Protein 2BWN (pdb70)

InterPro domains:
  IPR001917 Aminotransferase, class-II, pyridoxal-phosphate binding site [PS00599] (245-254)
  IPR004839 Aminotransferase, class I/classII, large domain [PF00155] (47-392)
  IPR010961 Tetrapyrrole biosynthesis, 5-aminolevulinic acid synthase [TIGR01821] (1-404)
  IPR015421 Pyridoxal phosphate-dependent transferase, major domain [G3DSA:3.40.640.10] (64-297)
  IPR015422 Pyridoxal phosphate-dependent transferase, small domain [G3DSA:3.90.1150.10] (46-388)
  IPR015424 Pyridoxal phosphate-dependent transferase [SSF53383] (3-397)
  IPR050087 8-amino-7-oxononanoate synthase class-II [PTHR13693] (39-394)

Secondary structure (DSSP, 8-state):
-HHHHHHHHHHHHHHTT------EEEE-TTSTTEEEEE-TTS-EEEEEE-S-S-TTSGGG-HHHHHHHHHHHHHH-S---SBTTTB--BHHHHHHHHHHHHHTT-SEEEEES-HHHHHHHHHHHHHHHSTTPEEEEETT--HHHHHHHHHS---EEEEPTT-HHHHHHHHHHS-TTS-EEEEEESB-TTT-PBP-HHHHHHHHHHHT-EEEEE-TTTTTTSSTTS--HHHHHT-GGG-SEEEEESSSTT-S--EEEEE-HHHHHHHHHH-HHHHTSBPPPHHHHHHHHHHHHHHTSHHHHHHHHHHHHHHHHHHHHHHHHT--B---SSS-EEEE---HHHHHHHHHHHHHHH-EE-PEE-TTTS-TT--EEEE---TTS-HHHHHHHHHHHHHH-/--HHHHHHHHHHHHHHTT-PPPPPEEEE-TTSTTEEEEE-TTS-EEEEEE-S-S-TTSGGG-HHHHHHHHHHHHHH-S---SBTTTT--BHHHHHHHHHHHHHHT-SEEEEES-HHHHHHHHHHHHHHHSTT-EEEEETT--HHHHHHHHHS-S-EEEEPTT-HHHHHHHHHTS-TTS-EEEEEESEETTTTEEP-HHHHHHHHHHHT-EEEEE-TTTTTTSSTTS--HHHHTT-GGG-SEEEEESSSTT-S--EEEEE-HHHHHHHHHH-HHHHTSBPPPHHHHHHHHHHHHHHTSHHHHHHHHHHHHHHHHHHHHHHHTT--B--SSSS-EEEE-SSHHHHHHHHHHIIIII-EE--EE-TTSS-TT--EEEE---TTS-HHHHHHHHHHT--/--HHHHHHHHHHHHHHTT-------EEE-TTSTTEEEEE-TTS-EEEEEE-S-S-TTSGGG-HHHHHHHHHHHHHH-S---SBTTTT--BHHHHHHHHHHHHHTT-SEEEEES-HHHHHHHHHHHHHHHSTTPEEEEETT--HHHHHHHHHSS--EEEE-TT-HHHHHHHHHHS-TTS-EEEEEESB-TTT-PBP-HHHHHHHHHHHT-EEEEE-TTTTTTSSTTS--HHHHHT-GGG-SEEEEESSSTT-S--EEEEE-HHHHHHHHHH-HHHHTSBPPPHHHHHHHHHHHHHHTSHHHHHHHHHHHHHHHHHHHHHHHHT--B---SSS-EEEE-S-HHHHHHHHHHHHHHH-EE-PEE-TTTS-TT--EEEE---TTS-HHHHHHHHHHHHHH-/-HHHHHHHHHHHHHHTT------EEEE-TTSTTEEEEE-TTS-EEEEEE-S-S-TTSGGG-HHHHHHHHHHHHHH-S---SBTTTT--BHHHHHHHHHHHHHTT-SEEEEES-HHHHHHHHHHHHHHHSTTPEEEEETT--HHHHHHHHHSS--EEEEPTT-HHHHHHHHHHS-TTS-EEEEEESB-TTT-PBP-HHHHHHHHHHHT-EEEEE-TTTTTTSSTTS--HHHHHT-GGG-SEEEEESSSTT-S--EEEEE-HHHHHHHHHH-HHHHTSBPPPHHHHHHHHHHHHHHTSHHHHHHHHHHHHHHHHHHHHHHHHT--B---SSS-EEEE---HHHHHHHHHHHHHHH-EE-PEE-TTTS-TT--EEEE---TTS-HHHHHHHHHHHHHHTT-

Structure (mmCIF, N/CA/C/O backbone):
data_2BWN
#
_entry.id   2BWN
#
_cell.length_a   67.875
_cell.length_b   92.872
_cell.length_c   250.131
_cell.angle_alpha   90.00
_cell.angle_beta   90.00
_cell.angle_gamma   90.00
#
_symmetry.space_group_name_H-M   'P 21 21 21'
#
loop_
_entity.id
_entity.type
_entity.pdbx_description
1 polymer '5-AMINOLEVULINATE SYNTHASE'
2 non-polymer "PYRIDOXAL-5'-PHOSPHATE"
3 non-polymer 'SUCCINIC ACID'
4 non-polymer 'CHLORIDE ION'
5 non-polymer 'SULFATE ION'
6 non-polymer 'ACETIC ACID'
7 non-polymer 'FORMIC ACID'
8 water water
#
loop_
_atom_site.group_PDB
_atom_site.id
_atom_site.type_symbol
_atom_site.label_atom_id
_atom_site.label_alt_id
_atom_site.label_comp_id
_atom_site.label_asym_id
_atom_site.label_entity_id
_atom_site.label_seq_id
_atom_site.pdbx_PDB_ins_code
_atom_site.Cartn_x
_atom_site.Cartn_y
_atom_site.Cartn_z
_atom_site.occupancy
_atom_site.B_iso_or_equiv
_atom_site.auth_seq_id
_at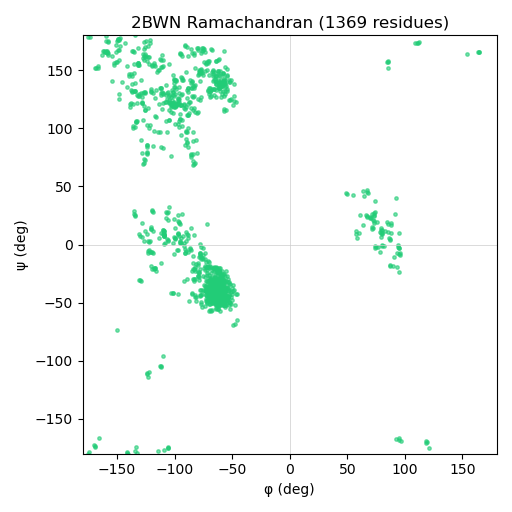om_site.auth_comp_id
_atom_site.auth_asym_id
_atom_site.auth_atom_id
_atom_site.pdbx_PDB_model_num
ATOM 1 N N . ASP A 1 2 ? 33.517 -9.617 41.566 1.00 43.56 2 ASP A N 1
ATOM 2 C CA . ASP A 1 2 ? 34.658 -8.884 40.970 1.00 37.84 2 ASP A CA 1
ATOM 3 C C . ASP A 1 2 ? 34.291 -8.206 39.651 1.00 30.98 2 ASP A C 1
ATOM 4 O O . ASP A 1 2 ? 34.209 -8.849 38.573 1.00 25.62 2 ASP A O 1
ATOM 9 N N . TYR A 1 3 ? 34.098 -6.902 39.755 1.00 22.11 3 TYR A N 1
ATOM 10 C CA . TYR A 1 3 ? 33.741 -6.077 38.645 1.00 20.40 3 TYR A CA 1
ATOM 11 C C . TYR A 1 3 ? 34.860 -6.004 37.617 1.00 18.93 3 TYR A C 1
ATOM 12 O O . TYR A 1 3 ? 34.628 -6.015 36.421 1.00 21.35 3 TYR A O 1
ATOM 21 N N . ASN A 1 4 ? 36.087 -5.970 38.104 1.00 16.64 4 ASN A N 1
ATOM 22 C CA . ASN A 1 4 ? 37.277 -5.900 37.232 1.00 20.67 4 ASN A CA 1
ATOM 23 C C . ASN A 1 4 ? 37.522 -7.154 36.391 1.00 23.38 4 ASN A C 1
ATOM 24 O O . ASN A 1 4 ? 37.939 -7.047 35.203 1.00 20.00 4 ASN A O 1
ATOM 29 N N . LEU A 1 5 ? 37.247 -8.314 36.975 1.00 21.45 5 LEU A N 1
ATOM 30 C CA . LEU A 1 5 ? 37.301 -9.580 36.250 1.00 22.81 5 LEU A CA 1
ATOM 31 C C . LEU A 1 5 ? 36.300 -9.598 35.125 1.00 21.76 5 LEU A C 1
ATOM 32 O O . LEU A 1 5 ? 36.633 -9.984 34.004 1.00 23.09 5 LEU A O 1
ATOM 37 N N . ALA A 1 6 ? 35.072 -9.159 35.406 1.00 20.29 6 ALA A N 1
ATOM 38 C CA . ALA A 1 6 ? 33.996 -9.094 34.385 1.00 19.85 6 ALA A CA 1
ATOM 39 C C . ALA A 1 6 ? 34.364 -8.213 33.202 1.00 20.21 6 ALA A C 1
ATOM 40 O O . ALA A 1 6 ? 34.064 -8.541 32.025 1.00 17.90 6 ALA A O 1
ATOM 42 N N . LEU A 1 7 ? 34.963 -7.075 33.522 1.00 16.62 7 LEU A N 1
ATOM 43 C CA . LEU A 1 7 ? 35.416 -6.101 32.509 1.00 18.98 7 LEU A CA 1
ATOM 44 C C . LEU A 1 7 ? 36.522 -6.710 31.669 1.00 19.74 7 LEU A C 1
ATOM 45 O O . LEU A 1 7 ? 36.522 -6.586 30.435 1.00 21.89 7 LEU A O 1
ATOM 50 N N . ASP A 1 8 ? 37.466 -7.366 32.345 1.00 17.77 8 ASP A N 1
ATOM 51 C CA . ASP A 1 8 ? 38.584 -8.044 31.657 1.00 17.74 8 ASP A CA 1
ATOM 52 C C . ASP A 1 8 ? 38.045 -9.117 30.688 1.00 18.28 8 ASP A C 1
ATOM 53 O O . ASP A 1 8 ? 38.468 -9.183 29.544 1.00 18.15 8 ASP A O 1
ATOM 58 N N . LYS A 1 9 ? 37.078 -9.914 31.149 1.00 18.65 9 LYS A N 1
ATOM 59 C CA . LYS A 1 9 ? 36.409 -10.924 30.290 1.00 18.46 9 LYS A CA 1
ATOM 60 C C . LYS A 1 9 ? 35.711 -10.324 29.072 1.00 18.45 9 LYS A C 1
ATOM 61 O O . LYS A 1 9 ? 35.799 -10.861 27.962 1.00 17.48 9 LYS A O 1
ATOM 67 N N . ALA A 1 10 ? 35.019 -9.222 29.279 1.00 16.78 10 ALA A N 1
ATOM 68 C CA . ALA A 1 10 ? 34.272 -8.542 28.207 1.00 16.69 10 ALA A CA 1
ATOM 69 C C . ALA A 1 10 ? 35.222 -8.060 27.141 1.00 17.21 10 ALA A C 1
ATOM 70 O O . ALA A 1 10 ? 34.964 -8.207 25.942 1.00 17.36 10 ALA A O 1
ATOM 72 N N . ILE A 1 11 ? 36.336 -7.496 27.592 1.00 16.56 11 ILE A N 1
ATOM 73 C CA . ILE A 1 11 ? 37.372 -6.981 26.679 1.00 17.76 11 ILE A CA 1
ATOM 74 C C . ILE A 1 11 ? 38.105 -8.128 25.971 1.00 19.06 11 ILE A C 1
ATOM 75 O O . ILE A 1 11 ? 38.379 -8.046 24.777 1.00 18.83 11 ILE A O 1
ATOM 80 N N . GLN A 1 12 ? 38.408 -9.206 26.696 1.00 17.49 12 GLN A N 1
ATOM 81 C CA . GLN A 1 12 ? 39.113 -10.333 26.106 1.00 12.39 12 GLN A CA 1
ATOM 82 C C . GLN A 1 12 ? 38.318 -10.963 25.029 1.00 13.47 12 GLN A C 1
ATOM 83 O O . GLN A 1 12 ? 38.895 -11.297 23.979 1.00 17.32 12 GLN A O 1
ATOM 89 N N . LYS A 1 13 ? 37.015 -11.137 25.264 1.00 16.43 13 LYS A N 1
ATOM 90 C CA . LYS A 1 13 ? 36.063 -11.650 24.236 1.00 20.88 13 LYS A CA 1
ATOM 91 C C . LYS A 1 13 ? 36.202 -10.968 22.882 1.00 19.30 13 LYS A C 1
ATOM 92 O O . LYS A 1 13 ? 36.131 -11.634 21.839 1.00 18.57 13 LYS A O 1
ATOM 98 N N . LEU A 1 14 ? 36.370 -9.641 22.895 1.00 20.91 14 LEU A N 1
ATOM 99 C CA . LEU A 1 14 ? 36.598 -8.829 21.668 1.00 19.09 14 LEU A CA 1
ATOM 100 C C . LEU A 1 14 ? 37.877 -9.220 20.967 1.00 19.00 14 LEU A C 1
ATOM 101 O O . LEU A 1 14 ? 37.893 -9.360 19.744 1.00 16.15 14 LEU A O 1
ATOM 106 N N . HIS A 1 15 ? 38.953 -9.362 21.737 1.00 16.95 15 HIS A N 1
ATOM 107 C CA . HIS A 1 15 ? 40.245 -9.800 21.199 1.00 19.01 15 HIS A CA 1
ATOM 108 C C . HIS A 1 15 ? 40.132 -11.201 20.591 1.00 19.71 15 HIS A C 1
ATOM 109 O O . HIS A 1 15 ? 40.608 -11.456 19.479 1.00 21.63 15 HIS A O 1
ATOM 116 N N . ASP A 1 16 ? 39.485 -12.097 21.347 1.00 22.13 16 ASP A N 1
ATOM 117 C CA . ASP A 1 16 ? 39.240 -13.514 20.953 1.00 20.97 16 ASP A CA 1
ATOM 118 C C . ASP A 1 16 ? 38.442 -13.624 19.651 1.00 20.70 16 ASP A C 1
ATOM 119 O O . ASP A 1 16 ? 38.627 -14.539 18.905 1.00 18.33 16 ASP A O 1
ATOM 124 N N . GLU A 1 17 ? 37.521 -12.697 19.451 1.00 21.97 17 GLU A N 1
ATOM 125 C CA . GLU A 1 17 ? 36.713 -12.613 18.205 1.00 23.41 17 GLU A CA 1
ATOM 126 C C . GLU A 1 17 ? 37.387 -11.800 17.096 1.00 22.72 17 GLU A C 1
ATOM 127 O O . GLU A 1 17 ? 36.860 -11.710 15.988 1.00 24.65 17 GLU A O 1
ATOM 133 N N . GLY A 1 18 ? 38.542 -11.214 17.396 1.00 22.35 18 GLY A N 1
ATOM 134 C CA . GLY A 1 18 ? 39.341 -10.458 16.425 1.00 24.39 18 GLY A CA 1
ATOM 135 C C . GLY A 1 18 ? 38.728 -9.118 16.045 1.00 26.20 18 GLY A C 1
ATOM 136 O O . GLY A 1 18 ? 39.168 -8.476 15.079 1.00 23.37 18 GLY A O 1
ATOM 137 N N . ARG A 1 19 ? 37.754 -8.674 16.853 1.00 24.69 19 ARG A N 1
ATOM 138 C CA . ARG A 1 19 ? 36.996 -7.443 16.586 1.00 24.24 19 ARG A CA 1
ATOM 139 C C . ARG A 1 19 ? 37.294 -6.282 17.532 1.00 25.11 19 ARG A C 1
ATOM 140 O O . ARG A 1 19 ? 36.572 -5.288 17.535 1.00 27.51 19 ARG A O 1
ATOM 148 N N . TYR A 1 20 ? 38.347 -6.394 18.331 1.00 23.02 20 TYR A N 1
ATOM 149 C CA . TYR A 1 20 ? 38.737 -5.288 19.193 1.00 20.64 20 TYR A CA 1
ATOM 150 C C . TYR A 1 20 ? 39.176 -4.191 18.263 1.00 19.17 20 TYR A C 1
ATOM 151 O O . TYR A 1 20 ? 39.971 -4.419 17.351 1.00 20.75 20 TYR A O 1
ATOM 160 N N . ARG A 1 21 ? 38.706 -2.992 18.533 1.00 17.26 21 ARG A N 1
ATOM 161 C CA . ARG A 1 21 ? 38.957 -1.887 17.649 1.00 17.65 21 ARG A CA 1
ATOM 162 C C . ARG A 1 21 ? 40.010 -0.909 18.139 1.00 20.60 21 ARG A C 1
ATOM 163 O O . ARG A 1 21 ? 39.896 -0.402 19.221 1.00 20.48 21 ARG A O 1
ATOM 171 N N . THR A 1 22 ? 40.984 -0.624 17.271 1.00 20.85 22 THR A N 1
ATOM 172 C CA . THR A 1 22 ? 42.041 0.333 17.503 1.00 19.57 22 THR A CA 1
ATOM 173 C C . THR A 1 22 ? 41.730 1.580 16.670 1.00 19.39 22 THR A C 1
ATOM 174 O O . THR A 1 22 ? 41.712 1.523 15.429 1.00 18.91 22 THR A O 1
ATOM 178 N N . PHE A 1 23 ? 41.493 2.693 17.358 1.00 15.46 23 PHE A N 1
ATOM 179 C CA . PHE A 1 23 ? 41.230 3.963 16.691 1.00 17.15 23 PHE A CA 1
ATOM 180 C C . PHE A 1 23 ? 42.507 4.640 16.190 1.00 18.70 23 PHE A C 1
ATOM 181 O O . PHE A 1 23 ? 43.568 4.537 16.791 1.00 18.47 23 PHE A O 1
ATOM 189 N N . ILE A 1 24 ? 42.357 5.332 15.058 1.00 20.22 24 ILE A N 1
ATOM 190 C CA . ILE A 1 24 ? 43.450 6.070 14.375 1.00 20.41 24 ILE A CA 1
ATOM 191 C C . ILE A 1 24 ? 43.217 7.568 14.648 1.00 20.58 24 ILE A C 1
ATOM 192 O O . ILE A 1 24 ? 42.164 8.122 14.325 1.00 20.51 24 ILE A O 1
ATOM 197 N N . ASP A 1 25 ? 44.205 8.192 15.239 1.00 17.81 25 ASP A N 1
ATOM 198 C CA . ASP A 1 25 ? 44.152 9.603 15.631 1.00 17.37 25 ASP A CA 1
ATOM 199 C C . ASP A 1 25 ? 44.624 10.463 14.455 1.00 18.83 25 ASP A C 1
ATOM 200 O O . ASP A 1 25 ? 45.814 10.421 14.030 1.00 15.40 25 ASP A O 1
ATOM 205 N N . ILE A 1 26 ? 43.673 11.206 13.888 1.00 17.72 26 ILE A N 1
ATOM 206 C CA . ILE A 1 26 ? 43.966 12.108 12.747 1.00 12.25 26 ILE A CA 1
ATOM 207 C C . ILE A 1 26 ? 43.540 13.520 12.966 1.00 14.63 26 ILE A C 1
ATOM 208 O O . ILE A 1 26 ? 42.712 13.833 13.838 1.00 13.52 26 ILE A O 1
ATOM 213 N N . GLU A 1 27 ? 44.123 14.412 12.157 1.00 12.86 27 GLU A N 1
ATOM 214 C CA . GLU A 1 27 ? 43.690 15.810 12.087 1.00 12.53 27 GLU A CA 1
ATOM 215 C C . GLU A 1 27 ? 43.577 16.171 10.618 1.00 12.21 27 GLU A C 1
ATOM 216 O O . GLU A 1 27 ? 44.576 16.265 9.952 1.00 12.62 27 GLU A O 1
ATOM 222 N N . ARG A 1 28 ? 42.357 16.284 10.101 1.00 11.84 28 ARG A N 1
ATOM 223 C CA . ARG A 1 28 ? 42.170 16.648 8.702 1.00 13.90 28 ARG A CA 1
ATOM 224 C C . ARG A 1 28 ? 42.669 18.056 8.451 1.00 13.43 28 ARG A C 1
ATOM 225 O O . ARG A 1 28 ? 42.516 18.927 9.296 1.00 11.94 28 ARG A O 1
ATOM 233 N N . GLU A 1 29 ? 43.283 18.270 7.289 1.00 13.38 29 GLU A N 1
ATOM 234 C CA . GLU A 1 29 ? 43.837 19.582 6.980 1.00 14.46 29 GLU A CA 1
ATOM 235 C C . GLU A 1 29 ? 42.833 20.426 6.195 1.00 15.40 29 GLU A C 1
ATOM 236 O O . GLU A 1 29 ? 42.627 20.238 4.997 1.00 13.55 29 GLU A O 1
ATOM 242 N N . LYS A 1 30 ? 42.202 21.340 6.893 1.00 12.93 30 LYS A N 1
ATOM 243 C CA . LYS A 1 30 ? 41.187 22.184 6.303 1.00 13.54 30 LYS A CA 1
ATOM 244 C C . LYS A 1 30 ? 41.796 22.959 5.138 1.00 14.61 30 LYS A C 1
ATOM 245 O O . LYS A 1 30 ? 42.825 23.577 5.289 1.00 10.26 30 LYS A O 1
ATOM 251 N N . GLY A 1 31 ? 41.121 22.906 3.975 1.00 12.43 31 GLY A N 1
ATOM 252 C CA . GLY A 1 31 ? 41.550 23.580 2.793 1.00 14.00 31 GLY A CA 1
ATOM 253 C C . GLY A 1 31 ? 42.356 22.650 1.895 1.00 16.03 31 GLY A C 1
ATOM 254 O O . GLY A 1 31 ? 42.727 23.021 0.825 1.00 14.55 31 GLY A O 1
ATOM 255 N N . ALA A 1 32 ? 42.672 21.461 2.393 1.00 15.03 32 ALA A N 1
ATOM 256 C CA . ALA A 1 32 ? 43.472 20.484 1.648 1.00 16.66 32 ALA A CA 1
ATOM 257 C C . ALA A 1 32 ? 42.857 19.079 1.744 1.00 14.78 32 ALA A C 1
ATOM 258 O O . ALA A 1 32 ? 43.559 18.108 1.579 1.00 13.13 32 ALA A O 1
ATOM 260 N N . PHE A 1 33 ? 41.552 18.969 1.984 1.00 13.36 33 PHE A N 1
ATOM 261 C CA . PHE A 1 33 ? 40.957 17.658 2.073 1.00 14.38 33 PHE A CA 1
ATOM 262 C C . PHE A 1 33 ? 41.248 16.972 0.740 1.00 13.48 33 PHE A C 1
ATOM 263 O O . PHE A 1 33 ? 41.251 17.611 -0.287 1.00 12.32 33 PHE A O 1
ATOM 271 N N . PRO A 1 34 ? 41.428 15.649 0.734 1.00 16.24 34 PRO A N 1
ATOM 272 C CA . PRO A 1 34 ? 41.315 14.646 1.795 1.00 15.71 34 PRO A CA 1
ATOM 273 C C . PRO A 1 34 ? 42.602 14.371 2.611 1.00 13.84 34 PRO A C 1
ATOM 274 O O . PRO A 1 34 ? 42.711 13.305 3.288 1.00 12.67 34 PRO A O 1
ATOM 278 N N A LYS A 1 35 ? 43.549 15.312 2.565 0.70 15.01 35 LYS A N 1
ATOM 279 N N B LYS A 1 35 ? 43.538 15.318 2.577 0.30 15.54 35 LYS A N 1
ATOM 280 C CA A LYS A 1 35 ? 44.779 15.243 3.356 0.70 15.06 35 LYS A CA 1
ATOM 281 C CA B LYS A 1 35 ? 44.797 15.217 3.318 0.30 16.03 35 LYS A CA 1
ATOM 282 C C A LYS A 1 35 ? 44.489 15.327 4.855 0.70 16.43 35 LYS A C 1
ATOM 283 C C B LYS A 1 35 ? 44.541 15.367 4.832 0.30 16.95 35 LYS A C 1
ATOM 284 O O A LYS A 1 35 ? 43.595 16.077 5.302 0.70 14.51 35 LYS A O 1
ATOM 285 O O B LYS A 1 35 ? 43.724 16.202 5.259 0.30 16.19 35 LYS A O 1
ATOM 296 N N . ALA A 1 36 ? 45.240 14.554 5.626 1.00 16.54 36 ALA A N 1
ATOM 297 C CA . ALA A 1 36 ? 45.173 14.604 7.093 1.00 12.86 36 ALA A CA 1
ATOM 298 C C . ALA A 1 36 ? 46.547 14.327 7.643 1.00 14.33 36 ALA A C 1
ATOM 299 O O . ALA A 1 36 ? 47.393 13.809 6.946 1.00 13.45 36 ALA A O 1
ATOM 301 N N . GLN A 1 37 ? 46.755 14.737 8.875 1.00 15.73 37 GLN A N 1
ATOM 302 C CA . GLN A 1 37 ? 47.949 14.385 9.665 1.00 14.44 37 GLN A CA 1
ATOM 303 C C . GLN A 1 37 ? 47.556 13.180 10.531 1.00 13.76 37 GLN A C 1
ATOM 304 O O . GLN A 1 37 ? 46.571 13.217 11.244 1.00 13.10 37 GLN A O 1
ATOM 310 N N . TRP A 1 38 ? 48.316 12.120 10.432 1.00 14.60 38 TRP A N 1
ATOM 311 C CA . TRP A 1 38 ? 48.154 10.952 11.260 1.00 13.26 38 TRP A CA 1
ATOM 312 C C . TRP A 1 38 ? 49.116 11.070 12.428 1.00 16.69 38 TRP A C 1
ATOM 313 O O . TRP A 1 38 ? 50.334 11.174 12.253 1.00 14.20 38 TRP A O 1
ATOM 324 N N . ASN A 1 39 ? 48.542 11.077 13.629 1.00 15.46 39 ASN A N 1
ATOM 325 C CA . ASN A 1 39 ? 49.283 11.118 14.884 1.00 15.12 39 ASN A CA 1
ATOM 326 C C . ASN A 1 39 ? 49.535 9.687 15.285 1.00 18.19 39 ASN A C 1
ATOM 327 O O . ASN A 1 39 ? 48.653 9.022 15.862 1.00 15.47 39 ASN A O 1
ATOM 332 N N . ARG A 1 40 ? 50.712 9.196 14.947 1.00 14.99 40 ARG A N 1
ATOM 333 C CA . ARG A 1 40 ? 51.038 7.781 15.128 1.00 16.59 40 ARG A CA 1
ATOM 334 C C . ARG A 1 40 ? 51.285 7.424 16.597 1.00 17.25 40 ARG A C 1
ATOM 335 O O . ARG A 1 40 ? 51.670 8.298 17.415 1.00 15.95 40 ARG A O 1
ATOM 343 N N . PRO A 1 41 ? 51.113 6.131 16.919 1.00 17.56 41 PRO A N 1
ATOM 344 C CA . PRO A 1 41 ? 51.331 5.692 18.301 1.00 21.37 41 PRO A CA 1
ATOM 345 C C . PRO A 1 41 ? 52.766 5.880 18.808 1.00 21.11 41 PRO A C 1
ATOM 346 O O . PRO A 1 41 ? 52.967 6.008 19.995 1.00 23.62 41 PRO A O 1
ATOM 350 N N . ASP A 1 42 ? 53.745 5.908 17.895 1.00 19.71 42 ASP A N 1
ATOM 351 C CA . ASP A 1 42 ? 55.160 6.174 18.277 1.00 19.02 42 ASP A CA 1
ATOM 352 C C . ASP A 1 42 ? 55.429 7.683 18.606 1.00 18.29 42 ASP A C 1
ATOM 353 O O . ASP A 1 42 ? 56.514 8.054 18.982 1.00 20.84 42 ASP A O 1
ATOM 358 N N . GLY A 1 43 ? 54.420 8.532 18.456 1.00 19.34 43 GLY A N 1
ATOM 359 C CA . GLY A 1 43 ? 54.557 9.970 18.721 1.00 17.85 43 GLY A CA 1
ATOM 360 C C . GLY A 1 43 ? 54.871 10.764 17.461 1.00 19.38 43 GLY A C 1
ATOM 361 O O . GLY A 1 43 ? 54.933 11.993 17.490 1.00 19.58 43 GLY A O 1
ATOM 362 N N . GLY A 1 44 ? 55.031 10.063 16.344 1.00 18.85 44 GLY A N 1
ATOM 363 C CA . GLY A 1 44 ? 55.322 10.690 15.069 1.00 16.87 44 GLY A CA 1
ATOM 364 C C . GLY A 1 44 ? 54.091 11.253 14.400 1.00 20.24 44 GLY A C 1
ATOM 365 O O . GLY A 1 44 ? 52.964 11.031 14.840 1.00 19.57 44 GLY A O 1
ATOM 366 N N . LYS A 1 45 ? 54.331 12.019 13.354 1.00 21.80 45 LYS A N 1
ATOM 367 C CA . LYS A 1 45 ? 53.290 12.658 12.537 1.00 23.04 45 LYS A CA 1
ATOM 368 C C . LYS A 1 45 ? 53.552 12.340 11.055 1.00 21.80 45 LYS A C 1
ATOM 369 O O . LYS A 1 45 ? 54.655 12.504 10.576 1.00 22.08 45 LYS A O 1
ATOM 375 N N . GLN A 1 46 ? 52.532 11.891 10.346 1.00 15.68 46 GLN A N 1
ATOM 376 C CA . GLN A 1 46 ? 52.650 11.481 8.974 1.00 19.07 46 GLN A CA 1
ATOM 377 C C . GLN A 1 46 ? 51.451 12.001 8.157 1.00 16.96 46 GLN A C 1
ATOM 378 O O . GLN A 1 46 ? 50.287 11.898 8.559 1.00 14.72 46 GLN A O 1
ATOM 384 N N . ASP A 1 47 ? 51.728 12.581 7.013 1.00 18.84 47 ASP A N 1
ATOM 385 C CA . ASP A 1 47 ? 50.644 12.988 6.118 1.00 21.73 47 ASP A CA 1
ATOM 386 C C . ASP A 1 47 ? 49.988 11.744 5.557 1.00 19.97 47 ASP A C 1
ATOM 387 O O . ASP A 1 47 ? 50.666 10.810 5.156 1.00 19.08 47 ASP A O 1
ATOM 392 N N . ILE A 1 48 ? 48.662 11.740 5.551 1.00 15.24 48 ILE A N 1
ATOM 393 C CA . ILE A 1 48 ? 47.896 10.639 4.986 1.00 13.50 48 ILE A CA 1
ATOM 394 C C . ILE A 1 48 ? 46.762 11.163 4.134 1.00 13.69 48 ILE A C 1
ATOM 395 O O . ILE A 1 48 ? 46.446 12.323 4.168 1.00 14.56 48 ILE A O 1
ATOM 400 N N . THR A 1 49 ? 46.186 10.274 3.333 1.00 13.97 49 THR A N 1
ATOM 401 C CA . THR A 1 49 ? 44.948 10.540 2.587 1.00 14.05 49 THR A CA 1
ATOM 402 C C . THR A 1 49 ? 43.829 9.766 3.210 1.00 13.83 49 THR A C 1
ATOM 403 O O . THR A 1 49 ? 43.900 8.545 3.335 1.00 16.70 49 THR A O 1
ATOM 407 N N . VAL A 1 50 ? 42.799 10.479 3.606 1.00 15.45 50 VAL A N 1
ATOM 408 C CA . VAL A 1 50 ? 41.620 9.867 4.200 1.00 13.78 50 VAL A CA 1
ATOM 409 C C . VAL A 1 50 ? 40.756 9.304 3.085 1.00 13.88 50 VAL A C 1
ATOM 410 O O . VAL A 1 50 ? 40.371 10.030 2.128 1.00 13.85 50 VAL A O 1
ATOM 414 N N . TRP A 1 51 ? 40.443 8.024 3.191 1.00 12.09 51 TRP A N 1
ATOM 415 C CA . TRP A 1 51 ? 39.674 7.310 2.158 1.00 12.20 51 TRP A CA 1
ATOM 416 C C . TRP A 1 51 ? 38.388 6.666 2.637 1.00 14.64 51 TRP A C 1
ATOM 417 O O . TRP A 1 51 ? 37.694 6.007 1.840 1.00 14.08 51 TRP A O 1
ATOM 428 N N . CYS A 1 52 ? 38.066 6.853 3.909 1.00 13.51 52 CYS A N 1
ATOM 429 C CA . CYS A 1 52 ? 36.943 6.160 4.541 1.00 13.17 52 CYS A CA 1
ATOM 430 C C . CYS A 1 52 ? 35.976 7.066 5.309 1.00 15.74 52 CYS A C 1
ATOM 431 O O . CYS A 1 52 ? 35.072 6.580 6.025 1.00 14.59 52 CYS A O 1
ATOM 434 N N . GLY A 1 53 ? 36.165 8.374 5.207 1.00 12.80 53 GLY A N 1
ATOM 435 C CA . GLY A 1 53 ? 35.318 9.277 5.962 1.00 14.01 53 GLY A CA 1
ATOM 436 C C . GLY A 1 53 ? 33.905 9.445 5.400 1.00 15.23 53 GLY A C 1
ATOM 437 O O . GLY A 1 53 ? 33.603 9.038 4.234 1.00 17.14 53 GLY A O 1
ATOM 438 N N . ASN A 1 54 ? 33.034 10.050 6.217 1.00 13.00 54 ASN A N 1
ATOM 439 C CA . ASN A 1 54 ? 31.652 10.302 5.843 1.00 14.54 54 ASN A CA 1
ATOM 440 C C . ASN A 1 54 ? 31.367 11.734 5.418 1.00 14.32 54 ASN A C 1
ATOM 441 O O . ASN A 1 54 ? 30.225 12.058 5.120 1.00 14.57 54 ASN A O 1
ATOM 446 N N . ASP A 1 55 ? 32.367 12.585 5.397 1.00 15.49 55 ASP A N 1
ATOM 447 C CA . ASP A 1 55 ? 32.214 13.967 4.909 1.00 12.16 55 ASP A CA 1
ATOM 448 C C . ASP A 1 55 ? 32.335 13.849 3.400 1.00 13.60 55 ASP A C 1
ATOM 449 O O . ASP A 1 55 ? 33.244 14.332 2.769 1.00 14.53 55 ASP A O 1
ATOM 454 N N . TYR A 1 56 ? 31.315 13.256 2.843 1.00 12.89 56 TYR A N 1
ATOM 455 C CA . TYR A 1 56 ? 31.302 12.790 1.459 1.00 15.39 56 TYR A CA 1
ATOM 456 C C . TYR A 1 56 ? 31.553 13.808 0.366 1.00 17.33 56 TYR A C 1
ATOM 457 O O . TYR A 1 56 ? 32.054 13.451 -0.677 1.00 18.86 56 TYR A O 1
ATOM 466 N N . LEU A 1 57 ? 31.140 15.041 0.582 1.00 13.88 57 LEU A N 1
ATOM 467 C CA . LEU A 1 57 ? 31.268 16.076 -0.440 1.00 13.28 57 LEU A CA 1
ATOM 468 C C . LEU A 1 57 ? 32.312 17.125 -0.136 1.00 15.45 57 LEU A C 1
ATOM 469 O O . LEU A 1 57 ? 32.432 18.088 -0.883 1.00 15.93 57 LEU A O 1
ATOM 474 N N . GLY A 1 58 ? 33.087 16.900 0.927 1.00 14.55 58 GLY A N 1
ATOM 475 C CA . GLY A 1 58 ? 34.078 17.871 1.419 1.00 13.01 58 GLY A CA 1
ATOM 476 C C . GLY A 1 58 ? 33.484 19.164 1.967 1.00 14.96 58 GLY A C 1
ATOM 477 O O . GLY A 1 58 ? 34.148 20.174 2.041 1.00 12.26 58 GLY A O 1
ATOM 478 N N . MET A 1 59 ? 32.247 19.114 2.432 1.00 13.67 59 MET A N 1
ATOM 479 C CA . MET A 1 59 ? 31.581 20.327 2.963 1.00 12.82 59 MET A CA 1
ATOM 480 C C . MET A 1 59 ? 32.150 20.791 4.289 1.00 13.68 59 MET A C 1
ATOM 481 O O . MET A 1 59 ? 31.963 21.937 4.667 1.00 15.97 59 MET A O 1
ATOM 486 N N . GLY A 1 60 ? 32.858 19.918 4.981 1.00 12.68 60 GLY A N 1
ATOM 487 C CA . GLY A 1 60 ? 33.556 20.286 6.236 1.00 13.71 60 GLY A CA 1
ATOM 488 C C . GLY A 1 60 ? 34.573 21.415 6.122 1.00 11.55 60 GLY A C 1
ATOM 489 O O . GLY A 1 60 ? 34.881 22.092 7.122 1.00 11.22 60 GLY A O 1
ATOM 490 N N . GLN A 1 61 ? 35.127 21.599 4.910 1.00 12.95 61 GLN A N 1
ATOM 491 C CA . GLN A 1 61 ? 36.073 22.680 4.635 1.00 14.22 61 GLN A CA 1
ATOM 492 C C . GLN A 1 61 ? 35.471 23.779 3.737 1.00 15.99 61 GLN A C 1
ATOM 493 O O . GLN A 1 61 ? 36.193 24.660 3.311 1.00 15.54 61 GLN A O 1
ATOM 499 N N . HIS A 1 62 ? 34.166 23.734 3.471 1.00 14.16 62 HIS A N 1
ATOM 500 C CA . HIS A 1 62 ? 33.557 24.681 2.531 1.00 14.65 62 HIS A CA 1
ATOM 501 C C . HIS A 1 62 ? 33.524 26.082 3.161 1.00 15.55 62 HIS A C 1
ATOM 502 O O . HIS A 1 62 ? 33.167 26.218 4.296 1.00 14.78 62 HIS A O 1
ATOM 509 N N . PRO A 1 63 ? 33.935 27.113 2.413 1.00 16.44 63 PRO A N 1
ATOM 510 C CA . PRO A 1 63 ? 33.978 28.460 2.988 1.00 16.79 63 PRO A CA 1
ATOM 511 C C . PRO A 1 63 ? 32.648 29.018 3.437 1.00 16.22 63 PRO A C 1
ATOM 512 O O . PRO A 1 63 ? 32.610 29.773 4.395 1.00 15.84 63 PRO A O 1
ATOM 516 N N . VAL A 1 64 ? 31.556 28.663 2.748 1.00 14.45 64 VAL A N 1
ATOM 517 C CA . VAL A 1 64 ? 30.223 29.186 3.154 1.00 18.65 64 VAL A CA 1
ATOM 518 C C . VAL A 1 64 ? 29.745 28.584 4.503 1.00 15.47 64 VAL A C 1
ATOM 519 O O . VAL A 1 64 ? 29.124 29.255 5.323 1.00 17.71 64 VAL A O 1
ATOM 523 N N . VAL A 1 65 ? 30.028 27.308 4.696 1.00 13.58 65 VAL A N 1
ATOM 524 C CA . VAL A 1 65 ? 29.775 26.624 5.986 1.00 10.93 65 VAL A CA 1
ATOM 525 C C . VAL A 1 65 ? 30.634 27.299 7.098 1.00 11.58 65 VAL A C 1
ATOM 526 O O . VAL A 1 65 ? 30.102 27.746 8.128 1.00 13.11 65 VAL A O 1
ATOM 530 N N . LEU A 1 66 ? 31.932 27.360 6.881 1.00 12.89 66 LEU A N 1
ATOM 531 C CA . LEU A 1 66 ? 32.832 27.898 7.894 1.00 11.63 66 LEU A CA 1
ATOM 532 C C . LEU A 1 66 ? 32.560 29.360 8.220 1.00 12.59 66 LEU A C 1
ATOM 533 O O . LEU A 1 66 ? 32.618 29.779 9.368 1.00 13.28 66 LEU A O 1
ATOM 538 N N . ALA A 1 67 ? 32.310 30.153 7.192 1.00 11.50 67 ALA A N 1
ATOM 539 C CA . ALA A 1 67 ? 31.990 31.575 7.387 1.00 11.29 67 ALA A CA 1
ATOM 540 C C . ALA A 1 67 ? 30.776 31.712 8.331 1.00 9.30 67 ALA A C 1
ATOM 541 O O . ALA A 1 67 ? 30.791 32.440 9.298 1.00 12.45 67 ALA A O 1
ATOM 543 N N . ALA A 1 68 ? 29.739 30.946 8.036 1.00 12.18 68 ALA A N 1
ATOM 544 C CA . ALA A 1 68 ? 28.513 30.944 8.870 1.00 11.81 68 ALA A CA 1
ATOM 545 C C . ALA A 1 68 ? 28.782 30.559 10.322 1.00 14.18 68 ALA A C 1
ATOM 546 O O . ALA A 1 68 ? 28.200 31.134 11.238 1.00 12.73 68 ALA A O 1
ATOM 548 N N . MET A 1 69 ? 29.654 29.566 10.514 1.00 15.67 69 MET A N 1
ATOM 549 C CA . MET A 1 69 ? 30.035 29.096 11.881 1.00 11.58 69 MET A CA 1
ATOM 550 C C . MET A 1 69 ? 30.827 30.147 12.653 1.00 10.25 69 MET A C 1
ATOM 551 O O . MET A 1 69 ? 30.531 30.406 13.805 1.00 10.18 69 MET A O 1
ATOM 556 N N . HIS A 1 70 ? 31.820 30.755 12.004 1.00 10.47 70 HIS A N 1
ATOM 557 C CA . HIS A 1 70 ? 32.630 31.825 12.639 1.00 11.71 70 HIS A CA 1
ATOM 558 C C . HIS A 1 70 ? 31.760 33.047 13.060 1.00 13.48 70 HIS A C 1
ATOM 559 O O . HIS A 1 70 ? 31.952 33.657 14.114 1.00 13.61 70 HIS A O 1
ATOM 566 N N . GLU A 1 71 ? 30.842 33.407 12.179 1.00 15.51 71 GLU A N 1
ATOM 567 C CA . GLU A 1 71 ? 29.882 34.494 12.405 1.00 18.91 71 GLU A CA 1
ATOM 568 C C . GLU A 1 71 ? 28.978 34.212 13.614 1.00 15.67 71 GLU A C 1
ATOM 569 O O . GLU A 1 71 ? 28.753 35.063 14.469 1.00 16.25 71 GLU A O 1
ATOM 575 N N . ALA A 1 72 ? 28.447 33.000 13.657 1.00 14.29 72 ALA A N 1
ATOM 576 C CA . ALA A 1 72 ? 27.535 32.606 14.754 1.00 13.28 72 ALA A CA 1
ATOM 577 C C . ALA A 1 72 ? 28.247 32.661 16.098 1.00 12.88 72 ALA A C 1
ATOM 578 O O . ALA A 1 72 ? 27.717 33.231 17.083 1.00 13.83 72 ALA A O 1
ATOM 580 N N . LEU A 1 73 ? 29.479 32.160 16.124 1.00 14.01 73 LEU A N 1
ATOM 581 C CA . LEU A 1 73 ? 30.293 32.163 17.343 1.00 12.34 73 LEU A CA 1
ATOM 582 C C . LEU A 1 73 ? 30.489 33.570 17.852 1.00 13.12 73 LEU A C 1
ATOM 583 O O . LEU A 1 73 ? 30.336 33.845 19.048 1.00 11.83 73 LEU A O 1
ATOM 588 N N . GLU A 1 74 ? 30.819 34.481 16.928 1.00 13.17 74 GLU A N 1
ATOM 589 C CA . GLU A 1 74 ? 30.983 35.901 17.301 1.00 14.19 74 GLU A CA 1
ATOM 590 C C . GLU A 1 74 ? 29.652 36.592 17.687 1.00 14.93 74 GLU A C 1
ATOM 591 O O . GLU A 1 74 ? 29.634 37.477 18.513 1.00 11.04 74 GLU A O 1
ATOM 597 N N . ALA A 1 75 ? 28.544 36.154 17.098 1.00 11.28 75 ALA A N 1
ATOM 598 C CA . ALA A 1 75 ? 27.218 36.753 17.396 1.00 11.86 75 ALA A CA 1
ATOM 599 C C . ALA A 1 75 ? 26.662 36.271 18.736 1.00 12.91 75 ALA A C 1
ATOM 600 O O . ALA A 1 75 ? 26.234 37.104 19.577 1.00 12.91 75 ALA A O 1
ATOM 602 N N . VAL A 1 76 ? 26.628 34.956 18.938 1.00 10.96 76 VAL A N 1
ATOM 603 C CA . VAL A 1 76 ? 25.924 34.378 20.139 1.00 12.09 76 VAL A CA 1
ATOM 604 C C . VAL A 1 76 ? 26.743 33.503 21.073 1.00 10.48 76 VAL A C 1
ATOM 605 O O . VAL A 1 76 ? 26.259 33.092 22.128 1.00 9.56 76 VAL A O 1
ATOM 609 N N . GLY A 1 77 ? 27.971 33.228 20.693 1.00 12.11 77 GLY A N 1
ATOM 610 C CA . GLY A 1 77 ? 28.898 32.453 21.510 1.00 14.00 77 GLY A CA 1
ATOM 611 C C . GLY A 1 77 ? 28.969 30.957 21.214 1.00 12.44 77 GLY A C 1
ATOM 612 O O . GLY A 1 77 ? 28.448 30.466 20.204 1.00 14.17 77 GLY A O 1
ATOM 613 N N . ALA A 1 78 ? 29.614 30.246 22.119 1.00 11.82 78 ALA A N 1
ATOM 614 C CA . ALA A 1 78 ? 30.018 28.821 21.926 1.00 11.37 78 ALA A CA 1
ATOM 615 C C . ALA A 1 78 ? 28.889 27.768 21.914 1.00 14.34 78 ALA A C 1
ATOM 616 O O . ALA A 1 78 ? 28.935 26.757 21.185 1.00 15.99 78 ALA A O 1
ATOM 618 N N . GLY A 1 79 ? 27.890 27.988 22.755 1.00 13.99 79 GLY A N 1
ATOM 619 C CA . GLY A 1 79 ? 26.778 27.068 22.856 1.00 17.69 79 GLY A CA 1
ATOM 620 C C . GLY A 1 79 ? 25.474 27.814 23.035 1.00 17.50 79 GLY A C 1
ATOM 621 O O . GLY A 1 79 ? 25.459 29.063 23.016 1.00 14.93 79 GLY A O 1
ATOM 622 N N . SER A 1 80 ? 24.383 27.044 23.169 1.00 13.19 80 SER A N 1
ATOM 623 C CA . SER A 1 80 ? 23.017 27.626 23.363 1.00 11.12 80 SER A CA 1
ATOM 624 C C . SER A 1 80 ? 22.759 27.952 24.802 1.00 10.63 80 SER A C 1
ATOM 625 O O . SER A 1 80 ? 22.009 28.880 25.124 1.00 13.27 80 SER A O 1
ATOM 628 N N . GLY A 1 81 ? 23.390 27.192 25.688 1.00 11.93 81 GLY A N 1
ATOM 629 C CA . GLY A 1 81 ? 23.239 27.370 27.112 1.00 11.68 81 GLY A CA 1
ATOM 630 C C . GLY A 1 81 ? 21.974 26.749 27.679 1.00 12.96 81 GLY A C 1
ATOM 631 O O . GLY A 1 81 ? 21.633 26.969 28.834 1.00 13.11 81 GLY A O 1
ATOM 632 N N . GLY A 1 82 ? 21.259 25.982 26.872 1.00 12.59 82 GLY A N 1
ATOM 633 C CA . GLY A 1 82 ? 20.105 25.286 27.416 1.00 12.88 82 GLY A CA 1
ATOM 634 C C . GLY A 1 82 ? 19.407 24.361 26.484 1.00 12.50 82 GLY A C 1
ATOM 635 O O . GLY A 1 82 ? 19.783 24.181 25.337 1.00 12.11 82 GLY A O 1
ATOM 636 N N . THR A 1 83 ? 18.368 23.763 27.042 1.00 12.81 83 THR A N 1
ATOM 637 C CA . THR A 1 83 ? 17.459 22.887 26.295 1.00 13.04 83 THR A CA 1
ATOM 638 C C . THR A 1 83 ? 16.542 23.750 25.467 1.00 10.31 83 THR A C 1
ATOM 639 O O . THR A 1 83 ? 16.427 24.960 25.690 1.00 12.60 83 THR A O 1
ATOM 643 N N . ARG A 1 84 ? 15.874 23.144 24.502 1.00 12.21 84 ARG A N 1
ATOM 644 C CA . ARG A 1 84 ? 14.949 23.895 23.620 1.00 12.94 84 ARG A CA 1
ATOM 645 C C . ARG A 1 84 ? 13.824 24.595 24.413 1.00 11.13 84 ARG A C 1
ATOM 646 O O . ARG A 1 84 ? 13.402 25.698 24.088 1.00 11.14 84 ARG A O 1
ATOM 654 N N . ASN A 1 85 ? 13.403 23.942 25.481 1.00 12.55 85 ASN A N 1
ATOM 655 C CA . ASN A 1 85 ? 12.398 24.458 26.428 1.00 13.14 85 ASN A CA 1
ATOM 656 C C . ASN A 1 85 ? 13.005 25.602 27.323 1.00 15.73 85 ASN A C 1
ATOM 657 O O . ASN A 1 85 ? 12.360 26.608 27.572 1.00 22.57 85 ASN A O 1
ATOM 662 N N . ILE A 1 86 ? 14.243 25.466 27.762 1.00 16.39 86 ILE A N 1
ATOM 663 C CA . ILE A 1 86 ? 14.818 26.435 28.724 1.00 16.94 86 ILE A CA 1
ATOM 664 C C . ILE A 1 86 ? 16.043 27.180 28.184 1.00 14.07 86 ILE A C 1
ATOM 665 O O . ILE A 1 86 ? 17.199 26.802 28.451 1.00 14.80 86 ILE A O 1
ATOM 670 N N . SER A 1 87 ? 15.751 28.262 27.457 1.00 12.70 87 SER A N 1
ATOM 671 C CA . SER A 1 87 ? 16.733 29.230 26.901 1.00 16.65 87 SER A CA 1
ATOM 672 C C . SER A 1 87 ? 17.568 28.778 25.701 1.00 16.63 87 SER A C 1
ATOM 673 O O . SER A 1 87 ? 18.351 29.584 25.171 1.00 15.55 87 SER A O 1
ATOM 676 N N . GLY A 1 88 ? 17.380 27.520 25.250 1.00 12.28 88 GLY A N 1
ATOM 677 C CA . GLY A 1 88 ? 18.170 26.987 24.133 1.00 11.52 88 GLY A CA 1
ATOM 678 C C . GLY A 1 88 ? 17.512 26.963 22.759 1.00 10.66 88 GLY A C 1
ATOM 679 O O . GLY A 1 88 ? 18.068 26.383 21.829 1.00 12.20 88 GLY A O 1
ATOM 680 N N . THR A 1 89 ? 16.314 27.545 22.641 1.00 10.46 89 THR A N 1
ATOM 681 C CA . THR A 1 89 ? 15.683 27.739 21.299 1.00 12.24 89 THR A CA 1
ATOM 682 C C . THR A 1 89 ? 16.096 29.122 20.781 1.00 9.91 89 THR A C 1
ATOM 683 O O . THR A 1 89 ? 15.796 30.145 21.388 1.00 7.97 89 THR A O 1
ATOM 687 N N . THR A 1 90 ? 16.808 29.093 19.654 1.00 8.36 90 THR A N 1
ATOM 688 C CA . THR A 1 90 ? 17.340 30.276 19.000 1.00 12.14 90 THR A CA 1
ATOM 689 C C . THR A 1 90 ? 16.886 30.349 17.561 1.00 15.58 90 THR A C 1
ATOM 690 O O . THR A 1 90 ? 16.465 29.342 16.974 1.00 13.22 90 THR A O 1
ATOM 694 N N . ALA A 1 91 ? 17.012 31.554 16.992 1.00 14.69 91 ALA A N 1
ATOM 695 C CA . ALA A 1 91 ? 16.712 31.803 15.579 1.00 14.60 91 ALA A CA 1
ATOM 696 C C . ALA A 1 91 ? 17.454 30.819 14.664 1.00 11.76 91 ALA A C 1
ATOM 697 O O . ALA A 1 91 ? 16.966 30.445 13.584 1.00 12.44 91 ALA A O 1
ATOM 699 N N . TYR A 1 92 ? 18.650 30.435 15.080 1.00 12.56 92 TYR A N 1
ATOM 700 C CA . TYR A 1 92 ? 19.510 29.511 14.278 1.00 13.08 92 TYR A CA 1
ATOM 701 C C . TYR A 1 92 ? 18.865 28.128 14.184 1.00 13.72 92 TYR A C 1
ATOM 702 O O . TYR A 1 92 ? 18.897 27.504 13.121 1.00 13.77 92 TYR A O 1
ATOM 711 N N . HIS A 1 93 ? 18.282 27.669 15.313 1.00 8.08 93 HIS A N 1
ATOM 712 C CA . HIS A 1 93 ? 17.493 26.424 15.361 1.00 13.17 93 HIS A CA 1
ATOM 713 C C . HIS A 1 93 ? 16.218 26.482 14.457 1.00 12.23 93 HIS A C 1
ATOM 714 O O . HIS A 1 93 ? 16.031 25.604 13.639 1.00 8.39 93 HIS A O 1
ATOM 721 N N A ARG A 1 94 ? 15.400 27.532 14.586 0.50 13.40 94 ARG A N 1
ATOM 722 N N B ARG A 1 94 ? 15.399 27.526 14.586 0.50 13.16 94 ARG A N 1
ATOM 723 C CA A ARG A 1 94 ? 14.185 27.643 13.760 0.50 16.55 94 ARG A CA 1
ATOM 724 C CA B ARG A 1 94 ? 14.189 27.628 13.756 0.50 16.19 94 ARG A CA 1
ATOM 725 C C A ARG A 1 94 ? 14.509 27.756 12.272 0.50 13.15 94 ARG A C 1
ATOM 726 C C B ARG A 1 94 ? 14.518 27.743 12.269 0.50 12.92 94 ARG A C 1
ATOM 727 O O A ARG A 1 94 ? 13.863 27.084 11.466 0.50 14.25 94 ARG A O 1
ATOM 728 O O B ARG A 1 94 ? 13.879 27.065 11.462 0.50 14.09 94 ARG A O 1
ATOM 743 N N . ARG A 1 95 ? 15.508 28.581 11.911 1.00 12.61 95 ARG A N 1
ATOM 744 C CA . ARG A 1 95 ? 15.936 28.722 10.504 1.00 16.79 95 ARG A CA 1
ATOM 745 C C . ARG A 1 95 ? 16.446 27.386 9.971 1.00 15.73 95 ARG A C 1
ATOM 746 O O . ARG A 1 95 ? 16.125 26.990 8.848 1.00 13.00 95 ARG A O 1
ATOM 754 N N . LEU A 1 96 ? 17.206 26.653 10.793 1.00 13.54 96 LEU A N 1
ATOM 755 C CA . LEU A 1 96 ? 17.698 25.312 10.371 1.00 9.73 96 LEU A CA 1
ATOM 756 C C . LEU A 1 96 ? 16.536 24.346 10.108 1.00 11.35 96 LEU A C 1
ATOM 757 O O . LEU A 1 96 ? 16.466 23.676 9.042 1.00 11.42 96 LEU A O 1
ATOM 762 N N . GLU A 1 97 ? 15.624 24.271 11.071 1.00 11.34 97 GLU A N 1
ATOM 763 C CA . GLU A 1 97 ? 14.458 23.417 10.955 1.00 10.49 97 GLU A CA 1
ATOM 764 C C . GLU A 1 97 ? 13.633 23.765 9.712 1.00 11.56 97 GLU A C 1
ATOM 765 O O . GLU A 1 97 ? 13.179 22.856 8.978 1.00 12.85 97 GLU A O 1
ATOM 771 N N . ALA A 1 98 ? 13.486 25.075 9.433 1.00 13.95 98 ALA A N 1
ATOM 772 C CA . ALA A 1 98 ? 12.783 25.529 8.227 1.00 13.67 98 ALA A CA 1
ATOM 773 C C . ALA A 1 98 ? 13.478 25.061 6.933 1.00 13.08 98 ALA A C 1
ATOM 774 O O . ALA A 1 98 ? 12.820 24.629 5.969 1.00 12.69 98 ALA A O 1
ATOM 776 N N . GLU A 1 99 ? 14.793 25.075 6.938 1.00 12.06 99 GLU A N 1
ATOM 777 C CA . GLU A 1 99 ? 15.571 24.648 5.752 1.00 8.25 99 GLU A CA 1
ATOM 778 C C . GLU A 1 99 ? 15.400 23.125 5.475 1.00 6.92 99 GLU A C 1
ATOM 779 O O . GLU A 1 99 ? 15.243 22.642 4.337 1.00 9.54 99 GLU A O 1
ATOM 785 N N . ILE A 1 100 ? 15.411 22.397 6.542 1.00 9.88 100 ILE A N 1
ATOM 786 C CA . ILE A 1 100 ? 15.269 20.964 6.491 1.00 11.92 100 ILE A CA 1
ATOM 787 C C . ILE A 1 100 ? 13.872 20.570 6.028 1.00 10.76 100 ILE A C 1
ATOM 788 O O . ILE A 1 100 ? 13.699 19.686 5.149 1.00 14.13 100 ILE A O 1
ATOM 793 N N . ALA A 1 101 ? 12.876 21.208 6.625 1.00 11.93 101 ALA A N 1
ATOM 794 C CA . ALA A 1 101 ? 11.474 20.973 6.246 1.00 11.81 101 ALA A CA 1
ATOM 795 C C . ALA A 1 101 ? 11.290 21.246 4.732 1.00 15.05 101 ALA A C 1
ATOM 796 O O . ALA A 1 101 ? 10.712 20.428 3.997 1.00 14.37 101 ALA A O 1
ATOM 798 N N . GLY A 1 102 ? 11.847 22.380 4.285 1.00 16.82 102 GLY A N 1
ATOM 799 C CA . GLY A 1 102 ? 11.882 22.784 2.882 1.00 14.77 102 GLY A CA 1
ATOM 800 C C . GLY A 1 102 ? 12.597 21.777 1.987 1.00 15.38 102 GLY A C 1
ATOM 801 O O . GLY A 1 102 ? 12.110 21.451 0.907 1.00 16.79 102 GLY A O 1
ATOM 802 N N . LEU A 1 103 ? 13.732 21.260 2.453 1.00 13.11 103 LEU A N 1
ATOM 803 C CA . LEU A 1 103 ? 14.475 20.216 1.721 1.00 12.52 103 LEU A CA 1
ATOM 804 C C . LEU A 1 103 ? 13.576 19.020 1.394 1.00 12.36 103 LEU A C 1
ATOM 805 O O . LEU A 1 103 ? 13.573 18.525 0.277 1.00 11.72 103 LEU A O 1
ATOM 810 N N . HIS A 1 104 ? 12.791 18.563 2.369 1.00 14.29 104 HIS A N 1
ATOM 811 C CA . HIS A 1 104 ? 11.978 17.366 2.210 1.00 13.11 104 HIS A CA 1
ATOM 812 C C . HIS A 1 104 ? 10.565 17.648 1.843 1.00 12.91 104 HIS A C 1
ATOM 813 O O . HIS A 1 104 ? 9.736 16.750 1.859 1.00 16.89 104 HIS A O 1
ATOM 820 N N . GLN A 1 105 ? 10.282 18.903 1.534 1.00 14.29 105 GLN A N 1
ATOM 821 C CA . GLN A 1 105 ? 8.929 19.383 1.212 1.00 15.67 105 GLN A CA 1
ATOM 822 C C . GLN A 1 105 ? 7.886 18.932 2.252 1.00 14.83 105 GLN A C 1
ATOM 823 O O . GLN A 1 105 ? 6.788 18.466 1.921 1.00 12.34 105 GLN A O 1
ATOM 829 N N . LYS A 1 106 ? 8.277 19.062 3.515 1.00 14.95 106 LYS A N 1
ATOM 830 C CA . LYS A 1 106 ? 7.427 18.728 4.641 1.00 12.96 106 LYS A CA 1
ATOM 831 C C . LYS A 1 106 ? 7.014 20.020 5.365 1.00 14.61 106 LYS A C 1
ATOM 832 O O . LYS A 1 106 ? 7.657 21.071 5.230 1.00 10.24 106 LYS A O 1
ATOM 838 N N . GLU A 1 107 ? 5.933 19.944 6.118 1.00 13.43 107 GLU A N 1
ATOM 839 C CA . GLU A 1 107 ? 5.475 21.103 6.908 1.00 16.44 107 GLU A CA 1
ATOM 840 C C . GLU A 1 107 ? 6.474 21.552 7.992 1.00 14.95 107 GLU A C 1
ATOM 841 O O . GLU A 1 107 ? 6.579 22.742 8.307 1.00 12.57 107 GLU A O 1
ATOM 847 N N . ALA A 1 108 ? 7.166 20.584 8.565 1.00 12.87 108 ALA A N 1
ATOM 848 C CA . ALA A 1 108 ? 7.962 20.818 9.758 1.00 14.12 108 ALA A CA 1
ATOM 849 C C . ALA A 1 108 ? 9.162 19.869 9.845 1.00 12.93 108 ALA A C 1
ATOM 850 O O . ALA A 1 108 ? 9.283 18.889 9.071 1.00 11.20 108 ALA A O 1
ATOM 852 N N . ALA A 1 109 ? 10.077 20.226 10.727 1.00 11.13 109 ALA A N 1
ATOM 853 C CA . ALA A 1 109 ? 11.273 19.458 10.984 1.00 13.93 109 ALA A CA 1
ATOM 854 C C . ALA A 1 109 ? 11.750 19.694 12.405 1.00 12.91 109 ALA A C 1
ATOM 855 O O . ALA A 1 109 ? 11.449 20.705 13.002 1.00 12.78 109 ALA A O 1
ATOM 857 N N . LEU A 1 110 ? 12.501 18.718 12.920 1.00 12.91 110 LEU A N 1
ATOM 858 C CA . LEU A 1 110 ? 12.951 18.732 14.305 1.00 11.65 110 LEU A CA 1
ATOM 859 C C . LEU A 1 110 ? 14.389 18.298 14.397 1.00 13.67 110 LEU A C 1
ATOM 860 O O . LEU A 1 110 ? 14.721 17.169 13.956 1.00 11.96 110 LEU A O 1
ATOM 865 N N . VAL A 1 111 ? 15.243 19.180 14.952 1.00 11.36 111 VAL A N 1
ATOM 866 C CA . VAL A 1 111 ? 16.640 18.876 15.099 1.00 11.12 111 VAL A CA 1
ATOM 867 C C . VAL A 1 111 ? 16.951 18.284 16.444 1.00 11.65 111 VAL A C 1
ATOM 868 O O . VAL A 1 111 ? 16.415 18.657 17.456 1.00 9.86 111 VAL A O 1
ATOM 872 N N . PHE A 1 112 ? 17.855 17.329 16.386 1.00 13.33 112 PHE A N 1
ATOM 873 C CA . PHE A 1 112 ? 18.386 16.614 17.563 1.00 12.65 112 PHE A CA 1
ATOM 874 C C . PHE A 1 112 ? 19.871 16.785 17.550 1.00 14.70 112 PHE A C 1
ATOM 875 O O . PHE A 1 112 ? 20.460 17.191 16.528 1.00 12.28 112 PHE A O 1
ATOM 883 N N . SER A 1 113 ? 20.482 16.364 18.659 1.00 13.91 113 SER A N 1
ATOM 884 C CA . SER A 1 113 ? 21.939 16.310 18.826 1.00 16.14 113 SER A CA 1
ATOM 885 C C . SER A 1 113 ? 22.659 15.438 17.741 1.00 16.20 113 SER A C 1
ATOM 886 O O . SER A 1 113 ? 23.792 15.636 17.443 1.00 15.80 113 SER A O 1
ATOM 889 N N . SER A 1 114 ? 21.960 14.419 17.248 1.00 14.52 114 SER A N 1
ATOM 890 C CA . SER A 1 114 ? 22.484 13.553 16.205 1.00 11.16 114 SER A CA 1
ATOM 891 C C . SER A 1 114 ? 21.368 12.844 15.538 1.00 11.06 114 SER A C 1
ATOM 892 O O . SER A 1 114 ? 20.262 12.819 16.034 1.00 12.90 114 SER A O 1
ATOM 895 N N . ALA A 1 115 ? 21.658 12.258 14.386 1.00 9.42 115 ALA A N 1
ATOM 896 C CA . ALA A 1 115 ? 20.667 11.436 13.674 1.00 11.43 115 ALA A CA 1
ATOM 897 C C . ALA A 1 115 ? 20.437 10.139 14.475 1.00 10.44 115 ALA A C 1
ATOM 898 O O . ALA A 1 115 ? 19.344 9.583 14.490 1.00 12.81 115 ALA A O 1
ATOM 900 N N . TYR A 1 116 ? 21.452 9.689 15.202 1.00 13.61 116 TYR A N 1
ATOM 901 C CA . TYR A 1 116 ? 21.317 8.500 16.098 1.00 14.26 116 TYR A CA 1
ATOM 902 C C . TYR A 1 116 ? 20.167 8.766 17.091 1.00 13.68 116 TYR A C 1
ATOM 903 O O . TYR A 1 116 ? 19.227 7.935 17.253 1.00 13.69 116 TYR A O 1
ATOM 912 N N . ASN A 1 117 ? 20.260 9.927 17.743 1.00 12.69 117 ASN A N 1
ATOM 913 C CA . ASN A 1 117 ? 19.239 10.384 18.720 1.00 12.41 117 ASN A CA 1
ATOM 914 C C . ASN A 1 117 ? 17.879 10.615 18.077 1.00 11.19 117 ASN A C 1
ATOM 915 O O . ASN A 1 117 ? 16.868 10.289 18.653 1.00 15.00 117 ASN A O 1
ATOM 920 N N . ALA A 1 118 ? 17.874 11.178 16.883 1.00 10.79 118 ALA A N 1
ATOM 921 C CA . ALA A 1 118 ? 16.636 11.420 16.165 1.00 10.13 118 ALA A CA 1
ATOM 922 C C . ALA A 1 118 ? 15.891 10.098 15.985 1.00 11.66 118 ALA A C 1
ATOM 923 O O . ALA A 1 118 ? 14.720 10.002 16.272 1.00 12.03 118 ALA A O 1
ATOM 925 N N . ASN A 1 119 ? 16.595 9.082 15.494 1.00 12.28 119 ASN A N 1
ATOM 926 C CA . ASN A 1 119 ? 16.002 7.741 15.264 1.00 11.17 119 ASN A CA 1
ATOM 927 C C . ASN A 1 119 ? 15.538 7.037 16.554 1.00 13.12 119 ASN A C 1
ATOM 928 O O . ASN A 1 119 ? 14.434 6.536 16.664 1.00 12.89 119 ASN A O 1
ATOM 933 N N . ASP A 1 120 ? 16.435 6.964 17.511 1.00 15.32 120 ASP A N 1
ATOM 934 C CA . ASP A 1 120 ? 16.172 6.297 18.767 1.00 11.31 120 ASP A CA 1
ATOM 935 C C . ASP A 1 120 ? 14.994 6.981 19.500 1.00 10.70 120 ASP A C 1
ATOM 936 O O . ASP A 1 120 ? 14.082 6.277 19.957 1.00 16.18 120 ASP A O 1
ATOM 941 N N . ALA A 1 121 ? 15.000 8.317 19.584 1.00 13.04 121 ALA A N 1
ATOM 942 C CA . ALA A 1 121 ? 13.929 9.076 20.279 1.00 13.20 121 ALA A CA 1
ATOM 943 C C . ALA A 1 121 ? 12.602 9.046 19.556 1.00 13.11 121 ALA A C 1
ATOM 944 O O . ALA A 1 121 ? 11.543 8.919 20.182 1.00 14.25 121 ALA A O 1
ATOM 946 N N . THR A 1 122 ? 12.645 9.200 18.252 1.00 12.08 122 THR A N 1
ATOM 947 C CA . THR A 1 122 ? 11.421 9.264 17.451 1.00 12.39 122 THR A CA 1
ATOM 948 C C . THR A 1 122 ? 10.709 7.900 17.401 1.00 12.47 122 THR A C 1
ATOM 949 O O . THR A 1 122 ? 9.507 7.813 17.676 1.00 11.78 122 THR A O 1
ATOM 953 N N . LEU A 1 123 ? 11.443 6.859 17.062 1.00 13.68 123 LEU A N 1
ATOM 954 C CA . LEU A 1 123 ? 10.857 5.508 16.922 1.00 14.31 123 LEU A CA 1
ATOM 955 C C . LEU A 1 123 ? 10.268 5.021 18.231 1.00 14.74 123 LEU A C 1
ATOM 956 O O . LEU A 1 123 ? 9.171 4.464 18.241 1.00 13.86 123 LEU A O 1
ATOM 961 N N . SER A 1 124 ? 10.976 5.261 19.330 1.00 13.33 124 SER A N 1
ATOM 962 C CA . SER A 1 124 ? 10.508 4.834 20.643 1.00 14.63 124 SER A CA 1
ATOM 963 C C . SER A 1 124 ? 9.251 5.653 21.106 1.00 16.58 124 SER A C 1
ATOM 964 O O . SER A 1 124 ? 8.318 5.126 21.696 1.00 15.77 124 SER A O 1
ATOM 967 N N . THR A 1 125 ? 9.250 6.951 20.812 1.00 14.38 125 THR A N 1
ATOM 968 C CA . THR A 1 125 ? 8.129 7.839 21.156 1.00 12.89 125 THR A CA 1
ATOM 969 C C . THR A 1 125 ? 6.887 7.543 20.295 1.00 14.76 125 THR A C 1
ATOM 970 O O . THR A 1 125 ? 5.797 7.707 20.757 1.00 14.16 125 THR A O 1
ATOM 974 N N . LEU A 1 126 ? 7.075 7.109 19.062 1.00 14.58 126 LEU A N 1
ATOM 975 C CA . LEU A 1 126 ? 5.944 6.707 18.200 1.00 15.61 126 LEU A CA 1
ATOM 976 C C . LEU A 1 126 ? 5.059 5.587 18.822 1.00 16.47 126 LEU A C 1
ATOM 977 O O . LEU A 1 126 ? 3.842 5.540 18.570 1.00 16.66 126 LEU A O 1
ATOM 982 N N A ARG A 1 127 ? 5.676 4.718 19.634 0.50 11.11 127 ARG A N 1
ATOM 983 N N B ARG A 1 127 ? 5.676 4.718 19.634 0.50 11.13 127 ARG A N 1
ATOM 984 C CA A ARG A 1 127 ? 4.951 3.661 20.363 0.50 14.03 127 ARG A CA 1
ATOM 985 C CA B ARG A 1 127 ? 4.951 3.661 20.363 0.50 14.06 127 ARG A CA 1
ATOM 986 C C A ARG A 1 127 ? 4.021 4.227 21.409 0.50 15.59 127 ARG A C 1
ATOM 987 C C B ARG A 1 127 ? 4.021 4.227 21.409 0.50 15.61 127 ARG A C 1
ATOM 988 O O A ARG A 1 127 ? 2.943 3.678 21.664 0.50 19.12 127 ARG A O 1
ATOM 989 O O B ARG A 1 127 ? 2.943 3.678 21.664 0.50 19.13 127 ARG A O 1
ATOM 1004 N N . VAL A 1 128 ? 4.460 5.314 22.021 1.00 15.05 128 VAL A N 1
ATOM 1005 C CA . VAL A 1 128 ? 3.668 6.022 23.015 1.00 17.95 128 VAL A CA 1
ATOM 1006 C C . VAL A 1 128 ? 2.505 6.747 22.323 1.00 18.02 128 VAL A C 1
ATOM 1007 O O . VAL A 1 128 ? 1.398 6.668 22.752 1.00 15.91 128 VAL A O 1
ATOM 1011 N N . LEU A 1 129 ? 2.811 7.441 21.230 1.00 16.06 129 LEU A N 1
ATOM 1012 C CA . LEU A 1 129 ? 1.817 8.213 20.468 1.00 15.58 129 LEU A CA 1
ATOM 1013 C C . LEU A 1 129 ? 0.748 7.340 19.749 1.00 16.94 129 LEU A C 1
ATOM 1014 O O . LEU A 1 129 ? -0.404 7.745 19.614 1.00 18.20 129 LEU A O 1
ATOM 1019 N N . PHE A 1 130 ? 1.151 6.135 19.354 1.00 17.63 130 PHE A N 1
ATOM 1020 C CA . PHE A 1 130 ? 0.312 5.176 18.652 1.00 14.39 130 PHE A CA 1
ATOM 1021 C C . PHE A 1 130 ? 0.284 3.867 19.422 1.00 15.79 130 PHE A C 1
ATOM 1022 O O . PHE A 1 130 ? 0.967 2.926 19.078 1.00 16.17 130 PHE A O 1
ATOM 1030 N N . PRO A 1 131 ? -0.533 3.800 20.485 1.00 18.93 131 PRO A N 1
ATOM 1031 C CA . PRO A 1 131 ? -0.572 2.561 21.305 1.00 19.63 131 PRO A CA 1
ATOM 1032 C C . PRO A 1 131 ? -0.901 1.316 20.468 1.00 19.37 131 PRO A C 1
ATOM 1033 O O . PRO A 1 131 ? -1.822 1.344 19.653 1.00 19.10 131 PRO A O 1
ATOM 1037 N N . GLY A 1 132 ? -0.111 0.261 20.662 1.00 17.89 132 GLY A N 1
ATOM 1038 C CA . GLY A 1 132 ? -0.230 -0.980 19.870 1.00 17.59 132 GLY A CA 1
ATOM 1039 C C . GLY A 1 132 ? 0.548 -1.010 18.572 1.00 17.68 132 GLY A C 1
ATOM 1040 O O . GLY A 1 132 ? 0.456 -1.990 17.807 1.00 16.83 132 GLY A O 1
ATOM 1041 N N . LEU A 1 133 ? 1.343 0.045 18.334 1.00 16.44 133 LEU A N 1
ATOM 1042 C CA . LEU A 1 133 ? 2.162 0.178 17.104 1.00 15.29 133 LEU A CA 1
ATOM 1043 C C . LEU A 1 133 ? 3.008 -1.061 16.838 1.00 14.60 133 LEU A C 1
ATOM 1044 O O . LEU A 1 133 ? 3.736 -1.521 17.706 1.00 18.48 133 LEU A O 1
ATOM 1049 N N . ILE A 1 134 ? 2.868 -1.622 15.658 1.00 16.63 134 ILE A N 1
ATOM 1050 C CA . ILE A 1 134 ? 3.752 -2.704 15.212 1.00 15.35 134 ILE A CA 1
ATOM 1051 C C . ILE A 1 134 ? 4.787 -2.049 14.268 1.00 16.33 134 ILE A C 1
ATOM 1052 O O . ILE A 1 134 ? 4.423 -1.455 13.253 1.00 16.41 134 ILE A O 1
ATOM 1057 N N . ILE A 1 135 ? 6.063 -2.142 14.638 1.00 16.31 135 ILE A N 1
ATOM 1058 C CA . ILE A 1 135 ? 7.148 -1.630 13.777 1.00 16.37 135 ILE A CA 1
ATOM 1059 C C . ILE A 1 135 ? 7.761 -2.784 12.934 1.00 16.03 135 ILE A C 1
ATOM 1060 O O . ILE A 1 135 ? 8.198 -3.819 13.492 1.00 16.59 135 ILE A O 1
ATOM 1065 N N . TYR A 1 136 ? 7.736 -2.588 11.624 1.00 14.20 136 TYR A N 1
ATOM 1066 C CA . TYR A 1 136 ? 8.323 -3.513 10.638 1.00 14.99 136 TYR A CA 1
ATOM 1067 C C . TYR A 1 136 ? 9.693 -2.935 10.257 1.00 17.02 136 TYR A C 1
ATOM 1068 O O . TYR A 1 136 ? 9.787 -1.810 9.740 1.00 15.47 136 TYR A O 1
ATOM 1077 N N . SER A 1 137 ? 10.754 -3.692 10.520 1.00 14.93 137 SER A N 1
ATOM 1078 C CA . SER A 1 137 ? 12.119 -3.171 10.371 1.00 14.69 137 SER A CA 1
ATOM 1079 C C . SER A 1 137 ? 13.022 -4.011 9.469 1.00 16.55 137 SER A C 1
ATOM 1080 O O . SER A 1 137 ? 13.103 -5.227 9.651 1.00 16.63 137 SER A O 1
ATOM 1083 N N . ASP A 1 138 ? 13.696 -3.350 8.511 1.00 14.02 138 ASP A N 1
ATOM 1084 C CA . ASP A 1 138 ? 14.666 -4.022 7.675 1.00 13.93 138 ASP A CA 1
ATOM 1085 C C . ASP A 1 138 ? 15.768 -4.645 8.539 1.00 16.04 138 ASP A C 1
ATOM 1086 O O . ASP A 1 138 ? 16.288 -3.995 9.432 1.00 15.28 138 ASP A O 1
ATOM 1091 N N . SER A 1 139 ? 16.098 -5.910 8.277 1.00 16.98 139 SER A N 1
ATOM 1092 C CA . SER A 1 139 ? 17.098 -6.634 9.037 1.00 13.83 139 SER A CA 1
ATOM 1093 C C . SER A 1 139 ? 18.462 -5.934 9.068 1.00 15.68 139 SER A C 1
ATOM 1094 O O . SER A 1 139 ? 19.209 -6.173 9.995 1.00 12.69 139 SER A O 1
ATOM 1097 N N . LEU A 1 140 ? 18.819 -5.123 8.060 1.00 16.42 140 LEU A N 1
ATOM 1098 C CA . LEU A 1 140 ? 20.102 -4.397 8.094 1.00 16.79 140 LEU A CA 1
ATOM 1099 C C . LEU A 1 140 ? 19.947 -2.950 8.515 1.00 18.46 140 LEU A C 1
ATOM 1100 O O . LEU A 1 140 ? 20.810 -2.153 8.254 1.00 18.19 140 LEU A O 1
ATOM 1105 N N . ASN A 1 141 ? 18.859 -2.603 9.207 1.00 18.24 141 ASN A N 1
ATOM 1106 C CA . ASN A 1 141 ? 18.682 -1.227 9.671 1.00 17.10 141 ASN A CA 1
ATOM 1107 C C . ASN A 1 141 ? 19.802 -0.844 10.633 1.00 18.23 141 ASN A C 1
ATOM 1108 O O . ASN A 1 141 ? 20.262 -1.672 11.409 1.00 19.66 141 ASN A O 1
ATOM 1113 N N . HIS A 1 142 ? 20.205 0.434 10.577 1.00 19.97 142 HIS A N 1
ATOM 1114 C CA . HIS A 1 142 ? 21.245 1.006 11.477 1.00 18.25 142 HIS A CA 1
ATOM 1115 C C . HIS A 1 142 ? 20.854 0.752 12.920 1.00 16.86 142 HIS A C 1
ATOM 1116 O O . HIS A 1 142 ? 19.657 0.699 13.230 1.00 14.88 142 HIS A O 1
ATOM 1123 N N . ALA A 1 143 ? 21.863 0.647 13.782 1.00 17.07 143 ALA A N 1
ATOM 1124 C CA . ALA A 1 143 ? 21.723 0.447 15.258 1.00 19.25 143 ALA A CA 1
ATOM 1125 C C . ALA A 1 143 ? 20.795 1.422 15.932 1.00 17.68 143 ALA A C 1
ATOM 1126 O O . ALA A 1 143 ? 20.037 1.058 16.858 1.00 18.17 143 ALA A O 1
ATOM 1128 N N . SER A 1 144 ? 20.882 2.683 15.524 1.00 17.97 144 SER A N 1
ATOM 1129 C CA . SER A 1 144 ? 20.028 3.784 16.107 1.00 19.22 144 SER A CA 1
ATOM 1130 C C . SER A 1 144 ? 18.537 3.502 15.941 1.00 19.88 144 SER A C 1
ATOM 1131 O O . SER A 1 144 ? 17.734 3.750 16.838 1.00 20.35 144 SER A O 1
ATOM 1134 N N . MET A 1 145 ? 18.175 2.992 14.765 1.00 18.13 145 MET A N 1
ATOM 1135 C CA . MET A 1 145 ? 16.794 2.598 14.485 1.00 21.73 145 MET A CA 1
ATOM 1136 C C . MET A 1 145 ? 16.408 1.358 15.302 1.00 20.45 145 MET A C 1
ATOM 1137 O O . MET A 1 145 ? 15.353 1.334 15.934 1.00 21.82 145 MET A O 1
ATOM 1142 N N . ILE A 1 146 ? 17.260 0.340 15.283 1.00 21.07 146 ILE A N 1
ATOM 1143 C CA . ILE A 1 146 ? 17.016 -0.911 16.047 1.00 21.47 146 ILE A CA 1
ATOM 1144 C C . ILE A 1 146 ? 16.813 -0.614 17.533 1.00 21.62 146 ILE A C 1
ATOM 1145 O O . ILE A 1 146 ? 15.878 -1.133 18.177 1.00 16.83 146 ILE A O 1
ATOM 1150 N N . GLU A 1 147 ? 17.718 0.192 18.057 1.00 18.38 147 GLU A N 1
ATOM 1151 C CA . GLU A 1 147 ? 17.682 0.626 19.449 1.00 20.80 147 GLU A CA 1
ATOM 1152 C C . GLU A 1 147 ? 16.411 1.399 19.795 1.00 22.16 147 GLU A C 1
ATOM 1153 O O . GLU A 1 147 ? 15.825 1.194 20.847 1.00 23.51 147 GLU A O 1
ATOM 1159 N N . GLY A 1 148 ? 15.982 2.277 18.915 1.00 19.55 148 GLY A N 1
ATOM 1160 C CA . GLY A 1 148 ? 14.724 2.989 19.130 1.00 21.21 148 GLY A CA 1
ATOM 1161 C C . GLY A 1 148 ? 13.509 2.068 19.072 1.00 22.80 148 GLY A C 1
ATOM 1162 O O . GLY A 1 148 ? 12.573 2.209 19.874 1.00 23.45 148 GLY A O 1
ATOM 1163 N N . ILE A 1 149 ? 13.547 1.133 18.127 1.00 21.19 149 ILE A N 1
ATOM 1164 C CA . ILE A 1 149 ? 12.489 0.139 17.943 1.00 22.17 149 ILE A CA 1
ATOM 1165 C C . ILE A 1 149 ? 12.344 -0.778 19.183 1.00 23.73 149 ILE A C 1
ATOM 1166 O O . ILE A 1 149 ? 11.232 -1.002 19.673 1.00 23.64 149 ILE A O 1
ATOM 1171 N N . LYS A 1 150 ? 13.457 -1.237 19.740 1.00 25.13 150 LYS A N 1
ATOM 1172 C CA . LYS A 1 150 ? 13.419 -2.186 20.873 1.00 29.22 150 LYS A CA 1
ATOM 1173 C C . LYS A 1 150 ? 13.246 -1.488 22.222 1.00 28.02 150 LYS A C 1
ATOM 1174 O O . LYS A 1 150 ? 12.871 -2.118 23.204 1.00 24.62 150 LYS A O 1
ATOM 1180 N N . ARG A 1 151 ? 13.581 -0.202 22.250 1.00 32.00 151 ARG A N 1
ATOM 1181 C CA . ARG A 1 151 ? 13.615 0.646 23.466 1.00 35.98 151 ARG A CA 1
ATOM 1182 C C . ARG A 1 151 ? 12.360 0.516 24.335 1.00 37.48 151 ARG A C 1
ATOM 1183 O O . ARG A 1 151 ? 12.405 0.040 25.474 1.00 38.53 151 ARG A O 1
ATOM 1191 N N . ASN A 1 152 ? 11.253 1.002 23.809 1.00 37.48 152 ASN A N 1
ATOM 1192 C CA . ASN A 1 152 ? 9.989 0.871 24.484 1.00 38.11 152 ASN A CA 1
ATOM 1193 C C . ASN A 1 152 ? 9.471 -0.479 24.070 1.00 38.94 152 ASN A C 1
ATOM 1194 O O . ASN A 1 152 ? 9.671 -0.934 22.917 1.00 34.09 152 ASN A O 1
ATOM 1199 N N . ALA A 1 153 ? 8.892 -1.178 25.043 1.00 40.25 153 ALA A N 1
ATOM 1200 C CA . ALA A 1 153 ? 8.304 -2.490 24.782 1.00 40.36 153 ALA A CA 1
ATOM 1201 C C . ALA A 1 153 ? 7.174 -2.347 23.728 1.00 39.28 153 ALA A C 1
ATOM 1202 O O . ALA A 1 153 ? 6.400 -1.364 23.723 1.00 39.78 153 ALA A O 1
ATOM 1204 N N . GLY A 1 154 ? 7.119 -3.306 22.815 1.00 34.54 154 GLY A N 1
ATOM 1205 C CA . GLY A 1 154 ? 6.058 -3.322 21.813 1.00 31.57 154 GLY A CA 1
ATOM 1206 C C . GLY A 1 154 ? 6.377 -4.232 20.666 1.00 25.22 154 GLY A C 1
ATOM 1207 O O . GLY A 1 154 ? 7.508 -4.640 20.514 1.00 23.92 154 GLY A O 1
ATOM 1208 N N . PRO A 1 155 ? 5.373 -4.554 19.855 1.00 24.50 155 PRO A N 1
ATOM 1209 C CA . PRO A 1 155 ? 5.620 -5.473 18.768 1.00 22.68 155 PRO A CA 1
ATOM 1210 C C . PRO A 1 155 ? 6.588 -4.955 17.668 1.00 22.63 155 PRO A C 1
ATOM 1211 O O . PRO A 1 155 ? 6.514 -3.798 17.249 1.00 18.53 155 PRO A O 1
ATOM 1215 N N A LYS A 1 156 ? 7.470 -5.847 17.233 0.70 23.48 156 LYS A N 1
ATOM 1216 N N B LYS A 1 156 ? 7.516 -5.835 17.278 0.30 21.60 156 LYS A N 1
ATOM 1217 C CA A LYS A 1 156 ? 8.418 -5.591 16.181 0.70 20.51 156 LYS A CA 1
ATOM 1218 C CA B LYS A 1 156 ? 8.470 -5.591 16.206 0.30 19.27 156 LYS A CA 1
ATOM 1219 C C A LYS A 1 156 ? 8.428 -6.829 15.285 0.70 18.00 156 LYS A C 1
ATOM 1220 C C B LYS A 1 156 ? 8.484 -6.830 15.300 0.30 17.93 156 LYS A C 1
ATOM 1221 O O A LYS A 1 156 ? 8.187 -7.946 15.745 0.70 13.92 156 LYS A O 1
ATOM 1222 O O B LYS A 1 156 ? 8.344 -7.958 15.777 0.30 16.84 156 LYS A O 1
ATOM 1233 N N . ARG A 1 157 ? 8.624 -6.605 14.002 1.00 15.36 157 ARG A N 1
ATOM 1234 C CA . ARG A 1 157 ? 8.744 -7.680 13.023 1.00 20.29 157 ARG A CA 1
ATOM 1235 C C . ARG A 1 157 ? 9.985 -7.274 12.168 1.00 22.05 157 ARG A C 1
ATOM 1236 O O . ARG A 1 157 ? 10.042 -6.131 11.661 1.00 19.84 157 ARG A O 1
ATOM 1244 N N . ILE A 1 158 ? 10.947 -8.186 12.030 1.00 21.12 158 ILE A N 1
ATOM 1245 C CA . ILE A 1 158 ? 12.131 -7.965 11.242 1.00 21.04 158 ILE A CA 1
ATOM 1246 C C . ILE A 1 158 ? 11.940 -8.665 9.905 1.00 22.35 158 ILE A C 1
ATOM 1247 O O . ILE A 1 158 ? 11.692 -9.870 9.847 1.00 22.59 158 ILE A O 1
ATOM 1252 N N . PHE A 1 159 ? 12.041 -7.892 8.834 1.00 17.70 159 PHE A N 1
ATOM 1253 C CA . PHE A 1 159 ? 11.974 -8.471 7.481 1.00 18.93 159 PHE A CA 1
ATOM 1254 C C . PHE A 1 159 ? 13.362 -8.598 6.873 1.00 19.09 159 PHE A C 1
ATOM 1255 O O . PHE A 1 159 ? 14.251 -7.778 7.122 1.00 18.22 159 PHE A O 1
ATOM 1263 N N . ARG A 1 160 ? 13.525 -9.651 6.081 1.00 20.25 160 ARG A N 1
ATOM 1264 C CA . ARG A 1 160 ? 14.758 -9.941 5.434 1.00 17.05 160 ARG A CA 1
ATOM 1265 C C . ARG A 1 160 ? 15.137 -8.725 4.622 1.00 17.27 160 ARG A C 1
ATOM 1266 O O . ARG A 1 160 ? 14.228 -8.076 4.062 1.00 11.67 160 ARG A O 1
ATOM 1274 N N . HIS A 1 161 ? 16.462 -8.408 4.601 1.00 18.27 161 HIS A N 1
ATOM 1275 C CA . HIS A 1 161 ? 16.964 -7.227 3.953 1.00 17.75 161 HIS A CA 1
ATOM 1276 C C . HIS A 1 161 ? 16.433 -7.021 2.538 1.00 19.92 161 HIS A C 1
ATOM 1277 O O . HIS A 1 161 ? 16.597 -7.876 1.673 1.00 16.93 161 HIS A O 1
ATOM 1284 N N . ASN A 1 162 ? 15.815 -5.864 2.326 1.00 16.81 162 ASN A N 1
ATOM 1285 C CA . ASN A 1 162 ? 15.191 -5.489 1.023 1.00 19.01 162 ASN A CA 1
ATOM 1286 C C . ASN A 1 162 ? 14.104 -6.465 0.506 1.00 19.86 162 ASN A C 1
ATOM 1287 O O . ASN A 1 162 ? 13.645 -6.320 -0.602 1.00 22.18 162 ASN A O 1
ATOM 1292 N N . ASP A 1 163 ? 13.684 -7.428 1.332 1.00 23.28 163 ASP A N 1
ATOM 1293 C CA . ASP A 1 163 ? 12.735 -8.493 0.925 1.00 21.28 163 ASP A CA 1
ATOM 1294 C C . ASP A 1 163 ? 11.295 -8.032 1.167 1.00 21.69 163 ASP A C 1
ATOM 1295 O O . ASP A 1 163 ? 10.700 -8.272 2.234 1.00 17.57 163 ASP A O 1
ATOM 1300 N N . VAL A 1 164 ? 10.712 -7.349 0.197 1.00 20.02 164 VAL A N 1
ATOM 1301 C CA . VAL A 1 164 ? 9.317 -6.816 0.299 1.00 19.41 164 VAL A CA 1
ATOM 1302 C C . VAL A 1 164 ? 8.246 -7.906 0.232 1.00 15.13 164 VAL A C 1
ATOM 1303 O O . VAL A 1 164 ? 7.148 -7.693 0.739 1.00 10.76 164 VAL A O 1
ATOM 1307 N N . ALA A 1 165 ? 8.555 -9.058 -0.379 1.00 21.16 165 ALA A N 1
ATOM 1308 C CA . ALA A 1 165 ? 7.647 -10.203 -0.319 1.00 20.70 165 ALA A CA 1
ATOM 1309 C C . ALA A 1 165 ? 7.530 -10.657 1.140 1.00 19.67 165 ALA A C 1
ATOM 1310 O O . ALA A 1 165 ? 6.415 -10.907 1.631 1.00 19.24 165 ALA A O 1
ATOM 1312 N N . HIS A 1 166 ? 8.674 -10.723 1.831 1.00 19.36 166 HIS A N 1
ATOM 1313 C CA . HIS A 1 166 ? 8.705 -11.090 3.278 1.00 20.22 166 HIS A CA 1
ATOM 1314 C C . HIS A 1 166 ? 7.951 -10.071 4.128 1.00 22.72 166 HIS A C 1
ATOM 1315 O O . HIS A 1 166 ? 7.114 -10.429 4.939 1.00 19.18 166 HIS A O 1
ATOM 1322 N N . LEU A 1 167 ? 8.240 -8.796 3.899 1.00 24.18 167 LEU A N 1
ATOM 1323 C CA . LEU A 1 167 ? 7.524 -7.689 4.568 1.00 22.23 167 LEU A CA 1
ATOM 1324 C C . LEU A 1 167 ? 5.992 -7.816 4.409 1.00 22.43 167 LEU A C 1
ATOM 1325 O O . LEU A 1 167 ? 5.228 -7.643 5.365 1.00 19.38 167 LEU A O 1
ATOM 1330 N N . ARG A 1 168 ? 5.566 -8.157 3.199 1.00 22.36 168 ARG A N 1
ATOM 1331 C CA . ARG A 1 168 ? 4.156 -8.347 2.920 1.00 25.37 168 ARG A CA 1
ATOM 1332 C C . ARG A 1 168 ? 3.550 -9.527 3.678 1.00 24.53 168 ARG A C 1
ATOM 1333 O O . ARG A 1 168 ? 2.462 -9.439 4.219 1.00 22.34 168 ARG A O 1
ATOM 1341 N N . GLU A 1 169 ? 4.282 -10.628 3.685 1.00 25.79 169 GLU A N 1
ATOM 1342 C CA . GLU A 1 169 ? 3.961 -11.843 4.454 1.00 28.12 169 GLU A CA 1
ATOM 1343 C C . GLU A 1 169 ? 3.723 -11.477 5.950 1.00 25.86 169 GLU A C 1
ATOM 1344 O O . GLU A 1 169 ? 2.698 -11.845 6.546 1.00 23.18 169 GLU A O 1
ATOM 1350 N N . LEU A 1 170 ? 4.659 -10.711 6.525 1.00 24.29 170 LEU A N 1
ATOM 1351 C CA . LEU A 1 170 ? 4.582 -10.290 7.964 1.00 20.18 170 LEU A CA 1
ATOM 1352 C C . LEU A 1 170 ? 3.444 -9.346 8.240 1.00 20.21 170 LEU A C 1
ATOM 1353 O O . LEU A 1 170 ? 2.693 -9.517 9.202 1.00 20.41 170 LEU A O 1
ATOM 1358 N N . ILE A 1 171 ? 3.319 -8.322 7.403 1.00 19.82 171 ILE A N 1
ATOM 1359 C CA . ILE A 1 171 ? 2.284 -7.291 7.610 1.00 20.21 171 ILE A CA 1
ATOM 1360 C C . ILE A 1 171 ? 0.884 -7.864 7.430 1.00 20.49 171 ILE A C 1
ATOM 1361 O O . ILE A 1 171 ? -0.041 -7.522 8.184 1.00 19.33 171 ILE A O 1
ATOM 1366 N N . ALA A 1 172 ? 0.734 -8.762 6.460 1.00 21.46 172 ALA A N 1
ATOM 1367 C CA . ALA A 1 172 ? -0.574 -9.402 6.190 1.00 22.29 172 ALA A CA 1
ATOM 1368 C C . ALA A 1 172 ? -1.043 -10.326 7.329 1.00 23.27 172 ALA A C 1
ATOM 1369 O O . ALA A 1 172 ? -2.233 -10.454 7.531 1.00 24.20 172 ALA A O 1
ATOM 1371 N N . ALA A 1 173 ? -0.106 -10.927 8.061 1.00 22.14 173 ALA A N 1
ATOM 1372 C CA . ALA A 1 173 ? -0.415 -11.819 9.178 1.00 22.43 173 ALA A CA 1
ATOM 1373 C C . ALA A 1 173 ? -0.896 -11.099 10.422 1.00 24.40 173 ALA A C 1
ATOM 1374 O O . ALA A 1 173 ? -1.510 -11.713 11.306 1.00 24.50 173 ALA A O 1
ATOM 1376 N N . ASP A 1 174 ? -0.602 -9.811 10.520 1.00 23.90 174 ASP A N 1
ATOM 1377 C CA . ASP A 1 174 ? -0.940 -9.033 11.704 1.00 24.88 174 ASP A CA 1
ATOM 1378 C C . ASP A 1 174 ? -2.359 -8.504 11.735 1.00 26.56 174 ASP A C 1
ATOM 1379 O O . ASP A 1 174 ? -3.076 -8.486 10.716 1.00 24.84 174 ASP A O 1
ATOM 1384 N N . ASP A 1 175 ? -2.762 -8.112 12.946 1.00 29.07 175 ASP A N 1
ATOM 1385 C CA . ASP A 1 175 ? -4.065 -7.483 13.228 1.00 30.55 175 ASP A CA 1
ATOM 1386 C C . ASP A 1 175 ? -4.230 -6.227 12.327 1.00 30.76 175 ASP A C 1
ATOM 1387 O O . ASP A 1 175 ? -3.476 -5.274 12.492 1.00 29.08 175 ASP A O 1
ATOM 1392 N N . PRO A 1 176 ? -5.219 -6.213 11.405 1.00 31.27 176 PRO A N 1
ATOM 1393 C CA . PRO A 1 176 ? -5.359 -5.056 10.501 1.00 33.33 176 PRO A CA 1
ATOM 1394 C C . PRO A 1 176 ? -5.737 -3.740 11.198 1.00 32.22 176 PRO A C 1
ATOM 1395 O O . PRO A 1 176 ? -5.567 -2.662 10.630 1.00 34.86 176 PRO A O 1
ATOM 1399 N N . ALA A 1 177 ? -6.273 -3.844 12.404 1.00 31.48 177 ALA A N 1
ATOM 1400 C CA . ALA A 1 177 ? -6.664 -2.669 13.197 1.00 31.21 177 ALA A CA 1
ATOM 1401 C C . ALA A 1 177 ? -5.467 -2.000 13.888 1.00 29.25 177 ALA A C 1
ATOM 1402 O O . ALA A 1 177 ? -5.524 -0.820 14.226 1.00 29.98 177 ALA A O 1
ATOM 1404 N N . ALA A 1 178 ? -4.402 -2.761 14.110 1.00 25.46 178 ALA A N 1
ATOM 1405 C CA . ALA A 1 178 ? -3.232 -2.233 14.814 1.00 25.00 178 ALA A CA 1
ATOM 1406 C C . ALA A 1 178 ? -2.547 -1.127 14.011 1.00 22.10 178 ALA A C 1
ATOM 1407 O O . ALA A 1 178 ? -2.466 -1.212 12.791 1.00 21.21 178 ALA A O 1
ATOM 1409 N N . PRO A 1 179 ? -2.061 -0.086 14.700 1.00 20.40 179 PRO A N 1
ATOM 1410 C CA . PRO A 1 179 ? -1.259 0.891 13.988 1.00 19.94 179 PRO A CA 1
ATOM 1411 C C . PRO A 1 179 ? 0.069 0.248 13.537 1.00 17.59 179 PRO A C 1
ATOM 1412 O O . PRO A 1 179 ? 0.565 -0.676 14.183 1.00 13.60 179 PRO A O 1
ATOM 1416 N N . LYS A 1 180 ? 0.586 0.718 12.408 1.00 16.91 180 LYS A N 1
ATOM 1417 C CA . LYS A 1 180 ? 1.770 0.137 11.793 1.00 15.03 180 LYS A CA 1
ATOM 1418 C C . LYS A 1 180 ? 2.737 1.171 11.219 1.00 15.78 180 LYS A C 1
ATOM 1419 O O . LYS A 1 180 ? 2.329 2.220 10.724 1.00 15.14 180 LYS A O 1
ATOM 1425 N N . LEU A 1 181 ? 4.024 0.876 11.316 1.00 11.98 181 LEU A N 1
ATOM 1426 C CA . LEU A 1 181 ? 5.080 1.738 10.760 1.00 15.96 181 LEU A CA 1
ATOM 1427 C C . LEU A 1 181 ? 6.150 0.846 10.165 1.00 14.79 181 LEU A C 1
ATOM 1428 O O . LEU A 1 181 ? 6.518 -0.210 10.779 1.00 13.38 181 LEU A O 1
ATOM 1433 N N . ILE A 1 182 ? 6.602 1.213 8.972 1.00 13.52 182 ILE A N 1
ATOM 1434 C CA . ILE A 1 182 ? 7.647 0.476 8.265 1.00 15.73 182 ILE A CA 1
ATOM 1435 C C . ILE A 1 182 ? 8.881 1.354 8.242 1.00 14.26 182 ILE A C 1
ATOM 1436 O O . ILE A 1 182 ? 8.875 2.412 7.620 1.00 14.57 182 ILE A O 1
ATOM 1441 N N . ALA A 1 183 ? 9.940 0.870 8.884 1.00 14.44 183 ALA A N 1
ATOM 1442 C CA . ALA A 1 183 ? 11.236 1.580 8.988 1.00 16.70 183 ALA A CA 1
ATOM 1443 C C . ALA A 1 183 ? 12.308 0.943 8.118 1.00 15.42 183 ALA A C 1
ATOM 1444 O O . ALA A 1 183 ? 12.532 -0.267 8.206 1.00 14.47 183 ALA A O 1
ATOM 1446 N N . PHE A 1 184 ? 12.971 1.773 7.305 1.00 14.40 184 PHE A N 1
ATOM 1447 C CA . PHE A 1 184 ? 13.983 1.317 6.362 1.00 14.30 184 PHE A CA 1
ATOM 1448 C C . PHE A 1 184 ? 14.935 2.449 5.961 1.00 14.08 184 PHE A C 1
ATOM 1449 O O . PHE A 1 184 ? 14.774 3.571 6.407 1.00 13.13 184 PHE A O 1
ATOM 1457 N N . GLU A 1 185 ? 15.968 2.118 5.189 1.00 14.62 185 GLU A N 1
ATOM 1458 C CA . GLU A 1 185 ? 16.957 3.122 4.713 1.00 12.52 185 GLU A CA 1
ATOM 1459 C C . GLU A 1 185 ? 16.886 3.290 3.207 1.00 13.87 185 GLU A C 1
ATOM 1460 O O . GLU A 1 185 ? 16.512 2.356 2.481 1.00 14.41 185 GLU A O 1
ATOM 1466 N N . SER A 1 186 ? 17.215 4.484 2.729 1.00 13.18 186 SER A N 1
ATOM 1467 C CA . SER A 1 186 ? 17.280 4.728 1.279 1.00 14.40 186 SER A CA 1
ATOM 1468 C C . SER A 1 186 ? 18.585 4.168 0.692 1.00 14.31 186 SER A C 1
ATOM 1469 O O . SER A 1 186 ? 18.579 3.579 -0.370 1.00 12.56 186 SER A O 1
ATOM 1472 N N . VAL A 1 187 ? 19.693 4.400 1.401 1.00 15.18 187 VAL A N 1
ATOM 1473 C CA . VAL A 1 187 ? 21.019 3.877 1.056 1.00 15.66 187 VAL A CA 1
ATOM 1474 C C . VAL A 1 187 ? 21.581 3.190 2.294 1.00 14.60 187 VAL A C 1
ATOM 1475 O O . VAL A 1 187 ? 21.721 3.851 3.341 1.00 13.47 187 VAL A O 1
ATOM 1479 N N . TYR A 1 188 ? 21.919 1.885 2.185 1.00 13.09 188 TYR A N 1
ATOM 1480 C CA . TYR A 1 188 ? 22.462 1.157 3.327 1.00 16.23 188 TYR A CA 1
ATOM 1481 C C . TYR A 1 188 ? 23.978 1.376 3.438 1.00 17.54 188 TYR A C 1
ATOM 1482 O O . TYR A 1 188 ? 24.745 1.192 2.482 1.00 17.81 188 TYR A O 1
ATOM 1491 N N . SER A 1 189 ? 24.387 1.776 4.637 1.00 22.38 189 SER A N 1
ATOM 1492 C CA . SER A 1 189 ? 25.755 2.312 4.922 1.00 24.88 189 SER A CA 1
ATOM 1493 C C . SER A 1 189 ? 26.868 1.482 4.526 1.00 23.95 189 SER A C 1
ATOM 1494 O O . SER A 1 189 ? 27.868 1.997 4.116 1.00 29.82 189 SER A O 1
ATOM 1497 N N . MET A 1 190 ? 26.739 0.173 4.653 1.00 20.39 190 MET A N 1
ATOM 1498 C CA . MET A 1 190 ? 27.903 -0.718 4.516 1.00 19.16 190 MET A CA 1
ATOM 1499 C C . MET A 1 190 ? 28.011 -1.469 3.204 1.00 18.59 190 MET A C 1
ATOM 1500 O O . MET A 1 190 ? 29.099 -1.608 2.661 1.00 17.81 190 MET A O 1
ATOM 1505 N N . ASP A 1 191 ? 26.890 -1.975 2.706 1.00 18.06 191 ASP A N 1
ATOM 1506 C CA . ASP A 1 191 ? 26.856 -2.623 1.373 1.00 18.30 191 ASP A CA 1
ATOM 1507 C C . ASP A 1 191 ? 26.793 -1.565 0.250 1.00 15.77 191 ASP A C 1
ATOM 1508 O O . ASP A 1 191 ? 27.192 -1.838 -0.866 1.00 16.15 191 ASP A O 1
ATOM 1513 N N . GLY A 1 192 ? 26.239 -0.401 0.546 1.00 16.88 192 GLY A N 1
ATOM 1514 C CA . GLY A 1 192 ? 26.031 0.650 -0.462 1.00 16.08 192 GLY A CA 1
ATOM 1515 C C . GLY A 1 192 ? 24.880 0.345 -1.457 1.00 15.37 192 GLY A C 1
ATOM 1516 O O . GLY A 1 192 ? 24.847 0.848 -2.549 1.00 15.50 192 GLY A O 1
ATOM 1517 N N . ASP A 1 193 ? 23.921 -0.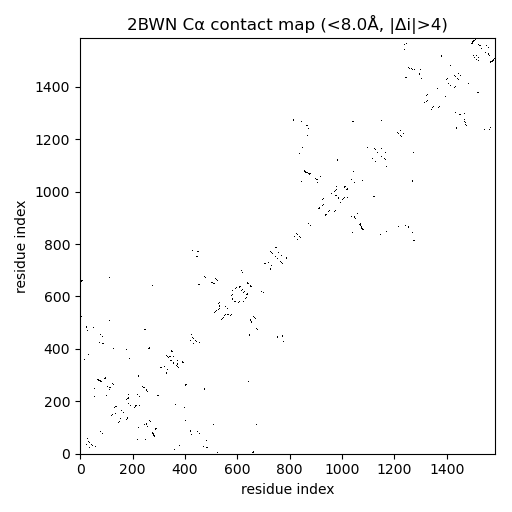490 -1.030 1.00 11.45 193 ASP A N 1
ATOM 1518 C CA . ASP A 1 193 ? 22.753 -0.783 -1.788 1.00 12.23 193 ASP A CA 1
ATOM 1519 C C . ASP A 1 193 ? 21.567 0.111 -1.428 1.00 14.57 193 ASP A C 1
ATOM 1520 O O . ASP A 1 193 ? 21.541 0.753 -0.403 1.00 13.69 193 ASP A O 1
ATOM 1525 N N . PHE A 1 194 ? 20.590 0.135 -2.341 1.00 13.23 194 PHE A N 1
ATOM 1526 C CA . PHE A 1 194 ? 19.422 0.979 -2.229 1.00 16.55 194 PHE A CA 1
ATOM 1527 C C . PHE A 1 194 ? 18.219 0.226 -1.690 1.00 17.27 194 PHE A C 1
ATOM 1528 O O . PHE A 1 194 ? 18.000 -0.951 -2.037 1.00 19.14 194 PHE A O 1
ATOM 1536 N N . GLY A 1 195 ? 17.440 0.904 -0.839 1.00 16.76 195 GLY A N 1
ATOM 1537 C CA . GLY A 1 195 ? 16.197 0.352 -0.339 1.00 17.17 195 GLY A CA 1
ATOM 1538 C C . GLY A 1 195 ? 15.121 0.478 -1.430 1.00 16.66 195 GLY A C 1
ATOM 1539 O O . GLY A 1 195 ? 15.159 1.417 -2.215 1.00 18.26 195 GLY A O 1
ATOM 1540 N N . PRO A 1 196 ? 14.142 -0.456 -1.487 1.00 16.15 196 PRO A N 1
ATOM 1541 C CA . PRO A 1 196 ? 13.125 -0.388 -2.516 1.00 16.14 196 PRO A CA 1
ATOM 1542 C C . PRO A 1 196 ? 11.958 0.527 -2.080 1.00 17.13 196 PRO A C 1
ATOM 1543 O O . PRO A 1 196 ? 10.856 0.066 -1.718 1.00 16.30 196 PRO A O 1
ATOM 1547 N N . ILE A 1 197 ? 12.214 1.817 -2.169 1.00 15.01 197 ILE A N 1
ATOM 1548 C CA . ILE A 1 197 ? 11.314 2.848 -1.601 1.00 15.97 197 ILE A CA 1
ATOM 1549 C C . ILE A 1 197 ? 9.908 2.704 -2.196 1.00 16.51 197 ILE A C 1
ATOM 1550 O O . ILE A 1 197 ? 8.951 2.618 -1.458 1.00 15.51 197 ILE A O 1
ATOM 1555 N N . LYS A 1 198 ? 9.811 2.628 -3.524 1.00 15.26 198 LYS A N 1
ATOM 1556 C CA . LYS A 1 198 ? 8.459 2.555 -4.176 1.00 17.91 198 LYS A CA 1
ATOM 1557 C C . LYS A 1 198 ? 7.667 1.350 -3.705 1.00 16.60 198 LYS A C 1
ATOM 1558 O O . LYS A 1 198 ? 6.530 1.484 -3.315 1.00 15.85 198 LYS A O 1
ATOM 1564 N N . GLU A 1 199 ? 8.299 0.176 -3.663 1.00 21.52 199 GLU A N 1
ATOM 1565 C CA . GLU A 1 199 ? 7.595 -1.065 -3.311 1.00 19.14 199 GLU A CA 1
ATOM 1566 C C . GLU A 1 199 ? 7.159 -1.036 -1.854 1.00 17.65 199 GLU A C 1
ATOM 1567 O O . GLU A 1 199 ? 6.085 -1.551 -1.487 1.00 12.04 199 GLU A O 1
ATOM 1573 N N . ILE A 1 200 ? 7.999 -0.452 -1.002 1.00 19.97 200 ILE A N 1
ATOM 1574 C CA . ILE A 1 200 ? 7.649 -0.370 0.423 1.00 18.16 200 ILE A CA 1
ATOM 1575 C C . ILE A 1 200 ? 6.457 0.597 0.605 1.00 17.27 200 ILE A C 1
ATOM 1576 O O . ILE A 1 200 ? 5.535 0.311 1.386 1.00 18.70 200 ILE A O 1
ATOM 1581 N N . CYS A 1 201 ? 6.486 1.734 -0.097 1.00 14.67 201 CYS A N 1
ATOM 1582 C CA . CYS A 1 201 ? 5.391 2.706 -0.029 1.00 17.36 201 CYS A CA 1
ATOM 1583 C C . CYS A 1 201 ? 4.058 2.109 -0.532 1.00 19.77 201 CYS A C 1
ATOM 1584 O O . CYS A 1 201 ? 3.005 2.384 0.041 1.00 17.29 201 CYS A O 1
ATOM 1587 N N . ASP A 1 202 ? 4.147 1.291 -1.587 1.00 17.16 202 ASP A N 1
ATOM 1588 C CA . ASP A 1 202 ? 2.973 0.520 -2.122 1.00 19.42 202 ASP A CA 1
ATOM 1589 C C . ASP A 1 202 ? 2.396 -0.422 -1.029 1.00 18.85 202 ASP A C 1
ATOM 1590 O O . ASP A 1 202 ? 1.198 -0.465 -0.799 1.00 22.67 202 ASP A O 1
ATOM 1595 N N . ILE A 1 203 ? 3.262 -1.151 -0.356 1.00 19.03 203 ILE A N 1
ATOM 1596 C CA . ILE A 1 203 ? 2.815 -2.033 0.762 1.00 17.56 203 ILE A CA 1
ATOM 1597 C C . ILE A 1 203 ? 2.180 -1.175 1.889 1.00 20.87 203 ILE A C 1
ATOM 1598 O O . ILE A 1 203 ? 1.079 -1.466 2.380 1.00 19.33 203 ILE A O 1
ATOM 1603 N N . ALA A 1 204 ? 2.856 -0.108 2.251 1.00 19.70 204 ALA A N 1
ATOM 1604 C CA . ALA A 1 204 ? 2.377 0.788 3.309 1.00 20.26 204 ALA A CA 1
ATOM 1605 C C . ALA A 1 204 ? 1.003 1.352 2.995 1.00 20.08 204 ALA A C 1
ATOM 1606 O O . ALA A 1 204 ? 0.171 1.386 3.865 1.00 17.93 204 ALA A O 1
ATOM 1608 N N A GLU A 1 205 ? 0.766 1.790 1.758 0.50 18.27 205 GLU A N 1
ATOM 1609 N N B GLU A 1 205 ? 0.783 1.779 1.742 0.50 17.15 205 GLU A N 1
ATOM 1610 C CA A GLU A 1 205 ? -0.558 2.302 1.391 0.50 22.74 205 GLU A CA 1
ATOM 1611 C CA B GLU A 1 205 ? -0.522 2.312 1.328 0.50 22.56 205 GLU A CA 1
ATOM 1612 C C A GLU A 1 205 ? -1.624 1.194 1.420 0.50 22.36 205 GLU A C 1
ATOM 1613 C C B GLU A 1 205 ? -1.614 1.213 1.388 0.50 22.39 205 GLU A C 1
ATOM 1614 O O A GLU A 1 205 ? -2.743 1.421 1.878 0.50 16.53 205 GLU A O 1
ATOM 1615 O O B GLU A 1 205 ? -2.729 1.462 1.846 0.50 16.70 205 GLU A O 1
ATOM 1626 N N . GLU A 1 206 ? -1.261 0.013 0.938 1.00 24.13 206 GLU A N 1
ATOM 1627 C CA . GLU A 1 206 ? -2.174 -1.127 0.926 1.00 24.93 206 GLU A CA 1
ATOM 1628 C C . GLU A 1 206 ? -2.597 -1.574 2.330 1.00 23.26 206 GLU A C 1
ATOM 1629 O O . GLU A 1 206 ? -3.770 -1.832 2.558 1.00 20.10 206 GLU A O 1
ATOM 1635 N N . PHE A 1 207 ? -1.641 -1.661 3.247 1.00 20.07 207 PHE A N 1
ATOM 1636 C CA . PHE A 1 207 ? -1.901 -2.093 4.619 1.00 20.98 207 PHE A CA 1
ATOM 1637 C C . PHE A 1 207 ? -2.130 -0.974 5.658 1.00 21.94 207 PHE A C 1
ATOM 1638 O O . PHE A 1 207 ? -2.321 -1.250 6.836 1.00 23.15 207 PHE A O 1
ATOM 1646 N N . GLY A 1 208 ? -2.133 0.273 5.207 1.00 18.74 208 GLY A N 1
ATOM 1647 C CA . GLY A 1 208 ? -2.429 1.422 6.084 1.00 18.22 208 GLY A CA 1
ATOM 1648 C C . GLY A 1 208 ? -1.372 1.686 7.158 1.00 19.16 208 GLY A C 1
ATOM 1649 O O . GLY A 1 208 ? -1.687 1.913 8.339 1.00 19.23 208 GLY A O 1
ATOM 1650 N N . ALA A 1 209 ? -0.112 1.638 6.740 1.00 16.60 209 ALA A N 1
ATOM 1651 C CA . ALA A 1 209 ? 1.042 1.825 7.636 1.00 17.88 209 ALA A CA 1
ATOM 1652 C C . ALA A 1 209 ? 1.750 3.115 7.337 1.00 17.02 209 ALA A C 1
ATOM 1653 O O . ALA A 1 209 ? 1.775 3.592 6.193 1.00 16.88 209 ALA A O 1
ATOM 1655 N N . LEU A 1 210 ? 2.396 3.643 8.360 1.00 15.71 210 LEU A N 1
ATOM 1656 C CA . LEU A 1 210 ? 3.289 4.785 8.199 1.00 17.42 210 LEU A CA 1
ATOM 1657 C C . LEU A 1 210 ? 4.648 4.341 7.597 1.00 16.43 210 LEU A C 1
ATOM 1658 O O . LEU A 1 210 ? 5.116 3.223 7.839 1.00 18.57 210 LEU A O 1
ATOM 1663 N N . THR A 1 211 ? 5.267 5.227 6.824 1.00 17.48 211 THR A N 1
ATOM 1664 C CA . THR A 1 211 ? 6.619 4.984 6.280 1.00 16.88 211 THR A CA 1
ATOM 1665 C C . THR A 1 211 ? 7.610 5.918 6.960 1.00 16.43 211 THR A C 1
ATOM 1666 O O . THR A 1 211 ? 7.380 7.124 7.032 1.00 11.72 211 THR A O 1
ATOM 1670 N N . TYR A 1 212 ? 8.697 5.320 7.433 1.00 13.46 212 TYR A N 1
ATOM 1671 C CA . TYR A 1 212 ? 9.796 6.007 8.131 1.00 13.62 212 TYR A CA 1
ATOM 1672 C C . TYR A 1 212 ? 11.076 5.634 7.369 1.00 13.35 212 TYR A C 1
ATOM 1673 O O . TYR A 1 212 ? 11.461 4.446 7.323 1.00 13.24 212 TYR A O 1
ATOM 1682 N N . ILE A 1 213 ? 11.720 6.635 6.755 1.00 11.38 213 ILE A N 1
ATOM 1683 C CA . ILE A 1 213 ? 12.931 6.385 5.964 1.00 12.35 213 ILE A CA 1
ATOM 1684 C C . ILE A 1 213 ? 14.151 7.143 6.560 1.00 17.05 213 ILE A C 1
ATOM 1685 O O . ILE A 1 213 ? 14.110 8.335 6.866 1.00 13.79 213 ILE A O 1
ATOM 1690 N N . ASP A 1 214 ? 15.222 6.384 6.733 1.00 15.30 214 ASP A N 1
ATOM 1691 C CA . ASP A 1 214 ? 16.516 6.910 7.155 1.00 15.54 214 ASP A CA 1
ATOM 1692 C C . ASP A 1 214 ? 17.293 7.177 5.847 1.00 15.30 214 ASP A C 1
ATOM 1693 O O . ASP A 1 214 ? 17.716 6.236 5.150 1.00 13.81 214 ASP A O 1
ATOM 1698 N N . GLU A 1 215 ? 17.452 8.460 5.505 1.00 11.12 215 GLU A N 1
ATOM 1699 C CA . GLU A 1 215 ? 18.215 8.917 4.332 1.00 12.60 215 GLU A CA 1
ATOM 1700 C C . GLU A 1 215 ? 19.563 9.534 4.708 1.00 15.23 215 GLU A C 1
ATOM 1701 O O . GLU A 1 215 ? 20.118 10.366 3.953 1.00 12.75 215 GLU A O 1
ATOM 1707 N N . VAL A 1 216 ? 20.114 9.090 5.839 1.00 15.11 216 VAL A N 1
ATOM 1708 C CA . VAL A 1 216 ? 21.404 9.584 6.381 1.00 15.00 216 VAL A CA 1
ATOM 1709 C C . VAL A 1 216 ? 22.576 9.480 5.360 1.00 14.35 216 VAL A C 1
ATOM 1710 O O . VAL A 1 216 ? 23.395 10.410 5.248 1.00 14.27 216 VAL A O 1
ATOM 1714 N N . HIS A 1 217 ? 22.588 8.378 4.561 1.00 14.60 217 HIS A N 1
ATOM 1715 C CA . HIS A 1 217 ? 23.610 8.171 3.533 1.00 14.73 217 HIS A CA 1
ATOM 1716 C C . HIS A 1 217 ? 23.219 8.596 2.141 1.00 16.76 217 HIS A C 1
ATOM 1717 O O . HIS A 1 217 ? 23.855 8.215 1.143 1.00 17.53 217 HIS A O 1
ATOM 1724 N N . ALA A 1 218 ? 22.194 9.424 2.082 1.00 14.09 218 ALA A N 1
ATOM 1725 C CA . ALA A 1 218 ? 21.737 9.991 0.806 1.00 13.77 218 ALA A CA 1
ATOM 1726 C C . ALA A 1 218 ? 21.572 11.488 0.830 1.00 11.45 218 ALA A C 1
ATOM 1727 O O . ALA A 1 218 ? 21.727 12.123 -0.218 1.00 14.15 218 ALA A O 1
ATOM 1729 N N . VAL A 1 219 ? 21.216 12.071 1.975 1.00 10.58 219 VAL A N 1
ATOM 1730 C CA . VAL A 1 219 ? 20.973 13.525 2.029 1.00 13.88 219 VAL A CA 1
ATOM 1731 C C . VAL A 1 219 ? 22.239 14.284 1.652 1.00 15.82 219 VAL A C 1
ATOM 1732 O O . VAL A 1 219 ? 23.328 13.925 2.071 1.00 13.95 219 VAL A O 1
ATOM 1736 N N . GLY A 1 220 ? 22.042 15.281 0.800 1.00 13.20 220 GLY A N 1
ATOM 1737 C CA . GLY A 1 220 ? 23.100 16.063 0.204 1.00 13.74 220 GLY A CA 1
ATOM 1738 C C . GLY A 1 220 ? 23.641 15.507 -1.125 1.00 11.97 220 GLY A C 1
ATOM 1739 O O . GLY A 1 220 ? 24.221 16.214 -1.866 1.00 14.71 220 GLY A O 1
ATOM 1740 N N . MET A 1 221 ? 23.388 14.235 -1.393 1.00 13.41 221 MET A N 1
ATOM 1741 C CA . MET A 1 221 ? 24.060 13.479 -2.456 1.00 11.95 221 MET A CA 1
ATOM 1742 C C . MET A 1 221 ? 23.202 12.950 -3.587 1.00 12.62 221 MET A C 1
ATOM 1743 O O . MET A 1 221 ? 23.728 12.581 -4.635 1.00 9.43 221 MET A O 1
ATOM 1748 N N . TYR A 1 222 ? 21.905 12.839 -3.359 1.00 10.77 222 TYR A N 1
ATOM 1749 C CA . TYR A 1 222 ? 20.978 12.309 -4.346 1.00 13.73 222 TYR A CA 1
ATOM 1750 C C . TYR A 1 222 ? 19.810 13.247 -4.444 1.00 14.30 222 TYR A C 1
ATOM 1751 O O . TYR A 1 222 ? 19.478 13.943 -3.524 1.00 14.66 222 TYR A O 1
ATOM 1760 N N . GLY A 1 223 ? 19.180 13.213 -5.597 1.00 13.49 223 GLY A N 1
ATOM 1761 C CA . GLY A 1 223 ? 18.095 14.102 -5.935 1.00 12.03 223 GLY A CA 1
ATOM 1762 C C . GLY A 1 223 ? 18.636 15.425 -6.465 1.00 11.19 223 GLY A C 1
ATOM 1763 O O . GLY A 1 223 ? 19.791 15.800 -6.196 1.00 15.35 223 GLY A O 1
ATOM 1764 N N . PRO A 1 224 ? 17.811 16.146 -7.239 1.00 14.00 224 PRO A N 1
ATOM 1765 C CA . PRO A 1 224 ? 18.273 17.421 -7.831 1.00 15.16 224 PRO A CA 1
ATOM 1766 C C . PRO A 1 224 ? 18.621 18.542 -6.835 1.00 12.80 224 PRO A C 1
ATOM 1767 O O . PRO A 1 224 ? 19.342 19.442 -7.203 1.00 13.93 224 PRO A O 1
ATOM 1771 N N . ARG A 1 225 ? 18.132 18.471 -5.605 1.00 13.26 225 ARG A N 1
ATOM 1772 C CA . ARG A 1 225 ? 18.509 19.437 -4.545 1.00 13.43 225 ARG A CA 1
ATOM 1773 C C . ARG A 1 225 ? 19.163 18.789 -3.332 1.00 12.51 225 ARG A C 1
ATOM 1774 O O . ARG A 1 225 ? 19.301 19.412 -2.280 1.00 14.12 225 ARG A O 1
ATOM 1782 N N . GLY A 1 226 ? 19.588 17.557 -3.499 1.00 14.47 226 GLY A N 1
ATOM 1783 C CA . GLY A 1 226 ? 20.221 16.794 -2.426 1.00 14.42 226 GLY A CA 1
ATOM 1784 C C . GLY A 1 226 ? 19.256 16.346 -1.349 1.00 12.76 226 GLY A C 1
ATOM 1785 O O . GLY A 1 226 ? 19.679 16.020 -0.244 1.00 12.03 226 GLY A O 1
ATOM 1786 N N . ALA A 1 227 ? 17.959 16.279 -1.654 1.00 11.27 227 ALA A N 1
ATOM 1787 C CA . ALA A 1 227 ? 16.933 15.852 -0.604 1.00 11.99 227 ALA A CA 1
ATOM 1788 C C . ALA A 1 227 ? 16.919 14.330 -0.392 1.00 13.05 227 ALA A C 1
ATOM 1789 O O . ALA A 1 227 ? 16.304 13.839 0.541 1.00 14.86 227 ALA A O 1
ATOM 1791 N N . GLY A 1 228 ? 17.650 13.604 -1.246 1.00 9.46 228 GLY A N 1
ATOM 1792 C CA . GLY A 1 228 ? 17.793 12.145 -1.100 1.00 10.91 228 GLY A CA 1
ATOM 1793 C C . GLY A 1 228 ? 17.284 11.320 -2.245 1.00 14.29 228 GLY A C 1
ATOM 1794 O O . GLY A 1 228 ? 16.933 11.850 -3.322 1.00 12.69 228 GLY A O 1
ATOM 1795 N N . VAL A 1 229 ? 17.228 10.013 -2.011 1.00 13.68 229 VAL A N 1
ATOM 1796 C CA . VAL A 1 229 ? 16.795 9.060 -3.045 1.00 14.36 229 VAL A CA 1
ATOM 1797 C C . VAL A 1 229 ? 15.290 9.141 -3.291 1.00 18.11 229 VAL A C 1
ATOM 1798 O O . VAL A 1 229 ? 14.835 8.988 -4.424 1.00 17.16 229 VAL A O 1
ATOM 1802 N N . ALA A 1 230 ? 14.500 9.350 -2.232 1.00 19.37 230 ALA A N 1
ATOM 1803 C CA . ALA A 1 230 ? 13.049 9.572 -2.447 1.00 16.04 230 ALA A CA 1
ATOM 1804 C C . ALA A 1 230 ? 12.872 10.775 -3.408 1.00 17.65 230 ALA A C 1
ATOM 1805 O O . ALA A 1 230 ? 12.048 10.711 -4.313 1.00 13.55 230 ALA A O 1
ATOM 1807 N N . GLU A 1 231 ? 13.686 11.838 -3.236 1.00 13.38 231 GLU A N 1
ATOM 1808 C CA . GLU A 1 231 ? 13.627 13.005 -4.143 1.00 15.66 231 GLU A CA 1
ATOM 1809 C C . GLU A 1 231 ? 14.060 12.608 -5.548 1.00 17.78 231 GLU A C 1
ATOM 1810 O O . GLU A 1 231 ? 13.398 12.992 -6.538 1.00 17.01 231 GLU A O 1
ATOM 1816 N N . ARG A 1 232 ? 15.145 11.852 -5.651 1.00 17.07 232 ARG A N 1
ATOM 1817 C CA . ARG A 1 232 ? 15.626 11.368 -6.958 1.00 18.81 232 ARG A CA 1
ATOM 1818 C C . ARG A 1 232 ? 14.524 10.606 -7.743 1.00 19.69 232 ARG A C 1
ATOM 1819 O O . ARG A 1 232 ? 14.319 10.839 -8.928 1.00 18.64 232 ARG A O 1
ATOM 1827 N N . ASP A 1 233 ? 13.814 9.742 -7.020 1.00 20.02 233 ASP A N 1
ATOM 1828 C CA . ASP A 1 233 ? 12.770 8.884 -7.569 1.00 19.57 233 ASP A CA 1
ATOM 1829 C C . ASP A 1 233 ? 11.340 9.455 -7.532 1.00 19.98 233 ASP A C 1
ATOM 1830 O O . ASP A 1 233 ? 10.418 8.837 -8.022 1.00 17.70 233 ASP A O 1
ATOM 1835 N N . GLY A 1 234 ? 11.192 10.655 -6.981 1.00 20.22 234 GLY A N 1
ATOM 1836 C CA . GLY A 1 234 ? 9.908 11.367 -6.958 1.00 19.26 234 GLY A CA 1
ATOM 1837 C C . GLY A 1 234 ? 8.866 10.834 -6.009 1.00 20.89 234 GLY A C 1
ATOM 1838 O O . GLY A 1 234 ? 7.666 10.958 -6.289 1.00 23.68 234 GLY A O 1
ATOM 1839 N N . LEU A 1 235 ? 9.306 10.188 -4.928 1.00 14.39 235 LEU A N 1
ATOM 1840 C CA . LEU A 1 235 ? 8.496 9.556 -3.928 1.00 13.87 235 LEU A CA 1
ATOM 1841 C C . LEU A 1 235 ? 8.438 10.300 -2.576 1.00 15.56 235 LEU A C 1
ATOM 1842 O O . LEU A 1 235 ? 7.854 9.793 -1.626 1.00 7.75 235 LEU A O 1
ATOM 1847 N N A MET A 1 236 ? 9.025 11.482 -2.499 0.50 15.01 236 MET A N 1
ATOM 1848 N N B MET A 1 236 ? 9.034 11.480 -2.458 0.50 11.52 236 MET A N 1
ATOM 1849 C CA A MET A 1 236 ? 9.087 12.252 -1.219 0.50 17.31 236 MET A CA 1
ATOM 1850 C CA B MET A 1 236 ? 9.052 12.143 -1.116 0.50 12.77 236 MET A CA 1
ATOM 1851 C C A MET A 1 236 ? 7.724 12.369 -0.521 0.50 18.51 236 MET A C 1
ATOM 1852 C C B MET A 1 236 ? 7.679 12.315 -0.491 0.50 15.62 236 MET A C 1
ATOM 1853 O O A MET A 1 236 ? 7.587 12.104 0.668 0.50 18.93 236 MET A O 1
ATOM 1854 O O B MET A 1 236 ? 7.483 12.042 0.691 0.50 13.98 236 MET A O 1
ATOM 1863 N N . HIS A 1 237 ? 6.713 12.745 -1.300 1.00 20.21 237 HIS A N 1
ATOM 1864 C CA . HIS A 1 237 ? 5.297 12.899 -0.855 1.00 20.99 237 HIS A CA 1
ATOM 1865 C C . HIS A 1 237 ? 4.670 11.626 -0.234 1.00 22.53 237 HIS A C 1
ATOM 1866 O O . HIS A 1 237 ? 3.692 11.700 0.491 1.00 20.58 237 HIS A O 1
ATOM 1873 N N . ARG A 1 238 ? 5.256 10.470 -0.526 1.00 23.71 238 ARG A N 1
ATOM 1874 C CA . ARG A 1 238 ? 4.809 9.140 -0.019 1.00 23.84 238 ARG A CA 1
ATOM 1875 C C . ARG A 1 238 ? 5.464 8.712 1.290 1.00 22.77 238 ARG A C 1
ATOM 1876 O O . ARG A 1 238 ? 5.112 7.697 1.856 1.00 22.91 238 ARG A O 1
ATOM 1884 N N . ILE A 1 239 ? 6.439 9.488 1.740 1.00 23.22 239 ILE A N 1
ATOM 1885 C CA . ILE A 1 239 ? 7.141 9.235 2.980 1.00 20.01 239 ILE A CA 1
ATOM 1886 C C . ILE A 1 239 ? 6.496 10.071 4.077 1.00 18.27 239 ILE A C 1
ATOM 1887 O O . ILE A 1 239 ? 6.318 11.259 3.917 1.00 15.68 239 ILE A O 1
ATOM 1892 N N . ASP A 1 240 ? 6.173 9.427 5.199 1.00 15.35 240 ASP A N 1
ATOM 1893 C CA . ASP A 1 240 ? 5.571 10.129 6.320 1.00 16.95 240 ASP A CA 1
ATOM 1894 C C . ASP A 1 240 ? 6.622 10.835 7.159 1.00 16.14 240 ASP A C 1
ATOM 1895 O O . ASP A 1 240 ? 6.420 11.979 7.599 1.00 15.20 240 ASP A O 1
ATOM 1900 N N . ILE A 1 241 ? 7.707 10.128 7.440 1.00 15.07 241 ILE A N 1
ATOM 1901 C CA . ILE A 1 241 ? 8.789 10.689 8.261 1.00 13.85 241 ILE A CA 1
ATOM 1902 C C . ILE A 1 241 ? 10.142 10.439 7.613 1.00 14.40 241 ILE A C 1
ATOM 1903 O O . ILE A 1 241 ? 10.498 9.323 7.271 1.00 16.47 241 ILE A O 1
ATOM 1908 N N . PHE A 1 242 ? 10.900 11.513 7.487 1.00 14.68 242 PHE A N 1
ATOM 1909 C CA . PHE A 1 242 ? 12.312 11.461 7.034 1.00 11.61 242 PHE A CA 1
ATOM 1910 C C . PHE A 1 242 ? 13.225 11.601 8.236 1.00 15.30 242 PHE A C 1
ATOM 1911 O O . PHE A 1 242 ? 13.037 12.455 9.112 1.00 10.80 242 PHE A O 1
ATOM 1919 N N . ASN A 1 243 ? 14.212 10.715 8.280 1.00 15.09 243 ASN A N 1
ATOM 1920 C CA . ASN A 1 243 ? 15.318 10.860 9.194 1.00 15.85 243 ASN A CA 1
ATOM 1921 C C . ASN A 1 243 ? 16.571 11.140 8.375 1.00 15.60 243 ASN A C 1
ATOM 1922 O O . ASN A 1 243 ? 16.816 10.498 7.338 1.00 11.68 243 ASN A O 1
ATOM 1927 N N . GLY A 1 244 ? 17.345 12.110 8.825 1.00 12.90 244 GLY A N 1
ATOM 1928 C CA . GLY A 1 244 ? 18.609 12.427 8.194 1.00 11.04 244 GLY A CA 1
ATOM 1929 C C . GLY A 1 244 ? 19.621 12.964 9.197 1.00 11.87 244 GLY A C 1
ATOM 1930 O O . GLY A 1 244 ? 19.340 13.092 10.407 1.00 9.13 244 GLY A O 1
ATOM 1931 N N . THR A 1 245 ? 20.816 13.217 8.688 1.00 13.16 245 THR A N 1
ATOM 1932 C CA . THR A 1 245 ? 21.934 13.747 9.524 1.00 10.86 245 THR A CA 1
ATOM 1933 C C . THR A 1 245 ? 22.490 15.006 8.871 1.00 11.47 245 THR A C 1
ATOM 1934 O O . THR A 1 245 ? 22.339 15.214 7.628 1.00 12.28 245 THR A O 1
ATOM 1938 N N . LEU A 1 246 ? 23.155 15.803 9.706 1.00 7.80 246 LEU A N 1
ATOM 1939 C CA . LEU A 1 246 ? 23.847 17.004 9.255 1.00 12.86 246 LEU A CA 1
ATOM 1940 C C . LEU A 1 246 ? 25.346 16.808 9.325 1.00 6.60 246 LEU A C 1
ATOM 1941 O O . LEU A 1 246 ? 26.106 17.671 8.909 1.00 7.88 246 LEU A O 1
ATOM 1946 N N . ALA A 1 247 ? 25.755 15.625 9.758 1.00 11.17 247 ALA A N 1
ATOM 1947 C CA . ALA A 1 247 ? 27.146 15.272 10.102 1.00 10.01 247 ALA A CA 1
ATOM 1948 C C . ALA A 1 247 ? 27.954 14.545 9.007 1.00 14.65 247 ALA A C 1
ATOM 1949 O O . ALA A 1 247 ? 29.168 14.286 9.174 1.00 15.89 247 ALA A O 1
ATOM 1951 N N . LYS A 1 248 ? 27.310 14.212 7.892 1.00 13.76 248 LYS A N 1
ATOM 1952 C CA . LYS A 1 248 ? 27.965 13.419 6.846 1.00 12.67 248 LYS A CA 1
ATOM 1953 C C . LYS A 1 248 ? 28.150 14.283 5.601 1.00 13.44 248 LYS A C 1
ATOM 1954 O O . LYS A 1 248 ? 28.983 15.168 5.595 1.00 12.90 248 LYS A O 1
ATOM 1960 N N . ALA A 1 249 ? 27.365 14.102 4.557 1.00 11.90 249 ALA A N 1
ATOM 1961 C CA . ALA A 1 249 ? 27.519 14.981 3.359 1.00 12.82 249 ALA A CA 1
ATOM 1962 C C . ALA A 1 249 ? 27.340 16.484 3.693 1.00 11.92 249 ALA A C 1
ATOM 1963 O O . ALA A 1 249 ? 27.921 17.331 3.018 1.00 14.13 249 ALA A O 1
ATOM 1965 N N . TYR A 1 250 ? 26.500 16.808 4.677 1.00 8.22 250 TYR A N 1
ATOM 1966 C CA . TYR A 1 250 ? 26.335 18.198 5.108 1.00 9.91 250 TYR A CA 1
ATOM 1967 C C . TYR A 1 250 ? 27.565 18.736 5.864 1.00 10.22 250 TYR A C 1
ATOM 1968 O O . TYR A 1 250 ? 27.777 19.960 5.943 1.00 15.20 250 TYR A O 1
ATOM 1977 N N . GLY A 1 251 ? 28.391 17.826 6.365 1.00 10.24 251 GLY A N 1
ATOM 1978 C CA . GLY A 1 251 ? 29.747 18.165 6.831 1.00 8.30 251 GLY A CA 1
ATOM 1979 C C . GLY A 1 251 ? 29.884 18.781 8.177 1.00 11.29 251 GLY A C 1
ATOM 1980 O O . GLY A 1 251 ? 30.991 19.249 8.547 1.00 13.01 251 GLY A O 1
ATOM 1981 N N . VAL A 1 252 ? 28.808 18.749 8.974 1.00 13.30 252 VAL A N 1
ATOM 1982 C CA . VAL A 1 252 ? 28.831 19.445 10.265 1.00 9.67 252 VAL A CA 1
ATOM 1983 C C . VAL A 1 252 ? 28.511 18.463 11.363 1.00 10.21 252 VAL A C 1
ATOM 1984 O O . VAL A 1 252 ? 29.307 17.542 11.638 1.00 9.34 252 VAL A O 1
ATOM 1988 N N . PHE A 1 253 ? 27.358 18.618 11.991 1.00 13.01 253 PHE A N 1
ATOM 1989 C CA . PHE A 1 253 ? 26.981 17.793 13.133 1.00 11.49 253 PHE A CA 1
ATOM 1990 C C . PHE A 1 253 ? 25.497 17.992 13.398 1.00 11.45 253 PHE A C 1
ATOM 1991 O O . PHE A 1 253 ? 24.929 19.074 13.101 1.00 10.05 253 PHE A O 1
ATOM 1999 N N . GLY A 1 254 ? 24.873 16.951 13.961 1.00 10.04 254 GLY A N 1
ATOM 2000 C CA . GLY A 1 254 ? 23.456 16.985 14.321 1.00 10.50 254 GLY A CA 1
ATOM 2001 C C . GLY A 1 254 ? 22.617 16.070 13.451 1.00 12.76 254 GLY A C 1
ATOM 2002 O O . GLY A 1 254 ? 23.082 15.469 12.485 1.00 10.88 254 GLY A O 1
ATOM 2003 N N . GLY A 1 255 ? 21.365 15.966 13.824 1.00 12.58 255 GLY A N 1
ATOM 2004 C CA . GLY A 1 255 ? 20.435 15.142 13.081 1.00 13.65 255 GLY A CA 1
ATOM 2005 C C . GLY A 1 255 ? 19.039 15.662 13.146 1.00 12.35 255 GLY A C 1
ATOM 2006 O O . GLY A 1 255 ? 18.753 16.649 13.814 1.00 10.84 255 GLY A O 1
ATOM 2007 N N . TYR A 1 256 ? 18.156 15.006 12.415 1.00 11.54 256 TYR A N 1
ATOM 2008 C CA . TYR A 1 256 ? 16.782 15.470 12.341 1.00 11.94 256 TYR A CA 1
ATOM 2009 C C . TYR A 1 256 ? 15.745 14.457 11.920 1.00 12.06 256 TYR A C 1
ATOM 2010 O O . TYR A 1 256 ? 16.050 13.404 11.364 1.00 11.03 256 TYR A O 1
ATOM 2019 N N . ILE A 1 257 ? 14.491 14.827 12.176 1.00 13.38 257 ILE A N 1
ATOM 2020 C CA . ILE A 1 257 ? 13.350 14.282 11.453 1.00 10.94 257 ILE A CA 1
ATOM 2021 C C . ILE A 1 257 ? 12.627 15.405 10.710 1.00 11.21 257 ILE A C 1
ATOM 2022 O O . ILE A 1 257 ? 12.706 16.561 11.071 1.00 11.27 257 ILE A O 1
ATOM 2027 N N . ALA A 1 258 ? 11.914 15.028 9.656 1.00 11.99 258 ALA A N 1
ATOM 2028 C CA . ALA A 1 258 ? 11.076 15.943 8.896 1.00 9.69 258 ALA A CA 1
ATOM 2029 C C . ALA A 1 258 ? 9.774 15.224 8.652 1.00 10.51 258 ALA A C 1
ATOM 2030 O O . ALA A 1 258 ? 9.760 14.046 8.242 1.00 12.26 258 ALA A O 1
ATOM 2032 N N . ALA A 1 259 ? 8.669 15.929 8.920 1.00 12.03 259 ALA A N 1
ATOM 2033 C CA . ALA A 1 259 ? 7.343 15.345 8.878 1.00 9.17 259 ALA A CA 1
ATOM 2034 C C . ALA A 1 259 ? 6.288 16.434 8.972 1.00 10.91 259 ALA A C 1
ATOM 2035 O O . ALA A 1 259 ? 6.602 17.620 8.914 1.00 9.41 259 ALA A O 1
ATOM 2037 N N . SER A 1 260 ? 5.027 16.026 9.068 1.00 10.67 260 SER A N 1
ATOM 2038 C CA . SER A 1 260 ? 3.926 16.967 9.261 1.00 11.44 260 SER A CA 1
ATOM 2039 C C . SER A 1 260 ? 4.114 17.721 10.567 1.00 12.65 260 SER A C 1
ATOM 2040 O O . SER A 1 260 ? 4.816 17.276 11.443 1.00 13.80 260 SER A O 1
ATOM 2043 N N . ALA A 1 261 ? 3.462 18.867 10.668 1.00 10.80 261 ALA A N 1
ATOM 2044 C CA . ALA A 1 261 ? 3.505 19.690 11.863 1.00 11.88 261 ALA A CA 1
ATOM 2045 C C . ALA A 1 261 ? 2.969 18.937 13.075 1.00 13.83 261 ALA A C 1
ATOM 2046 O O . ALA A 1 261 ? 3.488 19.062 14.140 1.00 11.86 261 ALA A O 1
ATOM 2048 N N . ARG A 1 262 ? 1.919 18.164 12.880 1.00 15.80 262 ARG A N 1
ATOM 2049 C CA . ARG A 1 262 ? 1.348 17.311 13.957 1.00 15.30 262 ARG A CA 1
ATOM 2050 C C . ARG A 1 262 ? 2.383 16.311 14.475 1.00 16.09 262 ARG A C 1
ATOM 2051 O O . ARG A 1 262 ? 2.578 16.176 15.665 1.00 13.61 262 ARG A O 1
ATOM 2059 N N . MET A 1 263 ? 3.006 15.592 13.535 1.00 15.18 263 MET A N 1
ATOM 2060 C CA . MET A 1 263 ? 3.975 14.570 13.859 1.00 17.16 263 MET A CA 1
ATOM 2061 C C . MET A 1 263 ? 5.120 15.203 14.673 1.00 14.73 263 MET A C 1
ATOM 2062 O O . MET A 1 263 ? 5.436 14.756 15.747 1.00 14.01 263 MET A O 1
ATOM 2067 N N . VAL A 1 264 ? 5.687 16.283 14.147 1.00 11.08 264 VAL A N 1
ATOM 2068 C CA . VAL A 1 264 ? 6.818 16.971 14.800 1.00 12.18 264 VAL A CA 1
ATOM 2069 C C . VAL A 1 264 ? 6.427 17.540 16.177 1.00 11.34 264 VAL A C 1
ATOM 2070 O O . VAL A 1 264 ? 7.152 17.371 17.175 1.00 11.89 264 VAL A O 1
ATOM 2074 N N . ASP A 1 265 ? 5.295 18.199 16.235 1.00 12.28 265 ASP A N 1
ATOM 2075 C CA . ASP A 1 265 ? 4.826 18.777 17.515 1.00 15.29 265 ASP A CA 1
ATOM 2076 C C . ASP A 1 265 ? 4.611 17.710 18.583 1.00 13.51 265 ASP A C 1
ATOM 2077 O O . ASP A 1 265 ? 4.955 17.909 19.747 1.00 14.00 265 ASP A O 1
ATOM 2082 N N . ALA A 1 266 ? 4.066 16.559 18.166 1.00 13.43 266 ALA A N 1
ATOM 2083 C CA . ALA A 1 266 ? 3.836 15.448 19.084 1.00 11.08 266 ALA A CA 1
ATOM 2084 C C . ALA A 1 266 ? 5.145 14.842 19.600 1.00 11.91 266 ALA A C 1
ATOM 2085 O O . ALA A 1 266 ? 5.303 14.633 20.797 1.00 12.73 266 ALA A O 1
ATOM 2087 N N . VAL A 1 267 ? 6.087 14.599 18.697 1.00 11.04 267 VAL A N 1
ATOM 2088 C CA . VAL A 1 267 ? 7.400 14.016 19.049 1.00 12.21 267 VAL A CA 1
ATOM 2089 C C . VAL A 1 267 ? 8.188 14.937 19.978 1.00 12.21 267 VAL A C 1
ATOM 2090 O O . VAL A 1 267 ? 8.690 14.525 21.011 1.00 13.03 267 VAL A O 1
ATOM 2094 N N . ARG A 1 268 ? 8.256 16.203 19.610 1.00 11.57 268 ARG A N 1
ATOM 2095 C CA . ARG A 1 268 ? 9.000 17.142 20.452 1.00 13.14 268 ARG A CA 1
ATOM 2096 C C . ARG A 1 268 ? 8.391 17.341 21.837 1.00 10.45 268 ARG A C 1
ATOM 2097 O O . ARG A 1 268 ? 9.101 17.666 22.764 1.00 11.93 268 ARG A O 1
ATOM 2105 N N . SER A 1 269 ? 7.076 17.156 21.942 1.00 12.21 269 SER A N 1
ATOM 2106 C CA . SER A 1 269 ? 6.362 17.326 23.197 1.00 11.40 269 SER A CA 1
ATOM 2107 C C . SER A 1 269 ? 6.438 16.087 24.119 1.00 11.45 269 SER A C 1
ATOM 2108 O O . SER A 1 269 ? 6.215 16.210 25.314 1.00 12.42 269 SER A O 1
ATOM 2111 N N . TYR A 1 270 ? 6.761 14.918 23.555 1.00 9.87 270 TYR A N 1
ATOM 2112 C CA . TYR A 1 270 ? 6.761 13.623 24.302 1.00 11.49 270 TYR A CA 1
ATOM 2113 C C . TYR A 1 270 ? 8.099 12.897 24.371 1.00 13.40 270 TYR A C 1
ATOM 2114 O O . TYR A 1 270 ? 8.277 12.072 25.222 1.00 15.37 270 TYR A O 1
ATOM 2123 N N . ALA A 1 271 ? 9.034 13.190 23.461 1.00 11.35 271 ALA A N 1
ATOM 2124 C CA . ALA A 1 271 ? 10.326 12.430 23.400 1.00 11.57 271 ALA A CA 1
ATOM 2125 C C . ALA A 1 271 ? 11.324 12.911 24.444 1.00 12.34 271 ALA A C 1
ATOM 2126 O O . ALA A 1 271 ? 11.755 14.021 24.335 1.00 11.48 271 ALA A O 1
ATOM 2128 N N . PRO A 1 272 ? 11.690 12.081 25.470 1.00 12.51 272 PRO A N 1
ATOM 2129 C CA . PRO A 1 272 ? 12.681 12.572 26.464 1.00 10.24 272 PRO A CA 1
ATOM 2130 C C . PRO A 1 272 ? 14.055 12.931 25.887 1.00 12.89 272 PRO A C 1
ATOM 2131 O O . PRO A 1 272 ? 14.687 13.884 26.326 1.00 12.91 272 PRO A O 1
ATOM 2135 N N . GLY A 1 273 ? 14.486 12.185 24.889 1.00 13.35 273 GLY A N 1
ATOM 2136 C CA . GLY A 1 273 ? 15.724 12.457 24.213 1.00 13.32 273 GLY A CA 1
ATOM 2137 C C . GLY A 1 273 ? 15.775 13.820 23.506 1.00 14.82 273 GLY A C 1
ATOM 2138 O O . GLY A 1 273 ? 16.866 14.338 23.248 1.00 16.40 273 GLY A O 1
ATOM 2139 N N . PHE A 1 274 ? 14.614 14.376 23.170 1.00 14.36 274 PHE A N 1
ATOM 2140 C CA . PHE A 1 274 ? 14.579 15.718 22.623 1.00 12.61 274 PHE A CA 1
ATOM 2141 C C . PHE A 1 274 ? 14.558 16.746 23.744 1.00 11.65 274 PHE A C 1
ATOM 2142 O O . PHE A 1 274 ? 15.261 17.713 23.708 1.00 14.34 274 PHE A O 1
ATOM 2150 N N . ILE A 1 275 ? 13.758 16.482 24.774 1.00 10.80 275 ILE A N 1
ATOM 2151 C CA . ILE A 1 275 ? 13.414 17.465 25.784 1.00 15.17 275 ILE A CA 1
ATOM 2152 C C . ILE A 1 275 ? 14.505 17.718 26.779 1.00 15.28 275 ILE A C 1
ATOM 2153 O O . ILE A 1 275 ? 14.739 18.875 27.192 1.00 11.15 275 ILE A O 1
ATOM 2158 N N . PHE A 1 276 ? 15.133 16.611 27.200 1.00 15.21 276 PHE A N 1
ATOM 2159 C CA . PHE A 1 276 ? 16.069 16.658 28.326 1.00 14.48 276 PHE A CA 1
ATOM 2160 C C . PHE A 1 276 ? 17.541 16.762 27.983 1.00 15.14 276 PHE A C 1
ATOM 2161 O O . PHE A 1 276 ? 18.405 16.377 28.800 1.00 19.18 276 PHE A O 1
ATOM 2169 N N . SER A 1 277 ? 17.839 17.316 26.814 1.00 15.68 277 SER A N 1
ATOM 2170 C CA . SER A 1 277 ? 19.203 17.512 26.404 1.00 17.17 277 SER A CA 1
ATOM 2171 C C . SER A 1 277 ? 19.404 18.910 25.815 1.00 13.79 277 SER A C 1
ATOM 2172 O O . SER A 1 277 ? 18.489 19.485 25.176 1.00 15.22 277 SER A O 1
ATOM 2175 N N . THR A 1 278 ? 20.611 19.434 26.040 1.00 12.47 278 THR A N 1
ATOM 2176 C CA . THR A 1 278 ? 21.009 20.786 25.526 1.00 12.48 278 THR A CA 1
ATOM 2177 C C . THR A 1 278 ? 20.842 20.832 24.031 1.00 10.43 278 THR A C 1
ATOM 2178 O O . THR A 1 278 ? 21.175 19.852 23.304 1.00 12.46 278 THR A O 1
ATOM 2182 N N . SER A 1 279 ? 20.322 21.970 23.535 1.00 10.80 279 SER A N 1
ATOM 2183 C CA . SER A 1 279 ? 20.139 22.121 22.121 1.00 10.01 279 SER A CA 1
ATOM 2184 C C . SER A 1 279 ? 21.499 22.278 21.443 1.00 11.48 279 SER A C 1
ATOM 2185 O O . SER A 1 279 ? 22.454 22.689 22.064 1.00 12.89 279 SER A O 1
ATOM 2188 N N . LEU A 1 280 ? 21.548 21.983 20.148 1.00 12.82 280 LEU A N 1
ATOM 2189 C CA . LEU A 1 280 ? 22.778 22.067 19.355 1.00 13.85 280 LEU A CA 1
ATOM 2190 C C . LEU A 1 280 ? 23.346 23.490 19.449 1.00 13.01 280 LEU A C 1
ATOM 2191 O O . LEU A 1 280 ? 22.567 24.452 19.506 1.00 13.29 280 LEU A O 1
ATOM 2196 N N . PRO A 1 281 ? 24.688 23.637 19.497 1.00 14.94 281 PRO A N 1
ATOM 2197 C CA . PRO A 1 281 ? 25.241 25.001 19.477 1.00 14.08 281 PRO A CA 1
ATOM 2198 C C . PRO A 1 281 ? 24.765 25.788 18.278 1.00 14.19 281 PRO A C 1
ATOM 2199 O O . PRO A 1 281 ? 24.686 25.234 17.194 1.00 10.36 281 PRO A O 1
ATOM 2203 N N . PRO A 1 282 ? 24.380 27.061 18.480 1.00 13.78 282 PRO A N 1
ATOM 2204 C CA . PRO A 1 282 ? 23.979 27.907 17.288 1.00 14.24 282 PRO A CA 1
ATOM 2205 C C . PRO A 1 282 ? 24.908 27.894 16.105 1.00 12.83 282 PRO A C 1
ATOM 2206 O O . PRO A 1 282 ? 24.432 27.923 14.948 1.00 17.34 282 PRO A O 1
ATOM 2210 N N . ALA A 1 283 ? 26.224 27.890 16.367 1.00 13.43 283 ALA A N 1
ATOM 2211 C CA . ALA A 1 283 ? 27.273 27.823 15.305 1.00 13.53 283 ALA A CA 1
ATOM 2212 C C . ALA A 1 283 ? 27.189 26.531 14.448 1.00 14.42 283 ALA A C 1
ATOM 2213 O O . ALA A 1 283 ? 27.403 26.536 13.238 1.00 12.87 283 ALA A O 1
ATOM 2215 N N . ILE A 1 284 ? 26.861 25.431 15.098 1.00 13.70 284 ILE A N 1
ATOM 2216 C CA . ILE A 1 284 ? 26.640 24.158 14.403 1.00 13.25 284 ILE A CA 1
ATOM 2217 C C . ILE A 1 284 ? 25.386 24.257 13.513 1.00 11.20 284 ILE A C 1
ATOM 2218 O O . ILE A 1 284 ? 25.386 23.825 12.347 1.00 11.76 284 ILE A O 1
ATOM 2223 N N . ALA A 1 285 ? 24.326 24.800 14.092 1.00 8.21 285 ALA A N 1
ATOM 2224 C CA . ALA A 1 285 ? 23.098 24.988 13.388 1.00 8.98 285 ALA A CA 1
ATOM 2225 C C . ALA A 1 285 ? 23.292 25.924 12.179 1.00 11.31 285 ALA A C 1
ATOM 2226 O O . ALA A 1 285 ? 22.745 25.645 11.115 1.00 13.79 285 ALA A O 1
ATOM 2228 N N . ALA A 1 286 ? 24.067 27.001 12.368 1.00 9.95 286 ALA A N 1
ATOM 2229 C CA . ALA A 1 286 ? 24.377 27.991 11.282 1.00 12.79 286 ALA A CA 1
ATOM 2230 C C . ALA A 1 286 ? 25.127 27.319 10.118 1.00 12.11 286 ALA A C 1
ATOM 2231 O O . ALA A 1 286 ? 24.772 27.460 8.943 1.00 11.17 286 ALA A O 1
ATOM 2233 N N . GLY A 1 287 ? 26.184 26.606 10.472 1.00 10.59 287 GLY A N 1
ATOM 2234 C CA . GLY A 1 287 ? 26.979 25.870 9.478 1.00 10.15 287 GLY A CA 1
ATOM 2235 C C . GLY A 1 287 ? 26.170 24.872 8.705 1.00 10.79 287 GLY A C 1
ATOM 2236 O O . GLY A 1 287 ? 26.236 24.816 7.490 1.00 10.05 287 GLY A O 1
ATOM 2237 N N . ALA A 1 288 ? 25.371 24.090 9.419 1.00 12.62 288 ALA A N 1
ATOM 2238 C CA . ALA A 1 288 ? 24.514 23.043 8.795 1.00 13.52 288 ALA A CA 1
ATOM 2239 C C . ALA A 1 288 ? 23.511 23.666 7.832 1.00 12.86 288 ALA A C 1
ATOM 2240 O O . ALA A 1 288 ? 23.322 23.180 6.709 1.00 14.67 288 ALA A O 1
ATOM 2242 N N . GLN A 1 289 ? 22.892 24.759 8.253 1.00 13.62 289 GLN A N 1
ATOM 2243 C CA . GLN A 1 289 ? 21.918 25.405 7.395 1.00 14.98 289 GLN A CA 1
ATOM 2244 C C . GLN A 1 289 ? 22.524 25.911 6.075 1.00 14.02 289 GLN A C 1
ATOM 2245 O O . GLN A 1 289 ? 21.910 25.772 4.997 1.00 11.22 289 GLN A O 1
ATOM 2251 N N . ALA A 1 290 ? 23.674 26.560 6.196 1.00 11.16 290 ALA A N 1
ATOM 2252 C CA . ALA A 1 290 ? 24.452 27.091 5.084 1.00 11.30 290 ALA A CA 1
ATOM 2253 C C . ALA A 1 290 ? 24.859 25.949 4.139 1.00 11.72 290 ALA A C 1
ATOM 2254 O O . ALA A 1 290 ? 24.796 26.054 2.926 1.00 9.08 290 ALA A O 1
ATOM 2256 N N . SER A 1 291 ? 25.221 24.823 4.716 1.00 9.79 291 SER A N 1
ATOM 2257 C CA . SER A 1 291 ? 25.578 23.627 3.925 1.00 12.35 291 SER A CA 1
ATOM 2258 C C . SER A 1 291 ? 24.367 23.053 3.130 1.00 12.96 291 SER A C 1
ATOM 2259 O O . SER A 1 291 ? 24.477 22.672 1.968 1.00 12.57 291 SER A O 1
ATOM 2262 N N . ILE A 1 292 ? 23.233 22.968 3.801 1.00 13.64 292 ILE A N 1
ATOM 2263 C CA . ILE A 1 292 ? 22.001 22.471 3.192 1.00 11.61 292 ILE A CA 1
ATOM 2264 C C . ILE A 1 292 ? 21.586 23.386 2.035 1.00 13.51 292 ILE A C 1
ATOM 2265 O O . ILE A 1 292 ? 21.251 22.885 0.953 1.00 13.66 292 ILE A O 1
ATOM 2270 N N . ALA A 1 293 ? 21.586 24.689 2.296 1.00 13.27 293 ALA A N 1
ATOM 2271 C CA . ALA A 1 293 ? 21.215 25.696 1.328 1.00 13.61 293 ALA A CA 1
ATOM 2272 C C . ALA A 1 293 ? 22.121 25.679 0.106 1.00 17.11 293 ALA A C 1
ATOM 2273 O O . ALA A 1 293 ? 21.641 25.778 -1.026 1.00 14.58 293 ALA A O 1
ATOM 2275 N N . PHE A 1 294 ? 23.422 25.573 0.335 1.00 16.09 294 PHE A N 1
ATOM 2276 C CA . PHE A 1 294 ? 24.384 25.512 -0.805 1.00 14.24 294 PHE A CA 1
ATOM 2277 C C . PHE A 1 294 ? 24.135 24.260 -1.657 1.00 16.12 294 PHE A C 1
ATOM 2278 O O . PHE A 1 294 ? 24.097 24.326 -2.883 1.00 16.04 294 PHE A O 1
ATOM 2286 N N . LEU A 1 295 ? 23.953 23.120 -0.985 1.00 11.17 295 LEU A N 1
ATOM 2287 C CA . LEU A 1 295 ? 23.772 21.859 -1.688 1.00 13.30 295 LEU A CA 1
ATOM 2288 C C . LEU A 1 295 ? 22.433 21.761 -2.446 1.00 14.21 295 LEU A C 1
ATOM 2289 O O . LEU A 1 295 ? 22.311 20.980 -3.353 1.00 15.46 295 LEU A O 1
ATOM 2294 N N . LYS A 1 296 ? 21.459 22.579 -2.095 1.00 12.91 296 LYS A N 1
ATOM 2295 C CA . LYS A 1 296 ? 20.216 22.678 -2.888 1.00 12.07 296 LYS A CA 1
ATOM 2296 C C . LYS A 1 296 ? 20.425 23.378 -4.237 1.00 13.80 296 LYS A C 1
ATOM 2297 O O . LYS A 1 296 ? 19.560 23.322 -5.064 1.00 13.87 296 LYS A O 1
ATOM 2303 N N . THR A 1 297 ? 21.547 24.057 -4.420 1.00 16.20 297 THR A N 1
ATOM 2304 C CA . THR A 1 297 ? 21.785 24.847 -5.630 1.00 17.25 297 THR A CA 1
ATOM 2305 C C . THR A 1 297 ? 22.485 24.044 -6.734 1.00 19.17 297 THR A C 1
ATOM 2306 O O . THR A 1 297 ? 22.936 22.927 -6.527 1.00 17.57 297 THR A O 1
ATOM 2310 N N . ALA A 1 298 ? 22.561 24.663 -7.920 1.00 18.83 298 ALA A N 1
ATOM 2311 C CA . ALA A 1 298 ? 23.258 24.106 -9.105 1.00 17.34 298 ALA A CA 1
ATOM 2312 C C . ALA A 1 298 ? 24.762 23.886 -8.831 1.00 20.74 298 ALA A C 1
ATOM 2313 O O . ALA A 1 298 ? 25.353 22.939 -9.339 1.00 21.10 298 ALA A O 1
ATOM 2315 N N . GLU A 1 299 ? 25.349 24.751 -7.999 1.00 17.26 299 GLU A N 1
ATOM 2316 C CA . GLU A 1 299 ? 26.742 24.610 -7.537 1.00 19.50 299 GLU A CA 1
ATOM 2317 C C . GLU A 1 299 ? 26.892 23.368 -6.680 1.00 19.25 299 GLU A C 1
ATOM 2318 O O . GLU A 1 299 ? 27.883 22.673 -6.746 1.00 18.43 299 GLU A O 1
ATOM 2324 N N . GLY A 1 300 ? 25.883 23.116 -5.845 1.00 17.58 300 GLY A N 1
ATOM 2325 C CA . GLY A 1 300 ? 25.818 21.879 -5.067 1.00 15.39 300 GLY A CA 1
ATOM 2326 C C . GLY A 1 300 ? 25.729 20.640 -5.970 1.00 17.38 300 GLY A C 1
ATOM 2327 O O . GLY A 1 300 ? 26.372 19.621 -5.718 1.00 19.11 300 GLY A O 1
ATOM 2328 N N . GLN A 1 301 ? 24.947 20.742 -7.052 1.00 16.54 301 GLN A N 1
ATOM 2329 C CA . GLN A 1 301 ? 24.787 19.640 -7.993 1.00 15.57 301 GLN A CA 1
ATOM 2330 C C . GLN A 1 301 ? 26.117 19.242 -8.617 1.00 17.94 301 GLN A C 1
ATOM 2331 O O . GLN A 1 301 ? 26.357 18.046 -8.903 1.00 16.37 301 GLN A O 1
ATOM 2337 N N . LYS A 1 302 ? 26.981 20.239 -8.839 1.00 16.87 302 LYS A N 1
ATOM 2338 C CA . LYS A 1 302 ? 28.304 19.998 -9.396 1.00 18.24 302 LYS A CA 1
ATOM 2339 C C . LYS A 1 302 ? 29.141 19.067 -8.484 1.00 16.04 302 LYS A C 1
ATOM 2340 O O . LYS A 1 302 ? 29.863 18.227 -8.984 1.00 15.97 302 LYS A O 1
ATOM 2346 N N . LEU A 1 303 ? 29.005 19.221 -7.160 1.00 16.23 303 LEU A N 1
ATOM 2347 C CA . LEU A 1 303 ? 29.725 18.302 -6.202 1.00 11.98 303 LEU A CA 1
ATOM 2348 C C . LEU A 1 303 ? 29.184 16.879 -6.249 1.00 16.68 303 LEU A C 1
ATOM 2349 O O . LEU A 1 303 ? 29.944 15.905 -6.171 1.00 15.66 303 LEU A O 1
ATOM 2354 N N . ARG A 1 304 ? 27.862 16.745 -6.364 1.00 14.89 304 ARG A N 1
ATOM 2355 C CA . ARG A 1 304 ? 27.215 15.427 -6.500 1.00 14.53 304 ARG A CA 1
ATOM 2356 C C . ARG A 1 304 ? 27.692 14.714 -7.759 1.00 13.32 304 ARG A C 1
ATOM 2357 O O . ARG A 1 304 ? 28.037 13.576 -7.735 1.00 16.38 304 ARG A O 1
ATOM 2365 N N . ASP A 1 305 ? 27.709 15.446 -8.863 1.00 17.56 305 ASP A N 1
ATOM 2366 C CA . ASP A 1 305 ? 28.167 14.934 -10.169 1.00 17.49 305 ASP A CA 1
ATOM 2367 C C . ASP A 1 305 ? 29.624 14.445 -10.096 1.00 18.06 305 ASP A C 1
ATOM 2368 O O . ASP A 1 305 ? 29.976 13.367 -10.601 1.00 17.60 305 ASP A O 1
ATOM 2373 N N . ALA A 1 306 ? 30.463 15.239 -9.444 1.00 18.71 306 ALA A N 1
ATOM 2374 C CA . ALA A 1 306 ? 31.878 14.873 -9.234 1.00 17.44 306 ALA A CA 1
ATOM 2375 C C . ALA A 1 306 ? 32.028 13.629 -8.345 1.00 16.10 306 ALA A C 1
ATOM 2376 O O . ALA A 1 306 ? 32.816 12.737 -8.642 1.00 17.91 306 ALA A O 1
ATOM 2378 N N . GLN A 1 307 ? 31.269 13.569 -7.272 1.00 17.86 307 GLN A N 1
ATOM 2379 C CA . GLN A 1 307 ? 31.304 12.404 -6.374 1.00 16.22 307 GLN A CA 1
ATOM 2380 C C . GLN A 1 307 ? 30.976 11.138 -7.159 1.00 17.13 307 GLN A C 1
ATOM 2381 O O . GLN A 1 307 ? 31.657 10.146 -7.041 1.00 16.76 307 GLN A O 1
ATOM 2387 N N . GLN A 1 308 ? 29.877 11.185 -7.914 1.00 14.79 308 GLN A N 1
ATOM 2388 C CA . GLN A 1 308 ? 29.417 10.008 -8.681 1.00 14.82 308 GLN A CA 1
ATOM 2389 C C . GLN A 1 308 ? 30.436 9.578 -9.715 1.00 15.72 308 GLN A C 1
ATOM 2390 O O . GLN A 1 308 ? 30.651 8.385 -9.893 1.00 18.37 308 GLN A O 1
ATOM 2396 N N A MET A 1 309 ? 31.044 10.551 -10.406 0.70 16.69 309 MET A N 1
ATOM 2397 N N B MET A 1 309 ? 31.040 10.549 -10.423 0.30 14.97 309 MET A N 1
ATOM 2398 C CA A MET A 1 309 ? 32.089 10.315 -11.410 0.70 14.94 309 MET A CA 1
ATOM 2399 C CA B MET A 1 309 ? 32.098 10.279 -11.427 0.30 14.62 309 MET A CA 1
ATOM 2400 C C A MET A 1 309 ? 33.341 9.666 -10.795 0.70 15.56 309 MET A C 1
ATOM 2401 C C B MET A 1 309 ? 33.331 9.635 -10.784 0.30 15.85 309 MET A C 1
ATOM 2402 O O A MET A 1 309 ? 33.917 8.743 -11.372 0.70 12.72 309 MET A O 1
ATOM 2403 O O B MET A 1 309 ? 33.880 8.677 -11.325 0.30 15.21 309 MET A O 1
ATOM 2412 N N . HIS A 1 310 ? 33.769 10.175 -9.645 1.00 18.75 310 HIS A N 1
ATOM 2413 C CA . HIS A 1 310 ? 34.914 9.586 -8.889 1.00 18.42 310 HIS A CA 1
ATOM 2414 C C . HIS A 1 310 ? 34.642 8.216 -8.341 1.00 18.53 310 HIS A C 1
ATOM 2415 O O . HIS A 1 310 ? 35.524 7.349 -8.422 1.00 16.14 310 HIS A O 1
ATOM 2422 N N . ALA A 1 311 ? 33.430 8.011 -7.812 1.00 18.32 311 A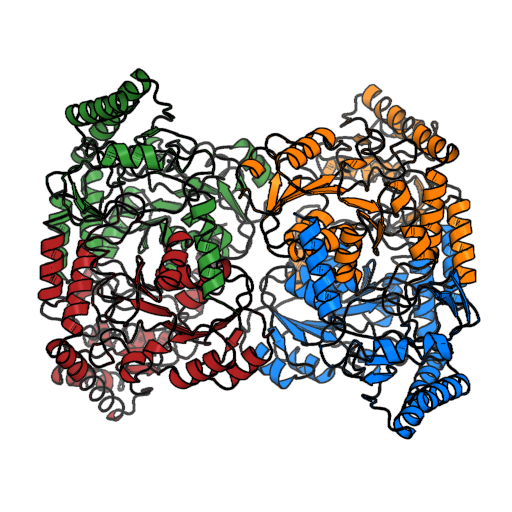LA A N 1
ATOM 2423 C CA . ALA A 1 311 ? 33.000 6.704 -7.338 1.00 17.45 311 ALA A CA 1
ATOM 2424 C C . ALA A 1 311 ? 33.049 5.685 -8.496 1.00 17.65 311 ALA A C 1
ATOM 2425 O O . ALA A 1 311 ? 33.648 4.635 -8.355 1.00 16.16 311 ALA A O 1
ATOM 2427 N N . LYS A 1 312 ? 32.503 6.070 -9.658 1.00 16.63 312 LYS A N 1
ATOM 2428 C CA . LYS A 1 312 ? 32.468 5.197 -10.876 1.00 18.61 312 LYS A CA 1
ATOM 2429 C C . LYS A 1 312 ? 33.891 4.771 -11.290 1.00 21.97 312 LYS A C 1
ATOM 2430 O O . LYS A 1 312 ? 34.221 3.611 -11.579 1.00 20.15 312 LYS A O 1
ATOM 2436 N N . VAL A 1 313 ? 34.740 5.754 -11.318 1.00 18.47 313 VAL A N 1
ATOM 2437 C CA . VAL A 1 313 ? 36.130 5.530 -11.737 1.00 17.28 313 VAL A CA 1
ATOM 2438 C C . VAL A 1 313 ? 36.875 4.612 -10.752 1.00 16.00 313 VAL A C 1
ATOM 2439 O O . VAL A 1 313 ? 37.559 3.675 -11.171 1.00 14.38 313 VAL A O 1
ATOM 2443 N N . LEU A 1 314 ? 36.735 4.886 -9.458 1.00 15.27 314 LEU A N 1
ATOM 2444 C CA . LEU A 1 314 ? 37.373 4.031 -8.433 1.00 18.76 314 LEU A CA 1
ATOM 2445 C C . LEU A 1 314 ? 36.930 2.561 -8.591 1.00 15.89 314 LEU A C 1
ATOM 2446 O O . LEU A 1 314 ? 37.752 1.635 -8.587 1.00 13.26 314 LEU A O 1
ATOM 2451 N N . LYS A 1 315 ? 35.634 2.377 -8.757 1.00 16.43 315 LYS A N 1
ATOM 2452 C CA . LYS A 1 315 ? 35.055 1.059 -8.935 1.00 18.30 315 LYS A CA 1
ATOM 2453 C C . LYS A 1 315 ? 35.656 0.350 -10.135 1.00 19.70 315 LYS A C 1
ATOM 2454 O O . LYS A 1 315 ? 35.992 -0.805 -10.045 1.00 19.93 315 LYS A O 1
ATOM 2460 N N . MET A 1 316 ? 35.867 1.082 -11.245 1.00 16.21 316 MET A N 1
ATOM 2461 C CA . MET A 1 316 ? 36.414 0.506 -12.526 1.00 17.84 316 MET A CA 1
ATOM 2462 C C . MET A 1 316 ? 37.819 0.042 -12.286 1.00 16.77 316 MET A C 1
ATOM 2463 O O . MET A 1 316 ? 38.304 -1.031 -12.669 1.00 14.14 316 MET A O 1
ATOM 2468 N N . ARG A 1 317 ? 38.514 0.903 -11.636 1.00 16.63 317 ARG A N 1
ATOM 2469 C CA . ARG A 1 317 ? 39.904 0.631 -11.418 1.00 18.84 317 ARG A CA 1
ATOM 2470 C C . ARG A 1 317 ? 40.157 -0.576 -10.488 1.00 20.18 317 ARG A C 1
ATOM 2471 O O . ARG A 1 317 ? 41.005 -1.388 -10.731 1.00 19.72 317 ARG A O 1
ATOM 2479 N N . LEU A 1 318 ? 39.434 -0.630 -9.409 1.00 11.97 318 LEU A N 1
ATOM 2480 C CA . LEU A 1 318 ? 39.510 -1.733 -8.504 1.00 16.23 318 LEU A CA 1
ATOM 2481 C C . LEU A 1 318 ? 39.011 -3.077 -9.126 1.00 17.21 318 LEU A C 1
ATOM 2482 O O . LEU A 1 318 ? 39.694 -4.084 -8.906 1.00 16.71 318 LEU A O 1
ATOM 2487 N N . LYS A 1 319 ? 37.863 -3.096 -9.858 1.00 22.61 319 LYS A N 1
ATOM 2488 C CA . LYS A 1 319 ? 37.354 -4.299 -10.609 1.00 24.56 319 LYS A CA 1
ATOM 2489 C C . LYS A 1 319 ? 38.427 -4.783 -11.577 1.00 26.26 319 LYS A C 1
ATOM 2490 O O . LYS A 1 319 ? 38.644 -5.983 -11.731 1.00 26.60 319 LYS A O 1
ATOM 2496 N N . ALA A 1 320 ? 39.100 -3.826 -12.215 1.00 24.49 320 ALA A N 1
ATOM 2497 C CA . ALA A 1 320 ? 40.202 -4.107 -13.160 1.00 24.81 320 ALA A CA 1
ATOM 2498 C C . ALA A 1 320 ? 41.363 -4.895 -12.539 1.00 25.62 320 ALA A C 1
ATOM 2499 O O . ALA A 1 320 ? 42.104 -5.603 -13.221 1.00 24.60 320 ALA A O 1
ATOM 2501 N N . LEU A 1 321 ? 41.518 -4.741 -11.229 1.00 28.05 321 LEU A N 1
ATOM 2502 C CA . LEU A 1 321 ? 42.519 -5.512 -10.451 1.00 30.03 321 LEU A CA 1
ATOM 2503 C C . LEU A 1 321 ? 42.021 -6.884 -10.087 1.00 31.74 321 LEU A C 1
ATOM 2504 O O . LEU A 1 321 ? 42.771 -7.833 -10.079 1.00 34.28 321 LEU A O 1
ATOM 2509 N N . GLY A 1 322 ? 40.725 -6.987 -9.937 1.00 32.77 322 GLY A N 1
ATOM 2510 C CA . GLY A 1 322 ? 40.116 -8.199 -9.527 1.00 34.97 322 GLY A CA 1
ATOM 2511 C C . GLY A 1 322 ? 40.019 -8.135 -8.045 1.00 32.14 322 GLY A C 1
ATOM 2512 O O . GLY A 1 322 ? 40.258 -9.116 -7.387 1.00 35.75 322 GLY A O 1
ATOM 2513 N N . MET A 1 323 ? 39.679 -6.962 -7.530 1.00 32.21 323 MET A N 1
ATOM 2514 C CA . MET A 1 323 ? 39.390 -6.787 -6.132 1.00 33.15 323 MET A CA 1
ATOM 2515 C C . MET A 1 323 ? 37.975 -7.311 -5.939 1.00 34.01 323 MET A C 1
ATOM 2516 O O . MET A 1 323 ? 37.186 -7.228 -6.849 1.00 24.48 323 MET A O 1
ATOM 2521 N N . PRO A 1 324 ? 37.654 -7.833 -4.737 1.00 40.57 324 PRO A N 1
ATOM 2522 C CA . PRO A 1 324 ? 36.272 -8.256 -4.457 1.00 40.74 324 PRO A CA 1
ATOM 2523 C C . PRO A 1 324 ? 35.410 -7.052 -4.080 1.00 36.65 324 PRO A C 1
ATOM 2524 O O . PRO A 1 324 ? 35.155 -6.796 -2.854 1.00 32.91 324 PRO A O 1
ATOM 2528 N N A ILE A 1 325 ? 34.969 -6.293 -5.087 0.50 37.20 325 ILE A N 1
ATOM 2529 N N B ILE A 1 325 ? 34.944 -6.341 -5.116 0.50 36.53 325 ILE A N 1
ATOM 2530 C CA A ILE A 1 325 ? 34.151 -5.108 -4.807 0.50 36.11 325 ILE A CA 1
ATOM 2531 C CA B ILE A 1 325 ? 34.087 -5.159 -4.948 0.50 36.08 325 ILE A CA 1
ATOM 2532 C C A ILE A 1 325 ? 32.677 -5.406 -5.044 0.50 33.34 325 ILE A C 1
ATOM 2533 C C B ILE A 1 325 ? 32.636 -5.505 -5.035 0.50 32.85 325 ILE A C 1
ATOM 2534 O O A ILE A 1 325 ? 32.281 -5.992 -6.047 0.50 31.38 325 ILE A O 1
ATOM 2535 O O B ILE A 1 325 ? 32.193 -6.180 -5.959 0.50 30.23 325 ILE A O 1
ATOM 2544 N N . ILE A 1 326 ? 31.880 -4.991 -4.083 1.00 31.96 326 ILE A N 1
ATOM 2545 C CA . ILE A 1 326 ? 30.448 -5.150 -4.115 1.00 32.39 326 ILE A CA 1
ATOM 2546 C C . ILE A 1 326 ? 29.943 -3.859 -4.710 1.00 27.12 326 ILE A C 1
ATOM 2547 O O . ILE A 1 326 ? 30.083 -2.844 -4.109 1.00 24.84 326 ILE A O 1
ATOM 2552 N N . ASP A 1 327 ? 29.348 -3.911 -5.888 1.00 25.32 327 ASP A N 1
ATOM 2553 C CA . ASP A 1 327 ? 28.884 -2.680 -6.589 1.00 22.31 327 ASP A CA 1
ATOM 2554 C C . ASP A 1 327 ? 27.355 -2.655 -6.800 1.00 21.66 327 ASP A C 1
ATOM 2555 O O . ASP A 1 327 ? 26.810 -3.216 -7.775 1.00 17.14 327 ASP A O 1
ATOM 2560 N N . HIS A 1 328 ? 26.683 -1.953 -5.898 1.00 17.28 328 HIS A N 1
ATOM 2561 C CA . HIS A 1 328 ? 25.218 -1.745 -5.980 1.00 16.46 328 HIS A CA 1
ATOM 2562 C C . HIS A 1 328 ? 24.823 -0.420 -6.629 1.00 19.44 328 HIS A C 1
ATOM 2563 O O . HIS A 1 328 ? 23.634 -0.060 -6.687 1.00 21.44 328 HIS A O 1
ATOM 2570 N N . GLY A 1 329 ? 25.797 0.303 -7.160 1.00 17.29 329 GLY A N 1
ATOM 2571 C CA . GLY A 1 329 ? 25.518 1.570 -7.899 1.00 17.26 329 GLY A CA 1
ATOM 2572 C C . GLY A 1 329 ? 25.444 2.859 -7.065 1.00 17.28 329 GLY A C 1
ATOM 2573 O O . GLY A 1 329 ? 24.895 3.848 -7.521 1.00 17.04 329 GLY A O 1
ATOM 2574 N N . SER A 1 330 ? 25.989 2.852 -5.850 1.00 14.61 330 SER A N 1
ATOM 2575 C CA . SER A 1 330 ? 26.006 4.070 -5.043 1.00 14.02 330 SER A CA 1
ATOM 2576 C C . SER A 1 330 ? 27.416 4.665 -4.998 1.00 16.85 330 SER A C 1
ATOM 2577 O O . SER A 1 330 ? 28.348 4.189 -5.703 1.00 17.94 330 SER A O 1
ATOM 2580 N N . HIS A 1 331 ? 27.570 5.705 -4.191 1.00 14.57 331 HIS A N 1
ATOM 2581 C CA . HIS A 1 331 ? 28.858 6.390 -3.966 1.00 16.33 331 HIS A CA 1
ATOM 2582 C C . HIS A 1 331 ? 29.831 5.614 -3.057 1.00 17.67 331 HIS A C 1
ATOM 2583 O O . HIS A 1 331 ? 31.008 5.988 -2.930 1.00 18.86 331 HIS A O 1
ATOM 2590 N N . ILE A 1 332 ? 29.313 4.588 -2.397 1.00 17.23 332 ILE A N 1
ATOM 2591 C CA . ILE A 1 332 ? 30.041 3.771 -1.421 1.00 19.30 332 ILE A CA 1
ATOM 2592 C C . ILE A 1 332 ? 30.728 2.626 -2.153 1.00 19.78 332 ILE A C 1
ATOM 2593 O O . ILE A 1 332 ? 30.119 1.948 -3.040 1.00 20.42 332 ILE A O 1
ATOM 2598 N N . VAL A 1 333 ? 32.000 2.407 -1.801 1.00 16.47 333 VAL A N 1
ATOM 2599 C CA . VAL A 1 333 ? 32.843 1.414 -2.466 1.00 14.81 333 VAL A CA 1
ATOM 2600 C C . VAL A 1 333 ? 33.425 0.396 -1.470 1.00 17.17 333 VAL A C 1
ATOM 2601 O O . VAL A 1 333 ? 34.562 0.537 -0.992 1.00 17.12 333 VAL A O 1
ATOM 2605 N N . PRO A 1 334 ? 32.645 -0.641 -1.147 1.00 20.87 334 PRO A N 1
ATOM 2606 C CA . PRO A 1 334 ? 33.122 -1.661 -0.223 1.00 18.96 334 PRO A CA 1
ATOM 2607 C C . PRO A 1 334 ? 33.990 -2.733 -0.877 1.00 20.92 334 PRO A C 1
ATOM 2608 O O . PRO A 1 334 ? 33.667 -3.237 -1.963 1.00 18.54 334 PRO A O 1
ATOM 2612 N N . VAL A 1 335 ? 35.104 -3.053 -0.214 1.00 22.68 335 VAL A N 1
ATOM 2613 C CA . VAL A 1 335 ? 35.996 -4.186 -0.623 1.00 23.57 335 VAL A CA 1
ATOM 2614 C C . VAL A 1 335 ? 35.949 -5.145 0.550 1.00 25.07 335 VAL A C 1
ATOM 2615 O O . VAL A 1 335 ? 36.472 -4.842 1.649 1.00 24.93 335 VAL A O 1
ATOM 2619 N N . VAL A 1 336 ? 35.315 -6.298 0.317 1.00 28.42 336 VAL A N 1
ATOM 2620 C CA . VAL A 1 336 ? 35.067 -7.295 1.360 1.00 23.94 336 VAL A CA 1
ATOM 2621 C C . VAL A 1 336 ? 36.224 -8.254 1.496 1.00 27.29 336 VAL A C 1
ATOM 2622 O O . VAL A 1 336 ? 36.611 -8.956 0.522 1.00 24.79 336 VAL A O 1
ATOM 2626 N N . ILE A 1 337 ? 36.756 -8.305 2.706 1.00 22.69 337 ILE A N 1
ATOM 2627 C CA . ILE A 1 337 ? 37.890 -9.186 3.024 1.00 26.94 337 ILE A CA 1
ATOM 2628 C C . ILE A 1 337 ? 37.350 -10.479 3.664 1.00 26.85 337 ILE A C 1
ATOM 2629 O O . ILE A 1 337 ? 37.832 -11.563 3.370 1.00 25.18 337 ILE A O 1
ATOM 2634 N N . GLY A 1 338 ? 36.375 -10.329 4.568 1.00 26.56 338 GLY A N 1
ATOM 2635 C CA . GLY A 1 338 ? 35.666 -11.468 5.131 1.00 25.77 338 GLY A CA 1
ATOM 2636 C C . GLY A 1 338 ? 36.293 -12.071 6.361 1.00 26.02 338 GLY A C 1
ATOM 2637 O O . GLY A 1 338 ? 35.864 -13.153 6.800 1.00 22.77 338 GLY A O 1
ATOM 2638 N N . ASP A 1 339 ? 37.300 -11.379 6.920 1.00 26.30 339 ASP A N 1
ATOM 2639 C CA . ASP A 1 339 ? 38.054 -11.824 8.140 1.00 26.61 339 ASP A CA 1
ATOM 2640 C C . ASP A 1 339 ? 38.482 -10.560 8.900 1.00 25.59 339 ASP A C 1
ATOM 2641 O O . ASP A 1 339 ? 39.136 -9.694 8.320 1.00 20.17 339 ASP A O 1
ATOM 2646 N N . PRO A 1 340 ? 38.133 -10.458 10.191 1.00 25.58 340 PRO A N 1
ATOM 2647 C CA . PRO A 1 340 ? 38.404 -9.186 10.893 1.00 26.23 340 PRO A CA 1
ATOM 2648 C C . PRO A 1 340 ? 39.901 -8.892 11.068 1.00 25.30 340 PRO A C 1
ATOM 2649 O O . PRO A 1 340 ? 40.325 -7.743 10.879 1.00 23.81 340 PRO A O 1
ATOM 2653 N N . VAL A 1 341 ? 40.679 -9.935 11.380 1.00 24.25 341 VAL A N 1
ATOM 2654 C CA . VAL A 1 341 ? 42.113 -9.809 11.573 1.00 26.82 341 VAL A CA 1
ATOM 2655 C C . VAL A 1 341 ? 42.876 -9.452 10.270 1.00 26.66 341 VAL A C 1
ATOM 2656 O O . VAL A 1 341 ? 43.766 -8.605 10.300 1.00 26.46 341 VAL A O 1
ATOM 2660 N N A HIS A 1 342 ? 42.556 -10.111 9.155 0.50 25.08 342 HIS A N 1
ATOM 2661 N N B HIS A 1 342 ? 42.527 -10.085 9.163 0.50 27.18 342 HIS A N 1
ATOM 2662 C CA A HIS A 1 342 ? 43.223 -9.797 7.876 0.50 24.30 342 HIS A CA 1
ATOM 2663 C CA B HIS A 1 342 ? 43.188 -9.779 7.899 0.50 28.27 342 HIS A CA 1
ATOM 2664 C C A HIS A 1 342 ? 42.780 -8.378 7.433 0.50 19.74 342 HIS A C 1
ATOM 2665 C C B HIS A 1 342 ? 42.733 -8.425 7.325 0.50 24.77 342 HIS A C 1
ATOM 2666 O O A HIS A 1 342 ? 43.596 -7.620 6.994 0.50 15.35 342 HIS A O 1
ATOM 2667 O O B HIS A 1 342 ? 43.473 -7.791 6.602 0.50 27.74 342 HIS A O 1
ATOM 2680 N N . THR A 1 343 ? 41.511 -8.003 7.645 1.00 23.93 343 THR A N 1
ATOM 2681 C CA . THR A 1 343 ? 41.025 -6.667 7.238 1.00 24.16 343 THR A CA 1
ATOM 2682 C C . THR A 1 343 ? 41.884 -5.599 7.964 1.00 24.44 343 THR A C 1
ATOM 2683 O O . THR A 1 343 ? 42.346 -4.621 7.342 1.00 22.61 343 THR A O 1
ATOM 2687 N N . LYS A 1 344 ? 42.109 -5.800 9.256 1.00 21.43 344 LYS A N 1
ATOM 2688 C CA . LYS A 1 344 ? 42.975 -4.884 10.020 1.00 23.15 344 LYS A CA 1
ATOM 2689 C C . LYS A 1 344 ? 44.395 -4.886 9.471 1.00 18.61 344 LYS A C 1
ATOM 2690 O O . LYS A 1 344 ? 45.016 -3.833 9.360 1.00 22.15 344 LYS A O 1
ATOM 2696 N N . ALA A 1 345 ? 44.906 -6.062 9.130 1.00 20.82 345 ALA A N 1
ATOM 2697 C CA . ALA A 1 345 ? 46.285 -6.170 8.588 1.00 20.86 345 ALA A CA 1
ATOM 2698 C C . ALA A 1 345 ? 46.441 -5.415 7.272 1.00 19.02 345 ALA A C 1
ATOM 2699 O O . ALA A 1 345 ? 47.448 -4.731 7.029 1.00 20.74 345 ALA A O 1
ATOM 2701 N N . VAL A 1 346 ? 45.475 -5.583 6.394 1.00 19.41 346 VAL A N 1
ATOM 2702 C CA . VAL A 1 346 ? 45.491 -4.845 5.093 1.00 21.74 346 VAL A CA 1
ATOM 2703 C C . VAL A 1 346 ? 45.402 -3.330 5.378 1.00 18.56 346 VAL A C 1
ATOM 2704 O O . VAL A 1 346 ? 46.154 -2.527 4.809 1.00 16.81 346 VAL A O 1
ATOM 2708 N N . SER A 1 347 ? 44.485 -2.951 6.258 1.00 19.16 347 SER A N 1
ATOM 2709 C CA . SER A 1 347 ? 44.313 -1.553 6.608 1.00 18.08 347 SER A CA 1
ATOM 2710 C C . SER A 1 347 ? 45.588 -0.957 7.233 1.00 18.41 347 SER A C 1
ATOM 2711 O O . SER A 1 347 ? 46.005 0.165 6.901 1.00 18.45 347 SER A O 1
ATOM 2714 N N . ASP A 1 348 ? 46.202 -1.724 8.139 1.00 11.89 348 ASP A N 1
ATOM 2715 C CA . ASP A 1 348 ? 47.429 -1.305 8.801 1.00 13.14 348 ASP A CA 1
ATOM 2716 C C . ASP A 1 348 ? 48.587 -1.062 7.808 1.00 11.23 348 ASP A C 1
ATOM 2717 O O . ASP A 1 348 ? 49.321 -0.093 7.935 1.00 13.09 348 ASP A O 1
ATOM 2722 N N A MET A 1 349 ? 48.728 -1.953 6.830 0.50 15.21 349 MET A N 1
ATOM 2723 N N B MET A 1 349 ? 48.764 -1.971 6.849 0.50 10.79 349 MET A N 1
ATOM 2724 C CA A MET A 1 349 ? 49.808 -1.850 5.876 0.50 17.58 349 MET A CA 1
ATOM 2725 C CA B MET A 1 349 ? 49.834 -1.835 5.879 0.50 13.21 349 MET A CA 1
ATOM 2726 C C A MET A 1 349 ? 49.531 -0.684 4.911 0.50 16.52 349 MET A C 1
ATOM 2727 C C B MET A 1 349 ? 49.530 -0.659 4.931 0.50 13.31 349 MET A C 1
ATOM 2728 O O A MET A 1 349 ? 50.447 0.066 4.588 0.50 16.79 349 MET A O 1
ATOM 2729 O O B MET A 1 349 ? 50.426 0.127 4.643 0.50 12.69 349 MET A O 1
ATOM 2738 N N . LEU A 1 350 ? 48.272 -0.513 4.486 1.00 17.75 350 LEU A N 1
ATOM 2739 C CA . LEU A 1 350 ? 47.881 0.652 3.635 1.00 16.76 350 LEU A CA 1
ATOM 2740 C C . LEU A 1 350 ? 48.212 2.007 4.341 1.00 17.98 350 LEU A C 1
ATOM 2741 O O . LEU A 1 350 ? 48.758 2.961 3.752 1.00 15.55 350 LEU A O 1
ATOM 2746 N N . LEU A 1 351 ? 47.941 2.057 5.620 1.00 17.27 351 LEU A N 1
ATOM 2747 C CA . LEU A 1 351 ? 48.214 3.273 6.385 1.00 18.80 351 LEU A CA 1
ATOM 2748 C C . LEU A 1 351 ? 49.702 3.537 6.555 1.00 18.22 351 LEU A C 1
ATOM 2749 O O . LEU A 1 351 ? 50.212 4.572 6.136 1.00 18.50 351 LEU A O 1
ATOM 2754 N N . SER A 1 352 ? 50.401 2.571 7.114 1.00 20.62 352 SER A N 1
ATOM 2755 C CA . SER A 1 352 ? 51.814 2.758 7.481 1.00 24.57 352 SER A CA 1
ATOM 2756 C C . SER A 1 352 ? 52.795 2.805 6.331 1.00 24.72 352 SER A C 1
ATOM 2757 O O . SER A 1 352 ? 53.714 3.618 6.349 1.00 23.61 352 SER A O 1
ATOM 2760 N N . ASP A 1 353 ? 52.589 1.951 5.329 1.00 26.37 353 ASP A N 1
ATOM 2761 C CA . ASP A 1 353 ? 53.475 1.922 4.204 1.00 22.76 353 ASP A CA 1
ATOM 2762 C C . ASP A 1 353 ? 53.105 2.875 3.054 1.00 24.19 353 ASP A C 1
ATOM 2763 O O . ASP A 1 353 ? 54.011 3.305 2.306 1.00 27.22 353 ASP A O 1
ATOM 2768 N N . TYR A 1 354 ? 51.817 3.170 2.863 1.00 18.69 354 TYR A N 1
ATOM 2769 C CA . TYR A 1 354 ? 51.327 3.969 1.679 1.00 20.13 354 TYR A CA 1
ATOM 2770 C C . TYR A 1 354 ? 50.589 5.273 2.006 1.00 19.77 354 TYR A C 1
ATOM 2771 O O . TYR A 1 354 ? 50.253 6.013 1.127 1.00 19.56 354 TYR A O 1
ATOM 2780 N N . GLY A 1 355 ? 50.325 5.537 3.274 1.00 16.01 355 GLY A N 1
ATOM 2781 C CA . GLY A 1 355 ? 49.619 6.777 3.656 1.00 19.81 355 GLY A CA 1
ATOM 2782 C C . GLY A 1 355 ? 48.130 6.841 3.250 1.00 16.54 355 GLY A C 1
ATOM 2783 O O . GLY A 1 355 ? 47.538 7.903 3.123 1.00 18.54 355 GLY A O 1
ATOM 2784 N N . VAL A 1 356 ? 47.555 5.667 3.053 1.00 17.28 356 VAL A N 1
ATOM 2785 C CA . VAL A 1 356 ? 46.177 5.476 2.702 1.00 16.64 356 VAL A CA 1
ATOM 2786 C C . VAL A 1 356 ? 45.430 5.047 3.972 1.00 17.44 356 VAL A C 1
ATOM 2787 O O . VAL A 1 356 ? 45.734 4.004 4.571 1.00 17.47 356 VAL A O 1
ATOM 2791 N N . TYR A 1 357 ? 44.436 5.848 4.366 1.00 15.48 357 TYR A N 1
ATOM 2792 C CA . TYR A 1 357 ? 43.660 5.558 5.561 1.00 14.37 357 TYR A CA 1
ATOM 2793 C C . TYR A 1 357 ? 42.237 5.082 5.217 1.00 16.37 357 TYR A C 1
ATOM 2794 O O . TYR A 1 357 ? 41.407 5.857 4.776 1.00 15.62 357 TYR A O 1
ATOM 2803 N N . VAL A 1 358 ? 42.041 3.780 5.412 1.00 16.39 358 VAL A N 1
ATOM 2804 C CA . VAL A 1 358 ? 40.769 3.096 5.248 1.00 17.15 358 VAL A CA 1
ATOM 2805 C C . VAL A 1 358 ? 40.549 2.156 6.476 1.00 19.56 358 VAL A C 1
ATOM 2806 O O . VAL A 1 358 ? 41.155 1.086 6.599 1.00 17.37 358 VAL A O 1
ATOM 2810 N N . GLN A 1 359 ? 39.720 2.594 7.417 1.00 19.10 359 GLN A N 1
ATOM 2811 C CA . GLN A 1 359 ? 39.517 1.849 8.651 1.00 18.64 359 GLN A CA 1
ATOM 2812 C C . GLN A 1 359 ? 38.938 0.464 8.413 1.00 18.86 359 GLN A C 1
ATOM 2813 O O . GLN A 1 359 ? 38.026 0.307 7.578 1.00 24.24 359 GLN A O 1
ATOM 2819 N N . PRO A 1 360 ? 39.472 -0.561 9.134 1.00 20.00 360 PRO A N 1
ATOM 2820 C CA . PRO A 1 360 ? 38.889 -1.879 8.992 1.00 21.68 360 PRO A CA 1
ATOM 2821 C C . PRO A 1 360 ? 37.512 -1.882 9.650 1.00 20.98 360 PRO A C 1
ATOM 2822 O O . PRO A 1 360 ? 37.358 -1.452 10.811 1.00 22.80 360 PRO A O 1
ATOM 2826 N N . ILE A 1 361 ? 36.532 -2.360 8.907 1.00 22.00 361 ILE A N 1
ATOM 2827 C CA . ILE A 1 361 ? 35.145 -2.438 9.375 1.00 23.53 361 ILE A CA 1
ATOM 2828 C C . ILE A 1 361 ? 34.754 -3.853 9.759 1.00 24.07 361 ILE A C 1
ATOM 2829 O O . ILE A 1 361 ? 34.796 -4.773 8.933 1.00 19.47 361 ILE A O 1
ATOM 2834 N N . ASN A 1 362 ? 34.338 -4.008 11.021 1.00 22.64 362 ASN A N 1
ATOM 2835 C CA . ASN A 1 362 ? 34.025 -5.319 11.589 1.00 20.33 362 ASN A CA 1
ATOM 2836 C C . ASN A 1 362 ? 32.695 -5.341 12.383 1.00 20.62 362 ASN A C 1
ATOM 2837 O O . ASN A 1 362 ? 31.968 -4.337 12.441 1.00 20.11 362 ASN A O 1
ATOM 2842 N N . PHE A 1 363 ? 32.349 -6.504 12.927 1.00 20.35 363 PHE A N 1
ATOM 2843 C CA . PHE A 1 363 ? 31.180 -6.650 13.811 1.00 21.07 363 PHE A CA 1
ATOM 2844 C C . PHE A 1 363 ? 31.374 -5.715 15.031 1.00 19.45 363 PHE A C 1
ATOM 2845 O O . PHE A 1 363 ? 32.474 -5.698 15.609 1.00 18.17 363 PHE A O 1
ATOM 2853 N N . PRO A 1 364 ? 30.293 -5.027 15.491 1.00 17.98 364 PRO A N 1
ATOM 2854 C CA . PRO A 1 364 ? 28.874 -5.083 15.086 1.00 19.47 364 PRO A CA 1
ATOM 2855 C C . PRO A 1 364 ? 28.421 -4.145 13.972 1.00 21.17 364 PRO A C 1
ATOM 2856 O O . PRO A 1 364 ? 27.219 -4.033 13.723 1.00 21.58 364 PRO A O 1
ATOM 2860 N N . THR A 1 365 ? 29.351 -3.501 13.279 1.00 20.27 365 THR A N 1
ATOM 2861 C CA . THR A 1 365 ? 28.974 -2.578 12.175 1.00 21.19 365 THR A CA 1
ATOM 2862 C C . THR A 1 365 ? 28.522 -3.341 10.922 1.00 23.20 365 THR A C 1
ATOM 2863 O O . THR A 1 365 ? 27.616 -2.876 10.178 1.00 20.64 365 THR A O 1
ATOM 2867 N N . VAL A 1 366 ? 29.160 -4.491 10.690 1.00 24.13 366 VAL A N 1
ATOM 2868 C CA . VAL A 1 366 ? 28.791 -5.408 9.597 1.00 21.90 366 VAL A CA 1
ATOM 2869 C C . VAL A 1 366 ? 28.699 -6.820 10.158 1.00 22.41 366 VAL A C 1
ATOM 2870 O O . VAL A 1 366 ? 29.285 -7.106 11.203 1.00 21.57 366 VAL A O 1
ATOM 2874 N N . PRO A 1 367 ? 27.921 -7.708 9.485 1.00 23.72 367 PRO A N 1
ATOM 2875 C CA . PRO A 1 367 ? 27.852 -9.061 10.019 1.00 23.55 367 PRO A CA 1
ATOM 2876 C C . PRO A 1 367 ? 29.190 -9.783 10.027 1.00 21.50 367 PRO A C 1
ATOM 2877 O O . PRO A 1 367 ? 30.055 -9.520 9.161 1.00 14.80 367 PRO A O 1
ATOM 2881 N N . ARG A 1 368 ? 29.361 -10.686 11.012 1.00 22.11 368 ARG A N 1
ATOM 2882 C CA . ARG A 1 368 ? 30.583 -11.510 11.122 1.00 22.36 368 ARG A CA 1
ATOM 2883 C C . ARG A 1 368 ? 30.829 -12.208 9.768 1.00 21.40 368 ARG A C 1
ATOM 2884 O O . ARG A 1 368 ? 29.903 -12.614 9.106 1.00 23.71 368 ARG A O 1
ATOM 2892 N N . GLY A 1 369 ? 32.082 -12.281 9.361 1.00 20.14 369 GLY A N 1
ATOM 2893 C CA . GLY A 1 369 ? 32.463 -12.918 8.084 1.00 22.00 369 GLY A CA 1
ATOM 2894 C C . GLY A 1 369 ? 32.304 -12.033 6.838 1.00 23.59 369 GLY A C 1
ATOM 2895 O O . GLY A 1 369 ? 32.600 -12.466 5.718 1.00 24.62 369 GLY A O 1
ATOM 2896 N N . THR A 1 370 ? 31.821 -10.800 7.032 1.00 22.30 370 THR A N 1
ATOM 2897 C CA . THR A 1 370 ? 31.677 -9.828 5.948 1.00 21.03 370 THR A CA 1
ATOM 2898 C C . THR A 1 370 ? 32.515 -8.581 6.242 1.00 22.88 370 THR A C 1
ATOM 2899 O O . THR A 1 370 ? 32.175 -7.487 5.800 1.00 25.34 370 THR A O 1
ATOM 2903 N N . GLU A 1 371 ? 33.618 -8.760 6.970 1.00 22.21 371 GLU A N 1
ATOM 2904 C CA . GLU A 1 371 ? 34.502 -7.625 7.388 1.00 21.71 371 GLU A CA 1
ATOM 2905 C C . GLU A 1 371 ? 35.131 -7.043 6.143 1.00 21.68 371 GLU A C 1
ATOM 2906 O O . GLU A 1 371 ? 35.407 -7.758 5.128 1.00 18.60 371 GLU A O 1
ATOM 2912 N N . ARG A 1 372 ? 35.307 -5.731 6.173 1.00 20.71 372 ARG A N 1
ATOM 2913 C CA . ARG A 1 372 ? 35.625 -5.021 4.927 1.00 18.76 372 ARG A CA 1
ATOM 2914 C C . ARG A 1 372 ? 36.278 -3.703 5.102 1.00 17.57 372 ARG A C 1
ATOM 2915 O O . ARG A 1 372 ? 36.297 -3.126 6.192 1.00 18.40 372 ARG A O 1
ATOM 2923 N N . LEU A 1 373 ? 36.815 -3.245 3.993 1.00 17.58 373 LEU A N 1
ATOM 2924 C CA . LEU A 1 373 ? 37.311 -1.896 3.816 1.00 19.28 373 LEU A CA 1
ATOM 2925 C C . LEU A 1 373 ? 36.210 -1.114 3.061 1.00 20.73 373 LEU A C 1
ATOM 2926 O O . LEU A 1 373 ? 35.704 -1.575 2.041 1.00 22.13 373 LEU A O 1
ATOM 2931 N N . ARG A 1 374 ? 35.921 0.089 3.508 1.00 18.18 374 ARG A N 1
ATOM 2932 C CA . ARG A 1 374 ? 34.881 0.873 2.883 1.00 17.68 374 ARG A CA 1
ATOM 2933 C C . ARG A 1 374 ? 35.389 2.229 2.407 1.00 18.52 374 ARG A C 1
ATOM 2934 O O . ARG A 1 374 ? 35.566 3.183 3.188 1.00 16.16 374 ARG A O 1
ATOM 2942 N N . PHE A 1 375 ? 35.591 2.301 1.083 1.00 14.69 375 PHE A N 1
ATOM 2943 C CA . PHE A 1 375 ? 36.054 3.489 0.422 1.00 15.99 375 PHE A CA 1
ATOM 2944 C C . PHE A 1 375 ? 34.904 4.430 0.115 1.00 18.13 375 PHE A C 1
ATOM 2945 O O . PHE A 1 375 ? 33.820 3.998 -0.341 1.00 16.26 375 PHE A O 1
ATOM 2953 N N . THR A 1 376 ? 35.156 5.710 0.378 1.00 15.60 376 THR A N 1
ATOM 2954 C CA . THR A 1 376 ? 34.167 6.772 0.229 1.00 16.94 376 THR A CA 1
ATOM 2955 C C . THR A 1 376 ? 34.742 7.865 -0.657 1.00 17.53 376 THR A C 1
ATOM 2956 O O . THR A 1 376 ? 35.072 8.944 -0.193 1.00 19.41 376 THR A O 1
ATOM 2960 N N . PRO A 1 377 ? 34.897 7.570 -1.963 1.00 19.21 377 PRO A N 1
ATOM 2961 C CA . PRO A 1 377 ? 35.453 8.599 -2.852 1.00 20.03 377 PRO A CA 1
ATOM 2962 C C . PRO A 1 377 ? 34.560 9.854 -2.893 1.00 22.68 377 PRO A C 1
ATOM 2963 O O . PRO A 1 377 ? 33.342 9.746 -2.949 1.00 22.31 377 PRO A O 1
ATOM 2967 N N . SER A 1 378 ? 35.195 11.017 -2.889 1.00 21.13 378 SER A N 1
ATOM 2968 C CA . SER A 1 378 ? 34.497 12.274 -2.789 1.00 20.00 378 SER A CA 1
ATOM 2969 C C . SER A 1 378 ? 34.935 13.170 -3.951 1.00 16.02 378 SER A C 1
ATOM 2970 O O . SER A 1 378 ? 35.826 12.808 -4.715 1.00 17.17 378 SER A O 1
ATOM 2973 N N . PRO A 1 379 ? 34.308 14.349 -4.103 1.00 17.87 379 PRO A N 1
ATOM 2974 C CA . PRO A 1 379 ? 34.782 15.281 -5.147 1.00 15.80 379 PRO A CA 1
ATOM 2975 C C . PRO A 1 379 ? 36.229 15.752 -4.965 1.00 17.15 379 PRO A C 1
ATOM 2976 O O . PRO A 1 379 ? 36.813 16.183 -5.906 1.00 15.75 379 PRO A O 1
ATOM 2980 N N . VAL A 1 380 ? 36.757 15.704 -3.747 1.00 17.09 380 VAL A N 1
ATOM 2981 C CA . VAL A 1 380 ? 38.161 16.109 -3.497 1.00 18.96 380 VAL A CA 1
ATOM 2982 C C . VAL A 1 380 ? 39.175 14.997 -3.764 1.00 18.56 380 VAL A C 1
ATOM 2983 O O . VAL A 1 380 ? 40.361 15.256 -3.755 1.00 20.79 380 VAL A O 1
ATOM 2987 N N . HIS A 1 381 ? 38.708 13.764 -3.991 1.00 22.43 381 HIS A N 1
ATOM 2988 C CA . HIS A 1 381 ? 39.573 12.639 -4.372 1.00 19.61 381 HIS A CA 1
ATOM 2989 C C . HIS A 1 381 ? 39.694 12.650 -5.930 1.00 30.28 381 HIS A C 1
ATOM 2990 O O . HIS A 1 381 ? 38.989 11.938 -6.669 1.00 33.50 381 HIS A O 1
ATOM 2997 N N . ASP A 1 382 ? 40.607 13.451 -6.411 1.00 28.81 382 ASP A N 1
ATOM 2998 C CA . ASP A 1 382 ? 40.834 13.578 -7.883 1.00 31.55 382 ASP A CA 1
ATOM 2999 C C . ASP A 1 382 ? 41.314 12.243 -8.519 1.00 32.03 382 ASP A C 1
ATOM 3000 O O . ASP A 1 382 ? 41.633 11.280 -7.797 1.00 25.90 382 ASP A O 1
ATOM 3005 N N A LEU A 1 383 ? 41.396 12.232 -9.849 0.50 33.26 383 LEU A N 1
ATOM 3006 N N B LEU A 1 383 ? 41.362 12.197 -9.863 0.50 31.30 383 LEU A N 1
ATOM 3007 C CA A LEU A 1 383 ? 41.781 11.028 -10.633 0.50 33.25 383 LEU A CA 1
ATOM 3008 C CA B LEU A 1 383 ? 41.879 11.000 -10.636 0.50 31.08 383 LEU A CA 1
ATOM 3009 C C A LEU A 1 383 ? 43.237 10.560 -10.338 0.50 33.15 383 LEU A C 1
ATOM 3010 C C B LEU A 1 383 ? 43.204 10.537 -10.075 0.50 31.21 383 LEU A C 1
ATOM 3011 O O A LEU A 1 383 ? 43.592 9.384 -10.539 0.50 41.03 383 LEU A O 1
ATOM 3012 O O B LEU A 1 383 ? 43.451 9.356 -9.822 0.50 37.44 383 LEU A O 1
ATOM 3021 N N . LYS A 1 384 ? 44.057 11.506 -9.900 1.00 29.27 384 LYS A N 1
ATOM 3022 C CA . LYS A 1 384 ? 45.437 11.258 -9.475 1.00 33.23 384 LYS A CA 1
ATOM 3023 C C . LYS A 1 384 ? 45.554 10.571 -8.123 1.00 32.76 384 LYS A C 1
ATOM 3024 O O . LYS A 1 384 ? 46.525 9.848 -7.827 1.00 33.51 384 LYS A O 1
ATOM 3030 N N . GLN A 1 385 ? 44.605 10.895 -7.239 1.00 30.52 385 GLN A N 1
ATOM 3031 C CA . GLN A 1 385 ? 44.526 10.240 -5.910 1.00 27.99 385 GLN A CA 1
ATOM 3032 C C . GLN A 1 385 ? 44.018 8.857 -6.069 1.00 21.41 385 GLN A C 1
ATOM 3033 O O . GLN A 1 385 ? 44.451 7.951 -5.342 1.00 19.34 385 GLN A O 1
ATOM 3039 N N . ILE A 1 386 ? 43.039 8.719 -6.955 1.00 18.37 386 ILE A N 1
ATOM 3040 C CA . ILE A 1 386 ? 42.459 7.427 -7.248 1.00 20.76 386 ILE A CA 1
ATOM 3041 C C . ILE A 1 386 ? 43.585 6.528 -7.779 1.00 19.53 386 ILE A C 1
ATOM 3042 O O . ILE A 1 386 ? 43.738 5.397 -7.356 1.00 20.84 386 ILE A O 1
ATOM 3047 N N . ASP A 1 387 ? 44.392 7.067 -8.681 1.00 19.59 387 ASP A N 1
ATOM 3048 C CA . ASP A 1 387 ? 45.525 6.331 -9.289 1.00 22.01 387 ASP A CA 1
ATOM 3049 C C . ASP A 1 387 ? 46.482 5.849 -8.226 1.00 23.29 387 ASP A C 1
ATOM 3050 O O . ASP A 1 387 ? 46.975 4.730 -8.222 1.00 24.83 387 ASP A O 1
ATOM 3055 N N . GLY A 1 388 ? 46.813 6.771 -7.348 1.00 23.37 388 GLY A N 1
ATOM 3056 C CA . GLY A 1 388 ? 47.693 6.496 -6.228 1.00 23.71 388 GLY A CA 1
ATOM 3057 C C . GLY A 1 388 ? 47.168 5.404 -5.273 1.00 23.21 388 GLY A C 1
ATOM 3058 O O . GLY A 1 388 ? 47.918 4.530 -4.826 1.00 23.68 388 GLY A O 1
ATOM 3059 N N . LEU A 1 389 ? 45.877 5.460 -4.958 1.00 21.06 389 LEU A N 1
ATOM 3060 C CA . LEU A 1 389 ? 45.241 4.403 -4.169 1.00 18.85 389 LEU A CA 1
ATOM 3061 C C . LEU A 1 389 ? 45.300 3.014 -4.870 1.00 19.87 389 LEU A C 1
ATOM 3062 O O . LEU A 1 389 ? 45.667 2.003 -4.270 1.00 16.36 389 LEU A O 1
ATOM 3067 N N . VAL A 1 390 ? 45.012 2.997 -6.130 1.00 20.59 390 VAL A N 1
ATOM 3068 C CA . VAL A 1 390 ? 44.904 1.767 -6.894 1.00 23.71 390 VAL A CA 1
ATOM 3069 C C . VAL A 1 390 ? 46.247 1.076 -6.882 1.00 26.65 390 VAL A C 1
ATOM 3070 O O . VAL A 1 390 ? 46.418 -0.109 -6.575 1.00 24.67 390 VAL A O 1
ATOM 3074 N N . HIS A 1 391 ? 47.201 1.863 -7.240 1.00 25.52 391 HIS A N 1
ATOM 3075 C CA . HIS A 1 391 ? 48.561 1.412 -7.295 1.00 28.33 391 HIS A CA 1
ATOM 3076 C C . HIS A 1 391 ? 49.046 0.788 -5.972 1.00 28.59 391 HIS A C 1
ATOM 3077 O O . HIS A 1 391 ? 49.686 -0.261 -5.933 1.00 27.71 391 HIS A O 1
ATOM 3084 N N . ALA A 1 392 ? 48.734 1.473 -4.874 1.00 27.75 392 ALA A N 1
ATOM 3085 C CA . ALA A 1 392 ? 49.024 0.962 -3.519 1.00 26.40 392 ALA A CA 1
ATOM 3086 C C . ALA A 1 392 ? 48.325 -0.381 -3.244 1.00 26.12 392 ALA A C 1
ATOM 3087 O O . ALA A 1 392 ? 48.914 -1.280 -2.669 1.00 26.08 392 ALA A O 1
ATOM 3089 N N . MET A 1 393 ? 47.066 -0.498 -3.656 1.00 27.05 393 MET A N 1
ATOM 3090 C CA . MET A 1 393 ? 46.275 -1.730 -3.485 1.00 29.72 393 MET A CA 1
ATOM 3091 C C . MET A 1 393 ? 46.844 -2.899 -4.317 1.00 30.73 393 MET A C 1
ATOM 3092 O O . MET A 1 393 ? 46.877 -4.047 -3.872 1.00 31.39 393 MET A O 1
ATOM 3097 N N . ASP A 1 394 ? 47.279 -2.581 -5.527 1.00 30.15 394 ASP A N 1
ATOM 3098 C CA . ASP A 1 394 ? 47.910 -3.557 -6.458 1.00 31.33 394 ASP A CA 1
ATOM 3099 C C . ASP A 1 394 ? 49.223 -4.076 -5.855 1.00 33.66 394 ASP A C 1
ATOM 3100 O O . ASP A 1 394 ? 49.479 -5.289 -5.802 1.00 32.41 394 ASP A O 1
ATOM 3105 N N . LEU A 1 395 ? 50.069 -3.121 -5.445 1.00 38.24 395 LEU A N 1
ATOM 3106 C CA . LEU A 1 395 ? 51.383 -3.422 -4.793 1.00 43.54 395 LEU A CA 1
ATOM 3107 C C . LEU A 1 395 ? 51.206 -4.253 -3.549 1.00 47.88 395 LEU A C 1
ATOM 3108 O O . LEU A 1 395 ? 51.997 -5.148 -3.275 1.00 49.02 395 LEU A O 1
ATOM 3113 N N . LEU A 1 396 ? 50.161 -3.935 -2.796 1.00 51.41 396 LEU A N 1
ATOM 3114 C CA . LEU A 1 396 ? 49.874 -4.631 -1.546 1.00 53.03 396 LEU A CA 1
ATOM 3115 C C . LEU A 1 396 ? 49.477 -6.092 -1.787 1.00 54.09 396 LEU A C 1
ATOM 3116 O O . LEU A 1 396 ? 49.859 -6.957 -1.003 1.00 54.53 396 LEU A O 1
ATOM 3121 N N . TRP A 1 397 ? 48.748 -6.384 -2.866 1.00 55.37 397 TRP A N 1
ATOM 3122 C CA . TRP A 1 397 ? 48.517 -7.807 -3.220 1.00 56.64 397 TRP A CA 1
ATOM 3123 C C . TRP A 1 397 ? 49.714 -8.372 -3.999 1.00 57.74 397 TRP A C 1
ATOM 3124 O O . TRP A 1 397 ? 49.868 -8.148 -5.185 1.00 57.41 397 TRP A O 1
ATOM 3126 N N . MET B 1 1 ? -4.845 2.611 11.006 1.00 40.70 1 MET B N 1
ATOM 3127 C CA . MET B 1 1 ? -5.849 3.394 11.824 1.00 38.40 1 MET B CA 1
ATOM 3128 C C . MET B 1 1 ? -5.834 4.923 11.463 1.00 38.34 1 MET B C 1
ATOM 3129 O O . MET B 1 1 ? -5.309 5.287 10.407 1.00 41.67 1 MET B O 1
ATOM 3134 N N . ASP B 1 2 ? -6.414 5.801 12.312 1.00 30.53 2 ASP B N 1
ATOM 3135 C CA . ASP B 1 2 ? -6.387 7.259 12.054 1.00 24.04 2 ASP B CA 1
ATOM 3136 C C . ASP B 1 2 ? -5.184 7.842 12.817 1.00 18.67 2 ASP B C 1
ATOM 3137 O O . ASP B 1 2 ? -5.292 8.166 14.005 1.00 10.08 2 ASP B O 1
ATOM 3142 N N . TYR B 1 3 ? -4.040 7.965 12.124 1.00 13.88 3 TYR B N 1
ATOM 3143 C CA . TYR B 1 3 ? -2.797 8.460 12.759 1.00 14.51 3 TYR B CA 1
ATOM 3144 C C . TYR B 1 3 ? -2.899 9.903 13.158 1.00 10.52 3 TYR B C 1
ATOM 3145 O O . TYR B 1 3 ? -2.484 10.270 14.253 1.00 7.14 3 TYR B O 1
ATOM 3154 N N . ASN B 1 4 ? -3.504 10.728 12.297 1.00 8.67 4 ASN B N 1
ATOM 3155 C CA . ASN B 1 4 ? -3.617 12.164 12.611 1.00 15.92 4 ASN B CA 1
ATOM 3156 C C . ASN B 1 4 ? -4.496 12.460 13.817 1.00 13.24 4 ASN B C 1
ATOM 3157 O O . ASN B 1 4 ? -4.203 13.368 14.566 1.00 18.83 4 ASN B O 1
ATOM 3162 N N . LEU B 1 5 ? -5.582 11.704 13.970 1.00 10.70 5 LEU B N 1
ATOM 3163 C CA . LEU B 1 5 ? -6.410 11.784 15.171 1.00 11.32 5 LEU B CA 1
ATOM 3164 C C . LEU B 1 5 ? -5.604 11.459 16.458 1.00 13.99 5 LEU B C 1
ATOM 3165 O O . LEU B 1 5 ? -5.742 12.126 17.463 1.00 7.10 5 LEU B O 1
ATOM 3170 N N . ALA B 1 6 ? -4.877 10.346 16.426 1.00 13.38 6 ALA B N 1
ATOM 3171 C CA . ALA B 1 6 ? -3.982 9.945 17.524 1.00 11.49 6 ALA B CA 1
ATOM 3172 C C . ALA B 1 6 ? -2.970 11.073 17.853 1.00 10.74 6 ALA B C 1
ATOM 3173 O O . ALA B 1 6 ? -2.750 11.390 18.997 1.00 9.09 6 ALA B O 1
ATOM 3175 N N . LEU B 1 7 ? -2.370 11.686 16.841 1.00 11.17 7 LEU B N 1
ATOM 3176 C CA . LEU B 1 7 ? -1.515 12.840 17.078 1.00 11.28 7 LEU B CA 1
ATOM 3177 C C . LEU B 1 7 ? -2.303 13.982 17.705 1.00 11.68 7 LEU B C 1
ATOM 3178 O O . LEU B 1 7 ? -1.830 14.616 18.625 1.00 13.37 7 LEU B O 1
ATOM 3183 N N . ASP B 1 8 ? -3.507 14.235 17.199 1.00 14.97 8 ASP B N 1
ATOM 3184 C CA . ASP B 1 8 ? -4.376 15.308 17.740 1.00 14.25 8 ASP B CA 1
ATOM 3185 C C . ASP B 1 8 ? -4.692 15.120 19.253 1.00 15.90 8 ASP B C 1
ATOM 3186 O O . ASP B 1 8 ? -4.633 16.085 20.053 1.00 11.71 8 ASP B O 1
ATOM 3191 N N . LYS B 1 9 ? -5.056 13.888 19.608 1.00 8.47 9 LYS B N 1
ATOM 3192 C CA . LYS B 1 9 ? -5.324 13.522 20.985 1.00 11.37 9 LYS B CA 1
ATOM 3193 C C . LYS B 1 9 ? -4.080 13.761 21.856 1.00 12.33 9 LYS B C 1
ATOM 3194 O O . LYS B 1 9 ? -4.205 14.254 22.954 1.00 11.60 9 LYS B O 1
ATOM 3200 N N . ALA B 1 10 ? -2.893 13.426 21.346 1.00 11.27 10 ALA B N 1
ATOM 3201 C CA . ALA B 1 10 ? -1.654 13.562 22.126 1.00 12.56 10 ALA B CA 1
ATOM 3202 C C . ALA B 1 10 ? -1.359 15.034 22.417 1.00 11.97 10 ALA B C 1
ATOM 3203 O O . ALA B 1 10 ? -0.973 15.420 23.544 1.00 10.44 10 ALA B O 1
ATOM 3205 N N . ILE B 1 11 ? -1.547 15.866 21.401 1.00 15.68 11 ILE B N 1
ATOM 3206 C CA . ILE B 1 11 ? -1.292 17.318 21.518 1.00 14.25 11 ILE B CA 1
ATOM 3207 C C . ILE B 1 11 ? -2.374 17.993 22.398 1.00 19.50 11 ILE B C 1
ATOM 3208 O O . ILE B 1 11 ? -2.039 18.741 23.339 1.00 13.89 11 ILE B O 1
ATOM 3213 N N . GLN B 1 12 ? -3.665 17.705 22.085 1.00 17.01 12 GLN B N 1
ATOM 3214 C CA . GLN B 1 12 ? -4.801 18.288 22.787 1.00 17.72 12 GLN B CA 1
ATOM 3215 C C . GLN B 1 12 ? -4.775 18.021 24.287 1.00 19.39 12 GLN B C 1
ATOM 3216 O O . GLN B 1 12 ? -5.208 18.874 25.084 1.00 20.99 12 GLN B O 1
ATOM 3222 N N . LYS B 1 13 ? -4.333 16.813 24.638 1.00 14.46 13 LYS B N 1
ATOM 3223 C CA . LYS B 1 13 ? -4.134 16.375 26.006 1.00 15.87 13 LYS B CA 1
ATOM 3224 C C . LYS B 1 13 ? -3.186 17.308 26.768 1.00 17.23 13 LYS B C 1
ATOM 3225 O O . LYS B 1 13 ? -3.425 17.585 27.948 1.00 19.82 13 LYS B O 1
ATOM 3231 N N . LEU B 1 14 ? -2.114 17.774 26.109 1.00 18.42 14 LEU B N 1
ATOM 3232 C CA . LEU B 1 14 ? -1.144 18.719 26.723 1.00 20.36 14 LEU B CA 1
ATOM 3233 C C . LEU B 1 14 ? -1.809 20.069 26.910 1.00 18.91 14 LEU B C 1
ATOM 3234 O O . LEU B 1 14 ? -1.685 20.676 27.965 1.00 16.39 14 LEU B O 1
ATOM 3239 N N . HIS B 1 15 ? -2.523 20.530 25.888 1.00 20.35 15 HIS B N 1
ATOM 3240 C CA . HIS B 1 15 ? -3.279 21.782 25.994 1.00 25.57 15 HIS B CA 1
ATOM 3241 C C . HIS B 1 15 ? -4.303 21.723 27.131 1.00 29.88 15 HIS B C 1
ATOM 3242 O O . HIS B 1 15 ? -4.413 22.686 27.920 1.00 32.38 15 HIS B O 1
ATOM 3249 N N . ASP B 1 16 ? -5.039 20.606 27.228 1.00 32.94 16 ASP B N 1
ATOM 3250 C CA . ASP B 1 16 ? -6.051 20.402 28.324 1.00 31.77 16 ASP B CA 1
ATOM 3251 C C . ASP B 1 16 ? -5.428 20.449 29.707 1.00 32.70 16 ASP B C 1
ATOM 3252 O O . ASP B 1 16 ? -6.029 20.956 30.650 1.00 36.79 16 ASP B O 1
ATOM 3257 N N . GLU B 1 17 ? -4.222 19.911 29.824 1.00 32.96 17 GLU B N 1
ATOM 3258 C CA . GLU B 1 17 ? -3.511 19.849 31.107 1.00 33.89 17 GLU B CA 1
ATOM 3259 C C . GLU B 1 17 ? -2.653 21.089 31.404 1.00 31.98 17 GLU B C 1
ATOM 3260 O O . GLU B 1 17 ? -1.953 21.120 32.412 1.00 23.26 17 GLU B O 1
ATOM 3266 N N . GLY B 1 18 ? -2.742 22.105 30.525 1.00 31.48 18 GLY B N 1
ATOM 3267 C CA . GLY B 1 18 ? -1.946 23.323 30.612 1.00 33.23 18 GLY B CA 1
ATOM 3268 C C . GLY B 1 18 ? -0.429 23.142 30.453 1.00 32.61 18 GLY B C 1
ATOM 3269 O O . GLY B 1 18 ? 0.330 24.070 30.796 1.00 26.94 18 GLY B O 1
ATOM 3270 N N . ARG B 1 19 ? 0.019 21.986 29.921 1.00 32.68 19 ARG B N 1
ATOM 3271 C CA . ARG B 1 19 ? 1.459 21.688 29.870 1.00 35.80 19 ARG B CA 1
ATOM 3272 C C . ARG B 1 19 ? 2.090 21.735 28.471 1.00 35.03 19 ARG B C 1
ATOM 3273 O O . ARG B 1 19 ? 3.227 21.399 28.303 1.00 30.74 19 ARG B O 1
ATOM 3281 N N . TYR B 1 20 ? 1.334 22.208 27.487 1.00 34.55 20 TYR B N 1
ATOM 3282 C CA . TYR B 1 20 ? 1.884 22.483 26.192 1.00 34.15 20 TYR B CA 1
ATOM 3283 C C . TYR B 1 20 ? 2.901 23.613 26.401 1.00 38.69 20 TYR B C 1
ATOM 3284 O O . TYR B 1 20 ? 2.561 24.664 27.005 1.00 30.62 20 TYR B O 1
ATOM 3293 N N . ARG B 1 21 ? 4.139 23.382 25.932 1.00 37.74 21 ARG B N 1
ATOM 3294 C CA . ARG B 1 21 ? 5.250 24.319 26.124 1.00 39.72 21 ARG B CA 1
ATOM 3295 C C . ARG B 1 21 ? 5.492 25.148 24.830 1.00 38.37 21 ARG B C 1
ATOM 3296 O O . ARG B 1 21 ? 5.599 24.614 23.707 1.00 39.17 21 ARG B O 1
ATOM 3304 N N . THR B 1 22 ? 5.551 26.454 24.994 1.00 39.53 22 THR B N 1
ATOM 3305 C CA . THR B 1 22 ? 5.771 27.390 23.888 1.00 38.58 22 THR B CA 1
ATOM 3306 C C . THR B 1 22 ? 7.238 27.769 23.999 1.00 36.00 22 THR B C 1
ATOM 3307 O O . THR B 1 22 ? 7.684 28.215 25.076 1.00 38.62 22 THR B O 1
ATOM 3311 N N . PHE B 1 23 ? 8.009 27.517 22.940 1.00 37.31 23 PHE B N 1
ATOM 3312 C CA . PHE B 1 23 ? 9.459 27.841 22.960 1.00 31.20 23 PHE B CA 1
ATOM 3313 C C . PHE B 1 23 ? 9.590 29.313 22.787 1.00 28.81 23 PHE B C 1
ATOM 3314 O O . PHE B 1 23 ? 8.878 29.886 21.938 1.00 22.83 23 PHE B O 1
ATOM 3322 N N A ILE B 1 24 ? 10.438 29.960 23.589 0.50 25.13 24 ILE B N 1
ATOM 3323 N N B ILE B 1 24 ? 10.529 29.903 23.523 0.50 25.51 24 ILE B N 1
ATOM 3324 C CA A ILE B 1 24 ? 10.786 31.326 23.278 0.50 23.73 24 ILE B CA 1
ATOM 3325 C CA B ILE B 1 24 ? 10.874 31.301 23.412 0.50 25.25 24 ILE B CA 1
ATOM 3326 C C A ILE B 1 24 ? 12.059 31.302 22.420 0.50 24.14 24 ILE B C 1
ATOM 3327 C C B ILE B 1 24 ? 12.137 31.382 22.503 0.50 25.45 24 ILE B C 1
ATOM 3328 O O A ILE B 1 24 ? 13.012 30.522 22.657 0.50 23.35 24 ILE B O 1
ATOM 3329 O O B ILE B 1 24 ? 13.184 30.759 22.806 0.50 26.53 24 ILE B O 1
ATOM 3338 N N . ASP B 1 25 ? 12.039 32.125 21.385 1.00 24.28 25 ASP B N 1
ATOM 3339 C CA . ASP B 1 25 ? 13.145 32.197 20.416 1.00 23.12 25 ASP B CA 1
ATOM 3340 C C . ASP B 1 25 ? 14.078 33.325 20.830 1.00 20.70 25 ASP B C 1
ATOM 3341 O O . ASP B 1 25 ? 13.708 34.483 20.742 1.00 22.07 25 ASP B O 1
ATOM 3346 N N . ILE B 1 26 ? 15.274 32.986 21.306 1.00 17.82 26 ILE B N 1
ATOM 3347 C CA . ILE B 1 26 ? 16.266 34.008 21.690 1.00 19.80 26 ILE B CA 1
ATOM 3348 C C . ILE B 1 26 ? 17.593 33.860 20.935 1.00 19.15 26 ILE B C 1
ATOM 3349 O O . ILE B 1 26 ? 17.877 32.821 20.330 1.00 20.75 26 ILE B O 1
ATOM 3354 N N . GLU B 1 27 ? 18.366 34.936 20.932 1.00 17.93 27 GLU B N 1
ATOM 3355 C CA . GLU B 1 27 ? 19.750 34.936 20.466 1.00 17.87 27 GLU B CA 1
ATOM 3356 C C . GLU B 1 27 ? 20.558 35.671 21.551 1.00 15.87 27 GLU B C 1
ATOM 3357 O O . GLU B 1 27 ? 20.459 36.883 21.686 1.00 13.66 27 GLU B O 1
ATOM 3363 N N . ARG B 1 28 ? 21.334 34.951 22.348 1.00 15.58 28 ARG B N 1
ATOM 3364 C CA . ARG B 1 28 ? 22.197 35.622 23.341 1.00 12.83 28 ARG B CA 1
ATOM 3365 C C . ARG B 1 28 ? 23.195 36.548 22.675 1.00 14.32 28 ARG B C 1
ATOM 3366 O O . ARG B 1 28 ? 23.686 36.254 21.576 1.00 5.79 28 ARG B O 1
ATOM 3374 N N . GLU B 1 29 ? 23.523 37.675 23.317 1.00 14.48 29 GLU B N 1
ATOM 3375 C CA . GLU B 1 29 ? 24.464 38.600 22.731 1.00 12.05 29 GLU B CA 1
ATOM 3376 C C . GLU B 1 29 ? 25.908 38.385 23.261 1.00 15.96 29 GLU B C 1
ATOM 3377 O O . GLU B 1 29 ? 26.235 38.755 24.385 1.00 11.24 29 GLU B O 1
ATOM 3383 N N . LYS B 1 30 ? 26.759 37.819 22.424 1.00 13.87 30 LYS B N 1
ATOM 3384 C CA . LYS B 1 30 ? 28.119 37.504 22.798 1.00 16.67 30 LYS B CA 1
ATOM 3385 C C . LYS B 1 30 ? 28.861 38.758 23.187 1.00 19.86 30 LYS B C 1
ATOM 3386 O O . LYS B 1 30 ? 28.813 39.768 22.470 1.00 19.61 30 LYS B O 1
ATOM 3392 N N . GLY B 1 31 ? 29.541 38.685 24.333 1.00 15.81 31 GLY B N 1
ATOM 3393 C CA . GLY B 1 31 ? 30.246 39.824 24.900 1.00 13.92 31 GLY B CA 1
ATOM 3394 C C . GLY B 1 31 ? 29.338 40.608 25.845 1.00 15.73 31 GLY B C 1
ATOM 3395 O O . GLY B 1 31 ? 29.806 41.475 26.573 1.00 16.87 31 GLY B O 1
ATOM 3396 N N . ALA B 1 32 ? 28.046 40.309 25.860 1.00 16.02 32 ALA B N 1
ATOM 3397 C CA . ALA B 1 32 ? 27.093 41.065 26.696 1.00 15.41 32 ALA B CA 1
ATOM 3398 C C . ALA B 1 32 ? 26.128 40.145 27.444 1.00 13.47 32 ALA B C 1
ATOM 3399 O O . ALA B 1 32 ? 25.001 40.518 27.776 1.00 19.97 32 ALA B O 1
ATOM 3401 N N . PHE B 1 33 ? 26.566 38.930 27.751 1.00 17.03 33 PHE B N 1
ATOM 3402 C CA . PHE B 1 33 ? 25.747 38.010 28.590 1.00 16.41 33 PHE B CA 1
ATOM 3403 C C . PHE B 1 33 ? 25.504 38.777 29.897 1.00 15.14 33 PHE B C 1
ATOM 3404 O O . PHE B 1 33 ? 26.430 39.397 30.398 1.00 17.59 33 PHE B O 1
ATOM 3412 N N . PRO B 1 34 ? 24.304 38.683 30.476 1.00 12.90 34 PRO B N 1
ATOM 3413 C CA . PRO B 1 34 ? 23.139 37.884 30.171 1.00 16.46 34 PRO B CA 1
ATOM 3414 C C . PRO B 1 34 ? 22.125 38.398 29.135 1.00 17.94 34 PRO B C 1
ATOM 3415 O O . PRO B 1 34 ? 21.008 37.844 29.028 1.00 17.17 34 PRO B O 1
ATOM 3419 N N . LYS B 1 35 ? 22.509 39.419 28.361 1.00 20.65 35 LYS B N 1
ATOM 3420 C CA . LYS B 1 35 ? 21.612 40.044 27.413 1.00 19.55 35 LYS B CA 1
ATOM 3421 C C . LYS B 1 35 ? 21.304 39.114 26.238 1.00 17.91 35 LYS B C 1
ATOM 3422 O O . LYS B 1 35 ? 22.154 38.329 25.765 1.00 15.06 35 LYS B O 1
ATOM 3428 N N . ALA B 1 36 ? 20.084 39.224 25.753 1.00 16.71 36 ALA B N 1
ATOM 3429 C CA . ALA B 1 36 ? 19.703 38.510 24.560 1.00 15.27 36 ALA B CA 1
ATOM 3430 C C . ALA B 1 36 ? 18.593 39.261 23.912 1.00 17.60 36 ALA B C 1
ATOM 3431 O O . ALA B 1 36 ? 17.975 40.125 24.538 1.00 15.69 36 ALA B O 1
ATOM 3433 N N . GLN B 1 37 ? 18.372 38.952 22.649 1.00 15.37 37 GLN B N 1
ATOM 3434 C CA . GLN B 1 37 ? 17.287 39.539 21.890 1.00 17.64 37 GLN B CA 1
ATOM 3435 C C . GLN B 1 37 ? 16.175 38.507 21.804 1.00 16.12 37 GLN B C 1
ATOM 3436 O O . GLN B 1 37 ? 16.418 37.391 21.369 1.00 12.29 37 GLN B O 1
ATOM 3442 N N . TRP B 1 38 ? 14.974 38.881 22.242 1.00 14.52 38 TRP B N 1
ATOM 3443 C CA . TRP B 1 38 ? 13.819 38.011 22.125 1.00 13.30 38 TRP B CA 1
ATOM 3444 C C . TRP B 1 38 ? 13.047 38.269 20.808 1.00 13.45 38 TRP B C 1
ATOM 3445 O O . TRP B 1 38 ? 12.602 39.370 20.471 1.00 12.85 38 TRP B O 1
ATOM 3456 N N . ASN B 1 39 ? 12.963 37.210 20.030 1.00 12.26 39 ASN B N 1
ATOM 3457 C CA . ASN B 1 39 ? 12.210 37.184 18.784 1.00 16.51 39 ASN B CA 1
ATOM 3458 C C . ASN B 1 39 ? 10.786 36.745 19.151 1.00 16.58 39 ASN B C 1
ATOM 3459 O O . ASN B 1 39 ? 10.459 35.553 19.150 1.00 14.80 39 ASN B O 1
ATOM 3464 N N . ARG B 1 40 ? 9.965 37.738 19.477 1.00 16.98 40 ARG B N 1
ATOM 3465 C CA . ARG B 1 40 ? 8.652 37.529 19.971 1.00 18.94 40 ARG B CA 1
ATOM 3466 C C . ARG B 1 40 ? 7.708 36.888 18.952 1.00 18.46 40 ARG B C 1
ATOM 3467 O O . ARG B 1 40 ? 7.808 37.159 17.737 1.00 19.01 40 ARG B O 1
ATOM 3475 N N . PRO B 1 41 ? 6.736 36.089 19.450 1.00 20.47 41 PRO B N 1
ATOM 3476 C CA . PRO B 1 41 ? 5.794 35.363 18.544 1.00 19.59 41 PRO B CA 1
ATOM 3477 C C . PRO B 1 41 ? 4.867 36.279 17.739 1.00 22.33 41 PRO B C 1
ATOM 3478 O O . PRO B 1 41 ? 4.376 35.885 16.674 1.00 21.86 41 PRO B O 1
ATOM 3482 N N . ASP B 1 42 ? 4.647 37.501 18.233 1.00 16.97 42 ASP B N 1
ATOM 3483 C CA . ASP B 1 42 ? 3.875 38.484 17.480 1.00 15.07 42 ASP B CA 1
ATOM 3484 C C . ASP B 1 42 ? 4.723 39.230 16.429 1.00 15.29 42 ASP B C 1
ATOM 3485 O O . ASP B 1 42 ? 4.246 40.217 15.861 1.00 16.13 42 ASP B O 1
ATOM 3490 N N . GLY B 1 43 ? 5.978 38.801 16.197 1.00 14.42 43 GLY B N 1
ATOM 3491 C CA . GLY B 1 43 ? 6.840 39.462 15.224 1.00 15.38 43 GLY B CA 1
ATOM 3492 C C . GLY B 1 43 ? 7.748 40.545 15.794 1.00 18.50 43 GLY B C 1
ATOM 3493 O O . GLY B 1 43 ? 8.766 40.906 15.173 1.00 17.44 43 GLY B O 1
ATOM 3494 N N . GLY B 1 44 ? 7.422 41.064 16.973 1.00 18.47 44 GLY B N 1
ATOM 3495 C CA . GLY B 1 44 ? 8.266 42.103 17.576 1.00 19.72 44 GLY B CA 1
ATOM 3496 C C . GLY B 1 44 ? 9.642 41.619 18.031 1.00 20.31 44 GLY B C 1
ATOM 3497 O O . GLY B 1 44 ? 9.916 40.398 18.091 1.00 18.56 44 GLY B O 1
ATOM 3498 N N . LYS B 1 45 ? 10.515 42.586 18.352 1.00 20.95 45 LYS B N 1
ATOM 3499 C CA . LYS B 1 45 ? 11.833 42.291 18.894 1.00 20.13 45 LYS B CA 1
ATOM 3500 C C . LYS B 1 45 ? 12.083 43.094 20.154 1.00 20.26 45 LYS B C 1
ATOM 3501 O O . LYS B 1 45 ? 11.662 44.284 20.274 1.00 16.04 45 LYS B O 1
ATOM 3507 N N . GLN B 1 46 ? 12.731 42.456 21.128 1.00 15.17 46 GLN B N 1
ATOM 3508 C CA . GLN B 1 46 ? 12.979 43.109 22.433 1.00 13.94 46 GLN B CA 1
ATOM 3509 C C . GLN B 1 46 ? 14.197 42.505 23.092 1.00 15.68 46 GLN B C 1
ATOM 3510 O O . GLN B 1 46 ? 14.412 41.292 22.997 1.00 14.65 46 GLN B O 1
ATOM 3516 N N . ASP B 1 47 ? 15.011 43.341 23.725 1.00 13.51 47 ASP B N 1
ATOM 3517 C CA . ASP B 1 47 ? 16.143 42.853 24.541 1.00 16.69 47 ASP B CA 1
ATOM 3518 C C . ASP B 1 47 ? 15.599 42.308 25.845 1.00 15.96 47 ASP B C 1
ATOM 3519 O O . ASP B 1 47 ? 14.658 42.813 26.372 1.00 11.10 47 ASP B O 1
ATOM 3524 N N . ILE B 1 48 ? 16.240 41.272 26.363 1.00 13.95 48 ILE B N 1
ATOM 3525 C CA . ILE B 1 48 ? 15.858 40.664 27.619 1.00 17.93 48 ILE B CA 1
ATOM 3526 C C . ILE B 1 48 ? 17.140 40.260 28.295 1.00 16.10 48 ILE B C 1
ATOM 3527 O O . ILE B 1 48 ? 18.228 40.336 27.683 1.00 15.65 48 ILE B O 1
ATOM 3532 N N . THR B 1 49 ? 16.985 39.817 29.523 1.00 12.38 49 THR B N 1
ATOM 3533 C CA . THR B 1 49 ? 18.051 39.241 30.307 1.00 18.63 49 THR B CA 1
ATOM 3534 C C . THR B 1 49 ? 17.689 37.791 30.579 1.00 18.50 49 THR B C 1
ATOM 3535 O O . THR B 1 49 ? 16.551 37.479 31.018 1.00 14.49 49 THR B O 1
ATOM 3539 N N . VAL B 1 50 ? 18.656 36.904 30.364 1.00 17.52 50 VAL B N 1
ATOM 3540 C CA . VAL B 1 50 ? 18.447 35.477 30.621 1.00 15.08 50 VAL B CA 1
ATOM 3541 C C . VAL B 1 50 ? 18.821 35.207 32.078 1.00 18.58 50 VAL B C 1
ATOM 3542 O O . VAL B 1 50 ? 19.911 35.515 32.494 1.00 13.46 50 VAL B O 1
ATOM 3546 N N . TRP B 1 51 ? 17.879 34.602 32.804 1.00 19.93 51 TRP B N 1
ATOM 3547 C CA . TRP B 1 51 ? 17.994 34.320 34.200 1.00 15.10 51 TRP B CA 1
ATOM 3548 C C . TRP B 1 51 ? 17.750 32.863 34.567 1.00 14.15 51 TRP B C 1
ATOM 3549 O O . TRP B 1 51 ? 17.805 32.531 35.747 1.00 13.42 51 TRP B O 1
ATOM 3560 N N . CYS B 1 52 ? 17.519 32.002 33.582 1.00 14.77 52 CYS B N 1
ATOM 3561 C CA . CYS B 1 52 ? 17.264 30.606 33.834 1.00 16.33 52 CYS B CA 1
ATOM 3562 C C . CYS B 1 52 ? 18.157 29.683 33.006 1.00 13.36 52 CYS B C 1
ATOM 3563 O O . CYS B 1 52 ? 17.831 28.517 32.840 1.00 17.67 52 CYS B O 1
ATOM 3566 N N . GLY B 1 53 ? 19.264 30.200 32.478 1.00 15.11 53 GLY B N 1
ATOM 3567 C CA . GLY B 1 53 ? 20.167 29.395 31.652 1.00 18.45 53 GLY B CA 1
ATOM 3568 C C . GLY B 1 53 ? 21.118 28.474 32.430 1.00 18.98 53 GLY B C 1
ATOM 3569 O O . GLY B 1 53 ? 21.342 28.665 33.648 1.00 24.55 53 GLY B O 1
ATOM 3570 N N A ASN B 1 54 ? 21.662 27.471 31.752 0.50 19.15 54 ASN B N 1
ATOM 3571 N N B ASN B 1 54 ? 21.668 27.482 31.716 0.50 20.63 54 ASN B N 1
ATOM 3572 C CA A ASN B 1 54 ? 22.617 26.558 32.378 0.50 17.34 54 ASN B CA 1
ATOM 3573 C CA B ASN B 1 54 ? 22.621 26.504 32.284 0.50 19.53 54 ASN B CA 1
ATOM 3574 C C A ASN B 1 54 ? 24.077 26.841 31.979 0.50 17.08 54 ASN B C 1
ATOM 3575 C C B ASN B 1 54 ? 24.076 26.894 32.041 0.50 19.52 54 ASN B C 1
ATOM 3576 O O A ASN B 1 54 ? 24.967 26.109 32.382 0.50 15.22 54 ASN B O 1
ATOM 3577 O O B ASN B 1 54 ? 24.973 26.246 32.573 0.50 20.64 54 ASN B O 1
ATOM 3586 N N . ASP B 1 55 ? 24.324 27.921 31.219 1.00 17.30 55 ASP B N 1
ATOM 3587 C CA . ASP B 1 55 ? 25.707 28.439 30.967 1.00 16.75 55 ASP B CA 1
ATOM 3588 C C . ASP B 1 55 ? 26.077 29.296 32.223 1.00 15.09 55 ASP B C 1
ATOM 3589 O O . ASP B 1 55 ? 26.297 30.529 32.184 1.00 7.24 55 ASP B O 1
ATOM 3594 N N . TYR B 1 56 ? 26.216 28.586 33.304 1.00 14.37 56 TYR B N 1
ATOM 3595 C CA . TYR B 1 56 ? 26.311 29.133 34.618 1.00 14.87 56 TYR B CA 1
ATOM 3596 C C . TYR B 1 56 ? 27.410 30.118 34.890 1.00 17.74 56 TYR B C 1
ATOM 3597 O O . TYR B 1 56 ? 27.298 30.902 35.841 1.00 19.13 56 TYR B O 1
ATOM 3606 N N . LEU B 1 57 ? 28.510 30.057 34.136 1.00 10.95 57 LEU B N 1
ATOM 3607 C CA . LEU B 1 57 ? 29.681 30.882 34.481 1.00 14.16 57 LEU B CA 1
ATOM 3608 C C . LEU B 1 57 ? 30.018 31.832 33.397 1.00 10.66 57 LEU B C 1
ATOM 3609 O O . LEU B 1 57 ? 31.044 32.500 33.435 1.00 11.60 57 LEU B O 1
ATOM 3614 N N . GLY B 1 58 ? 29.109 31.948 32.445 1.00 11.50 58 GLY B N 1
ATOM 3615 C CA . GLY B 1 58 ? 29.335 32.704 31.236 1.00 14.01 58 GLY B CA 1
ATOM 3616 C C . GLY B 1 58 ? 30.470 32.267 30.315 1.00 13.46 58 GLY B C 1
ATOM 3617 O O . GLY B 1 58 ? 30.966 33.087 29.545 1.00 12.81 58 GLY B O 1
ATOM 3618 N N . MET B 1 59 ? 30.852 30.991 30.349 1.00 14.09 59 MET B N 1
ATOM 3619 C CA . MET B 1 59 ? 31.931 30.474 29.461 1.00 15.68 59 MET B CA 1
ATOM 3620 C C . MET B 1 59 ? 31.572 30.450 27.984 1.00 14.00 59 MET B C 1
ATOM 3621 O O . MET B 1 59 ? 32.462 30.387 27.130 1.00 17.85 59 MET B O 1
ATOM 3626 N N . GLY B 1 60 ? 30.281 30.441 27.673 1.00 11.54 60 GLY B N 1
ATOM 3627 C CA . GLY B 1 60 ? 29.826 30.508 26.273 1.00 12.74 60 GLY B CA 1
ATOM 3628 C C . GLY B 1 60 ? 30.342 31.699 25.496 1.00 10.21 60 GLY B C 1
ATOM 3629 O O . GLY B 1 60 ? 30.366 31.679 24.262 1.00 14.91 60 GLY B O 1
ATOM 3630 N N . GLN B 1 61 ? 30.716 32.754 26.205 1.00 8.56 61 GLN B N 1
ATOM 3631 C CA . GLN B 1 61 ? 31.317 33.989 25.600 1.00 11.42 61 GLN B CA 1
ATOM 3632 C C . GLN B 1 61 ? 32.770 34.187 26.012 1.00 12.09 61 GLN B C 1
ATOM 3633 O O . GLN B 1 61 ? 33.343 35.220 25.705 1.00 15.72 61 GLN B O 1
ATOM 3639 N N . HIS B 1 62 ? 33.378 33.238 26.735 1.00 8.53 62 HIS B N 1
ATOM 3640 C CA . HIS B 1 62 ? 34.756 33.438 27.135 1.00 6.99 62 HIS B CA 1
ATOM 3641 C C . HIS B 1 62 ? 35.729 33.465 25.920 1.00 15.47 62 HIS B C 1
ATOM 3642 O O . HIS B 1 62 ? 35.704 32.551 25.049 1.00 15.87 62 HIS B O 1
ATOM 3649 N N . PRO B 1 63 ? 36.577 34.517 25.843 1.00 16.10 63 PRO B N 1
ATOM 3650 C CA . PRO B 1 63 ? 37.558 34.615 24.767 1.00 15.18 63 PRO B CA 1
ATOM 3651 C C . PRO B 1 63 ? 38.553 33.406 24.592 1.00 7.99 63 PRO B C 1
ATOM 3652 O O . PRO B 1 63 ? 38.952 33.124 23.497 1.00 15.46 63 PRO B O 1
ATOM 3656 N N . VAL B 1 64 ? 38.925 32.727 25.632 1.00 11.52 64 VAL B N 1
ATOM 3657 C CA . VAL B 1 64 ? 39.796 31.537 25.472 1.00 16.68 64 VAL B CA 1
ATOM 3658 C C . VAL B 1 64 ? 39.032 30.397 24.824 1.00 14.59 64 VAL B C 1
ATOM 3659 O O . VAL B 1 64 ? 39.569 29.711 23.963 1.00 20.35 64 VAL B O 1
ATOM 3663 N N . VAL B 1 65 ? 37.771 30.221 25.206 1.00 14.99 65 VAL B N 1
ATOM 3664 C CA . VAL B 1 65 ? 36.912 29.155 24.625 1.00 15.24 65 VAL B CA 1
ATOM 3665 C C . VAL B 1 65 ? 36.679 29.465 23.146 1.00 14.47 65 VAL B C 1
ATOM 3666 O O . VAL B 1 65 ? 36.882 28.609 22.253 1.00 14.05 65 VAL B O 1
ATOM 3670 N N . LEU B 1 66 ? 36.337 30.703 22.870 1.00 13.29 66 LEU B N 1
ATOM 3671 C CA . LEU B 1 66 ? 36.050 31.077 21.503 1.00 11.99 66 LEU B CA 1
ATOM 3672 C C . LEU B 1 66 ? 37.296 31.078 20.623 1.00 15.15 66 LEU B C 1
ATOM 3673 O O . LEU B 1 66 ? 37.222 30.758 19.407 1.00 9.27 66 LEU B O 1
ATOM 3678 N N . ALA B 1 67 ? 38.438 31.440 21.196 1.00 14.62 67 ALA B N 1
ATOM 3679 C CA . ALA B 1 67 ? 39.682 31.449 20.427 1.00 13.43 67 ALA B CA 1
ATOM 3680 C C . ALA B 1 67 ? 39.981 30.040 19.928 1.00 13.04 67 ALA B C 1
ATOM 3681 O O . ALA B 1 67 ? 40.292 29.852 18.758 1.00 15.41 67 ALA B O 1
ATOM 3683 N N . ALA B 1 68 ? 39.787 29.070 20.816 1.00 14.32 68 ALA B N 1
ATOM 3684 C CA . ALA B 1 68 ? 40.081 27.657 20.555 1.00 12.46 68 ALA B CA 1
ATOM 3685 C C . ALA B 1 68 ? 39.163 27.032 19.484 1.00 15.60 68 ALA B C 1
ATOM 3686 O O . ALA B 1 68 ? 39.590 26.186 18.639 1.00 10.83 68 ALA B O 1
ATOM 3688 N N . MET B 1 69 ? 37.932 27.491 19.486 1.00 13.75 69 MET B N 1
ATOM 3689 C CA . MET B 1 69 ? 36.925 27.081 18.518 1.00 14.60 69 MET B CA 1
ATOM 3690 C C . MET B 1 69 ? 37.188 27.680 17.121 1.00 10.51 69 MET B C 1
ATOM 3691 O O . MET B 1 69 ? 37.134 26.961 16.129 1.00 17.94 69 MET B O 1
ATOM 3696 N N . HIS B 1 70 ? 37.475 28.977 17.035 1.00 11.79 70 HIS B N 1
ATOM 3697 C CA . HIS B 1 70 ? 37.828 29.600 15.753 1.00 9.77 70 HIS B CA 1
ATOM 3698 C C . HIS B 1 70 ? 39.075 28.953 15.104 1.00 15.05 70 HIS B C 1
ATOM 3699 O O . HIS B 1 70 ? 39.100 28.711 13.852 1.00 16.49 70 HIS B O 1
ATOM 3706 N N . GLU B 1 71 ? 40.104 28.700 15.923 1.00 13.88 71 GLU B N 1
ATOM 3707 C CA . GLU B 1 71 ? 41.372 28.057 15.466 1.00 17.41 71 GLU B CA 1
ATOM 3708 C C . GLU B 1 71 ? 41.142 26.666 14.907 1.00 12.93 71 GLU B C 1
ATOM 3709 O O . GLU B 1 71 ? 41.712 26.284 13.904 1.00 12.86 71 GLU B O 1
ATOM 3715 N N . ALA B 1 72 ? 40.327 25.908 15.634 1.00 7.61 72 ALA B N 1
ATOM 3716 C CA . ALA B 1 72 ? 40.038 24.534 15.300 1.00 13.13 72 ALA B CA 1
ATOM 3717 C C . ALA B 1 72 ? 39.262 24.461 14.018 1.00 13.80 72 ALA B C 1
ATOM 3718 O O . ALA B 1 72 ? 39.523 23.581 13.205 1.00 10.83 72 ALA B O 1
ATOM 3720 N N . LEU B 1 73 ? 38.325 25.388 13.831 1.00 13.23 73 LEU B N 1
ATOM 3721 C CA . LEU B 1 73 ? 37.569 25.460 12.590 1.00 13.42 73 LEU B CA 1
ATOM 3722 C C . LEU B 1 73 ? 38.509 25.691 11.408 1.00 13.02 73 LEU B C 1
ATOM 3723 O O . LEU B 1 73 ? 38.406 25.049 10.386 1.00 13.77 73 LEU B O 1
ATOM 3728 N N . GLU B 1 74 ? 39.444 26.600 11.577 1.00 16.32 74 GLU B N 1
ATOM 3729 C CA . GLU B 1 74 ? 40.429 26.870 10.558 1.00 14.49 74 GLU B CA 1
ATOM 3730 C C . GLU B 1 74 ? 41.465 25.785 10.346 1.00 8.51 74 GLU B C 1
ATOM 3731 O O . GLU B 1 74 ? 41.943 25.630 9.244 1.00 8.12 74 GLU B O 1
ATOM 3737 N N . ALA B 1 75 ? 41.818 25.053 11.389 1.00 9.16 75 ALA B N 1
ATOM 3738 C CA . ALA B 1 75 ? 42.766 23.951 11.271 1.00 10.92 75 ALA B CA 1
ATOM 3739 C C . ALA B 1 75 ? 42.147 22.720 10.580 1.00 5.83 75 ALA B C 1
ATOM 3740 O O . ALA B 1 75 ? 42.666 22.212 9.588 1.00 8.61 75 ALA B O 1
ATOM 3742 N N . VAL B 1 76 ? 41.018 22.287 11.087 1.00 10.45 76 VAL B N 1
ATOM 3743 C CA . VAL B 1 76 ? 40.431 21.006 10.677 1.00 12.26 76 VAL B CA 1
ATOM 3744 C C . VAL B 1 76 ? 39.030 21.072 10.115 1.00 15.14 76 VAL B C 1
ATOM 3745 O O . VAL B 1 76 ? 38.555 20.049 9.638 1.00 6.54 76 VAL B O 1
ATOM 3749 N N . GLY B 1 77 ? 38.380 22.247 10.115 1.00 10.27 77 GLY B N 1
ATOM 3750 C CA . GLY B 1 77 ? 37.039 22.346 9.539 1.00 9.45 77 GLY B CA 1
ATOM 3751 C C . GLY B 1 77 ? 35.874 22.150 10.497 1.00 11.88 77 GLY B C 1
ATOM 3752 O O . GLY B 1 77 ? 36.045 22.137 11.731 1.00 9.32 77 GLY B O 1
ATOM 3753 N N . ALA B 1 78 ? 34.689 21.984 9.891 1.00 9.43 78 ALA B N 1
ATOM 3754 C CA . ALA B 1 78 ? 33.403 22.017 10.588 1.00 9.84 78 ALA B CA 1
ATOM 3755 C C . ALA B 1 78 ? 33.074 20.863 11.489 1.00 13.47 78 ALA B C 1
ATOM 3756 O O . ALA B 1 78 ? 32.561 21.067 12.589 1.00 21.32 78 ALA B O 1
ATOM 3758 N N . GLY B 1 79 ? 33.271 19.655 11.004 1.00 14.39 79 GLY B N 1
ATOM 3759 C CA . GLY B 1 79 ? 33.074 18.473 11.830 1.00 12.89 79 GLY B CA 1
ATOM 3760 C C . GLY B 1 79 ? 34.198 17.484 11.718 1.00 12.82 79 GLY B C 1
ATOM 3761 O O . GLY B 1 79 ? 35.231 17.726 11.039 1.00 17.23 79 GLY B O 1
ATOM 3762 N N . SER B 1 80 ? 33.982 16.340 12.370 1.00 9.89 80 SER B N 1
ATOM 3763 C CA . SER B 1 80 ? 34.947 15.246 12.368 1.00 12.19 80 SER B CA 1
ATOM 3764 C C . SER B 1 80 ? 34.916 14.410 11.085 1.00 11.10 80 SER B C 1
ATOM 3765 O O . SER B 1 80 ? 35.976 13.930 10.582 1.00 11.99 80 SER B O 1
ATOM 3768 N N . GLY B 1 81 ? 33.739 14.318 10.475 1.00 6.75 81 GLY B N 1
ATOM 3769 C CA . GLY B 1 81 ? 33.573 13.487 9.328 1.00 4.05 81 GLY B CA 1
ATOM 3770 C C . GLY B 1 81 ? 33.397 11.982 9.595 1.00 5.94 81 GLY B C 1
ATOM 3771 O O . GLY B 1 81 ? 33.285 11.171 8.634 1.00 14.45 81 GLY B O 1
ATOM 3772 N N . GLY B 1 82 ? 33.285 11.573 10.841 1.00 5.86 82 GLY B N 1
ATOM 3773 C CA . GLY B 1 82 ? 33.028 10.171 11.075 1.00 8.99 82 GLY B CA 1
ATOM 3774 C C . GLY B 1 82 ? 32.814 9.828 12.502 1.00 11.08 82 GLY B C 1
ATOM 3775 O O . GLY B 1 82 ? 32.889 10.692 13.371 1.00 7.18 82 GLY B O 1
ATOM 3776 N N . THR B 1 83 ? 32.546 8.536 12.717 1.00 6.84 83 THR B N 1
ATOM 3777 C CA . THR B 1 83 ? 32.428 7.946 14.037 1.00 12.06 83 THR B CA 1
ATOM 3778 C C . THR B 1 83 ? 33.856 7.849 14.621 1.00 12.46 83 THR B C 1
ATOM 3779 O O . THR B 1 83 ? 34.822 8.027 13.894 1.00 7.66 83 THR B O 1
ATOM 3783 N N . ARG B 1 84 ? 33.984 7.611 15.930 1.00 9.04 84 ARG B N 1
ATOM 3784 C CA . ARG B 1 84 ? 35.307 7.436 16.532 1.00 6.27 84 ARG B CA 1
ATOM 3785 C C . ARG B 1 84 ? 36.100 6.325 15.859 1.00 11.34 84 ARG B C 1
ATOM 3786 O O . ARG B 1 84 ? 37.316 6.435 15.708 1.00 12.73 84 ARG B O 1
ATOM 3794 N N . ASN B 1 85 ? 35.420 5.254 15.446 1.00 12.68 85 ASN B N 1
ATOM 3795 C CA . ASN B 1 85 ? 36.060 4.175 14.646 1.00 12.00 85 ASN B CA 1
ATOM 3796 C C . ASN B 1 85 ? 36.400 4.604 13.202 1.00 13.54 85 ASN B C 1
ATOM 3797 O O . ASN B 1 85 ? 37.495 4.366 12.744 1.00 17.86 85 ASN B O 1
ATOM 3802 N N . ILE B 1 86 ? 35.472 5.247 12.509 1.00 12.35 86 ILE B N 1
ATOM 3803 C CA . ILE B 1 86 ? 35.614 5.570 11.090 1.00 14.53 86 ILE B CA 1
ATOM 3804 C C . ILE B 1 86 ? 35.976 7.045 10.812 1.00 11.87 86 ILE B C 1
ATOM 3805 O O . ILE B 1 86 ? 35.129 7.843 10.446 1.00 14.35 86 ILE B O 1
ATOM 3810 N N . SER B 1 87 ? 37.258 7.361 11.043 1.00 11.29 87 SER B N 1
ATOM 3811 C CA . SER B 1 87 ? 37.936 8.656 10.741 1.00 4.87 87 SER B CA 1
ATOM 3812 C C . SER B 1 87 ? 37.643 9.801 11.677 1.00 7.03 87 SER B C 1
ATOM 3813 O O . SER B 1 87 ? 38.228 10.879 11.543 1.00 15.32 87 SER B O 1
ATOM 3816 N N . GLY B 1 88 ? 36.770 9.587 12.663 1.00 7.36 88 GLY B N 1
ATOM 3817 C CA . GLY B 1 88 ? 36.385 10.647 13.579 1.00 6.67 88 GLY B CA 1
ATOM 3818 C C . GLY B 1 88 ? 37.164 10.800 14.866 1.00 10.22 88 GLY B C 1
ATOM 3819 O O . GLY B 1 88 ? 36.770 11.621 15.710 1.00 10.52 88 GLY B O 1
ATOM 3820 N N . THR B 1 89 ? 38.192 9.975 15.084 1.00 8.63 89 THR B N 1
ATOM 3821 C CA . THR B 1 89 ? 39.060 10.139 16.259 1.00 9.61 89 THR B CA 1
ATOM 3822 C C . THR B 1 89 ? 40.157 11.165 15.896 1.00 8.60 89 THR B C 1
ATOM 3823 O O . THR B 1 89 ? 40.947 10.962 14.978 1.00 4.99 89 THR B O 1
ATOM 3827 N N . THR B 1 90 ? 40.163 12.279 16.616 1.00 8.13 90 THR B N 1
ATOM 3828 C CA . THR B 1 90 ? 41.128 13.353 16.418 1.00 9.29 90 THR B CA 1
ATOM 3829 C C . THR B 1 90 ? 41.882 13.632 17.723 1.00 12.43 90 THR B C 1
ATOM 3830 O O . THR B 1 90 ? 41.478 13.205 18.804 1.00 10.91 90 THR B O 1
ATOM 3834 N N . ALA B 1 91 ? 43.032 14.289 17.581 1.00 12.52 91 ALA B N 1
ATOM 3835 C CA . ALA B 1 91 ? 43.828 14.760 18.713 1.00 12.08 91 ALA B CA 1
ATOM 3836 C C . ALA B 1 91 ? 42.984 15.654 19.661 1.00 5.90 91 ALA B C 1
ATOM 3837 O O . ALA B 1 91 ? 43.222 15.707 20.873 1.00 14.28 91 ALA B O 1
ATOM 3839 N N . TYR B 1 92 ? 41.967 16.309 19.110 1.00 9.02 92 TYR B N 1
ATOM 3840 C CA . TYR B 1 92 ? 41.063 17.172 19.881 1.00 12.78 92 TYR B CA 1
ATOM 3841 C C . TYR B 1 92 ? 40.191 16.305 20.836 1.00 13.28 92 TYR B C 1
ATOM 3842 O O . TYR B 1 92 ? 39.993 16.661 21.997 1.00 13.66 92 TYR B O 1
ATOM 3851 N N . HIS B 1 93 ? 39.748 15.150 20.382 1.00 9.24 93 HIS B N 1
ATOM 3852 C CA . HIS B 1 93 ? 38.936 14.253 21.243 1.00 10.93 93 HIS B CA 1
ATOM 3853 C C . HIS B 1 93 ? 39.866 13.662 22.321 1.00 3.71 93 HIS B C 1
ATOM 3854 O O . HIS B 1 93 ? 39.537 13.643 23.480 1.00 13.27 93 HIS B O 1
ATOM 3861 N N . ARG B 1 94 ? 41.066 13.271 21.905 1.00 8.46 94 ARG B N 1
ATOM 3862 C CA . ARG B 1 94 ? 42.028 12.686 22.783 1.00 10.48 94 ARG B CA 1
ATOM 3863 C C . ARG B 1 94 ? 42.473 13.616 23.892 1.00 10.30 94 ARG B C 1
ATOM 3864 O O . ARG B 1 94 ? 42.521 13.184 25.037 1.00 9.36 94 ARG B O 1
ATOM 3872 N N . ARG B 1 95 ? 42.839 14.840 23.535 1.00 8.72 95 ARG B N 1
ATOM 3873 C CA . ARG B 1 95 ? 43.244 15.832 24.518 1.00 13.60 95 ARG B CA 1
ATOM 3874 C C . ARG B 1 95 ? 42.083 16.175 25.417 1.00 11.15 95 ARG B C 1
ATOM 3875 O O . ARG B 1 95 ? 42.291 16.343 26.574 1.00 14.11 95 ARG B O 1
ATOM 3883 N N . LEU B 1 96 ? 40.861 16.279 24.875 1.00 12.91 96 LEU B N 1
ATOM 3884 C CA . LEU B 1 96 ? 39.662 16.490 25.709 1.00 9.83 96 LEU B CA 1
ATOM 3885 C C . LEU B 1 96 ? 39.459 15.377 26.767 1.00 10.23 96 LEU B C 1
ATOM 3886 O O . LEU B 1 96 ? 39.246 15.676 27.900 1.00 15.69 96 LEU B O 1
ATOM 3891 N N . GLU B 1 97 ? 39.475 14.112 26.336 1.00 7.75 97 GLU B N 1
ATOM 3892 C CA . GLU B 1 97 ? 39.356 12.953 27.213 1.00 10.72 97 GLU B CA 1
ATOM 3893 C C . GLU B 1 97 ? 40.522 12.969 28.225 1.00 9.40 97 GLU B C 1
ATOM 3894 O O . GLU B 1 97 ? 40.283 12.711 29.416 1.00 13.96 97 GLU B O 1
ATOM 3900 N N . ALA B 1 98 ? 41.738 13.378 27.825 1.00 12.97 98 ALA B N 1
ATOM 3901 C CA . ALA B 1 98 ? 42.831 13.496 28.835 1.00 11.26 98 ALA B CA 1
ATOM 3902 C C . ALA B 1 98 ? 42.583 14.566 29.909 1.00 16.17 98 ALA B C 1
ATOM 3903 O O . ALA B 1 98 ? 42.861 14.357 31.059 1.00 13.20 98 ALA B O 1
ATOM 3905 N N A GLU B 1 99 ? 42.030 15.701 29.504 0.70 20.09 99 GLU B N 1
ATOM 3906 N N B GLU B 1 99 ? 42.055 15.711 29.477 0.30 17.21 99 GLU B N 1
ATOM 3907 C CA A GLU B 1 99 ? 41.748 16.821 30.404 0.70 14.83 99 GLU B CA 1
ATOM 3908 C CA B GLU B 1 99 ? 41.735 16.848 30.355 0.30 14.58 99 GLU B CA 1
ATOM 3909 C C A GLU B 1 99 ? 40.650 16.449 31.391 0.70 15.95 99 GLU B C 1
ATOM 3910 C C B GLU B 1 99 ? 40.652 16.467 31.368 0.30 15.15 99 GLU B C 1
ATOM 3911 O O A GLU B 1 99 ? 40.722 16.793 32.595 0.70 8.21 99 GLU B O 1
ATOM 3912 O O B GLU B 1 99 ? 40.739 16.822 32.553 0.30 12.72 99 GLU B O 1
ATOM 3923 N N . ILE B 1 100 ? 39.632 15.757 30.888 1.00 12.73 100 ILE B N 1
ATOM 3924 C CA . ILE B 1 100 ? 38.485 15.304 31.739 1.00 14.40 100 ILE B CA 1
ATOM 3925 C C . ILE B 1 100 ? 38.964 14.237 32.711 1.00 11.89 100 ILE B C 1
ATOM 3926 O O . ILE B 1 100 ? 38.638 14.271 33.900 1.00 10.65 100 ILE B O 1
ATOM 3931 N N . ALA B 1 101 ? 39.741 13.286 32.214 1.00 7.91 101 ALA B N 1
ATOM 3932 C CA . ALA B 1 101 ? 40.317 12.223 33.102 1.00 10.13 101 ALA B CA 1
ATOM 3933 C C . ALA B 1 101 ? 41.055 12.874 34.265 1.00 12.29 101 ALA B C 1
ATOM 3934 O O . ALA B 1 101 ? 40.888 12.469 35.472 1.00 13.01 101 ALA B O 1
ATOM 3936 N N . GLY B 1 102 ? 41.861 13.877 33.918 1.00 10.90 102 GLY B N 1
ATOM 3937 C CA . GLY B 1 102 ? 42.658 14.596 34.889 1.00 10.93 102 GLY B CA 1
ATOM 3938 C C . GLY B 1 102 ? 41.820 15.379 35.883 1.00 9.48 102 GLY B C 1
ATOM 3939 O O . GLY B 1 102 ? 42.177 15.495 37.074 1.00 15.49 102 GLY B O 1
ATOM 3940 N N . LEU B 1 103 ? 40.705 15.928 35.408 1.00 14.52 103 LEU B N 1
ATOM 3941 C CA . LEU B 1 103 ? 39.785 16.706 36.271 1.00 15.11 103 LEU B CA 1
ATOM 3942 C C . LEU B 1 103 ? 39.289 15.790 37.390 1.00 13.51 103 LEU B C 1
ATOM 3943 O O . LEU B 1 103 ? 39.322 16.138 38.557 1.00 11.05 103 LEU B O 1
ATOM 3948 N N . HIS B 1 104 ? 38.847 14.593 37.003 1.00 9.94 104 HIS B N 1
ATOM 3949 C CA . HIS B 1 104 ? 38.316 13.616 37.966 1.00 12.75 104 HIS B CA 1
ATOM 3950 C C . HIS B 1 104 ? 39.262 12.682 38.549 1.00 14.66 104 HIS B C 1
ATOM 3951 O O . HIS B 1 104 ? 38.846 11.797 39.357 1.00 6.47 104 HIS B O 1
ATOM 3958 N N . GLN B 1 105 ? 40.528 12.858 38.188 1.00 10.11 105 GLN B N 1
ATOM 3959 C CA . GLN B 1 105 ? 41.602 12.023 38.697 1.00 14.73 105 GLN B CA 1
ATOM 3960 C C . GLN B 1 105 ? 41.362 10.509 38.462 1.00 15.15 105 GLN B C 1
ATOM 3961 O O . GLN B 1 105 ? 41.633 9.629 39.324 1.00 9.89 105 GLN B O 1
ATOM 3967 N N . LYS B 1 106 ? 40.886 10.231 37.256 1.00 13.89 106 LYS B N 1
ATOM 3968 C CA . LYS B 1 106 ? 40.669 8.884 36.784 1.00 15.24 106 LYS B CA 1
ATOM 3969 C C . LYS B 1 106 ? 41.693 8.537 35.658 1.00 16.12 106 LYS B C 1
ATOM 3970 O O . LYS B 1 106 ? 42.342 9.423 35.077 1.00 11.52 106 LYS B O 1
ATOM 3976 N N . GLU B 1 107 ? 41.839 7.247 35.384 1.00 12.97 107 GLU B N 1
ATOM 3977 C CA . GLU B 1 107 ? 42.737 6.763 34.356 1.00 13.74 107 GLU B CA 1
ATOM 3978 C C . GLU B 1 107 ? 42.274 7.206 32.967 1.00 14.55 107 GLU B C 1
ATOM 3979 O O . GLU B 1 107 ? 43.093 7.450 32.105 1.00 12.98 107 GLU B O 1
ATOM 3985 N N . ALA B 1 108 ? 40.968 7.309 32.759 1.00 15.01 108 ALA B N 1
ATOM 3986 C CA . ALA B 1 108 ? 40.432 7.615 31.448 1.00 14.17 108 ALA B CA 1
ATOM 3987 C C . ALA B 1 108 ? 39.110 8.368 31.476 1.00 13.66 108 ALA B C 1
ATOM 3988 O O . ALA B 1 108 ? 38.476 8.560 32.530 1.00 11.46 108 ALA B O 1
ATOM 3990 N N . ALA B 1 109 ? 38.709 8.808 30.277 1.00 12.00 109 ALA B N 1
ATOM 3991 C CA . ALA B 1 109 ? 37.420 9.417 30.078 1.00 11.61 109 ALA B CA 1
ATOM 3992 C C . ALA B 1 109 ? 36.960 9.119 28.660 1.00 16.15 109 ALA B C 1
ATOM 3993 O O . ALA B 1 109 ? 37.800 8.787 27.773 1.00 10.92 109 ALA B O 1
ATOM 3995 N N . LEU B 1 110 ? 35.637 9.176 28.454 1.00 12.65 110 LEU B N 1
ATOM 3996 C CA . LEU B 1 110 ? 35.030 8.850 27.178 1.00 9.29 110 LEU B CA 1
ATOM 3997 C C . LEU B 1 110 ? 34.029 9.952 26.844 1.00 9.83 110 LEU B C 1
ATOM 3998 O O . LEU B 1 110 ? 33.173 10.264 27.685 1.00 11.37 110 LEU B O 1
ATOM 4003 N N . VAL B 1 111 ? 34.179 10.632 25.707 1.00 8.49 111 VAL B N 1
ATOM 4004 C CA . VAL B 1 111 ? 33.220 11.715 25.369 1.00 7.84 111 VAL B CA 1
ATOM 4005 C C . VAL B 1 111 ? 32.115 11.186 24.495 1.00 10.32 111 VAL B C 1
ATOM 4006 O O . VAL B 1 111 ? 32.342 10.319 23.658 1.00 14.58 111 VAL B O 1
ATOM 4010 N N . PHE B 1 112 ? 30.912 11.709 24.712 1.00 11.63 112 PHE B N 1
ATOM 4011 C CA . PHE B 1 112 ? 29.755 11.391 23.924 1.00 14.31 112 PHE B CA 1
ATOM 4012 C C . PHE B 1 112 ? 29.217 12.678 23.325 1.00 16.06 112 PHE B C 1
ATOM 4013 O O . PHE B 1 112 ? 29.635 13.767 23.688 1.00 13.12 112 PHE B O 1
ATOM 4021 N N . SER B 1 113 ? 28.229 12.549 22.451 1.00 15.42 113 SER B N 1
ATOM 4022 C CA . SER B 1 113 ? 27.576 13.739 21.844 1.00 16.94 113 SER B CA 1
ATOM 4023 C C . SER B 1 113 ? 26.939 14.676 22.888 1.00 17.77 113 SER B C 1
ATOM 4024 O O . SER B 1 113 ? 26.746 15.855 22.608 1.00 13.90 113 SER B O 1
ATOM 4027 N N . SER B 1 114 ? 26.552 14.096 24.035 1.00 12.92 114 SER B N 1
ATOM 4028 C CA . SER B 1 114 ? 25.920 14.802 25.148 1.00 12.07 114 SER B CA 1
ATOM 4029 C C . SER B 1 114 ? 25.994 13.995 26.388 1.00 7.19 114 SER B C 1
ATOM 4030 O O . SER B 1 114 ? 26.247 12.808 26.317 1.00 8.71 114 SER B O 1
ATOM 4033 N N . ALA B 1 115 ? 25.786 14.635 27.549 1.00 11.18 115 ALA B N 1
ATOM 4034 C CA . ALA B 1 115 ? 25.696 13.894 28.824 1.00 11.12 115 ALA B CA 1
ATOM 4035 C C . ALA B 1 115 ? 24.453 13.006 28.850 1.00 15.87 115 ALA B C 1
ATOM 4036 O O . ALA B 1 115 ? 24.478 11.929 29.453 1.00 13.20 115 ALA B O 1
ATOM 4038 N N . TYR B 1 116 ? 23.362 13.449 28.208 1.00 15.07 116 TYR B N 1
ATOM 4039 C CA . TYR B 1 116 ? 22.142 12.622 28.067 1.00 10.44 116 TYR B CA 1
ATOM 4040 C C . TYR B 1 116 ? 22.578 11.264 27.462 1.00 13.22 116 TYR B C 1
ATOM 4041 O O . TYR B 1 116 ? 22.319 10.175 28.049 1.00 10.46 116 TYR B O 1
ATOM 4050 N N . ASN B 1 117 ? 23.301 11.333 26.364 1.00 8.82 117 ASN B N 1
ATOM 4051 C CA . ASN B 1 117 ? 23.803 10.103 25.683 1.00 11.43 117 ASN B CA 1
ATOM 4052 C C . ASN B 1 117 ? 24.809 9.345 26.526 1.00 12.60 117 ASN B C 1
ATOM 4053 O O . ASN B 1 117 ? 24.771 8.105 26.605 1.00 13.05 117 ASN B O 1
ATOM 4058 N N . ALA B 1 118 ? 25.699 10.070 27.206 1.00 12.59 118 ALA B N 1
ATOM 4059 C CA . ALA B 1 118 ? 26.635 9.375 28.146 1.00 10.31 118 ALA B CA 1
ATOM 4060 C C . ALA B 1 118 ? 25.924 8.562 29.206 1.00 7.77 118 ALA B C 1
ATOM 4061 O O . ALA B 1 118 ? 26.302 7.403 29.480 1.00 11.42 118 ALA B O 1
ATOM 4063 N N . ASN B 1 119 ? 24.919 9.147 29.872 1.00 10.47 119 ASN B N 1
ATOM 4064 C CA . ASN B 1 119 ? 24.169 8.417 30.879 1.00 9.51 119 ASN B CA 1
ATOM 4065 C C . ASN B 1 119 ? 23.374 7.262 30.288 1.00 16.07 119 ASN B C 1
ATOM 4066 O O . ASN B 1 119 ? 23.399 6.145 30.770 1.00 15.99 119 ASN B O 1
ATOM 4071 N N . ASP B 1 120 ? 22.629 7.561 29.239 1.00 15.73 120 ASP B N 1
ATOM 4072 C CA . ASP B 1 120 ? 21.775 6.567 28.614 1.00 14.76 120 ASP B CA 1
ATOM 4073 C C . ASP B 1 120 ? 22.605 5.364 28.097 1.00 15.62 120 ASP B C 1
ATOM 4074 O O . ASP B 1 120 ? 22.336 4.205 28.466 1.00 14.26 120 ASP B O 1
ATOM 4079 N N . ALA B 1 121 ? 23.679 5.663 27.341 1.00 8.73 121 ALA B N 1
ATOM 4080 C CA . ALA B 1 121 ? 24.533 4.648 26.799 1.00 12.36 121 ALA B CA 1
ATOM 4081 C C . ALA B 1 121 ? 25.273 3.830 27.887 1.00 13.75 121 ALA B C 1
ATOM 4082 O O . ALA B 1 121 ? 25.346 2.625 27.801 1.00 13.04 121 ALA B O 1
ATOM 4084 N N . THR B 1 122 ? 25.844 4.503 28.868 1.00 11.98 122 THR B N 1
ATOM 4085 C CA . THR B 1 122 ? 26.639 3.845 29.874 1.00 10.36 122 THR B CA 1
ATOM 4086 C C . THR B 1 122 ? 25.907 2.958 30.838 1.00 13.08 122 THR B C 1
ATOM 4087 O O . THR B 1 122 ? 26.354 1.861 31.130 1.00 11.58 122 THR B O 1
ATOM 4091 N N . LEU B 1 123 ? 24.787 3.427 31.351 1.00 11.73 123 LEU B N 1
ATOM 4092 C CA . LEU B 1 123 ? 24.057 2.657 32.326 1.00 8.83 123 LEU B CA 1
ATOM 4093 C C . LEU B 1 123 ? 23.433 1.447 31.689 1.00 13.56 123 LEU B C 1
ATOM 4094 O O . LEU B 1 123 ? 23.375 0.436 32.313 1.00 10.11 123 LEU B O 1
ATOM 4099 N N . SER B 1 124 ? 22.976 1.567 30.437 1.00 13.21 124 SER B N 1
ATOM 4100 C CA . SER B 1 124 ? 22.375 0.446 29.705 1.00 14.56 124 SER B CA 1
ATOM 4101 C C . SER B 1 124 ? 23.420 -0.607 29.338 1.00 13.57 124 SER B C 1
ATOM 4102 O O . SER B 1 124 ? 23.177 -1.786 29.493 1.00 12.14 124 SER B O 1
ATOM 4105 N N . THR B 1 125 ? 24.592 -0.162 28.880 1.00 15.03 125 THR B N 1
ATOM 4106 C CA . THR B 1 125 ? 25.713 -1.053 28.549 1.00 11.37 125 THR B CA 1
ATOM 4107 C C . THR B 1 125 ? 26.296 -1.792 29.737 1.00 15.42 125 THR B C 1
ATOM 4108 O O . THR B 1 125 ? 26.773 -2.909 29.583 1.00 10.87 125 THR B O 1
ATOM 4112 N N . LEU B 1 126 ? 26.267 -1.178 30.905 1.00 9.93 126 LEU B N 1
ATOM 4113 C CA . LEU B 1 126 ? 26.771 -1.820 32.120 1.00 10.58 126 LEU B CA 1
ATOM 4114 C C . LEU B 1 126 ? 25.998 -3.065 32.459 1.00 9.35 126 LEU B C 1
ATOM 4115 O O . LEU B 1 126 ? 26.547 -3.944 33.072 1.00 13.43 126 LEU B O 1
ATOM 4120 N N . ARG B 1 127 ? 24.715 -3.123 32.117 1.00 9.21 127 ARG B N 1
ATOM 4121 C CA . ARG B 1 127 ? 23.951 -4.344 32.338 1.00 11.62 127 ARG B CA 1
ATOM 4122 C C . ARG B 1 127 ? 24.482 -5.472 31.477 1.00 11.50 127 ARG B C 1
ATOM 4123 O O . ARG B 1 127 ? 24.431 -6.631 31.865 1.00 20.66 127 ARG B O 1
ATOM 4131 N N . VAL B 1 128 ? 24.996 -5.135 30.298 1.00 12.50 128 VAL B N 1
ATOM 4132 C CA . VAL B 1 128 ? 25.593 -6.130 29.388 1.00 13.10 128 VAL B CA 1
ATOM 4133 C C . VAL B 1 128 ? 26.950 -6.627 29.957 1.00 12.91 128 VAL B C 1
ATOM 4134 O O . VAL B 1 128 ? 27.228 -7.825 29.980 1.00 18.23 128 VAL B O 1
ATOM 4138 N N . LEU B 1 129 ? 27.757 -5.692 30.438 1.00 10.45 129 LEU B N 1
ATOM 4139 C CA . LEU B 1 129 ? 29.076 -5.974 30.946 1.00 13.44 129 LEU B CA 1
ATOM 4140 C C . LEU B 1 129 ? 29.021 -6.683 32.261 1.00 12.96 129 LEU B C 1
ATOM 4141 O O . LEU B 1 129 ? 29.934 -7.378 32.579 1.00 14.19 129 LEU B O 1
ATOM 4146 N N . PHE B 1 130 ? 27.955 -6.497 33.024 1.00 13.19 130 PHE B N 1
ATOM 4147 C CA . PHE B 1 130 ? 27.862 -7.111 34.390 1.00 15.86 130 PHE B CA 1
ATOM 4148 C C . PHE B 1 130 ? 26.550 -7.848 34.463 1.00 11.64 130 PHE B C 1
ATOM 4149 O O . PHE B 1 130 ? 25.591 -7.326 35.040 1.00 11.81 130 PHE B O 1
ATOM 4157 N N . PRO B 1 131 ? 26.490 -9.056 33.872 1.00 14.05 131 PRO B N 1
ATOM 4158 C CA . PRO B 1 131 ? 25.260 -9.862 33.825 1.00 16.63 131 PRO B CA 1
ATOM 4159 C C . PRO B 1 131 ? 24.585 -9.984 35.187 1.00 13.54 131 PRO B C 1
ATOM 4160 O O . PRO B 1 131 ? 25.248 -10.255 36.156 1.00 19.82 131 PRO B O 1
ATOM 4164 N N . GLY B 1 132 ? 23.297 -9.662 35.247 1.00 15.88 132 GLY B N 1
ATOM 4165 C CA . GLY B 1 132 ? 22.549 -9.686 36.506 1.00 17.84 132 GLY B CA 1
ATOM 4166 C C . GLY B 1 132 ? 22.666 -8.406 37.323 1.00 16.86 132 GLY B C 1
ATOM 4167 O O . GLY B 1 132 ? 22.255 -8.357 38.453 1.00 14.88 132 GLY B O 1
ATOM 4168 N N . LEU B 1 133 ? 23.216 -7.365 36.739 1.00 9.18 133 LEU B N 1
ATOM 4169 C CA . LEU B 1 133 ? 23.387 -6.116 37.466 1.00 10.16 133 LEU B CA 1
ATOM 4170 C C . LEU B 1 133 ? 22.056 -5.578 38.029 1.00 9.63 133 LEU B C 1
ATOM 4171 O O . LEU B 1 133 ? 21.081 -5.435 37.286 1.00 15.66 133 LEU B O 1
ATOM 4176 N N . ILE B 1 134 ? 22.046 -5.253 39.320 1.00 11.45 134 ILE B N 1
ATOM 4177 C CA . ILE B 1 134 ? 20.948 -4.494 39.925 1.00 10.19 134 ILE B CA 1
ATOM 4178 C C . ILE B 1 134 ? 21.413 -3.055 40.045 1.00 10.65 134 ILE B C 1
ATOM 4179 O O . ILE B 1 134 ? 22.432 -2.805 40.619 1.00 8.35 134 ILE B O 1
ATOM 4184 N N . ILE B 1 135 ? 20.616 -2.108 39.542 1.00 10.95 135 ILE B N 1
ATOM 4185 C CA . ILE B 1 135 ? 20.909 -0.655 39.666 1.00 11.49 135 ILE B CA 1
ATOM 4186 C C . ILE B 1 135 ? 19.956 -0.010 40.688 1.00 6.63 135 ILE B C 1
ATOM 4187 O O . ILE B 1 135 ? 18.769 -0.175 40.581 1.00 11.46 135 ILE B O 1
ATOM 4192 N N . TYR B 1 136 ? 20.512 0.662 41.695 1.00 15.02 136 TYR B N 1
ATOM 4193 C CA . TYR B 1 136 ? 19.758 1.379 42.734 1.00 13.18 136 TYR B CA 1
ATOM 4194 C C . TYR B 1 136 ? 19.785 2.826 42.275 1.00 10.87 136 TYR B C 1
ATOM 4195 O O . TYR B 1 136 ? 20.849 3.367 42.101 1.00 13.54 136 TYR B O 1
ATOM 4204 N N . SER B 1 137 ? 18.602 3.413 42.036 1.00 9.38 137 SER B N 1
ATOM 4205 C CA . SER B 1 137 ? 18.461 4.731 41.421 1.00 8.33 137 SER B CA 1
ATOM 4206 C C . SER B 1 137 ? 17.734 5.692 42.334 1.00 8.93 137 SER B C 1
ATOM 4207 O O . SER B 1 137 ? 16.706 5.337 42.886 1.00 9.14 137 SER B O 1
ATOM 4210 N N . ASP B 1 138 ? 18.246 6.903 42.488 1.00 11.87 138 ASP B N 1
ATOM 4211 C CA . ASP B 1 138 ? 17.537 7.930 43.233 1.00 11.61 138 ASP B CA 1
ATOM 4212 C C . ASP B 1 138 ? 16.245 8.312 42.456 1.00 10.88 138 ASP B C 1
ATOM 4213 O O . ASP B 1 138 ? 16.208 8.376 41.174 1.00 8.63 138 ASP B O 1
ATOM 4218 N N . SER B 1 139 ? 15.170 8.521 43.223 1.00 11.69 139 SER B N 1
ATOM 4219 C CA . SER B 1 139 ? 13.849 8.765 42.637 1.00 14.53 139 SER B CA 1
ATOM 4220 C C . SER B 1 139 ? 13.802 10.018 41.777 1.00 14.71 139 SER B C 1
ATOM 4221 O O . SER B 1 139 ? 12.995 10.095 40.825 1.00 14.51 139 SER B O 1
ATOM 4224 N N . LEU B 1 140 ? 14.645 10.994 42.118 1.00 16.59 140 LEU B N 1
ATOM 4225 C CA . LEU B 1 140 ? 14.766 12.256 41.345 1.00 14.79 140 LEU B CA 1
ATOM 4226 C C . LEU B 1 140 ? 15.906 12.269 40.303 1.00 17.44 140 LEU B C 1
ATOM 4227 O O . LEU B 1 140 ? 16.309 13.340 39.833 1.00 18.38 140 LEU B O 1
ATOM 4232 N N . ASN B 1 141 ? 16.420 11.101 39.925 1.00 13.34 141 ASN B N 1
ATOM 4233 C CA . ASN B 1 141 ? 17.454 11.070 38.904 1.00 11.76 141 ASN B CA 1
ATOM 4234 C C . ASN B 1 141 ? 16.957 11.602 37.580 1.00 12.96 141 ASN B C 1
ATOM 4235 O O . ASN B 1 141 ? 15.800 11.421 37.236 1.00 17.33 141 ASN B O 1
ATOM 4240 N N A HIS B 1 142 ? 17.857 12.236 36.833 0.50 11.88 142 HIS B N 1
ATOM 4241 N N B HIS B 1 142 ? 17.852 12.237 36.831 0.50 14.22 142 HIS B N 1
ATOM 4242 C CA A HIS B 1 142 ? 17.550 12.850 35.545 0.50 12.65 142 HIS B CA 1
ATOM 4243 C CA B HIS B 1 142 ? 17.520 12.868 35.560 0.50 14.71 142 HIS B CA 1
ATOM 4244 C C A HIS B 1 142 ? 16.995 11.805 34.546 0.50 14.78 142 HIS B C 1
ATOM 4245 C C B HIS B 1 142 ? 17.000 11.817 34.545 0.50 16.36 142 HIS B C 1
ATOM 4246 O O A HIS B 1 142 ? 17.353 10.629 34.612 0.50 11.91 142 HIS B O 1
ATOM 4247 O O B HIS B 1 142 ? 17.388 10.649 34.602 0.50 13.73 142 HIS B O 1
ATOM 4260 N N . ALA B 1 143 ? 16.122 12.257 33.638 1.00 14.96 143 ALA B N 1
ATOM 4261 C CA . ALA B 1 143 ? 15.540 11.416 32.560 1.00 16.15 143 ALA B CA 1
ATOM 4262 C C . ALA B 1 143 ? 16.510 10.456 31.866 1.00 12.25 143 ALA B C 1
ATOM 4263 O O . ALA B 1 143 ? 16.182 9.305 31.556 1.00 15.85 143 ALA B O 1
ATOM 4265 N N . SER B 1 144 ? 17.697 10.962 31.592 1.00 16.30 144 SER B N 1
ATOM 4266 C CA . SER B 1 144 ? 18.791 10.226 30.863 1.00 12.26 144 SER B CA 1
ATOM 4267 C C . SER B 1 144 ? 19.301 9.026 31.593 1.00 13.43 144 SER B C 1
ATOM 4268 O O . SER B 1 144 ? 19.593 7.978 30.987 1.00 16.60 144 SER B O 1
ATOM 4271 N N . MET B 1 145 ? 19.411 9.189 32.896 1.00 16.48 145 MET B N 1
ATOM 4272 C CA . MET B 1 145 ? 19.776 8.102 33.795 1.00 17.77 145 MET B CA 1
ATOM 4273 C C . MET B 1 145 ? 18.649 7.097 33.889 1.00 19.68 145 MET B C 1
ATOM 4274 O O . MET B 1 145 ? 18.897 5.920 33.812 1.00 14.27 145 MET B O 1
ATOM 4279 N N . ILE B 1 146 ? 17.410 7.571 34.066 1.00 22.10 146 ILE B N 1
ATOM 4280 C CA . ILE B 1 146 ? 16.206 6.697 34.090 1.00 19.06 146 ILE B CA 1
ATOM 4281 C C . ILE B 1 146 ? 16.092 5.859 32.772 1.00 17.49 146 ILE B C 1
ATOM 4282 O O . ILE B 1 146 ? 15.907 4.655 32.789 1.00 18.63 146 ILE B O 1
ATOM 4287 N N . GLU B 1 147 ? 16.210 6.528 31.654 1.00 12.51 147 GLU B N 1
ATOM 4288 C CA . GLU B 1 147 ? 16.169 5.882 30.375 1.00 17.91 147 GLU B CA 1
ATOM 4289 C C . GLU B 1 147 ? 17.293 4.859 30.201 1.00 13.80 147 GLU B C 1
ATOM 4290 O O . GLU B 1 147 ? 17.060 3.810 29.624 1.00 17.77 147 GLU B O 1
ATOM 4296 N N . GLY B 1 148 ? 18.501 5.173 30.639 1.00 16.33 148 GLY B N 1
ATOM 4297 C CA . GLY B 1 148 ? 19.624 4.188 30.558 1.00 15.96 148 GLY B CA 1
ATOM 4298 C C . GLY B 1 148 ? 19.378 2.947 31.423 1.00 17.80 148 GLY B C 1
ATOM 4299 O O . GLY B 1 148 ? 19.706 1.816 31.055 1.00 14.71 148 GLY B O 1
ATOM 4300 N N . ILE B 1 149 ? 18.796 3.183 32.592 1.00 17.13 149 ILE B N 1
ATOM 4301 C CA . ILE B 1 149 ? 18.550 2.136 33.570 1.00 14.31 149 ILE B CA 1
ATOM 4302 C C . ILE B 1 149 ? 17.426 1.187 33.095 1.00 15.40 149 ILE B C 1
ATOM 4303 O O . ILE B 1 149 ? 17.489 -0.001 33.312 1.00 17.51 149 ILE B O 1
ATOM 4308 N N . LYS B 1 150 ? 16.389 1.746 32.476 1.00 16.72 150 LYS B N 1
ATOM 4309 C CA . LYS B 1 150 ? 15.270 0.968 31.943 1.00 20.71 150 LYS B CA 1
ATOM 4310 C C . LYS B 1 150 ? 15.561 0.423 30.527 1.00 24.31 150 LYS B C 1
ATOM 4311 O O . LYS B 1 150 ? 14.904 -0.538 30.126 1.00 25.13 150 LYS B O 1
ATOM 4317 N N . ARG B 1 151 ? 16.495 1.044 29.771 1.00 21.78 151 ARG B N 1
ATOM 4318 C CA . ARG B 1 151 ? 16.728 0.658 28.356 1.00 24.34 151 ARG B CA 1
ATOM 4319 C C . ARG B 1 151 ? 16.812 -0.814 28.159 1.00 27.12 151 ARG B C 1
ATOM 4320 O O . ARG B 1 151 ? 15.946 -1.403 27.480 1.00 27.35 151 ARG B O 1
ATOM 4328 N N . ASN B 1 152 ? 17.847 -1.405 28.742 1.00 30.54 152 ASN B N 1
ATOM 4329 C CA . ASN B 1 152 ? 18.042 -2.838 28.686 1.00 29.68 152 ASN B CA 1
ATOM 4330 C C . ASN B 1 152 ? 17.320 -3.403 29.887 1.00 28.78 152 ASN B C 1
ATOM 4331 O O . ASN B 1 152 ? 17.232 -2.763 30.923 1.00 25.62 152 ASN B O 1
ATOM 4336 N N . ALA B 1 153 ? 16.805 -4.608 29.748 1.00 30.84 153 ALA B N 1
ATOM 4337 C CA . ALA B 1 153 ? 16.083 -5.233 30.825 1.00 28.06 153 ALA B CA 1
ATOM 4338 C C . ALA B 1 153 ? 17.040 -5.718 31.972 1.00 29.00 153 ALA B C 1
ATOM 4339 O O . ALA B 1 153 ? 18.219 -6.055 31.753 1.00 24.19 153 ALA B O 1
ATOM 4341 N N . GLY B 1 154 ? 16.518 -5.702 33.185 1.00 21.68 154 GLY B N 1
ATOM 4342 C CA . GLY B 1 154 ? 17.251 -6.138 34.340 1.00 19.83 154 GLY B CA 1
ATOM 4343 C C . GLY B 1 154 ? 16.734 -5.463 35.581 1.00 12.41 154 GLY B C 1
ATOM 4344 O O . GLY B 1 154 ? 16.052 -4.450 35.490 1.00 14.14 154 GLY B O 1
ATOM 4345 N N . PRO B 1 155 ? 17.086 -6.002 36.748 1.00 15.06 155 PRO B N 1
ATOM 4346 C CA . PRO B 1 155 ? 16.586 -5.448 38.007 1.00 14.05 155 PRO B CA 1
ATOM 4347 C C . PRO B 1 155 ? 16.963 -3.990 38.259 1.00 16.48 155 PRO B C 1
ATOM 4348 O O . PRO B 1 155 ? 18.041 -3.536 37.863 1.00 17.02 155 PRO B O 1
ATOM 4352 N N . LYS B 1 156 ? 16.026 -3.245 38.825 1.00 12.26 156 LYS B N 1
ATOM 4353 C CA . LYS B 1 156 ? 16.250 -1.878 39.241 1.00 16.00 156 LYS B CA 1
ATOM 4354 C C . LYS B 1 156 ? 15.507 -1.672 40.552 1.00 15.38 156 LYS B C 1
ATOM 4355 O O . LYS B 1 156 ? 14.566 -2.379 40.830 1.00 15.97 156 LYS B O 1
ATOM 4361 N N . ARG B 1 157 ? 15.977 -0.730 41.360 1.00 19.29 157 ARG B N 1
ATOM 4362 C CA . ARG B 1 157 ? 15.358 -0.381 42.647 1.00 17.70 157 ARG B CA 1
ATOM 4363 C C . ARG B 1 157 ? 15.392 1.139 42.773 1.00 15.61 157 ARG B C 1
ATOM 4364 O O . ARG B 1 157 ? 16.449 1.723 42.807 1.00 18.11 157 ARG B O 1
ATOM 4372 N N . ILE B 1 158 ? 14.233 1.772 42.857 1.00 19.25 158 ILE B N 1
ATOM 4373 C CA . ILE B 1 158 ? 14.176 3.209 43.042 1.00 17.32 158 ILE B CA 1
ATOM 4374 C C . ILE B 1 158 ? 14.104 3.457 44.539 1.00 20.71 158 ILE B C 1
ATOM 4375 O O . ILE B 1 158 ? 13.177 2.942 45.245 1.00 15.32 158 ILE B O 1
ATOM 4380 N N . PHE B 1 159 ? 15.107 4.182 45.040 1.00 20.35 159 PHE B N 1
ATOM 4381 C CA . PHE B 1 159 ? 15.124 4.603 46.426 1.00 16.66 159 PHE B CA 1
ATOM 4382 C C . PHE B 1 159 ? 14.607 6.065 46.509 1.00 17.24 159 PHE B C 1
ATOM 4383 O O . PHE B 1 159 ? 14.791 6.860 45.560 1.00 14.41 159 PHE B O 1
ATOM 4391 N N A ARG B 1 160 ? 13.936 6.400 47.608 0.50 16.33 160 ARG B N 1
ATOM 4392 N N B ARG B 1 160 ? 14.023 6.406 47.657 0.50 15.97 160 ARG B N 1
ATOM 4393 C CA A ARG B 1 160 ? 13.287 7.702 47.771 0.50 18.82 160 ARG B CA 1
ATOM 4394 C CA B ARG B 1 160 ? 13.379 7.694 47.876 0.50 17.57 160 ARG B CA 1
ATOM 4395 C C A ARG B 1 160 ? 14.397 8.748 47.860 0.50 15.80 160 ARG B C 1
ATOM 4396 C C B ARG B 1 160 ? 14.460 8.748 47.830 0.50 14.84 160 ARG B C 1
ATOM 4397 O O A ARG B 1 160 ? 15.476 8.491 48.399 0.50 10.42 160 ARG B O 1
ATOM 4398 O O B ARG B 1 160 ? 15.578 8.519 48.298 0.50 8.69 160 ARG B O 1
ATOM 4413 N N . HIS B 1 161 ? 14.130 9.902 47.266 1.00 16.77 161 HIS B N 1
ATOM 4414 C CA . HIS B 1 161 ? 15.129 10.943 47.087 1.00 17.51 161 HIS B CA 1
ATOM 4415 C C . HIS B 1 161 ? 15.987 11.227 48.317 1.00 14.38 161 HIS B C 1
ATOM 4416 O O . HIS B 1 161 ? 15.466 11.502 49.364 1.00 14.48 161 HIS B O 1
ATOM 4423 N N . ASN B 1 162 ? 17.306 11.128 48.171 1.00 12.28 162 ASN B N 1
ATOM 4424 C CA . ASN B 1 162 ? 18.232 11.318 49.272 1.00 12.58 162 ASN B CA 1
ATOM 4425 C C . ASN B 1 162 ? 18.051 10.392 50.488 1.00 12.41 162 ASN B C 1
ATOM 4426 O O . ASN B 1 162 ? 18.804 10.515 51.436 1.00 16.30 162 ASN B O 1
ATOM 4431 N N . ASP B 1 163 ? 17.141 9.413 50.408 1.00 15.53 163 ASP B N 1
ATOM 4432 C CA . ASP B 1 163 ? 16.813 8.531 51.555 1.00 16.47 163 ASP B CA 1
ATOM 4433 C C . ASP B 1 163 ? 17.777 7.331 51.646 1.00 13.99 163 ASP B C 1
ATOM 4434 O O . ASP B 1 163 ? 17.491 6.218 51.102 1.00 10.68 163 ASP B O 1
ATOM 4439 N N A VAL B 1 164 ? 18.915 7.531 52.319 0.60 13.82 164 VAL B N 1
ATOM 4440 N N B VAL B 1 164 ? 18.885 7.568 52.358 0.40 15.34 164 VAL B N 1
ATOM 4441 C CA A VAL B 1 164 ? 19.921 6.464 52.424 0.60 16.51 164 VAL B CA 1
ATOM 4442 C CA B VAL B 1 164 ? 19.949 6.583 52.602 0.40 17.39 164 VAL B CA 1
ATOM 4443 C C A VAL B 1 164 ? 19.431 5.213 53.196 0.60 17.23 164 VAL B C 1
ATOM 4444 C C B VAL B 1 164 ? 19.448 5.263 53.226 0.40 18.00 164 VAL B C 1
ATOM 4445 O O A VAL B 1 164 ? 19.951 4.116 52.974 0.60 9.98 164 VAL B O 1
ATOM 4446 O O B VAL B 1 164 ? 19.977 4.184 52.944 0.40 13.45 164 VAL B O 1
ATOM 4453 N N . ALA B 1 165 ? 18.434 5.386 54.079 1.00 18.66 165 ALA B N 1
ATOM 4454 C CA . ALA B 1 165 ? 17.852 4.276 54.811 1.00 19.14 165 ALA B CA 1
ATOM 4455 C C . ALA B 1 165 ? 17.064 3.383 53.858 1.00 21.14 165 ALA B C 1
ATOM 4456 O O . ALA B 1 165 ? 17.099 2.149 53.969 1.00 12.74 165 ALA B O 1
ATOM 4458 N N . HIS B 1 166 ? 16.343 4.015 52.927 1.00 19.07 166 HIS B N 1
ATOM 4459 C CA . HIS B 1 166 ? 15.577 3.273 51.953 1.00 18.02 166 HIS B CA 1
ATOM 4460 C C . HIS B 1 166 ? 16.550 2.487 51.070 1.00 20.65 166 HIS B C 1
ATOM 4461 O O . HIS B 1 166 ? 16.327 1.295 50.809 1.00 18.12 166 HIS B O 1
ATOM 4468 N N . LEU B 1 167 ? 17.643 3.140 50.646 1.00 21.55 167 LEU B N 1
ATOM 4469 C CA . LEU B 1 167 ? 18.715 2.478 49.851 1.00 15.90 167 LEU B CA 1
ATOM 4470 C C . LEU B 1 167 ? 19.313 1.237 50.571 1.00 17.93 167 LEU B C 1
ATOM 4471 O O . LEU B 1 167 ? 19.376 0.152 49.962 1.00 12.89 167 LEU B O 1
ATOM 4476 N N A ARG B 1 168 ? 19.780 1.428 51.813 0.50 15.89 168 ARG B N 1
ATOM 4477 N N B ARG B 1 168 ? 19.753 1.393 51.823 0.50 16.78 168 ARG B N 1
ATOM 4478 C CA A ARG B 1 168 ? 20.258 0.321 52.685 0.50 19.68 168 ARG B CA 1
ATOM 4479 C CA B ARG B 1 168 ? 20.332 0.260 52.588 0.50 19.74 168 ARG B CA 1
ATOM 4480 C C A ARG B 1 168 ? 19.330 -0.883 52.651 0.50 19.69 168 ARG B C 1
ATOM 4481 C C B ARG B 1 168 ? 19.353 -0.922 52.731 0.50 20.52 168 ARG B C 1
ATOM 4482 O O A ARG B 1 168 ? 19.720 -2.000 52.316 0.50 20.39 168 ARG B O 1
ATOM 4483 O O B ARG B 1 168 ? 19.743 -2.080 52.581 0.50 23.52 168 ARG B O 1
ATOM 4498 N N . GLU B 1 169 ? 18.094 -0.610 53.036 1.00 21.82 169 GLU B N 1
ATOM 4499 C CA . GLU B 1 169 ? 17.024 -1.601 53.153 1.00 20.48 169 GLU B CA 1
ATOM 4500 C C . GLU B 1 169 ? 16.850 -2.373 51.814 1.00 19.54 169 GLU B C 1
ATOM 4501 O O . GLU B 1 169 ? 16.837 -3.602 51.806 1.00 18.78 169 GLU B O 1
ATOM 4507 N N . LEU B 1 170 ? 16.838 -1.654 50.685 1.00 10.66 170 LEU B N 1
ATOM 4508 C CA . LEU B 1 170 ? 16.684 -2.283 49.368 1.00 14.86 170 LEU B CA 1
ATOM 4509 C C . LEU B 1 170 ? 17.846 -3.220 49.007 1.00 10.55 170 LEU B C 1
ATOM 4510 O O . LEU B 1 170 ? 17.628 -4.347 48.522 1.00 21.07 170 LEU B O 1
ATOM 4515 N N . ILE B 1 171 ? 19.065 -2.746 49.243 1.00 8.96 171 ILE B N 1
ATOM 4516 C CA . ILE B 1 171 ? 20.301 -3.450 48.880 1.00 11.38 171 ILE B CA 1
ATOM 4517 C C . ILE B 1 171 ? 20.602 -4.669 49.729 1.00 9.79 171 ILE B C 1
ATOM 4518 O O . ILE B 1 171 ? 21.016 -5.687 49.205 1.00 14.60 171 ILE B O 1
ATOM 4523 N N . ALA B 1 172 ? 20.369 -4.559 51.034 1.00 13.89 172 ALA B N 1
ATOM 4524 C CA . ALA B 1 172 ? 20.523 -5.659 52.018 1.00 13.97 172 ALA B CA 1
ATOM 4525 C C . ALA B 1 172 ? 19.550 -6.825 51.783 1.00 17.02 172 ALA B C 1
ATOM 4526 O O . ALA B 1 172 ? 19.801 -7.968 52.207 1.00 18.65 172 ALA B O 1
ATOM 4528 N N . ALA B 1 173 ? 18.438 -6.505 51.120 1.00 19.80 173 ALA B N 1
ATOM 4529 C CA . ALA B 1 173 ? 17.412 -7.444 50.728 1.00 15.82 173 ALA B CA 1
ATOM 4530 C C . ALA B 1 173 ? 17.739 -8.246 49.477 1.00 13.23 173 ALA B C 1
ATOM 4531 O O . ALA B 1 173 ? 17.114 -9.274 49.245 1.00 13.45 173 ALA B O 1
ATOM 4533 N N . ASP B 1 174 ? 18.730 -7.826 48.690 1.00 11.21 174 ASP B N 1
ATOM 4534 C CA . ASP B 1 174 ? 18.972 -8.450 47.368 1.00 14.14 174 ASP B CA 1
ATOM 4535 C C . ASP B 1 174 ? 20.016 -9.516 47.460 1.00 12.98 174 ASP B C 1
ATOM 4536 O O . ASP B 1 174 ? 20.767 -9.588 48.434 1.00 10.24 174 ASP B O 1
ATOM 4541 N N . ASP B 1 175 ? 20.063 -10.321 46.404 1.00 15.84 175 ASP B N 1
ATOM 4542 C CA . ASP B 1 175 ? 21.022 -11.419 46.248 1.00 17.22 175 ASP B CA 1
ATOM 4543 C C . ASP B 1 175 ? 22.423 -10.884 46.540 1.00 14.70 175 ASP B C 1
ATOM 4544 O O . ASP B 1 175 ? 22.879 -9.956 45.843 1.00 12.86 175 ASP B O 1
ATOM 4549 N N . PRO B 1 176 ? 23.105 -11.446 47.544 1.00 16.01 176 PRO B N 1
ATOM 4550 C CA . PRO B 1 176 ? 24.441 -10.939 47.872 1.00 17.47 176 PRO B CA 1
ATOM 4551 C C . PRO B 1 176 ? 25.479 -11.137 46.777 1.00 19.45 176 PRO B C 1
ATOM 4552 O O . PRO B 1 176 ? 26.419 -10.353 46.710 1.00 18.76 176 PRO B O 1
ATOM 4556 N N . ALA B 1 177 ? 25.283 -12.147 45.929 1.00 18.90 177 ALA B N 1
ATOM 4557 C CA . ALA B 1 177 ? 26.165 -12.431 44.782 1.00 18.95 177 ALA B CA 1
ATOM 4558 C C . ALA B 1 177 ? 25.958 -11.552 43.556 1.00 17.87 177 ALA B C 1
ATOM 4559 O O . ALA B 1 177 ? 26.757 -11.615 42.629 1.00 19.48 177 ALA B O 1
ATOM 4561 N N . ALA B 1 178 ? 24.881 -10.767 43.515 1.00 15.94 178 ALA B N 1
ATOM 4562 C CA . ALA B 1 178 ? 24.536 -10.048 42.310 1.00 14.86 178 ALA B CA 1
ATOM 4563 C C . ALA B 1 178 ? 25.418 -8.818 42.143 1.00 14.94 178 ALA B C 1
ATOM 4564 O O . ALA B 1 178 ? 25.754 -8.201 43.129 1.00 15.46 178 ALA B O 1
ATOM 4566 N N . PRO B 1 179 ? 25.847 -8.505 40.901 1.00 16.25 179 PRO B N 1
ATOM 4567 C CA . PRO B 1 179 ? 26.550 -7.235 40.677 1.00 13.16 179 PRO B CA 1
ATOM 4568 C C . PRO B 1 179 ? 25.596 -6.108 41.011 1.00 12.04 179 PRO B C 1
ATOM 4569 O O . PRO B 1 179 ? 24.426 -6.226 40.722 1.00 12.75 179 PRO B O 1
ATOM 4573 N N . LYS B 1 180 ? 26.118 -5.043 41.621 1.00 10.32 180 LYS B N 1
ATOM 4574 C CA . LYS B 1 180 ? 25.314 -3.922 42.103 1.00 11.78 180 LYS B CA 1
ATOM 4575 C C . LYS B 1 180 ? 25.911 -2.554 41.723 1.00 12.39 180 LYS B C 1
ATOM 4576 O O . LYS B 1 180 ? 27.129 -2.377 41.728 1.00 14.41 180 LYS B O 1
ATOM 4582 N N . LEU B 1 181 ? 25.047 -1.615 41.330 1.00 11.54 181 LEU B N 1
ATOM 4583 C CA . LEU B 1 181 ? 25.469 -0.249 41.041 1.00 12.37 181 LEU B CA 1
ATOM 4584 C C . LEU B 1 181 ? 24.458 0.734 41.637 1.00 14.65 181 LEU B C 1
ATOM 4585 O O . LEU B 1 181 ? 23.249 0.510 41.547 1.00 18.40 181 LEU B O 1
ATOM 4590 N N . ILE B 1 182 ? 24.960 1.808 42.237 1.00 11.30 182 ILE B N 1
ATOM 4591 C CA . ILE B 1 182 ? 24.124 2.853 42.827 1.00 12.31 182 ILE B CA 1
ATOM 4592 C C . ILE B 1 182 ? 24.342 4.099 42.024 1.00 11.33 182 ILE B C 1
ATOM 4593 O O . ILE B 1 182 ? 25.487 4.583 41.916 1.00 13.73 182 ILE B O 1
ATOM 4598 N N . ALA B 1 183 ? 23.243 4.611 41.442 1.00 9.53 183 ALA B N 1
ATOM 4599 C CA . ALA B 1 183 ? 23.280 5.757 40.524 1.00 11.09 183 ALA B CA 1
ATOM 4600 C C . ALA B 1 183 ? 22.608 6.959 41.182 1.00 9.99 183 ALA B C 1
ATOM 4601 O O . ALA B 1 183 ? 21.494 6.851 41.689 1.00 9.57 183 ALA B O 1
ATOM 4603 N N . PHE B 1 184 ? 23.278 8.102 41.154 1.00 13.69 184 PHE B N 1
ATOM 4604 C CA . PHE B 1 184 ? 22.737 9.300 41.784 1.00 15.31 184 PHE B CA 1
ATOM 4605 C C . PHE B 1 184 ? 23.391 10.561 41.228 1.00 14.38 184 PHE B C 1
ATOM 4606 O O . PHE B 1 184 ? 24.207 10.481 40.330 1.00 13.62 184 PHE B O 1
ATOM 4614 N N . GLU B 1 185 ? 22.969 11.716 41.723 1.00 11.48 185 GLU B N 1
ATOM 4615 C CA . GLU B 1 185 ? 23.533 13.002 41.336 1.00 14.39 185 GLU B CA 1
ATOM 4616 C C . GLU B 1 185 ? 24.171 13.697 42.527 1.00 11.87 185 GLU B C 1
ATOM 4617 O O . GLU B 1 185 ? 23.805 13.417 43.650 1.00 14.96 185 GLU B O 1
ATOM 4623 N N . SER B 1 186 ? 25.147 14.575 42.264 1.00 13.52 186 SER B N 1
ATOM 4624 C CA . SER B 1 186 ? 25.784 15.421 43.304 1.00 16.93 186 SER B CA 1
ATOM 4625 C C . SER B 1 186 ? 24.915 16.612 43.633 1.00 15.73 186 SER B C 1
ATOM 4626 O O . SER B 1 186 ? 24.768 16.966 44.769 1.00 16.20 186 SER B O 1
ATOM 4629 N N A VAL B 1 187 ? 24.373 17.245 42.590 0.50 16.96 187 VAL B N 1
ATOM 4630 N N B VAL B 1 187 ? 24.399 17.285 42.612 0.50 18.59 187 VAL B N 1
ATOM 4631 C CA A VAL B 1 187 ? 23.459 18.375 42.729 0.50 14.78 187 VAL B CA 1
ATOM 4632 C CA B VAL B 1 187 ? 23.398 18.327 42.828 0.50 17.58 187 VAL B CA 1
ATOM 4633 C C A VAL B 1 187 ? 22.245 18.132 41.832 0.50 17.46 187 VAL B C 1
ATOM 4634 C C B VAL B 1 187 ? 22.248 18.163 41.855 0.50 18.94 187 VAL B C 1
ATOM 4635 O O A VAL B 1 187 ? 22.402 17.883 40.631 0.50 12.47 187 VAL B O 1
ATOM 4636 O O B VAL B 1 187 ? 22.447 17.996 40.645 0.50 13.51 187 VAL B O 1
ATOM 4643 N N . TYR B 1 188 ? 21.044 18.196 42.428 1.00 14.89 188 TYR B N 1
ATOM 4644 C CA . TYR B 1 188 ? 19.801 17.967 41.717 1.00 17.21 188 TYR B CA 1
ATOM 4645 C C . TYR B 1 188 ? 19.217 19.321 41.271 1.00 15.98 188 TYR B C 1
ATOM 4646 O O . TYR B 1 188 ? 18.952 20.194 42.095 1.00 18.05 188 TYR B O 1
ATOM 4655 N N . SER B 1 189 ? 18.967 19.460 39.981 1.00 20.39 189 SER B N 1
ATOM 4656 C CA . SER B 1 189 ? 18.696 20.782 39.397 1.00 23.62 189 SER B CA 1
ATOM 4657 C C . SER B 1 189 ? 17.468 21.556 39.881 1.00 25.96 189 SER B C 1
ATOM 4658 O O . SER B 1 189 ? 17.598 22.735 40.167 1.00 34.03 189 SER B O 1
ATOM 4661 N N A MET B 1 190 ? 16.308 20.903 39.982 0.50 21.64 190 MET B N 1
ATOM 4662 N N B MET B 1 190 ? 16.298 20.920 39.967 0.50 23.05 190 MET B N 1
ATOM 4663 C CA A MET B 1 190 ? 15.059 21.603 40.342 0.50 23.60 190 MET B CA 1
ATOM 4664 C CA B MET B 1 190 ? 15.069 21.659 40.327 0.50 25.30 190 MET B CA 1
ATOM 4665 C C A MET B 1 190 ? 15.062 22.224 41.726 0.50 23.25 190 MET B C 1
ATOM 4666 C C B MET B 1 190 ? 15.028 22.228 41.738 0.50 24.39 190 MET B C 1
ATOM 4667 O O A MET B 1 190 ? 14.762 23.407 41.863 0.50 25.15 190 MET B O 1
ATOM 4668 O O B MET B 1 190 ? 14.662 23.388 41.905 0.50 25.83 190 MET B O 1
ATOM 4677 N N . ASP B 1 191 ? 15.389 21.427 42.744 1.00 26.23 191 ASP B N 1
ATOM 4678 C CA . ASP B 1 191 ? 15.473 21.918 44.162 1.00 23.87 191 ASP B CA 1
ATOM 4679 C C . ASP B 1 191 ? 16.842 22.549 44.500 1.00 16.10 191 ASP B C 1
ATOM 4680 O O . ASP B 1 191 ? 16.942 23.357 45.418 1.00 20.24 191 ASP B O 1
ATOM 4685 N N . GLY B 1 192 ? 17.890 22.145 43.788 1.00 17.19 192 GLY B N 1
ATOM 4686 C CA . GLY B 1 192 ? 19.262 22.590 44.074 1.00 17.68 192 GLY B CA 1
ATOM 4687 C C . GLY B 1 192 ? 19.840 21.926 45.313 1.00 17.76 192 GLY B C 1
ATOM 4688 O O . GLY B 1 192 ? 20.705 22.489 45.996 1.00 14.38 192 GLY B O 1
ATOM 4689 N N . ASP B 1 193 ? 19.366 20.723 45.620 1.00 17.92 193 ASP B N 1
ATOM 4690 C CA . ASP B 1 193 ? 19.853 20.001 46.780 1.00 14.81 193 ASP B CA 1
ATOM 4691 C C . ASP B 1 193 ? 21.072 19.167 46.409 1.00 15.92 193 ASP B C 1
ATOM 4692 O O . ASP B 1 193 ? 21.376 18.990 45.217 1.00 13.06 193 ASP B O 1
ATOM 4697 N N . PHE B 1 194 ? 21.822 18.759 47.429 1.00 12.29 194 PHE B N 1
ATOM 4698 C CA . PHE B 1 194 ? 23.015 17.958 47.281 1.00 16.14 194 PHE B CA 1
ATOM 4699 C C . PHE B 1 194 ? 22.701 16.491 47.596 1.00 19.52 194 PHE B C 1
ATOM 4700 O O . PHE B 1 194 ? 21.922 16.194 48.503 1.00 15.58 194 PHE B O 1
ATOM 4708 N N . GLY B 1 195 ? 23.312 15.585 46.851 1.00 15.59 195 GLY B N 1
ATOM 4709 C CA . GLY B 1 195 ? 23.182 14.155 47.158 1.00 17.45 195 GLY B CA 1
ATOM 4710 C C . GLY B 1 195 ? 24.116 13.858 48.335 1.00 13.49 195 GLY B C 1
ATOM 4711 O O . GLY B 1 195 ? 25.148 14.488 48.446 1.00 12.48 195 GLY B O 1
ATOM 4712 N N . PRO B 1 196 ? 23.775 12.878 49.202 1.00 16.47 196 PRO B N 1
ATOM 4713 C CA . PRO B 1 196 ? 24.637 12.585 50.347 1.00 16.94 196 PRO B CA 1
ATOM 4714 C C . PRO B 1 196 ? 25.715 11.606 49.896 1.00 16.28 196 PRO B C 1
ATOM 4715 O O . PRO B 1 196 ? 25.660 10.434 50.219 1.00 18.71 196 PRO B O 1
ATOM 4719 N N . ILE B 1 197 ? 26.696 12.120 49.160 1.00 16.54 197 ILE B N 1
ATOM 4720 C CA . ILE B 1 197 ? 27.754 11.315 48.525 1.00 17.94 197 ILE B CA 1
ATOM 4721 C C . ILE B 1 197 ? 28.491 10.346 49.491 1.00 20.27 197 ILE B C 1
ATOM 4722 O O . ILE B 1 197 ? 28.577 9.118 49.235 1.00 15.40 197 ILE B O 1
ATOM 4727 N N . LYS B 1 198 ? 29.037 10.891 50.571 1.00 16.73 198 LYS B N 1
ATOM 4728 C CA . LYS B 1 198 ? 29.807 10.062 51.547 1.00 18.80 198 LYS B CA 1
ATOM 4729 C C . LYS B 1 198 ? 29.016 8.834 52.065 1.00 16.04 198 LYS B C 1
ATOM 4730 O O . LYS B 1 198 ? 29.524 7.686 52.066 1.00 19.56 198 LYS B O 1
ATOM 4736 N N . GLU B 1 199 ? 27.783 9.080 52.465 1.00 17.14 199 GLU B N 1
ATOM 4737 C CA . GLU B 1 199 ? 26.918 8.034 53.012 1.00 20.20 199 GLU B CA 1
ATOM 4738 C C . GLU B 1 199 ? 26.447 6.989 51.961 1.00 21.79 199 GLU B C 1
ATOM 4739 O O . GLU B 1 199 ? 26.170 5.856 52.316 1.00 15.22 199 GLU B O 1
ATOM 4745 N N . ILE B 1 200 ? 26.387 7.368 50.672 1.00 16.20 200 ILE B N 1
ATOM 4746 C CA . ILE B 1 200 ? 26.078 6.412 49.608 1.00 14.75 200 ILE B CA 1
ATOM 4747 C C . ILE B 1 200 ? 27.320 5.559 49.284 1.00 13.53 200 ILE B C 1
ATOM 4748 O O . ILE B 1 200 ? 27.205 4.372 49.013 1.00 17.70 200 ILE B O 1
ATOM 4753 N N . CYS B 1 201 ? 28.495 6.174 49.282 1.00 13.56 201 CYS B N 1
ATOM 4754 C CA . CYS B 1 201 ? 29.742 5.427 49.146 1.00 12.30 201 CYS B CA 1
ATOM 4755 C C . CYS B 1 201 ? 29.979 4.468 50.277 1.00 9.53 201 CYS B C 1
ATOM 4756 O O . CYS B 1 201 ? 30.669 3.463 50.070 1.00 12.62 201 CYS B O 1
ATOM 4759 N N . ASP B 1 202 ? 29.473 4.789 51.484 1.00 9.72 202 ASP B N 1
ATOM 4760 C CA . ASP B 1 202 ? 29.651 3.918 52.639 1.00 9.38 202 ASP B CA 1
ATOM 4761 C C . ASP B 1 202 ? 28.874 2.634 52.433 1.00 12.29 202 ASP B C 1
ATOM 4762 O O . ASP B 1 202 ? 29.364 1.555 52.669 1.00 13.89 202 ASP B O 1
ATOM 4767 N N . ILE B 1 203 ? 27.631 2.791 52.006 1.00 14.43 203 ILE B N 1
ATOM 4768 C CA . ILE B 1 203 ? 26.747 1.681 51.662 1.00 13.71 203 ILE B CA 1
ATOM 4769 C C . ILE B 1 203 ? 27.329 0.861 50.506 1.00 10.07 203 ILE B C 1
ATOM 4770 O O . ILE B 1 203 ? 27.419 -0.379 50.604 1.00 16.12 203 ILE B O 1
ATOM 4775 N N . ALA B 1 204 ? 27.745 1.534 49.426 1.00 13.84 204 ALA B N 1
ATOM 4776 C CA . ALA B 1 204 ? 28.395 0.852 48.298 1.00 12.10 204 ALA B CA 1
ATOM 4777 C C . ALA B 1 204 ? 29.524 -0.034 48.784 1.00 13.94 204 ALA B C 1
ATOM 4778 O O . ALA B 1 204 ? 29.641 -1.210 48.381 1.00 13.14 204 ALA B O 1
ATOM 4780 N N . GLU B 1 205 ? 30.367 0.544 49.642 1.00 18.35 205 GLU B N 1
ATOM 4781 C CA . GLU B 1 205 ? 31.529 -0.148 50.166 1.00 15.86 205 GLU B CA 1
ATOM 4782 C C . GLU B 1 205 ? 31.130 -1.348 51.028 1.00 17.83 205 GLU B C 1
ATOM 4783 O O . GLU B 1 205 ? 31.733 -2.430 50.946 1.00 14.78 205 GLU B O 1
ATOM 4789 N N . GLU B 1 206 ? 30.087 -1.161 51.815 1.00 16.05 206 GLU B N 1
ATOM 4790 C CA . GLU B 1 206 ? 29.623 -2.189 52.719 1.00 12.76 206 GLU B CA 1
ATOM 4791 C C . GLU B 1 206 ? 29.066 -3.368 51.947 1.00 11.60 206 GLU B C 1
ATOM 4792 O O . GLU B 1 206 ? 29.325 -4.517 52.311 1.00 8.11 206 GLU B O 1
ATOM 4798 N N . PHE B 1 207 ? 28.312 -3.078 50.873 1.00 11.76 207 PHE B N 1
ATOM 4799 C CA . PHE B 1 207 ? 27.676 -4.099 50.037 1.00 15.55 207 PHE B CA 1
ATOM 4800 C C . PHE B 1 207 ? 28.384 -4.474 48.687 1.00 17.87 207 PHE B C 1
ATOM 4801 O O . PHE B 1 207 ? 27.864 -5.257 47.925 1.00 16.40 207 PHE B O 1
ATOM 4809 N N . GLY B 1 208 ? 29.571 -3.942 48.420 1.00 17.34 208 GLY B N 1
ATOM 4810 C CA . GLY B 1 208 ? 30.295 -4.269 47.186 1.00 17.38 208 GLY B CA 1
ATOM 4811 C C . GLY B 1 208 ? 29.589 -3.800 45.913 1.00 15.96 208 GLY B C 1
ATOM 4812 O O . GLY B 1 208 ? 29.498 -4.534 44.924 1.00 19.57 208 GLY B O 1
ATOM 4813 N N . ALA B 1 209 ? 29.044 -2.602 45.939 1.00 20.32 209 ALA B N 1
ATOM 4814 C CA . ALA B 1 209 ? 28.371 -2.035 44.746 1.00 16.22 209 ALA B CA 1
ATOM 4815 C C . ALA B 1 209 ? 29.276 -0.972 44.104 1.00 17.42 209 ALA B C 1
ATOM 4816 O O . ALA B 1 209 ? 30.172 -0.392 44.755 1.00 12.44 209 ALA B O 1
ATOM 4818 N N . LEU B 1 210 ? 29.063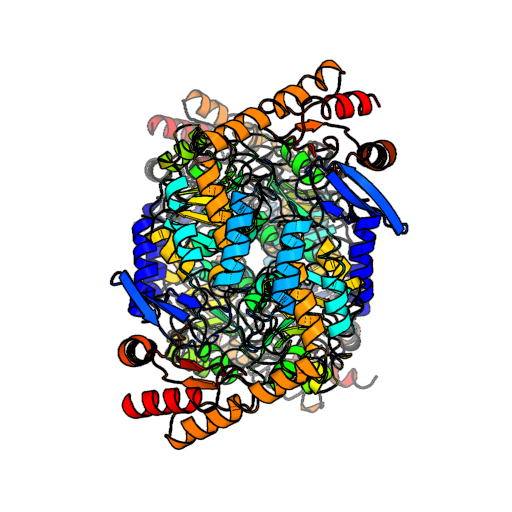 -0.752 42.818 1.00 13.07 210 LEU B N 1
ATOM 4819 C CA . LEU B 1 210 ? 29.713 0.332 42.119 1.00 13.26 210 LEU B CA 1
ATOM 4820 C C . LEU B 1 210 ? 28.895 1.603 42.408 1.00 11.66 210 LEU B C 1
ATOM 4821 O O . LEU B 1 210 ? 27.691 1.527 42.602 1.00 8.48 210 LEU B O 1
ATOM 4826 N N . THR B 1 211 ? 29.574 2.755 42.380 1.00 11.56 211 THR B N 1
ATOM 4827 C CA . THR B 1 211 ? 28.971 4.083 42.491 1.00 12.79 211 THR B CA 1
ATOM 4828 C C . THR B 1 211 ? 29.076 4.848 41.170 1.00 10.48 211 THR B C 1
ATOM 4829 O O . THR B 1 211 ? 30.166 4.984 40.552 1.00 7.03 211 THR B O 1
ATOM 4833 N N . TYR B 1 212 ? 27.943 5.391 40.767 1.00 9.33 212 TYR B N 1
ATOM 4834 C CA . TYR B 1 212 ? 27.828 6.110 39.540 1.00 9.39 212 TYR B CA 1
ATOM 4835 C C . TYR B 1 212 ? 27.227 7.473 39.897 1.00 12.99 212 TYR B C 1
ATOM 4836 O O . TYR B 1 212 ? 26.121 7.544 40.416 1.00 10.85 212 TYR B O 1
ATOM 4845 N N . ILE B 1 213 ? 27.940 8.555 39.629 1.00 15.36 213 ILE B N 1
ATOM 4846 C CA . ILE B 1 213 ? 27.461 9.884 40.048 1.00 13.94 213 ILE B CA 1
ATOM 4847 C C . ILE B 1 213 ? 27.399 10.829 38.859 1.00 11.58 213 ILE B C 1
ATOM 4848 O O . ILE B 1 213 ? 28.340 10.881 38.041 1.00 12.22 213 ILE B O 1
ATOM 4853 N N . ASP B 1 214 ? 26.265 11.512 38.724 1.00 10.93 214 ASP B N 1
ATOM 4854 C CA . ASP B 1 214 ? 26.047 12.536 37.692 1.00 7.72 214 ASP B CA 1
ATOM 4855 C C . ASP B 1 214 ? 26.374 13.892 38.353 1.00 11.46 214 ASP B C 1
ATOM 4856 O O . ASP B 1 214 ? 25.695 14.294 39.287 1.00 12.77 214 ASP B O 1
ATOM 4861 N N . GLU B 1 215 ? 27.454 14.531 37.906 1.00 11.76 215 GLU B N 1
ATOM 4862 C CA . GLU B 1 215 ? 27.916 15.836 38.430 1.00 11.15 215 GLU B CA 1
ATOM 4863 C C . GLU B 1 215 ? 27.664 16.975 37.437 1.00 10.83 215 GLU B C 1
ATOM 4864 O O . GLU B 1 215 ? 28.305 18.016 37.498 1.00 11.59 215 GLU B O 1
ATOM 4870 N N . VAL B 1 216 ? 26.704 16.772 36.523 1.00 15.88 216 VAL B N 1
ATOM 4871 C CA . VAL B 1 216 ? 26.270 17.774 35.551 1.00 14.24 216 VAL B CA 1
ATOM 4872 C C . VAL B 1 216 ? 26.025 19.204 36.135 1.00 14.44 216 VAL B C 1
ATOM 4873 O O . VAL B 1 216 ? 26.444 20.223 35.530 1.00 10.91 216 VAL B O 1
ATOM 4877 N N . HIS B 1 217 ? 25.386 19.278 37.292 1.00 17.72 217 HIS B N 1
ATOM 4878 C CA . HIS B 1 217 ? 25.116 20.575 37.944 1.00 17.53 217 HIS B CA 1
ATOM 4879 C C . HIS B 1 217 ? 26.125 20.941 38.984 1.00 13.78 217 HIS B C 1
ATOM 4880 O O . HIS B 1 217 ? 25.839 21.783 39.825 1.00 18.22 217 HIS B O 1
ATOM 4887 N N . ALA B 1 218 ? 27.302 20.305 38.918 1.00 12.85 218 ALA B N 1
ATOM 4888 C CA . ALA B 1 218 ? 28.445 20.651 39.778 1.00 14.05 218 ALA B CA 1
ATOM 4889 C C . ALA B 1 218 ? 29.756 20.855 39.063 1.00 12.87 218 ALA B C 1
ATOM 4890 O O . ALA B 1 218 ? 30.579 21.628 39.537 1.00 19.21 218 ALA B O 1
ATOM 4892 N N . VAL B 1 219 ? 29.987 20.169 37.944 1.00 10.16 219 VAL B N 1
ATOM 4893 C CA . VAL B 1 219 ? 31.243 20.347 37.231 1.00 9.60 219 VAL B CA 1
ATOM 4894 C C . VAL B 1 219 ? 31.346 21.770 36.731 1.00 11.98 219 VAL B C 1
ATOM 4895 O O . VAL B 1 219 ? 30.358 22.362 36.117 1.00 9.95 219 VAL B O 1
ATOM 4899 N N . GLY B 1 220 ? 32.536 22.305 36.991 1.00 14.31 220 GLY B N 1
ATOM 4900 C CA . GLY B 1 220 ? 32.934 23.660 36.660 1.00 13.51 220 GLY B CA 1
ATOM 4901 C C . GLY B 1 220 ? 32.721 24.595 37.838 1.00 16.13 220 GLY B C 1
ATOM 4902 O O . GLY B 1 220 ? 33.357 25.627 37.926 1.00 15.22 220 GLY B O 1
ATOM 4903 N N . MET B 1 221 ? 31.813 24.225 38.736 1.00 14.07 221 MET B N 1
ATOM 4904 C CA . MET B 1 221 ? 31.313 25.118 39.770 1.00 9.32 221 MET B CA 1
ATOM 4905 C C . MET B 1 221 ? 31.700 24.783 41.193 1.00 11.57 221 MET B C 1
ATOM 4906 O O . MET B 1 221 ? 31.567 25.649 42.100 1.00 9.70 221 MET B O 1
ATOM 4911 N N . TYR B 1 222 ? 32.166 23.563 41.428 1.00 7.33 222 TYR B N 1
ATOM 4912 C CA . TYR B 1 222 ? 32.482 23.113 42.804 1.00 13.33 222 TYR B CA 1
ATOM 4913 C C . TYR B 1 222 ? 33.814 22.390 42.795 1.00 16.69 222 TYR B C 1
ATOM 4914 O O . TYR B 1 222 ? 34.232 21.843 41.768 1.00 12.60 222 TYR B O 1
ATOM 4923 N N . GLY B 1 223 ? 34.463 22.383 43.945 1.00 13.30 223 GLY B N 1
ATOM 4924 C CA . GLY B 1 223 ? 35.789 21.806 44.098 1.00 13.81 223 GLY B CA 1
ATOM 4925 C C . GLY B 1 223 ? 36.834 22.856 43.712 1.00 10.18 223 GLY B C 1
ATOM 4926 O O . GLY B 1 223 ? 36.561 23.710 42.899 1.00 12.09 223 GLY B O 1
ATOM 4927 N N . PRO B 1 224 ? 38.049 22.784 44.287 1.00 11.43 224 PRO B N 1
ATOM 4928 C CA . PRO B 1 224 ? 39.135 23.734 43.961 1.00 16.25 224 PRO B CA 1
ATOM 4929 C C . PRO B 1 224 ? 39.477 23.866 42.472 1.00 18.47 224 PRO B C 1
ATOM 4930 O O . PRO B 1 224 ? 39.928 24.912 42.045 1.00 20.78 224 PRO B O 1
ATOM 4934 N N . ARG B 1 225 ? 39.273 22.807 41.701 1.00 19.01 225 ARG B N 1
ATOM 4935 C CA . ARG B 1 225 ? 39.499 22.831 40.241 1.00 18.88 225 ARG B CA 1
ATOM 4936 C C . ARG B 1 225 ? 38.206 22.721 39.421 1.00 19.16 225 ARG B C 1
ATOM 4937 O O . ARG B 1 225 ? 38.260 22.565 38.180 1.00 16.23 225 ARG B O 1
ATOM 4945 N N . GLY B 1 226 ? 37.048 22.819 40.081 1.00 18.02 226 GLY B N 1
ATOM 4946 C CA . GLY B 1 226 ? 35.771 22.712 39.372 1.00 20.32 226 GLY B CA 1
ATOM 4947 C C . GLY B 1 226 ? 35.440 21.290 38.991 1.00 19.96 226 GLY B C 1
ATOM 4948 O O . GLY B 1 226 ? 34.591 21.057 38.116 1.00 20.55 226 GLY B O 1
ATOM 4949 N N . ALA B 1 227 ? 36.087 20.326 39.658 1.00 20.30 227 ALA B N 1
ATOM 4950 C CA . ALA B 1 227 ? 35.846 18.882 39.381 1.00 18.53 227 ALA B CA 1
ATOM 4951 C C . ALA B 1 227 ? 34.510 18.369 39.967 1.00 17.56 227 ALA B C 1
ATOM 4952 O O . ALA B 1 227 ? 34.107 17.243 39.668 1.00 14.22 227 ALA B O 1
ATOM 4954 N N . GLY B 1 228 ? 33.836 19.185 40.793 1.00 12.57 228 GLY B N 1
ATOM 4955 C CA . GLY B 1 228 ? 32.532 18.829 41.346 1.00 10.12 228 GLY B CA 1
ATOM 4956 C C . GLY B 1 228 ? 32.481 18.796 42.859 1.00 10.16 228 GLY B C 1
ATOM 4957 O O . GLY B 1 228 ? 33.436 19.108 43.526 1.00 12.48 228 GLY B O 1
ATOM 4958 N N . VAL B 1 229 ? 31.320 18.377 43.363 1.00 12.90 229 VAL B N 1
ATOM 4959 C CA . VAL B 1 229 ? 31.030 18.272 44.781 1.00 13.26 229 VAL B CA 1
ATOM 4960 C C . VAL B 1 229 ? 31.826 17.164 45.449 1.00 11.08 229 VAL B C 1
ATOM 4961 O O . VAL B 1 229 ? 32.202 17.306 46.595 1.00 10.70 229 VAL B O 1
ATOM 4965 N N . ALA B 1 230 ? 32.056 16.041 44.741 1.00 16.33 230 ALA B N 1
ATOM 4966 C CA . ALA B 1 230 ? 32.921 14.966 45.272 1.00 15.10 230 ALA B CA 1
ATOM 4967 C C . ALA B 1 230 ? 34.369 15.491 45.454 1.00 17.75 230 ALA B C 1
ATOM 4968 O O . ALA B 1 230 ? 35.026 15.142 46.424 1.00 14.33 230 ALA B O 1
ATOM 4970 N N . GLU B 1 231 ? 34.829 16.386 44.562 1.00 16.96 231 GLU B N 1
ATOM 4971 C CA . GLU B 1 231 ? 36.157 17.006 44.734 1.00 19.17 231 GLU B CA 1
ATOM 4972 C C . GLU B 1 231 ? 36.179 17.873 45.970 1.00 17.77 231 GLU B C 1
ATOM 4973 O O . GLU B 1 231 ? 37.085 17.756 46.771 1.00 15.02 231 GLU B O 1
ATOM 4979 N N A ARG B 1 232 ? 35.185 18.750 46.098 0.50 20.43 232 ARG B N 1
ATOM 4980 N N B ARG B 1 232 ? 35.169 18.750 46.092 0.50 17.32 232 ARG B N 1
ATOM 4981 C CA A ARG B 1 232 ? 35.061 19.653 47.264 0.50 19.26 232 ARG B CA 1
ATOM 4982 C CA B ARG B 1 232 ? 34.974 19.643 47.277 0.50 15.63 232 ARG B CA 1
ATOM 4983 C C A ARG B 1 232 ? 35.083 18.914 48.606 0.50 20.23 232 ARG B C 1
ATOM 4984 C C B ARG B 1 232 ? 35.131 18.883 48.580 0.50 17.91 232 ARG B C 1
ATOM 4985 O O A ARG B 1 232 ? 35.672 19.408 49.571 0.50 22.45 232 ARG B O 1
ATOM 4986 O O B ARG B 1 232 ? 35.837 19.326 49.485 0.50 21.39 232 ARG B O 1
ATOM 5001 N N . ASP B 1 233 ? 34.455 17.736 48.651 1.00 20.58 233 ASP B N 1
ATOM 5002 C CA . ASP B 1 233 ? 34.370 16.916 49.864 1.00 20.14 233 ASP B CA 1
ATOM 5003 C C . ASP B 1 233 ? 35.503 15.904 50.041 1.00 15.69 233 ASP B C 1
ATOM 5004 O O . ASP B 1 233 ? 35.549 15.198 51.043 1.00 14.36 233 ASP B O 1
ATOM 5009 N N . GLY B 1 234 ? 36.421 15.851 49.093 1.00 15.75 234 GLY B N 1
ATOM 5010 C CA . GLY B 1 234 ? 37.480 14.833 49.083 1.00 20.90 234 GLY B CA 1
ATOM 5011 C C . GLY B 1 234 ? 36.993 13.376 48.939 1.00 18.24 234 GLY B C 1
ATOM 5012 O O . GLY B 1 234 ? 37.428 12.514 49.656 1.00 18.38 234 GLY B O 1
ATOM 5013 N N . LEU B 1 235 ? 36.089 13.115 48.010 1.00 16.46 235 LEU B N 1
ATOM 5014 C CA . LEU B 1 235 ? 35.530 11.758 47.847 1.00 14.39 235 LEU B CA 1
ATOM 5015 C C . LEU B 1 235 ? 35.654 11.209 46.444 1.00 11.13 235 LEU B C 1
ATOM 5016 O O . LEU B 1 235 ? 35.084 10.179 46.162 1.00 17.09 235 LEU B O 1
ATOM 5021 N N . MET B 1 236 ? 36.429 11.863 45.592 1.00 13.51 236 MET B N 1
ATOM 5022 C CA . MET B 1 236 ? 36.459 11.532 44.146 1.00 11.58 236 MET B CA 1
ATOM 5023 C C . MET B 1 236 ? 37.013 10.069 43.936 1.00 9.64 236 MET B C 1
ATOM 5024 O O . MET B 1 236 ? 36.539 9.304 43.065 1.00 17.04 2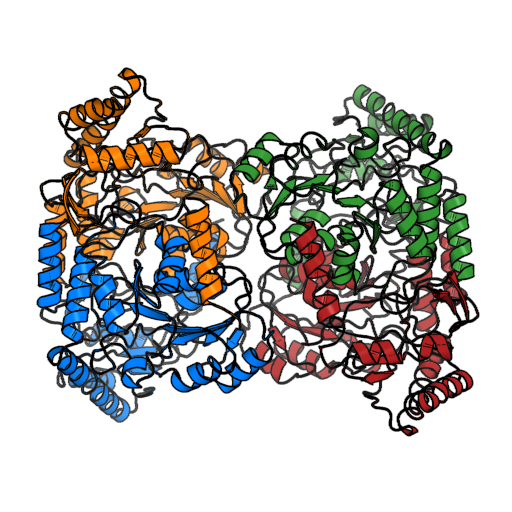36 MET B O 1
ATOM 5029 N N . HIS B 1 237 ? 37.980 9.703 44.760 1.00 11.35 237 HIS B N 1
ATOM 5030 C CA . HIS B 1 237 ? 38.567 8.379 44.817 1.00 14.20 237 HIS B CA 1
ATOM 5031 C C . HIS B 1 237 ? 37.571 7.279 45.185 1.00 17.97 237 HIS B C 1
ATOM 5032 O O . HIS B 1 237 ? 37.812 6.109 44.902 1.00 22.42 237 HIS B O 1
ATOM 5039 N N . ARG B 1 238 ? 36.452 7.638 45.799 1.00 15.36 238 ARG B N 1
ATOM 5040 C CA . ARG B 1 238 ? 35.406 6.653 46.143 1.00 16.99 238 ARG B CA 1
ATOM 5041 C C . ARG B 1 238 ? 34.282 6.537 45.125 1.00 16.76 238 ARG B C 1
ATOM 5042 O O . ARG B 1 238 ? 33.347 5.787 45.347 1.00 23.50 238 ARG B O 1
ATOM 5050 N N . ILE B 1 239 ? 34.357 7.291 44.027 1.00 15.67 239 ILE B N 1
ATOM 5051 C CA . ILE B 1 239 ? 33.387 7.204 42.949 1.00 15.00 239 ILE B CA 1
ATOM 5052 C C . ILE B 1 239 ? 34.018 6.355 41.877 1.00 13.99 239 ILE B C 1
ATOM 5053 O O . ILE B 1 239 ? 35.136 6.616 41.494 1.00 18.20 239 ILE B O 1
ATOM 5058 N N . ASP B 1 240 ? 33.300 5.341 41.388 1.00 13.67 240 ASP B N 1
ATOM 5059 C CA . ASP B 1 240 ? 33.758 4.496 40.244 1.00 11.92 240 ASP B CA 1
ATOM 5060 C C . ASP B 1 240 ? 33.602 5.156 38.899 1.00 8.28 240 ASP B C 1
ATOM 5061 O O . ASP B 1 240 ? 34.511 5.133 38.098 1.00 13.06 240 ASP B O 1
ATOM 5066 N N . ILE B 1 241 ? 32.422 5.699 38.634 1.00 11.86 241 ILE B N 1
ATOM 5067 C CA . ILE B 1 241 ? 32.153 6.420 37.388 1.00 11.82 241 ILE B CA 1
ATOM 5068 C C . ILE B 1 241 ? 31.540 7.819 37.615 1.00 14.76 241 ILE B C 1
ATOM 5069 O O . ILE B 1 241 ? 30.511 7.960 38.305 1.00 7.84 241 ILE B O 1
ATOM 5074 N N . PHE B 1 242 ? 32.167 8.840 37.016 1.00 12.15 242 PHE B N 1
ATOM 5075 C CA . PHE B 1 242 ? 31.590 10.180 36.931 1.00 8.43 242 PHE B CA 1
ATOM 5076 C C . PHE B 1 242 ? 30.892 10.353 35.588 1.00 13.45 242 PHE B C 1
ATOM 5077 O O . PHE B 1 242 ? 31.417 9.920 34.559 1.00 10.53 242 PHE B O 1
ATOM 5085 N N . ASN B 1 243 ? 29.695 10.930 35.623 1.00 12.15 243 ASN B N 1
ATOM 5086 C CA . ASN B 1 243 ? 29.053 11.469 34.471 1.00 11.22 243 ASN B CA 1
ATOM 5087 C C . ASN B 1 243 ? 29.092 13.007 34.567 1.00 14.03 243 ASN B C 1
ATOM 5088 O O . ASN B 1 243 ? 28.842 13.579 35.617 1.00 13.78 243 ASN B O 1
ATOM 5093 N N . GLY B 1 244 ? 29.396 13.654 33.447 1.00 12.94 244 GLY B N 1
ATOM 5094 C CA . GLY B 1 244 ? 29.416 15.094 33.377 1.00 11.40 244 GLY B CA 1
ATOM 5095 C C . GLY B 1 244 ? 29.006 15.579 32.005 1.00 5.50 244 GLY B C 1
ATOM 5096 O O . GLY B 1 244 ? 28.856 14.796 31.059 1.00 12.14 244 GLY B O 1
ATOM 5097 N N . THR B 1 245 ? 28.809 16.877 31.915 1.00 13.12 245 THR B N 1
ATOM 5098 C CA . THR B 1 245 ? 28.482 17.560 30.672 1.00 10.79 245 THR B CA 1
ATOM 5099 C C . THR B 1 245 ? 29.495 18.639 30.364 1.00 12.27 245 THR B C 1
ATOM 5100 O O . THR B 1 245 ? 30.137 19.188 31.272 1.00 12.40 245 THR B O 1
ATOM 5104 N N . LEU B 1 246 ? 29.618 18.965 29.073 1.00 9.56 246 LEU B N 1
ATOM 5105 C CA . LEU B 1 246 ? 30.461 20.068 28.627 1.00 9.99 246 LEU B CA 1
ATOM 5106 C C . LEU B 1 246 ? 29.599 21.246 28.210 1.00 14.23 246 LEU B C 1
ATOM 5107 O O . LEU B 1 246 ? 30.123 22.267 27.733 1.00 17.63 246 LEU B O 1
ATOM 5112 N N . ALA B 1 247 ? 28.276 21.104 28.394 1.00 12.49 247 ALA B N 1
ATOM 5113 C CA . ALA B 1 247 ? 27.283 22.003 27.849 1.00 12.00 247 ALA B CA 1
ATOM 5114 C C . ALA B 1 247 ? 26.712 23.042 28.804 1.00 11.93 247 ALA B C 1
ATOM 5115 O O . ALA B 1 247 ? 25.907 23.932 28.378 1.00 12.70 247 ALA B O 1
ATOM 5117 N N . LYS B 1 248 ? 27.040 22.941 30.075 1.00 10.57 248 LYS B N 1
ATOM 5118 C CA . LYS B 1 248 ? 26.408 23.811 31.045 1.00 14.51 248 LYS B CA 1
ATOM 5119 C C . LYS B 1 248 ? 27.448 24.809 31.561 1.00 15.17 248 LYS B C 1
ATOM 5120 O O . LYS B 1 248 ? 27.682 25.843 30.886 1.00 12.97 248 LYS B O 1
ATOM 5126 N N . ALA B 1 249 ? 28.077 24.529 32.700 1.00 8.93 249 ALA B N 1
ATOM 5127 C CA . ALA B 1 249 ? 29.080 25.434 33.248 1.00 13.28 249 ALA B CA 1
ATOM 5128 C C . ALA B 1 249 ? 30.314 25.578 32.334 1.00 13.81 249 ALA B C 1
ATOM 5129 O O . ALA B 1 249 ? 30.917 26.661 32.271 1.00 19.52 249 ALA B O 1
ATOM 5131 N N . TYR B 1 250 ? 30.655 24.510 31.581 1.00 13.24 250 TYR B N 1
ATOM 5132 C CA . TYR B 1 250 ? 31.740 24.581 30.626 1.00 12.04 250 TYR B CA 1
ATOM 5133 C C . TYR B 1 250 ? 31.383 25.377 29.377 1.00 9.59 250 TYR B C 1
ATOM 5134 O O . TYR B 1 250 ? 32.261 25.783 28.685 1.00 13.36 250 TYR B O 1
ATOM 5143 N N . GLY B 1 251 ? 30.097 25.582 29.102 1.00 12.67 251 GLY B N 1
ATOM 5144 C CA . GLY B 1 251 ? 29.644 26.588 28.088 1.00 13.89 251 GLY B CA 1
ATOM 5145 C C . GLY B 1 251 ? 29.642 26.160 26.635 1.00 13.55 251 GLY B C 1
ATOM 5146 O O . GLY B 1 251 ? 29.433 26.990 25.724 1.00 18.81 251 GLY B O 1
ATOM 5147 N N . VAL B 1 252 ? 29.811 24.867 26.409 1.00 13.73 252 VAL B N 1
ATOM 5148 C CA . VAL B 1 252 ? 29.957 24.366 25.076 1.00 15.91 252 VAL B CA 1
ATOM 5149 C C . VAL B 1 252 ? 28.898 23.308 24.780 1.00 12.91 252 VAL B C 1
ATOM 5150 O O . VAL B 1 252 ? 27.696 23.632 24.734 1.00 12.75 252 VAL B O 1
ATOM 5154 N N . PHE B 1 253 ? 29.309 22.069 24.579 1.00 17.25 253 PHE B N 1
ATOM 5155 C CA . PHE B 1 253 ? 28.403 20.999 24.184 1.00 14.57 253 PHE B CA 1
ATOM 5156 C C . PHE B 1 253 ? 29.145 19.670 24.332 1.00 13.21 253 PHE B C 1
ATOM 5157 O O . PHE B 1 253 ? 30.408 19.596 24.224 1.00 17.05 253 PHE B O 1
ATOM 5165 N N . GLY B 1 254 ? 28.389 18.626 24.582 1.00 12.39 254 GLY B N 1
ATOM 5166 C CA . GLY B 1 254 ? 28.944 17.305 24.771 1.00 11.60 254 GLY B CA 1
ATOM 5167 C C . GLY B 1 254 ? 28.840 16.788 26.175 1.00 12.40 254 GLY B C 1
ATOM 5168 O O . GLY B 1 254 ? 28.398 17.483 27.109 1.00 12.88 254 GLY B O 1
ATOM 5169 N N . GLY B 1 255 ? 29.216 15.546 26.331 1.00 14.84 255 GLY B N 1
ATOM 5170 C CA . GLY B 1 255 ? 29.188 14.909 27.649 1.00 15.34 255 GLY B CA 1
ATOM 5171 C C . GLY B 1 255 ? 30.248 13.863 27.743 1.00 10.59 255 GLY B C 1
ATOM 5172 O O . GLY B 1 255 ? 30.917 13.574 26.742 1.00 9.75 255 GLY B O 1
ATOM 5173 N N . TYR B 1 256 ? 30.380 13.290 28.941 1.00 12.06 256 TYR B N 1
ATOM 5174 C CA . TYR B 1 256 ? 31.411 12.282 29.188 1.00 12.91 256 TYR B CA 1
ATOM 5175 C C . TYR B 1 256 ? 31.139 11.357 30.358 1.00 11.56 256 TYR B C 1
ATOM 5176 O O . TYR B 1 256 ? 30.245 11.598 31.220 1.00 11.47 256 TYR B O 1
ATOM 5185 N N . ILE B 1 257 ? 31.912 10.277 30.366 1.00 10.09 257 ILE B N 1
ATOM 5186 C CA . ILE B 1 257 ? 32.148 9.521 31.567 1.00 10.96 257 ILE B CA 1
ATOM 5187 C C . ILE B 1 257 ? 33.623 9.529 31.873 1.00 11.29 257 ILE B C 1
ATOM 5188 O O . ILE B 1 257 ? 34.458 9.689 30.972 1.00 13.02 257 ILE B O 1
ATOM 5193 N N . ALA B 1 258 ? 33.957 9.365 33.130 1.00 6.82 258 ALA B N 1
ATOM 5194 C CA . ALA B 1 258 ? 35.336 9.255 33.516 1.00 8.61 258 ALA B CA 1
ATOM 5195 C C . ALA B 1 258 ? 35.410 8.109 34.539 1.00 10.04 258 ALA B C 1
ATOM 5196 O O . ALA B 1 258 ? 34.627 8.060 35.470 1.00 9.41 258 ALA B O 1
ATOM 5198 N N . ALA B 1 259 ? 36.349 7.196 34.333 1.00 8.74 259 ALA B N 1
ATOM 5199 C CA . ALA B 1 259 ? 36.457 5.950 35.101 1.00 12.42 259 ALA B CA 1
ATOM 5200 C C . ALA B 1 259 ? 37.814 5.337 34.843 1.00 13.81 259 ALA B C 1
ATOM 5201 O O . ALA B 1 259 ? 38.710 5.986 34.310 1.00 8.66 259 ALA B O 1
ATOM 5203 N N . SER B 1 260 ? 37.969 4.092 35.227 1.00 13.20 260 SER B N 1
ATOM 5204 C CA . SER B 1 260 ? 39.211 3.367 34.984 1.00 14.19 260 SER B CA 1
ATOM 5205 C C . SER B 1 260 ? 39.324 3.103 33.465 1.00 10.99 260 SER B C 1
ATOM 5206 O O . SER B 1 260 ? 38.329 3.065 32.743 1.00 10.57 260 SER B O 1
ATOM 5209 N N . ALA B 1 261 ? 40.540 2.873 33.005 1.00 12.34 261 ALA B N 1
ATOM 5210 C CA . ALA B 1 261 ? 40.753 2.504 31.623 1.00 11.83 261 ALA B CA 1
ATOM 5211 C C . ALA B 1 261 ? 39.949 1.208 31.232 1.00 10.55 261 ALA B C 1
ATOM 5212 O O . ALA B 1 261 ? 39.406 1.139 30.154 1.00 8.05 261 ALA B O 1
ATOM 5214 N N . ARG B 1 262 ? 39.866 0.180 32.110 1.00 11.45 262 ARG B N 1
ATOM 5215 C CA . ARG B 1 262 ? 39.009 -1.041 31.793 1.00 15.72 262 ARG B CA 1
ATOM 5216 C C . ARG B 1 262 ? 37.520 -0.672 31.626 1.00 14.99 262 ARG B C 1
ATOM 5217 O O . ARG B 1 262 ? 36.840 -1.201 30.745 1.00 16.72 262 ARG B O 1
ATOM 5225 N N . MET B 1 263 ? 37.008 0.164 32.527 1.00 13.37 263 MET B N 1
ATOM 5226 C CA . MET B 1 263 ? 35.599 0.607 32.416 1.00 13.92 263 MET B CA 1
ATOM 5227 C C . MET B 1 263 ? 35.293 1.341 31.096 1.00 10.21 263 MET B C 1
ATOM 5228 O O . MET B 1 263 ? 34.334 1.014 30.383 1.00 9.46 263 MET B O 1
ATOM 5233 N N . VAL B 1 264 ? 36.140 2.308 30.775 1.00 7.84 264 VAL B N 1
ATOM 5234 C CA . VAL B 1 264 ? 35.997 3.109 29.581 1.00 12.01 264 VAL B CA 1
ATOM 5235 C C . VAL B 1 264 ? 36.188 2.249 28.316 1.00 11.77 264 VAL B C 1
ATOM 5236 O O . VAL B 1 264 ? 35.439 2.389 27.342 1.00 13.48 264 VAL B O 1
ATOM 5240 N N . ASP B 1 265 ? 37.178 1.372 28.335 1.00 10.52 265 ASP B N 1
ATOM 5241 C CA . ASP B 1 265 ? 37.441 0.547 27.178 1.00 7.92 265 ASP B CA 1
ATOM 5242 C C . ASP B 1 265 ? 36.250 -0.380 26.878 1.00 9.09 265 ASP B C 1
ATOM 5243 O O . ASP B 1 265 ? 35.827 -0.549 25.732 1.00 12.15 265 ASP B O 1
ATOM 5248 N N . ALA B 1 266 ? 35.673 -0.924 27.931 1.00 10.27 266 ALA B N 1
ATOM 5249 C CA . ALA B 1 266 ? 34.526 -1.807 27.822 1.00 7.63 266 ALA B CA 1
ATOM 5250 C C . ALA B 1 266 ? 33.267 -1.072 27.286 1.00 6.80 266 ALA B C 1
ATOM 5251 O O . ALA B 1 266 ? 32.562 -1.558 26.419 1.00 10.77 266 ALA B O 1
ATOM 5253 N N . VAL B 1 267 ? 32.969 0.063 27.869 1.00 10.11 267 VAL B N 1
ATOM 5254 C CA . VAL B 1 267 ? 31.824 0.845 27.475 1.00 8.47 267 VAL B CA 1
ATOM 5255 C C . VAL B 1 267 ? 31.956 1.274 26.035 1.00 12.27 267 VAL B C 1
ATOM 5256 O O . VAL B 1 267 ? 31.023 1.143 25.273 1.00 13.31 267 VAL B O 1
ATOM 5260 N N . ARG B 1 268 ? 33.126 1.777 25.652 1.00 13.15 268 ARG B N 1
ATOM 5261 C CA . ARG B 1 268 ? 33.328 2.247 24.260 1.00 11.51 268 ARG B CA 1
ATOM 5262 C C . ARG B 1 268 ? 33.306 1.125 23.247 1.00 15.31 268 ARG B C 1
ATOM 5263 O O . ARG B 1 268 ? 32.940 1.340 22.077 1.00 12.62 268 ARG B O 1
ATOM 5271 N N . SER B 1 269 ? 33.685 -0.058 23.705 1.00 10.36 269 SER B N 1
ATOM 5272 C CA . SER B 1 269 ? 33.616 -1.251 22.903 1.00 13.08 269 SER B CA 1
ATOM 5273 C C . SER B 1 269 ? 32.251 -1.912 22.787 1.00 10.08 269 SER B C 1
ATOM 5274 O O . SER B 1 269 ? 32.015 -2.710 21.845 1.00 14.92 269 SER B O 1
ATOM 5277 N N . TYR B 1 270 ? 31.332 -1.575 23.685 1.00 10.17 270 TYR B N 1
ATOM 5278 C CA . TYR B 1 270 ? 30.040 -2.211 23.699 1.00 11.90 270 TYR B CA 1
ATOM 5279 C C . TYR B 1 270 ? 28.835 -1.334 23.524 1.00 12.59 270 TYR B C 1
ATOM 5280 O O . TYR B 1 270 ? 27.807 -1.846 23.169 1.00 14.50 270 TYR B O 1
ATOM 5289 N N . ALA B 1 271 ? 28.947 -0.028 23.736 1.00 11.55 271 ALA B N 1
ATOM 5290 C CA . ALA B 1 271 ? 27.796 0.813 23.758 1.00 8.96 271 ALA B CA 1
ATOM 5291 C C . ALA B 1 271 ? 27.469 1.292 22.354 1.00 12.68 271 ALA B C 1
ATOM 5292 O O . ALA B 1 271 ? 28.254 2.076 21.751 1.00 10.76 271 ALA B O 1
ATOM 5294 N N . PRO B 1 272 ? 26.311 0.840 21.800 1.00 9.05 272 PRO B N 1
ATOM 5295 C CA . PRO B 1 272 ? 25.967 1.299 20.447 1.00 11.20 272 PRO B CA 1
ATOM 5296 C C . PRO B 1 272 ? 25.827 2.813 20.334 1.00 10.95 272 PRO B C 1
ATOM 5297 O O . PRO B 1 272 ? 26.177 3.379 19.303 1.00 7.80 272 PRO B O 1
ATOM 5301 N N . GLY B 1 273 ? 25.377 3.451 21.408 1.00 11.04 273 GLY B N 1
ATOM 5302 C CA . GLY B 1 273 ? 25.297 4.907 21.491 1.00 15.72 273 GLY B CA 1
ATOM 5303 C C . GLY B 1 273 ? 26.636 5.606 21.357 1.00 19.28 273 GLY B C 1
ATOM 5304 O O . GLY B 1 273 ? 26.693 6.768 20.921 1.00 22.24 273 GLY B O 1
ATOM 5305 N N . PHE B 1 274 ? 27.719 4.933 21.760 1.00 18.21 274 PHE B N 1
ATOM 5306 C CA . PHE B 1 274 ? 29.065 5.460 21.505 1.00 13.86 274 PHE B CA 1
ATOM 5307 C C . PHE B 1 274 ? 29.517 5.145 20.059 1.00 12.48 274 PHE B C 1
ATOM 5308 O O . PHE B 1 274 ? 30.009 5.997 19.332 1.00 9.52 274 PHE B O 1
ATOM 5316 N N . ILE B 1 275 ? 29.351 3.890 19.675 1.00 12.09 275 ILE B N 1
ATOM 5317 C CA . ILE B 1 275 ? 29.896 3.380 18.454 1.00 9.15 275 ILE B CA 1
ATOM 5318 C C . ILE B 1 275 ? 29.295 3.975 17.174 1.00 9.88 275 ILE B C 1
ATOM 5319 O O . ILE B 1 275 ? 30.025 4.238 16.229 1.00 11.53 275 ILE B O 1
ATOM 5324 N N . PHE B 1 276 ? 27.971 4.131 17.135 1.00 11.74 276 PHE B N 1
ATOM 5325 C CA . PHE B 1 276 ? 27.247 4.400 15.866 1.00 12.08 276 PHE B CA 1
ATOM 5326 C C . PHE B 1 276 ? 26.751 5.833 15.650 1.00 16.63 276 PHE B C 1
ATOM 5327 O O . PHE B 1 276 ? 25.708 6.054 15.034 1.00 13.29 276 PHE B O 1
ATOM 5335 N N . SER B 1 277 ? 27.490 6.793 16.173 1.00 17.65 277 SER B N 1
ATOM 5336 C CA . SER B 1 277 ? 27.195 8.165 15.985 1.00 16.73 277 SER B CA 1
ATOM 5337 C C . SER B 1 277 ? 28.508 8.946 15.753 1.00 17.53 277 SER B C 1
ATOM 5338 O O . SER B 1 277 ? 29.570 8.611 16.263 1.00 15.45 277 SER B O 1
ATOM 5341 N N . THR B 1 278 ? 28.383 9.969 14.925 1.00 16.36 278 THR B N 1
ATOM 5342 C CA . THR B 1 278 ? 29.467 10.826 14.560 1.00 11.51 278 THR B CA 1
ATOM 5343 C C . THR B 1 278 ? 30.073 11.421 15.797 1.00 9.57 278 THR B C 1
ATOM 5344 O O . THR B 1 278 ? 29.339 11.885 16.707 1.00 11.42 278 THR B O 1
ATOM 5348 N N . SER B 1 279 ? 31.423 11.422 15.843 1.00 7.06 279 SER B N 1
ATOM 5349 C CA . SER B 1 279 ? 32.123 12.054 16.968 1.00 7.16 279 SER B CA 1
ATOM 5350 C C . SER B 1 279 ? 31.859 13.577 17.010 1.00 5.34 279 SER B C 1
ATOM 5351 O O . SER B 1 279 ? 31.532 14.233 15.947 1.00 11.44 279 SER B O 1
ATOM 5354 N N . LEU B 1 280 ? 32.038 14.172 18.206 1.00 10.24 280 LEU B N 1
ATOM 5355 C CA . LEU B 1 280 ? 31.929 15.634 18.387 1.00 12.17 280 LEU B CA 1
ATOM 5356 C C . LEU B 1 280 ? 32.777 16.443 17.387 1.00 14.17 280 LEU B C 1
ATOM 5357 O O . LEU B 1 280 ? 33.924 16.075 17.126 1.00 18.35 280 LEU B O 1
ATOM 5362 N N . PRO B 1 281 ? 32.254 17.587 16.884 1.00 20.04 281 PRO B N 1
ATOM 5363 C CA . PRO B 1 281 ? 33.105 18.371 16.032 1.00 13.16 281 PRO B CA 1
ATOM 5364 C C . PRO B 1 281 ? 34.376 18.781 16.776 1.00 14.24 281 PRO B C 1
ATOM 5365 O O . PRO B 1 281 ? 34.308 19.143 17.975 1.00 10.97 281 PRO B O 1
ATOM 5369 N N . PRO B 1 282 ? 35.533 18.684 16.112 1.00 12.33 282 PRO B N 1
ATOM 5370 C CA . PRO B 1 282 ? 36.747 19.078 16.791 1.00 14.26 282 PRO B CA 1
ATOM 5371 C C . PRO B 1 282 ? 36.723 20.480 17.391 1.00 10.45 282 PRO B C 1
ATOM 5372 O O . PRO B 1 282 ? 37.332 20.694 18.432 1.00 11.23 282 PRO B O 1
ATOM 5376 N N . ALA B 1 283 ? 36.010 21.413 16.778 1.00 15.61 283 ALA B N 1
ATOM 5377 C CA . ALA B 1 283 ? 35.909 22.768 17.334 1.00 17.06 283 ALA B CA 1
ATOM 5378 C C . ALA B 1 283 ? 35.184 22.789 18.707 1.00 16.81 283 ALA B C 1
ATOM 5379 O O . ALA B 1 283 ? 35.555 23.553 19.612 1.00 12.14 283 ALA B O 1
ATOM 5381 N N . ILE B 1 284 ? 34.161 21.949 18.839 1.00 11.47 284 ILE B N 1
ATOM 5382 C CA . ILE B 1 284 ? 33.430 21.789 20.097 1.00 11.42 284 ILE B CA 1
ATOM 5383 C C . ILE B 1 284 ? 34.395 21.200 21.131 1.00 12.99 284 ILE B C 1
ATOM 5384 O O . ILE B 1 284 ? 34.484 21.705 22.263 1.00 15.49 284 ILE B O 1
ATOM 5389 N N . ALA B 1 285 ? 35.073 20.094 20.755 1.00 11.22 285 ALA B N 1
ATOM 5390 C CA . ALA B 1 285 ? 36.100 19.484 21.613 1.00 8.56 285 ALA B CA 1
ATOM 5391 C C . ALA B 1 285 ? 37.210 20.458 21.993 1.00 9.78 285 ALA B C 1
ATOM 5392 O O . ALA B 1 285 ? 37.611 20.471 23.126 1.00 11.91 285 ALA B O 1
ATOM 5394 N N . ALA B 1 286 ? 37.730 21.275 21.044 1.00 10.20 286 ALA B N 1
ATOM 5395 C CA . ALA B 1 286 ? 38.740 22.331 21.413 1.00 7.61 286 ALA B CA 1
ATOM 5396 C C . ALA B 1 286 ? 38.159 23.312 22.474 1.00 11.41 286 ALA B C 1
ATOM 5397 O O . ALA B 1 286 ? 38.793 23.636 23.485 1.00 12.05 286 ALA B O 1
ATOM 5399 N N . GLY B 1 287 ? 36.967 23.831 22.188 1.00 11.04 287 GLY B N 1
ATOM 5400 C CA . GLY B 1 287 ? 36.291 24.754 23.084 1.00 10.37 287 GLY B CA 1
ATOM 5401 C C . GLY B 1 287 ? 36.078 24.197 24.486 1.00 11.72 287 GLY B C 1
ATOM 5402 O O . GLY B 1 287 ? 36.343 24.871 25.484 1.00 9.46 287 GLY B O 1
ATOM 5403 N N . ALA B 1 288 ? 35.598 22.959 24.557 1.00 9.27 288 ALA B N 1
ATOM 5404 C CA . ALA B 1 288 ? 35.344 22.314 25.833 1.00 6.80 288 ALA B CA 1
ATOM 5405 C C . ALA B 1 288 ? 36.578 22.100 26.643 1.00 11.63 288 ALA B C 1
ATOM 5406 O O . ALA B 1 288 ? 36.557 22.239 27.885 1.00 12.94 288 ALA B O 1
ATOM 5408 N N . GLN B 1 289 ? 37.652 21.687 25.981 1.00 11.80 289 GLN B N 1
ATOM 5409 C CA . GLN B 1 289 ? 38.906 21.471 26.653 1.00 13.40 289 GLN B CA 1
ATOM 5410 C C . GLN B 1 289 ? 39.487 22.783 27.172 1.00 10.84 289 GLN B C 1
ATOM 5411 O O . GLN B 1 289 ? 40.028 22.835 28.258 1.00 7.42 289 GLN B O 1
ATOM 5417 N N . ALA B 1 290 ? 39.380 23.837 26.382 1.00 12.70 290 ALA B N 1
ATOM 5418 C CA . ALA B 1 290 ? 39.893 25.142 26.801 1.00 14.81 290 ALA B CA 1
ATOM 5419 C C . ALA B 1 290 ? 39.119 25.650 28.045 1.00 17.26 290 ALA B C 1
ATOM 5420 O O . ALA B 1 290 ? 39.711 26.185 28.976 1.00 13.57 290 ALA B O 1
ATOM 5422 N N . SER B 1 291 ? 37.807 25.396 28.063 1.00 15.37 291 SER B N 1
ATOM 5423 C CA . SER B 1 291 ? 36.958 25.813 29.164 1.00 13.34 291 SER B CA 1
ATOM 5424 C C . SER B 1 291 ? 37.333 25.093 30.451 1.00 15.03 291 SER B C 1
ATOM 5425 O O . SER B 1 291 ? 37.443 25.710 31.506 1.00 20.64 291 SER B O 1
ATOM 5428 N N . ILE B 1 292 ? 37.525 23.784 30.348 1.00 16.77 292 ILE B N 1
ATOM 5429 C CA . ILE B 1 292 ? 37.918 22.969 31.473 1.00 13.91 292 ILE B CA 1
ATOM 5430 C C . ILE B 1 292 ? 39.225 23.366 32.073 1.00 13.67 292 ILE B C 1
ATOM 5431 O O . ILE B 1 292 ? 39.310 23.489 33.303 1.00 12.35 292 ILE B O 1
ATOM 5436 N N . ALA B 1 293 ? 40.243 23.514 31.230 1.00 13.40 293 ALA B N 1
ATOM 5437 C CA . ALA B 1 293 ? 41.577 23.887 31.693 1.00 14.57 293 ALA B CA 1
ATOM 5438 C C . ALA B 1 293 ? 41.561 25.264 32.323 1.00 13.41 293 ALA B C 1
ATOM 5439 O O . ALA B 1 293 ? 42.247 25.512 33.314 1.00 12.47 293 ALA B O 1
ATOM 5441 N N . PHE B 1 294 ? 40.794 26.178 31.723 1.00 17.96 294 PHE B N 1
ATOM 5442 C CA . PHE B 1 294 ? 40.649 27.515 32.293 1.00 18.90 294 PHE B CA 1
ATOM 5443 C C . PHE B 1 294 ? 40.007 27.427 33.668 1.00 16.14 294 PHE B C 1
ATOM 5444 O O . PHE B 1 294 ? 40.468 28.080 34.588 1.00 11.19 294 PHE B O 1
ATOM 5452 N N . LEU B 1 295 ? 38.956 26.618 33.807 1.00 16.22 295 LEU B N 1
ATOM 5453 C CA . LEU B 1 295 ? 38.267 26.508 35.101 1.00 13.50 295 LEU B CA 1
ATOM 5454 C C . LEU B 1 295 ? 39.019 25.729 36.142 1.00 15.24 295 LEU B C 1
ATOM 5455 O O . LEU B 1 295 ? 38.589 25.700 37.295 1.00 16.13 295 LEU B O 1
ATOM 5460 N N . LYS B 1 296 ? 40.127 25.093 35.782 1.00 14.63 296 LYS B N 1
ATOM 5461 C CA . LYS B 1 296 ? 41.004 24.476 36.807 1.00 13.06 296 LYS B CA 1
ATOM 5462 C C . LYS B 1 296 ? 41.940 25.521 37.469 1.00 16.20 296 LYS B C 1
ATOM 5463 O O . LYS B 1 296 ? 42.499 25.264 38.489 1.00 13.63 296 LYS B O 1
ATOM 5469 N N . THR B 1 297 ? 42.107 26.690 36.855 1.00 22.93 297 THR B N 1
ATOM 5470 C CA . THR B 1 297 ? 43.006 27.736 37.373 1.00 18.68 297 THR B CA 1
ATOM 5471 C C . THR B 1 297 ? 42.332 28.651 38.411 1.00 19.05 297 THR B C 1
ATOM 5472 O O . THR B 1 297 ? 41.083 28.653 38.574 1.00 15.53 297 THR B O 1
ATOM 5476 N N . ALA B 1 298 ? 43.190 29.441 39.074 1.00 21.34 298 ALA B N 1
ATOM 5477 C CA . ALA B 1 298 ? 42.792 30.444 40.077 1.00 22.57 298 ALA B CA 1
ATOM 5478 C C . ALA B 1 298 ? 41.826 31.454 39.476 1.00 24.10 298 ALA B C 1
ATOM 5479 O O . ALA B 1 298 ? 40.906 31.899 40.142 1.00 27.06 298 ALA B O 1
ATOM 5481 N N . GLU B 1 299 ? 42.009 31.765 38.193 1.00 26.57 299 GLU B N 1
ATOM 5482 C CA . GLU B 1 299 ? 41.108 32.676 37.471 1.00 26.37 299 GLU B CA 1
ATOM 5483 C C . GLU B 1 299 ? 39.717 32.082 37.334 1.00 26.33 299 GLU B C 1
ATOM 5484 O O . GLU B 1 299 ? 38.726 32.808 37.437 1.00 26.03 299 GLU B O 1
ATOM 5490 N N . GLY B 1 300 ? 39.638 30.765 37.149 1.00 26.03 300 GLY B N 1
ATOM 5491 C CA . GLY B 1 300 ? 38.334 30.055 37.145 1.00 26.62 300 GLY B CA 1
ATOM 5492 C C . GLY B 1 300 ? 37.701 30.026 38.528 1.00 27.21 300 GLY B C 1
ATOM 5493 O O . GLY B 1 300 ? 36.482 30.212 38.688 1.00 25.85 300 GLY B O 1
ATOM 5494 N N . GLN B 1 301 ? 38.536 29.820 39.539 1.00 23.53 301 GLN B N 1
ATOM 5495 C CA . GLN B 1 301 ? 38.080 29.932 40.928 1.00 26.07 301 GLN B CA 1
ATOM 5496 C C . GLN B 1 301 ? 37.325 31.246 41.184 1.00 27.15 301 GLN B C 1
ATOM 5497 O O . GLN B 1 301 ? 36.277 31.238 41.861 1.00 29.73 301 GLN B O 1
ATOM 5503 N N . LYS B 1 302 ? 37.842 32.360 40.639 1.00 25.96 302 LYS B N 1
ATOM 5504 C CA . LYS B 1 302 ? 37.207 33.667 40.799 1.00 24.38 302 LYS B CA 1
ATOM 5505 C C . LYS B 1 302 ? 35.801 33.602 40.230 1.00 21.97 302 LYS B C 1
ATOM 5506 O O . LYS B 1 302 ? 34.911 34.161 40.787 1.00 21.55 302 LYS B O 1
ATOM 5512 N N . LEU B 1 303 ? 35.597 32.892 39.131 1.00 18.28 303 LEU B N 1
ATOM 5513 C CA . LEU B 1 303 ? 34.243 32.765 38.582 1.00 24.90 303 LEU B CA 1
ATOM 5514 C C . LEU B 1 303 ? 33.285 32.030 39.537 1.00 23.93 303 LEU B C 1
ATOM 5515 O O . LEU B 1 303 ? 32.141 32.459 39.700 1.00 22.66 303 LEU B O 1
ATOM 5520 N N . ARG B 1 304 ? 33.759 30.930 40.134 1.00 21.15 304 ARG B N 1
ATOM 5521 C CA . ARG B 1 304 ? 32.952 30.113 41.065 1.00 26.70 304 ARG B CA 1
ATOM 5522 C C . ARG B 1 304 ? 32.578 30.946 42.290 1.00 29.47 304 ARG B C 1
ATOM 5523 O O . ARG B 1 304 ? 31.400 31.016 42.676 1.00 37.81 304 ARG B O 1
ATOM 5531 N N . ASP B 1 305 ? 33.592 31.561 42.892 1.00 27.26 305 ASP B N 1
ATOM 5532 C CA . ASP B 1 305 ? 33.410 32.525 44.010 1.00 27.77 305 ASP B CA 1
ATOM 5533 C C . ASP B 1 305 ? 32.306 33.562 43.700 1.00 31.43 305 ASP B C 1
ATOM 5534 O O . ASP B 1 305 ? 31.393 33.754 44.508 1.00 30.95 305 ASP B O 1
ATOM 5539 N N . ALA B 1 306 ? 32.403 34.220 42.530 1.00 26.50 306 ALA B N 1
ATOM 5540 C CA . ALA B 1 306 ? 31.389 35.205 42.108 1.00 28.25 306 ALA B CA 1
ATOM 5541 C C . ALA B 1 306 ? 29.991 34.563 42.010 1.00 27.06 306 ALA B C 1
ATOM 5542 O O . ALA B 1 306 ? 29.013 35.125 42.519 1.00 29.05 306 ALA B O 1
ATOM 5544 N N . GLN B 1 307 ? 29.898 33.382 41.405 1.00 22.50 307 GLN B N 1
ATOM 5545 C CA . GLN B 1 307 ? 28.588 32.728 41.237 1.00 23.56 307 GLN B CA 1
ATOM 5546 C C . GLN B 1 307 ? 27.975 32.546 42.627 1.00 25.38 307 GLN B C 1
ATOM 5547 O O . GLN B 1 307 ? 26.844 32.973 42.901 1.00 27.01 307 GLN B O 1
ATOM 5553 N N . GLN B 1 308 ? 28.772 31.969 43.510 1.00 26.03 308 GLN B N 1
ATOM 5554 C CA . GLN B 1 308 ? 28.331 31.662 44.853 1.00 28.34 308 GLN B CA 1
ATOM 5555 C C . GLN B 1 308 ? 27.812 32.907 45.574 1.00 29.45 308 GLN B C 1
ATOM 5556 O O . GLN B 1 308 ? 26.747 32.865 46.207 1.00 30.98 308 GLN B O 1
ATOM 5562 N N A MET B 1 309 ? 28.537 34.016 45.460 0.70 31.31 309 MET B N 1
ATOM 5563 N N B MET B 1 309 ? 28.547 34.006 45.448 0.30 29.11 309 MET B N 1
ATOM 5564 C CA A MET B 1 309 ? 28.118 35.257 46.101 0.70 31.26 309 MET B CA 1
ATOM 5565 C CA B MET B 1 309 ? 28.174 35.262 46.085 0.30 28.80 309 MET B CA 1
ATOM 5566 C C A MET B 1 309 ? 26.784 35.741 45.535 0.70 30.22 309 MET B C 1
ATOM 5567 C C B MET B 1 309 ? 26.851 35.827 45.522 0.30 28.96 309 MET B C 1
ATOM 5568 O O A MET B 1 309 ? 25.904 36.130 46.293 0.70 29.18 309 MET B O 1
ATOM 5569 O O B MET B 1 309 ? 26.030 36.323 46.282 0.30 28.51 309 MET B O 1
ATOM 5578 N N . HIS B 1 310 ? 26.641 35.713 44.208 1.00 29.41 310 HIS B N 1
ATOM 5579 C CA . HIS B 1 310 ? 25.393 36.198 43.543 1.00 29.50 310 HIS B CA 1
ATOM 5580 C C . HIS B 1 310 ? 24.185 35.397 43.933 1.00 27.40 310 HIS B C 1
ATOM 5581 O O . HIS B 1 310 ? 23.120 35.968 44.261 1.00 23.81 310 HIS B O 1
ATOM 5588 N N . ALA B 1 311 ? 24.359 34.077 43.936 1.00 31.16 311 ALA B N 1
ATOM 5589 C CA . ALA B 1 311 ? 23.331 33.166 44.410 1.00 29.48 311 ALA B CA 1
ATOM 5590 C C . ALA B 1 311 ? 22.953 33.499 45.848 1.00 32.02 311 ALA B C 1
ATOM 5591 O O . ALA B 1 311 ? 21.767 33.575 46.175 1.00 31.31 311 ALA B O 1
ATOM 5593 N N . LYS B 1 312 ? 23.980 33.669 46.691 1.00 30.91 312 LYS B N 1
ATOM 5594 C CA . LYS B 1 312 ? 23.811 33.993 48.099 1.00 30.23 312 LYS B CA 1
ATOM 5595 C C . LYS B 1 312 ? 23.092 35.313 48.239 1.00 26.58 312 LYS B C 1
ATOM 5596 O O . LYS B 1 312 ? 22.136 35.409 48.981 1.00 25.92 312 LYS B O 1
ATOM 5602 N N . VAL B 1 313 ? 23.538 36.316 47.491 1.00 27.78 313 VAL B N 1
ATOM 5603 C CA . VAL B 1 313 ? 22.895 37.627 47.512 1.00 28.16 313 VAL B CA 1
ATOM 5604 C C . VAL B 1 313 ? 21.415 37.572 47.057 1.00 26.11 313 VAL B C 1
ATOM 5605 O O . VAL B 1 313 ? 20.569 38.124 47.716 1.00 28.55 313 VAL B O 1
ATOM 5609 N N . LEU B 1 314 ? 21.105 36.878 45.967 1.00 28.52 314 LEU B N 1
ATOM 5610 C CA . LEU B 1 314 ? 19.714 36.838 45.457 1.00 27.64 314 LEU B CA 1
ATOM 5611 C C . LEU B 1 314 ? 18.758 36.184 46.491 1.00 26.92 314 LEU B C 1
ATOM 5612 O O . LEU B 1 314 ? 17.695 36.755 46.841 1.00 20.41 314 LEU B O 1
ATOM 5617 N N . LYS B 1 315 ? 19.151 35.004 46.982 1.00 29.77 315 LYS B N 1
ATOM 5618 C CA . LYS B 1 315 ? 18.404 34.291 48.042 1.00 31.35 315 LYS B CA 1
ATOM 5619 C C . LYS B 1 315 ? 18.129 35.171 49.277 1.00 33.15 315 LYS B C 1
ATOM 5620 O O . LYS B 1 315 ? 16.983 35.267 49.719 1.00 32.75 315 LYS B O 1
ATOM 5626 N N . MET B 1 316 ? 19.149 35.843 49.808 1.00 37.86 316 MET B N 1
ATOM 5627 C CA . MET B 1 316 ? 18.954 36.721 51.006 1.00 37.17 316 MET B CA 1
ATOM 5628 C C . MET B 1 316 ? 18.004 37.861 50.731 1.00 37.78 316 MET B C 1
ATOM 5629 O O . MET B 1 316 ? 17.102 38.132 51.530 1.00 36.82 316 MET B O 1
ATOM 5634 N N A ARG B 1 317 ? 18.215 38.527 49.599 0.50 35.62 317 ARG B N 1
ATOM 5635 N N B ARG B 1 317 ? 18.222 38.554 49.615 0.50 36.61 317 ARG B N 1
ATOM 5636 C CA A ARG B 1 317 ? 17.407 39.682 49.212 0.50 35.28 317 ARG B CA 1
ATOM 5637 C CA B ARG B 1 317 ? 17.388 39.703 49.247 0.50 36.66 317 ARG B CA 1
ATOM 5638 C C A ARG B 1 317 ? 15.940 39.331 48.975 0.50 34.85 317 ARG B C 1
ATOM 5639 C C B ARG B 1 317 ? 15.928 39.333 48.982 0.50 35.76 317 ARG B C 1
ATOM 5640 O O A ARG B 1 317 ? 15.059 40.152 49.243 0.50 33.00 317 ARG B O 1
ATOM 5641 O O B ARG B 1 317 ? 15.037 40.146 49.239 0.50 33.82 317 ARG B O 1
ATOM 5656 N N . LEU B 1 318 ? 15.686 38.127 48.461 1.00 33.16 318 LEU B N 1
ATOM 5657 C CA . LEU B 1 318 ? 14.307 37.643 48.235 1.00 35.16 318 LEU B CA 1
ATOM 5658 C C . LEU B 1 318 ? 13.662 37.185 49.561 1.00 35.62 318 LEU B C 1
ATOM 5659 O O . LEU B 1 318 ? 12.459 37.393 49.770 1.00 32.14 318 LEU B O 1
ATOM 5664 N N . LYS B 1 319 ? 14.462 36.563 50.442 1.00 35.14 319 LYS B N 1
ATOM 5665 C CA . LYS B 1 319 ? 13.998 36.144 51.771 1.00 37.07 319 LYS B CA 1
ATOM 5666 C C . LYS B 1 319 ? 13.671 37.395 52.587 1.00 38.07 319 LYS B C 1
ATOM 5667 O O . LYS B 1 319 ? 12.583 37.497 53.142 1.00 37.68 319 LYS B O 1
ATOM 5673 N N . ALA B 1 320 ? 14.604 38.354 52.618 1.00 39.58 320 ALA B N 1
ATOM 5674 C CA . ALA B 1 320 ? 14.377 39.683 53.218 1.00 35.97 320 ALA B CA 1
ATOM 5675 C C . ALA B 1 320 ? 13.065 40.324 52.707 1.00 36.67 320 ALA B C 1
ATOM 5676 O O . ALA B 1 320 ? 12.410 40.980 53.460 1.00 41.75 320 ALA B O 1
ATOM 5678 N N . LEU B 1 321 ? 12.671 40.111 51.442 1.00 38.47 321 LEU B N 1
ATOM 5679 C CA . LEU B 1 321 ? 11.329 40.581 50.942 1.00 38.02 321 LEU B CA 1
ATOM 5680 C C . LEU B 1 321 ? 10.096 39.762 51.456 1.00 38.40 321 LEU B C 1
ATOM 5681 O O . LEU B 1 321 ? 8.940 40.179 51.273 1.00 33.69 321 LEU B O 1
ATOM 5686 N N . GLY B 1 322 ? 10.348 38.604 52.062 1.00 38.55 322 GLY B N 1
ATOM 5687 C CA . GLY B 1 322 ? 9.290 37.715 52.555 1.00 41.22 322 GLY B CA 1
ATOM 5688 C C . GLY B 1 322 ? 8.901 36.612 51.580 1.00 40.61 322 GLY B C 1
ATOM 5689 O O . GLY B 1 322 ? 7.923 35.907 51.808 1.00 40.87 322 GLY B O 1
ATOM 5690 N N . MET B 1 323 ? 9.667 36.445 50.507 1.00 42.34 323 MET B N 1
ATOM 5691 C CA . MET B 1 323 ? 9.359 35.422 49.510 1.00 43.33 323 MET B CA 1
ATOM 5692 C C . MET B 1 323 ? 9.764 34.011 49.965 1.00 41.17 323 MET B C 1
ATOM 5693 O O . MET B 1 323 ? 10.731 33.868 50.728 1.00 36.37 323 MET B O 1
ATOM 5698 N N . PRO B 1 324 ? 9.026 32.963 49.488 1.00 40.79 324 PRO B N 1
ATOM 5699 C CA . PRO B 1 324 ? 9.338 31.582 49.860 1.00 36.49 324 PRO B CA 1
ATOM 5700 C C . PRO B 1 324 ? 10.421 30.998 48.974 1.00 35.97 324 PRO B C 1
ATOM 5701 O O . PRO B 1 324 ? 10.184 30.825 47.762 1.00 35.01 324 PRO B O 1
ATOM 5705 N N . ILE B 1 325 ? 11.577 30.680 49.578 1.00 34.33 325 ILE B N 1
ATOM 5706 C CA . ILE B 1 325 ? 12.758 30.160 48.868 1.00 29.17 325 ILE B CA 1
ATOM 5707 C C . ILE B 1 325 ? 13.132 28.754 49.301 1.00 33.02 325 ILE B C 1
ATOM 5708 O O . ILE B 1 325 ? 13.309 28.509 50.500 1.00 31.98 325 ILE B O 1
ATOM 5713 N N . ILE B 1 326 ? 13.250 27.824 48.329 1.00 29.71 326 ILE B N 1
ATOM 5714 C CA . ILE B 1 326 ? 13.740 26.491 48.627 1.00 34.73 326 ILE B CA 1
ATOM 5715 C C . ILE B 1 326 ? 15.259 26.625 48.602 1.00 35.17 326 ILE B C 1
ATOM 5716 O O . ILE B 1 326 ? 15.871 26.596 47.532 1.00 41.85 326 ILE B O 1
ATOM 5721 N N . ASP B 1 327 ? 15.862 26.790 49.782 1.00 28.38 327 ASP B N 1
ATOM 5722 C CA . ASP B 1 327 ? 17.299 27.037 49.905 1.00 28.39 327 ASP B CA 1
ATOM 5723 C C . ASP B 1 327 ? 18.092 25.850 50.424 1.00 24.96 327 ASP B C 1
ATOM 5724 O O . ASP B 1 327 ? 18.169 25.680 51.607 1.00 22.63 327 ASP B O 1
ATOM 5729 N N . HIS B 1 328 ? 18.706 25.034 49.543 1.00 29.89 328 HIS B N 1
ATOM 5730 C CA . HIS B 1 328 ? 19.552 23.886 50.021 1.00 30.79 328 HIS B CA 1
ATOM 5731 C C . HIS B 1 328 ? 21.103 24.119 50.021 1.00 32.81 328 HIS B C 1
ATOM 5732 O O . HIS B 1 328 ? 21.868 23.151 50.130 1.00 35.40 328 HIS B O 1
ATOM 5739 N N . GLY B 1 329 ? 21.552 25.377 49.893 1.00 32.41 329 GLY B N 1
ATOM 5740 C CA . GLY B 1 329 ? 22.994 25.725 49.846 1.00 32.01 329 GLY B CA 1
ATOM 5741 C C . GLY B 1 329 ? 23.703 25.708 48.471 1.00 32.41 329 GLY B C 1
ATOM 5742 O O . GLY B 1 329 ? 24.944 25.724 48.413 1.00 33.02 329 GLY B O 1
ATOM 5743 N N . SER B 1 330 ? 22.952 25.721 47.368 1.00 31.05 330 SER B N 1
ATOM 5744 C CA . SER B 1 330 ? 23.573 25.689 46.022 1.00 26.89 330 SER B CA 1
ATOM 5745 C C . SER B 1 330 ? 23.463 27.014 45.239 1.00 28.91 330 SER B C 1
ATOM 5746 O O . SER B 1 330 ? 23.009 28.022 45.766 1.00 28.21 330 SER B O 1
ATOM 5749 N N . HIS B 1 331 ? 23.954 27.007 43.997 1.00 20.30 331 HIS B N 1
ATOM 5750 C CA . HIS B 1 331 ? 23.901 28.152 43.073 1.00 25.48 331 HIS B CA 1
ATOM 5751 C C . HIS B 1 331 ? 22.508 28.298 42.460 1.00 25.48 331 HIS B C 1
ATOM 5752 O O . HIS B 1 331 ? 22.218 29.276 41.805 1.00 28.38 331 HIS B O 1
ATOM 5759 N N . ILE B 1 332 ? 21.650 27.308 42.670 1.00 28.76 332 ILE B N 1
ATOM 5760 C CA . ILE B 1 332 ? 20.283 27.322 42.138 1.00 30.78 332 ILE B CA 1
ATOM 5761 C C . ILE B 1 332 ? 19.362 28.067 43.131 1.00 29.94 332 ILE B C 1
ATOM 5762 O O . ILE B 1 332 ? 19.530 27.974 44.350 1.00 29.19 332 ILE B O 1
ATOM 5767 N N . VAL B 1 333 ? 18.419 28.844 42.606 1.00 26.73 333 VAL B N 1
ATOM 5768 C CA . VAL B 1 333 ? 17.501 29.623 43.471 1.00 28.74 333 VAL B CA 1
ATOM 5769 C C . VAL B 1 333 ? 16.064 29.373 43.049 1.00 32.16 333 VAL B C 1
ATOM 5770 O O . VAL B 1 333 ? 15.535 30.063 42.160 1.00 32.22 333 VAL B O 1
ATOM 5774 N N . PRO B 1 334 ? 15.423 28.351 43.645 1.00 34.38 334 PRO B N 1
ATOM 5775 C CA . PRO B 1 334 ? 13.997 28.116 43.342 1.00 35.44 334 PRO B CA 1
ATOM 5776 C C . PRO B 1 334 ? 13.048 28.960 44.248 1.00 36.12 334 PRO B C 1
ATOM 5777 O O . PRO B 1 334 ? 13.136 28.902 45.486 1.00 39.13 334 PRO B O 1
ATOM 5781 N N . VAL B 1 335 ? 12.201 29.776 43.608 1.00 36.19 335 VAL B N 1
ATOM 5782 C CA . VAL B 1 335 ? 11.221 30.627 44.288 1.00 37.20 335 VAL B CA 1
ATOM 5783 C C . VAL B 1 335 ? 9.885 29.907 44.123 1.00 36.91 335 VAL B C 1
ATOM 5784 O O . VAL B 1 335 ? 9.460 29.686 42.999 1.00 34.84 335 VAL B O 1
ATOM 5788 N N A VAL B 1 336 ? 9.231 29.573 45.244 0.50 34.55 336 VAL B N 1
ATOM 5789 N N B VAL B 1 336 ? 9.233 29.549 45.235 0.50 36.57 336 VAL B N 1
ATOM 5790 C CA A VAL B 1 336 ? 7.975 28.798 45.238 0.50 34.12 336 VAL B CA 1
ATOM 5791 C CA B VAL B 1 336 ? 7.985 28.747 45.184 0.50 36.87 336 VAL B CA 1
ATOM 5792 C C A VAL B 1 336 ? 6.735 29.687 45.100 0.50 35.01 336 VAL B C 1
ATOM 5793 C C B VAL B 1 336 ? 6.714 29.619 45.145 0.50 36.82 336 VAL B C 1
ATOM 5794 O O A VAL B 1 336 ? 6.611 30.700 45.800 0.50 32.88 336 VAL B O 1
ATOM 5795 O O B VAL B 1 336 ? 6.556 30.543 45.946 0.50 35.18 336 VAL B O 1
ATOM 5802 N N . ILE B 1 337 ? 5.830 29.293 44.191 1.00 37.38 337 ILE B N 1
ATOM 5803 C CA . ILE B 1 337 ? 4.555 30.032 43.915 1.00 37.68 337 ILE B CA 1
ATOM 5804 C C . ILE B 1 337 ? 3.305 29.172 44.283 1.00 38.96 337 ILE B C 1
ATOM 5805 O O . ILE B 1 337 ? 2.221 29.742 44.588 1.00 37.91 337 ILE B O 1
ATOM 5810 N N . GLY B 1 338 ? 3.424 27.833 44.202 1.00 34.99 338 GLY B N 1
ATOM 5811 C CA . GLY B 1 338 ? 2.356 26.903 44.650 1.00 38.47 338 GLY B CA 1
ATOM 5812 C C . GLY B 1 338 ? 1.134 26.652 43.758 1.00 39.93 338 GLY B C 1
ATOM 5813 O O . GLY B 1 338 ? 0.267 25.821 44.123 1.00 34.60 338 GLY B O 1
ATOM 5814 N N . ASP B 1 339 ? 1.009 27.396 42.634 1.00 40.25 339 ASP B N 1
ATOM 5815 C CA . ASP B 1 339 ? -0.027 27.085 41.612 1.00 41.06 339 ASP B CA 1
ATOM 5816 C C . ASP B 1 339 ? 0.458 27.398 40.164 1.00 36.89 339 ASP B C 1
ATOM 5817 O O . ASP B 1 339 ? 1.160 28.404 39.932 1.00 31.09 339 ASP B O 1
ATOM 5822 N N . PRO B 1 340 ? 0.114 26.507 39.202 1.00 38.43 340 PRO B N 1
ATOM 5823 C CA . PRO B 1 340 ? 0.628 26.646 37.835 1.00 42.20 340 PRO B CA 1
ATOM 5824 C C . PRO B 1 340 ? 0.176 27.942 37.082 1.00 41.75 340 PRO B C 1
ATOM 5825 O O . PRO B 1 340 ? 0.963 28.507 36.292 1.00 38.00 340 PRO B O 1
ATOM 5829 N N . VAL B 1 341 ? -1.045 28.421 37.356 1.00 43.40 341 VAL B N 1
ATOM 5830 C CA . VAL B 1 341 ? -1.554 29.667 36.723 1.00 45.72 341 VAL B CA 1
ATOM 5831 C C . VAL B 1 341 ? -0.757 30.878 37.214 1.00 47.40 341 VAL B C 1
ATOM 5832 O O . VAL B 1 341 ? -0.277 31.671 36.394 1.00 52.17 341 VAL B O 1
ATOM 5836 N N . HIS B 1 342 ? -0.613 31.007 38.538 1.00 46.37 342 HIS B N 1
ATOM 5837 C CA . HIS B 1 342 ? 0.166 32.099 39.126 1.00 48.90 342 HIS B CA 1
ATOM 5838 C C . HIS B 1 342 ? 1.682 31.989 38.815 1.00 51.77 342 HIS B C 1
ATOM 5839 O O . HIS B 1 342 ? 2.349 33.005 38.693 1.00 55.34 342 HIS B O 1
ATOM 5846 N N . THR B 1 343 ? 2.217 30.775 38.652 1.00 52.48 343 THR B N 1
ATOM 5847 C CA . THR B 1 343 ? 3.635 30.604 38.277 1.00 51.11 343 THR B CA 1
ATOM 5848 C C . THR B 1 343 ? 3.870 31.250 36.881 1.00 48.54 343 THR B C 1
ATOM 5849 O O . THR B 1 343 ? 4.737 32.144 36.741 1.00 37.22 343 THR B O 1
ATOM 5853 N N . LYS B 1 344 ? 3.073 30.805 35.890 1.00 49.83 344 LYS B N 1
ATOM 5854 C CA . LYS B 1 344 ? 3.124 31.322 34.471 1.00 48.38 344 LYS B CA 1
ATOM 5855 C C . LYS B 1 344 ? 2.797 32.803 34.389 1.00 41.92 344 LYS B C 1
ATOM 5856 O O . LYS B 1 344 ? 3.349 33.511 33.581 1.00 44.24 344 LYS B O 1
ATOM 5862 N N . ALA B 1 345 ? 1.867 33.251 35.205 1.00 39.91 345 ALA B N 1
ATOM 5863 C CA . ALA B 1 345 ? 1.561 34.657 35.287 1.00 41.13 345 ALA B CA 1
ATOM 5864 C C . ALA B 1 345 ? 2.762 35.481 35.777 1.00 40.57 345 ALA B C 1
ATOM 5865 O O . ALA B 1 345 ? 2.958 36.607 35.298 1.00 41.54 345 ALA B O 1
ATOM 5867 N N . VAL B 1 346 ? 3.562 34.945 36.709 1.00 34.72 346 VAL B N 1
ATOM 5868 C CA . VAL B 1 346 ? 4.734 35.701 37.188 1.00 36.23 346 VAL B CA 1
ATOM 5869 C C . VAL B 1 346 ? 5.874 35.710 36.104 1.00 32.16 346 VAL B C 1
ATOM 5870 O O . VAL B 1 346 ? 6.521 36.718 35.929 1.00 27.39 346 VAL B O 1
ATOM 5874 N N . SER B 1 347 ? 6.086 34.596 35.403 1.00 31.25 347 SER B N 1
ATOM 5875 C CA . SER B 1 347 ? 7.152 34.521 34.379 1.00 37.23 347 SER B CA 1
ATOM 5876 C C . SER B 1 347 ? 6.787 35.321 33.110 1.00 36.09 347 SER B C 1
ATOM 5877 O O . SER B 1 347 ? 7.661 35.954 32.522 1.00 35.21 347 SER B O 1
ATOM 5880 N N . ASP B 1 348 ? 5.503 35.246 32.691 1.00 36.34 348 ASP B N 1
ATOM 5881 C CA . ASP B 1 348 ? 4.946 36.088 31.603 1.00 35.08 348 ASP B CA 1
ATOM 5882 C C . ASP B 1 348 ? 5.091 37.552 31.957 1.00 29.86 348 ASP B C 1
ATOM 5883 O O . ASP B 1 348 ? 5.482 38.346 31.105 1.00 29.70 348 ASP B O 1
ATOM 5888 N N . MET B 1 349 ? 4.774 37.894 33.203 1.00 29.25 349 MET B N 1
ATOM 5889 C CA . MET B 1 349 ? 4.966 39.251 33.738 1.00 31.41 349 MET B CA 1
ATOM 5890 C C . MET B 1 349 ? 6.411 39.635 33.688 1.00 26.23 349 MET B C 1
ATOM 5891 O O . MET B 1 349 ? 6.743 40.614 33.106 1.00 19.19 349 MET B O 1
ATOM 5896 N N . LEU B 1 350 ? 7.268 38.845 34.312 1.00 28.26 350 LEU B N 1
ATOM 5897 C CA . LEU B 1 350 ? 8.690 39.188 34.393 1.00 28.46 350 LEU B CA 1
ATOM 5898 C C . LEU B 1 350 ? 9.261 39.455 33.017 1.00 25.03 350 LEU B C 1
ATOM 5899 O O . LEU B 1 350 ? 9.929 40.486 32.782 1.00 19.92 350 LEU B O 1
ATOM 5904 N N . LEU B 1 351 ? 8.916 38.574 32.081 1.00 27.59 351 LEU B N 1
ATOM 5905 C CA . LEU B 1 351 ? 9.421 38.667 30.719 1.00 27.00 351 LEU B CA 1
ATOM 5906 C C . LEU B 1 351 ? 8.865 39.892 30.036 1.00 27.22 351 LEU B C 1
ATOM 5907 O O . LEU B 1 351 ? 9.633 40.743 29.578 1.00 21.51 351 LEU B O 1
ATOM 5912 N N . SER B 1 352 ? 7.531 39.984 29.994 1.00 28.81 352 SER B N 1
ATOM 5913 C CA . SER B 1 352 ? 6.837 41.097 29.307 1.00 29.42 352 SER B CA 1
ATOM 5914 C C . SER B 1 352 ? 7.152 42.442 29.898 1.00 25.93 352 SER B C 1
ATOM 5915 O O . SER B 1 352 ? 7.408 43.377 29.181 1.00 26.49 352 SER B O 1
ATOM 5918 N N . ASP B 1 353 ? 7.151 42.518 31.218 1.00 29.28 353 ASP B N 1
ATOM 5919 C CA . ASP B 1 353 ? 7.258 43.798 31.924 1.00 29.88 353 ASP B CA 1
ATOM 5920 C C . ASP B 1 353 ? 8.699 44.315 32.146 1.00 28.52 353 ASP B C 1
ATOM 5921 O O . ASP B 1 353 ? 8.962 45.493 32.006 1.00 28.66 353 ASP B O 1
ATOM 5926 N N . TYR B 1 354 ? 9.609 43.425 32.516 1.00 28.32 354 TYR B N 1
ATOM 5927 C CA . TYR B 1 354 ? 10.996 43.779 32.880 1.00 28.06 354 TYR B CA 1
ATOM 5928 C C . TYR B 1 354 ? 12.068 43.129 32.001 1.00 27.45 354 TYR B C 1
ATOM 5929 O O . TYR B 1 354 ? 13.242 43.425 32.183 1.00 20.90 354 TYR B O 1
ATOM 5938 N N . GLY B 1 355 ? 11.677 42.224 31.093 1.00 25.08 355 GLY B N 1
ATOM 5939 C CA . GLY B 1 355 ? 12.641 41.537 30.224 1.00 21.99 355 GLY B CA 1
ATOM 5940 C C . GLY B 1 355 ? 13.375 40.417 30.911 1.00 20.88 355 GLY B C 1
ATOM 5941 O O . GLY B 1 355 ? 14.319 39.890 30.391 1.00 16.77 355 GLY B O 1
ATOM 5942 N N . VAL B 1 356 ? 12.930 40.058 32.092 1.00 19.35 356 VAL B N 1
ATOM 5943 C CA . VAL B 1 356 ? 13.534 39.007 32.852 1.00 22.40 356 VAL B CA 1
ATOM 5944 C C . VAL B 1 356 ? 12.977 37.664 32.358 1.00 23.20 356 VAL B C 1
ATOM 5945 O O . VAL B 1 356 ? 11.776 37.382 32.454 1.00 21.81 356 VAL B O 1
ATOM 5949 N N . TYR B 1 357 ? 13.857 36.851 31.835 1.00 23.35 357 TYR B N 1
ATOM 5950 C CA . TYR B 1 357 ? 13.470 35.572 31.350 1.00 30.46 357 TYR B CA 1
ATOM 5951 C C . TYR B 1 357 ? 13.790 34.471 32.352 1.00 29.88 357 TYR B C 1
ATOM 5952 O O . TYR B 1 357 ? 14.953 34.083 32.486 1.00 27.38 357 TYR B O 1
ATOM 5961 N N . VAL B 1 358 ? 12.751 33.982 33.042 1.00 28.39 358 VAL B N 1
ATOM 5962 C CA . VAL B 1 358 ? 12.854 32.826 33.948 1.00 33.50 358 VAL B CA 1
ATOM 5963 C C . VAL B 1 358 ? 11.679 31.880 33.614 1.00 36.64 358 VAL B C 1
ATOM 5964 O O . VAL B 1 358 ? 10.547 32.308 33.621 1.00 39.51 358 VAL B O 1
ATOM 5968 N N A GLN B 1 359 ? 11.941 30.641 33.193 0.50 38.28 359 GLN B N 1
ATOM 5969 N N B GLN B 1 359 ? 11.978 30.595 33.451 0.50 39.70 359 GLN B N 1
ATOM 5970 C CA A GLN B 1 359 ? 10.822 29.738 32.824 0.50 38.04 359 GLN B CA 1
ATOM 5971 C CA B GLN B 1 359 ? 10.967 29.598 33.087 0.50 39.71 359 GLN B CA 1
ATOM 5972 C C A GLN B 1 359 ? 10.078 29.285 34.101 0.50 39.20 359 GLN B C 1
ATOM 5973 C C B GLN B 1 359 ? 10.066 29.262 34.262 0.50 40.33 359 GLN B C 1
ATOM 5974 O O A GLN B 1 359 ? 10.692 29.135 35.165 0.50 41.73 359 GLN B O 1
ATOM 5975 O O B GLN B 1 359 ? 10.553 29.150 35.401 0.50 42.00 359 GLN B O 1
ATOM 5986 N N . PRO B 1 360 ? 8.752 29.082 34.003 1.00 40.31 360 PRO B N 1
ATOM 5987 C CA . PRO B 1 360 ? 7.957 28.591 35.109 1.00 39.11 360 PRO B CA 1
ATOM 5988 C C . PRO B 1 360 ? 8.149 27.085 35.151 1.00 39.22 360 PRO B C 1
ATOM 5989 O O . PRO B 1 360 ? 8.455 26.476 34.107 1.00 38.69 360 PRO B O 1
ATOM 5993 N N . ILE B 1 361 ? 8.069 26.497 36.349 1.00 40.79 361 ILE B N 1
ATOM 5994 C CA . ILE B 1 361 ? 8.139 25.034 36.503 1.00 39.60 361 ILE B CA 1
ATOM 5995 C C . ILE B 1 361 ? 6.937 24.561 37.307 1.00 40.69 361 ILE B C 1
ATOM 5996 O O . ILE B 1 361 ? 6.875 24.785 38.532 1.00 33.92 361 ILE B O 1
ATOM 6001 N N . ASN B 1 362 ? 5.985 23.905 36.611 1.00 40.63 362 ASN B N 1
ATOM 6002 C CA . ASN B 1 362 ? 4.732 23.356 37.230 1.00 39.76 362 ASN B CA 1
ATOM 6003 C C . ASN B 1 362 ? 4.725 21.811 37.149 1.00 38.79 362 ASN B C 1
ATOM 6004 O O . ASN B 1 362 ? 5.690 21.228 36.670 1.00 31.96 362 ASN B O 1
ATOM 6009 N N . PHE B 1 363 ? 3.640 21.167 37.613 1.00 36.99 363 PHE B N 1
ATOM 6010 C CA . PHE B 1 363 ? 3.429 19.699 37.415 1.00 40.85 363 PHE B CA 1
ATOM 6011 C C . PHE B 1 363 ? 3.452 19.367 35.878 1.00 44.84 363 PHE B C 1
ATOM 6012 O O . PHE B 1 363 ? 2.900 20.147 35.079 1.00 44.97 363 PHE B O 1
ATOM 6020 N N . PRO B 1 364 ? 4.058 18.196 35.467 1.00 48.45 364 PRO B N 1
ATOM 6021 C CA . PRO B 1 364 ? 4.536 17.043 36.250 1.00 43.75 364 PRO B CA 1
ATOM 6022 C C . PRO B 1 364 ? 6.014 17.118 36.600 1.00 39.61 364 PRO B C 1
ATOM 6023 O O . PRO B 1 364 ? 6.548 16.171 37.163 1.00 33.98 364 PRO B O 1
ATOM 6027 N N . THR B 1 365 ? 6.661 18.232 36.268 1.00 34.55 365 THR B N 1
ATOM 6028 C CA . THR B 1 365 ? 8.081 18.384 36.468 1.00 37.51 365 THR B CA 1
ATOM 6029 C C . THR B 1 365 ? 8.473 18.462 37.963 1.00 37.39 365 THR B C 1
ATOM 6030 O O . THR B 1 365 ? 9.603 18.199 38.314 1.00 30.69 365 THR B O 1
ATOM 6034 N N . VAL B 1 366 ? 7.524 18.882 38.801 1.00 40.21 366 VAL B N 1
ATOM 6035 C CA . VAL B 1 366 ? 7.656 18.958 40.264 1.00 34.85 366 VAL B CA 1
ATOM 6036 C C . VAL B 1 366 ? 6.255 18.702 40.773 1.00 34.72 366 VAL B C 1
ATOM 6037 O O . VAL B 1 366 ? 5.312 18.814 40.005 1.00 37.68 366 VAL B O 1
ATOM 6041 N N . PRO B 1 367 ? 6.095 18.276 42.046 1.00 40.37 367 PRO B N 1
ATOM 6042 C CA . PRO B 1 367 ? 4.718 18.074 42.532 1.00 38.31 367 PRO B CA 1
ATOM 6043 C C . PRO B 1 367 ? 3.764 19.299 42.466 1.00 35.32 367 PRO B C 1
ATOM 6044 O O . PRO B 1 367 ? 4.183 20.428 42.250 1.00 32.83 367 PRO B O 1
ATOM 6048 N N . ARG B 1 368 ? 2.483 19.013 42.636 1.00 38.85 368 ARG B N 1
ATOM 6049 C CA . ARG B 1 368 ? 1.444 20.026 42.718 1.00 44.33 368 ARG B CA 1
ATOM 6050 C C . ARG B 1 368 ? 1.630 20.740 44.051 1.00 38.23 368 ARG B C 1
ATOM 6051 O O . ARG B 1 368 ? 1.764 20.085 45.071 1.00 28.96 368 ARG B O 1
ATOM 6059 N N . GLY B 1 369 ? 1.619 22.068 44.039 1.00 34.78 369 GLY B N 1
ATOM 6060 C CA . GLY B 1 369 ? 1.858 22.861 45.244 1.00 36.54 369 GLY B CA 1
ATOM 6061 C C . GLY B 1 369 ? 3.308 23.280 45.451 1.00 35.94 369 GLY B C 1
ATOM 6062 O O . GLY B 1 369 ? 3.587 24.066 46.377 1.00 36.07 369 GLY B O 1
ATOM 6063 N N . THR B 1 370 ? 4.223 22.762 44.608 1.00 34.09 370 THR B N 1
ATOM 6064 C CA . THR B 1 370 ? 5.657 23.090 44.664 1.00 32.28 370 THR B CA 1
ATOM 6065 C C . THR B 1 370 ? 6.042 23.916 43.474 1.00 30.35 370 THR B C 1
ATOM 6066 O O . THR B 1 370 ? 7.219 24.155 43.254 1.00 26.84 370 THR B O 1
ATOM 6070 N N . GLU B 1 371 ? 5.034 24.419 42.742 1.00 36.99 371 GLU B N 1
ATOM 6071 C CA . GLU B 1 371 ? 5.232 25.162 41.465 1.00 35.87 371 GLU B CA 1
ATOM 6072 C C . GLU B 1 371 ? 6.128 26.369 41.767 1.00 35.76 371 GLU B C 1
ATOM 6073 O O . GLU B 1 371 ? 5.959 27.037 42.811 1.00 29.13 371 GLU B O 1
ATOM 6079 N N . ARG B 1 372 ? 7.053 26.652 40.857 1.00 28.43 372 ARG B N 1
ATOM 6080 C CA . ARG B 1 372 ? 8.150 27.584 41.137 1.00 36.04 372 ARG B CA 1
ATOM 6081 C C . ARG B 1 372 ? 8.882 28.142 39.890 1.00 39.51 372 ARG B C 1
ATOM 6082 O O . ARG B 1 372 ? 8.724 27.632 38.765 1.00 39.55 372 ARG B O 1
ATOM 6090 N N A LEU B 1 373 ? 9.690 29.179 40.127 0.50 38.65 373 LEU B N 1
ATOM 6091 N N B LEU B 1 373 ? 9.691 29.177 40.134 0.50 38.76 373 LEU B N 1
ATOM 6092 C CA A LEU B 1 373 ? 10.584 29.759 39.120 0.50 37.18 373 LEU B CA 1
ATOM 6093 C CA B LEU B 1 373 ? 10.594 29.770 39.137 0.50 37.44 373 LEU B CA 1
ATOM 6094 C C A LEU B 1 373 ? 11.990 29.387 39.572 0.50 37.88 373 LEU B C 1
ATOM 6095 C C B LEU B 1 373 ? 11.991 29.372 39.580 0.50 37.93 373 LEU B C 1
ATOM 6096 O O A LEU B 1 373 ? 12.330 29.544 40.772 0.50 34.50 373 LEU B O 1
ATOM 6097 O O B LEU B 1 373 ? 12.330 29.503 40.783 0.50 34.25 373 LEU B O 1
ATOM 6106 N N . ARG B 1 374 ? 12.789 28.891 38.624 1.00 35.78 374 ARG B N 1
ATOM 6107 C CA . ARG B 1 374 ? 14.160 28.468 38.870 1.00 34.58 374 ARG B CA 1
ATOM 6108 C C . ARG B 1 374 ? 15.129 29.453 38.254 1.00 33.63 374 ARG B C 1
ATOM 6109 O O . ARG B 1 374 ? 15.238 29.542 36.997 1.00 28.24 374 ARG B O 1
ATOM 6117 N N . PHE B 1 375 ? 15.836 30.146 39.158 1.00 26.39 375 PHE B N 1
ATOM 6118 C CA . PHE B 1 375 ? 16.794 31.159 38.832 1.00 28.51 375 PHE B CA 1
ATOM 6119 C C . PHE B 1 375 ? 18.173 30.563 38.924 1.00 29.74 375 PHE B C 1
ATOM 6120 O O . PHE B 1 375 ? 18.468 29.797 39.848 1.00 25.58 375 PHE B O 1
ATOM 6128 N N . THR B 1 376 ? 19.020 30.930 37.958 1.00 27.91 376 THR B N 1
ATOM 6129 C CA . THR B 1 376 ? 20.378 30.416 37.839 1.00 25.27 376 THR B CA 1
ATOM 6130 C C . THR B 1 376 ? 21.344 31.581 37.753 1.00 24.13 376 THR B C 1
ATOM 6131 O O . THR B 1 376 ? 21.920 31.838 36.682 1.00 22.22 376 THR B O 1
ATOM 6135 N N . PRO B 1 377 ? 21.514 32.326 38.878 1.00 24.25 377 PRO B N 1
ATOM 6136 C CA . PRO B 1 377 ? 22.443 33.473 38.932 1.00 25.89 377 PRO B CA 1
ATOM 6137 C C . PRO B 1 377 ? 23.873 33.138 38.603 1.00 23.82 377 PRO B C 1
ATOM 6138 O O . PRO B 1 377 ? 24.377 32.123 39.013 1.00 29.40 377 PRO B O 1
ATOM 6142 N N . SER B 1 378 ? 24.526 34.028 37.878 1.00 30.78 378 SER B N 1
ATOM 6143 C CA . SER B 1 378 ? 25.836 33.740 37.299 1.00 30.08 378 SER B CA 1
ATOM 6144 C C . SER B 1 378 ? 26.802 34.894 37.604 1.00 26.58 378 SER B C 1
ATOM 6145 O O . SER B 1 378 ? 26.352 35.939 38.069 1.00 27.67 378 SER B O 1
ATOM 6148 N N . PRO B 1 379 ? 28.127 34.704 37.346 1.00 23.76 379 PRO B N 1
ATOM 6149 C CA . PRO B 1 379 ? 29.075 35.805 37.531 1.00 26.77 379 PRO B CA 1
ATOM 6150 C C . PRO B 1 379 ? 28.736 37.020 36.620 1.00 25.42 379 PRO B C 1
ATOM 6151 O O . PRO B 1 379 ? 29.015 38.149 36.990 1.00 24.10 379 PRO B O 1
ATOM 6155 N N . VAL B 1 380 ? 28.086 36.791 35.468 1.00 26.18 380 VAL B N 1
ATOM 6156 C CA . VAL B 1 380 ? 27.668 37.918 34.621 1.00 30.21 380 VAL B CA 1
ATOM 6157 C C . VAL B 1 380 ? 26.401 38.659 35.131 1.00 27.75 380 VAL B C 1
ATOM 6158 O O . VAL B 1 380 ? 26.107 39.749 34.652 1.00 28.13 380 VAL B O 1
ATOM 6162 N N . HIS B 1 381 ? 25.677 38.088 36.095 1.00 27.48 381 HIS B N 1
ATOM 6163 C CA . HIS B 1 381 ? 24.547 38.789 36.694 1.00 32.30 381 HIS B CA 1
ATOM 6164 C C . HIS B 1 381 ? 25.120 39.703 37.794 1.00 33.94 381 HIS B C 1
ATOM 6165 O O . HIS B 1 381 ? 25.209 39.298 38.952 1.00 34.29 381 HIS B O 1
ATOM 6172 N N . ASP B 1 382 ? 25.495 40.937 37.446 1.00 35.83 382 ASP B N 1
ATOM 6173 C CA . ASP B 1 382 ? 26.143 41.810 38.450 1.00 39.16 382 ASP B CA 1
ATOM 6174 C C . ASP B 1 382 ? 25.225 42.179 39.676 1.00 41.85 382 ASP B C 1
ATOM 6175 O O . ASP B 1 382 ? 24.017 41.845 39.699 1.00 42.21 382 ASP B O 1
ATOM 6180 N N A LEU B 1 383 ? 25.798 42.853 40.675 0.50 39.74 383 LEU B N 1
ATOM 6181 N N B LEU B 1 383 ? 25.800 42.857 40.667 0.50 40.70 383 LEU B N 1
ATOM 6182 C CA A LEU B 1 383 ? 25.035 43.236 41.870 0.50 39.05 383 LEU B CA 1
ATOM 6183 C CA B LEU B 1 383 ? 25.052 43.243 41.867 0.50 40.46 383 LEU B CA 1
ATOM 6184 C C A LEU B 1 383 ? 23.909 44.227 41.575 0.50 38.10 383 LEU B C 1
ATOM 6185 C C B LEU B 1 383 ? 23.922 44.236 41.582 0.50 39.06 383 LEU B C 1
ATOM 6186 O O A LEU B 1 383 ? 22.895 44.229 42.275 0.50 38.23 383 LEU B O 1
ATOM 6187 O O B LEU B 1 383 ? 22.918 44.245 42.297 0.50 39.17 383 LEU B O 1
ATOM 6196 N N . LYS B 1 384 ? 24.067 45.028 40.518 1.00 37.75 384 LYS B N 1
ATOM 6197 C CA . LYS B 1 384 ? 23.059 46.037 40.137 1.00 37.82 384 LYS B CA 1
ATOM 6198 C C . LYS B 1 384 ? 21.841 45.378 39.463 1.00 36.43 384 LYS B C 1
ATOM 6199 O O . LYS B 1 384 ? 20.708 45.751 39.755 1.00 36.73 384 LYS B O 1
ATOM 6205 N N A GLN B 1 385 ? 22.051 44.415 38.565 0.50 34.41 385 GLN B N 1
ATOM 6206 N N B GLN B 1 385 ? 22.095 44.414 38.569 0.50 34.57 385 GLN B N 1
ATOM 6207 C CA A GLN B 1 385 ? 20.902 43.765 37.909 0.50 33.97 385 GLN B CA 1
ATOM 6208 C CA B GLN B 1 385 ? 21.024 43.684 37.882 0.50 34.19 385 GLN B CA 1
ATOM 6209 C C A GLN B 1 385 ? 20.186 42.767 38.804 0.50 34.23 385 GLN B C 1
ATOM 6210 C C B GLN B 1 385 ? 20.195 42.890 38.875 0.50 34.42 385 GLN B C 1
ATOM 6211 O O A GLN B 1 385 ? 19.019 42.454 38.539 0.50 33.80 385 GLN B O 1
ATOM 6212 O O B GLN B 1 385 ? 18.961 42.876 38.778 0.50 34.31 385 GLN B O 1
ATOM 6223 N N . ILE B 1 386 ? 20.880 42.250 39.834 1.00 31.86 386 ILE B N 1
ATOM 6224 C CA . ILE B 1 386 ? 20.224 41.460 40.910 1.00 34.08 386 ILE B CA 1
ATOM 6225 C C . ILE B 1 386 ? 19.323 42.399 41.681 1.00 34.97 386 ILE B C 1
ATOM 6226 O O . ILE B 1 386 ? 18.202 42.034 42.004 1.00 34.65 386 ILE B O 1
ATOM 6231 N N . ASP B 1 387 ? 19.812 43.623 41.934 1.00 37.62 387 ASP B N 1
ATOM 6232 C CA . ASP B 1 387 ? 19.007 44.665 42.587 1.00 38.81 387 ASP B CA 1
ATOM 6233 C C . ASP B 1 387 ? 17.731 44.920 41.774 1.00 37.13 387 ASP B C 1
ATOM 6234 O O . ASP B 1 387 ? 16.629 44.949 42.326 1.00 36.05 387 ASP B O 1
ATOM 6239 N N . GLY B 1 388 ? 17.891 45.045 40.460 1.00 37.90 388 GLY B N 1
ATOM 6240 C CA . GLY B 1 388 ? 16.762 45.273 39.561 1.00 38.00 388 GLY B CA 1
ATOM 6241 C C . GLY B 1 388 ? 15.727 44.169 39.666 1.00 38.25 388 GLY B C 1
ATOM 6242 O O . GLY B 1 388 ? 14.547 44.435 39.858 1.00 39.03 388 GLY B O 1
ATOM 6243 N N . LEU B 1 389 ? 16.194 42.928 39.563 1.00 35.52 389 LEU B N 1
ATOM 6244 C CA . LEU B 1 389 ? 15.335 41.724 39.703 1.00 35.24 389 LEU B CA 1
ATOM 6245 C C . LEU B 1 389 ? 14.614 41.644 41.063 1.00 33.02 389 LEU B C 1
ATOM 6246 O O . LEU B 1 389 ? 13.457 41.232 41.110 1.00 34.15 389 LEU B O 1
ATOM 6251 N N . VAL B 1 390 ? 15.288 42.012 42.152 1.00 35.62 390 VAL B N 1
ATOM 6252 C CA . VAL B 1 390 ? 14.644 42.014 43.500 1.00 36.81 390 VAL B CA 1
ATOM 6253 C C . VAL B 1 390 ? 13.493 43.026 43.530 1.00 39.42 390 VAL B C 1
ATOM 6254 O O . VAL B 1 390 ? 12.358 42.733 43.961 1.00 42.26 390 VAL B O 1
ATOM 6258 N N . HIS B 1 391 ? 13.826 44.233 43.114 1.00 41.66 391 HIS B N 1
ATOM 6259 C CA . HIS B 1 391 ? 12.869 45.303 43.025 1.00 45.06 391 HIS B CA 1
ATOM 6260 C C . HIS B 1 391 ? 11.687 44.978 42.096 1.00 45.65 391 HIS B C 1
ATOM 6261 O O . HIS B 1 391 ? 10.573 45.446 42.345 1.00 47.35 391 HIS B O 1
ATOM 6268 N N . ALA B 1 392 ? 11.935 44.200 41.040 1.00 41.26 392 ALA B N 1
ATOM 6269 C CA . ALA B 1 392 ? 10.880 43.758 40.099 1.00 42.64 392 ALA B CA 1
ATOM 6270 C C . ALA B 1 392 ? 9.971 42.762 40.771 1.00 45.09 392 ALA B C 1
ATOM 6271 O O . ALA B 1 392 ? 8.738 42.832 40.665 1.00 42.65 392 ALA B O 1
ATOM 6273 N N . MET B 1 393 ? 10.587 41.828 41.484 1.00 44.20 393 MET B N 1
ATOM 6274 C CA . MET B 1 393 ? 9.831 40.802 42.191 1.00 44.21 393 MET B CA 1
ATOM 6275 C C . MET B 1 393 ? 9.080 41.302 43.408 1.00 40.99 393 MET B C 1
ATOM 6276 O O . MET B 1 393 ? 8.671 40.523 44.220 1.00 42.10 393 MET B O 1
ATOM 6281 N N . ASP B 1 394 ? 8.885 42.609 43.505 1.00 44.73 394 ASP B N 1
ATOM 6282 C CA . ASP B 1 394 ? 7.995 43.168 44.480 1.00 46.89 394 ASP B CA 1
ATOM 6283 C C . ASP B 1 394 ? 6.685 43.202 43.664 1.00 48.11 394 ASP B C 1
ATOM 6284 O O . ASP B 1 394 ? 6.355 44.200 43.008 1.00 45.36 394 ASP B O 1
ATOM 6289 N N . LEU B 1 395 ? 6.007 42.037 43.701 0.50 46.93 395 LEU B N 1
ATOM 6290 C CA . LEU B 1 395 ? 4.844 41.657 42.877 0.50 46.15 395 LEU B CA 1
ATOM 6291 C C . LEU B 1 395 ? 4.356 42.654 41.834 0.50 46.02 395 LEU B C 1
ATOM 6292 O O . LEU B 1 395 ? 4.659 42.500 40.658 0.50 40.71 395 LEU B O 1
ATOM 6297 N N . MET C 1 1 ? 24.989 -24.823 23.694 1.00 55.58 1 MET D N 1
ATOM 6298 C CA . MET C 1 1 ? 25.572 -24.659 25.077 1.00 52.63 1 MET D CA 1
ATOM 6299 C C . MET C 1 1 ? 25.236 -25.844 26.001 1.00 49.57 1 MET D C 1
ATOM 6300 O O . MET C 1 1 ? 24.429 -26.703 25.627 1.00 50.59 1 MET D O 1
ATOM 6305 N N . ASP C 1 2 ? 25.836 -25.863 27.205 1.00 43.66 2 ASP D N 1
ATOM 6306 C CA . ASP C 1 2 ? 25.589 -26.926 28.199 1.00 37.85 2 ASP D CA 1
ATOM 6307 C C . ASP C 1 2 ? 24.390 -26.562 29.092 1.00 30.91 2 ASP D C 1
ATOM 6308 O O . ASP C 1 2 ? 24.489 -25.775 30.035 1.00 25.46 2 ASP D O 1
ATOM 6313 N N . TYR C 1 3 ? 23.255 -27.155 28.764 1.00 22.13 3 TYR D N 1
ATOM 6314 C CA . TYR C 1 3 ? 22.021 -26.936 29.515 1.00 20.52 3 TYR D CA 1
ATOM 6315 C C . TYR C 1 3 ? 22.138 -27.511 30.913 1.00 18.82 3 TYR D C 1
ATOM 6316 O O . TYR C 1 3 ? 21.671 -26.917 31.844 1.00 21.32 3 TYR D O 1
ATOM 6325 N N . ASN C 1 4 ? 22.809 -28.643 31.047 1.00 16.51 4 ASN D N 1
ATOM 6326 C CA . ASN C 1 4 ? 22.980 -29.321 32.345 1.00 20.63 4 ASN D CA 1
ATOM 6327 C C . ASN C 1 4 ? 23.856 -28.550 33.325 1.00 23.28 4 ASN D C 1
ATOM 6328 O O . ASN C 1 4 ? 23.555 -28.493 34.502 1.00 20.02 4 ASN D O 1
ATOM 6333 N N . LEU C 1 5 ? 24.898 -27.903 32.801 1.00 21.44 5 LEU D N 1
ATOM 6334 C CA . LEU C 1 5 ? 25.759 -27.020 33.610 1.00 22.88 5 LEU D CA 1
ATOM 6335 C C . LEU C 1 5 ? 24.934 -25.868 34.180 1.00 21.81 5 LEU D C 1
ATOM 6336 O O . LEU C 1 5 ? 25.048 -25.517 35.353 1.00 22.90 5 LEU D O 1
ATOM 6341 N N . ALA C 1 6 ? 24.127 -25.251 33.311 1.00 20.16 6 ALA D N 1
ATOM 6342 C CA . ALA C 1 6 ? 23.301 -24.093 33.714 1.00 19.82 6 ALA D CA 1
ATOM 6343 C C . ALA C 1 6 ? 22.276 -24.457 34.825 1.00 20.28 6 ALA D C 1
ATOM 6344 O O . ALA C 1 6 ? 22.015 -23.675 35.756 1.00 17.75 6 ALA D O 1
ATOM 6346 N N . LEU C 1 7 ? 21.692 -25.634 34.683 1.00 16.68 7 LEU D N 1
ATOM 6347 C CA . LEU C 1 7 ? 20.778 -26.183 35.700 1.00 18.92 7 LEU D CA 1
ATOM 6348 C C . LEU C 1 7 ? 21.523 -26.464 37.014 1.00 19.53 7 LEU D C 1
ATOM 6349 O O . LEU C 1 7 ? 21.034 -26.118 38.074 1.00 21.85 7 LEU D O 1
ATOM 6354 N N . ASP C 1 8 ? 22.718 -27.052 36.918 1.00 17.74 8 ASP D N 1
ATOM 6355 C CA . ASP C 1 8 ? 23.565 -27.320 38.104 1.00 17.64 8 ASP D CA 1
ATOM 6356 C C . ASP C 1 8 ? 23.881 -26.024 38.830 1.00 18.21 8 ASP D C 1
ATOM 6357 O O . ASP C 1 8 ? 23.812 -25.955 40.051 1.00 18.15 8 ASP D O 1
ATOM 6362 N N . LYS C 1 9 ? 24.249 -25.003 38.062 1.00 18.56 9 LYS D N 1
ATOM 6363 C CA . LYS C 1 9 ? 24.533 -23.655 38.615 1.00 18.53 9 LYS D CA 1
ATOM 6364 C C . LYS C 1 9 ? 23.344 -23.033 39.345 1.00 18.41 9 LYS D C 1
ATOM 6365 O O . LYS C 1 9 ? 23.480 -22.435 40.411 1.00 17.45 9 LYS D O 1
ATOM 6371 N N . ALA C 1 10 ? 22.178 -23.149 38.732 1.00 16.78 10 ALA D N 1
ATOM 6372 C CA . ALA C 1 10 ? 20.946 -22.563 39.294 1.00 16.73 10 ALA D CA 1
ATOM 6373 C C . ALA C 1 10 ? 20.623 -23.220 40.619 1.00 17.19 10 ALA D C 1
ATOM 6374 O O . ALA C 1 10 ? 20.230 -22.555 41.596 1.00 17.38 10 ALA D O 1
ATOM 6376 N N . ILE C 1 11 ? 20.785 -24.535 40.652 1.00 16.60 11 ILE D N 1
ATOM 6377 C CA . ILE C 1 11 ? 20.523 -25.332 41.842 1.00 17.67 11 ILE D CA 1
ATOM 6378 C C . ILE C 1 11 ? 21.586 -25.047 42.919 1.00 19.16 11 ILE D C 1
ATOM 6379 O O . ILE C 1 11 ? 21.247 -24.949 44.125 1.00 19.00 11 ILE D O 1
ATOM 6384 N N . GLN C 1 12 ? 22.857 -24.898 42.500 1.00 15.31 12 GLN D N 1
ATOM 6385 C CA . GLN C 1 12 ? 23.931 -24.561 43.433 1.00 18.69 12 GLN D CA 1
ATOM 6386 C C . GLN C 1 12 ? 23.726 -23.188 44.108 1.00 16.93 12 GLN D C 1
ATOM 6387 O O . GLN C 1 12 ? 23.997 -23.044 45.296 1.00 23.32 12 GLN D O 1
ATOM 6393 N N A LYS C 1 13 ? 23.271 -22.181 43.356 0.50 19.57 13 LYS D N 1
ATOM 6394 N N B LYS C 1 13 ? 23.283 -22.191 43.342 0.50 19.43 13 LYS D N 1
ATOM 6395 C CA A LYS C 1 13 ? 23.021 -20.842 43.954 0.50 20.45 13 LYS D CA 1
ATOM 6396 C CA B LYS C 1 13 ? 22.943 -20.863 43.917 0.50 20.08 13 LYS D CA 1
ATOM 6397 C C A LYS C 1 13 ? 22.073 -20.989 45.171 0.50 20.62 13 LYS D C 1
ATOM 6398 C C B LYS C 1 13 ? 22.106 -21.044 45.179 0.50 20.62 13 LYS D C 1
ATOM 6399 O O A LYS C 1 13 ? 22.280 -20.364 46.210 0.50 16.87 13 LYS D O 1
ATOM 6400 O O B LYS C 1 13 ? 22.417 -20.505 46.243 0.50 17.55 13 LYS D O 1
ATOM 6411 N N . LEU C 1 14 ? 21.066 -21.854 45.042 1.00 20.85 14 LEU D N 1
ATOM 6412 C CA . LEU C 1 14 ? 20.103 -22.092 46.146 1.00 19.16 14 LEU D CA 1
ATOM 6413 C C . LEU C 1 14 ? 20.783 -22.619 47.387 1.00 19.02 14 LEU D C 1
ATOM 6414 O O . LEU C 1 14 ? 20.573 -22.098 48.486 1.00 16.16 14 LEU D O 1
ATOM 6419 N N . HIS C 1 15 ? 21.611 -23.651 47.197 1.00 17.03 15 HIS D N 1
ATOM 6420 C CA . HIS C 1 15 ? 22.378 -24.243 48.336 1.00 19.06 15 HIS D CA 1
ATOM 6421 C C . HIS C 1 15 ? 23.323 -23.203 48.951 1.00 19.76 15 HIS D C 1
ATOM 6422 O O . HIS C 1 15 ? 23.399 -23.065 50.176 1.00 21.71 15 HIS D O 1
ATOM 6429 N N . ASP C 1 16 ? 24.026 -22.468 48.084 1.00 22.13 16 ASP D N 1
ATOM 6430 C CA . ASP C 1 16 ? 24.973 -21.375 48.503 1.00 20.88 16 ASP D CA 1
ATOM 6431 C C . ASP C 1 16 ? 24.296 -20.251 49.290 1.00 20.72 16 ASP D C 1
ATOM 6432 O O . ASP C 1 16 ? 24.923 -19.642 50.148 1.00 18.27 16 ASP D O 1
ATOM 6437 N N . GLU C 1 17 ? 23.037 -19.961 48.955 1.00 21.91 17 GLU D N 1
ATOM 6438 C CA . GLU C 1 17 ? 22.220 -18.979 49.661 1.00 23.33 17 GLU D CA 1
ATOM 6439 C C . GLU C 1 17 ? 21.493 -19.565 50.891 1.00 22.83 17 GLU D C 1
ATOM 6440 O O . GLU C 1 17 ? 20.816 -18.848 51.642 1.00 24.59 17 GLU D O 1
ATOM 6446 N N . GLY C 1 18 ? 21.618 -20.868 51.077 1.00 22.34 18 GLY D N 1
ATOM 6447 C CA . GLY C 1 18 ? 20.988 -21.559 52.210 1.00 24.41 18 GLY D CA 1
ATOM 6448 C C . GLY C 1 18 ? 19.468 -21.691 52.106 1.00 26.21 18 GLY D C 1
ATOM 6449 O O . GLY C 1 18 ? 18.802 -22.056 53.103 1.00 23.45 18 GLY D O 1
ATOM 6450 N N . ARG C 1 19 ? 18.935 -21.442 50.903 1.00 24.60 19 ARG D N 1
ATOM 6451 C CA . ARG C 1 19 ? 17.487 -21.399 50.665 1.00 24.21 19 ARG D CA 1
ATOM 6452 C C . ARG C 1 19 ? 16.939 -22.563 49.827 1.00 25.07 19 ARG D C 1
ATOM 6453 O O . ARG C 1 19 ? 15.781 -22.522 49.357 1.00 27.44 19 ARG D O 1
ATOM 6461 N N . TYR C 1 20 ? 17.751 -23.595 49.633 1.00 22.94 20 TYR D N 1
ATOM 6462 C CA . TYR C 1 20 ? 17.292 -24.786 48.918 1.00 20.62 20 TYR D CA 1
ATOM 6463 C C . TYR C 1 20 ? 16.259 -25.423 49.841 1.00 19.26 20 TYR D C 1
ATOM 6464 O O . TYR C 1 20 ? 16.515 -25.610 51.061 1.00 20.79 20 TYR D O 1
ATOM 6473 N N . ARG C 1 21 ? 15.120 -25.780 49.265 1.00 17.31 21 ARG D N 1
ATOM 6474 C CA . ARG C 1 21 ? 14.000 -26.258 50.044 1.00 17.67 21 ARG D CA 1
ATOM 6475 C C . ARG C 1 21 ? 13.815 -27.753 49.978 1.00 20.63 21 ARG D C 1
ATOM 6476 O O . ARG C 1 21 ? 13.705 -28.316 48.903 1.00 20.53 21 ARG D O 1
ATOM 6484 N N . THR C 1 22 ? 13.746 -28.370 51.159 1.00 20.90 22 THR D N 1
ATOM 6485 C CA . THR C 1 22 ? 13.474 -29.789 51.339 1.00 19.52 22 THR D CA 1
ATOM 6486 C C . THR C 1 22 ? 12.011 -29.942 51.789 1.00 19.27 22 THR D C 1
ATOM 6487 O O . THR C 1 22 ? 11.637 -29.496 52.880 1.00 19.02 22 THR D O 1
ATOM 6491 N N . PHE C 1 23 ? 11.188 -30.558 50.943 1.00 15.57 23 PHE D N 1
ATOM 6492 C CA . PHE C 1 23 ? 9.798 -30.812 51.279 1.00 17.31 23 PHE D CA 1
ATOM 6493 C C . PHE C 1 23 ? 9.625 -31.987 52.252 1.00 18.65 23 PHE D C 1
ATOM 6494 O O . PHE C 1 23 ? 10.352 -32.956 52.193 1.00 18.56 23 PHE D O 1
ATOM 6502 N N . ILE C 1 24 ? 8.606 -31.872 53.097 1.00 20.18 24 ILE D N 1
ATOM 6503 C CA . ILE C 1 24 ? 8.238 -32.880 54.090 1.00 20.40 24 ILE D CA 1
ATOM 6504 C C . ILE C 1 24 ? 6.986 -33.594 53.572 1.00 20.55 24 ILE D C 1
ATOM 6505 O O . ILE C 1 24 ? 5.953 -32.970 53.297 1.00 20.41 24 ILE D O 1
ATOM 6510 N N . ASP C 1 25 ? 7.090 -34.902 53.465 1.00 17.81 25 ASP D N 1
ATOM 6511 C CA . ASP C 1 25 ? 6.003 -35.750 52.953 1.00 17.39 25 ASP D CA 1
ATOM 6512 C C . ASP C 1 25 ? 5.107 -36.177 54.116 1.00 18.76 25 ASP D C 1
ATOM 6513 O O . ASP C 1 25 ? 5.504 -36.976 54.982 1.00 15.42 25 ASP D O 1
ATOM 6518 N N . ILE C 1 26 ? 3.882 -35.654 54.119 1.00 17.80 26 ILE D N 1
ATOM 6519 C CA . ILE C 1 26 ? 2.898 -35.984 55.148 1.00 12.29 26 ILE D CA 1
ATOM 6520 C C . ILE C 1 26 ? 1.574 -36.471 54.611 1.00 14.67 26 ILE D C 1
ATOM 6521 O O . ILE C 1 26 ? 1.231 -36.256 53.435 1.00 13.78 26 ILE D O 1
ATOM 6526 N N . GLU C 1 27 ? 0.818 -37.121 55.490 1.00 12.89 27 GLU D N 1
ATOM 6527 C CA . GLU C 1 27 ? -0.560 -37.523 55.208 1.00 12.66 27 GLU D CA 1
ATOM 6528 C C . GLU C 1 27 ? -1.386 -37.129 56.430 1.00 12.32 27 GLU D C 1
ATOM 6529 O O . GLU C 1 27 ? -1.279 -37.765 57.465 1.00 12.57 27 GLU D O 1
ATOM 6535 N N . ARG C 1 28 ? -2.175 -36.066 56.314 1.00 11.93 28 ARG D N 1
ATOM 6536 C CA . ARG C 1 28 ? -3.020 -35.665 57.425 1.00 13.99 28 ARG D CA 1
ATOM 6537 C C . ARG C 1 28 ? -4.051 -36.742 57.721 1.00 13.44 28 ARG D C 1
ATOM 6538 O O . ARG C 1 28 ? -4.539 -37.399 56.815 1.00 11.91 28 ARG D O 1
ATOM 6546 N N . GLU C 1 29 ? -4.386 -36.910 58.996 1.00 13.34 29 GLU D N 1
ATOM 6547 C CA . GLU C 1 29 ? -5.330 -37.939 59.388 1.00 14.46 29 GLU D CA 1
ATOM 6548 C C . GLU C 1 29 ? -6.741 -37.355 59.548 1.00 15.37 29 GLU D C 1
ATOM 6549 O O . GLU C 1 29 ? -7.081 -36.715 60.553 1.00 13.55 29 GLU D O 1
ATOM 6555 N N . LYS C 1 30 ? -7.571 -37.616 58.554 1.00 12.99 30 LYS D N 1
ATOM 6556 C CA . LYS C 1 30 ? -8.925 -37.081 58.509 1.00 13.50 30 LYS D CA 1
ATOM 6557 C C . LYS C 1 30 ? -9.681 -37.560 59.725 1.00 14.64 30 LYS D C 1
ATOM 6558 O O . LYS C 1 30 ? -9.706 -38.779 60.014 1.00 10.20 30 LYS D O 1
ATOM 6564 N N . GLY C 1 31 ? -10.274 -36.597 60.451 1.00 12.45 31 GLY D N 1
ATOM 6565 C CA . GLY C 1 31 ? -11.036 -36.885 61.651 1.00 14.10 31 GLY D CA 1
ATOM 6566 C C . GLY C 1 31 ? -10.198 -36.736 62.912 1.00 16.02 31 GLY D C 1
ATOM 6567 O O . GLY C 1 31 ? -10.713 -36.781 64.006 1.00 14.71 31 GLY D O 1
ATOM 6568 N N . ALA C 1 32 ? -8.891 -36.527 62.742 1.00 15.27 32 ALA D N 1
ATOM 6569 C CA . ALA C 1 32 ? -7.962 -36.350 63.866 1.00 16.52 32 ALA D CA 1
ATOM 6570 C C . ALA C 1 32 ? -7.040 -35.182 63.622 1.00 14.84 32 ALA D C 1
ATOM 6571 O O . ALA C 1 32 ? -5.952 -35.145 64.178 1.00 13.23 32 ALA D O 1
ATOM 6573 N N . PHE C 1 33 ? -7.446 -34.196 62.804 1.00 13.40 33 PHE D N 1
ATOM 6574 C CA . PHE C 1 33 ? -6.565 -33.050 62.594 1.00 14.40 33 PHE D CA 1
ATOM 6575 C C . PHE C 1 33 ? -6.313 -32.446 63.992 1.00 13.41 33 PHE D C 1
ATOM 6576 O O . PHE C 1 33 ? -7.203 -32.443 64.817 1.00 12.44 33 PHE D O 1
ATOM 6584 N N . PRO C 1 34 ? -5.119 -31.872 64.238 1.00 16.34 34 PRO D N 1
ATOM 6585 C CA . PRO C 1 34 ? -3.981 -31.604 63.376 1.00 15.72 34 PRO D CA 1
ATOM 6586 C C . PRO C 1 34 ? -2.929 -32.729 63.236 1.00 13.93 34 PRO D C 1
ATOM 6587 O O . PRO C 1 34 ? -1.803 -32.473 62.776 1.00 12.46 34 PRO D O 1
ATOM 6591 N N A LYS C 1 35 ? -3.311 -33.952 63.626 0.50 15.04 35 LYS D N 1
ATOM 6592 N N B LYS C 1 35 ? -3.314 -33.950 63.611 0.50 15.56 35 LYS D N 1
ATOM 6593 C CA A LYS C 1 35 ? -2.445 -35.133 63.498 0.50 15.05 35 LYS D CA 1
ATOM 6594 C CA B LYS C 1 35 ? -2.427 -35.117 63.532 0.50 16.02 35 LYS D CA 1
ATOM 6595 C C A LYS C 1 35 ? -2.168 -35.448 62.023 0.50 16.45 35 LYS D C 1
ATOM 6596 C C B LYS C 1 35 ? -2.184 -35.505 62.060 0.50 16.98 35 LYS D C 1
ATOM 6597 O O A LYS C 1 35 ? -3.047 -35.307 61.152 0.50 14.47 35 LYS D O 1
ATOM 6598 O O B LYS C 1 35 ? -3.105 -35.456 61.222 0.50 16.17 35 LYS D O 1
ATOM 6609 N N . ALA C 1 36 ? -0.940 -35.875 61.755 1.00 16.56 36 ALA D N 1
ATOM 6610 C CA . ALA C 1 36 ? -0.553 -36.369 60.419 1.00 12.82 36 ALA D CA 1
ATOM 6611 C C . ALA C 1 36 ? 0.488 -37.446 60.582 1.00 14.35 36 ALA D C 1
ATOM 6612 O O . ALA C 1 36 ? 1.113 -37.574 61.620 1.00 13.28 36 ALA D O 1
ATOM 6614 N N . GLN C 1 37 ? 0.639 -38.237 59.531 1.00 15.80 37 GLN D N 1
ATOM 6615 C CA . GLN C 1 37 ? 1.723 -39.232 59.438 1.00 14.46 37 GLN D CA 1
ATOM 6616 C C . GLN C 1 37 ? 2.832 -38.591 58.629 1.00 13.78 37 GLN D C 1
ATOM 6617 O O . GLN C 1 37 ? 2.612 -38.123 57.525 1.00 13.18 37 GLN D O 1
ATOM 6623 N N . TRP C 1 38 ? 4.029 -38.576 59.180 1.00 14.50 38 TRP D N 1
ATOM 6624 C CA . TRP C 1 38 ? 5.212 -38.110 58.473 1.00 13.30 38 TRP D CA 1
ATOM 6625 C C . TRP C 1 38 ? 5.910 -39.307 57.858 1.00 16.64 38 TRP D C 1
ATOM 6626 O O . TRP C 1 38 ? 6.339 -40.228 58.557 1.00 14.18 38 TRP D O 1
ATOM 6637 N N . ASN C 1 39 ? 6.029 -39.263 56.542 1.00 15.41 39 ASN D N 1
ATOM 6638 C CA . ASN C 1 39 ? 6.724 -40.295 55.769 1.00 15.10 39 ASN D CA 1
ATOM 6639 C C . ASN C 1 39 ? 8.168 -39.856 55.672 1.00 18.25 39 ASN D C 1
ATOM 6640 O O . ASN C 1 39 ? 8.533 -39.028 54.823 1.00 15.39 39 ASN D O 1
ATOM 6645 N N . ARG C 1 40 ? 8.992 -40.411 56.570 1.00 15.01 40 ARG D N 1
ATOM 6646 C CA . ARG C 1 40 ? 10.384 -39.967 56.687 1.00 16.62 40 ARG D CA 1
ATOM 6647 C C . ARG C 1 40 ? 11.241 -40.424 55.545 1.00 17.18 40 ARG D C 1
ATOM 6648 O O . ARG C 1 40 ? 10.938 -41.452 54.928 1.00 16.02 40 ARG D O 1
ATOM 6656 N N . PRO C 1 41 ? 12.355 -39.699 55.287 1.00 17.68 41 PRO D N 1
ATOM 6657 C CA . PRO C 1 41 ? 13.260 -40.123 54.206 1.00 21.34 41 PRO D CA 1
ATOM 6658 C C . PRO C 1 41 ? 13.920 -41.494 54.416 1.00 21.22 41 PRO D C 1
ATOM 6659 O O . PRO C 1 41 ? 14.311 -42.111 53.426 1.00 23.69 41 PRO D O 1
ATOM 6663 N N . ASP C 1 42 ? 14.033 -41.974 55.676 1.00 19.71 42 ASP D N 1
ATOM 6664 C CA . ASP C 1 42 ? 14.575 -43.318 55.928 1.00 18.90 42 ASP D CA 1
ATOM 6665 C C . ASP C 1 42 ? 13.529 -44.454 55.649 1.00 18.40 42 ASP D C 1
ATOM 6666 O O . ASP C 1 42 ? 13.836 -45.647 55.813 1.00 20.90 42 ASP D O 1
ATOM 6671 N N . GLY C 1 43 ? 12.315 -44.085 55.230 1.00 19.38 43 GLY D N 1
ATOM 6672 C CA . GLY C 1 43 ? 11.247 -45.059 54.918 1.00 17.94 43 GLY D CA 1
ATOM 6673 C C . GLY C 1 43 ? 10.321 -45.322 56.101 1.00 19.38 43 GLY D C 1
ATOM 6674 O O . GLY C 1 43 ? 9.332 -46.060 55.994 1.00 19.71 43 GLY D O 1
ATOM 6675 N N . GLY C 1 44 ? 10.629 -44.693 57.225 1.00 18.91 44 GLY D N 1
ATOM 6676 C CA . GLY C 1 44 ? 9.826 -44.802 58.448 1.00 16.92 44 GLY D CA 1
ATOM 6677 C C . GLY C 1 44 ? 8.598 -43.908 58.403 1.00 20.20 44 GLY D C 1
ATOM 6678 O O . GLY C 1 44 ? 8.460 -43.050 57.521 1.00 19.71 44 GLY D O 1
ATOM 6679 N N . LYS C 1 45 ? 7.708 -44.153 59.352 1.00 21.77 45 LYS D N 1
ATOM 6680 C CA . LYS C 1 45 ? 6.450 -43.437 59.509 1.00 23.11 45 LYS D CA 1
ATOM 6681 C C . LYS C 1 45 ? 6.352 -42.989 60.954 1.00 21.87 45 LYS D C 1
ATOM 6682 O O . LYS C 1 45 ? 6.540 -43.790 61.854 1.00 22.20 45 LYS D O 1
ATOM 6688 N N A GLN C 1 46 ? 6.142 -41.708 61.197 0.50 21.74 46 GLN D N 1
ATOM 6689 N N B GLN C 1 46 ? 6.092 -41.701 61.162 0.50 23.50 46 GLN D N 1
ATOM 6690 C CA A GLN C 1 46 ? 5.862 -41.290 62.568 0.50 20.76 46 GLN D CA 1
ATOM 6691 C CA B GLN C 1 46 ? 6.006 -41.122 62.508 0.50 23.65 46 GLN D CA 1
ATOM 6692 C C A GLN C 1 46 ? 4.798 -40.237 62.605 0.50 19.91 46 GLN D C 1
ATOM 6693 C C B GLN C 1 46 ? 4.808 -40.183 62.594 0.50 21.59 46 GLN D C 1
ATOM 6694 O O A GLN C 1 46 ? 4.691 -39.377 61.710 0.50 18.82 46 GLN D O 1
ATOM 6695 O O B GLN C 1 46 ? 4.616 -39.339 61.702 0.50 20.27 46 GLN D O 1
ATOM 6706 N N . ASP C 1 47 ? 4.007 -40.328 63.653 1.00 18.84 47 ASP D N 1
ATOM 6707 C CA . ASP C 1 47 ? 2.904 -39.414 63.893 1.00 21.78 47 ASP D CA 1
ATOM 6708 C C . ASP C 1 47 ? 3.474 -38.052 64.283 1.00 19.96 47 ASP D C 1
ATOM 6709 O O . ASP C 1 47 ? 4.416 -37.949 65.073 1.00 19.09 47 ASP D O 1
ATOM 6714 N N . ILE C 1 48 ? 2.911 -37.026 63.700 1.00 15.25 48 ILE D N 1
ATOM 6715 C CA . ILE C 1 48 ? 3.312 -35.652 63.971 1.00 13.67 48 ILE D CA 1
ATOM 6716 C C . ILE C 1 48 ? 2.081 -34.752 64.108 1.00 13.80 48 ILE D C 1
ATOM 6717 O O . ILE C 1 48 ? 0.953 -35.133 63.759 1.00 14.50 48 ILE D O 1
ATOM 6722 N N . THR C 1 49 ? 2.318 -33.562 64.622 1.00 14.26 49 THR D N 1
ATOM 6723 C CA . THR C 1 49 ? 1.309 -32.503 64.702 1.00 14.05 49 THR D CA 1
ATOM 6724 C C . THR C 1 49 ? 1.681 -31.439 63.735 1.00 13.96 49 THR D C 1
ATOM 6725 O O . THR C 1 49 ? 2.750 -30.845 63.815 1.00 16.78 49 THR D O 1
ATOM 6729 N N . VAL C 1 50 ? 0.772 -31.157 62.809 1.00 15.67 50 VAL D N 1
ATOM 6730 C CA . VAL C 1 50 ? 0.955 -30.110 61.862 1.00 13.81 50 VAL D CA 1
ATOM 6731 C C . VAL C 1 50 ? 0.690 -28.769 62.541 1.00 13.89 50 VAL D C 1
ATOM 6732 O O . VAL C 1 50 ? -0.407 -28.534 63.081 1.00 13.78 50 VAL D O 1
ATOM 6736 N N . TRP C 1 51 ? 1.658 -27.864 62.427 1.00 12.07 51 TRP D N 1
ATOM 6737 C CA . TRP C 1 51 ? 1.571 -26.533 63.061 1.00 12.31 51 TRP D CA 1
ATOM 6738 C C . TRP C 1 51 ? 1.712 -25.347 62.133 1.00 14.55 51 TRP D C 1
ATOM 6739 O O . TRP C 1 51 ? 1.705 -24.205 62.564 1.00 13.93 51 TRP D O 1
ATOM 6750 N N . CYS C 1 52 ? 1.841 -25.629 60.833 1.00 13.63 52 CYS D N 1
ATOM 6751 C CA . CYS C 1 52 ? 2.138 -24.612 59.843 1.00 13.10 52 CYS D CA 1
ATOM 6752 C C . CYS C 1 52 ? 1.201 -24.583 58.639 1.00 15.72 52 CYS D C 1
ATOM 6753 O O . CYS C 1 52 ? 1.431 -23.804 57.685 1.00 14.45 52 CYS D O 1
ATOM 6756 N N . GLY C 1 53 ? 0.151 -25.384 58.668 1.00 12.99 53 GLY D N 1
ATOM 6757 C CA . GLY C 1 53 ? -0.746 -25.475 57.505 1.00 14.12 53 GLY D CA 1
ATOM 6758 C C . GLY C 1 53 ? -1.678 -24.284 57.350 1.00 15.12 53 GLY D C 1
ATOM 6759 O O . GLY C 1 53 ? -1.833 -23.449 58.265 1.00 17.17 53 GLY D O 1
ATOM 6760 N N . ASN C 1 54 ? -2.324 -24.237 56.198 1.00 13.03 54 ASN D N 1
ATOM 6761 C CA . ASN C 1 54 ? -3.267 -23.158 55.855 1.00 14.71 54 ASN D CA 1
ATOM 6762 C C . ASN C 1 54 ? -4.730 -23.560 55.894 1.00 14.20 54 ASN D C 1
ATOM 6763 O O . ASN C 1 54 ? -5.609 -22.768 55.563 1.00 14.28 54 ASN D O 1
ATOM 6768 N N . ASP C 1 55 ? -5.002 -24.778 56.310 1.00 15.60 55 ASP D N 1
ATOM 6769 C CA . ASP C 1 55 ? -6.395 -25.241 56.531 1.00 12.13 55 ASP D CA 1
ATOM 6770 C C . ASP C 1 55 ? -6.743 -24.753 57.934 1.00 13.60 55 ASP D C 1
ATOM 6771 O O . ASP C 1 55 ? -6.971 -25.526 58.882 1.00 14.47 55 ASP D O 1
ATOM 6776 N N . TYR C 1 56 ? -6.852 -23.446 58.021 1.00 12.71 56 TYR D N 1
ATOM 6777 C CA . TYR C 1 56 ? -6.912 -22.713 59.292 1.00 15.45 56 TYR D CA 1
ATOM 6778 C C . TYR C 1 56 ? -7.992 -23.090 60.283 1.00 17.23 56 TYR D C 1
ATOM 6779 O O . TYR C 1 56 ? -7.776 -22.983 61.495 1.00 19.04 56 TYR D O 1
ATOM 6788 N N . LEU C 1 57 ? -9.150 -23.505 59.782 1.00 13.98 57 LEU D N 1
ATOM 6789 C CA . LEU C 1 57 ? -10.295 -23.818 60.631 1.00 13.25 57 LEU D CA 1
ATOM 6790 C C . LEU C 1 57 ? -10.634 -25.303 60.691 1.00 15.41 57 LEU D C 1
ATOM 6791 O O . LEU C 1 57 ? -11.639 -25.676 61.245 1.00 15.80 57 LEU D O 1
ATOM 6796 N N . GLY C 1 58 ? -9.754 -26.134 60.133 1.00 14.56 58 GLY D N 1
ATOM 6797 C CA . GLY C 1 58 ? -9.962 -27.589 60.071 1.00 13.03 58 GLY D CA 1
ATOM 6798 C C . GLY C 1 58 ? -11.121 -28.009 59.170 1.00 15.13 58 GLY D C 1
ATOM 6799 O O . GLY C 1 58 ? -11.669 -29.103 59.329 1.00 12.36 58 GLY D O 1
ATOM 6800 N N . MET C 1 59 ? -11.481 -27.171 58.188 1.00 13.66 59 MET D N 1
ATOM 6801 C CA . MET C 1 59 ? -12.625 -27.495 57.304 1.00 12.79 59 MET D CA 1
ATOM 6802 C C . MET C 1 59 ? -12.344 -28.641 56.375 1.00 13.74 59 MET D C 1
ATOM 6803 O O . MET C 1 59 ? -13.272 -29.242 55.831 1.00 15.88 59 MET D O 1
ATOM 6808 N N . GLY C 1 60 ? -11.065 -28.934 56.148 1.00 12.74 60 GLY D N 1
ATOM 6809 C CA . GLY C 1 60 ? -10.683 -30.068 55.296 1.00 13.74 60 GLY D CA 1
ATOM 6810 C C . GLY C 1 60 ? -11.198 -31.431 55.753 1.00 11.47 60 GLY D C 1
ATOM 6811 O O . GLY C 1 60 ? -11.287 -32.353 54.950 1.00 11.14 60 GLY D O 1
ATOM 6812 N N . GLN C 1 61 ? -11.511 -31.555 57.058 1.00 12.95 61 GLN D N 1
ATOM 6813 C CA . GLN C 1 61 ? -12.085 -32.774 57.619 1.00 14.15 61 GLN D CA 1
ATOM 6814 C C . GLN C 1 61 ? -13.558 -32.601 58.016 1.00 16.00 61 GLN D C 1
ATOM 6815 O O . GLN C 1 61 ? -14.130 -33.514 58.593 1.00 15.55 61 GLN D O 1
ATOM 6821 N N . HIS C 1 62 ? -14.184 -31.458 57.682 1.00 14.31 62 HIS D N 1
ATOM 6822 C CA . HIS C 1 62 ? -15.542 -31.198 58.126 1.00 14.50 62 HIS D CA 1
ATOM 6823 C C . HIS C 1 62 ? -16.523 -32.139 57.407 1.00 15.54 62 HIS D C 1
ATOM 6824 O O . HIS C 1 62 ? -16.440 -32.306 56.189 1.00 14.82 62 HIS D O 1
ATOM 6831 N N . PRO C 1 63 ? -17.438 -32.791 58.159 1.00 16.55 63 PRO D N 1
ATOM 6832 C CA . PRO C 1 63 ? -18.361 -33.730 57.505 1.00 16.85 63 PRO D CA 1
ATOM 6833 C C . PRO C 1 63 ? -19.289 -33.129 56.456 1.00 16.21 63 PRO D C 1
ATOM 6834 O O . PRO C 1 63 ? -19.609 -33.827 55.501 1.00 15.97 63 PRO D O 1
ATOM 6838 N N . VAL C 1 64 ? -19.704 -31.859 56.609 1.00 14.45 64 VAL D N 1
ATOM 6839 C CA . VAL C 1 64 ? -20.589 -31.235 55.577 1.00 18.68 64 VAL D CA 1
ATOM 6840 C C . VAL C 1 64 ? -19.831 -31.022 54.249 1.00 15.46 64 VAL D C 1
ATOM 6841 O O . VAL C 1 64 ? -20.375 -31.182 53.172 1.00 17.70 64 VAL D O 1
ATOM 6845 N N . VAL C 1 65 ? -18.579 -30.645 54.352 1.00 13.63 65 VAL D N 1
ATOM 6846 C CA . VAL C 1 65 ? -17.712 -30.484 53.156 1.00 10.97 65 VAL D CA 1
ATOM 6847 C C . VAL C 1 65 ? -17.545 -31.847 52.486 1.00 11.60 65 VAL D C 1
ATOM 6848 O O . VAL C 1 65 ? -17.858 -32.032 51.302 1.00 13.26 65 VAL D O 1
ATOM 6852 N N . LEU C 1 66 ? -17.093 -32.829 53.256 1.00 12.96 66 LEU D N 1
ATOM 6853 C CA . LEU C 1 66 ? -16.808 -34.157 52.691 1.00 11.47 66 LEU D CA 1
ATOM 6854 C C . LEU C 1 66 ? -18.032 -34.852 52.129 1.00 12.64 66 LEU D C 1
ATOM 6855 O O . LEU C 1 66 ? -17.950 -35.478 51.070 1.00 13.26 66 LEU D O 1
ATOM 6860 N N . ALA C 1 67 ? -19.166 -34.750 52.833 1.00 11.57 67 ALA D N 1
ATOM 6861 C CA . ALA C 1 67 ? -20.413 -35.323 52.342 1.00 11.14 67 ALA D CA 1
ATOM 6862 C C . ALA C 1 67 ? -20.758 -34.746 50.969 1.00 9.42 67 ALA D C 1
ATOM 6863 O O . ALA C 1 67 ? -21.103 -35.491 50.046 1.00 12.34 67 ALA D O 1
ATOM 6865 N N . ALA C 1 68 ? -20.676 -33.422 50.835 1.00 12.04 68 ALA D N 1
ATOM 6866 C CA . ALA C 1 68 ? -20.961 -32.750 49.556 1.00 11.83 68 ALA D CA 1
ATOM 6867 C C . ALA C 1 68 ? -20.040 -33.243 48.436 1.00 14.18 68 ALA D C 1
ATOM 6868 O O . ALA C 1 68 ? -20.474 -33.408 47.278 1.00 12.83 68 ALA D O 1
ATOM 6870 N N . MET C 1 69 ? -18.777 -33.468 48.778 1.00 15.69 69 MET D N 1
ATOM 6871 C CA . MET C 1 69 ? -17.767 -33.945 47.793 1.00 11.60 69 MET D CA 1
ATOM 6872 C C . MET C 1 69 ? -18.036 -35.385 47.347 1.00 10.24 69 MET D C 1
ATOM 6873 O O . MET C 1 69 ? -18.046 -35.677 46.164 1.00 10.19 69 MET D O 1
ATOM 6878 N N . HIS C 1 70 ? -18.315 -36.261 48.301 1.00 10.61 70 HIS D N 1
ATOM 6879 C CA . HIS C 1 70 ? -18.652 -37.680 47.977 1.00 11.87 70 HIS D CA 1
ATOM 6880 C C . HIS C 1 70 ? -19.935 -37.803 47.110 1.00 13.53 70 HIS D C 1
ATOM 6881 O O . HIS C 1 70 ? -20.021 -38.618 46.184 1.00 13.68 70 HIS D O 1
ATOM 6888 N N . GLU C 1 71 ? -20.918 -36.997 47.447 1.00 15.52 71 GLU D N 1
ATOM 6889 C CA . GLU C 1 71 ? -22.169 -36.908 46.699 1.00 18.91 71 GLU D CA 1
ATOM 6890 C C . GLU C 1 71 ? -21.939 -36.446 45.242 1.00 15.66 71 GLU D C 1
ATOM 6891 O O . GLU C 1 71 ? -22.479 -37.035 44.294 1.00 16.27 71 GLU D O 1
ATOM 6897 N N . ALA C 1 72 ? -21.137 -35.406 45.071 1.00 14.32 72 ALA D N 1
ATOM 6898 C CA . ALA C 1 72 ? -20.876 -34.847 43.747 1.00 13.28 72 ALA D CA 1
ATOM 6899 C C . ALA C 1 72 ? -20.151 -35.873 42.879 1.00 12.87 72 ALA D C 1
ATOM 6900 O O . ALA C 1 72 ? -20.488 -36.061 41.709 1.00 13.96 72 ALA D O 1
ATOM 6902 N N . LEU C 1 73 ? -19.196 -36.588 43.475 1.00 13.81 73 LEU D N 1
ATOM 6903 C CA . LEU C 1 73 ? -18.447 -37.625 42.742 1.00 12.45 73 LEU D CA 1
ATOM 6904 C C . LEU C 1 73 ? -19.371 -38.699 42.209 1.00 13.16 73 LEU D C 1
ATOM 6905 O O . LEU C 1 73 ? -19.204 -39.160 41.082 1.00 11.76 73 LEU D O 1
ATOM 6910 N N . GLU C 1 74 ? -20.344 -39.106 43.030 1.00 11.80 74 GLU D N 1
ATOM 6911 C CA . GLU C 1 74 ? -21.295 -40.130 42.612 1.00 12.86 74 GLU D CA 1
ATOM 6912 C C . GLU C 1 74 ? -22.334 -39.610 41.636 1.00 10.11 74 GLU D C 1
ATOM 6913 O O . GLU C 1 74 ? -22.824 -40.370 40.814 1.00 6.80 74 GLU D O 1
ATOM 6919 N N . ALA C 1 75 ? -22.631 -38.318 41.703 1.00 11.15 75 ALA D N 1
ATOM 6920 C CA . ALA C 1 75 ? -23.589 -37.706 40.810 1.00 11.84 75 ALA D CA 1
ATOM 6921 C C . ALA C 1 75 ? -23.020 -37.471 39.418 1.00 12.86 75 ALA D C 1
ATOM 6922 O O . ALA C 1 75 ? -23.587 -37.894 38.427 1.00 12.72 75 ALA D O 1
ATOM 6924 N N . VAL C 1 76 ? -21.886 -36.798 39.357 1.00 11.10 76 VAL D N 1
ATOM 6925 C CA . VAL C 1 76 ? -21.305 -36.343 38.037 1.00 12.20 76 VAL D CA 1
ATOM 6926 C C . VAL C 1 76 ? -19.899 -36.830 37.680 1.00 10.47 76 VAL D C 1
ATOM 6927 O O . VAL C 1 76 ? -19.426 -36.597 36.576 1.00 9.42 76 VAL D O 1
ATOM 6931 N N . GLY C 1 77 ? -19.252 -37.503 38.615 1.00 12.05 77 GLY D N 1
ATOM 6932 C CA . GLY C 1 77 ? -17.938 -38.060 38.393 1.00 14.02 77 GLY D CA 1
ATOM 6933 C C . GLY C 1 77 ? -16.768 -37.214 38.845 1.00 12.42 77 GLY D C 1
ATOM 6934 O O . GLY C 1 77 ? -16.937 -36.228 39.551 1.00 14.09 77 GLY D O 1
ATOM 6935 N N . ALA C 1 78 ? -15.571 -37.621 38.381 1.00 11.94 78 ALA D N 1
ATOM 6936 C CA . ALA C 1 78 ? -14.269 -37.119 38.893 1.00 11.32 78 ALA D CA 1
ATOM 6937 C C . ALA C 1 78 ? -13.891 -35.696 38.539 1.00 14.23 78 ALA D C 1
ATOM 6938 O O . ALA C 1 78 ? -13.253 -34.968 39.362 1.00 15.99 78 ALA D O 1
ATOM 6940 N N . GLY C 1 79 ? -14.229 -35.305 37.329 1.00 13.82 79 GLY D N 1
ATOM 6941 C CA . GLY C 1 79 ? -13.909 -33.986 36.815 1.00 17.58 79 GLY D CA 1
ATOM 6942 C C . GLY C 1 79 ? -15.046 -33.435 36.000 1.00 17.33 79 GLY D C 1
ATOM 6943 O O . GLY C 1 79 ? -16.075 -34.075 35.861 1.00 14.95 79 GLY D O 1
ATOM 6944 N N . SER C 1 80 ? -14.852 -32.235 35.486 1.00 13.14 80 SER D N 1
ATOM 6945 C CA . SER C 1 80 ? -15.851 -31.550 34.645 1.00 11.05 80 SER D CA 1
ATOM 6946 C C . SER C 1 80 ? -15.769 -32.010 33.191 1.00 10.62 80 SER D C 1
ATOM 6947 O O . SER C 1 80 ? -16.775 -32.023 32.467 1.00 13.34 80 SER D O 1
ATOM 6950 N N . GLY C 1 81 ? -14.554 -32.370 32.767 1.00 11.87 81 GLY D N 1
ATOM 6951 C CA . GLY C 1 81 ? -14.319 -32.828 31.405 1.00 11.67 81 GLY D CA 1
ATOM 6952 C C . GLY C 1 81 ? -14.217 -31.694 30.409 1.00 13.03 81 GLY D C 1
ATOM 6953 O O . GLY C 1 81 ? -14.190 -31.916 29.215 1.00 13.40 81 GLY D O 1
ATOM 6954 N N . GLY C 1 82 ? -14.147 -30.462 30.877 1.00 12.55 82 GLY D N 1
ATOM 6955 C CA . GLY C 1 82 ? -13.857 -29.399 29.964 1.00 12.75 82 GLY D CA 1
ATOM 6956 C C . GLY C 1 82 ? -13.656 -28.045 30.556 1.00 12.52 82 GLY D C 1
ATOM 6957 O O . GLY C 1 82 ? -13.737 -27.854 31.792 1.00 12.22 82 GLY D O 1
ATOM 6958 N N . THR C 1 83 ? -13.419 -27.090 29.651 1.00 12.81 83 THR D N 1
ATOM 6959 C CA . THR C 1 83 ? -13.349 -25.671 30.018 1.00 13.02 83 THR D CA 1
ATOM 6960 C C . THR C 1 83 ? -14.756 -25.183 30.275 1.00 10.42 83 THR D C 1
ATOM 6961 O O . THR C 1 83 ? -15.748 -25.835 29.902 1.00 12.44 83 THR D O 1
ATOM 6965 N N . ARG C 1 84 ? -14.858 -23.991 30.857 1.00 12.33 84 ARG D N 1
ATOM 6966 C CA . ARG C 1 84 ? -16.180 -23.368 31.108 1.00 12.89 84 ARG D CA 1
ATOM 6967 C C . ARG C 1 84 ? -16.971 -23.165 29.821 1.00 11.25 84 ARG D C 1
ATOM 6968 O O . ARG C 1 84 ? -18.196 -23.356 29.800 1.00 11.27 84 ARG D O 1
ATOM 6976 N N . ASN C 1 85 ? -16.264 -22.848 28.742 1.00 12.38 85 ASN D N 1
ATOM 6977 C CA . ASN C 1 85 ? -16.879 -22.694 27.411 1.00 13.15 85 ASN D CA 1
ATOM 6978 C C . ASN C 1 85 ? -17.288 -24.058 26.817 1.00 15.82 85 ASN D C 1
ATOM 6979 O O . ASN C 1 85 ? -18.377 -24.202 26.287 1.00 22.56 85 ASN D O 1
ATOM 6984 N N . ILE C 1 86 ? -16.426 -25.059 26.931 1.00 16.29 86 ILE D N 1
ATOM 6985 C CA . ILE C 1 86 ? -16.638 -26.340 26.252 1.00 16.96 86 ILE D CA 1
ATOM 6986 C C . ILE C 1 86 ? -16.936 -27.496 27.241 1.00 13.93 86 ILE D C 1
ATOM 6987 O O . ILE C 1 86 ? -16.053 -28.232 27.620 1.00 14.24 86 ILE D O 1
ATOM 6992 N N . SER C 1 87 ? -18.216 -27.590 27.621 1.00 12.74 87 SER D N 1
ATOM 6993 C CA . SER C 1 87 ? -18.795 -28.690 28.475 1.00 16.60 87 SER D CA 1
ATOM 6994 C C . SER C 1 87 ? -18.476 -28.690 29.964 1.00 16.52 87 SER D C 1
ATOM 6995 O O . SER C 1 87 ? -18.995 -29.525 30.706 1.00 15.40 87 SER D O 1
ATOM 6998 N N . GLY C 1 88 ? -17.651 -27.742 30.404 1.00 12.29 88 GLY D N 1
ATOM 6999 C CA . GLY C 1 88 ? -17.210 -27.695 31.802 1.00 11.54 88 GLY D CA 1
ATOM 7000 C C . GLY C 1 88 ? -17.914 -26.727 32.711 1.00 10.64 88 GLY D C 1
ATOM 7001 O O . GLY C 1 88 ? -17.500 -26.562 33.869 1.00 12.15 88 GLY D O 1
ATOM 7002 N N . THR C 1 89 ? -18.958 -26.061 32.207 1.00 10.46 89 THR D N 1
ATOM 7003 C CA . THR C 1 89 ? -19.844 -25.229 33.091 1.00 12.19 89 THR D CA 1
ATOM 7004 C C . THR C 1 89 ? -20.978 -26.108 33.602 1.00 9.96 89 THR D C 1
ATOM 7005 O O . THR C 1 89 ? -21.805 -26.633 32.818 1.00 8.24 89 THR D O 1
ATOM 7009 N N . THR C 1 90 ? -21.025 -26.249 34.915 1.00 8.24 90 THR D N 1
ATOM 7010 C CA . THR C 1 90 ? -22.020 -27.069 35.583 1.00 12.17 90 THR D CA 1
ATOM 7011 C C . THR C 1 90 ? -22.722 -26.281 36.654 1.00 15.59 90 THR D C 1
ATOM 7012 O O . THR C 1 90 ? -22.233 -25.237 37.086 1.00 13.20 90 THR D O 1
ATOM 7016 N N . ALA C 1 91 ? -23.858 -26.819 37.084 1.00 14.66 91 ALA D N 1
ATOM 7017 C CA . ALA C 1 91 ? -24.652 -26.268 38.155 1.00 14.57 91 ALA D CA 1
ATOM 7018 C C . ALA C 1 91 ? -23.822 -26.029 39.459 1.00 11.80 91 ALA D C 1
ATOM 7019 O O . ALA C 1 91 ? -24.064 -25.095 40.202 1.00 12.20 91 ALA D O 1
ATOM 7021 N N . TYR C 1 92 ? -22.837 -26.883 39.671 1.00 12.74 92 TYR D N 1
ATOM 7022 C CA . TYR C 1 92 ? -21.950 -26.787 40.852 1.00 13.24 92 TYR D CA 1
ATOM 7023 C C . TYR C 1 92 ? -21.087 -25.492 40.821 1.00 13.69 92 TYR D C 1
ATOM 7024 O O . TYR C 1 92 ? -20.918 -24.864 41.848 1.00 13.75 92 TYR D O 1
ATOM 7033 N N . HIS C 1 93 ? -20.594 -25.107 39.638 1.00 10.04 93 HIS D N 1
ATOM 7034 C CA . HIS C 1 93 ? -19.811 -23.879 39.488 1.00 11.86 93 HIS D CA 1
ATOM 7035 C C . HIS C 1 93 ? -20.713 -22.653 39.668 1.00 11.34 93 HIS D C 1
ATOM 7036 O O . HIS C 1 93 ? -20.350 -21.729 40.308 1.00 8.43 93 HIS D O 1
ATOM 7043 N N . ARG C 1 94 ? -21.880 -22.665 39.059 1.00 11.73 94 ARG D N 1
ATOM 7044 C CA . ARG C 1 94 ? -22.791 -21.553 39.128 1.00 11.03 94 ARG D CA 1
ATOM 7045 C C . ARG C 1 94 ? -23.267 -21.350 40.574 1.00 9.48 94 ARG D C 1
ATOM 7046 O O . ARG C 1 94 ? -23.322 -20.246 41.051 1.00 9.48 94 ARG D O 1
ATOM 7054 N N . ARG C 1 95 ? -23.652 -22.422 41.249 1.00 12.81 95 ARG D N 1
ATOM 7055 C CA . ARG C 1 95 ? -24.064 -22.337 42.647 1.00 16.69 95 ARG D CA 1
ATOM 7056 C C . ARG C 1 95 ? -22.898 -21.866 43.516 1.00 15.82 95 ARG D C 1
ATOM 7057 O O . ARG C 1 95 ? -23.097 -21.057 44.442 1.00 13.09 95 ARG D O 1
ATOM 7065 N N . LEU C 1 96 ? -21.678 -22.326 43.213 1.00 13.56 96 LEU D N 1
ATOM 7066 C CA . LEU C 1 96 ? -20.453 -21.810 43.950 1.00 9.85 96 LEU D CA 1
ATOM 7067 C C . LEU C 1 96 ? -20.250 -20.310 43.746 1.00 11.42 96 LEU D C 1
ATOM 7068 O O . LEU C 1 96 ? -20.071 -19.556 44.707 1.00 11.51 96 LEU D O 1
ATOM 7073 N N . GLU C 1 97 ? -20.282 -19.881 42.482 1.00 11.42 97 GLU D N 1
ATOM 7074 C CA . GLU C 1 97 ? -20.122 -18.475 42.152 1.00 10.52 97 GLU D CA 1
ATOM 7075 C C . GLU C 1 97 ? -21.170 -17.634 42.834 1.00 11.53 97 GLU D C 1
ATOM 7076 O O . GLU C 1 97 ? -20.880 -16.553 43.370 1.00 12.87 97 GLU D O 1
ATOM 7082 N N . ALA C 1 98 ? -22.398 -18.138 42.881 1.00 14.12 98 ALA D N 1
ATOM 7083 C CA . ALA C 1 98 ? -23.500 -17.419 43.584 1.00 13.72 98 ALA D CA 1
ATOM 7084 C C . ALA C 1 98 ? -23.248 -17.277 45.095 1.00 13.10 98 ALA D C 1
ATOM 7085 O O . ALA C 1 98 ? -23.520 -16.222 45.697 1.00 12.84 98 ALA D O 1
ATOM 7087 N N . GLU C 1 99 ? -22.771 -18.338 45.715 1.00 15.06 99 GLU D N 1
ATOM 7088 C CA . GLU C 1 99 ? -22.430 -18.325 47.125 1.00 14.88 99 GLU D CA 1
ATOM 7089 C C . GLU C 1 99 ? -21.324 -17.298 47.442 1.00 10.51 99 GLU D C 1
ATOM 7090 O O . GLU C 1 99 ? -21.385 -16.619 48.453 1.00 16.53 99 GLU D O 1
ATOM 7096 N N . ILE C 1 100 ? -20.304 -17.241 46.594 1.00 9.88 100 ILE D N 1
ATOM 7097 C CA . ILE C 1 100 ? -19.165 -16.320 46.730 1.00 11.88 100 ILE D CA 1
ATOM 7098 C C . ILE C 1 100 ? -19.595 -14.871 46.551 1.00 10.89 100 ILE D C 1
ATOM 7099 O O . ILE C 1 100 ? -19.211 -13.994 47.326 1.00 14.10 100 ILE D O 1
ATOM 7104 N N . ALA C 1 101 ? -20.369 -14.620 45.496 1.00 11.83 101 ALA D N 1
ATOM 7105 C CA . ALA C 1 101 ? -20.910 -13.277 45.231 1.00 11.76 101 ALA D CA 1
ATOM 7106 C C . ALA C 1 101 ? -21.684 -12.796 46.458 1.00 15.10 101 ALA D C 1
ATOM 7107 O O . ALA C 1 101 ? -21.530 -11.679 46.893 1.00 14.51 101 ALA D O 1
ATOM 7109 N N . GLY C 1 102 ? -22.544 -13.681 46.970 1.00 16.89 102 GLY D N 1
ATOM 7110 C CA . GLY C 1 102 ? -23.330 -13.459 48.168 1.00 14.80 102 GLY D CA 1
ATOM 7111 C C . GLY C 1 102 ? -22.481 -13.193 49.408 1.00 15.35 102 GLY D C 1
ATOM 7112 O O . GLY C 1 102 ? -22.806 -12.300 50.188 1.00 16.91 102 GLY D O 1
ATOM 7113 N N . LEU C 1 103 ? -21.397 -13.951 49.574 1.00 13.21 103 LEU D N 1
ATOM 7114 C CA . LEU C 1 103 ? -20.426 -13.727 50.664 1.00 12.65 103 LEU D CA 1
ATOM 7115 C C . LEU C 1 103 ? -19.906 -12.292 50.649 1.00 12.44 103 LEU D C 1
ATOM 7116 O O . LEU C 1 103 ? -19.888 -11.643 51.654 1.00 11.72 103 LEU D O 1
ATOM 7121 N N . HIS C 1 104 ? -19.516 -11.822 49.467 1.00 15.10 104 HIS D N 1
ATOM 7122 C CA . HIS C 1 104 ? -18.933 -10.500 49.318 1.00 17.80 104 HIS D CA 1
ATOM 7123 C C . HIS C 1 104 ? -19.935 -9.385 48.986 1.00 18.34 104 HIS D C 1
ATOM 7124 O O . HIS C 1 104 ? -19.555 -8.246 48.772 1.00 20.10 104 HIS D O 1
ATOM 7131 N N . GLN C 1 105 ? -21.209 -9.723 49.022 1.00 14.39 105 GLN D N 1
ATOM 7132 C CA . GLN C 1 105 ? -22.294 -8.810 48.684 1.00 15.71 105 GLN D CA 1
ATOM 7133 C C . GLN C 1 105 ? -22.050 -8.092 47.333 1.00 14.82 105 GLN D C 1
ATOM 7134 O O . GLN C 1 105 ? -22.259 -6.889 47.179 1.00 12.49 105 GLN D O 1
ATOM 7140 N N . LYS C 1 106 ? -21.596 -8.885 46.369 1.00 15.02 106 LYS D N 1
ATOM 7141 C CA . LYS C 1 106 ? -21.301 -8.416 45.035 1.00 12.97 106 LYS D CA 1
ATOM 7142 C C . LYS C 1 106 ? -22.325 -9.037 44.058 1.00 14.60 106 LYS D C 1
ATOM 7143 O O . LYS C 1 106 ? -22.948 -10.038 44.336 1.00 10.17 106 LYS D O 1
ATOM 7149 N N . GLU C 1 107 ? -22.495 -8.403 42.910 1.00 13.48 107 GLU D N 1
ATOM 7150 C CA . GLU C 1 107 ? -23.390 -8.927 41.871 1.00 16.46 107 GLU D CA 1
ATOM 7151 C C . GLU C 1 107 ? -22.959 -10.305 41.307 1.00 14.99 107 GLU D C 1
ATOM 7152 O O . GLU C 1 107 ? -23.787 -11.132 40.943 1.00 12.58 107 GLU D O 1
ATOM 7158 N N . ALA C 1 108 ? -21.653 -10.509 41.210 1.00 12.92 108 ALA D N 1
ATOM 7159 C CA . ALA C 1 108 ? -21.117 -11.671 40.525 1.00 14.00 108 ALA D CA 1
ATOM 7160 C C . ALA C 1 108 ? -19.812 -12.128 41.104 1.00 12.92 108 ALA D C 1
ATOM 7161 O O . ALA C 1 108 ? -19.173 -11.441 41.909 1.00 11.18 108 ALA D O 1
ATOM 7163 N N . ALA C 1 109 ? -19.433 -13.323 40.686 1.00 11.27 109 ALA D N 1
ATOM 7164 C CA . ALA C 1 109 ? -18.162 -13.947 41.095 1.00 13.97 109 ALA D CA 1
ATOM 7165 C C . ALA C 1 109 ? -17.698 -14.897 40.012 1.00 13.07 109 ALA D C 1
ATOM 7166 O O . ALA C 1 109 ? -18.507 -15.384 39.204 1.00 13.02 109 ALA D O 1
ATOM 7168 N N . LEU C 1 110 ? -16.396 -15.119 39.977 1.00 13.00 110 LEU D N 1
ATOM 7169 C CA . LEU C 1 110 ? -15.772 -15.930 38.970 1.00 11.54 110 LEU D CA 1
ATOM 7170 C C . LEU C 1 110 ? -14.746 -16.853 39.591 1.00 13.75 110 LEU D C 1
ATOM 7171 O O . LEU C 1 110 ? -13.790 -16.354 40.256 1.00 12.30 110 LEU D O 1
ATOM 7176 N N . VAL C 1 111 ? -14.934 -18.178 39.417 1.00 11.36 111 VAL D N 1
ATOM 7177 C CA . VAL C 1 111 ? -13.998 -19.151 39.971 1.00 11.03 111 VAL D CA 1
ATOM 7178 C C . VAL C 1 111 ? -12.934 -19.535 38.972 1.00 11.65 111 VAL D C 1
ATOM 7179 O O . VAL C 1 111 ? -13.165 -19.592 37.742 1.00 10.02 111 VAL D O 1
ATOM 7183 N N . PHE C 1 112 ? -11.752 -19.730 39.527 1.00 13.16 112 PHE D N 1
ATOM 7184 C CA . PHE C 1 112 ? -10.556 -20.100 38.805 1.00 12.77 112 PHE D CA 1
ATOM 7185 C C . PHE C 1 112 ? -10.016 -21.341 39.486 1.00 14.66 112 PHE D C 1
ATOM 7186 O O . PHE C 1 112 ? -10.441 -21.668 40.611 1.00 12.34 112 PHE D O 1
ATOM 7194 N N . SER C 1 113 ? -9.049 -21.970 38.820 1.00 13.81 113 SER D N 1
ATOM 7195 C CA . SER C 1 113 ? -8.329 -23.151 39.341 1.00 16.19 113 SER D CA 1
ATOM 7196 C C . SER C 1 113 ? -7.616 -22.885 40.701 1.00 16.21 113 SER D C 1
ATOM 7197 O O . SER C 1 113 ? -7.417 -23.780 41.493 1.00 15.79 113 SER D O 1
ATOM 7200 N N . SER C 1 114 ? -7.214 -21.644 40.921 1.00 14.51 114 SER D N 1
ATOM 7201 C CA . SER C 1 114 ? -6.617 -21.244 42.180 1.00 11.02 114 SER D CA 1
ATOM 7202 C C . SER C 1 114 ? -6.734 -19.746 42.336 1.00 11.12 114 SER D C 1
ATOM 7203 O O . SER C 1 114 ? -7.026 -19.014 41.386 1.00 12.91 114 SER D O 1
ATOM 7206 N N . ALA C 1 115 ? -6.490 -19.284 43.553 1.00 9.72 115 ALA D N 1
ATOM 7207 C CA . ALA C 1 115 ? -6.456 -17.817 43.841 1.00 11.49 115 ALA D CA 1
ATOM 7208 C C . ALA C 1 115 ? -5.220 -17.203 43.175 1.00 10.57 115 ALA D C 1
ATOM 7209 O O . ALA C 1 115 ? -5.242 -16.052 42.724 1.00 12.68 115 ALA D O 1
ATOM 7211 N N . TYR C 1 116 ? -4.160 -18.007 43.035 1.00 13.79 116 TYR D N 1
ATOM 7212 C CA . TYR C 1 116 ? -2.952 -17.577 42.312 1.00 14.34 116 TYR D CA 1
ATOM 7213 C C . TYR C 1 116 ? -3.364 -17.144 40.889 1.00 13.55 116 TYR D C 1
ATOM 7214 O O . TYR C 1 116 ? -3.011 -16.027 40.396 1.00 13.70 116 TYR D O 1
ATOM 7223 N N . ASN C 1 117 ? -4.084 -18.038 40.226 1.00 12.74 117 ASN D N 1
ATOM 7224 C CA . ASN C 1 117 ? -4.590 -17.814 38.829 1.00 12.36 117 ASN D CA 1
ATOM 7225 C C . ASN C 1 117 ? -5.562 -16.685 38.734 1.00 11.18 117 ASN D C 1
ATOM 7226 O O . ASN C 1 117 ? -5.540 -15.930 37.790 1.00 14.65 117 ASN D O 1
ATOM 7231 N N . ALA C 1 118 ? -6.427 -16.586 39.753 1.00 10.82 118 ALA D N 1
ATOM 7232 C CA . ALA C 1 118 ? -7.383 -15.523 39.856 1.00 10.11 118 ALA D CA 1
ATOM 7233 C C . ALA C 1 118 ? -6.686 -14.176 39.796 1.00 11.65 118 ALA D C 1
ATOM 7234 O O . ALA C 1 118 ? -7.040 -13.326 38.981 1.00 12.11 118 ALA D O 1
ATOM 7236 N N . ASN C 1 119 ? -5.678 -14.014 40.647 1.00 12.16 119 ASN D N 1
ATOM 7237 C CA . ASN C 1 119 ? -4.892 -12.772 40.712 1.00 11.40 119 ASN D CA 1
ATOM 7238 C C . ASN C 1 119 ? -4.097 -12.480 39.434 1.00 13.09 119 ASN D C 1
ATOM 7239 O O . ASN C 1 119 ? -4.137 -11.362 38.895 1.00 13.15 119 ASN D O 1
ATOM 7244 N N A ASP C 1 120 ? -3.384 -13.500 38.963 0.50 12.95 120 ASP D N 1
ATOM 7245 N N B ASP C 1 120 ? -3.380 -13.504 38.978 0.50 13.99 120 ASP D N 1
ATOM 7246 C CA A ASP C 1 120 ? -2.502 -13.377 37.816 0.50 12.66 120 ASP D CA 1
ATOM 7247 C CA B ASP C 1 120 ? -2.514 -13.412 37.825 0.50 13.59 120 ASP D CA 1
ATOM 7248 C C A ASP C 1 120 ? -3.325 -13.017 36.574 0.50 14.51 120 ASP D C 1
ATOM 7249 C C B ASP C 1 120 ? -3.333 -13.014 36.593 0.50 15.12 120 ASP D C 1
ATOM 7250 O O A ASP C 1 120 ? -2.952 -12.098 35.800 0.50 13.52 120 ASP D O 1
ATOM 7251 O O B ASP C 1 120 ? -2.962 -12.074 35.846 0.50 14.56 120 ASP D O 1
ATOM 7260 N N . ALA C 1 121 ? -4.435 -13.733 36.389 1.00 13.03 121 ALA D N 1
ATOM 7261 C CA . ALA C 1 121 ? -5.319 -13.533 35.225 1.00 13.12 121 ALA D CA 1
ATOM 7262 C C . ALA C 1 121 ? -6.070 -12.248 35.238 1.00 13.29 121 ALA D C 1
ATOM 7263 O O . ALA C 1 121 ? -6.233 -11.585 34.185 1.00 14.30 121 ALA D O 1
ATOM 7265 N N . THR C 1 122 ? -6.597 -11.910 36.410 1.00 11.78 122 THR D N 1
ATOM 7266 C CA . THR C 1 122 ? -7.437 -10.731 36.549 1.00 12.45 122 THR D CA 1
ATOM 7267 C C . THR C 1 122 ? -6.624 -9.431 36.397 1.00 12.44 122 THR D C 1
ATOM 7268 O O . THR C 1 122 ? -6.957 -8.551 35.640 1.00 11.59 122 THR D O 1
ATOM 7272 N N . LEU C 1 123 ? -5.547 -9.343 37.140 1.00 13.78 123 LEU D N 1
ATOM 7273 C CA . LEU C 1 123 ? -4.694 -8.132 37.135 1.00 14.37 123 LEU D CA 1
ATOM 7274 C C . LEU C 1 123 ? -4.098 -7.844 35.765 1.00 14.81 123 LEU D C 1
ATOM 7275 O O . LEU C 1 123 ? -4.142 -6.687 35.273 1.00 13.94 123 LEU D O 1
ATOM 7280 N N . SER C 1 124 ? -3.626 -8.889 35.107 1.00 13.48 124 SER D N 1
ATOM 7281 C CA . SER C 1 124 ? -3.083 -8.743 33.780 1.00 14.62 124 SER D CA 1
ATOM 7282 C C . SER C 1 124 ? -4.169 -8.357 32.733 1.00 16.52 124 SER D C 1
ATOM 7283 O O . SER C 1 124 ? -3.920 -7.549 31.841 1.00 15.90 124 SER D O 1
ATOM 7286 N N . THR C 1 125 ? -5.368 -8.925 32.866 1.00 14.36 125 THR D N 1
ATOM 7287 C CA . THR C 1 125 ? -6.480 -8.657 31.932 1.00 12.99 125 THR D CA 1
ATOM 7288 C C . THR C 1 125 ? -7.047 -7.235 32.137 1.00 14.83 125 THR D C 1
ATOM 7289 O O . THR C 1 125 ? -7.508 -6.618 31.225 1.00 14.18 125 THR D O 1
ATOM 7293 N N . LEU C 1 126 ? -7.001 -6.742 33.362 1.00 14.81 126 LEU D N 1
ATOM 7294 C CA . LEU C 1 126 ? -7.447 -5.358 33.662 1.00 15.63 126 LEU D CA 1
ATOM 7295 C C . LEU C 1 126 ? -6.707 -4.275 32.875 1.00 16.42 126 LEU D C 1
ATOM 7296 O O . LEU C 1 126 ? -7.281 -3.257 32.539 1.00 16.76 126 LEU D O 1
ATOM 7301 N N . ARG C 1 127 ? -5.424 -4.482 32.636 1.00 15.96 127 ARG D N 1
ATOM 7302 C CA . ARG C 1 127 ? -4.627 -3.635 31.768 1.00 16.43 127 ARG D CA 1
ATOM 7303 C C . ARG C 1 127 ? -5.121 -3.630 30.286 1.00 16.70 127 ARG D C 1
ATOM 7304 O O . ARG C 1 127 ? -4.993 -2.626 29.610 1.00 14.24 127 ARG D O 1
ATOM 7312 N N . VAL C 1 128 ? -5.652 -4.754 29.795 1.00 15.02 128 VAL D N 1
ATOM 7313 C CA . VAL C 1 128 ? -6.271 -4.853 28.447 1.00 18.05 128 VAL D CA 1
ATOM 7314 C C . VAL C 1 128 ? -7.614 -4.097 28.450 1.00 17.98 128 VAL D C 1
ATOM 7315 O O . VAL C 1 128 ? -7.894 -3.328 27.582 1.00 16.02 128 VAL D O 1
ATOM 7319 N N . LEU C 1 129 ? -8.432 -4.351 29.466 1.00 16.20 129 LEU D N 1
ATOM 7320 C CA . LEU C 1 129 ? -9.763 -3.726 29.607 1.00 15.60 129 LEU D CA 1
ATOM 7321 C C . LEU C 1 129 ? -9.712 -2.204 29.829 1.00 16.89 129 LEU D C 1
ATOM 7322 O O . LEU C 1 129 ? -10.613 -1.476 29.421 1.00 18.12 129 LEU D O 1
ATOM 7327 N N . PHE C 1 130 ? -8.659 -1.753 30.496 1.00 17.60 130 PHE D N 1
ATOM 7328 C CA . PHE C 1 130 ? -8.459 -0.325 30.840 1.00 14.47 130 PHE D CA 1
ATOM 7329 C C . PHE C 1 130 ? -7.137 0.136 30.296 1.00 15.87 130 PHE D C 1
ATOM 7330 O O . PHE C 1 130 ? -6.161 0.267 31.057 1.00 16.37 130 PHE D O 1
ATOM 7338 N N . PRO C 1 131 ? -7.079 0.413 28.976 1.00 19.02 131 PRO D N 1
ATOM 7339 C CA . PRO C 1 131 ? -5.801 0.843 28.391 1.00 19.68 131 PRO D CA 1
ATOM 7340 C C . PRO C 1 131 ? -5.183 2.064 29.114 1.00 19.32 131 PRO D C 1
ATOM 7341 O O . PRO C 1 131 ? -5.882 3.031 29.422 1.00 19.13 131 PRO D O 1
ATOM 7345 N N . GLY C 1 132 ? -3.891 1.968 29.398 1.00 17.85 132 GLY D N 1
ATOM 7346 C CA . GLY C 1 132 ? -3.150 2.984 30.173 1.00 17.45 132 GLY D CA 1
ATOM 7347 C C . GLY C 1 132 ? -3.191 2.803 31.712 1.00 17.79 132 GLY D C 1
ATOM 7348 O O . GLY C 1 132 ? -2.638 3.641 32.471 1.00 16.84 132 GLY D O 1
ATOM 7349 N N . LEU C 1 133 ? -3.812 1.712 32.165 1.00 16.35 133 LEU D N 1
ATOM 7350 C CA . LEU C 1 133 ? -3.971 1.423 33.595 1.00 15.34 133 LEU D CA 1
ATOM 7351 C C . LEU C 1 133 ? -2.656 1.489 34.354 1.00 14.74 133 LEU D C 1
ATOM 7352 O O . LEU C 1 133 ? -1.674 0.834 33.973 1.00 18.50 133 LEU D O 1
ATOM 7357 N N . ILE C 1 134 ? -2.627 2.312 35.398 1.00 16.57 134 ILE D N 1
ATOM 7358 C CA . ILE C 1 134 ? -1.477 2.367 36.294 1.00 15.37 134 ILE D CA 1
ATOM 7359 C C . ILE C 1 134 ? -1.861 1.531 37.544 1.00 16.33 134 ILE D C 1
ATOM 7360 O O . ILE C 1 134 ? -2.827 1.853 38.225 1.00 16.51 134 ILE D O 1
ATOM 7365 N N . ILE C 1 135 ? -1.109 0.464 37.806 1.00 16.27 135 ILE D N 1
ATOM 7366 C CA . ILE C 1 135 ? -1.335 -0.369 39.001 1.00 16.39 135 ILE D CA 1
ATOM 7367 C C . ILE C 1 135 ? -0.393 0.024 40.166 1.00 16.01 135 ILE D C 1
ATOM 7368 O O . ILE C 1 135 ? 0.836 0.021 40.030 1.00 16.64 135 ILE D O 1
ATOM 7373 N N . TYR C 1 136 ? -1.000 0.382 41.281 1.00 14.16 136 TYR D N 1
ATOM 7374 C CA . TYR C 1 136 ? -0.283 0.740 42.512 1.00 15.01 136 TYR D CA 1
ATOM 7375 C C . TYR C 1 136 ? -0.308 -0.499 43.407 1.00 17.01 136 TYR D C 1
ATOM 7376 O O . TYR C 1 136 ? -1.368 -0.971 43.802 1.00 15.46 136 TYR D O 1
ATOM 7385 N N . SER C 1 137 ? 0.867 -1.005 43.741 1.00 15.06 137 SER D N 1
ATOM 7386 C CA . SER C 1 137 ? 0.975 -2.287 44.457 1.00 14.69 137 SER D CA 1
ATOM 7387 C C . SER C 1 137 ? 1.801 -2.230 45.756 1.00 16.52 137 SER D C 1
ATOM 7388 O O . SER C 1 137 ? 2.920 -1.768 45.768 1.00 16.71 137 SER D O 1
ATOM 7391 N N . ASP C 1 138 ? 1.241 -2.777 46.833 1.00 14.05 138 ASP D N 1
ATOM 7392 C CA . ASP C 1 138 ? 1.969 -2.930 48.094 1.00 13.94 138 ASP D CA 1
ATOM 7393 C C . ASP C 1 138 ? 3.264 -3.734 47.926 1.00 16.07 138 ASP D C 1
ATOM 7394 O O . ASP C 1 138 ? 3.275 -4.785 47.266 1.00 15.28 138 ASP D O 1
ATOM 7399 N N . SER C 1 139 ? 4.339 -3.278 48.598 1.00 16.32 139 SER D N 1
ATOM 7400 C CA . SER C 1 139 ? 5.699 -3.867 48.399 1.00 15.19 139 SER D CA 1
ATOM 7401 C C . SER C 1 139 ? 5.788 -5.325 48.876 1.00 17.92 139 SER D C 1
ATOM 7402 O O . SER C 1 139 ? 6.685 -6.074 48.485 1.00 15.29 139 SER D O 1
ATOM 7405 N N . LEU C 1 140 ? 4.858 -5.705 49.753 1.00 16.50 140 LEU D N 1
ATOM 7406 C CA . LEU C 1 140 ? 4.785 -7.090 50.217 1.00 16.91 140 LEU D CA 1
ATOM 7407 C C . LEU C 1 140 ? 3.629 -7.879 49.613 1.00 18.50 140 LEU D C 1
ATOM 7408 O O . LEU C 1 140 ? 3.271 -8.892 50.154 1.00 18.18 140 LEU D O 1
ATOM 7413 N N . ASN C 1 141 ? 3.084 -7.448 48.477 1.00 18.37 141 ASN D N 1
ATOM 7414 C CA . ASN C 1 141 ? 2.012 -8.214 47.850 1.00 17.13 141 ASN D CA 1
ATOM 7415 C C . ASN C 1 141 ? 2.496 -9.602 47.455 1.00 18.11 141 ASN D C 1
ATOM 7416 O O . ASN C 1 141 ? 3.655 -9.801 47.107 1.00 19.63 141 ASN D O 1
ATOM 7421 N N . HIS C 1 142 ? 1.595 -10.558 47.520 1.00 17.87 142 HIS D N 1
ATOM 7422 C CA . HIS C 1 142 ? 1.865 -11.947 47.143 1.00 16.74 142 HIS D CA 1
ATOM 7423 C C . HIS C 1 142 ? 2.390 -12.003 45.698 1.00 20.18 142 HIS D C 1
ATOM 7424 O O . HIS C 1 142 ? 2.104 -11.118 44.895 1.00 17.32 142 HIS D O 1
ATOM 7431 N N . ALA C 1 143 ? 3.182 -13.036 45.418 1.00 17.10 143 ALA D N 1
ATOM 7432 C CA . ALA C 1 143 ? 3.769 -13.317 44.097 1.00 19.26 143 ALA D CA 1
ATOM 7433 C C . ALA C 1 143 ? 2.752 -13.353 42.933 1.00 17.78 143 ALA D C 1
ATOM 7434 O O . ALA C 1 143 ? 3.033 -12.859 41.837 1.00 18.10 143 ALA D O 1
ATOM 7436 N N . SER C 1 144 ? 1.584 -13.944 43.203 1.00 17.96 144 SER D N 1
ATOM 7437 C CA . SER C 1 144 ? 0.469 -14.059 42.223 1.00 19.19 144 SER D CA 1
ATOM 7438 C C . SER C 1 144 ? 0.007 -12.697 41.696 1.00 19.83 144 SER D C 1
ATOM 7439 O O . SER C 1 144 ? -0.269 -12.542 40.513 1.00 20.28 144 SER D O 1
ATOM 7442 N N . MET C 1 145 ? -0.093 -11.744 42.615 1.00 18.14 145 MET D N 1
ATOM 7443 C CA . MET C 1 145 ? -0.458 -10.366 42.312 1.00 21.73 145 MET D CA 1
ATOM 7444 C C . MET C 1 145 ? 0.649 -9.666 41.536 1.00 20.38 145 MET D C 1
ATOM 7445 O O . MET C 1 145 ? 0.393 -9.066 40.517 1.00 21.72 145 MET D O 1
ATOM 7450 N N . ILE C 1 146 ? 1.881 -9.790 42.031 1.00 21.23 146 ILE D N 1
ATOM 7451 C CA . ILE C 1 146 ? 3.080 -9.186 41.388 1.00 21.45 146 ILE D CA 1
ATOM 7452 C C . ILE C 1 146 ? 3.223 -9.692 39.950 1.00 21.58 146 ILE D C 1
ATOM 7453 O O . ILE C 1 146 ? 3.445 -8.917 39.016 1.00 16.75 146 ILE D O 1
ATOM 7458 N N . GLU C 1 147 ? 3.108 -11.008 39.810 1.00 18.34 147 GLU D N 1
ATOM 7459 C CA . GLU C 1 147 ? 3.185 -11.686 38.502 1.00 20.83 147 GLU D CA 1
ATOM 7460 C C . GLU C 1 147 ? 2.103 -11.208 37.544 1.00 22.13 147 GLU D C 1
ATOM 7461 O O . GLU C 1 147 ? 2.371 -11.006 36.387 1.00 23.64 147 GLU D O 1
ATOM 7467 N N . GLY C 1 148 ? 0.873 -11.043 38.039 1.00 19.60 148 GLY D N 1
ATOM 7468 C CA . GLY C 1 148 ? -0.216 -10.521 37.220 1.00 21.17 148 GLY D CA 1
ATOM 7469 C C . GLY C 1 148 ? 0.011 -9.071 36.819 1.00 22.81 148 GLY D C 1
ATOM 7470 O O . GLY C 1 148 ? -0.282 -8.661 35.703 1.00 23.49 148 GLY D O 1
ATOM 7471 N N . ILE C 1 149 ? 0.540 -8.299 37.760 1.00 21.37 149 ILE D N 1
ATOM 7472 C CA . ILE C 1 149 ? 0.846 -6.853 37.539 1.00 22.31 149 ILE D CA 1
ATOM 7473 C C . ILE C 1 149 ? 1.951 -6.671 36.492 1.00 23.65 149 ILE D C 1
ATOM 7474 O O . ILE C 1 149 ? 1.814 -5.863 35.580 1.00 23.76 149 ILE D O 1
ATOM 7479 N N . LYS C 1 150 ? 3.020 -7.455 36.613 1.00 24.69 150 LYS D N 1
ATOM 7480 C CA . LYS C 1 150 ? 4.205 -7.398 35.688 1.00 30.86 150 LYS D CA 1
ATOM 7481 C C . LYS C 1 150 ? 3.983 -8.101 34.326 1.00 30.36 150 LYS D C 1
ATOM 7482 O O . LYS C 1 150 ? 4.656 -7.805 33.356 1.00 32.26 150 LYS D O 1
ATOM 7488 N N . ARG C 1 151 ? 3.016 -9.007 34.287 1.00 31.90 151 ARG D N 1
ATOM 7489 C CA . ARG C 1 151 ? 2.691 -9.848 33.139 1.00 36.03 151 ARG D CA 1
ATOM 7490 C C . ARG C 1 151 ? 2.540 -9.109 31.796 1.00 37.43 151 ARG D C 1
ATOM 7491 O O . ARG C 1 151 ? 3.341 -9.279 30.869 1.00 38.44 151 ARG D O 1
ATOM 7499 N N . ASN C 1 152 ? 1.477 -8.336 31.701 1.00 37.41 152 ASN D N 1
ATOM 7500 C CA . ASN C 1 152 ? 1.253 -7.503 30.545 1.00 38.12 152 ASN D CA 1
ATOM 7501 C C . ASN C 1 152 ? 2.032 -6.243 30.823 1.00 38.95 152 ASN D C 1
ATOM 7502 O O . ASN C 1 152 ? 2.119 -5.785 31.987 1.00 34.06 152 ASN D O 1
ATOM 7507 N N . ALA C 1 153 ? 2.663 -5.727 29.772 1.00 40.20 153 ALA D N 1
ATOM 7508 C CA . ALA C 1 153 ? 3.427 -4.492 29.883 1.00 40.33 153 ALA D CA 1
ATOM 7509 C C . ALA C 1 153 ? 2.480 -3.358 30.279 1.00 39.23 153 ALA D C 1
ATOM 7510 O O . ALA C 1 153 ? 1.324 -3.287 29.826 1.00 39.77 153 ALA D O 1
ATOM 7512 N N . GLY C 1 154 ? 2.959 -2.499 31.160 1.00 34.50 154 GLY D N 1
ATOM 7513 C CA . GLY C 1 154 ? 2.186 -1.330 31.570 1.00 31.51 154 GLY D CA 1
ATOM 7514 C C . GLY C 1 154 ? 2.714 -0.712 32.840 1.00 25.24 154 GLY D C 1
ATOM 7515 O O . GLY C 1 154 ? 3.494 -1.325 33.525 1.00 23.78 154 GLY D O 1
ATOM 7516 N N . PRO C 1 155 ? 2.286 0.521 33.148 1.00 24.50 155 PRO D N 1
ATOM 7517 C CA . PRO C 1 155 ? 2.820 1.172 34.326 1.00 22.77 155 PRO D CA 1
ATOM 7518 C C . PRO C 1 155 ? 2.452 0.510 35.662 1.00 22.60 155 PRO D C 1
ATOM 7519 O O . PRO C 1 155 ? 1.313 0.111 35.872 1.00 18.62 155 PRO D O 1
ATOM 7523 N N . LYS C 1 156 ? 3.450 0.350 36.524 1.00 20.67 156 LYS D N 1
ATOM 7524 C CA . LYS C 1 156 ? 3.254 -0.118 37.898 1.00 22.98 156 LYS D CA 1
ATOM 7525 C C . LYS C 1 156 ? 4.062 0.733 38.836 1.00 22.82 156 LYS D C 1
ATOM 7526 O O . LYS C 1 156 ? 5.135 1.231 38.468 1.00 21.71 156 LYS D O 1
ATOM 7532 N N A ARG C 1 157 ? 3.523 0.960 40.027 0.70 20.93 157 ARG D N 1
ATOM 7533 N N B ARG C 1 157 ? 3.530 0.927 40.040 0.30 21.90 157 ARG D N 1
ATOM 7534 C CA A ARG C 1 157 ? 4.233 1.666 41.070 0.70 18.08 157 ARG D CA 1
ATOM 7535 C CA B ARG C 1 157 ? 4.171 1.734 41.072 0.30 20.94 157 ARG D CA 1
ATOM 7536 C C A ARG C 1 157 ? 4.127 0.839 42.321 0.70 21.30 157 ARG D C 1
ATOM 7537 C C B ARG C 1 157 ? 4.102 0.933 42.367 0.30 22.10 157 ARG D C 1
ATOM 7538 O O A ARG C 1 157 ? 3.070 0.296 42.658 0.70 17.90 157 ARG D O 1
ATOM 7539 O O B ARG C 1 157 ? 3.025 0.514 42.793 0.30 21.83 157 ARG D O 1
ATOM 7554 N N . ILE C 1 158 ? 5.253 0.726 42.984 1.00 21.22 158 ILE D N 1
ATOM 7555 C CA . ILE C 1 158 ? 5.338 -0.060 44.196 1.00 21.20 158 ILE D CA 1
ATOM 7556 C C . ILE C 1 158 ? 5.403 0.901 45.363 1.00 22.44 158 ILE D C 1
ATOM 7557 O O . ILE C 1 158 ? 6.291 1.745 45.432 1.00 22.66 158 ILE D O 1
ATOM 7562 N N . PHE C 1 159 ? 4.449 0.785 46.271 1.00 17.72 159 PHE D N 1
ATOM 7563 C CA . PHE C 1 159 ? 4.478 1.605 47.488 1.00 18.93 159 PHE D CA 1
ATOM 7564 C C . PHE C 1 159 ? 5.006 0.808 48.680 1.00 19.18 159 PHE D C 1
ATOM 7565 O O . PHE C 1 159 ? 4.739 -0.406 48.789 1.00 18.45 159 PHE D O 1
ATOM 7573 N N A ARG C 1 160 ? 5.749 1.474 49.569 0.50 20.99 160 ARG D N 1
ATOM 7574 N N B ARG C 1 160 ? 5.745 1.475 49.581 0.50 22.11 160 ARG D N 1
ATOM 7575 C CA A ARG C 1 160 ? 6.320 0.817 50.740 0.50 19.58 160 ARG D CA 1
ATOM 7576 C CA B ARG C 1 160 ? 6.298 0.810 50.764 0.50 21.73 160 ARG D CA 1
ATOM 7577 C C A ARG C 1 160 ? 5.202 0.228 51.594 0.50 21.14 160 ARG D C 1
ATOM 7578 C C B ARG C 1 160 ? 5.178 0.209 51.575 0.50 22.30 160 ARG D C 1
ATOM 7579 O O A ARG C 1 160 ? 4.159 0.842 51.795 0.50 23.55 160 ARG D O 1
ATOM 7580 O O B ARG C 1 160 ? 4.118 0.806 51.754 0.50 24.84 160 ARG D O 1
ATOM 7595 N N . HIS C 1 161 ? 5.447 -0.979 52.074 1.00 18.34 161 HIS D N 1
ATOM 7596 C CA . HIS C 1 161 ? 4.442 -1.791 52.787 1.00 17.88 161 HIS D CA 1
ATOM 7597 C C . HIS C 1 161 ? 3.573 -1.018 53.765 1.00 19.91 161 HIS D C 1
ATOM 7598 O O . HIS C 1 161 ? 4.098 -0.397 54.704 1.00 17.07 161 HIS D O 1
ATOM 7605 N N . ASN C 1 162 ? 2.251 -1.049 53.527 1.00 16.85 162 ASN D N 1
ATOM 7606 C CA . ASN C 1 162 ? 1.269 -0.334 54.376 1.00 19.00 162 ASN D CA 1
ATOM 7607 C C . ASN C 1 162 ? 1.458 1.213 54.446 1.00 19.90 162 ASN D C 1
ATOM 7608 O O . ASN C 1 162 ? 0.785 1.878 55.228 1.00 22.30 162 ASN D O 1
ATOM 7613 N N . ASP C 1 163 ? 2.335 1.776 53.601 1.00 23.30 163 ASP D N 1
ATOM 7614 C CA . ASP C 1 163 ? 2.706 3.205 53.649 1.00 21.38 163 ASP D CA 1
ATOM 7615 C C . ASP C 1 163 ? 1.779 4.016 52.770 1.00 21.70 163 ASP D C 1
ATOM 7616 O O . ASP C 1 163 ? 2.019 4.234 51.549 1.00 17.86 163 ASP D O 1
ATOM 7621 N N . VAL C 1 164 ? 0.733 4.460 53.434 1.00 19.29 164 VAL D N 1
ATOM 7622 C CA . VAL C 1 164 ? -0.370 5.174 52.813 1.00 24.32 164 VAL D CA 1
ATOM 7623 C C . VAL C 1 164 ? 0.074 6.529 52.236 1.00 24.47 164 VAL D C 1
ATOM 7624 O O . VAL C 1 164 ? -0.317 6.908 51.132 1.00 26.86 164 VAL D O 1
ATOM 7628 N N . ALA C 1 165 ? 0.921 7.213 52.986 1.00 21.19 165 ALA D N 1
ATOM 7629 C CA . ALA C 1 165 ? 1.487 8.506 52.597 1.00 20.70 165 ALA D CA 1
ATOM 7630 C C . ALA C 1 165 ? 2.296 8.358 51.298 1.00 19.74 165 ALA D C 1
ATOM 7631 O O . ALA C 1 165 ? 2.191 9.189 50.375 1.00 19.34 165 ALA D O 1
ATOM 7633 N N . HIS C 1 166 ? 3.087 7.285 51.231 1.00 19.37 166 HIS D N 1
ATOM 7634 C CA . HIS C 1 166 ? 3.884 6.951 50.031 1.00 20.36 166 HIS D CA 1
ATOM 7635 C C . HIS C 1 166 ? 2.968 6.703 48.807 1.00 22.77 166 HIS D C 1
ATOM 7636 O O . HIS C 1 166 ? 3.192 7.271 47.724 1.00 19.24 166 HIS D O 1
ATOM 7643 N N . LEU C 1 167 ? 1.935 5.881 49.006 1.00 24.23 167 LEU D N 1
ATOM 7644 C CA . LEU C 1 167 ? 0.908 5.620 47.972 1.00 22.30 167 LEU D CA 1
ATOM 7645 C C . LEU C 1 167 ? 0.309 6.934 47.420 1.00 22.40 167 LEU D C 1
ATOM 7646 O O . LEU C 1 167 ? 0.165 7.121 46.211 1.00 19.52 167 LEU D O 1
ATOM 7651 N N . ARG C 1 168 ? 0.009 7.847 48.333 1.00 22.40 168 ARG D N 1
ATOM 7652 C CA . ARG C 1 168 ? -0.534 9.160 47.981 1.00 25.48 168 ARG D CA 1
ATOM 7653 C C . ARG C 1 168 ? 0.431 9.980 47.126 1.00 24.56 168 ARG D C 1
ATOM 7654 O O . ARG C 1 168 ? 0.054 10.594 46.131 1.00 22.37 168 ARG D O 1
ATOM 7662 N N . GLU C 1 169 ? 1.676 9.995 47.575 1.00 25.77 169 GLU D N 1
ATOM 7663 C CA . GLU C 1 169 ? 2.809 10.626 46.859 1.00 28.09 169 GLU D CA 1
ATOM 7664 C C . GLU C 1 169 ? 2.852 10.133 45.402 1.00 25.88 169 GLU D C 1
ATOM 7665 O O . GLU C 1 169 ? 2.924 10.921 44.452 1.00 23.21 169 GLU D O 1
ATOM 7671 N N . LEU C 1 170 ? 2.820 8.814 45.248 1.00 24.27 170 LEU D N 1
ATOM 7672 C CA . LEU C 1 170 ? 2.903 8.159 43.916 1.00 20.29 170 LEU D CA 1
ATOM 7673 C C . LEU C 1 170 ? 1.709 8.445 43.028 1.00 20.26 170 LEU D C 1
ATOM 7674 O O . LEU C 1 170 ? 1.865 8.795 41.839 1.00 20.43 170 LEU D O 1
ATOM 7679 N N . ILE C 1 171 ? 0.521 8.283 43.604 1.00 19.88 171 ILE D N 1
ATOM 7680 C CA . ILE C 1 171 ? -0.727 8.455 42.851 1.00 20.36 171 ILE D CA 1
ATOM 7681 C C . ILE C 1 171 ? -0.924 9.914 42.421 1.00 20.43 171 ILE D C 1
ATOM 7682 O O . ILE C 1 171 ? -1.359 10.185 41.304 1.00 19.34 171 ILE D O 1
ATOM 7687 N N . ALA C 1 172 ? -0.552 10.837 43.305 1.00 21.43 172 ALA D N 1
ATOM 7688 C CA . ALA C 1 172 ? -0.645 12.280 43.033 1.00 22.29 172 ALA D CA 1
ATOM 7689 C C . ALA C 1 172 ? 0.255 12.754 41.884 1.00 23.18 172 ALA D C 1
ATOM 7690 O O . ALA C 1 172 ? -0.081 13.678 41.183 1.00 24.12 172 ALA D O 1
ATOM 7692 N N . ALA C 1 173 ? 1.402 12.104 41.740 1.00 22.09 173 ALA D N 1
ATOM 7693 C CA . ALA C 1 173 ? 2.397 12.413 40.722 1.00 22.48 173 ALA D CA 1
ATOM 7694 C C . ALA C 1 173 ? 2.003 12.015 39.314 1.00 24.42 173 ALA D C 1
ATOM 7695 O O . ALA C 1 173 ? 2.560 12.550 38.345 1.00 24.49 173 ALA D O 1
ATOM 7697 N N . ASP C 1 174 ? 1.077 11.061 39.202 1.00 23.94 174 ASP D N 1
ATOM 7698 C CA . ASP C 1 174 ? 0.689 10.530 37.919 1.00 24.84 174 ASP D CA 1
ATOM 7699 C C . ASP C 1 174 ? -0.385 11.342 37.217 1.00 26.49 174 ASP D C 1
ATOM 7700 O O . ASP C 1 174 ? -1.029 12.208 37.811 1.00 24.78 174 ASP D O 1
ATOM 7705 N N . ASP C 1 175 ? -0.517 11.052 35.921 1.00 29.07 175 ASP D N 1
ATOM 7706 C CA . ASP C 1 175 ? -1.520 11.645 35.028 1.00 30.52 175 ASP D CA 1
ATOM 7707 C C . ASP C 1 175 ? -2.934 11.384 35.602 1.00 30.79 175 ASP D C 1
ATOM 7708 O O . ASP C 1 175 ? -3.350 10.220 35.709 1.00 29.10 175 ASP D O 1
ATOM 7713 N N . PRO C 1 176 ? -3.668 12.456 35.997 1.00 31.39 176 PRO D N 1
ATOM 7714 C CA . PRO C 1 176 ? -5.017 12.248 36.584 1.00 33.36 176 PRO D CA 1
ATOM 7715 C C . PRO C 1 176 ? -6.058 11.615 35.651 1.00 32.23 176 PRO D C 1
ATOM 7716 O O . PRO C 1 176 ? -7.053 11.081 36.128 1.00 34.91 176 PRO D O 1
ATOM 7720 N N . ALA C 1 177 ? -5.820 11.684 34.348 1.00 31.44 177 ALA D N 1
ATOM 7721 C CA . ALA C 1 177 ? -6.714 11.091 33.341 1.00 31.21 177 ALA D CA 1
ATOM 7722 C C . ALA C 1 177 ? -6.536 9.573 33.203 1.00 29.22 177 ALA D C 1
ATOM 7723 O O . ALA C 1 177 ? -7.450 8.871 32.771 1.00 29.98 177 ALA D O 1
ATOM 7725 N N . ALA C 1 178 ? -5.356 9.079 33.560 1.00 25.49 178 ALA D N 1
ATOM 7726 C CA . ALA C 1 178 ? -5.035 7.656 33.439 1.00 25.03 178 ALA D CA 1
ATOM 7727 C C . ALA C 1 178 ? -5.917 6.790 34.340 1.00 22.14 178 ALA D C 1
ATOM 7728 O O . ALA C 1 178 ? -6.207 7.190 35.473 1.00 21.25 178 ALA D O 1
ATOM 7730 N N . PRO C 1 179 ? -6.356 5.615 33.835 1.00 20.41 179 PRO D N 1
ATOM 7731 C CA . PRO C 1 179 ? -7.068 4.712 34.733 1.00 19.95 179 PRO D CA 1
ATOM 7732 C C . PRO C 1 179 ? -6.102 4.210 35.799 1.00 17.67 179 PRO D C 1
ATOM 7733 O O . PRO C 1 179 ? -4.885 4.099 35.547 1.00 13.60 179 PRO D O 1
ATOM 7737 N N . LYS C 1 180 ? -6.640 3.924 36.977 1.00 16.93 180 LYS D N 1
ATOM 7738 C CA . LYS C 1 180 ? -5.838 3.504 38.115 1.00 14.97 180 LYS D CA 1
ATOM 7739 C C . LYS C 1 180 ? -6.461 2.384 38.943 1.00 15.80 180 LYS D C 1
ATOM 7740 O O . LYS C 1 180 ? -7.688 2.293 39.072 1.00 15.16 180 LYS D O 1
ATOM 7746 N N A LEU C 1 181 ? -5.601 1.544 39.513 0.50 13.24 181 LEU D N 1
ATOM 7747 N N B LEU C 1 181 ? -5.588 1.551 39.517 0.50 16.03 181 LEU D N 1
ATOM 7748 C CA A LEU C 1 181 ? -6.022 0.460 40.410 0.50 11.99 181 LEU D CA 1
ATOM 7749 C CA B LEU C 1 181 ? -5.963 0.391 40.357 0.50 14.62 181 LEU D CA 1
ATOM 7750 C C A LEU C 1 181 ? -5.022 0.330 41.507 0.50 11.35 181 LEU D C 1
ATOM 7751 C C B LEU C 1 181 ? -5.003 0.337 41.509 0.50 13.17 181 LEU D C 1
ATOM 7752 O O A LEU C 1 181 ? -3.823 0.363 41.265 0.50 14.69 181 LEU D O 1
ATOM 7753 O O B LEU C 1 181 ? -3.800 0.442 41.304 0.50 15.92 181 LEU D O 1
ATOM 7762 N N . ILE C 1 182 ? -5.531 0.167 42.715 1.00 13.56 182 ILE D N 1
ATOM 7763 C CA . ILE C 1 182 ? -4.708 -0.034 43.908 1.00 15.69 182 ILE D CA 1
ATOM 7764 C C . ILE C 1 182 ? -4.903 -1.466 44.374 1.00 14.22 182 ILE D C 1
ATOM 7765 O O . ILE C 1 182 ? -5.992 -1.859 44.757 1.00 14.75 182 ILE D O 1
ATOM 7770 N N . ALA C 1 183 ? -3.827 -2.236 44.334 1.00 14.63 183 ALA D N 1
ATOM 7771 C CA . ALA C 1 183 ? -3.836 -3.657 44.746 1.00 16.75 183 ALA D CA 1
ATOM 7772 C C . ALA C 1 183 ? -3.119 -3.855 46.108 1.00 15.36 183 ALA D C 1
ATOM 7773 O O . ALA C 1 183 ? -1.978 -3.408 46.327 1.00 14.37 183 ALA D O 1
ATOM 7775 N N . PHE C 1 184 ? -3.800 -4.553 47.006 1.00 14.63 184 PHE D N 1
ATOM 7776 C CA . PHE C 1 184 ? -3.271 -4.795 48.361 1.00 14.34 184 PHE D CA 1
ATOM 7777 C C . PHE C 1 184 ? -3.921 -6.027 49.021 1.00 14.09 184 PHE D C 1
ATOM 7778 O O . PHE C 1 184 ? -4.794 -6.658 48.451 1.00 13.23 184 PHE D O 1
ATOM 7786 N N . GLU C 1 185 ? -3.443 -6.396 50.197 1.00 14.57 185 GLU D N 1
ATOM 7787 C CA . GLU C 1 185 ? -3.999 -7.542 50.946 1.00 12.53 185 GLU D CA 1
ATOM 7788 C C . GLU C 1 185 ? -4.650 -7.065 52.235 1.00 13.86 185 GLU D C 1
ATOM 7789 O O . GLU C 1 185 ? -4.238 -6.052 52.819 1.00 14.51 185 GLU D O 1
ATOM 7795 N N . SER C 1 186 ? -5.662 -7.797 52.685 1.00 13.19 186 SER D N 1
ATOM 7796 C CA . SER C 1 186 ? -6.316 -7.488 53.982 1.00 14.37 186 SER D CA 1
ATOM 7797 C C . SER C 1 186 ? -5.454 -7.999 55.151 1.00 14.34 186 SER D C 1
ATOM 7798 O O . SER C 1 186 ? -5.309 -7.327 56.167 1.00 12.49 186 SER D O 1
ATOM 7801 N N . VAL C 1 187 ? -4.946 -9.225 54.993 1.00 15.01 187 VAL D N 1
ATOM 7802 C CA . VAL C 1 187 ? -4.022 -9.866 55.954 1.00 15.62 187 VAL D CA 1
ATOM 7803 C C . VAL C 1 187 ? -2.818 -10.354 55.179 1.00 14.50 187 VAL D C 1
ATOM 7804 O O . VAL C 1 187 ? -2.967 -11.129 54.235 1.00 13.39 187 VAL D O 1
ATOM 7808 N N . TYR C 1 188 ? -1.630 -9.885 55.559 1.00 13.26 188 TYR D N 1
ATOM 7809 C CA . TYR C 1 188 ? -0.386 -10.286 54.864 1.00 16.31 188 TYR D CA 1
ATOM 7810 C C . TYR C 1 188 ? 0.096 -11.596 55.442 1.00 17.57 188 TYR D C 1
ATOM 7811 O O . TYR C 1 188 ? 0.262 -11.755 56.668 1.00 17.66 188 TYR D O 1
ATOM 7820 N N . SER C 1 189 ? 0.312 -12.526 54.515 1.00 22.29 189 SER D N 1
ATOM 7821 C CA . SER C 1 189 ? 0.548 -13.945 54.800 1.00 24.91 189 SER D CA 1
ATOM 7822 C C . SER C 1 189 ? 1.630 -14.276 55.763 1.00 23.95 189 SER D C 1
ATOM 7823 O O . SER C 1 189 ? 1.475 -15.188 56.524 1.00 29.83 189 SER D O 1
ATOM 7826 N N . MET C 1 190 ? 2.732 -13.532 55.721 1.00 20.35 190 MET D N 1
ATOM 7827 C CA . MET C 1 190 ? 3.942 -13.897 56.487 1.00 19.19 190 MET D CA 1
ATOM 7828 C C . MET C 1 190 ? 4.186 -13.142 57.770 1.00 18.51 190 MET D C 1
ATOM 7829 O O . MET C 1 190 ? 4.594 -13.743 58.750 1.00 17.79 190 MET D O 1
ATOM 7834 N N . ASP C 1 191 ? 3.954 -11.841 57.759 1.00 17.93 191 ASP D N 1
ATOM 7835 C CA . ASP C 1 191 ? 4.056 -11.018 59.001 1.00 18.40 191 ASP D CA 1
ATOM 7836 C C . ASP C 1 191 ? 2.776 -11.163 59.870 1.00 15.72 191 ASP D C 1
ATOM 7837 O O . ASP C 1 191 ? 2.811 -10.983 61.064 1.00 15.94 191 ASP D O 1
ATOM 7842 N N . GLY C 1 192 ? 1.650 -11.461 59.216 1.00 16.93 192 GLY D N 1
ATOM 7843 C CA . GLY C 1 192 ? 0.338 -11.523 59.882 1.00 16.10 192 GLY D CA 1
ATOM 7844 C C . GLY C 1 192 ? -0.240 -10.161 60.260 1.00 15.34 192 GLY D C 1
ATOM 7845 O O . GLY C 1 192 ? -1.027 -10.053 61.213 1.00 15.68 192 GLY D O 1
ATOM 7846 N N . ASP C 1 193 ? 0.166 -9.128 59.536 1.00 11.23 193 ASP D N 1
ATOM 7847 C CA . ASP C 1 193 ? -0.337 -7.784 59.753 1.00 12.34 193 ASP D CA 1
ATOM 7848 C C . ASP C 1 193 ? -1.501 -7.458 58.811 1.00 14.53 193 ASP D C 1
ATOM 7849 O O . ASP C 1 193 ? -1.755 -8.152 57.814 1.00 13.71 193 ASP D O 1
ATOM 7854 N N . PHE C 1 194 ? -2.216 -6.399 59.168 1.00 13.31 194 PHE D N 1
ATOM 7855 C CA . PHE C 1 194 ? -3.403 -5.976 58.439 1.00 16.60 194 PHE D CA 1
ATOM 7856 C C . PHE C 1 194 ? -3.109 -4.826 57.487 1.00 17.05 194 PHE D C 1
ATOM 7857 O O . PHE C 1 194 ? -2.345 -3.930 57.796 1.00 19.10 194 PHE D O 1
ATOM 7865 N N . GLY C 1 195 ? -3.741 -4.864 56.323 1.00 16.94 195 GLY D N 1
ATOM 7866 C CA . GLY C 1 195 ? -3.658 -3.755 55.342 1.00 17.24 195 GLY D CA 1
ATOM 7867 C C . GLY C 1 195 ? -4.593 -2.638 55.795 1.00 16.65 195 GLY D C 1
ATOM 7868 O O . GLY C 1 195 ? -5.617 -2.922 56.442 1.00 18.42 195 GLY D O 1
ATOM 7869 N N . PRO C 1 196 ? -4.249 -1.363 55.508 1.00 16.20 196 PRO D N 1
ATOM 7870 C CA . PRO C 1 196 ? -5.096 -0.249 55.967 1.00 16.17 196 PRO D CA 1
ATOM 7871 C C . PRO C 1 196 ? -6.225 0.021 54.961 1.00 17.17 196 PRO D C 1
ATOM 7872 O O . PRO C 1 196 ? -6.169 0.976 54.157 1.00 16.31 196 PRO D O 1
ATOM 7876 N N . ILE C 1 197 ? -7.238 -0.827 55.033 1.00 14.88 197 ILE D N 1
ATOM 7877 C CA . ILE C 1 197 ? -8.322 -0.883 54.033 1.00 15.93 197 ILE D CA 1
ATOM 7878 C C . ILE C 1 197 ? -8.990 0.488 53.916 1.00 16.59 197 ILE D C 1
ATOM 7879 O O . ILE C 1 197 ? -9.095 1.058 52.795 1.00 15.65 197 ILE D O 1
ATOM 7884 N N . LYS C 1 198 ? -9.403 1.041 55.042 1.00 15.24 198 LYS D N 1
ATOM 7885 C CA . LYS C 1 198 ? -10.122 2.337 55.027 1.00 18.02 198 LYS D CA 1
ATOM 7886 C C . LYS C 1 198 ? -9.302 3.440 54.376 1.00 16.64 198 LYS D C 1
ATOM 7887 O O . LYS C 1 198 ? -9.782 4.141 53.500 1.00 16.09 198 LYS D O 1
ATOM 7893 N N A GLU C 1 199 ? -8.050 3.547 54.815 0.50 19.25 199 GLU D N 1
ATOM 7894 N N B GLU C 1 199 ? -8.052 3.540 54.795 0.50 18.55 199 GLU D N 1
ATOM 7895 C CA A GLU C 1 199 ? -7.102 4.575 54.369 0.50 22.38 199 GLU D CA 1
ATOM 7896 C CA B GLU C 1 199 ? -7.157 4.607 54.381 0.50 21.20 199 GLU D CA 1
ATOM 7897 C C A GLU C 1 199 ? -6.846 4.474 52.847 0.50 23.12 199 GLU D C 1
ATOM 7898 C C B GLU C 1 199 ? -6.782 4.477 52.866 0.50 22.69 199 GLU D C 1
ATOM 7899 O O A GLU C 1 199 ? -6.746 5.487 52.144 0.50 22.51 199 GLU D O 1
ATOM 7900 O O B GLU C 1 199 ? -6.560 5.482 52.182 0.50 22.49 199 GLU D O 1
ATOM 7911 N N . ILE C 1 200 ? -6.762 3.246 52.349 1.00 19.93 200 ILE D N 1
ATOM 7912 C CA . ILE C 1 200 ? -6.550 2.999 50.905 1.00 18.26 200 ILE D CA 1
ATOM 7913 C C . ILE C 1 200 ? -7.795 3.351 50.080 1.00 17.33 200 ILE D C 1
ATOM 7914 O O . ILE C 1 200 ? -7.676 3.910 48.979 1.00 18.67 200 ILE D O 1
ATOM 7919 N N . CYS C 1 201 ? -8.971 2.977 50.590 1.00 14.80 201 CYS D N 1
ATOM 7920 C CA . CYS C 1 201 ? -10.243 3.280 49.922 1.00 17.33 201 CYS D CA 1
ATOM 7921 C C . CYS C 1 201 ? -10.468 4.795 49.830 1.00 19.73 201 CYS D C 1
ATOM 7922 O O . CYS C 1 201 ? -10.961 5.300 48.809 1.00 17.48 201 CYS D O 1
ATOM 7925 N N . ASP C 1 202 ? -10.089 5.510 50.888 1.00 17.33 202 ASP D N 1
ATOM 7926 C CA . ASP C 1 202 ? -10.127 7.005 50.900 1.00 19.45 202 ASP D CA 1
ATOM 7927 C C . ASP C 1 202 ? -9.269 7.591 49.768 1.00 18.95 202 ASP D C 1
ATOM 7928 O O . ASP C 1 202 ? -9.700 8.474 49.040 1.00 22.78 202 ASP D O 1
ATOM 7933 N N . ILE C 1 203 ? -8.044 7.091 49.645 1.00 19.14 203 ILE D N 1
ATOM 7934 C CA . ILE C 1 203 ? -7.129 7.515 48.572 1.00 17.69 203 ILE D CA 1
ATOM 7935 C C . ILE C 1 203 ? -7.753 7.189 47.190 1.00 20.93 203 ILE D C 1
ATOM 7936 O O . ILE C 1 203 ? -7.791 8.038 46.275 1.00 19.31 203 ILE D O 1
ATOM 7941 N N . ALA C 1 204 ? -8.255 5.962 47.066 1.00 19.78 204 ALA D N 1
ATOM 7942 C CA . ALA C 1 204 ? -8.883 5.509 45.834 1.00 20.24 204 ALA D CA 1
ATOM 7943 C C . ALA C 1 204 ? -10.052 6.385 45.420 1.00 20.09 204 ALA D C 1
ATOM 7944 O O . ALA C 1 204 ? -10.150 6.733 44.243 1.00 18.05 204 ALA D O 1
ATOM 7946 N N A GLU C 1 205 ? -10.923 6.719 46.364 0.50 18.86 205 GLU D N 1
ATOM 7947 N N B GLU C 1 205 ? -10.926 6.751 46.370 0.50 20.19 205 GLU D N 1
ATOM 7948 C CA A GLU C 1 205 ? -12.085 7.588 46.096 0.50 21.57 205 GLU D CA 1
ATOM 7949 C CA B GLU C 1 205 ? -12.076 7.661 46.073 0.50 23.49 205 GLU D CA 1
ATOM 7950 C C A GLU C 1 205 ? -11.622 9.014 45.655 0.50 22.61 205 GLU D C 1
ATOM 7951 C C B GLU C 1 205 ? -11.559 9.008 45.588 0.50 23.63 205 GLU D C 1
ATOM 7952 O O A GLU C 1 205 ? -12.178 9.593 44.713 0.50 23.50 205 GLU D O 1
ATOM 7953 O O B GLU C 1 205 ? -12.019 9.539 44.567 0.50 23.80 205 GLU D O 1
ATOM 7964 N N . GLU C 1 206 ? -10.593 9.539 46.334 1.00 24.22 206 GLU D N 1
ATOM 7965 C CA . GLU C 1 206 ? -10.002 10.871 46.056 1.00 25.01 206 GLU D CA 1
ATOM 7966 C C . GLU C 1 206 ? -9.374 10.972 44.656 1.00 23.24 206 GLU D C 1
ATOM 7967 O O . GLU C 1 206 ? -9.603 11.928 43.928 1.00 20.12 206 GLU D O 1
ATOM 7973 N N . PHE C 1 207 ? -8.580 9.969 44.304 1.00 20.11 207 PHE D N 1
ATOM 7974 C CA . PHE C 1 207 ? -7.880 9.933 43.021 1.00 20.97 207 PHE D CA 1
ATOM 7975 C C . PHE C 1 207 ? -8.592 9.169 41.885 1.00 21.94 207 PHE D C 1
ATOM 7976 O O . PHE C 1 207 ? -8.063 9.075 40.777 1.00 23.12 207 PHE D O 1
ATOM 7984 N N . GLY C 1 208 ? -9.787 8.644 42.158 1.00 18.74 208 GLY D N 1
ATOM 7985 C CA . GLY C 1 208 ? -10.604 7.976 41.144 1.00 18.21 208 GLY D CA 1
ATOM 7986 C C . GLY C 1 208 ? -10.003 6.674 40.632 1.00 19.15 208 GLY D C 1
ATOM 7987 O O . GLY C 1 208 ? -9.931 6.423 39.407 1.00 19.13 208 GLY D O 1
ATOM 7988 N N . ALA C 1 209 ? -9.555 5.859 41.578 1.00 16.58 209 ALA D N 1
ATOM 7989 C CA . ALA C 1 209 ? -8.915 4.585 41.304 1.00 17.92 209 ALA D CA 1
ATOM 7990 C C . ALA C 1 209 ? -9.775 3.413 41.742 1.00 17.02 209 ALA D C 1
ATOM 7991 O O . ALA C 1 209 ? -10.543 3.500 42.713 1.00 17.09 209 ALA D O 1
ATOM 7993 N N . LEU C 1 210 ? -9.593 2.287 41.068 1.00 15.70 210 LEU D N 1
ATOM 7994 C CA . LEU C 1 210 ? -10.238 1.030 41.508 1.00 17.44 210 LEU D CA 1
ATOM 7995 C C . LEU C 1 210 ? -9.501 0.442 42.700 1.00 16.34 210 LEU D C 1
ATOM 7996 O O . LEU C 1 210 ? -8.313 0.614 42.834 1.00 18.67 210 LEU D O 1
ATOM 8001 N N . THR C 1 211 ? -10.209 -0.275 43.551 1.00 17.37 211 THR D N 1
ATOM 8002 C CA . THR C 1 211 ? -9.587 -1.013 44.672 1.00 16.82 211 THR D CA 1
ATOM 8003 C C . THR C 1 211 ? -9.696 -2.539 44.450 1.00 16.48 211 THR D C 1
ATOM 8004 O O . THR C 1 211 ? -10.771 -3.086 44.224 1.00 11.74 211 THR D O 1
ATOM 8008 N N . TYR C 1 212 ? -8.560 -3.201 44.564 1.00 13.53 212 TYR D N 1
ATOM 8009 C CA . TYR C 1 212 ? -8.439 -4.639 44.403 1.00 13.55 212 TYR D CA 1
ATOM 8010 C C . TYR C 1 212 ? -7.829 -5.169 45.684 1.00 13.21 212 TYR D C 1
ATOM 8011 O O . TYR C 1 212 ? -6.694 -4.832 46.029 1.00 13.15 212 TYR D O 1
ATOM 8020 N N . ILE C 1 213 ? -8.570 -6.010 46.388 1.00 11.40 213 ILE D N 1
ATOM 8021 C CA . ILE C 1 213 ? -8.077 -6.560 47.631 1.00 12.33 213 ILE D CA 1
ATOM 8022 C C . ILE C 1 213 ? -8.003 -8.096 47.599 1.00 16.97 213 ILE D C 1
ATOM 8023 O O . ILE C 1 213 ? -8.950 -8.798 47.182 1.00 13.81 213 ILE D O 1
ATOM 8028 N N . ASP C 1 214 ? -6.854 -8.589 48.035 1.00 15.22 214 ASP D N 1
ATOM 8029 C CA . ASP C 1 214 ? -6.598 -10.008 48.191 1.00 15.62 214 ASP D CA 1
ATOM 8030 C C . ASP C 1 214 ? -6.898 -10.329 49.669 1.00 15.28 214 ASP D C 1
ATOM 8031 O O . ASP C 1 214 ? -6.125 -9.958 50.562 1.00 13.61 214 ASP D O 1
ATOM 8036 N N . GLU C 1 215 ? -8.015 -11.027 49.894 1.00 11.07 215 GLU D N 1
ATOM 8037 C CA . GLU C 1 215 ? -8.461 -11.461 51.245 1.00 12.64 215 GLU D CA 1
ATOM 8038 C C . GLU C 1 215 ? -8.257 -12.974 51.444 1.00 15.24 215 GLU D C 1
ATOM 8039 O O . GLU C 1 215 ? -8.944 -13.625 52.258 1.00 12.74 215 GLU D O 1
ATOM 8045 N N . VAL C 1 216 ? -7.287 -13.520 50.734 1.00 15.03 216 VAL D N 1
ATOM 8046 C CA . VAL C 1 216 ? -6.967 -14.955 50.805 1.00 15.18 216 VAL D CA 1
ATOM 8047 C C . VAL C 1 216 ? -6.716 -15.497 52.241 1.00 14.30 216 VAL D C 1
ATOM 8048 O O . VAL C 1 216 ? -7.182 -16.588 52.580 1.00 14.34 216 VAL D O 1
ATOM 8052 N N . HIS C 1 217 ? -6.036 -14.707 53.075 1.00 17.49 217 HIS D N 1
ATOM 8053 C CA . HIS C 1 217 ? -5.719 -15.056 54.473 1.00 15.70 217 HIS D CA 1
ATOM 8054 C C . HIS C 1 217 ? -6.698 -14.453 55.473 1.00 16.23 217 HIS D C 1
ATOM 8055 O O . HIS C 1 217 ? -6.443 -14.359 56.643 1.00 14.99 217 HIS D O 1
ATOM 8062 N N . ALA C 1 218 ? -7.866 -14.089 54.975 1.00 14.23 218 ALA D N 1
ATOM 8063 C CA . ALA C 1 218 ? -8.953 -13.578 55.825 1.00 13.77 218 ALA D CA 1
ATOM 8064 C C . ALA C 1 218 ? -10.312 -14.252 55.558 1.00 11.62 218 ALA D C 1
ATOM 8065 O O . ALA C 1 218 ? -11.139 -14.353 56.483 1.00 14.28 218 ALA D O 1
ATOM 8067 N N . VAL C 1 219 ? -10.574 -14.689 54.320 1.00 10.46 219 VAL D N 1
ATOM 8068 C CA . VAL C 1 219 ? -11.872 -15.296 54.019 1.00 13.93 219 VAL D CA 1
ATOM 8069 C C . VAL C 1 219 ? -12.092 -16.566 54.837 1.00 15.75 219 VAL D C 1
ATOM 8070 O O . VAL C 1 219 ? -11.206 -17.384 55.013 1.00 14.15 219 VAL D O 1
ATOM 8074 N N . GLY C 1 220 ? -13.297 -16.667 55.380 1.00 13.45 220 GLY D N 1
ATOM 8075 C CA . GLY C 1 220 ? -13.683 -17.705 56.336 1.00 13.68 220 GLY D CA 1
ATOM 8076 C C . GLY C 1 220 ? -13.380 -17.369 57.798 1.00 12.07 220 GLY D C 1
ATOM 8077 O O . GLY C 1 220 ? -13.969 -17.964 58.692 1.00 14.61 220 GLY D O 1
ATOM 8078 N N . MET C 1 221 ? -12.513 -16.392 58.047 1.00 13.43 221 MET D N 1
ATOM 8079 C CA . MET C 1 221 ? -11.925 -16.175 59.382 1.00 11.95 221 MET D CA 1
ATOM 8080 C C . MET C 1 221 ? -12.218 -14.865 60.059 1.00 12.61 221 MET D C 1
ATOM 8081 O O . MET C 1 221 ? -12.062 -14.762 61.268 1.00 9.38 221 MET D O 1
ATOM 8086 N N . TYR C 1 222 ? -12.601 -13.860 59.284 1.00 10.70 222 TYR D N 1
ATOM 8087 C CA . TYR C 1 222 ? -12.901 -12.518 59.810 1.00 13.81 222 TYR D CA 1
ATOM 8088 C C . TYR C 1 222 ? -14.232 -12.062 59.236 1.00 14.37 222 TYR D C 1
ATOM 8089 O O . TYR C 1 222 ? -14.632 -12.467 58.139 1.00 14.66 222 TYR D O 1
ATOM 8098 N N . GLY C 1 223 ? -14.876 -11.185 59.969 1.00 13.37 223 GLY D N 1
ATOM 8099 C CA . GLY C 1 223 ? -16.201 -10.718 59.672 1.00 11.87 223 GLY D CA 1
ATOM 8100 C C . GLY C 1 223 ? -17.239 -11.665 60.242 1.00 11.16 223 GLY D C 1
ATOM 8101 O O . GLY C 1 223 ? -16.958 -12.831 60.481 1.00 15.48 223 GLY D O 1
ATOM 8102 N N . PRO C 1 224 ? -18.467 -11.173 60.481 1.00 14.06 224 PRO D N 1
ATOM 8103 C CA . PRO C 1 224 ? -19.510 -11.995 61.086 1.00 15.12 224 PRO D CA 1
ATOM 8104 C C . PRO C 1 224 ? -19.964 -13.208 60.263 1.00 12.89 224 PRO D C 1
ATOM 8105 O O . PRO C 1 224 ? -20.558 -14.125 60.816 1.00 13.72 224 PRO D O 1
ATOM 8109 N N . ARG C 1 225 ? -19.706 -13.200 58.956 1.00 13.19 225 ARG D N 1
ATOM 8110 C CA . ARG C 1 225 ? -20.038 -14.333 58.096 1.00 13.36 225 ARG D CA 1
ATOM 8111 C C . ARG C 1 225 ? -18.809 -14.918 57.404 1.00 12.64 225 ARG D C 1
ATOM 8112 O O . ARG C 1 225 ? -18.947 -15.729 56.481 1.00 14.07 225 ARG D O 1
ATOM 8120 N N . GLY C 1 226 ? -17.625 -14.530 57.876 1.00 14.45 226 GLY D N 1
ATOM 8121 C CA . GLY C 1 226 ? -16.377 -14.982 57.280 1.00 14.45 226 GLY D CA 1
ATOM 8122 C C . GLY C 1 226 ? -16.058 -14.333 55.923 1.00 12.79 226 GLY D C 1
ATOM 8123 O O . GLY C 1 226 ? -15.240 -14.865 55.156 1.00 11.94 226 GLY D O 1
ATOM 8124 N N . ALA C 1 227 ? -16.683 -13.193 55.598 1.00 11.27 227 ALA D N 1
ATOM 8125 C CA . ALA C 1 227 ? -16.402 -12.531 54.266 1.00 11.93 227 ALA D CA 1
ATOM 8126 C C . ALA C 1 227 ? -15.082 -11.770 54.243 1.00 13.03 227 ALA D C 1
ATOM 8127 O O . ALA C 1 227 ? -14.659 -11.302 53.198 1.00 14.92 227 ALA D O 1
ATOM 8129 N N . GLY C 1 228 ? -14.426 -11.658 55.400 1.00 9.51 228 GLY D N 1
ATOM 8130 C CA . GLY C 1 228 ? -13.112 -11.045 55.499 1.00 10.95 228 GLY D CA 1
ATOM 8131 C C . GLY C 1 228 ? -13.026 -9.820 56.371 1.00 14.21 228 GLY D C 1
ATOM 8132 O O . GLY C 1 228 ? -13.955 -9.481 57.089 1.00 12.72 228 GLY D O 1
ATOM 8133 N N . VAL C 1 229 ? -11.869 -9.165 56.297 1.00 13.76 229 VAL D N 1
ATOM 8134 C CA . VAL C 1 229 ? -11.583 -7.968 57.115 1.00 14.41 229 VAL D CA 1
ATOM 8135 C C . VAL C 1 229 ? -12.384 -6.752 56.646 1.00 18.06 229 VAL D C 1
ATOM 8136 O O . VAL C 1 229 ? -12.837 -5.935 57.489 1.00 17.15 229 VAL D O 1
ATOM 8140 N N . ALA C 1 230 ? -12.563 -6.597 55.317 1.00 19.34 230 ALA D N 1
ATOM 8141 C CA . ALA C 1 230 ? -13.470 -5.524 54.815 1.00 16.01 230 ALA D CA 1
ATOM 8142 C C . ALA C 1 230 ? -14.876 -5.716 55.448 1.00 17.62 230 ALA D C 1
ATOM 8143 O O . ALA C 1 230 ? -15.490 -4.740 55.907 1.00 13.60 230 ALA D O 1
ATOM 8145 N N . GLU C 1 231 ? -15.342 -6.964 55.541 1.00 13.25 231 GLU D N 1
ATOM 8146 C CA . GLU C 1 231 ? -16.635 -7.245 56.217 1.00 15.75 231 GLU D CA 1
ATOM 8147 C C . GLU C 1 231 ? -16.583 -6.879 57.704 1.00 17.77 231 GLU D C 1
ATOM 8148 O O . GLU C 1 231 ? -17.506 -6.246 58.232 1.00 17.00 231 GLU D O 1
ATOM 8154 N N . ARG C 1 232 ? -15.514 -7.297 58.376 1.00 17.27 232 ARG D N 1
ATOM 8155 C CA . ARG C 1 232 ? -15.318 -6.984 59.792 1.00 18.73 232 ARG D CA 1
ATOM 8156 C C . ARG C 1 232 ? -15.412 -5.471 60.047 1.00 19.55 232 ARG D C 1
ATOM 8157 O O . ARG C 1 232 ? -16.083 -5.033 60.969 1.00 18.66 232 ARG D O 1
ATOM 8165 N N . ASP C 1 233 ? -14.766 -4.705 59.176 1.00 20.04 233 ASP D N 1
ATOM 8166 C CA . ASP C 1 233 ? -14.653 -3.244 59.278 1.00 19.55 233 ASP D CA 1
ATOM 8167 C C . ASP C 1 233 ? -15.771 -2.463 58.564 1.00 19.99 233 ASP D C 1
ATOM 8168 O O . ASP C 1 233 ? -15.818 -1.233 58.635 1.00 17.74 233 ASP D O 1
ATOM 8173 N N . GLY C 1 234 ? -16.651 -3.181 57.884 1.00 20.09 234 GLY D N 1
ATOM 8174 C CA . GLY C 1 234 ? -17.798 -2.590 57.186 1.00 19.35 234 GLY D CA 1
ATOM 8175 C C . GLY C 1 234 ? -17.512 -1.792 55.921 1.00 20.83 234 GLY D C 1
ATOM 8176 O O . GLY C 1 234 ? -18.219 -0.818 55.653 1.00 23.52 234 GLY D O 1
ATOM 8177 N N A LEU C 1 235 ? -16.504 -2.231 55.159 0.50 18.60 235 LEU D N 1
ATOM 8178 N N B LEU C 1 235 ? -16.528 -2.217 55.118 0.50 20.74 235 LEU D N 1
ATOM 8179 C CA A LEU C 1 235 ? -15.976 -1.508 53.997 0.50 18.04 235 LEU D CA 1
ATOM 8180 C CA B LEU C 1 235 ? -16.173 -1.505 53.871 0.50 21.73 235 LEU D CA 1
ATOM 8181 C C A LEU C 1 235 ? -16.061 -2.347 52.711 0.50 19.39 235 LEU D C 1
ATOM 8182 C C B LEU C 1 235 ? -16.414 -2.294 52.583 0.50 22.87 235 LEU D C 1
ATOM 8183 O O A LEU C 1 235 ? -15.427 -2.017 51.698 0.50 17.61 235 LEU D O 1
ATOM 8184 O O B LEU C 1 235 ? -16.271 -1.735 51.492 0.50 21.35 235 LEU D O 1
ATOM 8193 N N A MET C 1 236 ? -16.865 -3.409 52.759 0.50 16.45 236 MET D N 1
ATOM 8194 N N B MET C 1 236 ? -16.787 -3.568 52.683 0.50 19.80 236 MET D N 1
ATOM 8195 C CA A MET C 1 236 ? -17.031 -4.354 51.636 0.50 15.24 236 MET D CA 1
ATOM 8196 C CA B MET C 1 236 ? -17.000 -4.390 51.472 0.50 19.07 236 MET D CA 1
ATOM 8197 C C A MET C 1 236 ? -17.606 -3.653 50.362 0.50 18.65 236 MET D C 1
ATOM 8198 C C B MET C 1 236 ? -17.543 -3.569 50.301 0.50 20.07 236 MET D C 1
ATOM 8199 O O A MET C 1 236 ? -17.215 -3.952 49.237 0.50 18.86 236 MET D O 1
ATOM 8200 O O B MET C 1 236 ? -17.075 -3.698 49.167 0.50 17.50 236 MET D O 1
ATOM 8209 N N . HIS C 1 237 ? -18.533 -2.726 50.578 1.00 20.17 237 HIS D N 1
ATOM 8210 C CA . HIS C 1 237 ? -19.129 -1.843 49.539 1.00 21.08 237 HIS D CA 1
ATOM 8211 C C . HIS C 1 237 ? -18.118 -0.867 48.843 1.00 22.53 237 HIS D C 1
ATOM 8212 O O . HIS C 1 237 ? -18.373 -0.390 47.753 1.00 20.44 237 HIS D O 1
ATOM 8219 N N . ARG C 1 238 ? -16.992 -0.599 49.503 1.00 23.70 238 ARG D N 1
ATOM 8220 C CA . ARG C 1 238 ? -15.910 0.275 48.995 1.00 23.86 238 ARG D CA 1
ATOM 8221 C C . ARG C 1 238 ? -14.825 -0.435 48.186 1.00 22.78 238 ARG D C 1
ATOM 8222 O O . ARG C 1 238 ? -13.942 0.199 47.605 1.00 22.95 238 ARG D O 1
ATOM 8230 N N . ILE C 1 239 ? -14.918 -1.756 48.142 1.00 23.25 239 ILE D N 1
ATOM 8231 C CA . ILE C 1 239 ? -14.001 -2.609 47.379 1.00 20.04 239 ILE D CA 1
ATOM 8232 C C . ILE C 1 239 ? -14.600 -2.904 46.010 1.00 18.28 239 ILE D C 1
ATOM 8233 O O . ILE C 1 239 ? -15.731 -3.340 45.901 1.00 16.13 239 ILE D O 1
ATOM 8238 N N . ASP C 1 240 ? -13.840 -2.675 44.960 1.00 15.38 240 ASP D N 1
ATOM 8239 C CA . ASP C 1 240 ? -14.335 -2.946 43.605 1.00 17.01 240 ASP D CA 1
ATOM 8240 C C . ASP C 1 240 ? -14.185 -4.419 43.265 1.00 16.15 240 ASP D C 1
ATOM 8241 O O . ASP C 1 240 ? -15.087 -5.030 42.679 1.00 15.23 240 ASP D O 1
ATOM 8246 N N . ILE C 1 241 ? -13.020 -4.966 43.580 1.00 15.04 241 ILE D N 1
ATOM 8247 C CA . ILE C 1 241 ? -12.730 -6.379 43.308 1.00 13.90 241 ILE D CA 1
ATOM 8248 C C . ILE C 1 241 ? -12.166 -7.078 44.530 1.00 14.34 241 ILE D C 1
ATOM 8249 O O . ILE C 1 241 ? -11.189 -6.628 45.103 1.00 16.37 241 ILE D O 1
ATOM 8254 N N . PHE C 1 242 ? -12.786 -8.203 44.872 1.00 14.47 242 PHE D N 1
ATOM 8255 C CA . PHE C 1 242 ? -12.300 -9.123 45.878 1.00 11.55 242 PHE D CA 1
ATOM 8256 C C . PHE C 1 242 ? -11.635 -10.322 45.241 1.00 15.22 242 PHE D C 1
ATOM 8257 O O . PHE C 1 242 ? -12.204 -10.944 44.338 1.00 10.87 242 PHE D O 1
ATOM 8265 N N . ASN C 1 243 ? -10.441 -10.642 45.721 1.00 15.13 243 ASN D N 1
ATOM 8266 C CA . ASN C 1 243 ? -9.794 -11.874 45.414 1.00 15.81 243 ASN D CA 1
ATOM 8267 C C . ASN C 1 243 ? -9.747 -12.714 46.680 1.00 15.58 243 ASN D C 1
ATOM 8268 O O . ASN C 1 243 ? -9.415 -12.219 47.767 1.00 11.71 243 ASN D O 1
ATOM 8273 N N . GLY C 1 244 ? -10.084 -13.985 46.533 1.00 13.06 244 GLY D N 1
ATOM 8274 C CA . GLY C 1 244 ? -9.990 -14.940 47.627 1.00 11.31 244 GLY D CA 1
ATOM 8275 C C . GLY C 1 244 ? -9.683 -16.341 47.149 1.00 11.85 244 GLY D C 1
ATOM 8276 O O . GLY C 1 244 ? -9.573 -16.591 45.943 1.00 9.33 244 GLY D O 1
ATOM 8277 N N . THR C 1 245 ? -9.520 -17.243 48.120 1.00 12.97 245 THR D N 1
ATOM 8278 C CA . THR C 1 245 ? -9.220 -18.664 47.868 1.00 10.59 245 THR D CA 1
ATOM 8279 C C . THR C 1 245 ? -10.219 -19.563 48.531 1.00 11.41 245 THR D C 1
ATOM 8280 O O . THR C 1 245 ? -10.881 -19.182 49.545 1.00 12.18 245 THR D O 1
ATOM 8284 N N A LEU C 1 246 ? -10.348 -20.757 47.972 0.50 9.11 246 LEU D N 1
ATOM 8285 N N B LEU C 1 246 ? -10.393 -20.757 47.972 0.50 12.30 246 LEU D N 1
ATOM 8286 C CA A LEU C 1 246 ? -11.206 -21.815 48.533 0.50 9.82 246 LEU D CA 1
ATOM 8287 C CA B LEU C 1 246 ? -11.228 -21.799 48.619 0.50 14.17 246 LEU D CA 1
ATOM 8288 C C A LEU C 1 246 ? -10.367 -22.913 49.190 0.50 8.27 246 LEU D C 1
ATOM 8289 C C B LEU C 1 246 ? -10.364 -22.923 49.202 0.50 11.54 246 LEU D C 1
ATOM 8290 O O A LEU C 1 246 ? -10.920 -23.862 49.769 0.50 12.61 246 LEU D O 1
ATOM 8291 O O B LEU C 1 246 ? -10.896 -23.906 49.743 0.50 14.96 246 LEU D O 1
ATOM 8300 N N . ALA C 1 247 ? -9.033 -22.728 49.145 1.00 11.34 247 ALA D N 1
ATOM 8301 C CA . ALA C 1 247 ? -8.014 -23.728 49.529 1.00 10.12 247 ALA D CA 1
ATOM 8302 C C . ALA C 1 247 ? -7.413 -23.588 50.916 1.00 14.53 247 ALA D C 1
ATOM 8303 O O . ALA C 1 247 ? -6.600 -24.431 51.331 1.00 15.82 247 ALA D O 1
ATOM 8305 N N . LYS C 1 248 ? -7.774 -22.538 51.631 1.00 13.69 248 LYS D N 1
ATOM 8306 C CA . LYS C 1 248 ? -7.163 -22.280 52.933 1.00 12.59 248 LYS D CA 1
ATOM 8307 C C . LYS C 1 248 ? -8.224 -22.481 54.037 1.00 13.60 248 LYS D C 1
ATOM 8308 O O . LYS C 1 248 ? -8.582 -23.638 54.331 1.00 13.11 248 LYS D O 1
ATOM 8314 N N . ALA C 1 249 ? -8.760 -21.417 54.652 1.00 11.93 249 ALA D N 1
ATOM 8315 C CA . ALA C 1 249 ? -9.802 -21.607 55.700 1.00 12.90 249 ALA D CA 1
ATOM 8316 C C . ALA C 1 249 ? -11.027 -22.406 55.148 1.00 12.12 249 ALA D C 1
ATOM 8317 O O . ALA C 1 249 ? -11.706 -23.107 55.897 1.00 14.08 249 ALA D O 1
ATOM 8319 N N . TYR C 1 250 ? -11.330 -22.257 53.839 1.00 8.26 250 TYR D N 1
ATOM 8320 C CA . TYR C 1 250 ? -12.443 -23.002 53.227 1.00 9.87 250 TYR D CA 1
ATOM 8321 C C . TYR C 1 250 ? -12.122 -24.503 53.064 1.00 10.42 250 TYR D C 1
ATOM 8322 O O . TYR C 1 250 ? -13.021 -25.306 52.958 1.00 15.06 250 TYR D O 1
ATOM 8331 N N . GLY C 1 251 ? -10.828 -24.839 53.096 1.00 10.37 251 GLY D N 1
ATOM 8332 C CA . GLY C 1 251 ? -10.386 -26.212 53.286 1.00 8.27 251 GLY D CA 1
ATOM 8333 C C . GLY C 1 251 ? -10.413 -27.108 52.067 1.00 11.34 251 GLY D C 1
ATOM 8334 O O . GLY C 1 251 ? -10.208 -28.323 52.171 1.00 12.80 251 GLY D O 1
ATOM 8335 N N . VAL C 1 252 ? -10.592 -26.519 50.897 1.00 13.31 252 VAL D N 1
ATOM 8336 C CA . VAL C 1 252 ? -10.717 -27.333 49.694 1.00 9.89 252 VAL D CA 1
ATOM 8337 C C . VAL C 1 252 ? -9.684 -26.924 48.665 1.00 10.17 252 VAL D C 1
ATOM 8338 O O . VAL C 1 252 ? -8.505 -27.168 48.856 1.00 9.38 252 VAL D O 1
ATOM 8342 N N . PHE C 1 253 ? -10.122 -26.309 47.571 1.00 12.96 253 PHE D N 1
ATOM 8343 C CA . PHE C 1 253 ? -9.225 -25.929 46.478 1.00 11.63 253 PHE D CA 1
ATOM 8344 C C . PHE C 1 253 ? -9.945 -24.983 45.549 1.00 11.42 253 PHE D C 1
ATOM 8345 O O . PHE C 1 253 ? -11.177 -25.028 45.418 1.00 10.00 253 PHE D O 1
ATOM 8353 N N . GLY C 1 254 ? -9.163 -24.155 44.871 1.00 10.03 254 GLY D N 1
ATOM 8354 C CA . GLY C 1 254 ? -9.678 -23.179 43.941 1.00 10.56 254 GLY D CA 1
ATOM 8355 C C . GLY C 1 254 ? -9.577 -21.751 44.423 1.00 12.64 254 GLY D C 1
ATOM 8356 O O . GLY C 1 254 ? -9.215 -21.475 45.536 1.00 10.93 254 GLY D O 1
ATOM 8357 N N . GLY C 1 255 ? -9.916 -20.838 43.531 1.00 12.71 255 GLY D N 1
ATOM 8358 C CA . GLY C 1 255 ? -9.886 -19.435 43.841 1.00 13.56 255 GLY D CA 1
ATOM 8359 C C . GLY C 1 255 ? -10.936 -18.651 43.128 1.00 12.36 255 GLY D C 1
ATOM 8360 O O . GLY C 1 255 ? -11.699 -19.178 42.332 1.00 10.74 255 GLY D O 1
ATOM 8361 N N . TYR C 1 256 ? -10.978 -17.365 43.423 1.00 11.19 256 TYR D N 1
ATOM 8362 C CA . TYR C 1 256 ? -11.974 -16.541 42.786 1.00 12.05 256 TYR D CA 1
ATOM 8363 C C . TYR C 1 256 ? -11.716 -15.044 42.830 1.00 12.18 256 TYR D C 1
ATOM 8364 O O . TYR C 1 256 ? -10.865 -14.527 43.608 1.00 11.04 256 TYR D O 1
ATOM 8373 N N . ILE C 1 257 ? -12.498 -14.367 42.005 1.00 13.44 257 ILE D N 1
ATOM 8374 C CA . ILE C 1 257 ? -12.755 -12.934 42.162 1.00 11.11 257 ILE D CA 1
ATOM 8375 C C . ILE C 1 257 ? -14.267 -12.709 42.377 1.00 11.23 257 ILE D C 1
ATOM 8376 O O . ILE C 1 257 ? -15.101 -13.502 41.952 1.00 11.29 257 ILE D O 1
ATOM 8381 N N . ALA C 1 258 ? -14.590 -11.627 43.047 1.00 12.04 258 ALA D N 1
ATOM 8382 C CA . ALA C 1 258 ? -15.987 -11.194 43.223 1.00 9.69 258 ALA D CA 1
ATOM 8383 C C . ALA C 1 258 ? -16.032 -9.713 42.934 1.00 10.40 258 ALA D C 1
ATOM 8384 O O . ALA C 1 258 ? -15.193 -8.939 43.417 1.00 12.14 258 ALA D O 1
ATOM 8386 N N . ALA C 1 259 ? -17.005 -9.322 42.122 1.00 12.02 259 ALA D N 1
ATOM 8387 C CA . ALA C 1 259 ? -17.101 -7.960 41.610 1.00 9.22 259 ALA D CA 1
ATOM 8388 C C . ALA C 1 259 ? -18.452 -7.738 40.921 1.00 10.93 259 ALA D C 1
ATOM 8389 O O . ALA C 1 259 ? -19.345 -8.578 40.990 1.00 9.52 259 ALA D O 1
ATOM 8391 N N . SER C 1 260 ? -18.619 -6.580 40.297 1.00 10.74 260 SER D N 1
ATOM 8392 C CA . SER C 1 260 ? -19.822 -6.296 39.539 1.00 11.35 260 SER D CA 1
ATOM 8393 C C . SER C 1 260 ? -19.964 -7.273 38.369 1.00 12.81 260 SER D C 1
ATOM 8394 O O . SER C 1 260 ? -18.981 -7.881 37.932 1.00 13.91 260 SER D O 1
ATOM 8397 N N . ALA C 1 261 ? -21.193 -7.417 37.877 1.00 10.77 261 ALA D N 1
ATOM 8398 C CA . ALA C 1 261 ? -21.463 -8.276 36.744 1.00 11.99 261 ALA D CA 1
ATOM 8399 C C . ALA C 1 261 ? -20.636 -7.854 35.504 1.00 13.93 261 ALA D C 1
ATOM 8400 O O . ALA C 1 261 ? -20.157 -8.712 34.777 1.00 11.94 261 ALA D O 1
ATOM 8402 N N A ARG C 1 262 ? -20.483 -6.545 35.263 0.50 15.92 262 ARG D N 1
ATOM 8403 N N B ARG C 1 262 ? -20.531 -6.531 35.286 0.50 17.39 262 ARG D N 1
ATOM 8404 C CA A ARG C 1 262 ? -19.652 -6.043 34.125 0.50 16.61 262 ARG D CA 1
ATOM 8405 C CA B ARG C 1 262 ? -19.694 -5.906 34.218 0.50 19.40 262 ARG D CA 1
ATOM 8406 C C A ARG C 1 262 ? -18.202 -6.460 34.277 0.50 17.67 262 ARG D C 1
ATOM 8407 C C B ARG C 1 262 ? -18.252 -6.426 34.295 0.50 19.45 262 ARG D C 1
ATOM 8408 O O A ARG C 1 262 ? -17.554 -6.926 33.314 0.50 14.80 262 ARG D O 1
ATOM 8409 O O B ARG C 1 262 ? -17.674 -6.930 33.313 0.50 17.93 262 ARG D O 1
ATOM 8424 N N . MET C 1 263 ? -17.683 -6.277 35.494 1.00 15.24 263 MET D N 1
ATOM 8425 C CA . MET C 1 263 ? -16.300 -6.604 35.756 1.00 17.18 263 MET D CA 1
ATOM 8426 C C . MET C 1 263 ? -16.048 -8.100 35.507 1.00 14.67 263 MET D C 1
ATOM 8427 O O . MET C 1 263 ? -15.170 -8.468 34.773 1.00 14.10 263 MET D O 1
ATOM 8432 N N . VAL C 1 264 ? -16.879 -8.934 36.099 1.00 11.22 264 VAL D N 1
ATOM 8433 C CA . VAL C 1 264 ? -16.760 -10.404 35.952 1.00 12.27 264 VAL D CA 1
ATOM 8434 C C . VAL C 1 264 ? -16.961 -10.855 34.492 1.00 11.32 264 VAL D C 1
ATOM 8435 O O . VAL C 1 264 ? -16.211 -11.696 33.976 1.00 11.85 264 VAL D O 1
ATOM 8439 N N . ASP C 1 265 ? -17.997 -10.339 33.852 1.00 12.22 265 ASP D N 1
ATOM 8440 C CA . ASP C 1 265 ? -18.283 -10.729 32.442 1.00 15.24 265 ASP D CA 1
ATOM 8441 C C . ASP C 1 265 ? -17.094 -10.346 31.534 1.00 13.43 265 ASP D C 1
ATOM 8442 O O . ASP C 1 265 ? -16.711 -11.096 30.650 1.00 14.01 265 ASP D O 1
ATOM 8447 N N . ALA C 1 266 ? -16.503 -9.184 31.785 1.00 13.32 266 ALA D N 1
ATOM 8448 C CA . ALA C 1 266 ? -15.340 -8.725 30.979 1.00 10.92 266 ALA D CA 1
ATOM 8449 C C . ALA C 1 266 ? -14.108 -9.575 31.174 1.00 11.90 266 ALA D C 1
ATOM 8450 O O . ALA C 1 266 ? -13.451 -9.953 30.232 1.00 12.68 266 ALA D O 1
ATOM 8452 N N . VAL C 1 267 ? -13.799 -9.892 32.428 1.00 11.05 267 VAL D N 1
ATOM 8453 C CA . VAL C 1 267 ? -12.646 -10.716 32.775 1.00 12.18 267 VAL D CA 1
ATOM 8454 C C . VAL C 1 267 ? -12.785 -12.107 32.221 1.00 12.22 267 VAL D C 1
ATOM 8455 O O . VAL C 1 267 ? -11.882 -12.623 31.565 1.00 13.11 267 VAL D O 1
ATOM 8459 N N . ARG C 1 268 ? -13.943 -12.712 32.428 1.00 11.57 268 ARG D N 1
ATOM 8460 C CA . ARG C 1 268 ? -14.148 -14.063 31.917 1.00 13.15 268 ARG D CA 1
ATOM 8461 C C . ARG C 1 268 ? -14.104 -14.165 30.412 1.00 10.45 268 ARG D C 1
ATOM 8462 O O . ARG C 1 268 ? -13.783 -15.196 29.891 1.00 12.09 268 ARG D O 1
ATOM 8470 N N . SER C 1 269 ? -14.477 -13.086 29.737 1.00 12.37 269 SER D N 1
ATOM 8471 C CA . SER C 1 269 ? -14.526 -13.030 28.268 1.00 11.30 269 SER D CA 1
ATOM 8472 C C . SER C 1 269 ? -13.175 -12.724 27.616 1.00 11.41 269 SER D C 1
ATOM 8473 O O . SER C 1 269 ? -12.959 -13.068 26.444 1.00 12.24 269 SER D O 1
ATOM 8476 N N . TYR C 1 270 ? -12.257 -12.139 28.387 1.00 9.86 270 TYR D N 1
ATOM 8477 C CA . TYR C 1 270 ? -10.938 -11.713 27.900 1.00 11.42 270 TYR D CA 1
ATOM 8478 C C . TYR C 1 270 ? -9.695 -12.405 28.513 1.00 13.49 270 TYR D C 1
ATOM 8479 O O . TYR C 1 270 ? -8.633 -12.407 27.883 1.00 15.41 270 TYR D O 1
ATOM 8488 N N . ALA C 1 271 ? -9.816 -12.970 29.713 1.00 11.20 271 ALA D N 1
ATOM 8489 C CA . ALA C 1 271 ? -8.650 -13.548 30.413 1.00 11.67 271 ALA D CA 1
ATOM 8490 C C . ALA C 1 271 ? -8.286 -14.961 29.879 1.00 12.51 271 ALA D C 1
ATOM 8491 O O . ALA C 1 271 ? -9.066 -15.878 30.073 1.00 11.44 271 ALA D O 1
ATOM 8493 N N . PRO C 1 272 ? -7.105 -15.133 29.228 1.00 12.43 272 PRO D N 1
ATOM 8494 C CA . PRO C 1 272 ? -6.755 -16.472 28.771 1.00 10.31 272 PRO D CA 1
ATOM 8495 C C . PRO C 1 272 ? -6.661 -17.537 29.889 1.00 12.91 272 PRO D C 1
ATOM 8496 O O . PRO C 1 272 ? -7.007 -18.702 29.659 1.00 13.14 272 PRO D O 1
ATOM 8500 N N . GLY C 1 273 ? -6.186 -17.132 31.058 1.00 13.26 273 GLY D N 1
ATOM 8501 C CA . GLY C 1 273 ? -6.065 -17.993 32.240 1.00 13.24 273 GLY D CA 1
ATOM 8502 C C . GLY C 1 273 ? -7.388 -18.517 32.718 1.00 14.78 273 GLY D C 1
ATOM 8503 O O . GLY C 1 273 ? -7.457 -19.518 33.395 1.00 16.43 273 GLY D O 1
ATOM 8504 N N . PHE C 1 274 ? -8.473 -17.827 32.372 1.00 14.58 274 PHE D N 1
ATOM 8505 C CA . PHE C 1 274 ? -9.823 -18.347 32.687 1.00 12.69 274 PHE D CA 1
ATOM 8506 C C . PHE C 1 274 ? -10.326 -19.239 31.599 1.00 11.61 274 PHE D C 1
ATOM 8507 O O . PHE C 1 274 ? -10.862 -20.319 31.843 1.00 14.37 274 PHE D O 1
ATOM 8515 N N . ILE C 1 275 ? -10.205 -18.734 30.386 1.00 10.02 275 ILE D N 1
ATOM 8516 C CA . ILE C 1 275 ? -10.778 -19.366 29.214 1.00 12.82 275 ILE D CA 1
ATOM 8517 C C . ILE C 1 275 ? -10.175 -20.719 28.890 1.00 14.01 275 ILE D C 1
ATOM 8518 O O . ILE C 1 275 ? -10.912 -21.683 28.658 1.00 15.47 275 ILE D O 1
ATOM 8523 N N . PHE C 1 276 ? -8.829 -20.779 28.860 1.00 15.21 276 PHE D N 1
ATOM 8524 C CA . PHE C 1 276 ? -8.074 -21.896 28.271 1.00 14.54 276 PHE D CA 1
ATOM 8525 C C . PHE C 1 276 ? -7.647 -23.001 29.213 1.00 14.93 276 PHE D C 1
ATOM 8526 O O . PHE C 1 276 ? -6.680 -23.717 28.976 1.00 19.20 276 PHE D O 1
ATOM 8534 N N . SER C 1 277 ? -8.396 -23.154 30.280 1.00 15.80 277 SER D N 1
ATOM 8535 C CA . SER C 1 277 ? -8.086 -24.177 31.289 1.00 17.27 277 SER D CA 1
ATOM 8536 C C . SER C 1 277 ? -9.352 -24.883 31.764 1.00 13.82 277 SER D C 1
ATOM 8537 O O . SER C 1 277 ? -10.430 -24.278 31.858 1.00 15.26 277 SER D O 1
ATOM 8540 N N . THR C 1 278 ? -9.196 -26.175 32.075 1.00 12.46 278 THR D N 1
ATOM 8541 C CA . THR C 1 278 ? -10.301 -27.014 32.507 1.00 12.45 278 THR D CA 1
ATOM 8542 C C . THR C 1 278 ? -10.908 -26.415 33.746 1.00 10.41 278 THR D C 1
ATOM 8543 O O . THR C 1 278 ? -10.191 -25.926 34.638 1.00 12.52 278 THR D O 1
ATOM 8547 N N . SER C 1 279 ? -12.238 -26.452 33.825 1.00 10.69 279 SER D N 1
ATOM 8548 C CA . SER C 1 279 ? -12.922 -25.939 34.998 1.00 10.00 279 SER D CA 1
ATOM 8549 C C . SER C 1 279 ? -12.683 -26.869 36.205 1.00 11.55 279 SER D C 1
ATOM 8550 O O . SER C 1 279 ? -12.440 -28.065 36.057 1.00 12.74 279 SER D O 1
ATOM 8553 N N . LEU C 1 280 ? -12.816 -26.300 37.410 1.00 12.84 280 LEU D N 1
ATOM 8554 C CA . LEU C 1 280 ? -12.643 -27.057 38.651 1.00 13.73 280 LEU D CA 1
ATOM 8555 C C . LEU C 1 280 ? -13.554 -28.292 38.655 1.00 12.96 280 LEU D C 1
ATOM 8556 O O . LEU C 1 280 ? -14.672 -28.243 38.136 1.00 13.01 280 LEU D O 1
ATOM 8561 N N . PRO C 1 281 ? -13.096 -29.390 39.248 1.00 15.04 281 PRO D N 1
ATOM 8562 C CA . PRO C 1 281 ? -13.963 -30.544 39.351 1.00 13.93 281 PRO D CA 1
ATOM 8563 C C . PRO C 1 281 ? -15.226 -30.217 40.113 1.00 14.22 281 PRO D C 1
ATOM 8564 O O . PRO C 1 281 ? -15.161 -29.522 41.133 1.00 10.44 281 PRO D O 1
ATOM 8568 N N . PRO C 1 282 ? -16.393 -30.672 39.618 1.00 13.85 282 PRO D N 1
ATOM 8569 C CA . PRO C 1 282 ? -17.650 -30.393 40.367 1.00 14.34 282 PRO D CA 1
ATOM 8570 C C . PRO C 1 282 ? -17.620 -30.748 41.871 1.00 12.78 282 PRO D C 1
ATOM 8571 O O . PRO C 1 282 ? -18.186 -30.012 42.673 1.00 17.22 282 PRO D O 1
ATOM 8575 N N . ALA C 1 283 ? -16.953 -31.858 42.221 1.00 13.32 283 ALA D N 1
ATOM 8576 C CA . ALA C 1 283 ? -16.786 -32.271 43.638 1.00 13.64 283 ALA D CA 1
ATOM 8577 C C . ALA C 1 283 ? -16.042 -31.235 44.493 1.00 14.37 283 ALA D C 1
ATOM 8578 O O . ALA C 1 283 ? -16.387 -31.004 45.669 1.00 12.80 283 ALA D O 1
ATOM 8580 N N . ILE C 1 284 ? -15.043 -30.599 43.889 1.00 13.66 284 ILE D N 1
ATOM 8581 C CA . ILE C 1 284 ? -14.299 -29.509 44.545 1.00 13.20 284 ILE D CA 1
ATOM 8582 C C . ILE C 1 284 ? -15.204 -28.287 44.753 1.00 11.18 284 ILE D C 1
ATOM 8583 O O . ILE C 1 284 ? -15.212 -27.661 45.813 1.00 11.95 284 ILE D O 1
ATOM 8588 N N . ALA C 1 285 ? -15.963 -27.953 43.718 1.00 8.49 285 ALA D N 1
ATOM 8589 C CA . ALA C 1 285 ? -16.885 -26.835 43.785 1.00 8.76 285 ALA D CA 1
ATOM 8590 C C . ALA C 1 285 ? -18.002 -27.085 44.825 1.00 11.53 285 ALA D C 1
ATOM 8591 O O . ALA C 1 285 ? -18.379 -26.161 45.561 1.00 13.67 285 ALA D O 1
ATOM 8593 N N . ALA C 1 286 ? -18.494 -28.340 44.894 1.00 10.00 286 ALA D N 1
ATOM 8594 C CA . ALA C 1 286 ? -19.493 -28.767 45.866 1.00 12.61 286 ALA D CA 1
ATOM 8595 C C . ALA C 1 286 ? -18.992 -28.600 47.318 1.00 12.18 286 ALA D C 1
ATOM 8596 O O . ALA C 1 286 ? -19.663 -27.980 48.188 1.00 11.22 286 ALA D O 1
ATOM 8598 N N . GLY C 1 287 ? -17.810 -29.158 47.566 1.00 10.78 287 GLY D N 1
ATOM 8599 C CA . GLY C 1 287 ? -17.145 -29.061 48.884 1.00 10.25 287 GLY D CA 1
ATOM 8600 C C . GLY C 1 287 ? -16.914 -27.622 49.302 1.00 10.78 287 GLY D C 1
ATOM 8601 O O . GLY C 1 287 ? -17.245 -27.214 50.422 1.00 10.13 287 GLY D O 1
ATOM 8602 N N . ALA C 1 288 ? -16.398 -26.837 48.387 1.00 12.58 288 ALA D N 1
ATOM 8603 C CA . ALA C 1 288 ? -16.097 -25.403 48.637 1.00 13.58 288 ALA D CA 1
ATOM 8604 C C . ALA C 1 288 ? -17.370 -24.629 48.985 1.00 12.74 288 ALA D C 1
ATOM 8605 O O . ALA C 1 288 ? -17.418 -23.854 49.937 1.00 14.54 288 ALA D O 1
ATOM 8607 N N . GLN C 1 289 ? -18.412 -24.861 48.206 1.00 13.49 289 GLN D N 1
ATOM 8608 C CA . GLN C 1 289 ? -19.666 -24.166 48.443 1.00 15.01 289 GLN D CA 1
ATOM 8609 C C . GLN C 1 289 ? -20.281 -24.484 49.815 1.00 13.93 289 GLN D C 1
ATOM 8610 O O . GLN C 1 289 ? -20.808 -23.594 50.500 1.00 11.24 289 GLN D O 1
ATOM 8616 N N . ALA C 1 290 ? -20.252 -25.772 50.160 1.00 11.22 290 ALA D N 1
ATOM 8617 C CA . ALA C 1 290 ? -20.730 -26.295 51.476 1.00 11.38 290 ALA D CA 1
ATOM 8618 C C . ALA C 1 290 ? -19.924 -25.666 52.611 1.00 11.74 290 ALA D C 1
ATOM 8619 O O . ALA C 1 290 ? -20.479 -25.260 53.650 1.00 9.00 290 ALA D O 1
ATOM 8621 N N . SER C 1 291 ? -18.625 -25.518 52.379 1.00 10.06 291 SER D N 1
ATOM 8622 C CA . SER C 1 291 ? -17.722 -24.892 53.387 1.00 12.38 291 SER D CA 1
ATOM 8623 C C . SER C 1 291 ? -18.029 -23.400 53.595 1.00 13.00 291 SER D C 1
ATOM 8624 O O . SER C 1 291 ? -18.079 -22.899 54.717 1.00 12.66 291 SER D O 1
ATOM 8627 N N . ILE C 1 292 ? -18.222 -22.693 52.498 1.00 13.74 292 ILE D N 1
ATOM 8628 C CA . ILE C 1 292 ? -18.554 -21.262 52.548 1.00 11.66 292 ILE D CA 1
ATOM 8629 C C . ILE C 1 292 ? -19.849 -21.054 53.281 1.00 13.73 292 ILE D C 1
ATOM 8630 O O . ILE C 1 292 ? -19.944 -20.184 54.182 1.00 13.74 292 ILE D O 1
ATOM 8635 N N . ALA C 1 293 ? -20.854 -21.848 52.894 1.00 13.35 293 ALA D N 1
ATOM 8636 C CA . ALA C 1 293 ? -22.207 -21.736 53.511 1.00 13.63 293 ALA D CA 1
ATOM 8637 C C . ALA C 1 293 ? -22.197 -22.036 54.993 1.00 17.08 293 ALA D C 1
ATOM 8638 O O . ALA C 1 293 ? -22.845 -21.349 55.776 1.00 14.71 293 ALA D O 1
ATOM 8640 N N . PHE C 1 294 ? -21.485 -23.077 55.388 1.00 16.20 294 PHE D N 1
ATOM 8641 C CA . PHE C 1 294 ? -21.343 -23.406 56.807 1.00 14.16 294 PHE D CA 1
ATOM 8642 C C . PHE C 1 294 ? -20.667 -22.267 57.591 1.00 15.98 294 PHE D C 1
ATOM 8643 O O . PHE C 1 294 ? -21.132 -21.863 58.664 1.00 16.34 294 PHE D O 1
ATOM 8651 N N . LEU C 1 295 ? -19.567 -21.752 57.061 1.00 11.29 295 LEU D N 1
ATOM 8652 C CA . LEU C 1 295 ? -18.843 -20.697 57.725 1.00 13.40 295 LEU D CA 1
ATOM 8653 C C . LEU C 1 295 ? -19.597 -19.372 57.822 1.00 14.12 295 LEU D C 1
ATOM 8654 O O . LEU C 1 295 ? -19.282 -18.581 58.633 1.00 15.36 295 LEU D O 1
ATOM 8659 N N . LYS C 1 296 ? -20.614 -19.165 56.982 1.00 12.97 296 LYS D N 1
ATOM 8660 C CA . LYS C 1 296 ? -21.484 -17.975 57.091 1.00 11.99 296 LYS D CA 1
ATOM 8661 C C . LYS C 1 296 ? -22.408 -18.059 58.292 1.00 13.80 296 LYS D C 1
ATOM 8662 O O . LYS C 1 296 ? -23.027 -17.061 58.666 1.00 13.79 296 LYS D O 1
ATOM 8668 N N . THR C 1 297 ? -22.545 -19.247 58.884 1.00 16.05 297 THR D N 1
ATOM 8669 C CA . THR C 1 297 ? -23.485 -19.459 59.995 1.00 17.32 297 THR D CA 1
ATOM 8670 C C . THR C 1 297 ? -22.869 -19.193 61.373 1.00 19.10 297 THR D C 1
ATOM 8671 O O . THR C 1 297 ? -21.662 -19.034 61.507 1.00 17.64 297 THR D O 1
ATOM 8675 N N . ALA C 1 298 ? -23.734 -19.169 62.383 1.00 18.83 298 ALA D N 1
ATOM 8676 C CA . ALA C 1 298 ? -23.347 -19.004 63.796 1.00 17.34 298 ALA D CA 1
ATOM 8677 C C . ALA C 1 298 ? -22.404 -20.141 64.257 1.00 20.86 298 ALA D C 1
ATOM 8678 O O . ALA C 1 298 ? -21.485 -19.919 65.059 1.00 21.46 298 ALA D O 1
ATOM 8680 N N . GLU C 1 299 ? -22.619 -21.345 63.732 1.00 17.42 299 GLU D N 1
ATOM 8681 C CA . GLU C 1 299 ? -21.712 -22.495 63.969 1.00 19.61 299 GLU D CA 1
ATOM 8682 C C . GLU C 1 299 ? -20.318 -22.237 63.386 1.00 19.44 299 GLU D C 1
ATOM 8683 O O . GLU C 1 299 ? -19.270 -22.624 63.976 1.00 18.53 299 GLU D O 1
ATOM 8689 N N . GLY C 1 300 ? -20.291 -21.597 62.221 1.00 17.61 300 GLY D N 1
ATOM 8690 C CA . GLY C 1 300 ? -19.058 -21.151 61.648 1.00 15.38 300 GLY D CA 1
ATOM 8691 C C . GLY C 1 300 ? -18.356 -20.123 62.513 1.00 17.42 300 GLY D C 1
ATOM 8692 O O . GLY C 1 300 ? -17.129 -20.159 62.679 1.00 19.20 300 GLY D O 1
ATOM 8693 N N . GLN C 1 301 ? -19.134 -19.210 63.104 1.00 16.62 301 GLN D N 1
ATOM 8694 C CA . GLN C 1 301 ? -18.571 -18.166 63.980 1.00 15.72 301 GLN D CA 1
ATOM 8695 C C . GLN C 1 301 ? -17.852 -18.789 65.182 1.00 17.98 301 GLN D C 1
ATOM 8696 O O . GLN C 1 301 ? -16.845 -18.245 65.669 1.00 16.40 301 GLN D O 1
ATOM 8702 N N . LYS C 1 302 ? -18.367 -19.928 65.639 1.00 16.96 302 LYS D N 1
ATOM 8703 C CA . LYS C 1 302 ? -17.756 -20.644 66.775 1.00 18.28 302 LYS D CA 1
ATOM 8704 C C . LYS C 1 302 ? -16.325 -21.073 66.446 1.00 16.07 302 LYS D C 1
ATOM 8705 O O . LYS C 1 302 ? -15.475 -20.983 67.294 1.00 15.98 302 LYS D O 1
ATOM 8711 N N A LEU C 1 303 ? -16.077 -21.498 65.197 0.50 17.47 303 LEU D N 1
ATOM 8712 N N B LEU C 1 303 ? -16.098 -21.544 65.201 0.50 17.86 303 LEU D N 1
ATOM 8713 C CA A LEU C 1 303 ? -14.724 -21.894 64.752 0.50 15.87 303 LEU D CA 1
ATOM 8714 C CA B LEU C 1 303 ? -14.741 -21.899 64.687 0.50 16.68 303 LEU D CA 1
ATOM 8715 C C A LEU C 1 303 ? -13.755 -20.724 64.667 0.50 15.01 303 LEU D C 1
ATOM 8716 C C B LEU C 1 303 ? -13.776 -20.724 64.697 0.50 15.42 303 LEU D C 1
ATOM 8717 O O A LEU C 1 303 ? -12.580 -20.869 65.000 0.50 17.72 303 LEU D O 1
ATOM 8718 O O B LEU C 1 303 ? -12.626 -20.871 65.113 0.50 17.62 303 LEU D O 1
ATOM 8727 N N . ARG C 1 304 ? -14.252 -19.566 64.231 1.00 14.85 304 ARG D N 1
ATOM 8728 C CA . ARG C 1 304 ? -13.465 -18.311 64.200 1.00 14.50 304 ARG D CA 1
ATOM 8729 C C . ARG C 1 304 ? -13.072 -17.851 65.590 1.00 13.34 304 ARG D C 1
ATOM 8730 O O . ARG C 1 304 ? -11.940 -17.488 65.796 1.00 16.38 304 ARG D O 1
ATOM 8738 N N . ASP C 1 305 ? -14.035 -17.876 66.517 1.00 17.52 305 ASP D N 1
ATOM 8739 C CA . ASP C 1 305 ? -13.818 -17.524 67.936 1.00 17.46 305 ASP D CA 1
ATOM 8740 C C . ASP C 1 305 ? -12.752 -18.418 68.554 1.00 18.16 305 ASP D C 1
ATOM 8741 O O . ASP C 1 305 ? -11.886 -17.949 69.314 1.00 17.67 305 ASP D O 1
ATOM 8746 N N . ALA C 1 306 ? -12.828 -19.719 68.258 1.00 18.81 306 ALA D N 1
ATOM 8747 C CA . ALA C 1 306 ? -11.851 -20.715 68.775 1.00 17.39 306 ALA D CA 1
ATOM 8748 C C . ALA C 1 306 ? -10.442 -20.460 68.205 1.00 16.14 306 ALA D C 1
ATOM 8749 O O . ALA C 1 306 ? -9.424 -20.486 68.898 1.00 17.84 306 ALA D O 1
ATOM 8751 N N . GLN C 1 307 ? -10.381 -20.210 66.918 1.00 18.02 307 GLN D N 1
ATOM 8752 C CA . GLN C 1 307 ? -9.116 -19.912 66.268 1.00 16.18 307 GLN D CA 1
ATOM 8753 C C . GLN C 1 307 ? -8.443 -18.704 66.903 1.00 17.10 307 GLN D C 1
ATOM 8754 O O . GLN C 1 307 ? -7.262 -18.754 67.206 1.00 16.72 307 GLN D O 1
ATOM 8760 N N . GLN C 1 308 ? -9.194 -17.618 67.051 1.00 14.73 308 GLN D N 1
ATOM 8761 C CA . GLN C 1 308 ? -8.657 -16.373 67.623 1.00 14.88 308 GLN D CA 1
ATOM 8762 C C . GLN C 1 308 ? -8.206 -16.546 69.047 1.00 15.65 308 GLN D C 1
ATOM 8763 O O . GLN C 1 308 ? -7.204 -16.015 69.444 1.00 18.24 308 GLN D O 1
ATOM 8769 N N . MET C 1 309 ? -8.950 -17.312 69.783 1.00 14.58 309 MET D N 1
ATOM 8770 C CA . MET C 1 309 ? -8.623 -17.532 71.163 1.00 15.95 309 MET D CA 1
ATOM 8771 C C . MET C 1 309 ? -7.300 -18.359 71.222 1.00 17.53 309 MET D C 1
ATOM 8772 O O . MET C 1 309 ? -6.363 -17.955 71.897 1.00 12.84 309 MET D O 1
ATOM 8777 N N . HIS C 1 310 ? -7.220 -19.476 70.492 1.00 18.78 310 HIS D N 1
ATOM 8778 C CA . HIS C 1 310 ? -5.994 -20.321 70.439 1.00 18.52 310 HIS D CA 1
ATOM 8779 C C . HIS C 1 310 ? -4.765 -19.549 69.995 1.00 18.57 310 HIS D C 1
ATOM 8780 O O . HIS C 1 310 ? -3.669 -19.684 70.581 1.00 15.95 310 HIS D O 1
ATOM 8787 N N . ALA C 1 311 ? -4.954 -18.716 68.961 1.00 18.37 311 ALA D N 1
ATOM 8788 C CA . ALA C 1 311 ? -3.890 -17.849 68.472 1.00 17.44 311 ALA D CA 1
ATOM 8789 C C . ALA C 1 311 ? -3.403 -16.945 69.569 1.00 17.66 311 ALA D C 1
ATOM 8790 O O . ALA C 1 311 ? -2.198 -16.869 69.807 1.00 16.31 311 ALA D O 1
ATOM 8792 N N A LYS C 1 312 ? -4.364 -16.268 70.221 0.50 20.32 312 LYS D N 1
ATOM 8793 N N B LYS C 1 312 ? -4.333 -16.285 70.244 0.50 21.05 312 LYS D N 1
ATOM 8794 C CA A LYS C 1 312 ? -4.124 -15.375 71.393 0.50 20.07 312 LYS D CA 1
ATOM 8795 C CA B LYS C 1 312 ? -3.998 -15.367 71.343 0.50 21.27 312 LYS D CA 1
ATOM 8796 C C A LYS C 1 312 ? -3.252 -16.063 72.456 0.50 19.0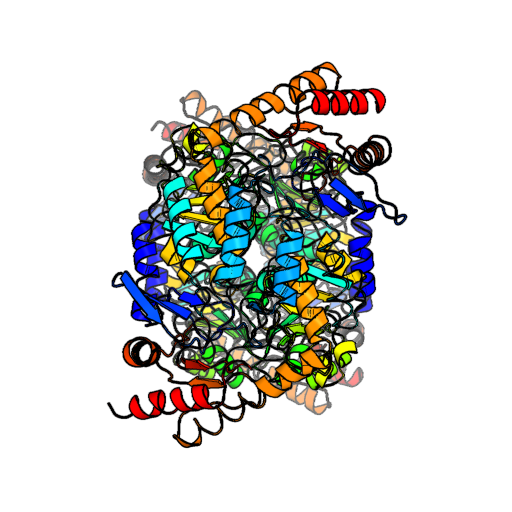1 312 LYS D C 1
ATOM 8797 C C B LYS C 1 312 ? -3.256 -16.044 72.508 0.50 20.06 312 LYS D C 1
ATOM 8798 O O A LYS C 1 312 ? -2.223 -15.519 72.840 0.50 16.13 312 LYS D O 1
ATOM 8799 O O B LYS C 1 312 ? -2.300 -15.472 73.017 0.50 18.71 312 LYS D O 1
ATOM 8810 N N . VAL C 1 313 ? -3.674 -17.259 72.895 1.00 18.48 313 VAL D N 1
ATOM 8811 C CA . VAL C 1 313 ? -2.964 -18.062 73.947 1.00 17.25 313 VAL D CA 1
ATOM 8812 C C . VAL C 1 313 ? -1.553 -18.499 73.478 1.00 16.06 313 VAL D C 1
ATOM 8813 O O . VAL C 1 313 ? -0.589 -18.333 74.206 1.00 14.53 313 VAL D O 1
ATOM 8817 N N . LEU C 1 314 ? -1.438 -19.021 72.252 1.00 15.19 314 LEU D N 1
ATOM 8818 C CA . LEU C 1 314 ? -0.115 -19.417 71.751 1.00 18.82 314 LEU D CA 1
ATOM 8819 C C . LEU C 1 314 ? 0.877 -18.227 71.819 1.00 16.02 314 LEU D C 1
ATOM 8820 O O . LEU C 1 314 ? 2.030 -18.328 72.295 1.00 13.57 314 LEU D O 1
ATOM 8825 N N . LYS C 1 315 ? 0.397 -17.091 71.366 1.00 16.48 315 LYS D N 1
ATOM 8826 C CA . LYS C 1 315 ? 1.199 -15.870 71.385 1.00 18.45 315 LYS D CA 1
ATOM 8827 C C . LYS C 1 315 ? 1.651 -15.494 72.789 1.00 19.81 315 LYS D C 1
ATOM 8828 O O . LYS C 1 315 ? 2.838 -15.196 73.004 1.00 20.11 315 LYS D O 1
ATOM 8834 N N . MET C 1 316 ? 0.715 -15.493 73.729 1.00 22.18 316 MET D N 1
ATOM 8835 C CA . MET C 1 316 ? 1.039 -15.178 75.122 1.00 23.34 316 MET D CA 1
ATOM 8836 C C . MET C 1 316 ? 2.093 -16.149 75.729 1.00 22.06 316 MET D C 1
ATOM 8837 O O . MET C 1 316 ? 3.002 -15.715 76.428 1.00 24.63 316 MET D O 1
ATOM 8842 N N . ARG C 1 317 ? 1.942 -17.450 75.460 1.00 16.83 317 ARG D N 1
ATOM 8843 C CA . ARG C 1 317 ? 2.877 -18.494 75.929 1.00 19.05 317 ARG D CA 1
ATOM 8844 C C . ARG C 1 317 ? 4.289 -18.340 75.341 1.00 20.29 317 ARG D C 1
ATOM 8845 O O . ARG C 1 317 ? 5.262 -18.501 76.064 1.00 19.87 317 ARG D O 1
ATOM 8853 N N A LEU C 1 318 ? 4.393 -18.004 74.056 0.50 23.58 318 LEU D N 1
ATOM 8854 N N B LEU C 1 318 ? 4.393 -18.004 74.056 0.50 23.59 318 LEU D N 1
ATOM 8855 C CA . LEU C 1 318 ? 5.708 -17.808 73.423 1.00 24.70 318 LEU D CA 1
ATOM 8856 C C . LEU C 1 318 ? 6.369 -16.548 73.911 1.00 26.92 318 LEU D C 1
ATOM 8857 O O A LEU C 1 318 ? 7.569 -16.550 74.220 0.50 28.86 318 LEU D O 1
ATOM 8858 O O B LEU C 1 318 ? 7.569 -16.551 74.220 0.50 28.86 318 LEU D O 1
ATOM 8867 N N . LYS C 1 319 ? 5.600 -15.469 73.994 1.00 22.77 319 LYS D N 1
ATOM 8868 C CA . LYS C 1 319 ? 6.147 -14.192 74.556 1.00 24.66 319 LYS D CA 1
ATOM 8869 C C . LYS C 1 319 ? 6.696 -14.433 75.974 1.00 26.37 319 LYS D C 1
ATOM 8870 O O . LYS C 1 319 ? 7.768 -13.917 76.347 1.00 26.61 319 LYS D O 1
ATOM 8876 N N . ALA C 1 320 ? 5.974 -15.255 76.741 1.00 24.68 320 ALA D N 1
ATOM 8877 C CA . ALA C 1 320 ? 6.400 -15.624 78.110 1.00 24.79 320 ALA D CA 1
ATOM 8878 C C . ALA C 1 320 ? 7.776 -16.358 78.141 1.00 25.66 320 ALA D C 1
ATOM 8879 O O . ALA C 1 320 ? 8.474 -16.337 79.154 1.00 24.80 320 ALA D O 1
ATOM 8881 N N . LEU C 1 321 ? 8.147 -16.989 77.029 1.00 28.06 321 LEU D N 1
ATOM 8882 C CA . LEU C 1 321 ? 9.464 -17.607 76.874 1.00 30.21 321 LEU D CA 1
ATOM 8883 C C . LEU C 1 321 ? 10.651 -16.674 76.475 1.00 31.77 321 LEU D C 1
ATOM 8884 O O . LEU C 1 321 ? 11.634 -16.711 77.087 1.00 34.15 321 LEU D O 1
ATOM 8889 N N A GLY C 1 322 ? 10.564 -15.903 75.403 0.50 37.25 322 GLY D N 1
ATOM 8890 N N B GLY C 1 322 ? 10.591 -15.932 75.383 0.50 37.35 322 GLY D N 1
ATOM 8891 C CA A GLY C 1 322 ? 11.735 -15.104 74.955 0.50 37.58 322 GLY D CA 1
ATOM 8892 C CA B GLY C 1 322 ? 11.789 -15.167 74.937 0.50 37.55 322 GLY D CA 1
ATOM 8893 C C A GLY C 1 322 ? 11.757 -15.196 73.457 0.50 39.56 322 GLY D C 1
ATOM 8894 C C B GLY C 1 322 ? 11.809 -15.300 73.449 0.50 39.46 322 GLY D C 1
ATOM 8895 O O A GLY C 1 322 ? 12.569 -14.570 72.761 0.50 39.67 322 GLY D O 1
ATOM 8896 O O B GLY C 1 322 ? 12.755 -14.909 72.751 0.50 40.14 322 GLY D O 1
ATOM 8897 N N A MET C 1 323 ? 10.831 -16.008 72.978 0.50 40.51 323 MET D N 1
ATOM 8898 N N B MET C 1 323 ? 10.712 -15.867 72.978 0.50 39.65 323 MET D N 1
ATOM 8899 C CA A MET C 1 323 ? 10.662 -16.214 71.574 0.50 41.76 323 MET D CA 1
ATOM 8900 C CA B MET C 1 323 ? 10.543 -16.122 71.590 0.50 40.90 323 MET D CA 1
ATOM 8901 C C A MET C 1 323 ? 10.413 -14.854 70.901 0.50 41.61 323 MET D C 1
ATOM 8902 C C B MET C 1 323 ? 10.373 -14.788 70.886 0.50 40.94 323 MET D C 1
ATOM 8903 O O A MET C 1 323 ? 9.579 -14.062 71.371 0.50 39.86 323 MET D O 1
ATOM 8904 O O B MET C 1 323 ? 9.560 -13.949 71.317 0.50 38.91 323 MET D O 1
ATOM 8913 N N . PRO C 1 324 ? 11.162 -14.571 69.812 1.00 40.64 324 PRO D N 1
ATOM 8914 C CA . PRO C 1 324 ? 11.012 -13.349 69.034 1.00 40.73 324 PRO D CA 1
ATOM 8915 C C . PRO C 1 324 ? 9.750 -13.482 68.157 1.00 36.66 324 PRO D C 1
ATOM 8916 O O . PRO C 1 324 ? 9.827 -13.818 66.941 1.00 32.82 324 PRO D O 1
ATOM 8920 N N A ILE C 1 325 ? 8.609 -13.212 68.779 0.50 35.17 325 ILE D N 1
ATOM 8921 N N B ILE C 1 325 ? 8.602 -13.193 68.768 0.50 36.72 325 ILE D N 1
ATOM 8922 C CA A ILE C 1 325 ? 7.315 -13.294 68.110 0.50 33.85 325 ILE D CA 1
ATOM 8923 C CA B ILE C 1 325 ? 7.309 -13.318 68.105 0.50 36.70 325 ILE D CA 1
ATOM 8924 C C A ILE C 1 325 ? 6.889 -11.904 67.662 0.50 32.87 325 ILE D C 1
ATOM 8925 C C B ILE C 1 325 ? 6.839 -11.930 67.677 0.50 34.76 325 ILE D C 1
ATOM 8926 O O A ILE C 1 325 ? 6.919 -10.943 68.440 0.50 32.42 325 ILE D O 1
ATOM 8927 O O B ILE C 1 325 ? 6.794 -10.995 68.487 0.50 34.27 325 ILE D O 1
ATOM 8936 N N . ILE C 1 326 ? 6.481 -11.821 66.401 1.00 32.03 326 ILE D N 1
ATOM 8937 C CA . ILE C 1 326 ? 5.989 -10.576 65.828 1.00 32.43 326 ILE D CA 1
ATOM 8938 C C . ILE C 1 326 ? 4.473 -10.689 65.905 1.00 27.21 326 ILE D C 1
ATOM 8939 O O . ILE C 1 326 ? 3.891 -11.552 65.285 1.00 24.83 326 ILE D O 1
ATOM 8944 N N . ASP C 1 327 ? 3.869 -9.825 66.730 1.00 25.37 327 ASP D N 1
ATOM 8945 C CA . ASP C 1 327 ? 2.416 -9.863 67.000 1.00 22.38 327 ASP D CA 1
ATOM 8946 C C . ASP C 1 327 ? 1.666 -8.635 66.454 1.00 21.58 327 ASP D C 1
ATOM 8947 O O . ASP C 1 327 ? 1.567 -7.592 67.112 1.00 17.28 327 ASP D O 1
ATOM 8952 N N . HIS C 1 328 ? 1.088 -8.812 65.269 1.00 17.30 328 HIS D N 1
ATOM 8953 C CA . HIS C 1 328 ? 0.278 -7.793 64.615 1.00 16.50 328 HIS D CA 1
ATOM 8954 C C . HIS C 1 328 ? -1.243 -7.975 64.834 1.00 19.37 328 HIS D C 1
ATOM 8955 O O . HIS C 1 328 ? -2.044 -7.256 64.237 1.00 21.31 328 HIS D O 1
ATOM 8962 N N . GLY C 1 329 ? -1.623 -8.899 65.725 1.00 17.35 329 GLY D N 1
ATOM 8963 C CA . GLY C 1 329 ? -3.041 -9.092 66.110 1.00 17.31 329 GLY D CA 1
ATOM 8964 C C . GLY C 1 329 ? -3.891 -10.009 65.204 1.00 17.27 329 GLY D C 1
ATOM 8965 O O . GLY C 1 329 ? -5.133 -9.991 65.264 1.00 17.12 329 GLY D O 1
ATOM 8966 N N . SER C 1 330 ? -3.247 -10.824 64.385 1.00 14.79 330 SER D N 1
ATOM 8967 C CA . SER C 1 330 ? -3.990 -11.787 63.544 1.00 14.03 330 SER D CA 1
ATOM 8968 C C . SER C 1 330 ? -3.849 -13.224 64.088 1.00 16.84 330 SER D C 1
ATOM 8969 O O . SER C 1 330 ? -3.289 -13.461 65.168 1.00 17.86 330 SER D O 1
ATOM 8972 N N . HIS C 1 331 ? -4.402 -14.166 63.328 1.00 14.51 331 HIS D N 1
ATOM 8973 C CA . HIS C 1 331 ? -4.359 -15.612 63.640 1.00 16.35 331 HIS D CA 1
ATOM 8974 C C . HIS C 1 331 ? -3.000 -16.267 63.340 1.00 17.69 331 HIS D C 1
ATOM 8975 O O . HIS C 1 331 ? -2.755 -17.417 63.701 1.00 18.81 331 HIS D O 1
ATOM 8982 N N . ILE C 1 332 ? -2.156 -15.524 62.644 1.00 17.17 332 ILE D N 1
ATOM 8983 C CA . ILE C 1 332 ? -0.830 -15.948 62.205 1.00 19.32 332 ILE D CA 1
ATOM 8984 C C . ILE C 1 332 ? 0.219 -15.618 63.278 1.00 19.78 332 ILE D C 1
ATOM 8985 O O . ILE C 1 332 ? 0.241 -14.488 63.842 1.00 20.37 332 ILE D O 1
ATOM 8990 N N . VAL C 1 333 ? 1.061 -16.610 63.573 1.00 16.48 333 VAL D N 1
ATOM 8991 C CA . VAL C 1 333 ? 2.039 -16.498 64.641 1.00 14.87 333 VAL D CA 1
ATOM 8992 C C . VAL C 1 333 ? 3.467 -16.749 64.126 1.00 17.13 333 VAL D C 1
ATOM 8993 O O . VAL C 1 333 ? 3.985 -17.867 64.188 1.00 17.20 333 VAL D O 1
ATOM 8997 N N . PRO C 1 334 ? 4.113 -15.692 63.615 1.00 20.81 334 PRO D N 1
ATOM 8998 C CA . PRO C 1 334 ? 5.481 -15.854 63.146 1.00 19.09 334 PRO D CA 1
ATOM 8999 C C . PRO C 1 334 ? 6.539 -15.719 64.214 1.00 20.84 334 PRO D C 1
ATOM 9000 O O . PRO C 1 334 ? 6.472 -14.820 65.008 1.00 18.60 334 PRO D O 1
ATOM 9004 N N . VAL C 1 335 ? 7.496 -16.640 64.199 1.00 22.58 335 VAL D N 1
ATOM 9005 C CA . VAL C 1 335 ? 8.681 -16.623 65.077 1.00 23.51 335 VAL D CA 1
ATOM 9006 C C . VAL C 1 335 ? 9.859 -16.449 64.092 1.00 25.06 335 VAL D C 1
ATOM 9007 O O . VAL C 1 335 ? 10.214 -17.390 63.347 1.00 24.84 335 VAL D O 1
ATOM 9011 N N A VAL C 1 336 ? 10.424 -15.242 64.081 0.50 21.70 336 VAL D N 1
ATOM 9012 N N B VAL C 1 336 ? 10.428 -15.244 64.080 0.50 21.65 336 VAL D N 1
ATOM 9013 C CA A VAL C 1 336 ? 11.483 -14.854 63.153 0.50 23.76 336 VAL D CA 1
ATOM 9014 C CA B VAL C 1 336 ? 11.475 -14.866 63.138 0.50 23.73 336 VAL D CA 1
ATOM 9015 C C A VAL C 1 336 ? 12.864 -15.279 63.678 0.50 23.32 336 VAL D C 1
ATOM 9016 C C B VAL C 1 336 ? 12.863 -15.270 63.668 0.50 23.27 336 VAL D C 1
ATOM 9017 O O A VAL C 1 336 ? 13.271 -14.866 64.765 0.50 21.63 336 VAL D O 1
ATOM 9018 O O B VAL C 1 336 ? 13.269 -14.838 64.747 0.50 21.48 336 VAL D O 1
ATOM 9025 N N . ILE C 1 337 ? 13.566 -16.096 62.888 1.00 22.64 337 ILE D N 1
ATOM 9026 C CA . ILE C 1 337 ? 14.912 -16.603 63.231 1.00 26.88 337 ILE D CA 1
ATOM 9027 C C . ILE C 1 337 ? 15.989 -15.694 62.586 1.00 26.88 337 ILE D C 1
ATOM 9028 O O . ILE C 1 337 ? 16.991 -15.396 63.209 1.00 25.22 337 ILE D O 1
ATOM 9033 N N . GLY C 1 338 ? 15.790 -15.253 61.347 1.00 28.06 338 GLY D N 1
ATOM 9034 C CA . GLY C 1 338 ? 16.699 -14.311 60.704 1.00 26.79 338 GLY D CA 1
ATOM 9035 C C . GLY C 1 338 ? 17.800 -14.912 59.840 1.00 27.76 338 GLY D C 1
ATOM 9036 O O . GLY C 1 338 ? 18.588 -14.169 59.244 1.00 22.02 338 GLY D O 1
ATOM 9037 N N . ASP C 1 339 ? 17.839 -16.245 59.758 1.00 28.43 339 ASP D N 1
ATOM 9038 C CA . ASP C 1 339 ? 18.867 -16.966 59.012 1.00 28.43 339 ASP D CA 1
ATOM 9039 C C . ASP C 1 339 ? 18.253 -18.257 58.461 1.00 26.64 339 ASP D C 1
ATOM 9040 O O . ASP C 1 339 ? 17.658 -19.016 59.214 1.00 27.67 339 ASP D O 1
ATOM 9045 N N . PRO C 1 340 ? 18.415 -18.521 57.142 1.00 25.68 340 PRO D N 1
ATOM 9046 C CA . PRO C 1 340 ? 17.706 -19.656 56.526 1.00 26.26 340 PRO D CA 1
ATOM 9047 C C . PRO C 1 340 ? 18.176 -21.025 57.032 1.00 25.25 340 PRO D C 1
ATOM 9048 O O . PRO C 1 340 ? 17.356 -21.907 57.266 1.00 23.78 340 PRO D O 1
ATOM 9052 N N . VAL C 1 341 ? 19.489 -21.164 57.210 1.00 24.17 341 VAL D N 1
ATOM 9053 C CA . VAL C 1 341 ? 20.084 -22.414 57.685 1.00 26.83 341 VAL D CA 1
ATOM 9054 C C . VAL C 1 341 ? 19.685 -22.746 59.145 1.00 26.64 341 VAL D C 1
ATOM 9055 O O . VAL C 1 341 ? 19.372 -23.913 59.446 1.00 26.45 341 VAL D O 1
ATOM 9059 N N A HIS C 1 342 ? 19.713 -21.738 60.031 0.50 24.52 342 HIS D N 1
ATOM 9060 N N B HIS C 1 342 ? 19.707 -21.738 60.018 0.50 25.06 342 HIS D N 1
ATOM 9061 C CA A HIS C 1 342 ? 19.305 -21.918 61.450 0.50 25.73 342 HIS D CA 1
ATOM 9062 C CA B HIS C 1 342 ? 19.325 -21.933 61.423 0.50 26.61 342 HIS D CA 1
ATOM 9063 C C A HIS C 1 342 ? 17.802 -22.222 61.549 0.50 23.51 342 HIS D C 1
ATOM 9064 C C B HIS C 1 342 ? 17.812 -22.246 61.523 0.50 23.89 342 HIS D C 1
ATOM 9065 O O A HIS C 1 342 ? 17.375 -23.038 62.362 0.50 23.04 342 HIS D O 1
ATOM 9066 O O B HIS C 1 342 ? 17.390 -23.096 62.304 0.50 22.98 342 HIS D O 1
ATOM 9079 N N . THR C 1 343 ? 17.010 -21.595 60.690 1.00 23.98 343 THR D N 1
ATOM 9080 C CA . THR C 1 343 ? 15.552 -21.819 60.669 1.00 24.16 343 THR D CA 1
ATOM 9081 C C . THR C 1 343 ? 15.270 -23.290 60.304 1.00 24.39 343 THR D C 1
ATOM 9082 O O . THR C 1 343 ? 14.472 -23.950 60.949 1.00 22.65 343 THR D O 1
ATOM 9086 N N . LYS C 1 344 ? 15.948 -23.787 59.265 1.00 21.51 344 LYS D N 1
ATOM 9087 C CA . LYS C 1 344 ? 15.818 -25.199 58.888 1.00 23.18 344 LYS D CA 1
ATOM 9088 C C . LYS C 1 344 ? 16.246 -26.122 60.026 1.00 18.67 344 LYS D C 1
ATOM 9089 O O . LYS C 1 344 ? 15.571 -27.108 60.313 1.00 22.35 344 LYS D O 1
ATOM 9095 N N . ALA C 1 345 ? 17.345 -25.787 60.689 1.00 20.82 345 ALA D N 1
ATOM 9096 C CA . ALA C 1 345 ? 17.876 -26.605 61.814 1.00 20.88 345 ALA D CA 1
ATOM 9097 C C . ALA C 1 345 ? 16.880 -26.697 62.954 1.00 18.96 345 ALA D C 1
ATOM 9098 O O . ALA C 1 345 ? 16.641 -27.769 63.489 1.00 20.86 345 ALA D O 1
ATOM 9100 N N . VAL C 1 346 ? 16.303 -25.565 63.324 1.00 19.39 346 VAL D N 1
ATOM 9101 C CA . VAL C 1 346 ? 15.265 -25.515 64.387 1.00 21.78 346 VAL D CA 1
ATOM 9102 C C . VAL C 1 346 ? 14.038 -26.353 63.959 1.00 18.49 346 VAL D C 1
ATOM 9103 O O . VAL C 1 346 ? 13.514 -27.177 64.703 1.00 16.62 346 VAL D O 1
ATOM 9107 N N . SER C 1 347 ? 13.618 -26.135 62.726 1.00 19.25 347 SER D N 1
ATOM 9108 C CA . SER C 1 347 ? 12.493 -26.879 62.167 1.00 18.17 347 SER D CA 1
ATOM 9109 C C . SER C 1 347 ? 12.737 -28.380 62.152 1.00 18.49 347 SER D C 1
ATOM 9110 O O . SER C 1 347 ? 11.842 -29.169 62.517 1.00 18.43 347 SER D O 1
ATOM 9113 N N . ASP C 1 348 ? 13.957 -28.763 61.735 1.00 21.47 348 ASP D N 1
ATOM 9114 C CA . ASP C 1 348 ? 14.334 -30.190 61.653 1.00 22.51 348 ASP D CA 1
ATOM 9115 C C . ASP C 1 348 ? 14.294 -30.859 63.015 1.00 21.98 348 ASP D C 1
ATOM 9116 O O . ASP C 1 348 ? 13.707 -31.932 63.166 1.00 20.57 348 ASP D O 1
ATOM 9121 N N . MET C 1 349 ? 14.882 -30.200 64.006 1.00 21.48 349 MET D N 1
ATOM 9122 C CA . MET C 1 349 ? 14.850 -30.677 65.393 1.00 23.77 349 MET D CA 1
ATOM 9123 C C . MET C 1 349 ? 13.446 -30.790 65.962 1.00 22.84 349 MET D C 1
ATOM 9124 O O . MET C 1 349 ? 13.110 -31.767 66.620 1.00 23.26 349 MET D O 1
ATOM 9129 N N . LEU C 1 350 ? 12.626 -29.776 65.727 1.00 17.84 350 LEU D N 1
ATOM 9130 C CA . LEU C 1 350 ? 11.213 -29.825 66.168 1.00 16.90 350 LEU D CA 1
ATOM 9131 C C . LEU C 1 350 ? 10.470 -31.039 65.600 1.00 17.98 350 LEU D C 1
ATOM 9132 O O . LEU C 1 350 ? 9.724 -31.730 66.284 1.00 15.41 350 LEU D O 1
ATOM 9137 N N . LEU C 1 351 ? 10.713 -31.298 64.334 1.00 17.46 351 LEU D N 1
ATOM 9138 C CA . LEU C 1 351 ? 10.065 -32.407 63.664 1.00 18.77 351 LEU D CA 1
ATOM 9139 C C . LEU C 1 351 ? 10.543 -33.740 64.171 1.00 18.19 351 LEU D C 1
ATOM 9140 O O . LEU C 1 351 ? 9.750 -34.517 64.642 1.00 18.69 351 LEU D O 1
ATOM 9145 N N . SER C 1 352 ? 11.848 -33.974 64.095 1.00 20.65 352 SER D N 1
ATOM 9146 C CA . SER C 1 352 ? 12.423 -35.307 64.380 1.00 24.56 352 SER D CA 1
ATOM 9147 C C . SER C 1 352 ? 12.429 -35.731 65.849 1.00 24.78 352 SER D C 1
ATOM 9148 O O . SER C 1 352 ? 12.193 -36.901 66.155 1.00 23.63 352 SER D O 1
ATOM 9151 N N A ASP C 1 353 ? 12.675 -34.768 66.732 0.50 26.00 353 ASP D N 1
ATOM 9152 N N B ASP C 1 353 ? 12.696 -34.789 66.753 0.50 26.14 353 ASP D N 1
ATOM 9153 C CA A ASP C 1 353 ? 12.766 -35.000 68.167 0.50 22.93 353 ASP D CA 1
ATOM 9154 C CA B ASP C 1 353 ? 12.759 -35.071 68.194 0.50 23.29 353 ASP D CA 1
ATOM 9155 C C A ASP C 1 353 ? 11.403 -34.902 68.870 0.50 21.80 353 ASP D C 1
ATOM 9156 C C B ASP C 1 353 ? 11.467 -34.783 68.978 0.50 22.04 353 ASP D C 1
ATOM 9157 O O A ASP C 1 353 ? 11.096 -35.709 69.745 0.50 23.70 353 ASP D O 1
ATOM 9158 O O B ASP C 1 353 ? 11.298 -35.312 70.073 0.50 23.15 353 ASP D O 1
ATOM 9167 N N . TYR C 1 354 ? 10.578 -33.941 68.443 1.00 18.83 354 TYR D N 1
ATOM 9168 C CA . TYR C 1 354 ? 9.308 -33.586 69.146 1.00 20.21 354 TYR D CA 1
ATOM 9169 C C . TYR C 1 354 ? 8.005 -33.810 68.391 1.00 19.81 354 TYR D C 1
ATOM 9170 O O . TYR C 1 354 ? 6.927 -33.623 68.964 1.00 19.48 354 TYR D O 1
ATOM 9179 N N . GLY C 1 355 ? 8.078 -34.175 67.116 1.00 16.09 355 GLY D N 1
ATOM 9180 C CA . GLY C 1 355 ? 6.853 -34.441 66.333 1.00 19.70 355 GLY D CA 1
ATOM 9181 C C . GLY C 1 355 ? 6.036 -33.187 66.000 1.00 16.63 355 GLY D C 1
ATOM 9182 O O . GLY C 1 355 ? 4.832 -33.249 65.709 1.00 18.63 355 GLY D O 1
ATOM 9183 N N . VAL C 1 356 ? 6.714 -32.050 66.025 1.00 17.19 356 VAL D N 1
ATOM 9184 C CA . VAL C 1 356 ? 6.145 -30.763 65.719 1.00 16.58 356 VAL D CA 1
ATOM 9185 C C . VAL C 1 356 ? 6.575 -30.386 64.310 1.00 17.46 356 VAL D C 1
ATOM 9186 O O . VAL C 1 356 ? 7.779 -30.223 64.008 1.00 17.60 356 VAL D O 1
ATOM 9190 N N . TYR C 1 357 ? 5.598 -30.201 63.435 1.00 15.54 357 TYR D N 1
ATOM 9191 C CA . TYR C 1 357 ? 5.872 -29.829 62.067 1.00 14.43 357 TYR D CA 1
ATOM 9192 C C . TYR C 1 357 ? 5.567 -28.366 61.772 1.00 16.30 357 TYR D C 1
ATOM 9193 O O . TYR C 1 357 ? 4.416 -27.960 61.672 1.00 15.75 357 TYR D O 1
ATOM 9202 N N . VAL C 1 358 ? 6.641 -27.597 61.618 1.00 16.42 358 VAL D N 1
ATOM 9203 C CA . VAL C 1 358 ? 6.592 -26.183 61.283 1.00 17.06 358 VAL D CA 1
ATOM 9204 C C . VAL C 1 358 ? 7.690 -25.907 60.185 1.00 19.53 358 VAL D C 1
ATOM 9205 O O . VAL C 1 358 ? 8.884 -25.814 60.439 1.00 17.37 358 VAL D O 1
ATOM 9209 N N . GLN C 1 359 ? 7.251 -25.824 58.938 1.00 19.08 359 GLN D N 1
ATOM 9210 C CA . GLN C 1 359 ? 8.202 -25.684 57.814 1.00 18.67 359 GLN D CA 1
ATOM 9211 C C . GLN C 1 359 ? 9.055 -24.391 57.914 1.00 18.99 359 GLN D C 1
ATOM 9212 O O . GLN C 1 359 ? 8.514 -23.291 58.221 1.00 24.40 359 GLN D O 1
ATOM 9218 N N . PRO C 1 360 ? 10.373 -24.513 57.658 1.00 19.89 360 PRO D N 1
ATOM 9219 C CA . PRO C 1 360 ? 11.174 -23.326 57.653 1.00 21.71 360 PRO D CA 1
ATOM 9220 C C . PRO C 1 360 ? 10.824 -22.459 56.449 1.00 20.98 360 PRO D C 1
ATOM 9221 O O . PRO C 1 360 ? 10.820 -22.937 55.300 1.00 22.65 360 PRO D O 1
ATOM 9225 N N . ILE C 1 361 ? 10.509 -21.192 56.726 1.00 22.21 361 ILE D N 1
ATOM 9226 C CA . ILE C 1 361 ? 10.123 -20.219 55.682 1.00 23.53 361 ILE D CA 1
ATOM 9227 C C . ILE C 1 361 ? 11.272 -19.297 55.302 1.00 24.11 361 ILE D C 1
ATOM 9228 O O . ILE C 1 361 ? 11.813 -18.560 56.144 1.00 19.55 361 ILE D O 1
ATOM 9233 N N . ASN C 1 362 ? 11.624 -19.323 54.013 1.00 22.66 362 ASN D N 1
ATOM 9234 C CA . ASN C 1 362 ? 12.758 -18.533 53.511 1.00 20.34 362 ASN D CA 1
ATOM 9235 C C . ASN C 1 362 ? 12.455 -17.760 52.202 1.00 20.72 362 ASN D C 1
ATOM 9236 O O . ASN C 1 362 ? 11.309 -17.765 51.688 1.00 19.95 362 ASN D O 1
ATOM 9241 N N . PHE C 1 363 ? 13.474 -17.066 51.680 1.00 20.39 363 PHE D N 1
ATOM 9242 C CA . PHE C 1 363 ? 13.376 -16.380 50.382 1.00 21.09 363 PHE D CA 1
ATOM 9243 C C . PHE C 1 363 ? 13.075 -17.435 49.283 1.00 19.51 363 PHE D C 1
ATOM 9244 O O . PHE C 1 363 ? 13.696 -18.505 49.288 1.00 18.17 363 PHE D O 1
ATOM 9252 N N . PRO C 1 364 ? 12.154 -17.126 48.319 1.00 17.73 364 PRO D N 1
ATOM 9253 C CA . PRO C 1 364 ? 11.428 -15.883 48.036 1.00 19.44 364 PRO D CA 1
ATOM 9254 C C . PRO C 1 364 ? 10.105 -15.626 48.734 1.00 21.07 364 PRO D C 1
ATOM 9255 O O . PRO C 1 364 ? 9.443 -14.654 48.409 1.00 21.34 364 PRO D O 1
ATOM 9259 N N . THR C 1 365 ? 9.741 -16.459 49.692 1.00 20.22 365 THR D N 1
ATOM 9260 C CA . THR C 1 365 ? 8.459 -16.311 50.396 1.00 21.14 365 THR D CA 1
ATOM 9261 C C . THR C 1 365 ? 8.491 -15.125 51.381 1.00 23.13 365 THR D C 1
ATOM 9262 O O . THR C 1 365 ? 7.480 -14.437 51.588 1.00 20.66 365 THR D O 1
ATOM 9266 N N . VAL C 1 366 ? 9.651 -14.922 51.995 1.00 24.03 366 VAL D N 1
ATOM 9267 C CA . VAL C 1 366 ? 9.899 -13.786 52.890 1.00 21.92 366 VAL D CA 1
ATOM 9268 C C . VAL C 1 366 ? 11.238 -13.137 52.497 1.00 22.40 366 VAL D C 1
ATOM 9269 O O . VAL C 1 366 ? 12.086 -13.802 51.914 1.00 21.51 366 VAL D O 1
ATOM 9273 N N . PRO C 1 367 ? 11.428 -11.844 52.819 1.00 23.64 367 PRO D N 1
ATOM 9274 C CA . PRO C 1 367 ? 12.700 -11.244 52.483 1.00 23.55 367 PRO D CA 1
ATOM 9275 C C . PRO C 1 367 ? 13.900 -11.911 53.155 1.00 21.49 367 PRO D C 1
ATOM 9276 O O . PRO C 1 367 ? 13.785 -12.443 54.253 1.00 14.71 367 PRO D O 1
ATOM 9280 N N . ARG C 1 368 ? 15.034 -11.884 52.470 1.00 21.99 368 ARG D N 1
ATOM 9281 C CA . ARG C 1 368 ? 16.290 -12.404 53.002 1.00 22.38 368 ARG D CA 1
ATOM 9282 C C . ARG C 1 368 ? 16.548 -11.788 54.378 1.00 21.37 368 ARG D C 1
ATOM 9283 O O . ARG C 1 368 ? 16.258 -10.621 54.591 1.00 23.72 368 ARG D O 1
ATOM 9291 N N . GLY C 1 369 ? 17.047 -12.588 55.308 1.00 20.14 369 GLY D N 1
ATOM 9292 C CA . GLY C 1 369 ? 17.319 -12.125 56.691 1.00 21.99 369 GLY D CA 1
ATOM 9293 C C . GLY C 1 369 ? 16.107 -12.057 57.631 1.00 23.52 369 GLY D C 1
ATOM 9294 O O . GLY C 1 369 ? 16.245 -11.698 58.803 1.00 24.56 369 GLY D O 1
ATOM 9295 N N . THR C 1 370 ? 14.931 -12.393 57.107 1.00 22.31 370 THR D N 1
ATOM 9296 C CA . THR C 1 370 ? 13.682 -12.427 57.887 1.00 21.02 370 THR D CA 1
ATOM 9297 C C . THR C 1 370 ? 13.096 -13.855 57.878 1.00 22.90 370 THR D C 1
ATOM 9298 O O . THR C 1 370 ? 11.870 -14.050 57.999 1.00 25.35 370 THR D O 1
ATOM 9302 N N . GLU C 1 371 ? 13.969 -14.855 57.751 1.00 22.12 371 GLU D N 1
ATOM 9303 C CA . GLU C 1 371 ? 13.554 -16.260 57.677 1.00 21.66 371 GLU D CA 1
ATOM 9304 C C . GLU C 1 371 ? 12.917 -16.658 59.014 1.00 21.60 371 GLU D C 1
ATOM 9305 O O . GLU C 1 371 ? 13.323 -16.187 60.087 1.00 18.50 371 GLU D O 1
ATOM 9311 N N . ARG C 1 372 ? 11.911 -17.509 58.943 1.00 20.72 372 ARG D N 1
ATOM 9312 C CA . ARG C 1 372 ? 11.067 -17.723 60.105 1.00 18.70 372 ARG D CA 1
ATOM 9313 C C . ARG C 1 372 ? 10.306 -19.003 60.094 1.00 17.65 372 ARG D C 1
ATOM 9314 O O . ARG C 1 372 ? 10.206 -19.698 59.055 1.00 18.34 372 ARG D O 1
ATOM 9322 N N . LEU C 1 373 ? 9.772 -19.294 61.283 1.00 17.58 373 LEU D N 1
ATOM 9323 C CA . LEU C 1 373 ? 8.802 -20.335 61.508 1.00 19.27 373 LEU D CA 1
ATOM 9324 C C . LEU C 1 373 ? 7.441 -19.656 61.584 1.00 20.64 373 LEU D C 1
ATOM 9325 O O . LEU C 1 373 ? 7.286 -18.660 62.264 1.00 22.12 373 LEU D O 1
ATOM 9330 N N . ARG C 1 374 ? 6.449 -20.224 60.916 1.00 18.21 374 ARG D N 1
ATOM 9331 C CA . ARG C 1 374 ? 5.120 -19.631 60.891 1.00 17.79 374 ARG D CA 1
ATOM 9332 C C . ARG C 1 374 ? 4.046 -20.573 61.425 1.00 18.50 374 ARG D C 1
ATOM 9333 O O . ARG C 1 374 ? 3.549 -21.446 60.715 1.00 16.34 374 ARG D O 1
ATOM 9341 N N . PHE C 1 375 ? 3.668 -20.347 62.681 1.00 14.84 375 PHE D N 1
ATOM 9342 C CA . PHE C 1 375 ? 2.636 -21.112 63.324 1.00 16.04 375 PHE D CA 1
ATOM 9343 C C . PHE C 1 375 ? 1.252 -20.606 62.967 1.00 18.10 375 PHE D C 1
ATOM 9344 O O . PHE C 1 375 ? 0.999 -19.389 62.926 1.00 16.32 375 PHE D O 1
ATOM 9352 N N . THR C 1 376 ? 0.373 -21.573 62.707 1.00 15.73 376 THR D N 1
ATOM 9353 C CA . THR C 1 376 ? -1.007 -21.323 62.306 1.00 16.96 376 THR D CA 1
ATOM 9354 C C . THR C 1 376 ? -1.975 -22.060 63.246 1.00 17.53 376 THR D C 1
ATOM 9355 O O . THR C 1 376 ? -2.577 -23.046 62.855 1.00 19.46 376 THR D O 1
ATOM 9359 N N . PRO C 1 377 ? -2.126 -21.573 64.506 1.00 19.35 377 PRO D N 1
ATOM 9360 C CA . PRO C 1 377 ? -3.000 -22.286 65.445 1.00 19.98 377 PRO D CA 1
ATOM 9361 C C . PRO C 1 377 ? -4.434 -22.263 64.935 1.00 22.68 377 PRO D C 1
ATOM 9362 O O . PRO C 1 377 ? -4.910 -21.238 64.425 1.00 22.49 377 PRO D O 1
ATOM 9366 N N . SER C 1 378 ? -5.101 -23.388 65.062 1.00 21.01 378 SER D N 1
ATOM 9367 C CA . SER C 1 378 ? -6.459 -23.557 64.554 1.00 19.90 378 SER D CA 1
ATOM 9368 C C . SER C 1 378 ? -7.397 -23.944 65.704 1.00 16.04 378 SER D C 1
ATOM 9369 O O . SER C 1 378 ? -6.937 -24.167 66.802 1.00 16.94 378 SER D O 1
ATOM 9372 N N . PRO C 1 379 ? -8.707 -24.054 65.418 1.00 17.87 379 PRO D N 1
ATOM 9373 C CA . PRO C 1 379 ? -9.639 -24.571 66.431 1.00 15.79 379 PRO D CA 1
ATOM 9374 C C . PRO C 1 379 ? -9.347 -25.998 66.880 1.00 17.12 379 PRO D C 1
ATOM 9375 O O . PRO C 1 379 ? -9.784 -26.360 67.914 1.00 15.64 379 PRO D O 1
ATOM 9379 N N . VAL C 1 380 ? -8.679 -26.794 66.056 1.00 16.91 380 VAL D N 1
ATOM 9380 C CA . VAL C 1 380 ? -8.308 -28.175 66.431 1.00 19.01 380 VAL D CA 1
ATOM 9381 C C . VAL C 1 380 ? -7.003 -28.285 67.255 1.00 18.58 380 VAL D C 1
ATOM 9382 O O . VAL C 1 380 ? -6.722 -29.333 67.811 1.00 20.74 380 VAL D O 1
ATOM 9386 N N . HIS C 1 381 ? -6.202 -27.236 67.257 1.00 14.43 381 HIS D N 1
ATOM 9387 C CA . HIS C 1 381 ? -5.065 -27.152 68.162 1.00 20.85 381 HIS D CA 1
ATOM 9388 C C . HIS C 1 381 ? -5.582 -26.675 69.532 1.00 25.53 381 HIS D C 1
ATOM 9389 O O . HIS C 1 381 ? -5.625 -25.448 69.768 1.00 25.50 381 HIS D O 1
ATOM 9396 N N . ASP C 1 382 ? -5.969 -27.635 70.400 1.00 28.72 382 ASP D N 1
ATOM 9397 C CA . ASP C 1 382 ? -6.452 -27.362 71.773 1.00 31.42 382 ASP D CA 1
ATOM 9398 C C . ASP C 1 382 ? -5.328 -26.798 72.675 1.00 31.99 382 ASP D C 1
ATOM 9399 O O . ASP C 1 382 ? -4.160 -26.762 72.306 1.00 25.72 382 ASP D O 1
ATOM 9404 N N . LEU C 1 383 ? -5.719 -26.280 73.826 1.00 35.58 383 LEU D N 1
ATOM 9405 C CA . LEU C 1 383 ? -4.755 -25.722 74.755 1.00 31.40 383 LEU D CA 1
ATOM 9406 C C . LEU C 1 383 ? -3.668 -26.717 75.227 1.00 23.94 383 LEU D C 1
ATOM 9407 O O . LEU C 1 383 ? -2.569 -26.264 75.491 1.00 18.51 383 LEU D O 1
ATOM 9412 N N . LYS C 1 384 ? -3.973 -28.039 75.292 1.00 29.30 384 LYS D N 1
ATOM 9413 C CA . LYS C 1 384 ? -3.018 -29.157 75.626 1.00 33.27 384 LYS D CA 1
ATOM 9414 C C . LYS C 1 384 ? -1.947 -29.358 74.543 1.00 32.68 384 LYS D C 1
ATOM 9415 O O . LYS C 1 384 ? -0.823 -29.786 74.830 1.00 33.47 384 LYS D O 1
ATOM 9421 N N . GLN C 1 385 ? -2.327 -29.088 73.301 1.00 30.36 385 GLN D N 1
ATOM 9422 C CA . GLN C 1 385 ? -1.386 -29.148 72.147 1.00 27.94 385 GLN D CA 1
ATOM 9423 C C . GLN C 1 385 ? -0.520 -27.920 72.158 1.00 21.41 385 GLN D C 1
ATOM 9424 O O . GLN C 1 385 ? 0.647 -27.964 71.866 1.00 19.45 385 GLN D O 1
ATOM 9430 N N . ILE C 1 386 ? -1.136 -26.799 72.491 1.00 18.40 386 ILE D N 1
ATOM 9431 C CA . ILE C 1 386 ? -0.415 -25.541 72.615 1.00 20.78 386 ILE D CA 1
ATOM 9432 C C . ILE C 1 386 ? 0.647 -25.674 73.743 1.00 19.45 386 ILE D C 1
ATOM 9433 O O . ILE C 1 386 ? 1.769 -25.233 73.578 1.00 20.73 386 ILE D O 1
ATOM 9438 N N . ASP C 1 387 ? 0.286 -26.337 74.835 1.00 19.63 387 ASP D N 1
ATOM 9439 C CA . ASP C 1 387 ? 1.207 -26.588 75.951 1.00 22.00 387 ASP D CA 1
ATOM 9440 C C . ASP C 1 387 ? 2.372 -27.473 75.506 1.00 23.16 387 ASP D C 1
ATOM 9441 O O . ASP C 1 387 ? 3.528 -27.204 75.821 1.00 24.73 387 ASP D O 1
ATOM 9446 N N . GLY C 1 388 ? 2.045 -28.539 74.789 1.00 23.34 388 GLY D N 1
ATOM 9447 C CA . GLY C 1 388 ? 3.051 -29.450 74.253 1.00 23.73 388 GLY D CA 1
ATOM 9448 C C . GLY C 1 388 ? 4.021 -28.762 73.332 1.00 23.16 388 GLY D C 1
ATOM 9449 O O . GLY C 1 388 ? 5.225 -29.017 73.382 1.00 23.77 388 GLY D O 1
ATOM 9450 N N . LEU C 1 389 ? 3.493 -27.896 72.472 1.00 21.07 389 LEU D N 1
ATOM 9451 C CA . LEU C 1 389 ? 4.336 -27.090 71.544 1.00 19.02 389 LEU D CA 1
ATOM 9452 C C . LEU C 1 389 ? 5.291 -26.151 72.301 1.00 19.95 389 LEU D C 1
ATOM 9453 O O . LEU C 1 389 ? 6.491 -26.113 72.018 1.00 16.40 389 LEU D O 1
ATOM 9458 N N . VAL C 1 390 ? 4.722 -25.359 73.220 1.00 25.87 390 VAL D N 1
ATOM 9459 C CA . VAL C 1 390 ? 5.483 -24.371 74.017 1.00 27.31 390 VAL D CA 1
ATOM 9460 C C . VAL C 1 390 ? 6.615 -25.042 74.827 1.00 25.74 390 VAL D C 1
ATOM 9461 O O . VAL C 1 390 ? 7.694 -24.494 74.919 1.00 27.92 390 VAL D O 1
ATOM 9465 N N . HIS C 1 391 ? 6.340 -26.221 75.391 1.00 25.70 391 HIS D N 1
ATOM 9466 C CA . HIS C 1 391 ? 7.318 -27.063 76.121 1.00 28.38 391 HIS D CA 1
ATOM 9467 C C . HIS C 1 391 ? 8.471 -27.561 75.228 1.00 28.55 391 HIS D C 1
ATOM 9468 O O . HIS C 1 391 ? 9.640 -27.507 75.605 1.00 27.77 391 HIS D O 1
ATOM 9475 N N . ALA C 1 392 ? 8.116 -28.051 74.056 1.00 27.74 392 ALA D N 1
ATOM 9476 C CA . ALA C 1 392 ? 9.098 -28.477 73.038 1.00 26.49 392 ALA D CA 1
ATOM 9477 C C . ALA C 1 392 ? 10.029 -27.317 72.620 1.00 26.20 392 ALA D C 1
ATOM 9478 O O . ALA C 1 392 ? 11.243 -27.496 72.497 1.00 26.18 392 ALA D O 1
ATOM 9480 N N . MET C 1 393 ? 9.442 -26.139 72.417 1.00 27.02 393 MET D N 1
ATOM 9481 C CA . MET C 1 393 ? 10.193 -24.923 72.036 1.00 29.72 393 MET D CA 1
ATOM 9482 C C . MET C 1 393 ? 11.161 -24.478 73.143 1.00 30.74 393 MET D C 1
ATOM 9483 O O . MET C 1 393 ? 12.295 -24.049 72.874 1.00 31.43 393 MET D O 1
ATOM 9488 N N . ASP C 1 394 ? 10.688 -24.565 74.384 1.00 30.17 394 ASP D N 1
ATOM 9489 C CA . ASP C 1 394 ? 11.473 -24.214 75.583 1.00 31.32 394 ASP D CA 1
ATOM 9490 C C . ASP C 1 394 ? 12.681 -25.161 75.715 1.00 33.58 394 ASP D C 1
ATOM 9491 O O . ASP C 1 394 ? 13.827 -24.723 75.888 1.00 32.44 394 ASP D O 1
ATOM 9496 N N . LEU C 1 395 ? 12.390 -26.457 75.632 1.00 38.15 395 LEU D N 1
ATOM 9497 C CA . LEU C 1 395 ? 13.404 -27.540 75.696 1.00 43.52 395 LEU D CA 1
ATOM 9498 C C . LEU C 1 395 ? 14.446 -27.374 74.597 1.00 47.88 395 LEU D C 1
ATOM 9499 O O . LEU C 1 395 ? 15.642 -27.570 74.829 1.00 49.07 395 LEU D O 1
ATOM 9504 N N . LEU C 1 396 ? 13.971 -26.995 73.414 1.00 51.34 396 LEU D N 1
ATOM 9505 C CA . LEU C 1 396 ? 14.825 -26.805 72.246 1.00 53.03 396 LEU D CA 1
ATOM 9506 C C . LEU C 1 396 ? 15.816 -25.657 72.435 1.00 54.09 396 LEU D C 1
ATOM 9507 O O . LEU C 1 396 ? 16.963 -25.758 72.004 1.00 54.54 396 LEU D O 1
ATOM 9512 N N . TRP C 1 397 ? 15.394 -24.580 73.087 1.00 55.40 397 TRP D N 1
ATOM 9513 C CA . TRP C 1 397 ? 16.347 -23.524 73.436 1.00 56.64 397 TRP D CA 1
ATOM 9514 C C . TRP C 1 397 ? 17.108 -23.857 74.745 1.00 57.74 397 TRP D C 1
ATOM 9515 O O . TRP C 1 397 ? 16.608 -23.691 75.841 1.00 57.40 397 TRP D O 1
ATOM 9517 N N . ASP D 1 2 ? -14.353 6.903 33.493 1.00 43.59 2 ASP E N 1
ATOM 9518 C CA . ASP D 1 2 ? -15.499 5.961 33.709 1.00 37.83 2 ASP E CA 1
ATOM 9519 C C . ASP D 1 2 ? -15.099 4.525 33.410 1.00 30.95 2 ASP E C 1
ATOM 9520 O O . ASP D 1 2 ? -14.973 4.098 32.246 1.00 25.51 2 ASP E O 1
ATOM 9525 N N . TYR D 1 3 ? -14.905 3.792 34.491 1.00 22.22 3 TYR E N 1
ATOM 9526 C CA . TYR D 1 3 ? -14.532 2.384 34.422 1.00 20.54 3 TYR E CA 1
ATOM 9527 C C . TYR D 1 3 ? -15.665 1.542 33.857 1.00 19.00 3 TYR E C 1
ATOM 9528 O O . TYR D 1 3 ? -15.421 0.607 33.090 1.00 21.44 3 TYR E O 1
ATOM 9537 N N . ASN D 1 4 ? -16.897 1.906 34.186 1.00 16.66 4 ASN E N 1
ATOM 9538 C CA . ASN D 1 4 ? -18.081 1.185 33.703 1.00 20.65 4 ASN E CA 1
ATOM 9539 C C . ASN D 1 4 ? -18.332 1.325 32.202 1.00 23.29 4 ASN E C 1
ATOM 9540 O O . ASN D 1 4 ? -18.732 0.361 31.538 1.00 20.09 4 ASN E O 1
ATOM 9545 N N . LEU D 1 5 ? -18.039 2.503 31.666 1.00 21.47 5 LEU E N 1
ATOM 9546 C CA . LEU D 1 5 ? -18.102 2.735 30.212 1.00 22.93 5 LEU E CA 1
ATOM 9547 C C . LEU D 1 5 ? -17.119 1.841 29.490 1.00 21.81 5 LEU E C 1
ATOM 9548 O O . LEU D 1 5 ? -17.449 1.239 28.461 1.00 23.08 5 LEU E O 1
ATOM 9553 N N . ALA D 1 6 ? -15.897 1.792 30.009 1.00 20.24 6 ALA E N 1
ATOM 9554 C CA . ALA D 1 6 ? -14.819 0.976 29.418 1.00 19.85 6 ALA E CA 1
ATOM 9555 C C . ALA D 1 6 ? -15.166 -0.503 29.372 1.00 20.24 6 ALA E C 1
ATOM 9556 O O . ALA D 1 6 ? -14.866 -1.211 28.358 1.00 17.89 6 ALA E O 1
ATOM 9558 N N . LEU D 1 7 ? -15.764 -0.972 30.473 1.00 16.74 7 LEU E N 1
ATOM 9559 C CA . LEU D 1 7 ? -16.238 -2.367 30.598 1.00 18.93 7 LEU E CA 1
ATOM 9560 C C . LEU D 1 7 ? -17.373 -2.636 29.599 1.00 19.62 7 LEU E C 1
ATOM 9561 O O . LEU D 1 7 ? -17.372 -3.671 28.919 1.00 21.93 7 LEU E O 1
ATOM 9566 N N . ASP D 1 8 ? -18.306 -1.702 29.503 1.00 17.61 8 ASP E N 1
ATOM 9567 C CA . ASP D 1 8 ? -19.418 -1.798 28.545 1.00 17.74 8 ASP E CA 1
ATOM 9568 C C . ASP D 1 8 ? -18.894 -1.898 27.110 1.00 18.21 8 ASP E C 1
ATOM 9569 O O . ASP D 1 8 ? -19.331 -2.771 26.359 1.00 18.11 8 ASP E O 1
ATOM 9574 N N . LYS D 1 9 ? -17.927 -1.042 26.770 1.00 18.59 9 LYS E N 1
ATOM 9575 C CA . LYS D 1 9 ? -17.236 -1.083 25.443 1.00 18.55 9 LYS E CA 1
ATOM 9576 C C . LYS D 1 9 ? -16.547 -2.406 25.126 1.00 18.37 9 LYS E C 1
ATOM 9577 O O . LYS D 1 9 ? -16.650 -2.939 24.019 1.00 17.26 9 LYS E O 1
ATOM 9583 N N . ALA D 1 10 ? -15.836 -2.924 26.114 1.00 16.74 10 ALA E N 1
ATOM 9584 C CA . ALA D 1 10 ? -15.093 -4.184 25.968 1.00 16.74 10 ALA E CA 1
ATOM 9585 C C . ALA D 1 10 ? -16.043 -5.337 25.691 1.00 17.15 10 ALA E C 1
ATOM 9586 O O . ALA D 1 10 ? -15.774 -6.195 24.818 1.00 17.24 10 ALA E O 1
ATOM 9588 N N . ILE D 1 11 ? -17.161 -5.337 26.418 1.00 16.58 11 ILE E N 1
ATOM 9589 C CA . ILE D 1 11 ? -18.214 -6.369 26.264 1.00 17.74 11 ILE E CA 1
ATOM 9590 C C . ILE D 1 11 ? -18.958 -6.188 24.925 1.00 19.00 11 ILE E C 1
ATOM 9591 O O . ILE D 1 11 ? -19.238 -7.165 24.232 1.00 18.84 11 ILE E O 1
ATOM 9596 N N A GLN D 1 12 ? -19.268 -4.948 24.572 0.70 16.93 12 GLN E N 1
ATOM 9597 N N B GLN D 1 12 ? -19.253 -4.935 24.577 0.30 14.45 12 GLN E N 1
ATOM 9598 C CA A GLN D 1 12 ? -19.969 -4.682 23.297 0.70 17.69 12 GLN E CA 1
ATOM 9599 C CA B GLN D 1 12 ? -19.925 -4.611 23.302 0.30 15.08 12 GLN E CA 1
ATOM 9600 C C A GLN D 1 12 ? -19.104 -5.120 22.092 0.70 17.29 12 GLN E C 1
ATOM 9601 C C B GLN D 1 12 ? -19.103 -5.090 22.097 0.30 16.18 12 GLN E C 1
ATOM 9602 O O A GLN D 1 12 ? -19.631 -5.650 21.119 0.70 16.18 12 GLN E O 1
ATOM 9603 O O B GLN D 1 12 ? -19.658 -5.606 21.129 0.30 16.30 12 GLN E O 1
ATOM 9614 N N . LYS D 1 13 ? -17.782 -4.913 22.177 1.00 20.22 13 LYS E N 1
ATOM 9615 C CA . LYS D 1 13 ? -16.822 -5.357 21.102 1.00 19.20 13 LYS E CA 1
ATOM 9616 C C . LYS D 1 13 ? -16.979 -6.858 20.768 1.00 20.03 13 LYS E C 1
ATOM 9617 O O . LYS D 1 13 ? -16.960 -7.252 19.602 1.00 18.66 13 LYS E O 1
ATOM 9623 N N . LEU D 1 14 ? -17.196 -7.663 21.801 1.00 20.70 14 LEU E N 1
ATOM 9624 C CA . LEU D 1 14 ? -17.438 -9.103 21.662 1.00 19.10 14 LEU E CA 1
ATOM 9625 C C . LEU D 1 14 ? -18.710 -9.416 20.916 1.00 18.98 14 LEU E C 1
ATOM 9626 O O . LEU D 1 14 ? -18.717 -10.291 20.069 1.00 16.09 14 LEU E O 1
ATOM 9631 N N . HIS D 1 15 ? -19.795 -8.729 21.289 1.00 17.08 15 HIS E N 1
ATOM 9632 C CA . HIS D 1 15 ? -21.098 -8.871 20.619 1.00 19.01 15 HIS E CA 1
ATOM 9633 C C . HIS D 1 15 ? -20.985 -8.455 19.156 1.00 19.74 15 HIS E C 1
ATOM 9634 O O . HIS D 1 15 ? -21.477 -9.158 18.262 1.00 21.76 15 HIS E O 1
ATOM 9641 N N . ASP D 1 16 ? -20.336 -7.311 18.930 1.00 22.09 16 ASP E N 1
ATOM 9642 C CA . ASP D 1 16 ? -20.089 -6.741 17.551 1.00 20.86 16 ASP E CA 1
ATOM 9643 C C . ASP D 1 16 ? -19.288 -7.679 16.650 1.00 20.65 16 ASP E C 1
ATOM 9644 O O . ASP D 1 16 ? -19.492 -7.741 15.461 1.00 18.29 16 ASP E O 1
ATOM 9649 N N . GLU D 1 17 ? -18.359 -8.407 17.256 1.00 22.00 17 GLU E N 1
ATOM 9650 C CA . GLU D 1 17 ? -17.554 -9.423 16.553 1.00 23.43 17 GLU E CA 1
ATOM 9651 C C . GLU D 1 17 ? -18.226 -10.820 16.500 1.00 22.81 17 GLU E C 1
ATOM 9652 O O . GLU D 1 17 ? -17.696 -11.750 15.892 1.00 24.62 17 GLU E O 1
ATOM 9658 N N . GLY D 1 18 ? -19.394 -10.938 17.135 1.00 22.50 18 GLY E N 1
ATOM 9659 C CA . GLY D 1 18 ? -20.193 -12.177 17.115 1.00 24.44 18 GLY E CA 1
ATOM 9660 C C . GLY D 1 18 ? -19.595 -13.307 17.927 1.00 26.20 18 GLY E C 1
ATOM 9661 O O . GLY D 1 18 ? -20.073 -14.455 17.845 1.00 23.34 18 GLY E O 1
ATOM 9662 N N . ARG D 1 19 ? -18.608 -12.962 18.761 1.00 24.58 19 ARG E N 1
ATOM 9663 C CA . ARG D 1 19 ? -17.853 -13.932 19.534 1.00 24.25 19 ARG E CA 1
ATOM 9664 C C . ARG D 1 19 ? -18.140 -13.927 21.069 1.00 25.15 19 ARG E C 1
ATOM 9665 O O . ARG D 1 19 ? -17.414 -14.554 21.841 1.00 27.38 19 ARG E O 1
ATOM 9673 N N . TYR D 1 20 ? -19.197 -13.230 21.484 1.00 23.03 20 TYR E N 1
ATOM 9674 C CA . TYR D 1 20 ? -19.581 -13.245 22.886 1.00 20.57 20 TYR E CA 1
ATOM 9675 C C . TYR D 1 20 ? -20.046 -14.646 23.159 1.00 19.20 20 TYR E C 1
ATOM 9676 O O . TYR D 1 20 ? -20.845 -15.218 22.385 1.00 21.02 20 TYR E O 1
ATOM 9685 N N . ARG D 1 21 ? -19.577 -15.200 24.253 1.00 17.17 21 ARG E N 1
ATOM 9686 C CA . ARG D 1 21 ? -19.835 -16.595 24.556 1.00 17.70 21 ARG E CA 1
ATOM 9687 C C . ARG D 1 21 ? -20.864 -16.819 25.628 1.00 20.71 21 ARG E C 1
ATOM 9688 O O . ARG D 1 21 ? -20.739 -16.295 26.730 1.00 20.51 21 ARG E O 1
ATOM 9696 N N . THR D 1 22 ? -21.853 -17.654 25.299 1.00 20.94 22 THR E N 1
ATOM 9697 C CA . THR D 1 22 ? -22.895 -18.087 26.228 1.00 19.61 22 THR E CA 1
ATOM 9698 C C . THR D 1 22 ? -22.567 -19.520 26.683 1.00 19.34 22 THR E C 1
ATOM 9699 O O . THR D 1 22 ? -22.542 -20.475 25.884 1.00 19.10 22 THR E O 1
ATOM 9703 N N . PHE D 1 23 ? -22.355 -19.666 27.967 1.00 15.51 23 PHE E N 1
ATOM 9704 C CA . PHE D 1 23 ? -22.099 -20.989 28.539 1.00 17.31 23 PHE E CA 1
ATOM 9705 C C . PHE D 1 23 ? -23.371 -21.824 28.747 1.00 18.67 23 PHE E C 1
ATOM 9706 O O . PHE D 1 23 ? -24.420 -21.312 29.036 1.00 18.47 23 PHE E O 1
ATOM 9714 N N . ILE D 1 24 ? -23.214 -23.138 28.572 1.00 20.31 24 ILE E N 1
ATOM 9715 C CA . ILE D 1 24 ? -24.296 -24.127 28.706 1.00 20.32 24 ILE E CA 1
ATOM 9716 C C . ILE D 1 24 ? -24.068 -24.837 30.030 1.00 20.64 24 ILE E C 1
ATOM 9717 O O . ILE D 1 24 ? -22.998 -25.424 30.270 1.00 20.53 24 ILE E O 1
ATOM 9722 N N . ASP D 1 25 ? -25.075 -24.781 30.885 1.00 17.78 25 ASP E N 1
ATOM 9723 C CA . ASP D 1 25 ? -25.025 -25.368 32.226 1.00 17.38 25 ASP E CA 1
ATOM 9724 C C . ASP D 1 25 ? -25.491 -26.821 32.175 1.00 18.78 25 ASP E C 1
ATOM 9725 O O . ASP D 1 25 ? -26.655 -27.131 31.917 1.00 15.25 25 ASP E O 1
ATOM 9730 N N . ILE D 1 26 ? -24.546 -27.727 32.410 1.00 17.77 26 ILE E N 1
ATOM 9731 C CA . ILE D 1 26 ? -24.836 -29.156 32.375 1.00 12.26 26 ILE E CA 1
ATOM 9732 C C . ILE D 1 26 ? -24.398 -29.901 33.624 1.00 14.65 26 ILE E C 1
ATOM 9733 O O . ILE D 1 26 ? -23.560 -29.427 34.390 1.00 13.60 26 ILE E O 1
ATOM 9738 N N . GLU D 1 27 ? -24.984 -31.093 33.812 1.00 12.72 27 GLU E N 1
ATOM 9739 C CA . GLU D 1 27 ? -24.556 -32.029 34.861 1.00 12.65 27 GLU E CA 1
ATOM 9740 C C . GLU D 1 27 ? -24.447 -33.387 34.221 1.00 12.44 27 GLU E C 1
ATOM 9741 O O . GLU D 1 27 ? -25.467 -34.009 33.894 1.00 12.61 27 GLU E O 1
ATOM 9747 N N . ARG D 1 28 ? -23.203 -33.854 33.987 1.00 12.05 28 ARG E N 1
ATOM 9748 C CA . ARG D 1 28 ? -23.026 -35.189 33.398 1.00 13.97 28 ARG E CA 1
ATOM 9749 C C . ARG D 1 28 ? -23.559 -36.268 34.350 1.00 13.56 28 ARG E C 1
ATOM 9750 O O . ARG D 1 28 ? -23.454 -36.141 35.559 1.00 12.10 28 ARG E O 1
ATOM 9758 N N . GLU D 1 29 ? -24.133 -37.323 33.789 1.00 13.27 29 GLU E N 1
ATOM 9759 C CA . GLU D 1 29 ? -24.715 -38.373 34.611 1.00 14.50 29 GLU E CA 1
ATOM 9760 C C . GLU D 1 29 ? -23.720 -39.523 34.787 1.00 15.36 29 GLU E C 1
ATOM 9761 O O . GLU D 1 29 ? -23.556 -40.370 33.913 1.00 13.64 29 GLU E O 1
ATOM 9767 N N . LYS D 1 30 ? -23.086 -39.550 35.942 1.00 12.91 30 LYS E N 1
ATOM 9768 C CA . LYS D 1 30 ? -22.061 -40.534 36.245 1.00 13.65 30 LYS E CA 1
ATOM 9769 C C . LYS D 1 30 ? -22.648 -41.922 36.095 1.00 14.53 30 LYS E C 1
ATOM 9770 O O . LYS D 1 30 ? -23.674 -42.224 36.657 1.00 10.26 30 LYS E O 1
ATOM 9776 N N . GLY D 1 31 ? -21.976 -42.759 35.320 1.00 12.55 31 GLY E N 1
ATOM 9777 C CA . GLY D 1 31 ? -22.416 -44.134 35.089 1.00 13.99 31 GLY E CA 1
ATOM 9778 C C . GLY D 1 31 ? -23.220 -44.256 33.805 1.00 15.95 31 GLY E C 1
ATOM 9779 O O . GLY D 1 31 ? -23.538 -45.326 33.402 1.00 14.68 31 GLY E O 1
ATOM 9780 N N . ALA D 1 32 ? -23.559 -43.132 33.190 1.00 15.11 32 ALA E N 1
ATOM 9781 C CA . ALA D 1 32 ? -24.336 -43.113 31.954 1.00 16.51 32 ALA E CA 1
ATOM 9782 C C . ALA D 1 32 ? -23.751 -42.145 30.956 1.00 14.71 32 ALA E C 1
ATOM 9783 O O . ALA D 1 32 ? -24.473 -41.649 30.120 1.00 13.05 32 ALA E O 1
ATOM 9785 N N . PHE D 1 33 ? -22.435 -41.871 31.026 1.00 13.46 33 PHE E N 1
ATOM 9786 C CA . PHE D 1 33 ? -21.826 -40.970 30.045 1.00 14.36 33 PHE E CA 1
ATOM 9787 C C . PHE D 1 33 ? -22.116 -41.603 28.672 1.00 13.46 33 PHE E C 1
ATOM 9788 O O . PHE D 1 33 ? -22.125 -42.838 28.554 1.00 12.29 33 PHE E O 1
ATOM 9796 N N . PRO D 1 34 ? -22.309 -40.775 27.620 1.00 16.33 34 PRO E N 1
ATOM 9797 C CA . PRO D 1 34 ? -22.181 -39.308 27.480 1.00 15.62 34 PRO E CA 1
ATOM 9798 C C . PRO D 1 34 ? -23.473 -38.496 27.792 1.00 13.88 34 PRO E C 1
ATOM 9799 O O . PRO D 1 34 ? -23.587 -37.356 27.406 1.00 12.63 34 PRO E O 1
ATOM 9803 N N A LYS D 1 35 ? -24.421 -39.117 28.514 0.70 15.06 35 LYS E N 1
ATOM 9804 N N B LYS D 1 35 ? -24.402 -39.110 28.522 0.30 15.56 35 LYS E N 1
ATOM 9805 C CA A LYS D 1 35 ? -25.650 -38.466 28.959 0.70 15.01 35 LYS E CA 1
ATOM 9806 C CA B LYS D 1 35 ? -25.655 -38.470 28.904 0.30 16.03 35 LYS E CA 1
ATOM 9807 C C A LYS D 1 35 ? -25.353 -37.356 29.963 0.70 16.41 35 LYS E C 1
ATOM 9808 C C B LYS D 1 35 ? -25.403 -37.394 29.979 0.30 16.94 35 LYS E C 1
ATOM 9809 O O A LYS D 1 35 ? -24.482 -37.485 30.823 0.70 14.45 35 LYS E O 1
ATOM 9810 O O B LYS D 1 35 ? -24.593 -37.584 30.892 0.30 16.15 35 LYS E O 1
ATOM 9821 N N . ALA D 1 36 ? -26.094 -36.267 29.844 1.00 16.59 36 ALA E N 1
ATOM 9822 C CA . ALA D 1 36 ? -26.018 -35.164 30.802 1.00 12.93 36 ALA E CA 1
ATOM 9823 C C . ALA D 1 36 ? -27.407 -34.537 30.920 1.00 14.37 36 ALA E C 1
ATOM 9824 O O . ALA D 1 36 ? -28.274 -34.745 30.060 1.00 13.42 36 ALA E O 1
ATOM 9826 N N . GLN D 1 37 ? -27.609 -33.821 32.016 1.00 15.70 37 GLN E N 1
ATOM 9827 C CA . GLN D 1 37 ? -28.788 -33.001 32.220 1.00 14.42 37 GLN E CA 1
ATOM 9828 C C . GLN D 1 37 ? -28.397 -31.578 31.830 1.00 13.83 37 GLN E C 1
ATOM 9829 O O . GLN D 1 37 ? -27.428 -31.023 32.374 1.00 12.97 37 GLN E O 1
ATOM 9835 N N . TRP D 1 38 ? -29.159 -30.989 30.907 1.00 14.52 38 TRP E N 1
ATOM 9836 C CA . TRP D 1 38 ? -28.994 -29.580 30.551 1.00 13.27 38 TRP E CA 1
ATOM 9837 C C . TRP D 1 38 ? -29.963 -28.736 31.369 1.00 16.68 38 TRP E C 1
ATOM 9838 O O . TRP D 1 38 ? -31.169 -28.925 31.321 1.00 14.23 38 TRP E O 1
ATOM 9849 N N . ASN D 1 39 ? -29.387 -27.819 32.142 1.00 15.50 39 ASN E N 1
ATOM 9850 C CA . ASN D 1 39 ? -30.135 -26.883 32.966 1.00 15.03 39 ASN E CA 1
ATOM 9851 C C . ASN D 1 39 ? -30.387 -25.673 32.098 1.00 18.30 39 ASN E C 1
ATOM 9852 O O . ASN D 1 39 ? -29.497 -24.800 31.939 1.00 15.56 39 ASN E O 1
ATOM 9857 N N . ARG D 1 40 ? -31.565 -25.622 31.496 1.00 14.92 40 ARG E N 1
ATOM 9858 C CA . ARG D 1 40 ? -31.882 -24.578 30.539 1.00 16.49 40 ARG E CA 1
ATOM 9859 C C . ARG D 1 40 ? -32.103 -23.223 31.170 1.00 17.19 40 ARG E C 1
ATOM 9860 O O . ARG D 1 40 ? -32.529 -23.132 32.322 1.00 15.84 40 ARG E O 1
ATOM 9868 N N . PRO D 1 41 ? -31.896 -22.157 30.380 1.00 17.68 41 PRO E N 1
ATOM 9869 C CA . PRO D 1 41 ? -32.165 -20.802 30.879 1.00 21.38 41 PRO E CA 1
ATOM 9870 C C . PRO D 1 41 ? -33.624 -20.526 31.346 1.00 21.14 41 PRO E C 1
ATOM 9871 O O . PRO D 1 41 ? -33.825 -19.660 32.170 1.00 23.66 41 PRO E O 1
ATOM 9875 N N . ASP D 1 42 ? -34.600 -21.258 30.811 1.00 19.64 42 ASP E N 1
ATOM 9876 C CA . ASP D 1 42 ? -35.998 -21.122 31.229 1.00 18.93 42 ASP E CA 1
ATOM 9877 C C . ASP D 1 42 ? -36.287 -21.827 32.606 1.00 18.39 42 ASP E C 1
ATOM 9878 O O . ASP D 1 42 ? -37.366 -21.747 33.136 1.00 20.81 42 ASP E O 1
ATOM 9883 N N . GLY D 1 43 ? -35.273 -22.483 33.177 1.00 19.43 43 GLY E N 1
ATOM 9884 C CA . GLY D 1 43 ? -35.400 -23.187 34.460 1.00 17.87 43 GLY E CA 1
ATOM 9885 C C . GLY D 1 43 ? -35.717 -24.659 34.292 1.00 19.31 43 GLY E C 1
ATOM 9886 O O . GLY D 1 43 ? -35.796 -25.405 35.257 1.00 19.47 43 GLY E O 1
ATOM 9887 N N . GLY D 1 44 ? -35.888 -25.082 33.047 1.00 18.88 44 GLY E N 1
ATOM 9888 C CA . GLY D 1 44 ? -36.180 -26.463 32.725 1.00 16.81 44 GLY E CA 1
ATOM 9889 C C . GLY D 1 44 ? -34.949 -27.329 32.754 1.00 20.25 44 GLY E C 1
ATOM 9890 O O . GLY D 1 44 ? -33.815 -26.848 32.866 1.00 19.55 44 GLY E O 1
ATOM 9891 N N . LYS D 1 45 ? -35.185 -28.622 32.687 1.00 21.81 45 LYS E N 1
ATOM 9892 C CA . LYS D 1 45 ? -34.135 -29.644 32.682 1.00 23.05 45 LYS E CA 1
ATOM 9893 C C . LYS D 1 45 ? -34.398 -30.604 31.548 1.00 21.81 45 LYS E C 1
ATOM 9894 O O . LYS D 1 45 ? -35.520 -31.099 31.387 1.00 22.20 45 LYS E O 1
ATOM 9900 N N . GLN D 1 46 ? -33.372 -30.845 30.747 1.00 19.90 46 GLN E N 1
ATOM 9901 C CA . GLN D 1 46 ? -33.496 -31.675 29.548 1.00 21.41 46 GLN E CA 1
ATOM 9902 C C . GLN D 1 46 ? -32.302 -32.621 29.444 1.00 22.37 46 GLN E C 1
ATOM 9903 O O . GLN D 1 46 ? -31.147 -32.184 29.599 1.00 20.23 46 GLN E O 1
ATOM 9909 N N . ASP D 1 47 ? -32.576 -33.907 29.199 1.00 18.84 47 ASP E N 1
ATOM 9910 C CA . ASP D 1 47 ? -31.495 -34.856 28.954 1.00 21.80 47 ASP E CA 1
ATOM 9911 C C . ASP D 1 47 ? -30.864 -34.561 27.603 1.00 19.92 47 ASP E C 1
ATOM 9912 O O . ASP D 1 47 ? -31.552 -34.315 26.612 1.00 18.92 47 ASP E O 1
ATOM 9917 N N . ILE D 1 48 ? -29.541 -34.560 27.592 1.00 15.37 48 ILE E N 1
ATOM 9918 C CA . ILE D 1 48 ? -28.775 -34.315 26.369 1.00 13.56 48 ILE E CA 1
ATOM 9919 C C . ILE D 1 48 ? -27.622 -35.297 26.268 1.00 13.78 48 ILE E C 1
ATOM 9920 O O . ILE D 1 48 ? -27.277 -35.991 27.241 1.00 14.39 48 ILE E O 1
ATOM 9925 N N . THR D 1 49 ? -27.040 -35.353 25.082 1.00 13.96 49 THR E N 1
ATOM 9926 C CA . THR D 1 49 ? -25.824 -36.107 24.830 1.00 14.11 49 THR E CA 1
ATOM 9927 C C . THR D 1 49 ? -24.699 -35.128 24.627 1.00 13.99 49 THR E C 1
ATOM 9928 O O . THR D 1 49 ? -24.754 -34.290 23.727 1.00 16.90 49 THR E O 1
ATOM 9932 N N . VAL D 1 50 ? -23.661 -35.254 25.452 1.00 15.55 50 VAL E N 1
ATOM 9933 C CA . VAL D 1 50 ? -22.471 -34.417 25.323 1.00 13.91 50 VAL E CA 1
ATOM 9934 C C . VAL D 1 50 ? -21.602 -34.958 24.162 1.00 13.95 50 VAL E C 1
ATOM 9935 O O . VAL D 1 50 ? -21.170 -36.119 24.179 1.00 13.80 50 VAL E O 1
ATOM 9939 N N . TRP D 1 51 ? -21.304 -34.089 23.202 1.00 12.19 51 TRP E N 1
ATOM 9940 C CA . TRP D 1 51 ? -20.534 -34.453 22.021 1.00 12.23 51 TRP E CA 1
ATOM 9941 C C . TRP D 1 51 ? -19.243 -33.661 21.806 1.00 14.65 51 TRP E C 1
ATOM 9942 O O . TRP D 1 51 ? -18.561 -33.854 20.771 1.00 14.10 51 TRP E O 1
ATOM 9953 N N . CYS D 1 52 ? -18.923 -32.782 22.714 1.00 13.37 52 CYS E N 1
ATOM 9954 C CA . CYS D 1 52 ? -17.814 -31.862 22.578 1.00 13.19 52 CYS E CA 1
ATOM 9955 C C . CYS D 1 52 ? -16.849 -31.793 23.805 1.00 15.68 52 CYS E C 1
ATOM 9956 O O . CYS D 1 52 ? -15.943 -30.960 23.837 1.00 14.55 52 CYS E O 1
ATOM 9959 N N . GLY D 1 53 ? -17.007 -32.696 24.759 1.00 12.97 53 GLY E N 1
ATOM 9960 C CA . GLY D 1 53 ? -16.174 -32.683 25.942 1.00 13.93 53 GLY E CA 1
ATOM 9961 C C . GLY D 1 53 ? -14.774 -33.223 25.719 1.00 15.08 53 GLY E C 1
ATOM 9962 O O . GLY D 1 53 ? -14.463 -33.835 24.668 1.00 17.03 53 GLY E O 1
ATOM 9963 N N . ASN D 1 54 ? -13.930 -33.001 26.735 1.00 12.97 54 ASN E N 1
ATOM 9964 C CA . ASN D 1 54 ? -12.533 -33.438 26.700 1.00 14.60 54 ASN E CA 1
ATOM 9965 C C . ASN D 1 54 ? -12.214 -34.647 27.568 1.00 14.37 54 ASN E C 1
ATOM 9966 O O . ASN D 1 54 ? -11.065 -35.067 27.644 1.00 14.23 54 ASN E O 1
ATOM 9971 N N . ASP D 1 55 ? -13.240 -35.209 28.204 1.00 15.53 55 ASP E N 1
ATOM 9972 C CA . ASP D 1 55 ? -13.090 -36.449 28.963 1.00 12.22 55 ASP E CA 1
ATOM 9973 C C . ASP D 1 55 ? -13.210 -37.561 27.929 1.00 13.67 55 ASP E C 1
ATOM 9974 O O . ASP D 1 55 ? -14.154 -38.337 27.903 1.00 14.61 55 ASP E O 1
ATOM 9979 N N . TYR D 1 56 ? -12.186 -37.626 27.094 1.00 12.84 56 TYR E N 1
ATOM 9980 C CA . TYR D 1 56 ? -12.178 -38.405 25.868 1.00 15.38 56 TYR E CA 1
ATOM 9981 C C . TYR D 1 56 ? -12.446 -39.883 25.956 1.00 17.30 56 TYR E C 1
ATOM 9982 O O . TYR D 1 56 ? -12.944 -40.470 25.001 1.00 18.83 56 TYR E O 1
ATOM 9991 N N . LEU D 1 57 ? -12.024 -40.502 27.055 1.00 13.93 57 LEU E N 1
ATOM 9992 C CA . LEU D 1 57 ? -12.160 -41.963 27.237 1.00 13.21 57 LEU E CA 1
ATOM 9993 C C . LEU D 1 57 ? -13.189 -42.380 28.257 1.00 15.50 57 LEU E C 1
ATOM 9994 O O . LEU D 1 57 ? -13.325 -43.576 28.556 1.00 15.96 57 LEU E O 1
ATOM 9999 N N . GLY D 1 58 ? -13.968 -41.410 28.742 1.00 14.56 58 GLY E N 1
ATOM 10000 C CA . GLY D 1 58 ? -14.948 -41.637 29.782 1.00 13.09 58 GLY E CA 1
ATOM 10001 C C . GLY D 1 58 ? -14.362 -42.004 31.142 1.00 15.07 58 GLY E C 1
ATOM 10002 O O . GLY D 1 58 ? -15.041 -42.607 31.957 1.00 12.42 58 GLY E O 1
ATOM 10003 N N . MET D 1 59 ? -13.113 -41.624 31.402 1.00 13.68 59 MET E N 1
ATOM 10004 C CA . MET D 1 59 ? -12.457 -41.958 32.684 1.00 12.88 59 MET E CA 1
ATOM 10005 C C . MET D 1 59 ? -13.030 -41.225 33.869 1.00 13.83 59 MET E C 1
ATOM 10006 O O . MET D 1 59 ? -12.846 -41.641 35.006 1.00 15.99 59 MET E O 1
ATOM 10011 N N . GLY D 1 60 ? -13.745 -40.137 33.618 1.00 12.81 60 GLY E N 1
ATOM 10012 C CA . GLY D 1 60 ? -14.398 -39.396 34.705 1.00 13.76 60 GLY E CA 1
ATOM 10013 C C . GLY D 1 60 ? -15.441 -40.177 35.503 1.00 11.53 60 GLY E C 1
ATOM 10014 O O . GLY D 1 60 ? -15.769 -39.805 36.620 1.00 11.17 60 GLY E O 1
ATOM 10015 N N . GLN D 1 61 ? -15.989 -41.244 34.888 1.00 12.96 61 GLN E N 1
ATOM 10016 C CA . GLN D 1 61 ? -16.928 -42.136 35.546 1.00 14.18 61 GLN E CA 1
ATOM 10017 C C . GLN D 1 61 ? -16.322 -43.520 35.849 1.00 15.99 61 GLN E C 1
ATOM 10018 O O . GLN D 1 61 ? -17.037 -44.401 36.288 1.00 15.57 61 GLN E O 1
ATOM 10024 N N . HIS D 1 62 ? -15.028 -43.704 35.625 1.00 14.13 62 HIS E N 1
ATOM 10025 C CA . HIS D 1 62 ? -14.422 -45.025 35.798 1.00 14.52 62 HIS E CA 1
ATOM 10026 C C . HIS D 1 62 ? -14.391 -45.394 37.288 1.00 15.61 62 HIS E C 1
ATOM 10027 O O . HIS D 1 62 ? -13.967 -44.575 38.100 1.00 14.71 62 HIS E O 1
ATOM 10034 N N . PRO D 1 63 ? -14.853 -46.618 37.635 1.00 16.36 63 PRO E N 1
ATOM 10035 C CA . PRO D 1 63 ? -14.870 -47.015 39.047 1.00 16.92 63 PRO E CA 1
ATOM 10036 C C . PRO D 1 63 ? -13.533 -47.046 39.774 1.00 16.23 63 PRO E C 1
ATOM 10037 O O . PRO D 1 63 ? -13.517 -46.780 40.985 1.00 16.06 63 PRO E O 1
ATOM 10041 N N . VAL D 1 64 ? -12.439 -47.344 39.085 1.00 14.46 64 VAL E N 1
ATOM 10042 C CA . VAL D 1 64 ? -11.109 -47.345 39.725 1.00 18.68 64 VAL E CA 1
ATOM 10043 C C . VAL D 1 64 ? -10.655 -45.937 40.092 1.00 15.56 64 VAL E C 1
ATOM 10044 O O . VAL D 1 64 ? -10.074 -45.710 41.153 1.00 17.77 64 VAL E O 1
ATOM 10048 N N . VAL D 1 65 ? -10.958 -44.994 39.229 1.00 13.73 65 VAL E N 1
ATOM 10049 C CA . VAL D 1 65 ? -10.679 -43.587 39.503 1.00 11.10 65 VAL E CA 1
ATOM 10050 C C . VAL D 1 65 ? -11.507 -43.129 40.707 1.00 11.61 65 VAL E C 1
ATOM 10051 O O . VAL D 1 65 ? -10.977 -42.649 41.717 1.00 13.28 65 VAL E O 1
ATOM 10055 N N . LEU D 1 66 ? -12.811 -43.321 40.614 1.00 13.00 66 LEU E N 1
ATOM 10056 C CA . LEU D 1 66 ? -13.718 -42.852 41.680 1.00 11.55 66 LEU E CA 1
ATOM 10057 C C . LEU D 1 66 ? -13.449 -43.484 43.012 1.00 12.64 66 LEU E C 1
ATOM 10058 O O . LEU D 1 66 ? -13.486 -42.794 44.048 1.00 13.18 66 LEU E O 1
ATOM 10063 N N . ALA D 1 67 ? -13.189 -44.796 43.010 1.00 11.68 67 ALA E N 1
ATOM 10064 C CA . ALA D 1 67 ? -12.860 -45.521 44.251 1.00 11.18 67 ALA E CA 1
ATOM 10065 C C . ALA D 1 67 ? -11.644 -44.885 44.928 1.00 9.38 67 ALA E C 1
ATOM 10066 O O . ALA D 1 67 ? -11.661 -44.614 46.135 1.00 12.42 67 ALA E O 1
ATOM 10068 N N . ALA D 1 68 ? -10.600 -44.630 44.148 1.00 12.07 68 ALA E N 1
ATOM 10069 C CA . ALA D 1 68 ? -9.386 -44.002 44.670 1.00 11.64 68 ALA E CA 1
ATOM 10070 C C . ALA D 1 68 ? -9.665 -42.633 45.286 1.00 14.11 68 ALA E C 1
ATOM 10071 O O . ALA D 1 68 ? -9.084 -42.282 46.317 1.00 12.66 68 ALA E O 1
ATOM 10073 N N . MET D 1 69 ? -10.543 -41.864 44.634 1.00 15.63 69 MET E N 1
ATOM 10074 C CA . MET D 1 69 ? -10.917 -40.492 45.116 1.00 11.50 69 MET E CA 1
ATOM 10075 C C . MET D 1 69 ? -11.701 -40.539 46.408 1.00 10.27 69 MET E C 1
ATOM 10076 O O . MET D 1 69 ? -11.396 -39.837 47.366 1.00 10.34 69 MET E O 1
ATOM 10081 N N . HIS D 1 70 ? -12.692 -41.425 46.469 1.00 10.56 70 HIS E N 1
ATOM 10082 C CA . HIS D 1 70 ? -13.492 -41.630 47.691 1.00 11.86 70 HIS E CA 1
ATOM 10083 C C . HIS D 1 70 ? -12.641 -42.043 48.909 1.00 13.54 70 HIS E C 1
ATOM 10084 O O . HIS D 1 70 ? -12.840 -41.573 50.054 1.00 13.66 70 HIS E O 1
ATOM 10091 N N . GLU D 1 71 ? -11.732 -42.977 48.650 1.00 15.63 71 GLU E N 1
ATOM 10092 C CA . GLU D 1 71 ? -10.764 -43.482 49.652 1.00 18.93 71 GLU E CA 1
ATOM 10093 C C . GLU D 1 71 ? -9.853 -42.377 50.163 1.00 15.60 71 GLU E C 1
ATOM 10094 O O . GLU D 1 71 ? -9.631 -42.265 51.377 1.00 16.46 71 GLU E O 1
ATOM 10100 N N . ALA D 1 72 ? -9.318 -41.577 49.254 1.00 14.34 72 ALA E N 1
ATOM 10101 C CA . ALA D 1 72 ? -8.408 -40.480 49.637 1.00 13.25 72 ALA E CA 1
ATOM 10102 C C . ALA D 1 72 ? -9.118 -39.443 50.500 1.00 12.85 72 ALA E C 1
ATOM 10103 O O . ALA D 1 72 ? -8.592 -38.966 51.526 1.00 13.95 72 ALA E O 1
ATOM 10105 N N . LEU D 1 73 ? -10.348 -39.100 50.123 1.00 13.92 73 LEU E N 1
ATOM 10106 C CA . LEU D 1 73 ? -11.141 -38.130 50.920 1.00 12.48 73 LEU E CA 1
ATOM 10107 C C . LEU D 1 73 ? -11.350 -38.625 52.363 1.00 13.20 73 LEU E C 1
ATOM 10108 O O . LEU D 1 73 ? -11.242 -37.841 53.290 1.00 11.76 73 LEU E O 1
ATOM 10113 N N A GLU D 1 74 ? -11.609 -39.913 52.537 0.60 11.47 74 GLU E N 1
ATOM 10114 N N B GLU D 1 74 ? -11.629 -39.934 52.518 0.40 11.06 74 GLU E N 1
ATOM 10115 C CA A GLU D 1 74 ? -11.829 -40.454 53.849 0.60 11.86 74 GLU E CA 1
ATOM 10116 C CA B GLU D 1 74 ? -11.861 -40.598 53.826 0.40 11.40 74 GLU E CA 1
ATOM 10117 C C A GLU D 1 74 ? -10.522 -40.725 54.619 0.60 11.97 74 GLU E C 1
ATOM 10118 C C B GLU D 1 74 ? -10.525 -40.669 54.613 0.40 11.70 74 GLU E C 1
ATOM 10119 O O A GLU D 1 74 ? -10.530 -40.786 55.844 0.60 14.79 74 GLU E O 1
ATOM 10120 O O B GLU D 1 74 ? -10.513 -40.556 55.835 0.40 13.78 74 GLU E O 1
ATOM 10131 N N . ALA D 1 75 ? -9.416 -40.866 53.898 1.00 11.29 75 ALA E N 1
ATOM 10132 C CA . ALA D 1 75 ? -8.089 -41.012 54.543 1.00 11.87 75 ALA E CA 1
ATOM 10133 C C . ALA D 1 75 ? -7.513 -39.655 54.991 1.00 12.89 75 ALA E C 1
ATOM 10134 O O . ALA D 1 75 ? -7.099 -39.505 56.137 1.00 12.83 75 ALA E O 1
ATOM 10136 N N . VAL D 1 76 ? -7.488 -38.669 54.085 1.00 11.00 76 VAL E N 1
ATOM 10137 C CA . VAL D 1 76 ? -6.784 -37.379 54.379 1.00 12.09 76 VAL E CA 1
ATOM 10138 C C . VAL D 1 76 ? -7.599 -36.101 54.294 1.00 10.60 76 VAL E C 1
ATOM 10139 O O . VAL D 1 76 ? -7.114 -35.023 54.660 1.00 9.71 76 VAL E O 1
ATOM 10143 N N . GLY D 1 77 ? -8.838 -36.215 53.827 1.00 12.24 77 GLY E N 1
ATOM 10144 C CA . GLY D 1 77 ? -9.738 -35.083 53.739 1.00 14.08 77 GLY E CA 1
ATOM 10145 C C . GLY D 1 77 ? -9.806 -34.404 52.411 1.00 12.32 77 GLY E C 1
ATOM 10146 O O . GLY D 1 77 ? -9.315 -34.910 51.415 1.00 14.31 77 GLY E O 1
ATOM 10147 N N . ALA D 1 78 ? -10.456 -33.241 52.412 1.00 11.99 78 ALA E N 1
ATOM 10148 C CA . ALA D 1 78 ? -10.864 -32.480 51.160 1.00 11.32 78 ALA E CA 1
ATOM 10149 C C . ALA D 1 78 ? -9.764 -31.849 50.343 1.00 14.17 78 ALA E C 1
ATOM 10150 O O . ALA D 1 78 ? -9.833 -31.785 49.118 1.00 16.02 78 ALA E O 1
ATOM 10152 N N . GLY D 1 79 ? -8.768 -31.329 51.016 1.00 14.00 79 GLY E N 1
ATOM 10153 C CA . GLY D 1 79 ? -7.639 -30.674 50.355 1.00 17.67 79 GLY E CA 1
ATOM 10154 C C . GLY D 1 79 ? -6.322 -31.005 51.063 1.00 17.44 79 GLY E C 1
ATOM 10155 O O . GLY D 1 79 ? -6.302 -31.756 52.030 1.00 14.77 79 GLY E O 1
ATOM 10156 N N . SER D 1 80 ? -5.231 -30.430 50.540 1.00 13.06 80 SER E N 1
ATOM 10157 C CA . SER D 1 80 ? -3.878 -30.648 51.121 1.00 11.19 80 SER E CA 1
ATOM 10158 C C . SER D 1 80 ? -3.620 -29.714 52.288 1.00 10.47 80 SER E C 1
ATOM 10159 O O . SER D 1 80 ? -2.879 -30.021 53.201 1.00 13.26 80 SER E O 1
ATOM 10162 N N . GLY D 1 81 ? -4.244 -28.550 52.231 1.00 11.96 81 GLY E N 1
ATOM 10163 C CA . GLY D 1 81 ? -4.085 -27.515 53.276 1.00 11.63 81 GLY E CA 1
ATOM 10164 C C . GLY D 1 81 ? -2.806 -26.722 53.154 1.00 12.95 81 GLY E C 1
ATOM 10165 O O . GLY D 1 81 ? -2.441 -25.996 54.010 1.00 13.29 81 GLY E O 1
ATOM 10166 N N . GLY D 1 82 ? -2.086 -26.881 52.057 1.00 12.85 82 GLY E N 1
ATOM 10167 C CA . GLY D 1 82 ? -0.933 -26.033 51.852 1.00 12.81 82 GLY E CA 1
ATOM 10168 C C . GLY D 1 82 ? -0.255 -26.158 50.523 1.00 12.37 82 GLY E C 1
ATOM 10169 O O . GLY D 1 82 ? -0.619 -26.956 49.646 1.00 12.10 82 GLY E O 1
ATOM 10170 N N . THR D 1 83 ? 0.768 -25.331 50.388 1.00 12.78 83 THR E N 1
ATOM 10171 C CA . THR D 1 83 ? 1.661 -25.365 49.232 1.00 13.00 83 THR E CA 1
ATOM 10172 C C . THR D 1 83 ? 2.585 -26.569 49.407 1.00 10.46 83 THR E C 1
ATOM 10173 O O . THR D 1 83 ? 2.673 -27.132 50.512 1.00 12.30 83 THR E O 1
ATOM 10177 N N . ARG D 1 84 ? 3.290 -26.936 48.337 1.00 12.10 84 ARG E N 1
ATOM 10178 C CA . ARG D 1 84 ? 4.227 -28.082 48.406 1.00 12.82 84 ARG E CA 1
ATOM 10179 C C . ARG D 1 84 ? 5.295 -27.890 49.476 1.00 11.22 84 ARG E C 1
ATOM 10180 O O . ARG D 1 84 ? 5.711 -28.837 50.157 1.00 11.21 84 ARG E O 1
ATOM 10188 N N . ASN D 1 85 ? 5.722 -26.649 49.644 1.00 12.49 85 ASN E N 1
ATOM 10189 C CA . ASN D 1 85 ? 6.712 -26.287 50.654 1.00 13.02 85 ASN E CA 1
ATOM 10190 C C . ASN D 1 85 ? 6.107 -26.330 52.079 1.00 15.77 85 ASN E C 1
ATOM 10191 O O . ASN D 1 85 ? 6.695 -26.860 53.003 1.00 22.35 85 ASN E O 1
ATOM 10196 N N . ILE D 1 86 ? 4.908 -25.800 52.231 1.00 16.35 86 ILE E N 1
ATOM 10197 C CA . ILE D 1 86 ? 4.291 -25.660 53.567 1.00 16.96 86 ILE E CA 1
ATOM 10198 C C . ILE D 1 86 ? 3.091 -26.602 53.792 1.00 13.88 86 ILE E C 1
ATOM 10199 O O . ILE D 1 86 ? 1.940 -26.199 53.633 1.00 14.42 86 ILE E O 1
ATOM 10204 N N . SER D 1 87 ? 3.392 -27.838 54.168 1.00 12.72 87 SER E N 1
ATOM 10205 C CA . SER D 1 87 ? 2.420 -28.887 54.592 1.00 16.61 87 SER E CA 1
ATOM 10206 C C . SER D 1 87 ? 1.586 -29.555 53.475 1.00 16.57 87 SER E C 1
ATOM 10207 O O . SER D 1 87 ? 0.854 -30.501 53.734 1.00 15.54 87 SER E O 1
ATOM 10210 N N . GLY D 1 88 ? 1.774 -29.119 52.228 1.00 12.18 88 GLY E N 1
ATOM 10211 C CA . GLY D 1 88 ? 0.973 -29.623 51.080 1.00 11.54 88 GLY E CA 1
ATOM 10212 C C . GLY D 1 88 ? 1.639 -30.688 50.217 1.00 10.75 88 GLY E C 1
ATOM 10213 O O . GLY D 1 88 ? 1.071 -31.075 49.172 1.00 12.25 88 GLY E O 1
ATOM 10214 N N . THR D 1 89 ? 2.835 -31.142 50.609 1.00 10.39 89 THR E N 1
ATOM 10215 C CA . THR D 1 89 ? 3.476 -32.291 49.955 1.00 12.22 89 THR E CA 1
ATOM 10216 C C . THR D 1 89 ? 3.057 -33.574 50.687 1.00 9.96 89 THR E C 1
ATOM 10217 O O . THR D 1 89 ? 3.356 -33.757 51.899 1.00 8.29 89 THR E O 1
ATOM 10221 N N . THR D 1 90 ? 2.352 -34.432 49.960 1.00 8.20 90 THR E N 1
ATOM 10222 C CA . THR D 1 90 ? 1.845 -35.691 50.492 1.00 12.31 90 THR E CA 1
ATOM 10223 C C . THR D 1 90 ? 2.290 -36.855 49.620 1.00 15.57 90 THR E C 1
ATOM 10224 O O . THR D 1 90 ? 2.702 -36.668 48.474 1.00 13.46 90 THR E O 1
ATOM 10228 N N . ALA D 1 91 ? 2.163 -38.048 50.188 1.00 14.77 91 ALA E N 1
ATOM 10229 C CA . ALA D 1 91 ? 2.459 -39.308 49.511 1.00 14.62 91 ALA E CA 1
ATOM 10230 C C . ALA D 1 91 ? 1.706 -39.416 48.171 1.00 11.77 91 ALA E C 1
ATOM 10231 O O . ALA D 1 91 ? 2.211 -39.945 47.184 1.00 12.28 91 ALA E O 1
ATOM 10233 N N . TYR D 1 92 ? 0.501 -38.859 48.132 1.00 12.76 92 TYR E N 1
ATOM 10234 C CA . TYR D 1 92 ? -0.332 -38.893 46.908 1.00 13.18 92 TYR E CA 1
ATOM 10235 C C . TYR D 1 92 ? 0.317 -38.119 45.760 1.00 13.71 92 TYR E C 1
ATOM 10236 O O . TYR D 1 92 ? 0.260 -38.575 44.637 1.00 13.78 92 TYR E O 1
ATOM 10245 N N A HIS D 1 93 ? 0.928 -36.961 46.063 0.50 10.29 93 HIS E N 1
ATOM 10246 N N B HIS D 1 93 ? 0.940 -36.973 46.070 0.50 10.48 93 HIS E N 1
ATOM 10247 C CA A HIS D 1 93 ? 1.596 -36.120 45.037 0.50 10.95 93 HIS E CA 1
ATOM 10248 C CA B HIS D 1 93 ? 1.597 -36.119 45.054 0.50 11.30 93 HIS E CA 1
ATOM 10249 C C A HIS D 1 93 ? 2.836 -36.827 44.549 0.50 10.97 93 HIS E C 1
ATOM 10250 C C B HIS D 1 93 ? 2.847 -36.804 44.558 0.50 11.14 93 HIS E C 1
ATOM 10251 O O A HIS D 1 93 ? 3.079 -36.854 43.375 0.50 7.47 93 HIS E O 1
ATOM 10252 O O B HIS D 1 93 ? 3.104 -36.795 43.386 0.50 7.29 93 HIS E O 1
ATOM 10265 N N . ARG D 1 94 ? 3.628 -37.368 45.477 1.00 12.05 94 ARG E N 1
ATOM 10266 C CA . ARG D 1 94 ? 4.851 -38.127 45.141 1.00 15.11 94 ARG E CA 1
ATOM 10267 C C . ARG D 1 94 ? 4.638 -39.405 44.327 1.00 11.63 94 ARG E C 1
ATOM 10268 O O . ARG D 1 94 ? 5.375 -39.656 43.381 1.00 9.59 94 ARG E O 1
ATOM 10276 N N . ARG D 1 95 ? 3.634 -40.188 44.714 1.00 12.87 95 ARG E N 1
ATOM 10277 C CA . ARG D 1 95 ? 3.201 -41.357 43.946 1.00 16.73 95 ARG E CA 1
ATOM 10278 C C . ARG D 1 95 ? 2.681 -40.933 42.555 1.00 15.81 95 ARG E C 1
ATOM 10279 O O . ARG D 1 95 ? 2.978 -41.584 41.545 1.00 12.91 95 ARG E O 1
ATOM 10287 N N . LEU D 1 96 ? 1.927 -39.837 42.494 1.00 13.53 96 LEU E N 1
ATOM 10288 C CA . LEU D 1 96 ? 1.435 -39.331 41.188 1.00 9.89 96 LEU E CA 1
ATOM 10289 C C . LEU D 1 96 ? 2.609 -38.908 40.251 1.00 11.40 96 LEU E C 1
ATOM 10290 O O . LEU D 1 96 ? 2.687 -39.293 39.070 1.00 11.39 96 LEU E O 1
ATOM 10295 N N . GLU D 1 97 ? 3.509 -38.102 40.794 1.00 11.42 97 GLU E N 1
ATOM 10296 C CA . GLU D 1 97 ? 4.695 -37.673 40.072 1.00 10.53 97 GLU E CA 1
ATOM 10297 C C . GLU D 1 97 ? 5.507 -38.856 39.583 1.00 11.50 97 GLU E C 1
ATOM 10298 O O . GLU D 1 97 ? 5.969 -38.865 38.435 1.00 12.86 97 GLU E O 1
ATOM 10304 N N . ALA D 1 98 ? 5.642 -39.881 40.419 1.00 13.97 98 ALA E N 1
ATOM 10305 C CA . ALA D 1 98 ? 6.349 -41.109 40.014 1.00 13.68 98 ALA E CA 1
ATOM 10306 C C . ALA D 1 98 ? 5.648 -41.828 38.857 1.00 13.10 98 ALA E C 1
ATOM 10307 O O . ALA D 1 98 ? 6.319 -42.303 37.936 1.00 12.89 98 ALA E O 1
ATOM 10309 N N A GLU D 1 99 ? 4.312 -41.851 38.890 0.50 8.27 99 GLU E N 1
ATOM 10310 N N B GLU D 1 99 ? 4.317 -41.908 38.887 0.50 14.76 99 GLU E N 1
ATOM 10311 C CA A GLU D 1 99 ? 3.499 -42.500 37.829 0.50 9.84 99 GLU E CA 1
ATOM 10312 C CA B GLU D 1 99 ? 3.557 -42.575 37.787 0.50 17.03 99 GLU E CA 1
ATOM 10313 C C A GLU D 1 99 ? 3.694 -41.808 36.475 0.50 9.63 99 GLU E C 1
ATOM 10314 C C B GLU D 1 99 ? 3.642 -41.812 36.447 0.50 14.56 99 GLU E C 1
ATOM 10315 O O A GLU D 1 99 ? 3.797 -42.446 35.432 0.50 11.23 99 GLU E O 1
ATOM 10316 O O B GLU D 1 99 ? 3.638 -42.419 35.373 0.50 15.17 99 GLU E O 1
ATOM 10327 N N . ILE D 1 100 ? 3.699 -40.482 36.537 1.00 9.95 100 ILE E N 1
ATOM 10328 C CA . ILE D 1 100 ? 3.852 -39.617 35.361 1.00 11.95 100 ILE E CA 1
ATOM 10329 C C . ILE D 1 100 ? 5.253 -39.729 34.772 1.00 10.88 100 ILE E C 1
ATOM 10330 O O . ILE D 1 100 ? 5.415 -39.819 33.553 1.00 14.02 100 ILE E O 1
ATOM 10335 N N . ALA D 1 101 ? 6.265 -39.646 35.647 1.00 11.91 101 ALA E N 1
ATOM 10336 C CA . ALA D 1 101 ? 7.664 -39.797 35.217 1.00 11.83 101 ALA E CA 1
ATOM 10337 C C . ALA D 1 101 ? 7.838 -41.162 34.491 1.00 15.02 101 ALA E C 1
ATOM 10338 O O . ALA D 1 101 ? 8.436 -41.249 33.425 1.00 14.60 101 ALA E O 1
ATOM 10340 N N . GLY D 1 102 ? 7.271 -42.216 35.097 1.00 16.92 102 GLY E N 1
ATOM 10341 C CA . GLY D 1 102 ? 7.243 -43.574 34.520 1.00 14.88 102 GLY E CA 1
ATOM 10342 C C . GLY D 1 102 ? 6.510 -43.652 33.183 1.00 15.41 102 GLY E C 1
ATOM 10343 O O . GLY D 1 102 ? 6.939 -44.323 32.281 1.00 16.88 102 GLY E O 1
ATOM 10344 N N . LEU D 1 103 ? 5.389 -42.954 33.080 1.00 13.06 103 LEU E N 1
ATOM 10345 C CA . LEU D 1 103 ? 4.638 -42.844 31.807 1.00 12.72 103 LEU E CA 1
ATOM 10346 C C . LEU D 1 103 ? 5.525 -42.314 30.685 1.00 12.51 103 LEU E C 1
ATOM 10347 O O . LEU D 1 103 ? 5.604 -42.917 29.608 1.00 11.96 103 LEU E O 1
ATOM 10352 N N A HIS D 1 104 ? 6.180 -41.175 30.939 0.50 13.38 104 HIS E N 1
ATOM 10353 N N B HIS D 1 104 ? 6.188 -41.181 30.934 0.50 14.34 104 HIS E N 1
ATOM 10354 C CA A HIS D 1 104 ? 7.076 -40.565 29.952 0.50 11.97 104 HIS E CA 1
ATOM 10355 C CA B HIS D 1 104 ? 7.089 -40.600 29.934 0.50 13.37 104 HIS E CA 1
ATOM 10356 C C A HIS D 1 104 ? 8.518 -41.101 29.902 0.50 12.97 104 HIS E C 1
ATOM 10357 C C B HIS D 1 104 ? 8.527 -41.109 29.900 0.50 13.96 104 HIS E C 1
ATOM 10358 O O A HIS D 1 104 ? 9.326 -40.599 29.102 0.50 12.08 104 HIS E O 1
ATOM 10359 O O B HIS D 1 104 ? 9.341 -40.604 29.107 0.50 12.99 104 HIS E O 1
ATOM 10372 N N . GLN D 1 105 ? 8.818 -42.150 30.696 1.00 14.46 105 GLN E N 1
ATOM 10373 C CA . GLN D 1 105 ? 10.181 -42.727 30.834 1.00 15.70 105 GLN E CA 1
ATOM 10374 C C . GLN D 1 105 ? 11.248 -41.655 31.137 1.00 14.84 105 GLN E C 1
ATOM 10375 O O . GLN D 1 105 ? 12.329 -41.630 30.572 1.00 12.54 105 GLN E O 1
ATOM 10381 N N . LYS D 1 106 ? 10.871 -40.761 32.043 1.00 15.12 106 LYS E N 1
ATOM 10382 C CA . LYS D 1 106 ? 11.714 -39.674 32.472 1.00 13.07 106 LYS E CA 1
ATOM 10383 C C . LYS D 1 106 ? 12.100 -39.893 33.921 1.00 14.53 106 LYS E C 1
ATOM 10384 O O . LYS D 1 106 ? 11.442 -40.644 34.648 1.00 10.30 106 LYS E O 1
ATOM 10390 N N . GLU D 1 107 ? 13.178 -39.246 34.335 1.00 13.49 107 GLU E N 1
ATOM 10391 C CA . GLU D 1 107 ? 13.665 -39.348 35.738 1.00 16.47 107 GLU E CA 1
ATOM 10392 C C . GLU D 1 107 ? 12.696 -38.784 36.758 1.00 14.88 107 GLU E C 1
ATOM 10393 O O . GLU D 1 107 ? 12.598 -39.281 37.856 1.00 12.73 107 GLU E O 1
ATOM 10399 N N . ALA D 1 108 ? 12.021 -37.721 36.385 1.00 12.99 108 ALA E N 1
ATOM 10400 C CA . ALA D 1 108 ? 11.194 -36.968 37.320 1.00 14.16 108 ALA E CA 1
ATOM 10401 C C . ALA D 1 108 ? 9.972 -36.329 36.613 1.00 12.96 108 ALA E C 1
ATOM 10402 O O . ALA D 1 108 ? 9.867 -36.312 35.400 1.00 11.11 108 ALA E O 1
ATOM 10404 N N . ALA D 1 109 ? 9.050 -35.860 37.456 1.00 11.31 109 ALA E N 1
ATOM 10405 C CA . ALA D 1 109 ? 7.844 -35.167 37.025 1.00 13.98 109 ALA E CA 1
ATOM 10406 C C . ALA D 1 109 ? 7.412 -34.206 38.083 1.00 12.94 109 ALA E C 1
ATOM 10407 O O . ALA D 1 109 ? 7.726 -34.379 39.257 1.00 13.07 109 ALA E O 1
ATOM 10409 N N . LEU D 1 110 ? 6.658 -33.210 37.658 1.00 13.01 110 LEU E N 1
ATOM 10410 C CA . LEU D 1 110 ? 6.210 -32.141 38.535 1.00 11.65 110 LEU E CA 1
ATOM 10411 C C . LEU D 1 110 ? 4.771 -31.780 38.245 1.00 13.64 110 LEU E C 1
ATOM 10412 O O . LEU D 1 110 ? 4.436 -31.392 37.109 1.00 11.90 110 LEU E O 1
ATOM 10417 N N . VAL D 1 111 ? 3.926 -31.908 39.270 1.00 11.44 111 VAL E N 1
ATOM 10418 C CA . VAL D 1 111 ? 2.505 -31.614 39.149 1.00 11.17 111 VAL E CA 1
ATOM 10419 C C . VAL D 1 111 ? 2.197 -30.176 39.531 1.00 11.66 111 VAL E C 1
ATOM 10420 O O . VAL D 1 111 ? 2.816 -29.570 40.416 1.00 9.86 111 VAL E O 1
ATOM 10424 N N . PHE D 1 112 ? 1.288 -29.624 38.765 1.00 13.27 112 PHE E N 1
ATOM 10425 C CA . PHE D 1 112 ? 0.782 -28.251 38.941 1.00 12.73 112 PHE E CA 1
ATOM 10426 C C . PHE D 1 112 ? -0.727 -28.357 39.041 1.00 14.59 112 PHE E C 1
ATOM 10427 O O . PHE D 1 112 ? -1.332 -29.419 38.772 1.00 12.29 112 PHE E O 1
ATOM 10435 N N . SER D 1 113 ? -1.328 -27.245 39.405 1.00 13.81 113 SER E N 1
ATOM 10436 C CA . SER D 1 113 ? -2.799 -27.119 39.489 1.00 16.15 113 SER E CA 1
ATOM 10437 C C . SER D 1 113 ? -3.498 -27.403 38.143 1.00 16.34 113 SER E C 1
ATOM 10438 O O . SER D 1 113 ? -4.653 -27.815 38.138 1.00 16.30 113 SER E O 1
ATOM 10441 N N . SER D 1 114 ? -2.822 -27.121 37.032 1.00 14.50 114 SER E N 1
ATOM 10442 C CA . SER D 1 114 ? -3.348 -27.356 35.694 1.00 11.11 114 SER E CA 1
ATOM 10443 C C . SER D 1 114 ? -2.221 -27.447 34.728 1.00 10.99 114 SER E C 1
ATOM 10444 O O . SER D 1 114 ? -1.132 -27.013 35.037 1.00 12.97 114 SER E O 1
ATOM 10447 N N . ALA D 1 115 ? -2.494 -27.999 33.556 1.00 9.53 115 ALA E N 1
ATOM 10448 C CA . ALA D 1 115 ? -1.527 -28.044 32.476 1.00 11.54 115 ALA E CA 1
ATOM 10449 C C . ALA D 1 115 ? -1.285 -26.610 31.956 1.00 10.53 115 ALA E C 1
ATOM 10450 O O . ALA D 1 115 ? -0.172 -26.278 31.506 1.00 12.59 115 ALA E O 1
ATOM 10452 N N . TYR D 1 116 ? -2.301 -25.759 32.073 1.00 13.71 116 TYR E N 1
ATOM 10453 C CA . TYR D 1 116 ? -2.171 -24.323 31.675 1.00 14.37 116 TYR E CA 1
ATOM 10454 C C . TYR D 1 116 ? -0.992 -23.707 32.516 1.00 13.67 116 TYR E C 1
ATOM 10455 O O . TYR D 1 116 ? -0.048 -23.091 31.989 1.00 13.58 116 TYR E O 1
ATOM 10464 N N . ASN D 1 117 ? -1.093 -23.922 33.817 1.00 12.71 117 ASN E N 1
ATOM 10465 C CA . ASN D 1 117 ? -0.091 -23.477 34.803 1.00 12.29 117 ASN E CA 1
ATOM 10466 C C . ASN D 1 117 ? 1.269 -24.098 34.598 1.00 11.26 117 ASN E C 1
ATOM 10467 O O . ASN D 1 117 ? 2.292 -23.410 34.687 1.00 14.94 117 ASN E O 1
ATOM 10472 N N . ALA D 1 118 ? 1.291 -25.387 34.275 1.00 10.90 118 ALA E N 1
ATOM 10473 C CA . ALA D 1 118 ? 2.514 -26.082 33.990 1.00 10.04 118 ALA E CA 1
ATOM 10474 C C . ALA D 1 118 ? 3.248 -25.420 32.844 1.00 11.53 118 ALA E C 1
ATOM 10475 O O . ALA D 1 118 ? 4.445 -25.155 32.937 1.00 12.21 118 ALA E O 1
ATOM 10477 N N . ASN D 1 119 ? 2.544 -25.156 31.765 1.00 12.26 119 ASN E N 1
ATOM 10478 C CA . ASN D 1 119 ? 3.141 -24.473 30.579 1.00 11.36 119 ASN E CA 1
ATOM 10479 C C . ASN D 1 119 ? 3.585 -23.037 30.863 1.00 12.95 119 ASN E C 1
ATOM 10480 O O . ASN D 1 119 ? 4.679 -22.624 30.522 1.00 12.88 119 ASN E O 1
ATOM 10485 N N . ASP D 1 120 ? 2.694 -22.269 31.496 1.00 16.18 120 ASP E N 1
ATOM 10486 C CA . ASP D 1 120 ? 2.963 -20.873 31.746 1.00 14.00 120 ASP E CA 1
ATOM 10487 C C . ASP D 1 120 ? 4.183 -20.735 32.648 1.00 13.63 120 ASP E C 1
ATOM 10488 O O . ASP D 1 120 ? 5.120 -20.002 32.342 1.00 13.86 120 ASP E O 1
ATOM 10493 N N . ALA D 1 121 ? 4.179 -21.505 33.744 1.00 13.16 121 ALA E N 1
ATOM 10494 C CA . ALA D 1 121 ? 5.246 -21.448 34.760 1.00 13.05 121 ALA E CA 1
ATOM 10495 C C . ALA D 1 121 ? 6.570 -21.979 34.269 1.00 13.18 121 ALA E C 1
ATOM 10496 O O . ALA D 1 121 ? 7.628 -21.425 34.568 1.00 14.27 121 ALA E O 1
ATOM 10498 N N . THR D 1 122 ? 6.531 -23.088 33.546 1.00 11.88 122 THR E N 1
ATOM 10499 C CA . THR D 1 122 ? 7.750 -23.745 33.104 1.00 12.27 122 THR E CA 1
ATOM 10500 C C . THR D 1 122 ? 8.455 -22.933 31.999 1.00 12.43 122 THR E C 1
ATOM 10501 O O . THR D 1 122 ? 9.648 -22.666 32.078 1.00 11.75 122 THR E O 1
ATOM 10505 N N . LEU D 1 123 ? 7.714 -22.559 30.976 1.00 13.71 123 LEU E N 1
ATOM 10506 C CA . LEU D 1 123 ? 8.293 -21.798 29.835 1.00 14.35 123 LEU E CA 1
ATOM 10507 C C . LEU D 1 123 ? 8.887 -20.473 30.276 1.00 14.67 123 LEU E C 1
ATOM 10508 O O . LEU D 1 123 ? 10.010 -20.131 29.903 1.00 13.93 123 LEU E O 1
ATOM 10513 N N . SER D 1 124 ? 8.175 -19.765 31.144 1.00 13.45 124 SER E N 1
ATOM 10514 C CA . SER D 1 124 ? 8.653 -18.474 31.653 1.00 14.61 124 SER E CA 1
ATOM 10515 C C . SER D 1 124 ? 9.886 -18.637 32.567 1.00 16.59 124 SER E C 1
ATOM 10516 O O . SER D 1 124 ? 10.805 -17.834 32.521 1.00 15.78 124 SER E O 1
ATOM 10519 N N . THR D 1 125 ? 9.902 -19.694 33.368 1.00 14.39 125 THR E N 1
ATOM 10520 C CA . THR D 1 125 ? 11.037 -19.958 34.299 1.00 12.96 125 THR E CA 1
ATOM 10521 C C . THR D 1 125 ? 12.282 -20.444 33.522 1.00 14.88 125 THR E C 1
ATOM 10522 O O . THR D 1 125 ? 13.411 -20.185 33.908 1.00 14.28 125 THR E O 1
ATOM 10526 N N . LEU D 1 126 ? 12.075 -21.152 32.421 1.00 14.86 126 LEU E N 1
ATOM 10527 C CA . LEU D 1 126 ? 13.197 -21.571 31.572 1.00 15.63 126 LEU E CA 1
ATOM 10528 C C . LEU D 1 126 ? 14.078 -20.397 31.061 1.00 16.49 126 LEU E C 1
ATOM 10529 O O . LEU D 1 126 ? 15.307 -20.564 30.866 1.00 16.86 126 LEU E O 1
ATOM 10534 N N . ARG D 1 127 ? 13.468 -19.239 30.854 1.00 13.88 127 ARG E N 1
ATOM 10535 C CA . ARG D 1 127 ? 14.172 -18.023 30.471 1.00 14.46 127 ARG E CA 1
ATOM 10536 C C . ARG D 1 127 ? 15.078 -17.470 31.577 1.00 12.08 127 ARG E C 1
ATOM 10537 O O . ARG D 1 127 ? 16.101 -16.827 31.266 1.00 15.23 127 ARG E O 1
ATOM 10545 N N . VAL D 1 128 ? 14.670 -17.683 32.827 1.00 15.09 128 VAL E N 1
ATOM 10546 C CA . VAL D 1 128 ? 15.472 -17.349 34.033 1.00 18.06 128 VAL E CA 1
ATOM 10547 C C . VAL D 1 128 ? 16.651 -18.358 34.170 1.00 17.96 128 VAL E C 1
ATOM 10548 O O . VAL D 1 128 ? 17.791 -17.965 34.371 1.00 15.93 128 VAL E O 1
ATOM 10552 N N . LEU D 1 129 ? 16.343 -19.649 34.064 1.00 16.10 129 LEU E N 1
ATOM 10553 C CA . LEU D 1 129 ? 17.338 -20.708 34.192 1.00 15.53 129 LEU E CA 1
ATOM 10554 C C . LEU D 1 129 ? 18.397 -20.731 33.048 1.00 16.92 129 LEU E C 1
ATOM 10555 O O . LEU D 1 129 ? 19.530 -21.137 33.264 1.00 18.11 129 LEU E O 1
ATOM 10560 N N . PHE D 1 130 ? 17.988 -20.291 31.856 1.00 17.50 130 PHE E N 1
ATOM 10561 C CA . PHE D 1 130 ? 18.835 -20.246 30.661 1.00 14.43 130 PHE E CA 1
ATOM 10562 C C . PHE D 1 130 ? 18.871 -18.831 30.113 1.00 15.90 130 PHE E C 1
ATOM 10563 O O . PHE D 1 130 ? 18.211 -18.535 29.134 1.00 16.25 130 PHE E O 1
ATOM 10571 N N . PRO D 1 131 ? 19.671 -17.949 30.738 1.00 18.96 131 PRO E N 1
ATOM 10572 C CA . PRO D 1 131 ? 19.718 -16.558 30.283 1.00 19.69 131 PRO E CA 1
ATOM 10573 C C . PRO D 1 131 ? 20.048 -16.426 28.781 1.00 19.39 131 PRO E C 1
ATOM 10574 O O . PRO D 1 131 ? 20.983 -17.053 28.290 1.00 19.12 131 PRO E O 1
ATOM 10578 N N . GLY D 1 132 ? 19.264 -15.614 28.080 1.00 17.91 132 GLY E N 1
ATOM 10579 C CA . GLY D 1 132 ? 19.375 -15.444 26.631 1.00 17.46 132 GLY E CA 1
ATOM 10580 C C . GLY D 1 132 ? 18.594 -16.454 25.790 1.00 17.72 132 GLY E C 1
ATOM 10581 O O . GLY D 1 132 ? 18.662 -16.440 24.541 1.00 16.83 132 GLY E O 1
ATOM 10582 N N . LEU D 1 133 ? 17.813 -17.303 26.461 1.00 16.47 133 LEU E N 1
ATOM 10583 C CA . LEU D 1 133 ? 17.006 -18.344 25.791 1.00 15.36 133 LEU E CA 1
ATOM 10584 C C . LEU D 1 133 ? 16.132 -17.775 24.685 1.00 14.67 133 LEU E C 1
ATOM 10585 O O . LEU D 1 133 ? 15.392 -16.823 24.894 1.00 18.57 133 LEU E O 1
ATOM 10590 N N . ILE D 1 134 ? 16.282 -18.325 23.490 1.00 16.69 134 ILE E N 1
ATOM 10591 C CA . ILE D 1 134 ? 15.413 -17.990 22.356 1.00 15.39 134 ILE E CA 1
ATOM 10592 C C . ILE D 1 134 ? 14.392 -19.114 22.260 1.00 16.28 134 ILE E C 1
ATOM 10593 O O . ILE D 1 134 ? 14.790 -20.271 22.088 1.00 16.66 134 ILE E O 1
ATOM 10598 N N . ILE D 1 135 ? 13.101 -18.785 22.418 1.00 16.32 135 ILE E N 1
ATOM 10599 C CA . ILE D 1 135 ? 12.007 -19.772 22.268 1.00 16.32 135 ILE E CA 1
ATOM 10600 C C . ILE D 1 135 ? 11.398 -19.712 20.859 1.00 16.03 135 ILE E C 1
ATOM 10601 O O . ILE D 1 135 ? 10.954 -18.677 20.404 1.00 16.49 135 ILE E O 1
ATOM 10606 N N . TYR D 1 136 ? 11.425 -20.864 20.178 1.00 14.37 136 TYR E N 1
ATOM 10607 C CA . TYR D 1 136 ? 10.811 -21.053 18.857 1.00 14.94 136 TYR E CA 1
ATOM 10608 C C . TYR D 1 136 ? 9.460 -21.725 19.084 1.00 16.91 136 TYR E C 1
ATOM 10609 O O . TYR D 1 136 ? 9.381 -22.820 19.638 1.00 15.37 136 TYR E O 1
ATOM 10618 N N . SER D 1 137 ? 8.393 -21.062 18.647 1.00 15.03 137 SER E N 1
ATOM 10619 C CA . SER D 1 137 ? 7.027 -21.494 18.968 1.00 14.64 137 SER E CA 1
ATOM 10620 C C . SER D 1 137 ? 6.107 -21.659 17.762 1.00 16.55 137 SER E C 1
ATOM 10621 O O . SER D 1 137 ? 6.014 -20.749 16.922 1.00 16.66 137 SER E O 1
ATOM 10624 N N . ASP D 1 138 ? 5.427 -22.807 17.674 1.00 13.89 138 ASP E N 1
ATOM 10625 C CA . ASP D 1 138 ? 4.451 -23.033 16.609 1.00 13.87 138 ASP E CA 1
ATOM 10626 C C . ASP D 1 138 ? 3.349 -21.964 16.641 1.00 16.12 138 ASP E C 1
ATOM 10627 O O . ASP D 1 138 ? 2.812 -21.623 17.713 1.00 15.28 138 ASP E O 1
ATOM 10632 N N A SER D 1 139 ? 3.043 -21.456 15.446 0.50 18.47 139 SER E N 1
ATOM 10633 N N B SER D 1 139 ? 2.998 -21.424 15.474 0.50 15.89 139 SER E N 1
ATOM 10634 C CA A SER D 1 139 ? 1.987 -20.465 15.197 0.50 18.63 139 SER E CA 1
ATOM 10635 C CA B SER D 1 139 ? 2.012 -20.330 15.428 0.50 14.25 139 SER E CA 1
ATOM 10636 C C A SER D 1 139 ? 0.682 -20.750 15.960 0.50 18.62 139 SER E C 1
ATOM 10637 C C B SER D 1 139 ? 0.639 -20.725 16.003 0.50 15.82 139 SER E C 1
ATOM 10638 O O A SER D 1 139 ? 0.061 -19.839 16.500 0.50 19.68 139 SER E O 1
ATOM 10639 O O B SER D 1 139 ? -0.098 -19.849 16.446 0.50 17.01 139 SER E O 1
ATOM 10644 N N . LEU D 1 140 ? 0.300 -22.022 16.012 1.00 16.53 140 LEU E N 1
ATOM 10645 C CA . LEU D 1 140 ? -0.974 -22.458 16.609 1.00 16.85 140 LEU E CA 1
ATOM 10646 C C . LEU D 1 140 ? -0.820 -23.050 18.005 1.00 18.52 140 LEU E C 1
ATOM 10647 O O . LEU D 1 140 ? -1.675 -23.761 18.451 1.00 18.04 140 LEU E O 1
ATOM 10652 N N . ASN D 1 141 ? 0.269 -22.728 18.708 1.00 18.44 141 ASN E N 1
ATOM 10653 C CA . ASN D 1 141 ? 0.442 -23.236 20.050 1.00 17.10 141 ASN E CA 1
ATOM 10654 C C . ASN D 1 141 ? -0.644 -22.690 20.985 1.00 18.12 141 ASN E C 1
ATOM 10655 O O . ASN D 1 141 ? -1.110 -21.587 20.810 1.00 19.51 141 ASN E O 1
ATOM 10660 N N A HIS D 1 142 ? -1.006 -23.498 21.983 0.50 19.25 142 HIS E N 1
ATOM 10661 N N B HIS D 1 142 ? -0.992 -23.498 21.982 0.50 18.25 142 HIS E N 1
ATOM 10662 C CA A HIS D 1 142 ? -1.996 -23.144 23.006 0.50 20.10 142 HIS E CA 1
ATOM 10663 C CA B HIS D 1 142 ? -1.958 -23.162 23.025 0.50 19.26 142 HIS E CA 1
ATOM 10664 C C A HIS D 1 142 ? -1.668 -21.841 23.728 0.50 18.29 142 HIS E C 1
ATOM 10665 C C B HIS D 1 142 ? -1.658 -21.839 23.735 0.50 17.63 142 HIS E C 1
ATOM 10666 O O A HIS D 1 142 ? -0.505 -21.484 23.935 0.50 20.48 142 HIS E O 1
ATOM 10667 O O B HIS D 1 142 ? -0.501 -21.462 23.940 0.50 19.75 142 HIS E O 1
ATOM 10680 N N . ALA D 1 143 ? -2.719 -21.151 24.129 1.00 17.11 143 ALA E N 1
ATOM 10681 C CA . ALA D 1 143 ? -2.599 -19.896 24.856 1.00 19.20 143 ALA E CA 1
ATOM 10682 C C . ALA D 1 143 ? -1.662 -19.979 26.063 1.00 17.83 143 ALA E C 1
ATOM 10683 O O . ALA D 1 143 ? -0.892 -19.031 26.341 1.00 18.14 143 ALA E O 1
ATOM 10685 N N . SER D 1 144 ? -1.727 -21.110 26.781 1.00 17.99 144 SER E N 1
ATOM 10686 C CA . SER D 1 144 ? -0.889 -21.357 27.994 1.00 19.22 144 SER E CA 1
ATOM 10687 C C . SER D 1 144 ? 0.599 -21.299 27.680 1.00 19.82 144 SER E C 1
ATOM 10688 O O . SER D 1 144 ? 1.386 -20.735 28.449 1.00 20.37 144 SER E O 1
ATOM 10691 N N . MET D 1 145 ? 0.965 -21.895 26.557 1.00 18.09 145 MET E N 1
ATOM 10692 C CA . MET D 1 145 ? 2.341 -21.858 26.054 1.00 21.70 145 MET E CA 1
ATOM 10693 C C . MET D 1 145 ? 2.735 -20.465 25.613 1.00 20.40 145 MET E C 1
ATOM 10694 O O . MET D 1 145 ? 3.787 -19.978 25.989 1.00 21.86 145 MET E O 1
ATOM 10699 N N . ILE D 1 146 ? 1.889 -19.828 24.800 1.00 21.15 146 ILE E N 1
ATOM 10700 C CA . ILE D 1 146 ? 2.131 -18.461 24.309 1.00 21.46 146 ILE E CA 1
ATOM 10701 C C . ILE D 1 146 ? 2.333 -17.494 25.483 1.00 21.65 146 ILE E C 1
ATOM 10702 O O . ILE D 1 146 ? 3.279 -16.688 25.498 1.00 16.90 146 ILE E O 1
ATOM 10707 N N . GLU D 1 147 ? 1.420 -17.580 26.444 1.00 18.25 147 GLU E N 1
ATOM 10708 C CA . GLU D 1 147 ? 1.468 -16.758 27.625 1.00 20.82 147 GLU E CA 1
ATOM 10709 C C . GLU D 1 147 ? 2.760 -16.969 28.437 1.00 22.16 147 GLU E C 1
ATOM 10710 O O . GLU D 1 147 ? 3.349 -16.010 28.911 1.00 23.62 147 GLU E O 1
ATOM 10716 N N . GLY D 1 148 ? 3.186 -18.214 28.597 1.00 19.58 148 GLY E N 1
ATOM 10717 C CA . GLY D 1 148 ? 4.446 -18.509 29.284 1.00 21.14 148 GLY E CA 1
ATOM 10718 C C . GLY D 1 148 ? 5.654 -17.974 28.514 1.00 22.75 148 GLY E C 1
ATOM 10719 O O . GLY D 1 148 ? 6.608 -17.444 29.080 1.00 23.47 148 GLY E O 1
ATOM 10720 N N . ILE D 1 149 ? 5.600 -18.106 27.199 1.00 21.35 149 ILE E N 1
ATOM 10721 C CA . ILE D 1 149 ? 6.682 -17.624 26.304 1.00 22.21 149 ILE E CA 1
ATOM 10722 C C . ILE D 1 149 ? 6.822 -16.094 26.355 1.00 23.72 149 ILE E C 1
ATOM 10723 O O . ILE D 1 149 ? 7.935 -15.591 26.467 1.00 23.68 149 ILE E O 1
ATOM 10728 N N A LYS D 1 150 ? 5.702 -15.378 26.305 0.50 24.81 150 LYS E N 1
ATOM 10729 N N B LYS D 1 150 ? 5.710 -15.367 26.279 0.50 26.28 150 LYS E N 1
ATOM 10730 C CA A LYS D 1 150 ? 5.697 -13.902 26.312 0.50 27.98 150 LYS E CA 1
ATOM 10731 C CA B LYS D 1 150 ? 5.732 -13.883 26.308 0.50 30.12 150 LYS E CA 1
ATOM 10732 C C A LYS D 1 150 ? 5.892 -13.302 27.707 0.50 28.87 150 LYS E C 1
ATOM 10733 C C B LYS D 1 150 ? 5.869 -13.285 27.713 0.50 30.23 150 LYS E C 1
ATOM 10734 O O A LYS D 1 150 ? 6.317 -12.153 27.843 0.50 29.01 150 LYS E O 1
ATOM 10735 O O B LYS D 1 150 ? 6.241 -12.119 27.860 0.50 30.13 150 LYS E O 1
ATOM 10746 N N . ARG D 1 151 ? 5.548 -14.084 28.725 1.00 31.99 151 ARG E N 1
ATOM 10747 C CA . ARG D 1 151 ? 5.555 -13.664 30.141 1.00 35.98 151 ARG E CA 1
ATOM 10748 C C . ARG D 1 151 ? 6.795 -12.898 30.615 1.00 37.47 151 ARG E C 1
ATOM 10749 O O . ARG D 1 151 ? 6.731 -11.715 30.981 1.00 38.44 151 ARG E O 1
ATOM 10757 N N . ASN D 1 152 ? 7.905 -13.614 30.663 1.00 37.47 152 ASN E N 1
ATOM 10758 C CA . ASN D 1 152 ? 9.173 -13.018 30.989 1.00 38.09 152 ASN E CA 1
ATOM 10759 C C . ASN D 1 152 ? 9.680 -12.488 29.666 1.00 38.92 152 ASN E C 1
ATOM 10760 O O . ASN D 1 152 ? 9.473 -13.118 28.613 1.00 34.14 152 ASN E O 1
ATOM 10765 N N . ALA D 1 153 ? 10.270 -11.301 29.716 1.00 40.20 153 ALA E N 1
ATOM 10766 C CA . ALA D 1 153 ? 10.853 -10.677 28.525 1.00 40.36 153 ALA E CA 1
ATOM 10767 C C . ALA D 1 153 ? 11.988 -11.572 27.985 1.00 39.29 153 ALA E C 1
ATOM 10768 O O . ALA D 1 153 ? 12.772 -12.178 28.751 1.00 39.80 153 ALA E O 1
ATOM 10770 N N . GLY D 1 154 ? 12.043 -11.689 26.671 1.00 34.56 154 GLY E N 1
ATOM 10771 C CA . GLY D 1 154 ? 13.106 -12.459 26.024 1.00 31.53 154 GLY E CA 1
ATOM 10772 C C . GLY D 1 154 ? 12.780 -12.787 24.581 1.00 25.24 154 GLY E C 1
ATOM 10773 O O . GLY D 1 154 ? 11.642 -12.659 24.164 1.00 23.93 154 GLY E O 1
ATOM 10774 N N . PRO D 1 155 ? 13.777 -13.223 23.810 1.00 24.45 155 PRO E N 1
ATOM 10775 C CA . PRO D 1 155 ? 13.519 -13.502 22.423 1.00 22.79 155 PRO E CA 1
ATOM 10776 C C . PRO D 1 155 ? 12.583 -14.677 22.124 1.00 22.58 155 PRO E C 1
ATOM 10777 O O . PRO D 1 155 ? 12.646 -15.717 22.780 1.00 18.74 155 PRO E O 1
ATOM 10781 N N A LYS D 1 156 ? 11.753 -14.488 21.105 0.50 19.77 156 LYS E N 1
ATOM 10782 N N B LYS D 1 156 ? 11.672 -14.479 21.174 0.50 19.73 156 LYS E N 1
ATOM 10783 C CA A LYS D 1 156 ? 10.732 -15.450 20.678 0.50 20.75 156 LYS E CA 1
ATOM 10784 C CA B LYS D 1 156 ? 10.818 -15.565 20.672 0.50 20.48 156 LYS E CA 1
ATOM 10785 C C A LYS D 1 156 ? 10.680 -15.441 19.149 0.50 21.42 156 LYS E C 1
ATOM 10786 C C B LYS D 1 156 ? 10.771 -15.482 19.160 0.50 21.15 156 LYS E C 1
ATOM 10787 O O A LYS D 1 156 ? 10.894 -14.393 18.533 0.50 21.99 156 LYS E O 1
ATOM 10788 O O B LYS D 1 156 ? 11.072 -14.439 18.573 0.50 20.70 156 LYS E O 1
ATOM 10799 N N . ARG D 1 157 ? 10.416 -16.599 18.542 1.00 20.71 157 ARG E N 1
ATOM 10800 C CA . ARG D 1 157 ? 10.367 -16.725 17.085 1.00 20.95 157 ARG E CA 1
ATOM 10801 C C . ARG D 1 157 ? 9.154 -17.570 16.817 1.00 20.38 157 ARG E C 1
ATOM 10802 O O . ARG D 1 157 ? 9.053 -18.668 17.314 1.00 24.63 157 ARG E O 1
ATOM 10810 N N . ILE D 1 158 ? 8.207 -17.041 16.080 1.00 21.24 158 ILE E N 1
ATOM 10811 C CA . ILE D 1 158 ? 6.995 -17.774 15.763 1.00 21.10 158 ILE E CA 1
ATOM 10812 C C . ILE D 1 158 ? 7.185 -18.393 14.399 1.00 22.37 158 ILE E C 1
ATOM 10813 O O . ILE D 1 158 ? 7.414 -17.680 13.418 1.00 22.68 158 ILE E O 1
ATOM 10818 N N . PHE D 1 159 ? 7.095 -19.708 14.321 1.00 17.62 159 PHE E N 1
ATOM 10819 C CA . PHE D 1 159 ? 7.155 -20.384 13.043 1.00 18.87 159 PHE E CA 1
ATOM 10820 C C . PHE D 1 159 ? 5.762 -20.792 12.533 1.00 19.13 159 PHE E C 1
ATOM 10821 O O . PHE D 1 159 ? 4.880 -21.149 13.324 1.00 18.29 159 PHE E O 1
ATOM 10829 N N . ARG D 1 160 ? 5.551 -20.660 11.206 1.00 14.80 160 ARG E N 1
ATOM 10830 C CA . ARG D 1 160 ? 4.317 -21.062 10.558 1.00 15.59 160 ARG E CA 1
ATOM 10831 C C . ARG D 1 160 ? 3.928 -22.458 11.001 1.00 13.12 160 ARG E C 1
ATOM 10832 O O . ARG D 1 160 ? 4.793 -23.333 11.113 1.00 19.83 160 ARG E O 1
ATOM 10840 N N . HIS D 1 161 ? 2.644 -22.664 11.266 1.00 18.33 161 HIS E N 1
ATOM 10841 C CA . HIS D 1 161 ? 2.129 -23.955 11.803 1.00 17.77 161 HIS E CA 1
ATOM 10842 C C . HIS D 1 161 ? 2.665 -25.174 11.079 1.00 19.89 161 HIS E C 1
ATOM 10843 O O . HIS D 1 161 ? 2.491 -25.300 9.859 1.00 17.04 161 HIS E O 1
ATOM 10850 N N . ASN D 1 162 ? 3.300 -26.072 11.835 1.00 16.66 162 ASN E N 1
ATOM 10851 C CA . ASN D 1 162 ? 3.915 -27.312 11.299 1.00 19.03 162 ASN E CA 1
ATOM 10852 C C . ASN D 1 162 ? 4.982 -27.091 10.191 1.00 19.86 162 ASN E C 1
ATOM 10853 O O . ASN D 1 162 ? 5.416 -28.053 9.566 1.00 22.25 162 ASN E O 1
ATOM 10858 N N . ASP D 1 163 ? 5.426 -25.851 9.990 1.00 23.24 163 ASP E N 1
ATOM 10859 C CA . ASP D 1 163 ? 6.368 -25.505 8.895 1.00 21.40 163 ASP E CA 1
ATOM 10860 C C . ASP D 1 163 ? 7.817 -25.619 9.361 1.00 21.66 163 ASP E C 1
ATOM 10861 O O . ASP D 1 163 ? 8.421 -24.628 9.815 1.00 17.79 163 ASP E O 1
ATOM 10866 N N A VAL D 1 164 ? 8.370 -26.830 9.239 0.50 20.30 164 VAL E N 1
ATOM 10867 N N B VAL D 1 164 ? 8.365 -26.831 9.200 0.50 19.90 164 VAL E N 1
ATOM 10868 C CA A VAL D 1 164 ? 9.745 -27.123 9.725 0.50 22.63 164 VAL E CA 1
ATOM 10869 C CA B VAL D 1 164 ? 9.729 -27.178 9.679 0.50 22.38 164 VAL E CA 1
ATOM 10870 C C A VAL D 1 164 ? 10.851 -26.467 8.871 0.50 19.76 164 VAL E C 1
ATOM 10871 C C B VAL D 1 164 ? 10.836 -26.469 8.871 0.50 19.60 164 VAL E C 1
ATOM 10872 O O A VAL D 1 164 ? 11.947 -26.219 9.353 0.50 20.22 164 VAL E O 1
ATOM 10873 O O B VAL D 1 164 ? 11.915 -26.195 9.378 0.50 20.00 164 VAL E O 1
ATOM 10880 N N . ALA D 1 165 ? 10.553 -26.185 7.617 1.00 21.22 165 ALA E N 1
ATOM 10881 C CA . ALA D 1 165 ? 11.482 -25.412 6.766 1.00 20.71 165 ALA E CA 1
ATOM 10882 C C . ALA D 1 165 ? 11.596 -23.966 7.322 1.00 19.70 165 ALA E C 1
ATOM 10883 O O . ALA D 1 165 ? 12.694 -23.429 7.446 1.00 19.31 165 ALA E O 1
ATOM 10885 N N . HIS D 1 166 ? 10.457 -23.388 7.705 1.00 19.24 166 HIS E N 1
ATOM 10886 C CA . HIS D 1 166 ? 10.413 -22.055 8.344 1.00 20.25 166 HIS E CA 1
ATOM 10887 C C . HIS D 1 166 ? 11.174 -22.021 9.663 1.00 22.72 166 HIS E C 1
ATOM 10888 O O . HIS D 1 166 ? 12.017 -21.154 9.879 1.00 19.22 166 HIS E O 1
ATOM 10895 N N . LEU D 1 167 ? 10.881 -22.999 10.529 1.00 24.25 167 LEU E N 1
ATOM 10896 C CA . LEU D 1 167 ? 11.597 -23.189 11.805 1.00 22.30 167 LEU E CA 1
ATOM 10897 C C . LEU D 1 167 ? 13.136 -23.213 11.594 1.00 22.31 167 LEU E C 1
ATOM 10898 O O . LEU D 1 167 ? 13.900 -22.593 12.317 1.00 19.43 167 LEU E O 1
ATOM 10903 N N . ARG D 1 168 ? 13.556 -23.951 10.589 1.00 22.34 168 ARG E N 1
ATOM 10904 C CA . ARG D 1 168 ? 14.983 -24.048 10.239 1.00 25.44 168 ARG E CA 1
ATOM 10905 C C . ARG D 1 168 ? 15.584 -22.710 9.828 1.00 24.55 168 ARG E C 1
ATOM 10906 O O . ARG D 1 168 ? 16.671 -22.346 10.253 1.00 22.42 168 ARG E O 1
ATOM 10914 N N . GLU D 1 169 ? 14.850 -22.012 8.979 1.00 25.72 169 GLU E N 1
ATOM 10915 C CA . GLU D 1 169 ? 15.170 -20.645 8.517 1.00 28.09 169 GLU E CA 1
ATOM 10916 C C . GLU D 1 169 ? 15.421 -19.727 9.738 1.00 25.86 169 GLU E C 1
ATOM 10917 O O . GLU D 1 169 ? 16.431 -19.051 9.823 1.00 23.17 169 GLU E O 1
ATOM 10923 N N . LEU D 1 170 ? 14.484 -1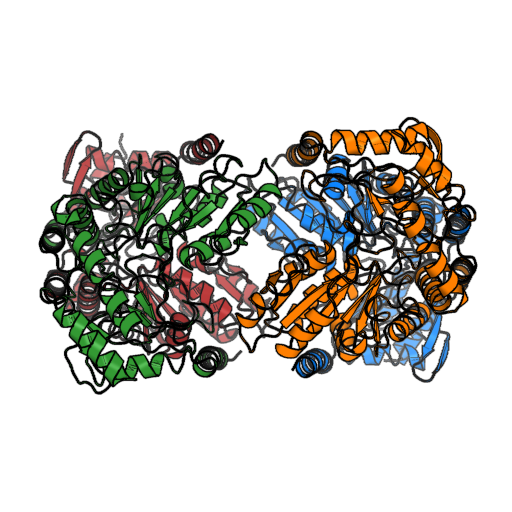9.755 10.693 1.00 24.24 170 LEU E N 1
ATOM 10924 C CA . LEU D 1 170 ? 14.555 -18.913 11.898 1.00 20.24 170 LEU E CA 1
ATOM 10925 C C . LEU D 1 170 ? 15.700 -19.263 12.813 1.00 20.22 170 LEU E C 1
ATOM 10926 O O . LEU D 1 170 ? 16.424 -18.382 13.292 1.00 20.43 170 LEU E O 1
ATOM 10931 N N . ILE D 1 171 ? 15.831 -20.560 13.085 1.00 19.83 171 ILE E N 1
ATOM 10932 C CA . ILE D 1 171 ? 16.838 -21.063 14.006 1.00 20.34 171 ILE E CA 1
ATOM 10933 C C . ILE D 1 171 ? 18.251 -20.843 13.471 1.00 20.46 171 ILE E C 1
ATOM 10934 O O . ILE D 1 171 ? 19.166 -20.467 14.208 1.00 19.37 171 ILE E O 1
ATOM 10939 N N . ALA D 1 172 ? 18.407 -21.029 12.172 1.00 21.53 172 ALA E N 1
ATOM 10940 C CA . ALA D 1 172 ? 19.699 -20.834 11.486 1.00 22.25 172 ALA E CA 1
ATOM 10941 C C . ALA D 1 172 ? 20.182 -19.374 11.500 1.00 23.25 172 ALA E C 1
ATOM 10942 O O . ALA D 1 172 ? 21.365 -19.131 11.535 1.00 24.18 172 ALA E O 1
ATOM 10944 N N . ALA D 1 173 ? 19.244 -18.431 11.491 1.00 22.20 173 ALA E N 1
ATOM 10945 C CA . ALA D 1 173 ? 19.535 -16.994 11.492 1.00 22.48 173 ALA E CA 1
ATOM 10946 C C . ALA D 1 173 ? 20.035 -16.471 12.829 1.00 24.43 173 ALA E C 1
ATOM 10947 O O . ALA D 1 173 ? 20.667 -15.414 12.875 1.00 24.61 173 ALA E O 1
ATOM 10949 N N . ASP D 1 174 ? 19.732 -17.184 13.911 1.00 23.92 174 ASP E N 1
ATOM 10950 C CA . ASP D 1 174 ? 20.083 -16.732 15.240 1.00 24.92 174 ASP E CA 1
ATOM 10951 C C . ASP D 1 174 ? 21.500 -17.056 15.663 1.00 26.52 174 ASP E C 1
ATOM 10952 O O . ASP D 1 174 ? 22.170 -17.884 15.058 1.00 24.82 174 ASP E O 1
ATOM 10957 N N . ASP D 1 175 ? 21.919 -16.370 16.734 1.00 29.09 175 ASP E N 1
ATOM 10958 C CA . ASP D 1 175 ? 23.233 -16.566 17.377 1.00 30.53 175 ASP E CA 1
ATOM 10959 C C . ASP D 1 175 ? 23.373 -18.043 17.804 1.00 30.77 175 ASP E C 1
ATOM 10960 O O . ASP D 1 175 ? 22.611 -18.509 18.653 1.00 29.11 175 ASP E O 1
ATOM 10965 N N . PRO D 1 176 ? 24.354 -18.783 17.222 1.00 31.38 176 PRO E N 1
ATOM 10966 C CA . PRO D 1 176 ? 24.509 -20.214 17.588 1.00 33.35 176 PRO E CA 1
ATOM 10967 C C . PRO D 1 176 ? 24.897 -20.487 19.040 1.00 32.24 176 PRO E C 1
ATOM 10968 O O . PRO D 1 176 ? 24.710 -21.603 19.520 1.00 34.91 176 PRO E O 1
ATOM 10972 N N . ALA D 1 177 ? 25.437 -19.481 19.719 1.00 31.48 177 ALA E N 1
ATOM 10973 C CA . ALA D 1 177 ? 25.823 -19.600 21.134 1.00 31.21 177 ALA E CA 1
ATOM 10974 C C . ALA D 1 177 ? 24.626 -19.475 22.103 1.00 29.19 177 ALA E C 1
ATOM 10975 O O . ALA D 1 177 ? 24.691 -19.953 23.215 1.00 29.95 177 ALA E O 1
ATOM 10977 N N . ALA D 1 178 ? 23.557 -18.824 21.657 1.00 25.52 178 ALA E N 1
ATOM 10978 C CA . ALA D 1 178 ? 22.375 -18.601 22.471 1.00 25.05 178 ALA E CA 1
ATOM 10979 C C . ALA D 1 178 ? 21.690 -19.918 22.847 1.00 22.13 178 ALA E C 1
ATOM 10980 O O . ALA D 1 178 ? 21.622 -20.842 22.015 1.00 21.32 178 ALA E O 1
ATOM 10982 N N . PRO D 1 179 ? 21.195 -20.015 24.089 1.00 20.37 179 PRO E N 1
ATOM 10983 C CA . PRO D 1 179 ? 20.397 -21.196 24.413 1.00 19.95 179 PRO E CA 1
ATOM 10984 C C . PRO D 1 179 ? 19.086 -21.159 23.605 1.00 17.67 179 PRO E C 1
ATOM 10985 O O . PRO D 1 179 ? 18.573 -20.075 23.282 1.00 13.61 179 PRO E O 1
ATOM 10989 N N . LYS D 1 180 ? 18.574 -22.338 23.273 1.00 16.89 180 LYS E N 1
ATOM 10990 C CA . LYS D 1 180 ? 17.393 -22.442 22.429 1.00 15.04 180 LYS E CA 1
ATOM 10991 C C . LYS D 1 180 ? 16.411 -23.518 22.876 1.00 15.81 180 LYS E C 1
ATOM 10992 O O . LYS D 1 180 ? 16.805 -24.545 23.421 1.00 15.11 180 LYS E O 1
ATOM 10998 N N A LEU D 1 181 ? 15.130 -23.261 22.624 0.50 12.90 181 LEU E N 1
ATOM 10999 N N B LEU D 1 181 ? 15.124 -23.253 22.625 0.50 14.62 181 LEU E N 1
ATOM 11000 C CA A LEU D 1 181 ? 14.095 -24.218 22.930 0.50 12.49 181 LEU E CA 1
ATOM 11001 C CA B LEU D 1 181 ? 14.038 -24.156 22.992 0.50 14.34 181 LEU E CA 1
ATOM 11002 C C A LEU D 1 181 ? 12.992 -24.157 21.884 0.50 9.30 181 LEU E C 1
ATOM 11003 C C B LEU D 1 181 ? 12.966 -24.146 21.900 0.50 10.75 181 LEU E C 1
ATOM 11004 O O A LEU D 1 181 ? 12.544 -23.085 21.473 0.50 10.36 181 LEU E O 1
ATOM 11005 O O B LEU D 1 181 ? 12.515 -23.085 21.460 0.50 10.98 181 LEU E O 1
ATOM 11014 N N . ILE D 1 182 ? 12.544 -25.327 21.481 1.00 13.42 182 ILE E N 1
ATOM 11015 C CA . ILE D 1 182 ? 11.488 -25.446 20.485 1.00 15.76 182 ILE E CA 1
ATOM 11016 C C . ILE D 1 182 ? 10.264 -25.978 21.151 1.00 14.13 182 ILE E C 1
ATOM 11017 O O . ILE D 1 182 ? 10.243 -27.119 21.589 1.00 14.57 182 ILE E O 1
ATOM 11022 N N . ALA D 1 183 ? 9.220 -25.163 21.168 1.00 14.72 183 ALA E N 1
ATOM 11023 C CA . ALA D 1 183 ? 7.907 -25.532 21.791 1.00 16.69 183 ALA E CA 1
ATOM 11024 C C . ALA D 1 183 ? 6.845 -25.853 20.747 1.00 15.41 183 ALA E C 1
ATOM 11025 O O . ALA D 1 183 ? 6.574 -25.045 19.823 1.00 14.46 183 ALA E O 1
ATOM 11027 N N . PHE D 1 184 ? 6.165 -26.989 20.934 1.00 14.37 184 PHE E N 1
ATOM 11028 C CA . PHE D 1 184 ? 5.141 -27.430 19.992 1.00 14.34 184 PHE E CA 1
ATOM 11029 C C . PHE D 1 184 ? 4.182 -28.440 20.624 1.00 14.04 184 PHE E C 1
ATOM 11030 O O . PHE D 1 184 ? 4.324 -28.796 21.751 1.00 13.15 184 PHE E O 1
ATOM 11038 N N . GLU D 1 185 ? 3.150 -28.835 19.889 1.00 14.66 185 GLU E N 1
ATOM 11039 C CA . GLU D 1 185 ? 2.161 -29.814 20.366 1.00 12.46 185 GLU E CA 1
ATOM 11040 C C . GLU D 1 185 ? 2.200 -31.069 19.542 1.00 13.86 185 GLU E C 1
ATOM 11041 O O . GLU D 1 185 ? 2.527 -31.042 18.373 1.00 14.47 185 GLU E O 1
ATOM 11047 N N . SER D 1 186 ? 1.898 -32.199 20.173 1.00 13.32 186 SER E N 1
ATOM 11048 C CA . SER D 1 186 ? 1.836 -33.489 19.435 1.00 14.32 186 SER E CA 1
ATOM 11049 C C . SER D 1 186 ? 0.537 -33.584 18.626 1.00 14.33 186 SER E C 1
ATOM 11050 O O . SER D 1 186 ? 0.531 -34.038 17.491 1.00 12.53 186 SER E O 1
ATOM 11053 N N . VAL D 1 187 ? -0.562 -33.183 19.256 1.00 15.17 187 VAL E N 1
ATOM 11054 C CA . VAL D 1 187 ? -1.903 -33.120 18.632 1.00 15.60 187 VAL E CA 1
ATOM 11055 C C . VAL D 1 187 ? -2.452 -31.722 18.888 1.00 14.53 187 VAL E C 1
ATOM 11056 O O . VAL D 1 187 ? -2.559 -31.306 20.066 1.00 13.41 187 VAL E O 1
ATOM 11060 N N . TYR D 1 188 ? -2.791 -30.997 17.808 1.00 13.23 188 TYR E N 1
ATOM 11061 C CA . TYR D 1 188 ? -3.347 -29.632 17.936 1.00 16.19 188 TYR E CA 1
ATOM 11062 C C . TYR D 1 188 ? -4.840 -29.689 18.190 1.00 17.51 188 TYR E C 1
ATOM 11063 O O . TYR D 1 188 ? -5.594 -30.299 17.451 1.00 17.72 188 TYR E O 1
ATOM 11072 N N . SER D 1 189 ? -5.243 -28.984 19.244 1.00 22.34 189 SER E N 1
ATOM 11073 C CA . SER D 1 189 ? -6.596 -29.098 19.859 1.00 24.94 189 SER E CA 1
ATOM 11074 C C . SER D 1 189 ? -7.726 -28.928 18.949 1.00 24.00 189 SER E C 1
ATOM 11075 O O . SER D 1 189 ? -8.707 -29.607 19.093 1.00 29.89 189 SER E O 1
ATOM 11078 N N . MET D 1 190 ? -7.617 -27.990 18.023 1.00 20.39 190 MET E N 1
ATOM 11079 C CA . MET D 1 190 ? -8.773 -27.565 17.241 1.00 19.15 190 MET E CA 1
ATOM 11080 C C . MET D 1 190 ? -8.877 -28.109 15.851 1.00 18.62 190 MET E C 1
ATOM 11081 O O . MET D 1 190 ? -9.984 -28.435 15.410 1.00 17.92 190 MET E O 1
ATOM 11086 N N . ASP D 1 191 ? -7.762 -28.169 15.144 1.00 18.16 191 ASP E N 1
ATOM 11087 C CA . ASP D 1 191 ? -7.711 -28.785 13.783 1.00 18.44 191 ASP E CA 1
ATOM 11088 C C . ASP D 1 191 ? -7.660 -30.342 13.914 1.00 15.65 191 ASP E C 1
ATOM 11089 O O . ASP D 1 191 ? -8.082 -31.062 13.002 1.00 16.05 191 ASP E O 1
ATOM 11094 N N . GLY D 1 192 ? -7.109 -30.833 15.026 1.00 16.81 192 GLY E N 1
ATOM 11095 C CA . GLY D 1 192 ? -6.890 -32.267 15.214 1.00 16.03 192 GLY E CA 1
ATOM 11096 C C . GLY D 1 192 ? -5.767 -32.872 14.362 1.00 15.27 192 GLY E C 1
ATOM 11097 O O . GLY D 1 192 ? -5.789 -34.060 14.067 1.00 15.72 192 GLY E O 1
ATOM 11098 N N . ASP D 1 193 ? -4.796 -32.040 13.977 1.00 11.17 193 ASP E N 1
ATOM 11099 C CA . ASP D 1 193 ? -3.625 -32.466 13.247 1.00 12.29 193 ASP E CA 1
ATOM 11100 C C . ASP D 1 193 ? -2.456 -32.746 14.177 1.00 14.49 193 ASP E C 1
ATOM 11101 O O . ASP D 1 193 ? -2.461 -32.365 15.359 1.00 13.60 193 ASP E O 1
ATOM 11106 N N . PHE D 1 194 ? -1.479 -33.444 13.623 1.00 13.26 194 PHE E N 1
ATOM 11107 C CA . PHE D 1 194 ? -0.292 -33.868 14.342 1.00 16.57 194 PHE E CA 1
ATOM 11108 C C . PHE D 1 194 ? 0.904 -32.969 14.093 1.00 17.09 194 PHE E C 1
ATOM 11109 O O . PHE D 1 194 ? 1.145 -32.510 12.993 1.00 19.00 194 PHE E O 1
ATOM 11117 N N . GLY D 1 195 ? 1.668 -32.734 15.156 1.00 16.95 195 GLY E N 1
ATOM 11118 C CA . GLY D 1 195 ? 2.944 -31.989 15.041 1.00 17.35 195 GLY E CA 1
ATOM 11119 C C . GLY D 1 195 ? 4.015 -32.919 14.482 1.00 16.52 195 GLY E C 1
ATOM 11120 O O . GLY D 1 195 ? 3.960 -34.112 14.742 1.00 18.33 195 GLY E O 1
ATOM 11121 N N . PRO D 1 196 ? 4.974 -32.389 13.711 1.00 16.22 196 PRO E N 1
ATOM 11122 C CA . PRO D 1 196 ? 6.026 -33.232 13.092 1.00 16.08 196 PRO E CA 1
ATOM 11123 C C . PRO D 1 196 ? 7.175 -33.474 14.083 1.00 17.16 196 PRO E C 1
ATOM 11124 O O . PRO D 1 196 ? 8.242 -32.872 13.989 1.00 16.28 196 PRO E O 1
ATOM 11128 N N . ILE D 1 197 ? 6.930 -34.394 15.016 1.00 14.99 197 ILE E N 1
ATOM 11129 C CA . ILE D 1 197 ? 7.818 -34.635 16.158 1.00 15.96 197 ILE E CA 1
ATOM 11130 C C . ILE D 1 197 ? 9.234 -34.965 15.671 1.00 16.51 197 ILE E C 1
ATOM 11131 O O . ILE D 1 197 ? 10.229 -34.333 16.061 1.00 15.59 197 ILE E O 1
ATOM 11136 N N . LYS D 1 198 ? 9.319 -35.952 14.794 1.00 15.34 198 LYS E N 1
ATOM 11137 C CA . LYS D 1 198 ? 10.640 -36.409 14.330 1.00 17.96 198 LYS E CA 1
ATOM 11138 C C . LYS D 1 198 ? 11.435 -35.288 13.683 1.00 16.57 198 LYS E C 1
ATOM 11139 O O . LYS D 1 198 ? 12.575 -35.075 14.026 1.00 16.00 198 LYS E O 1
ATOM 11145 N N . GLU D 1 199 ? 10.794 -34.543 12.809 1.00 14.24 199 GLU E N 1
ATOM 11146 C CA . GLU D 1 199 ? 11.491 -33.515 12.051 1.00 17.05 199 GLU E CA 1
ATOM 11147 C C . GLU D 1 199 ? 11.909 -32.368 12.953 1.00 19.44 199 GLU E C 1
ATOM 11148 O O . GLU D 1 199 ? 12.969 -31.799 12.759 1.00 15.74 199 GLU E O 1
ATOM 11154 N N . ILE D 1 200 ? 11.115 -32.061 13.979 1.00 19.83 200 ILE E N 1
ATOM 11155 C CA . ILE D 1 200 ? 11.480 -31.017 14.928 1.00 18.14 200 ILE E CA 1
ATOM 11156 C C . ILE D 1 200 ? 12.665 -31.451 15.793 1.00 17.24 200 ILE E C 1
ATOM 11157 O O . ILE D 1 200 ? 13.554 -30.647 16.076 1.00 18.72 200 ILE E O 1
ATOM 11162 N N . CYS D 1 201 ? 12.639 -32.703 16.254 1.00 14.77 201 CYS E N 1
ATOM 11163 C CA . CYS D 1 201 ? 13.750 -33.264 17.066 1.00 17.37 201 CYS E CA 1
ATOM 11164 C C . CYS D 1 201 ? 15.062 -33.263 16.265 1.00 19.73 201 CYS E C 1
ATOM 11165 O O . CYS D 1 201 ? 16.121 -32.984 16.826 1.00 17.51 201 CYS E O 1
ATOM 11168 N N . ASP D 1 202 ? 14.974 -33.590 14.975 1.00 17.15 202 ASP E N 1
ATOM 11169 C CA . ASP D 1 202 ? 16.132 -33.519 14.050 1.00 19.43 202 ASP E CA 1
ATOM 11170 C C . ASP D 1 202 ? 16.728 -32.092 13.989 1.00 18.87 202 ASP E C 1
ATOM 11171 O O . ASP D 1 202 ? 17.940 -31.898 14.076 1.00 22.77 202 ASP E O 1
ATOM 11176 N N . ILE D 1 203 ? 15.863 -31.097 13.865 1.00 19.13 203 ILE E N 1
ATOM 11177 C CA . ILE D 1 203 ? 16.289 -29.679 13.869 1.00 17.63 203 ILE E CA 1
ATOM 11178 C C . ILE D 1 203 ? 16.940 -29.337 15.217 1.00 20.90 203 ILE E C 1
ATOM 11179 O O . ILE D 1 203 ? 18.043 -28.780 15.281 1.00 19.38 203 ILE E O 1
ATOM 11184 N N . ALA D 1 204 ? 16.262 -29.725 16.296 1.00 19.83 204 ALA E N 1
ATOM 11185 C CA . ALA D 1 204 ? 16.735 -29.465 17.650 1.00 20.19 204 ALA E CA 1
ATOM 11186 C C . ALA D 1 204 ? 18.115 -30.060 17.898 1.00 20.11 204 ALA E C 1
ATOM 11187 O O . ALA D 1 204 ? 18.968 -29.406 18.487 1.00 18.04 204 ALA E O 1
ATOM 11189 N N . GLU D 1 205 ? 18.315 -31.297 17.446 1.00 20.49 205 GLU E N 1
ATOM 11190 C CA . GLU D 1 205 ? 19.582 -32.011 17.585 1.00 22.67 205 GLU E CA 1
ATOM 11191 C C . GLU D 1 205 ? 20.720 -31.300 16.779 1.00 22.97 205 GLU E C 1
ATOM 11192 O O . GLU D 1 205 ? 21.818 -31.136 17.276 1.00 21.46 205 GLU E O 1
ATOM 11198 N N . GLU D 1 206 ? 20.400 -30.858 15.560 1.00 24.22 206 GLU E N 1
ATOM 11199 C CA . GLU D 1 206 ? 21.299 -30.121 14.648 1.00 24.97 206 GLU E CA 1
ATOM 11200 C C . GLU D 1 206 ? 21.731 -28.743 15.176 1.00 23.24 206 GLU E C 1
ATOM 11201 O O . GLU D 1 206 ? 22.903 -28.395 15.112 1.00 20.12 206 GLU E O 1
ATOM 11207 N N . PHE D 1 207 ? 20.767 -27.971 15.686 1.00 20.14 207 PHE E N 1
ATOM 11208 C CA . PHE D 1 207 ? 21.019 -26.623 16.213 1.00 21.01 207 PHE E CA 1
ATOM 11209 C C . PHE D 1 207 ? 21.252 -26.524 17.746 1.00 21.93 207 PHE E C 1
ATOM 11210 O O . PHE D 1 207 ? 21.458 -25.436 18.274 1.00 23.16 207 PHE E O 1
ATOM 11218 N N . GLY D 1 208 ? 21.250 -27.663 18.438 1.00 18.70 208 GLY E N 1
ATOM 11219 C CA . GLY D 1 208 ? 21.566 -27.714 19.865 1.00 18.18 208 GLY E CA 1
ATOM 11220 C C . GLY D 1 208 ? 20.509 -27.031 20.751 1.00 19.16 208 GLY E C 1
ATOM 11221 O O . GLY D 1 208 ? 20.836 -26.271 21.682 1.00 19.14 208 GLY E O 1
ATOM 11222 N N . ALA D 1 209 ? 19.248 -27.310 20.434 1.00 16.46 209 ALA E N 1
ATOM 11223 C CA . ALA D 1 209 ? 18.089 -26.730 21.141 1.00 17.98 209 ALA E CA 1
ATOM 11224 C C . ALA D 1 209 ? 17.377 -27.777 21.971 1.00 16.93 209 ALA E C 1
ATOM 11225 O O . ALA D 1 209 ? 17.370 -28.973 21.658 1.00 17.01 209 ALA E O 1
ATOM 11227 N N . LEU D 1 210 ? 16.729 -27.308 23.000 1.00 15.74 210 LEU E N 1
ATOM 11228 C CA . LEU D 1 210 ? 15.839 -28.153 23.805 1.00 17.39 210 LEU E CA 1
ATOM 11229 C C . LEU D 1 210 ? 14.507 -28.360 23.092 1.00 16.41 210 LEU E C 1
ATOM 11230 O O . LEU D 1 210 ? 14.049 -27.494 22.366 1.00 18.64 210 LEU E O 1
ATOM 11235 N N . THR D 1 211 ? 13.878 -29.512 23.311 1.00 17.48 211 THR E N 1
ATOM 11236 C CA . THR D 1 211 ? 12.519 -29.793 22.775 1.00 16.81 211 THR E CA 1
ATOM 11237 C C . THR D 1 211 ? 11.496 -29.834 23.928 1.00 16.49 211 THR E C 1
ATOM 11238 O O . THR D 1 211 ? 11.696 -30.529 24.925 1.00 11.67 211 THR E O 1
ATOM 11242 N N . TYR D 1 212 ? 10.417 -29.086 23.748 1.00 13.50 212 TYR E N 1
ATOM 11243 C CA . TYR D 1 212 ? 9.320 -28.963 24.721 1.00 13.58 212 TYR E CA 1
ATOM 11244 C C . TYR D 1 212 ? 8.052 -29.314 23.978 1.00 13.39 212 TYR E C 1
ATOM 11245 O O . TYR D 1 212 ? 7.662 -28.589 23.009 1.00 13.21 212 TYR E O 1
ATOM 11254 N N . ILE D 1 213 ? 7.394 -30.411 24.397 1.00 11.38 213 ILE E N 1
ATOM 11255 C CA . ILE D 1 213 ? 6.197 -30.858 23.699 1.00 12.34 213 ILE E CA 1
ATOM 11256 C C . ILE D 1 213 ? 4.983 -30.869 24.663 1.00 16.97 213 ILE E C 1
ATOM 11257 O O . ILE D 1 213 ? 5.029 -31.378 25.777 1.00 13.83 213 ILE E O 1
ATOM 11262 N N . ASP D 1 214 ? 3.912 -30.276 24.184 1.00 15.24 214 ASP E N 1
ATOM 11263 C CA . ASP D 1 214 ? 2.630 -30.276 24.865 1.00 15.55 214 ASP E CA 1
ATOM 11264 C C . ASP D 1 214 ? 1.839 -31.450 24.254 1.00 15.27 214 ASP E C 1
ATOM 11265 O O . ASP D 1 214 ? 1.382 -31.366 23.129 1.00 13.66 214 ASP E O 1
ATOM 11270 N N . GLU D 1 215 ? 1.669 -32.520 25.055 1.00 11.14 215 GLU E N 1
ATOM 11271 C CA . GLU D 1 215 ? 0.915 -33.750 24.658 1.00 12.67 215 GLU E CA 1
ATOM 11272 C C . GLU D 1 215 ? -0.448 -33.824 25.383 1.00 15.28 215 GLU E C 1
ATOM 11273 O O . GLU D 1 215 ? -1.028 -34.900 25.602 1.00 12.75 215 GLU E O 1
ATOM 11279 N N . VAL D 1 216 ? -0.972 -32.662 25.726 1.00 15.17 216 VAL E N 1
ATOM 11280 C CA . VAL D 1 216 ? -2.271 -32.536 26.438 1.00 15.14 216 VAL E CA 1
ATOM 11281 C C . VAL D 1 216 ? -3.428 -33.266 25.736 1.00 14.23 216 VAL E C 1
ATOM 11282 O O . VAL D 1 216 ? -4.235 -33.927 26.390 1.00 14.28 216 VAL E O 1
ATOM 11286 N N A HIS D 1 217 ? -3.479 -33.144 24.414 0.50 16.33 217 HIS E N 1
ATOM 11287 N N B HIS D 1 217 ? -3.488 -33.115 24.418 0.50 15.99 217 HIS E N 1
ATOM 11288 C CA A HIS D 1 217 ? -4.511 -33.801 23.602 0.50 16.13 217 HIS E CA 1
ATOM 11289 C CA B HIS D 1 217 ? -4.521 -33.749 23.599 0.50 15.55 217 HIS E CA 1
ATOM 11290 C C A HIS D 1 217 ? -4.079 -35.123 22.976 0.50 15.37 217 HIS E C 1
ATOM 11291 C C B HIS D 1 217 ? -4.158 -35.147 23.056 0.50 14.86 217 HIS E C 1
ATOM 11292 O O A HIS D 1 217 ? -4.615 -35.517 21.927 0.50 17.49 217 HIS E O 1
ATOM 11293 O O B HIS D 1 217 ? -4.859 -35.630 22.160 0.50 15.19 217 HIS E O 1
ATOM 11306 N N . ALA D 1 218 ? -3.109 -35.789 23.627 1.00 14.25 218 ALA E N 1
ATOM 11307 C CA . ALA D 1 218 ? -2.649 -37.142 23.257 1.00 13.73 218 ALA E CA 1
ATOM 11308 C C . ALA D 1 218 ? -2.446 -38.088 24.459 1.00 11.57 218 ALA E C 1
ATOM 11309 O O . ALA D 1 218 ? -2.555 -39.309 24.291 1.00 14.03 218 ALA E O 1
ATOM 11311 N N . VAL D 1 219 ? -2.099 -37.554 25.631 1.00 10.50 219 VAL E N 1
ATOM 11312 C CA . VAL D 1 219 ? -1.842 -38.406 26.798 1.00 13.87 219 VAL E CA 1
ATOM 11313 C C . VAL D 1 219 ? -3.095 -39.182 27.158 1.00 15.78 219 VAL E C 1
ATOM 11314 O O . VAL D 1 219 ? -4.194 -38.646 27.118 1.00 14.00 219 VAL E O 1
ATOM 11318 N N . GLY D 1 220 ? -2.894 -40.472 27.412 1.00 13.40 220 GLY E N 1
ATOM 11319 C CA . GLY D 1 220 ? -3.976 -41.441 27.625 1.00 13.75 220 GLY E CA 1
ATOM 11320 C C . GLY D 1 220 ? -4.526 -42.090 26.348 1.00 12.08 220 GLY E C 1
ATOM 11321 O O . GLY D 1 220 ? -5.137 -43.133 26.397 1.00 14.65 220 GLY E O 1
ATOM 11322 N N . MET D 1 221 ? -4.265 -41.481 25.199 1.00 13.45 221 MET E N 1
ATOM 11323 C CA . MET D 1 221 ? -4.929 -41.836 23.947 1.00 12.01 221 MET E CA 1
ATOM 11324 C C . MET D 1 221 ? -4.096 -42.373 22.830 1.00 12.46 221 MET E C 1
ATOM 11325 O O . MET D 1 221 ? -4.650 -42.986 21.934 1.00 9.50 221 MET E O 1
ATOM 11330 N N . TYR D 1 222 ? -2.801 -42.127 22.868 1.00 10.79 222 TYR E N 1
ATOM 11331 C CA . TYR D 1 222 ? -1.848 -42.599 21.827 1.00 13.75 222 TYR E CA 1
ATOM 11332 C C . TYR D 1 222 ? -0.676 -43.268 22.516 1.00 14.38 222 TYR E C 1
ATOM 11333 O O . TYR D 1 222 ? -0.353 -42.942 23.675 1.00 14.57 222 TYR E O 1
ATOM 11342 N N . GLY D 1 223 ? -0.041 -44.175 21.778 1.00 13.44 223 GLY E N 1
ATOM 11343 C CA . GLY D 1 223 ? 1.026 -44.996 22.276 1.00 12.02 223 GLY E CA 1
ATOM 11344 C C . GLY D 1 223 ? 0.476 -46.227 22.971 1.00 11.14 223 GLY E C 1
ATOM 11345 O O . GLY D 1 223 ? -0.671 -46.237 23.394 1.00 15.36 223 GLY E O 1
ATOM 11346 N N . PRO D 1 224 ? 1.293 -47.281 23.089 1.00 13.92 224 PRO E N 1
ATOM 11347 C CA . PRO D 1 224 ? 0.835 -48.531 23.673 1.00 15.14 224 PRO E CA 1
ATOM 11348 C C . PRO D 1 224 ? 0.464 -48.450 25.164 1.00 12.87 224 PRO E C 1
ATOM 11349 O O . PRO D 1 224 ? -0.271 -49.284 25.652 1.00 13.75 224 PRO E O 1
ATOM 11353 N N . ARG D 1 225 ? 0.952 -47.444 25.858 1.00 13.13 225 ARG E N 1
ATOM 11354 C CA . ARG D 1 225 ? 0.622 -47.242 27.271 1.00 13.36 225 ARG E CA 1
ATOM 11355 C C . ARG D 1 225 ? -0.048 -45.899 27.520 1.00 12.59 225 ARG E C 1
ATOM 11356 O O . ARG D 1 225 ? -0.216 -45.448 28.666 1.00 14.16 225 ARG E O 1
ATOM 11364 N N . GLY D 1 226 ? -0.467 -45.260 26.442 1.00 14.58 226 GLY E N 1
ATOM 11365 C CA . GLY D 1 226 ? -1.097 -43.938 26.528 1.00 14.38 226 GLY E CA 1
ATOM 11366 C C . GLY D 1 226 ? -0.128 -42.792 26.853 1.00 12.80 226 GLY E C 1
ATOM 11367 O O . GLY D 1 226 ? -0.567 -41.735 27.279 1.00 12.02 226 GLY E O 1
ATOM 11368 N N . ALA D 1 227 ? 1.174 -42.974 26.631 1.00 11.27 227 ALA E N 1
ATOM 11369 C CA . ALA D 1 227 ? 2.166 -41.905 26.950 1.00 11.96 227 ALA E CA 1
ATOM 11370 C C . ALA D 1 227 ? 2.195 -40.793 25.916 1.00 13.01 227 ALA E C 1
ATOM 11371 O O . ALA D 1 227 ? 2.831 -39.766 26.141 1.00 14.84 227 ALA E O 1
ATOM 11373 N N . GLY D 1 228 ? 1.472 -40.988 24.808 1.00 9.54 228 GLY E N 1
ATOM 11374 C CA . GLY D 1 228 ? 1.319 -39.991 23.750 1.00 10.85 228 GLY E CA 1
ATOM 11375 C C . GLY D 1 228 ? 1.827 -40.379 22.398 1.00 14.24 228 GLY E C 1
ATOM 11376 O O . GLY D 1 228 ? 2.206 -41.538 22.160 1.00 12.84 228 GLY E O 1
ATOM 11377 N N . VAL D 1 229 ? 1.877 -39.383 21.514 1.00 13.68 229 VAL E N 1
ATOM 11378 C CA . VAL D 1 229 ? 2.319 -39.584 20.134 1.00 14.33 229 VAL E CA 1
ATOM 11379 C C . VAL D 1 229 ? 3.821 -39.820 20.025 1.00 18.03 229 VAL E C 1
ATOM 11380 O O . VAL D 1 229 ? 4.255 -40.585 19.172 1.00 17.20 229 VAL E O 1
ATOM 11384 N N . ALA D 1 230 ? 4.623 -39.138 20.859 1.00 19.35 230 ALA E N 1
ATOM 11385 C CA . ALA D 1 230 ? 6.082 -39.430 20.906 1.00 16.11 230 ALA E CA 1
ATOM 11386 C C . ALA D 1 230 ? 6.268 -40.930 21.261 1.00 17.64 230 ALA E C 1
ATOM 11387 O O . ALA D 1 230 ? 7.077 -41.624 20.640 1.00 13.65 230 ALA E O 1
ATOM 11389 N N . GLU D 1 231 ? 5.469 -41.431 22.206 1.00 13.33 231 GLU E N 1
ATOM 11390 C CA . GLU D 1 231 ? 5.492 -42.881 22.546 1.00 15.80 231 GLU E CA 1
ATOM 11391 C C . GLU D 1 231 ? 5.070 -43.755 21.335 1.00 17.74 231 GLU E C 1
ATOM 11392 O O . GLU D 1 231 ? 5.693 -44.759 21.041 1.00 16.97 231 GLU E O 1
ATOM 11398 N N . ARG D 1 232 ? 3.981 -43.356 20.674 1.00 17.23 232 ARG E N 1
ATOM 11399 C CA . ARG D 1 232 ? 3.503 -44.059 19.465 1.00 18.75 232 ARG E CA 1
ATOM 11400 C C . ARG D 1 232 ? 4.613 -44.194 18.407 1.00 19.57 232 ARG E C 1
ATOM 11401 O O . ARG D 1 232 ? 4.827 -45.266 17.836 1.00 18.73 232 ARG E O 1
ATOM 11409 N N . ASP D 1 233 ? 5.317 -43.090 18.200 1.00 19.99 233 ASP E N 1
ATOM 11410 C CA . ASP D 1 233 ? 6.376 -42.935 17.195 1.00 19.60 233 ASP E CA 1
ATOM 11411 C C . ASP D 1 233 ? 7.788 -43.338 17.653 1.00 20.00 233 ASP E C 1
ATOM 11412 O O . ASP D 1 233 ? 8.738 -43.331 16.868 1.00 17.67 233 ASP E O 1
ATOM 11417 N N . GLY D 1 234 ? 7.924 -43.652 18.936 1.00 20.05 234 GLY E N 1
ATOM 11418 C CA . GLY D 1 234 ? 9.189 -44.088 19.514 1.00 19.29 234 GLY E CA 1
ATOM 11419 C C . GLY D 1 234 ? 10.248 -43.033 19.728 1.00 20.82 234 GLY E C 1
ATOM 11420 O O . GLY D 1 234 ? 11.443 -43.327 19.622 1.00 23.61 234 GLY E O 1
ATOM 11421 N N . LEU D 1 235 ? 9.819 -41.841 20.124 1.00 17.27 235 LEU E N 1
ATOM 11422 C CA . LEU D 1 235 ? 10.698 -40.676 20.220 1.00 16.56 235 LEU E CA 1
ATOM 11423 C C . LEU D 1 235 ? 10.748 -39.999 21.578 1.00 18.45 235 LEU E C 1
ATOM 11424 O O . LEU D 1 235 ? 11.334 -38.938 21.684 1.00 15.66 235 LEU E O 1
ATOM 11429 N N . MET D 1 236 ? 10.160 -40.598 22.617 1.00 19.00 236 MET E N 1
ATOM 11430 C CA . MET D 1 236 ? 10.110 -39.949 23.917 1.00 18.47 236 MET E CA 1
ATOM 11431 C C . MET D 1 236 ? 11.484 -39.614 24.431 1.00 20.65 236 MET E C 1
ATOM 11432 O O . MET D 1 236 ? 11.682 -38.561 25.045 1.00 19.31 236 MET E O 1
ATOM 11437 N N . HIS D 1 237 ? 12.433 -40.509 24.155 1.00 20.24 237 HIS E N 1
ATOM 11438 C CA . HIS D 1 237 ? 13.833 -40.292 24.543 1.00 21.07 237 HIS E CA 1
ATOM 11439 C C . HIS D 1 237 ? 14.458 -39.009 23.901 1.00 22.50 237 HIS E C 1
ATOM 11440 O O . HIS D 1 237 ? 15.427 -38.484 24.409 1.00 20.45 237 HIS E O 1
ATOM 11447 N N . ARG D 1 238 ? 13.865 -38.520 22.807 1.00 23.67 238 ARG E N 1
ATOM 11448 C CA . ARG D 1 238 ? 14.326 -37.295 22.092 1.00 23.83 238 ARG E CA 1
ATOM 11449 C C . ARG D 1 238 ? 13.673 -36.001 22.561 1.00 22.78 238 ARG E C 1
ATOM 11450 O O . ARG D 1 238 ? 14.060 -34.907 22.147 1.00 23.02 238 ARG E O 1
ATOM 11458 N N . ILE D 1 239 ? 12.684 -36.138 23.431 1.00 23.20 239 ILE E N 1
ATOM 11459 C CA . ILE D 1 239 ? 11.980 -35.000 24.031 1.00 19.99 239 ILE E CA 1
ATOM 11460 C C . ILE D 1 239 ? 12.628 -34.652 25.376 1.00 18.28 239 ILE E C 1
ATOM 11461 O O . ILE D 1 239 ? 12.804 -35.518 26.222 1.00 15.96 239 ILE E O 1
ATOM 11466 N N . ASP D 1 240 ? 12.962 -33.382 25.569 1.00 15.27 240 ASP E N 1
ATOM 11467 C CA . ASP D 1 240 ? 13.577 -32.943 26.828 1.00 16.89 240 ASP E CA 1
ATOM 11468 C C . ASP D 1 240 ? 12.526 -32.706 27.909 1.00 16.18 240 ASP E C 1
ATOM 11469 O O . ASP D 1 240 ? 12.727 -33.047 29.078 1.00 15.10 240 ASP E O 1
ATOM 11474 N N . ILE D 1 241 ? 11.428 -32.046 27.516 1.00 15.04 241 ILE E N 1
ATOM 11475 C CA . ILE D 1 241 ? 10.339 -31.762 28.443 1.00 13.86 241 ILE E CA 1
ATOM 11476 C C . ILE D 1 241 ? 9.001 -32.129 27.869 1.00 14.46 241 ILE E C 1
ATOM 11477 O O . ILE D 1 241 ? 8.662 -31.706 26.745 1.00 16.54 241 ILE E O 1
ATOM 11482 N N . PHE D 1 242 ? 8.246 -32.918 28.639 1.00 14.40 242 PHE E N 1
ATOM 11483 C CA . PHE D 1 242 ? 6.851 -33.241 28.336 1.00 11.62 242 PHE E CA 1
ATOM 11484 C C . PHE D 1 242 ? 5.915 -32.416 29.173 1.00 15.26 242 PHE E C 1
ATOM 11485 O O . PHE D 1 242 ? 6.058 -32.344 30.401 1.00 10.76 242 PHE E O 1
ATOM 11493 N N . ASN D 1 243 ? 4.943 -31.816 28.517 1.00 15.06 243 ASN E N 1
ATOM 11494 C CA . ASN D 1 243 ? 3.825 -31.184 29.214 1.00 15.95 243 ASN E CA 1
ATOM 11495 C C . ASN D 1 243 ? 2.558 -31.996 28.918 1.00 15.52 243 ASN E C 1
ATOM 11496 O O . ASN D 1 243 ? 2.288 -32.391 27.782 1.00 11.75 243 ASN E O 1
ATOM 11501 N N . GLY D 1 244 ? 1.805 -32.251 29.959 1.00 12.94 244 GLY E N 1
ATOM 11502 C CA . GLY D 1 244 ? 0.536 -32.947 29.826 1.00 11.30 244 GLY E CA 1
ATOM 11503 C C . GLY D 1 244 ? -0.492 -32.494 30.863 1.00 11.87 244 GLY E C 1
ATOM 11504 O O . GLY D 1 244 ? -0.211 -31.696 31.763 1.00 9.33 244 GLY E O 1
ATOM 11505 N N . THR D 1 245 ? -1.695 -33.037 30.727 1.00 13.04 245 THR E N 1
ATOM 11506 C CA . THR D 1 245 ? -2.808 -32.752 31.644 1.00 10.61 245 THR E CA 1
ATOM 11507 C C . THR D 1 245 ? -3.348 -34.026 32.237 1.00 11.35 245 THR E C 1
ATOM 11508 O O . THR D 1 245 ? -3.210 -35.121 31.680 1.00 12.15 245 THR E O 1
ATOM 11512 N N . LEU D 1 246 ? -4.010 -33.856 33.390 1.00 13.52 246 LEU E N 1
ATOM 11513 C CA . LEU D 1 246 ? -4.731 -34.935 34.055 1.00 7.93 246 LEU E CA 1
ATOM 11514 C C . LEU D 1 246 ? -6.251 -34.741 33.943 1.00 9.16 246 LEU E C 1
ATOM 11515 O O . LEU D 1 246 ? -7.048 -35.545 34.411 1.00 11.18 246 LEU E O 1
ATOM 11520 N N . ALA D 1 247 ? -6.629 -33.682 33.268 1.00 11.16 247 ALA E N 1
ATOM 11521 C CA . ALA D 1 247 ? -8.004 -33.213 33.198 1.00 10.15 247 ALA E CA 1
ATOM 11522 C C . ALA D 1 247 ? -8.814 -33.614 31.959 1.00 14.55 247 ALA E C 1
ATOM 11523 O O . ALA D 1 247 ? -10.021 -33.308 31.882 1.00 15.69 247 ALA E O 1
ATOM 11525 N N . LYS D 1 248 ? -8.172 -34.270 31.000 1.00 13.64 248 LYS E N 1
ATOM 11526 C CA . LYS D 1 248 ? -8.821 -34.577 29.721 1.00 12.62 248 LYS E CA 1
ATOM 11527 C C . LYS D 1 248 ? -9.029 -36.099 29.612 1.00 13.58 248 LYS E C 1
ATOM 11528 O O . LYS D 1 248 ? -9.887 -36.622 30.331 1.00 13.17 248 LYS E O 1
ATOM 11534 N N . ALA D 1 249 ? -8.245 -36.823 28.827 1.00 11.69 249 ALA E N 1
ATOM 11535 C CA . ALA D 1 249 ? -8.395 -38.295 28.775 1.00 12.91 249 ALA E CA 1
ATOM 11536 C C . ALA D 1 249 ? -8.227 -38.972 30.137 1.00 11.95 249 ALA E C 1
ATOM 11537 O O . ALA D 1 249 ? -8.809 -40.023 30.390 1.00 14.26 249 ALA E O 1
ATOM 11539 N N . TYR D 1 250 ? -7.397 -38.406 31.013 1.00 8.40 250 TYR E N 1
ATOM 11540 C CA . TYR D 1 250 ? -7.228 -38.960 32.375 1.00 9.92 250 TYR E CA 1
ATOM 11541 C C . TYR D 1 250 ? -8.447 -38.705 33.281 1.00 10.30 250 TYR E C 1
ATOM 11542 O O . TYR D 1 250 ? -8.638 -39.406 34.271 1.00 15.05 250 TYR E O 1
ATOM 11551 N N . GLY D 1 251 ? -9.273 -37.730 32.890 1.00 10.37 251 GLY E N 1
ATOM 11552 C CA . GLY D 1 251 ? -10.615 -37.565 33.411 1.00 8.29 251 GLY E CA 1
ATOM 11553 C C . GLY D 1 251 ? -10.747 -36.916 34.756 1.00 11.39 251 GLY E C 1
ATOM 11554 O O . GLY D 1 251 ? -11.818 -36.948 35.354 1.00 12.79 251 GLY E O 1
ATOM 11555 N N . VAL D 1 252 ? -9.670 -36.293 35.227 1.00 13.15 252 VAL E N 1
ATOM 11556 C CA . VAL D 1 252 ? -9.697 -35.721 36.558 1.00 9.80 252 VAL E CA 1
ATOM 11557 C C . VAL D 1 252 ? -9.394 -34.261 36.518 1.00 10.15 252 VAL E C 1
ATOM 11558 O O . VAL D 1 252 ? -10.207 -33.495 36.016 1.00 9.60 252 VAL E O 1
ATOM 11562 N N . PHE D 1 253 ? -8.220 -33.857 37.007 1.00 13.16 253 PHE E N 1
ATOM 11563 C CA . PHE D 1 253 ? -7.829 -32.431 37.068 1.00 11.56 253 PHE E CA 1
ATOM 11564 C C . PHE D 1 253 ? -6.357 -32.358 37.418 1.00 11.52 253 PHE E C 1
ATOM 11565 O O . PHE D 1 253 ? -5.800 -33.270 38.098 1.00 9.96 253 PHE E O 1
ATOM 11573 N N . GLY D 1 254 ? -5.734 -31.284 36.955 1.00 10.02 254 GLY E N 1
ATOM 11574 C CA . GLY D 1 254 ? -4.319 -31.024 37.182 1.00 10.61 254 GLY E CA 1
ATOM 11575 C C . GLY D 1 254 ? -3.489 -31.103 35.924 1.00 12.67 254 GLY E C 1
ATOM 11576 O O . GLY D 1 254 ? -3.952 -31.511 34.861 1.00 11.16 254 GLY E O 1
ATOM 11577 N N . GLY D 1 255 ? -2.234 -30.758 36.066 1.00 12.62 255 GLY E N 1
ATOM 11578 C CA . GLY D 1 255 ? -1.300 -30.828 34.958 1.00 13.44 255 GLY E CA 1
ATOM 11579 C C . GLY D 1 255 ? 0.092 -31.130 35.415 1.00 12.29 255 GLY E C 1
ATOM 11580 O O . GLY D 1 255 ? 0.365 -31.261 36.624 1.00 10.81 255 GLY E O 1
ATOM 11581 N N . TYR D 1 256 ? 0.983 -31.275 34.455 1.00 11.43 256 TYR E N 1
ATOM 11582 C CA . TYR D 1 256 ? 2.365 -31.590 34.784 1.00 11.96 256 TYR E CA 1
ATOM 11583 C C . TYR D 1 256 ? 3.393 -31.294 33.706 1.00 12.11 256 TYR E C 1
ATOM 11584 O O . TYR D 1 256 ? 3.070 -31.084 32.527 1.00 11.01 256 TYR E O 1
ATOM 11593 N N . ILE D 1 257 ? 4.640 -31.316 34.160 1.00 13.32 257 ILE E N 1
ATOM 11594 C CA . ILE D 1 257 ? 5.808 -31.544 33.291 1.00 11.17 257 ILE E CA 1
ATOM 11595 C C . ILE D 1 257 ? 6.533 -32.843 33.692 1.00 11.23 257 ILE E C 1
ATOM 11596 O O . ILE D 1 257 ? 6.484 -33.282 34.859 1.00 11.52 257 ILE E O 1
ATOM 11601 N N . ALA D 1 258 ? 7.208 -33.431 32.741 1.00 11.92 258 ALA E N 1
ATOM 11602 C CA . ALA D 1 258 ? 8.052 -34.607 32.973 1.00 9.84 258 ALA E CA 1
ATOM 11603 C C . ALA D 1 258 ? 9.367 -34.343 32.248 1.00 10.46 258 ALA E C 1
ATOM 11604 O O . ALA D 1 258 ? 9.386 -33.936 31.074 1.00 12.11 258 ALA E O 1
ATOM 11606 N N . ALA D 1 259 ? 10.454 -34.571 32.960 1.00 11.95 259 ALA E N 1
ATOM 11607 C CA . ALA D 1 259 ? 11.783 -34.219 32.470 1.00 9.39 259 ALA E CA 1
ATOM 11608 C C . ALA D 1 259 ? 12.855 -34.820 33.387 1.00 10.91 259 ALA E C 1
ATOM 11609 O O . ALA D 1 259 ? 12.552 -35.617 34.247 1.00 9.44 259 ALA E O 1
ATOM 11611 N N . SER D 1 260 ? 14.106 -34.453 33.159 1.00 10.85 260 SER E N 1
ATOM 11612 C CA . SER D 1 260 ? 15.203 -34.906 33.995 1.00 11.29 260 SER E CA 1
ATOM 11613 C C . SER D 1 260 ? 15.034 -34.390 35.392 1.00 12.72 260 SER E C 1
ATOM 11614 O O . SER D 1 260 ? 14.344 -33.385 35.606 1.00 13.92 260 SER E O 1
ATOM 11617 N N . ALA D 1 261 ? 15.678 -35.058 36.358 1.00 10.89 261 ALA E N 1
ATOM 11618 C CA . ALA D 1 261 ? 15.653 -34.614 37.747 1.00 11.96 261 ALA E CA 1
ATOM 11619 C C . ALA D 1 261 ? 16.152 -33.181 37.906 1.00 13.91 261 ALA E C 1
ATOM 11620 O O . ALA D 1 261 ? 15.615 -32.428 38.704 1.00 11.92 261 ALA E O 1
ATOM 11622 N N . ARG D 1 262 ? 17.178 -32.812 37.148 1.00 13.91 262 ARG E N 1
ATOM 11623 C CA . ARG D 1 262 ? 17.729 -31.454 37.160 1.00 13.43 262 ARG E CA 1
ATOM 11624 C C . ARG D 1 262 ? 16.784 -30.431 36.658 1.00 12.33 262 ARG E C 1
ATOM 11625 O O . ARG D 1 262 ? 16.663 -29.356 37.222 1.00 8.48 262 ARG E O 1
ATOM 11633 N N . MET D 1 263 ? 16.125 -30.761 35.574 1.00 15.00 263 MET E N 1
ATOM 11634 C CA . MET D 1 263 ? 15.162 -29.861 35.001 1.00 17.16 263 MET E CA 1
ATOM 11635 C C . MET D 1 263 ? 14.031 -29.606 35.993 1.00 14.77 263 MET E C 1
ATOM 11636 O O . MET D 1 263 ? 13.738 -28.468 36.291 1.00 14.11 263 MET E O 1
ATOM 11641 N N . VAL D 1 264 ? 13.452 -30.685 36.513 1.00 11.12 264 VAL E N 1
ATOM 11642 C CA . VAL D 1 264 ? 12.326 -30.620 37.466 1.00 12.18 264 VAL E CA 1
ATOM 11643 C C . VAL D 1 264 ? 12.732 -29.899 38.758 1.00 11.47 264 VAL E C 1
ATOM 11644 O O . VAL D 1 264 ? 12.025 -29.014 39.238 1.00 11.85 264 VAL E O 1
ATOM 11648 N N . ASP D 1 265 ? 13.865 -30.294 39.332 1.00 12.21 265 ASP E N 1
ATOM 11649 C CA . ASP D 1 265 ? 14.345 -29.633 40.585 1.00 15.24 265 ASP E CA 1
ATOM 11650 C C . ASP D 1 265 ? 14.553 -28.128 40.396 1.00 13.50 265 ASP E C 1
ATOM 11651 O O . ASP D 1 265 ? 14.220 -27.325 41.269 1.00 14.11 265 ASP E O 1
ATOM 11656 N N . ALA D 1 266 ? 15.077 -27.740 39.250 1.00 13.41 266 ALA E N 1
ATOM 11657 C CA . ALA D 1 266 ? 15.310 -26.324 38.963 1.00 10.96 266 ALA E CA 1
ATOM 11658 C C . ALA D 1 266 ? 14.003 -25.538 38.795 1.00 11.93 266 ALA E C 1
ATOM 11659 O O . ALA D 1 266 ? 13.857 -24.447 39.320 1.00 12.62 266 ALA E O 1
ATOM 11661 N N . VAL D 1 267 ? 13.057 -26.107 38.061 1.00 11.21 267 VAL E N 1
ATOM 11662 C CA . VAL D 1 267 ? 11.742 -25.456 37.831 1.00 12.22 267 VAL E CA 1
ATOM 11663 C C . VAL D 1 267 ? 10.968 -25.323 39.138 1.00 12.27 267 VAL E C 1
ATOM 11664 O O . VAL D 1 267 ? 10.438 -24.251 39.466 1.00 13.15 267 VAL E O 1
ATOM 11668 N N . ARG D 1 268 ? 10.921 -26.386 39.895 1.00 11.34 268 ARG E N 1
ATOM 11669 C CA . ARG D 1 268 ? 10.188 -26.338 41.154 1.00 13.09 268 ARG E CA 1
ATOM 11670 C C . ARG D 1 268 ? 10.776 -25.375 42.165 1.00 10.46 268 ARG E C 1
ATOM 11671 O O . ARG D 1 268 ? 10.064 -24.855 43.038 1.00 12.11 268 ARG E O 1
ATOM 11679 N N . SER D 1 269 ? 12.079 -25.165 42.077 1.00 12.35 269 SER E N 1
ATOM 11680 C CA . SER D 1 269 ? 12.809 -24.277 42.994 1.00 11.36 269 SER E CA 1
ATOM 11681 C C . SER D 1 269 ? 12.731 -22.806 42.614 1.00 11.38 269 SER E C 1
ATOM 11682 O O . SER D 1 269 ? 12.958 -21.957 43.445 1.00 12.23 269 SER E O 1
ATOM 11685 N N . TYR D 1 270 ? 12.425 -22.522 41.345 1.00 9.92 270 TYR E N 1
ATOM 11686 C CA . TYR D 1 270 ? 12.402 -21.141 40.821 1.00 11.44 270 TYR E CA 1
ATOM 11687 C C . TYR D 1 270 ? 11.067 -20.621 40.294 1.00 13.43 270 TYR E C 1
ATOM 11688 O O . TYR D 1 270 ? 10.888 -19.406 40.194 1.00 15.39 270 TYR E O 1
ATOM 11697 N N . ALA D 1 271 ? 10.125 -21.502 39.956 1.00 11.38 271 ALA E N 1
ATOM 11698 C CA . ALA D 1 271 ? 8.857 -21.072 39.309 1.00 11.62 271 ALA E CA 1
ATOM 11699 C C . ALA D 1 271 ? 7.856 -20.588 40.339 1.00 12.49 271 ALA E C 1
ATOM 11700 O O . ALA D 1 271 ? 7.411 -21.410 41.154 1.00 11.66 271 ALA E O 1
ATOM 11702 N N . PRO D 1 272 ? 7.496 -19.268 40.337 1.00 12.53 272 PRO E N 1
ATOM 11703 C CA . PRO D 1 272 ? 6.476 -18.788 41.299 1.00 10.37 272 PRO E CA 1
ATOM 11704 C C . PRO D 1 272 ? 5.132 -19.487 41.221 1.00 12.90 272 PRO E C 1
ATOM 11705 O O . PRO D 1 272 ? 4.498 -19.729 42.237 1.00 12.99 272 PRO E O 1
ATOM 11709 N N . GLY D 1 273 ? 4.715 -19.814 39.998 1.00 13.24 273 GLY E N 1
ATOM 11710 C CA . GLY D 1 273 ? 3.474 -20.525 39.773 1.00 13.38 273 GLY E CA 1
ATOM 11711 C C . GLY D 1 273 ? 3.423 -21.906 40.382 1.00 14.73 273 GLY E C 1
ATOM 11712 O O . GLY D 1 273 ? 2.335 -22.462 40.655 1.00 16.53 273 GLY E O 1
ATOM 11713 N N . PHE D 1 274 ? 4.582 -22.493 40.614 1.00 14.29 274 PHE E N 1
ATOM 11714 C CA . PHE D 1 274 ? 4.634 -23.776 41.345 1.00 12.64 274 PHE E CA 1
ATOM 11715 C C . PHE D 1 274 ? 4.660 -23.552 42.841 1.00 11.57 274 PHE E C 1
ATOM 11716 O O . PHE D 1 274 ? 3.948 -24.233 43.613 1.00 14.63 274 PHE E O 1
ATOM 11724 N N A ILE D 1 275 ? 5.526 -22.628 43.250 0.50 12.96 275 ILE E N 1
ATOM 11725 N N B ILE D 1 275 ? 5.531 -22.634 43.250 0.50 13.30 275 ILE E N 1
ATOM 11726 C CA A ILE D 1 275 ? 5.840 -22.342 44.660 0.50 12.26 275 ILE E CA 1
ATOM 11727 C CA B ILE D 1 275 ? 5.825 -22.344 44.660 0.50 12.82 275 ILE E CA 1
ATOM 11728 C C A ILE D 1 275 ? 4.673 -21.762 45.466 0.50 14.33 275 ILE E C 1
ATOM 11729 C C B ILE D 1 275 ? 4.621 -21.808 45.434 0.50 14.50 275 ILE E C 1
ATOM 11730 O O A ILE D 1 275 ? 4.380 -22.207 46.565 0.50 13.24 275 ILE E O 1
ATOM 11731 O O B ILE D 1 275 ? 4.227 -22.351 46.449 0.50 14.65 275 ILE E O 1
ATOM 11740 N N . PHE D 1 276 ? 4.032 -20.744 44.900 1.00 15.27 276 PHE E N 1
ATOM 11741 C CA . PHE D 1 276 ? 3.078 -19.904 45.636 1.00 14.48 276 PHE E CA 1
ATOM 11742 C C . PHE D 1 276 ? 1.595 -20.252 45.514 1.00 15.14 276 PHE E C 1
ATOM 11743 O O . PHE D 1 276 ? 0.711 -19.396 45.706 1.00 19.40 276 PHE E O 1
ATOM 11751 N N . SER D 1 277 ? 1.317 -21.508 45.244 1.00 15.75 277 SER E N 1
ATOM 11752 C CA . SER D 1 277 ? -0.050 -21.963 45.108 1.00 17.21 277 SER E CA 1
ATOM 11753 C C . SER D 1 277 ? -0.247 -23.293 45.815 1.00 13.71 277 SER E C 1
ATOM 11754 O O . SER D 1 277 ? 0.657 -24.126 45.863 1.00 15.24 277 SER E O 1
ATOM 11757 N N . THR D 1 278 ? -1.438 -23.454 46.390 1.00 12.49 278 THR E N 1
ATOM 11758 C CA . THR D 1 278 ? -1.829 -24.651 47.121 1.00 12.39 278 THR E CA 1
ATOM 11759 C C . THR D 1 278 ? -1.672 -25.854 46.235 1.00 10.43 278 THR E C 1
ATOM 11760 O O . THR D 1 278 ? -2.014 -25.824 45.036 1.00 12.36 278 THR E O 1
ATOM 11764 N N . SER D 1 279 ? -1.139 -26.932 46.809 1.00 10.78 279 SER E N 1
ATOM 11765 C CA . SER D 1 279 ? -0.949 -28.157 46.033 1.00 10.00 279 SER E CA 1
ATOM 11766 C C . SER D 1 279 ? -2.323 -28.794 45.765 1.00 11.41 279 SER E C 1
ATOM 11767 O O . SER D 1 279 ? -3.301 -28.541 46.494 1.00 12.93 279 SER E O 1
ATOM 11770 N N . LEU D 1 280 ? -2.388 -29.604 44.717 1.00 12.78 280 LEU E N 1
ATOM 11771 C CA . LEU D 1 280 ? -3.632 -30.303 44.338 1.00 13.89 280 LEU E CA 1
ATOM 11772 C C . LEU D 1 280 ? -4.180 -31.091 45.490 1.00 12.91 280 LEU E C 1
ATOM 11773 O O . LEU D 1 280 ? -3.405 -31.649 46.259 1.00 13.03 280 LEU E O 1
ATOM 11778 N N . PRO D 1 281 ? -5.513 -31.168 45.605 1.00 15.05 281 PRO E N 1
ATOM 11779 C CA . PRO D 1 281 ? -6.066 -32.024 46.670 1.00 13.97 281 PRO E CA 1
ATOM 11780 C C . PRO D 1 281 ? -5.625 -33.469 46.512 1.00 14.29 281 PRO E C 1
ATOM 11781 O O . PRO D 1 281 ? -5.581 -33.979 45.373 1.00 10.44 281 PRO E O 1
ATOM 11785 N N . PRO D 1 282 ? -5.233 -34.114 47.619 1.00 13.73 282 PRO E N 1
ATOM 11786 C CA . PRO D 1 282 ? -4.826 -35.533 47.521 1.00 14.24 282 PRO E CA 1
ATOM 11787 C C . PRO D 1 282 ? -5.785 -36.468 46.777 1.00 12.81 282 PRO E C 1
ATOM 11788 O O . PRO D 1 282 ? -5.319 -37.368 46.049 1.00 17.26 282 PRO E O 1
ATOM 11792 N N . ALA D 1 283 ? -7.099 -36.288 46.987 1.00 13.28 283 ALA E N 1
ATOM 11793 C CA . ALA D 1 283 ? -8.131 -37.041 46.282 1.00 13.56 283 ALA E CA 1
ATOM 11794 C C . ALA D 1 283 ? -8.056 -36.918 44.737 1.00 14.50 283 ALA E C 1
ATOM 11795 O O . ALA D 1 283 ? -8.287 -37.915 44.017 1.00 12.91 283 ALA E O 1
ATOM 11797 N N . ILE D 1 284 ? -7.712 -35.720 44.259 1.00 13.60 284 ILE E N 1
ATOM 11798 C CA . ILE D 1 284 ? -7.487 -35.463 42.832 1.00 13.28 284 ILE E CA 1
ATOM 11799 C C . ILE D 1 284 ? -6.230 -36.205 42.345 1.00 11.09 284 ILE E C 1
ATOM 11800 O O . ILE D 1 284 ? -6.229 -36.864 41.302 1.00 12.08 284 ILE E O 1
ATOM 11805 N N . ALA D 1 285 ? -5.175 -36.118 43.118 1.00 8.39 285 ALA E N 1
ATOM 11806 C CA . ALA D 1 285 ? -3.948 -36.793 42.812 1.00 8.85 285 ALA E CA 1
ATOM 11807 C C . ALA D 1 285 ? -4.136 -38.325 42.799 1.00 11.36 285 ALA E C 1
ATOM 11808 O O . ALA D 1 285 ? -3.590 -38.998 41.936 1.00 13.78 285 ALA E O 1
ATOM 11810 N N . ALA D 1 286 ? -4.912 -38.847 43.753 1.00 10.05 286 ALA E N 1
ATOM 11811 C CA . ALA D 1 286 ? -5.246 -40.278 43.858 1.00 12.68 286 ALA E CA 1
ATOM 11812 C C . ALA D 1 286 ? -6.009 -40.776 42.604 1.00 12.16 286 ALA E C 1
ATOM 11813 O O . ALA D 1 286 ? -5.649 -41.760 41.946 1.00 11.15 286 ALA E O 1
ATOM 11815 N N . GLY D 1 287 ? -7.074 -40.061 42.281 1.00 10.72 287 GLY E N 1
ATOM 11816 C CA . GLY D 1 287 ? -7.875 -40.340 41.076 1.00 10.17 287 GLY E CA 1
ATOM 11817 C C . GLY D 1 287 ? -7.037 -40.339 39.805 1.00 10.93 287 GLY E C 1
ATOM 11818 O O . GLY D 1 287 ? -7.102 -41.275 39.016 1.00 9.90 287 GLY E O 1
ATOM 11819 N N . ALA D 1 288 ? -6.237 -39.287 39.647 1.00 12.58 288 ALA E N 1
ATOM 11820 C CA . ALA D 1 288 ? -5.378 -39.111 38.451 1.00 13.57 288 ALA E CA 1
ATOM 11821 C C . ALA D 1 288 ? -4.384 -40.240 38.327 1.00 12.78 288 ALA E C 1
ATOM 11822 O O . ALA D 1 288 ? -4.204 -40.810 37.248 1.00 14.71 288 ALA E O 1
ATOM 11824 N N . GLN D 1 289 ? -3.749 -40.594 39.433 1.00 13.58 289 GLN E N 1
ATOM 11825 C CA . GLN D 1 289 ? -2.779 -41.680 39.408 1.00 15.00 289 GLN E CA 1
ATOM 11826 C C . GLN D 1 289 ? -3.394 -43.013 38.993 1.00 13.98 289 GLN E C 1
ATOM 11827 O O . GLN D 1 289 ? -2.799 -43.766 38.263 1.00 11.29 289 GLN E O 1
ATOM 11833 N N . ALA D 1 290 ? -4.540 -43.308 39.590 1.00 11.14 290 ALA E N 1
ATOM 11834 C CA . ALA D 1 290 ? -5.330 -44.521 39.299 1.00 11.49 290 ALA E CA 1
ATOM 11835 C C . ALA D 1 290 ? -5.720 -44.552 37.803 1.00 11.75 290 ALA E C 1
ATOM 11836 O O . ALA D 1 290 ? -5.653 -45.586 37.148 1.00 9.33 290 ALA E O 1
ATOM 11838 N N . SER D 1 291 ? -6.080 -43.391 37.276 1.00 9.82 291 SER E N 1
ATOM 11839 C CA . SER D 1 291 ? -6.450 -43.273 35.851 1.00 12.44 291 SER E CA 1
ATOM 11840 C C . SER D 1 291 ? -5.243 -43.535 34.912 1.00 12.92 291 SER E C 1
ATOM 11841 O O . SER D 1 291 ? -5.355 -44.222 33.911 1.00 12.70 291 SER E O 1
ATOM 11844 N N . ILE D 1 292 ? -4.103 -42.955 35.257 1.00 13.67 292 ILE E N 1
ATOM 11845 C CA . ILE D 1 292 ? -2.878 -43.130 34.463 1.00 11.71 292 ILE E CA 1
ATOM 11846 C C . ILE D 1 292 ? -2.478 -44.601 34.457 1.00 13.64 292 ILE E C 1
ATOM 11847 O O . ILE D 1 292 ? -2.160 -45.149 33.379 1.00 13.83 292 ILE E O 1
ATOM 11852 N N . ALA D 1 293 ? -2.477 -45.214 35.653 1.00 13.38 293 ALA E N 1
ATOM 11853 C CA . ALA D 1 293 ? -2.085 -46.621 35.805 1.00 13.69 293 ALA E CA 1
ATOM 11854 C C . ALA D 1 293 ? -3.003 -47.536 35.029 1.00 17.14 293 ALA E C 1
ATOM 11855 O O . ALA D 1 293 ? -2.566 -48.473 34.393 1.00 14.71 293 ALA E O 1
ATOM 11857 N N . PHE D 1 294 ? -4.299 -47.286 35.106 1.00 16.15 294 PHE E N 1
ATOM 11858 C CA . PHE D 1 294 ? -5.265 -48.131 34.350 1.00 14.23 294 PHE E CA 1
ATOM 11859 C C . PHE D 1 294 ? -5.020 -48.009 32.823 1.00 16.13 294 PHE E C 1
ATOM 11860 O O . PHE D 1 294 ? -4.971 -49.015 32.076 1.00 16.22 294 PHE E O 1
ATOM 11868 N N . LEU D 1 295 ? -4.871 -46.781 32.363 1.00 11.47 295 LEU E N 1
ATOM 11869 C CA . LEU D 1 295 ? -4.650 -46.543 30.938 1.00 13.39 295 LEU E CA 1
ATOM 11870 C C . LEU D 1 295 ? -3.335 -47.067 30.387 1.00 14.14 295 LEU E C 1
ATOM 11871 O O . LEU D 1 295 ? -3.240 -47.320 29.188 1.00 15.53 295 LEU E O 1
ATOM 11876 N N . LYS D 1 296 ? -2.349 -47.303 31.239 1.00 13.05 296 LYS E N 1
ATOM 11877 C CA . LYS D 1 296 ? -1.107 -47.976 30.828 1.00 11.99 296 LYS E CA 1
ATOM 11878 C C . LYS D 1 296 ? -1.329 -49.471 30.523 1.00 13.86 296 LYS E C 1
ATOM 11879 O O . LYS D 1 296 ? -0.465 -50.093 29.952 1.00 13.87 296 LYS E O 1
ATOM 11885 N N . THR D 1 297 ? -2.453 -50.034 30.942 1.00 16.01 297 THR E N 1
ATOM 11886 C CA . THR D 1 297 ? -2.695 -51.482 30.807 1.00 17.24 297 THR E CA 1
ATOM 11887 C C . THR D 1 297 ? -3.388 -51.839 29.490 1.00 19.18 297 THR E C 1
ATOM 11888 O O . THR D 1 297 ? -3.868 -50.956 28.768 1.00 17.48 297 THR E O 1
ATOM 11892 N N . ALA D 1 298 ? -3.457 -53.159 29.222 1.00 18.79 298 ALA E N 1
ATOM 11893 C CA . ALA D 1 298 ? -4.155 -53.720 28.035 1.00 17.35 298 ALA E CA 1
ATOM 11894 C C . ALA D 1 298 ? -5.645 -53.361 28.044 1.00 20.85 298 ALA E C 1
ATOM 11895 O O . ALA D 1 298 ? -6.237 -53.140 26.981 1.00 21.33 298 ALA E O 1
ATOM 11897 N N . GLU D 1 299 ? -6.235 -53.260 29.238 1.00 17.26 299 GLU E N 1
ATOM 11898 C CA . GLU D 1 299 ? -7.641 -52.811 29.401 1.00 19.61 299 GLU E CA 1
ATOM 11899 C C . GLU D 1 299 ? -7.779 -51.359 28.988 1.00 19.36 299 GLU E C 1
ATOM 11900 O O . GLU D 1 299 ? -8.780 -50.963 28.371 1.00 18.54 299 GLU E O 1
ATOM 11906 N N . GLY D 1 300 ? -6.774 -50.558 29.327 1.00 17.56 300 GLY E N 1
ATOM 11907 C CA . GLY D 1 300 ? -6.714 -49.185 28.855 1.00 15.45 300 GLY E CA 1
ATOM 11908 C C . GLY D 1 300 ? -6.599 -49.105 27.308 1.00 17.41 300 GLY E C 1
ATOM 11909 O O . GLY D 1 300 ? -7.235 -48.253 26.655 1.00 19.15 300 GLY E O 1
ATOM 11910 N N . GLN D 1 301 ? -5.815 -50.013 26.718 1.00 16.52 301 GLN E N 1
ATOM 11911 C CA . GLN D 1 301 ? -5.656 -50.059 25.269 1.00 15.63 301 GLN E CA 1
ATOM 11912 C C . GLN D 1 301 ? -6.999 -50.285 24.562 1.00 18.00 301 GLN E C 1
ATOM 11913 O O . GLN D 1 301 ? -7.245 -49.737 23.439 1.00 16.42 301 GLN E O 1
ATOM 11919 N N . LYS D 1 302 ? -7.864 -51.070 25.203 1.00 16.91 302 LYS E N 1
ATOM 11920 C CA . LYS D 1 302 ? -9.191 -51.348 24.652 1.00 18.37 302 LYS E CA 1
ATOM 11921 C C . LYS D 1 302 ? -10.007 -50.071 24.478 1.00 16.05 302 LYS E C 1
ATOM 11922 O O . LYS D 1 302 ? -10.752 -49.951 23.526 1.00 16.02 302 LYS E O 1
ATOM 11928 N N . LEU D 1 303 ? -9.857 -49.112 25.373 1.00 14.71 303 LEU E N 1
ATOM 11929 C CA . LEU D 1 303 ? -10.572 -47.845 25.252 1.00 15.34 303 LEU E CA 1
ATOM 11930 C C . LEU D 1 303 ? -10.054 -47.008 24.102 1.00 14.52 303 LEU E C 1
ATOM 11931 O O . LEU D 1 303 ? -10.842 -46.426 23.337 1.00 15.23 303 LEU E O 1
ATOM 11936 N N . ARG D 1 304 ? -8.732 -46.956 23.990 1.00 14.68 304 ARG E N 1
ATOM 11937 C CA . ARG D 1 304 ? -8.076 -46.221 22.898 1.00 14.40 304 ARG E CA 1
ATOM 11938 C C . ARG D 1 304 ? -8.550 -46.765 21.540 1.00 13.51 304 ARG E C 1
ATOM 11939 O O . ARG D 1 304 ? -8.891 -45.978 20.650 1.00 16.51 304 ARG E O 1
ATOM 11947 N N . ASP D 1 305 ? -8.579 -48.098 21.412 1.00 17.54 305 ASP E N 1
ATOM 11948 C CA . ASP D 1 305 ? -9.037 -48.786 20.197 1.00 17.38 305 ASP E CA 1
ATOM 11949 C C . ASP D 1 305 ? -10.486 -48.418 19.870 1.00 18.14 305 ASP E C 1
ATOM 11950 O O . ASP D 1 305 ? -10.809 -48.138 18.716 1.00 17.51 305 ASP E O 1
ATOM 11955 N N . ALA D 1 306 ? -11.340 -48.393 20.895 1.00 18.77 306 ALA E N 1
ATOM 11956 C CA . ALA D 1 306 ? -12.755 -48.022 20.739 1.00 17.34 306 ALA E CA 1
ATOM 11957 C C . ALA D 1 306 ? -12.907 -46.557 20.346 1.00 16.14 306 ALA E C 1
ATOM 11958 O O . ALA D 1 306 ? -13.709 -46.212 19.459 1.00 17.74 306 ALA E O 1
ATOM 11960 N N . GLN D 1 307 ? -12.133 -45.683 20.974 1.00 17.89 307 GLN E N 1
ATOM 11961 C CA . GLN D 1 307 ? -12.177 -44.243 20.625 1.00 16.18 307 GLN E CA 1
ATOM 11962 C C . GLN D 1 307 ? -11.821 -44.023 19.165 1.00 17.19 307 GLN E C 1
ATOM 11963 O O . GLN D 1 307 ? -12.495 -43.280 18.460 1.00 16.69 307 GLN E O 1
ATOM 11969 N N . GLN D 1 308 ? -10.726 -44.644 18.732 1.00 15.00 308 GLN E N 1
ATOM 11970 C CA . GLN D 1 308 ? -10.257 -44.510 17.338 1.00 14.82 308 GLN E CA 1
ATOM 11971 C C . GLN D 1 308 ? -11.258 -45.051 16.335 1.00 15.67 308 GLN E C 1
ATOM 11972 O O . GLN D 1 308 ? -11.464 -44.429 15.298 1.00 18.14 308 GLN E O 1
ATOM 11978 N N A MET D 1 309 ? -11.908 -46.169 16.655 0.90 21.06 309 MET E N 1
ATOM 11979 N N B MET D 1 309 ? -11.884 -46.190 16.646 0.10 15.86 309 MET E N 1
ATOM 11980 C CA A MET D 1 309 ? -12.932 -46.768 15.789 0.90 16.37 309 MET E CA 1
ATOM 11981 C CA B MET D 1 309 ? -12.914 -46.784 15.773 0.10 15.71 309 MET E CA 1
ATOM 11982 C C A MET D 1 309 ? -14.105 -45.819 15.679 0.90 21.12 309 MET E C 1
ATOM 11983 C C B MET D 1 309 ? -14.137 -45.870 15.683 0.10 17.40 309 MET E C 1
ATOM 11984 O O A MET D 1 309 ? -14.515 -45.438 14.587 0.90 17.28 309 MET E O 1
ATOM 11985 O O B MET D 1 309 ? -14.628 -45.607 14.585 0.10 17.44 309 MET E O 1
ATOM 11994 N N . HIS D 1 310 ? -14.620 -45.388 16.833 1.00 18.89 310 HIS E N 1
ATOM 11995 C CA . HIS D 1 310 ? -15.774 -44.427 16.852 1.00 18.54 310 HIS E CA 1
ATOM 11996 C C . HIS D 1 310 ? -15.490 -43.129 16.107 1.00 18.56 310 HIS E C 1
ATOM 11997 O O . HIS D 1 310 ? -16.325 -42.644 15.356 1.00 16.13 310 HIS E O 1
ATOM 12004 N N . ALA D 1 311 ? -14.293 -42.605 16.298 1.00 18.34 311 ALA E N 1
ATOM 12005 C CA . ALA D 1 311 ? -13.848 -41.423 15.577 1.00 17.51 311 ALA E CA 1
ATOM 12006 C C . ALA D 1 311 ? -13.876 -41.647 14.061 1.00 17.74 311 ALA E C 1
ATOM 12007 O O . ALA D 1 311 ? -14.449 -40.819 13.333 1.00 16.31 311 ALA E O 1
ATOM 12009 N N A LYS D 1 312 ? -13.279 -42.734 13.555 0.50 17.97 312 LYS E N 1
ATOM 12010 N N B LYS D 1 312 ? -13.293 -42.752 13.604 0.50 17.13 312 LYS E N 1
ATOM 12011 C CA A LYS D 1 312 ? -13.301 -43.001 12.100 0.50 21.52 312 LYS E CA 1
ATOM 12012 C CA B LYS D 1 312 ? -13.279 -43.115 12.192 0.50 18.75 312 LYS E CA 1
ATOM 12013 C C A LYS D 1 312 ? -14.705 -43.204 11.558 0.50 19.43 312 LYS E C 1
ATOM 12014 C C B LYS D 1 312 ? -14.683 -43.183 11.614 0.50 17.61 312 LYS E C 1
ATOM 12015 O O A LYS D 1 312 ? -15.021 -42.699 10.469 0.50 18.45 312 LYS E O 1
ATOM 12016 O O B LYS D 1 312 ? -14.966 -42.586 10.568 0.50 17.21 312 LYS E O 1
ATOM 12027 N N . VAL D 1 313 ? -15.555 -43.920 12.304 1.00 18.47 313 VAL E N 1
ATOM 12028 C CA . VAL D 1 313 ? -16.957 -44.102 11.882 1.00 17.19 313 VAL E CA 1
ATOM 12029 C C . VAL D 1 313 ? -17.682 -42.770 11.795 1.00 16.02 313 VAL E C 1
ATOM 12030 O O . VAL D 1 313 ? -18.352 -42.477 10.798 1.00 14.44 313 VAL E O 1
ATOM 12034 N N . LEU D 1 314 ? -17.555 -41.948 12.830 1.00 15.27 314 LEU E N 1
ATOM 12035 C CA . LEU D 1 314 ? -18.226 -40.606 12.797 1.00 18.80 314 LEU E CA 1
ATOM 12036 C C . LEU D 1 314 ? -17.768 -39.814 11.553 1.00 15.99 314 LEU E C 1
ATOM 12037 O O . LEU D 1 314 ? -18.568 -39.225 10.808 1.00 13.47 314 LEU E O 1
ATOM 12042 N N . LYS D 1 315 ? -16.467 -39.820 11.343 1.00 16.46 315 LYS E N 1
ATOM 12043 C CA . LYS D 1 315 ? -15.885 -39.137 10.203 1.00 18.47 315 LYS E CA 1
ATOM 12044 C C . LYS D 1 315 ? -16.423 -39.636 8.871 1.00 19.79 315 LYS E C 1
ATOM 12045 O O . LYS D 1 315 ? -16.770 -38.816 8.029 1.00 20.05 315 LYS E O 1
ATOM 12051 N N A MET D 1 316 ? -16.460 -40.957 8.686 0.50 20.46 316 MET E N 1
ATOM 12052 N N B MET D 1 316 ? -16.461 -40.960 8.638 0.50 21.00 316 MET E N 1
ATOM 12053 C CA A MET D 1 316 ? -16.985 -41.566 7.437 0.50 21.35 316 MET E CA 1
ATOM 12054 C CA B MET D 1 316 ? -17.021 -41.480 7.347 0.50 22.16 316 MET E CA 1
ATOM 12055 C C A MET D 1 316 ? -18.443 -41.103 7.199 0.50 18.53 316 MET E C 1
ATOM 12056 C C B MET D 1 316 ? -18.464 -41.018 7.189 0.50 18.59 316 MET E C 1
ATOM 12057 O O A MET D 1 316 ? -18.782 -40.660 6.086 0.50 14.52 316 MET E O 1
ATOM 12058 O O B MET D 1 316 ? -18.831 -40.525 6.108 0.50 13.81 316 MET E O 1
ATOM 12067 N N . ARG D 1 317 ? -19.263 -41.175 8.258 1.00 16.66 317 ARG E N 1
ATOM 12068 C CA . ARG D 1 317 ? -20.691 -40.821 8.218 1.00 18.95 317 ARG E CA 1
ATOM 12069 C C . ARG D 1 317 ? -20.928 -39.346 7.873 1.00 20.23 317 ARG E C 1
ATOM 12070 O O . ARG D 1 317 ? -21.795 -39.037 7.033 1.00 19.71 317 ARG E O 1
ATOM 12078 N N A LEU D 1 318 ? -20.122 -38.457 8.458 0.50 16.85 318 LEU E N 1
ATOM 12079 N N B LEU D 1 318 ? -20.145 -38.435 8.452 0.50 19.00 318 LEU E N 1
ATOM 12080 C CA A LEU D 1 318 ? -20.237 -37.008 8.174 0.50 17.30 318 LEU E CA 1
ATOM 12081 C CA B LEU D 1 318 ? -20.308 -36.988 8.129 0.50 20.08 318 LEU E CA 1
ATOM 12082 C C A LEU D 1 318 ? -19.791 -36.687 6.744 0.50 19.88 318 LEU E C 1
ATOM 12083 C C B LEU D 1 318 ? -19.758 -36.627 6.740 0.50 22.01 318 LEU E C 1
ATOM 12084 O O A LEU D 1 318 ? -20.458 -35.937 6.026 0.50 12.94 318 LEU E O 1
ATOM 12085 O O B LEU D 1 318 ? -20.322 -35.775 6.045 0.50 17.02 318 LEU E O 1
ATOM 12094 N N . LYS D 1 319 ? -18.668 -37.263 6.337 1.00 22.58 319 LYS E N 1
ATOM 12095 C CA . LYS D 1 319 ? -18.168 -37.098 4.953 1.00 24.56 319 LYS E CA 1
ATOM 12096 C C . LYS D 1 319 ? -19.242 -37.577 3.932 1.00 26.35 319 LYS E C 1
ATOM 12097 O O . LYS D 1 319 ? -19.452 -36.935 2.863 1.00 26.47 319 LYS E O 1
ATOM 12103 N N . ALA D 1 320 ? -19.928 -38.672 4.290 1.00 24.50 320 ALA E N 1
ATOM 12104 C CA . ALA D 1 320 ? -21.021 -39.223 3.462 1.00 24.80 320 ALA E CA 1
ATOM 12105 C C . ALA D 1 320 ? -22.205 -38.241 3.281 1.00 25.63 320 ALA E C 1
ATOM 12106 O O . ALA D 1 320 ? -22.946 -38.335 2.307 1.00 24.71 320 ALA E O 1
ATOM 12108 N N . LEU D 1 321 ? -22.357 -37.307 4.215 1.00 27.97 321 LEU E N 1
ATOM 12109 C CA . LEU D 1 321 ? -23.362 -36.207 4.101 1.00 30.08 321 LEU E CA 1
ATOM 12110 C C . LEU D 1 321 ? -22.861 -35.072 3.250 1.00 31.67 321 LEU E C 1
ATOM 12111 O O . LEU D 1 321 ? -23.599 -34.441 2.586 1.00 34.20 321 LEU E O 1
ATOM 12116 N N . GLY D 1 322 ? -21.561 -34.961 3.136 1.00 29.08 322 GLY E N 1
ATOM 12117 C CA . GLY D 1 322 ? -20.946 -33.897 2.396 1.00 29.59 322 GLY E CA 1
ATOM 12118 C C . GLY D 1 322 ? -20.676 -32.765 3.341 1.00 26.63 322 GLY E C 1
ATOM 12119 O O . GLY D 1 322 ? -20.586 -31.660 2.909 1.00 28.73 322 GLY E O 1
ATOM 12120 N N . MET D 1 323 ? -20.500 -33.071 4.632 1.00 26.25 323 MET E N 1
ATOM 12121 C CA . MET D 1 323 ? -20.210 -32.051 5.674 1.00 33.72 323 MET E CA 1
ATOM 12122 C C . MET D 1 323 ? -18.795 -31.556 5.495 1.00 31.68 323 MET E C 1
ATOM 12123 O O . MET D 1 323 ? -17.942 -32.322 5.065 1.00 26.91 323 MET E O 1
ATOM 12128 N N . PRO D 1 324 ? -18.523 -30.291 5.870 1.00 40.51 324 PRO E N 1
ATOM 12129 C CA . PRO D 1 324 ? -17.146 -29.813 5.756 1.00 40.75 324 PRO E CA 1
ATOM 12130 C C . PRO D 1 324 ? -16.282 -30.282 6.947 1.00 36.58 324 PRO E C 1
ATOM 12131 O O . PRO D 1 324 ? -16.033 -29.508 7.889 1.00 32.71 324 PRO E O 1
ATOM 12135 N N . ILE D 1 325 ? -15.858 -31.548 6.864 1.00 36.00 325 ILE E N 1
ATOM 12136 C CA . ILE D 1 325 ? -15.001 -32.223 7.849 1.00 35.58 325 ILE E CA 1
ATOM 12137 C C . ILE D 1 325 ? -13.589 -31.996 7.495 1.00 32.65 325 ILE E C 1
ATOM 12138 O O . ILE D 1 325 ? -13.225 -32.235 6.359 1.00 32.70 325 ILE E O 1
ATOM 12143 N N . ILE D 1 326 ? -12.780 -31.594 8.474 1.00 31.90 326 ILE E N 1
ATOM 12144 C CA . ILE D 1 326 ? -11.348 -31.527 8.314 1.00 32.36 326 ILE E CA 1
ATOM 12145 C C . ILE D 1 326 ? -10.785 -32.755 9.003 1.00 27.21 326 ILE E C 1
ATOM 12146 O O . ILE D 1 326 ? -10.915 -32.891 10.185 1.00 24.89 326 ILE E O 1
ATOM 12151 N N . ASP D 1 327 ? -10.208 -33.663 8.219 1.00 25.38 327 ASP E N 1
ATOM 12152 C CA . ASP D 1 327 ? -9.730 -34.962 8.717 1.00 22.42 327 ASP E CA 1
ATOM 12153 C C . ASP D 1 327 ? -8.212 -35.120 8.620 1.00 21.60 327 ASP E C 1
ATOM 12154 O O . ASP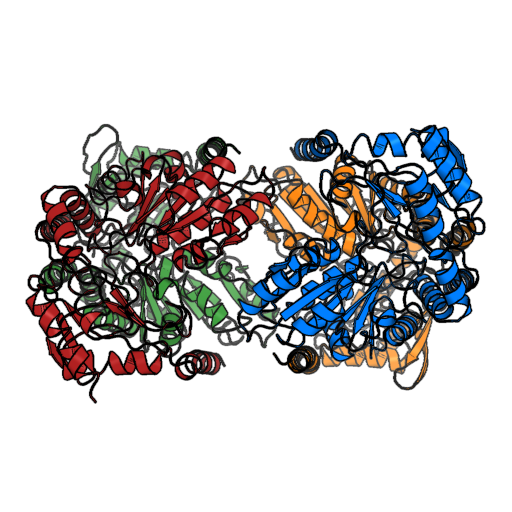 D 1 327 ? -7.681 -35.536 7.596 1.00 17.20 327 ASP E O 1
ATOM 12159 N N . HIS D 1 328 ? -7.541 -34.844 9.726 1.00 17.27 328 HIS E N 1
ATOM 12160 C CA . HIS D 1 328 ? -6.095 -35.028 9.855 1.00 16.47 328 HIS E CA 1
ATOM 12161 C C . HIS D 1 328 ? -5.689 -36.353 10.520 1.00 19.31 328 HIS E C 1
ATOM 12162 O O . HIS D 1 328 ? -4.533 -36.537 10.831 1.00 21.16 328 HIS E O 1
ATOM 12169 N N . GLY D 1 329 ? -6.647 -37.260 10.721 1.00 17.42 329 GLY E N 1
ATOM 12170 C CA . GLY D 1 329 ? -6.346 -38.629 11.264 1.00 17.25 329 GLY E CA 1
ATOM 12171 C C . GLY D 1 329 ? -6.255 -38.794 12.760 1.00 17.21 329 GLY E C 1
ATOM 12172 O O . GLY D 1 329 ? -5.718 -39.789 13.239 1.00 16.90 329 GLY E O 1
ATOM 12173 N N . SER D 1 330 ? -6.817 -37.842 13.522 1.00 14.93 330 SER E N 1
ATOM 12174 C CA . SER D 1 330 ? -6.861 -37.959 14.978 1.00 13.97 330 SER E CA 1
ATOM 12175 C C . SER D 1 330 ? -8.292 -38.304 15.460 1.00 16.84 330 SER E C 1
ATOM 12176 O O . SER D 1 330 ? -9.225 -38.531 14.659 1.00 17.88 330 SER E O 1
ATOM 12179 N N . HIS D 1 331 ? -8.435 -38.330 16.781 1.00 14.62 331 HIS E N 1
ATOM 12180 C CA . HIS D 1 331 ? -9.731 -38.605 17.464 1.00 16.47 331 HIS E CA 1
ATOM 12181 C C . HIS D 1 331 ? -10.691 -37.395 17.447 1.00 17.72 331 HIS E C 1
ATOM 12182 O O . HIS D 1 331 ? -11.868 -37.487 17.829 1.00 18.85 331 HIS E O 1
ATOM 12189 N N . ILE D 1 332 ? -10.147 -36.251 17.048 1.00 17.28 332 ILE E N 1
ATOM 12190 C CA . ILE D 1 332 ? -10.888 -34.965 17.009 1.00 19.37 332 ILE E CA 1
ATOM 12191 C C . ILE D 1 332 ? -11.575 -34.822 15.667 1.00 19.73 332 ILE E C 1
ATOM 12192 O O . ILE D 1 332 ? -10.988 -35.085 14.608 1.00 20.40 332 ILE E O 1
ATOM 12197 N N . VAL D 1 333 ? -12.839 -34.419 15.716 1.00 16.48 333 VAL E N 1
ATOM 12198 C CA . VAL D 1 333 ? -13.674 -34.320 14.499 1.00 14.76 333 VAL E CA 1
ATOM 12199 C C . VAL D 1 333 ? -14.260 -32.908 14.328 1.00 17.13 333 VAL E C 1
ATOM 12200 O O . VAL D 1 333 ? -15.378 -32.614 14.773 1.00 17.07 333 VAL E O 1
ATOM 12204 N N . PRO D 1 334 ? -13.485 -32.004 13.695 1.00 20.77 334 PRO E N 1
ATOM 12205 C CA . PRO D 1 334 ? -13.972 -30.649 13.522 1.00 19.03 334 PRO E CA 1
ATOM 12206 C C . PRO D 1 334 ? -14.824 -30.482 12.278 1.00 20.89 334 PRO E C 1
ATOM 12207 O O . PRO D 1 334 ? -14.469 -30.989 11.205 1.00 18.65 334 PRO E O 1
ATOM 12211 N N . VAL D 1 335 ? -15.956 -29.797 12.441 1.00 22.67 335 VAL E N 1
ATOM 12212 C CA . VAL D 1 335 ? -16.852 -29.415 11.300 1.00 23.54 335 VAL E CA 1
ATOM 12213 C C . VAL D 1 335 ? -16.793 -27.874 11.309 1.00 25.08 335 VAL E C 1
ATOM 12214 O O . VAL D 1 335 ? -17.320 -27.228 12.248 1.00 24.93 335 VAL E O 1
ATOM 12218 N N . VAL D 1 336 ? -16.131 -27.312 10.288 1.00 25.15 336 VAL E N 1
ATOM 12219 C CA . VAL D 1 336 ? -15.855 -25.874 10.191 1.00 23.81 336 VAL E CA 1
ATOM 12220 C C . VAL D 1 336 ? -17.006 -25.163 9.490 1.00 24.90 336 VAL E C 1
ATOM 12221 O O A VAL D 1 336 ? -17.333 -25.480 8.335 0.50 21.22 336 VAL E O 1
ATOM 12222 O O B VAL D 1 336 ? -17.332 -25.479 8.335 0.50 21.22 336 VAL E O 1
ATOM 12229 N N . ILE D 1 337 ? -17.599 -24.203 10.199 1.00 22.65 337 ILE E N 1
ATOM 12230 C CA . ILE D 1 337 ? -18.736 -23.415 9.711 1.00 26.87 337 ILE E CA 1
ATOM 12231 C C . ILE D 1 337 ? -18.198 -22.107 9.082 1.00 26.94 337 ILE E C 1
ATOM 12232 O O . ILE D 1 337 ? -18.679 -21.677 8.022 1.00 25.11 337 ILE E O 1
ATOM 12237 N N A GLY D 1 338 ? -17.221 -21.491 9.764 0.50 27.27 338 GLY E N 1
ATOM 12238 N N B GLY D 1 338 ? -17.239 -21.458 9.755 0.50 30.83 338 GLY E N 1
ATOM 12239 C CA A GLY D 1 338 ? -16.541 -20.283 9.272 0.50 25.70 338 GLY E CA 1
ATOM 12240 C CA B GLY D 1 338 ? -16.604 -20.227 9.229 0.50 31.43 338 GLY E CA 1
ATOM 12241 C C A GLY D 1 338 ? -17.177 -18.944 9.614 0.50 23.34 338 GLY E C 1
ATOM 12242 C C B GLY D 1 338 ? -17.330 -18.897 9.437 0.50 32.24 338 GLY E C 1
ATOM 12243 O O A GLY D 1 338 ? -16.678 -17.904 9.165 0.50 26.45 338 GLY E O 1
ATOM 12244 O O B GLY D 1 338 ? -17.004 -17.905 8.766 0.50 34.69 338 GLY E O 1
ATOM 12245 N N A ASP D 1 339 ? -18.276 -18.974 10.387 0.50 18.25 339 ASP E N 1
ATOM 12246 N N B ASP D 1 339 ? -18.324 -18.887 10.337 0.50 30.87 339 ASP E N 1
ATOM 12247 C CA A ASP D 1 339 ? -18.991 -17.774 10.850 0.50 17.93 339 ASP E CA 1
ATOM 12248 C CA B ASP D 1 339 ? -19.038 -17.662 10.770 0.50 29.67 339 ASP E CA 1
ATOM 12249 C C A ASP D 1 339 ? -19.381 -17.985 12.307 0.50 22.58 339 ASP E C 1
ATOM 12250 C C B ASP D 1 339 ? -19.543 -17.839 12.221 0.50 28.98 339 ASP E C 1
ATOM 12251 O O A ASP D 1 339 ? -20.034 -18.991 12.630 0.50 18.73 339 ASP E O 1
ATOM 12252 O O B ASP D 1 339 ? -20.446 -18.652 12.453 0.50 24.96 339 ASP E O 1
ATOM 12261 N N . PRO D 1 340 ? -19.004 -17.039 13.193 1.00 25.62 340 PRO E N 1
ATOM 12262 C CA . PRO D 1 340 ? -19.269 -17.298 14.634 1.00 26.24 340 PRO E CA 1
ATOM 12263 C C . PRO D 1 340 ? -20.763 -17.325 14.975 1.00 25.26 340 PRO E C 1
ATOM 12264 O O . PRO D 1 340 ? -21.195 -18.172 15.767 1.00 23.83 340 PRO E O 1
ATOM 12268 N N . VAL D 1 341 ? -21.529 -16.431 14.348 1.00 24.12 341 VAL E N 1
ATOM 12269 C CA . VAL D 1 341 ? -22.973 -16.348 14.564 1.00 26.85 341 VAL E CA 1
ATOM 12270 C C . VAL D 1 341 ? -23.736 -17.605 14.011 1.00 26.75 341 VAL E C 1
ATOM 12271 O O . VAL D 1 341 ? -24.646 -18.100 14.695 1.00 26.45 341 VAL E O 1
ATOM 12275 N N . HIS D 1 342 ? -23.378 -18.105 12.809 1.00 27.93 342 HIS E N 1
ATOM 12276 C CA . HIS D 1 342 ? -24.045 -19.322 12.234 1.00 30.33 342 HIS E CA 1
ATOM 12277 C C . HIS D 1 342 ? -23.573 -20.620 12.976 1.00 27.06 342 HIS E C 1
ATOM 12278 O O . HIS D 1 342 ? -24.256 -21.655 13.024 1.00 22.91 342 HIS E O 1
ATOM 12285 N N . THR D 1 343 ? -22.367 -20.579 13.511 1.00 24.02 343 THR E N 1
ATOM 12286 C CA . THR D 1 343 ? -21.890 -21.713 14.292 1.00 24.16 343 THR E CA 1
ATOM 12287 C C . THR D 1 343 ? -22.751 -21.805 15.566 1.00 24.40 343 THR E C 1
ATOM 12288 O O . THR D 1 343 ? -23.199 -22.885 15.925 1.00 22.76 343 THR E O 1
ATOM 12292 N N . LYS D 1 344 ? -22.954 -20.675 16.249 1.00 21.55 344 LYS E N 1
ATOM 12293 C CA . LYS D 1 344 ? -23.827 -20.667 17.445 1.00 23.17 344 LYS E CA 1
ATOM 12294 C C . LYS D 1 344 ? -25.245 -21.097 17.085 1.00 18.64 344 LYS E C 1
ATOM 12295 O O . LYS D 1 344 ? -25.840 -21.857 17.792 1.00 22.24 344 LYS E O 1
ATOM 12301 N N . ALA D 1 345 ? -25.750 -20.622 15.977 1.00 20.75 345 ALA E N 1
ATOM 12302 C CA . ALA D 1 345 ? -27.141 -20.957 15.561 1.00 20.92 345 ALA E CA 1
ATOM 12303 C C . ALA D 1 345 ? -27.285 -22.476 15.321 1.00 19.04 345 ALA E C 1
ATOM 12304 O O . ALA D 1 345 ? -28.251 -23.092 15.732 1.00 20.86 345 ALA E O 1
ATOM 12306 N N . VAL D 1 346 ? -26.333 -23.060 14.635 1.00 19.39 346 VAL E N 1
ATOM 12307 C CA . VAL D 1 346 ? -26.357 -24.525 14.384 1.00 21.79 346 VAL E CA 1
ATOM 12308 C C . VAL D 1 346 ? -26.242 -25.284 15.718 1.00 18.49 346 VAL E C 1
ATOM 12309 O O . VAL D 1 346 ? -26.983 -26.237 15.977 1.00 16.60 346 VAL E O 1
ATOM 12313 N N . SER D 1 347 ? -25.333 -24.825 16.562 1.00 19.22 347 SER E N 1
ATOM 12314 C CA . SER D 1 347 ? -25.177 -25.419 17.895 1.00 18.10 347 SER E CA 1
ATOM 12315 C C . SER D 1 347 ? -26.452 -25.326 18.752 1.00 18.42 347 SER E C 1
ATOM 12316 O O . SER D 1 347 ? -26.838 -26.299 19.417 1.00 18.51 347 SER E O 1
ATOM 12319 N N A ASP D 1 348 ? -27.104 -24.176 18.718 0.60 16.20 348 ASP E N 1
ATOM 12320 N N B ASP D 1 348 ? -27.101 -24.168 18.767 0.40 17.82 348 ASP E N 1
ATOM 12321 C CA A ASP D 1 348 ? -28.353 -23.943 19.490 0.60 15.13 348 ASP E CA 1
ATOM 12322 C CA B ASP D 1 348 ? -28.337 -24.000 19.577 0.40 17.64 348 ASP E CA 1
ATOM 12323 C C A ASP D 1 348 ? -29.483 -24.858 19.086 0.60 13.53 348 ASP E C 1
ATOM 12324 C C B ASP D 1 348 ? -29.511 -24.845 19.097 0.40 15.57 348 ASP E C 1
ATOM 12325 O O A ASP D 1 348 ? -30.227 -25.383 19.922 0.60 9.27 348 ASP E O 1
ATOM 12326 O O B ASP D 1 348 ? -30.309 -25.329 19.910 0.40 12.86 348 ASP E O 1
ATOM 12335 N N . MET D 1 349 ? -29.611 -25.028 17.784 1.00 12.86 349 MET E N 1
ATOM 12336 C CA . MET D 1 349 ? -30.649 -25.853 17.210 1.00 21.12 349 MET E CA 1
ATOM 12337 C C . MET D 1 349 ? -30.368 -27.319 17.518 1.00 15.71 349 MET E C 1
ATOM 12338 O O . MET D 1 349 ? -31.283 -28.067 17.905 1.00 14.70 349 MET E O 1
ATOM 12343 N N . LEU D 1 350 ? -29.101 -27.727 17.375 1.00 17.82 350 LEU E N 1
ATOM 12344 C CA . LEU D 1 350 ? -28.714 -29.115 17.751 1.00 16.81 350 LEU E CA 1
ATOM 12345 C C . LEU D 1 350 ? -29.060 -29.405 19.231 1.00 18.04 350 LEU E C 1
ATOM 12346 O O . LEU D 1 350 ? -29.600 -30.481 19.573 1.00 15.65 350 LEU E O 1
ATOM 12351 N N . LEU D 1 351 ? -28.795 -28.438 20.094 1.00 17.42 351 LEU E N 1
ATOM 12352 C CA . LEU D 1 351 ? -29.076 -28.621 21.505 1.00 18.74 351 LEU E CA 1
ATOM 12353 C C . LEU D 1 351 ? -30.549 -28.645 21.788 1.00 18.21 351 LEU E C 1
ATOM 12354 O O . LEU D 1 351 ? -31.042 -29.618 22.327 1.00 18.75 351 LEU E O 1
ATOM 12359 N N . SER D 1 352 ? -31.252 -27.594 21.402 1.00 20.54 352 SER E N 1
ATOM 12360 C CA . SER D 1 352 ? -32.680 -27.428 21.784 1.00 24.53 352 SER E CA 1
ATOM 12361 C C . SER D 1 352 ? -33.667 -28.384 21.105 1.00 24.66 352 SER E C 1
ATOM 12362 O O . SER D 1 352 ? -34.598 -28.838 21.752 1.00 23.53 352 SER E O 1
ATOM 12365 N N . ASP D 1 353 ? -33.438 -28.712 19.823 1.00 18.35 353 ASP E N 1
ATOM 12366 C CA . ASP D 1 353 ? -34.321 -29.608 19.052 1.00 22.85 353 ASP E CA 1
ATOM 12367 C C . ASP D 1 353 ? -33.947 -31.057 19.081 1.00 20.69 353 ASP E C 1
ATOM 12368 O O . ASP D 1 353 ? -34.816 -31.919 18.952 1.00 17.21 353 ASP E O 1
ATOM 12373 N N . TYR D 1 354 ? -32.655 -31.325 19.184 1.00 18.74 354 TYR E N 1
ATOM 12374 C CA . TYR D 1 354 ? -32.150 -32.715 19.082 1.00 20.17 354 TYR E CA 1
ATOM 12375 C C . TYR D 1 354 ? -31.429 -33.268 20.290 1.00 19.79 354 TYR E C 1
ATOM 12376 O O . TYR D 1 354 ? -31.086 -34.464 20.299 1.00 19.51 354 TYR E O 1
ATOM 12385 N N . GLY D 1 355 ? -31.170 -32.443 21.301 1.00 16.20 355 GLY E N 1
ATOM 12386 C CA . GLY D 1 355 ? -30.476 -32.940 22.530 1.00 19.73 355 GLY E CA 1
ATOM 12387 C C . GLY D 1 355 ? -29.006 -33.308 22.317 1.00 16.63 355 GLY E C 1
ATOM 12388 O O . GLY D 1 355 ? -28.424 -34.094 23.076 1.00 18.51 355 GLY E O 1
ATOM 12389 N N . VAL D 1 356 ? -28.414 -32.712 21.282 1.00 17.23 356 VAL E N 1
ATOM 12390 C CA . VAL D 1 356 ? -27.015 -32.869 20.941 1.00 16.65 356 VAL E CA 1
ATOM 12391 C C . VAL D 1 356 ? -26.271 -31.603 21.399 1.00 17.38 356 VAL E C 1
ATOM 12392 O O . VAL D 1 356 ? -26.555 -30.468 20.949 1.00 17.57 356 VAL E O 1
ATOM 12396 N N . TYR D 1 357 ? -25.307 -31.800 22.275 1.00 15.53 357 TYR E N 1
ATOM 12397 C CA . TYR D 1 357 ? -24.518 -30.706 22.788 1.00 14.38 357 TYR E CA 1
ATOM 12398 C C . TYR D 1 357 ? -23.118 -30.675 22.180 1.00 16.34 357 TYR E C 1
ATOM 12399 O O . TYR D 1 357 ? -22.276 -31.507 22.494 1.00 15.68 357 TYR E O 1
ATOM 12408 N N . VAL D 1 358 ? -22.912 -29.695 21.301 1.00 16.47 358 VAL E N 1
ATOM 12409 C CA . VAL D 1 358 ? -21.633 -29.387 20.664 1.00 17.06 358 VAL E CA 1
ATOM 12410 C C . VAL D 1 358 ? -21.427 -27.853 20.680 1.00 19.45 358 VAL E C 1
ATOM 12411 O O . VAL D 1 358 ? -22.052 -27.129 19.925 1.00 17.27 358 VAL E O 1
ATOM 12415 N N . GLN D 1 359 ? -20.584 -27.379 21.613 1.00 19.19 359 GLN E N 1
ATOM 12416 C CA . GLN D 1 359 ? -20.359 -25.944 21.838 1.00 18.61 359 GLN E CA 1
ATOM 12417 C C . GLN D 1 359 ? -19.798 -25.260 20.609 1.00 18.95 359 GLN E C 1
ATOM 12418 O O . GLN D 1 359 ? -18.882 -25.800 19.959 1.00 24.48 359 GLN E O 1
ATOM 12424 N N . PRO D 1 360 ? -20.362 -24.077 20.254 1.00 20.03 360 PRO E N 1
ATOM 12425 C CA . PRO D 1 360 ? -19.779 -23.348 19.128 1.00 21.70 360 PRO E CA 1
ATOM 12426 C C . PRO D 1 360 ? -18.368 -22.824 19.539 1.00 21.00 360 PRO E C 1
ATOM 12427 O O . PRO D 1 360 ? -18.192 -22.172 20.602 1.00 22.73 360 PRO E O 1
ATOM 12431 N N . ILE D 1 361 ? -17.388 -23.130 18.708 1.00 22.11 361 ILE E N 1
ATOM 12432 C CA . ILE D 1 361 ? -15.999 -22.708 18.949 1.00 23.64 361 ILE E CA 1
ATOM 12433 C C . ILE D 1 361 ? -15.609 -21.504 18.067 1.00 24.16 361 ILE E C 1
ATOM 12434 O O . ILE D 1 361 ? -15.637 -21.584 16.815 1.00 19.50 361 ILE E O 1
ATOM 12439 N N . ASN D 1 362 ? -15.213 -20.425 18.743 1.00 22.61 362 ASN E N 1
ATOM 12440 C CA . ASN D 1 362 ? -14.894 -19.154 18.078 1.00 20.44 362 ASN E CA 1
ATOM 12441 C C . ASN D 1 362 ? -13.551 -18.537 18.550 1.00 20.63 362 ASN E C 1
ATOM 12442 O O . ASN D 1 362 ? -12.829 -19.139 19.364 1.00 19.86 362 ASN E O 1
ATOM 12447 N N . PHE D 1 363 ? -13.213 -17.374 17.987 1.00 20.31 363 PHE E N 1
ATOM 12448 C CA . PHE D 1 363 ? -12.043 -16.581 18.422 1.00 21.07 363 PHE E CA 1
ATOM 12449 C C . PHE D 1 363 ? -12.235 -16.217 19.928 1.00 19.51 363 PHE E C 1
ATOM 12450 O O . PHE D 1 363 ? -13.338 -15.823 20.305 1.00 18.18 363 PHE E O 1
ATOM 12458 N N . PRO D 1 364 ? -11.165 -16.296 20.762 1.00 17.96 364 PRO E N 1
ATOM 12459 C CA . PRO D 1 364 ? -9.728 -16.585 20.472 1.00 19.46 364 PRO E CA 1
ATOM 12460 C C . PRO D 1 364 ? -9.281 -18.043 20.489 1.00 21.06 364 PRO E C 1
ATOM 12461 O O . PRO D 1 364 ? -8.088 -18.319 20.376 1.00 21.41 364 PRO E O 1
ATOM 12465 N N . THR D 1 365 ? -10.211 -18.973 20.572 1.00 20.18 365 THR E N 1
ATOM 12466 C CA . THR D 1 365 ? -9.850 -20.408 20.595 1.00 21.18 365 THR E CA 1
ATOM 12467 C C . THR D 1 365 ? -9.380 -20.911 19.216 1.00 23.21 365 THR E C 1
ATOM 12468 O O . THR D 1 365 ? -8.493 -21.761 19.131 1.00 20.60 365 THR E O 1
ATOM 12472 N N . VAL D 1 366 ? -10.017 -20.368 18.163 1.00 24.07 366 VAL E N 1
ATOM 12473 C CA . VAL D 1 366 ? -9.646 -20.645 16.754 1.00 21.91 366 VAL E CA 1
ATOM 12474 C C . VAL D 1 366 ? -9.550 -19.333 16.008 1.00 22.34 366 VAL E C 1
ATOM 12475 O O . VAL D 1 366 ? -10.139 -18.333 16.434 1.00 21.59 366 VAL E O 1
ATOM 12479 N N . PRO D 1 367 ? -8.784 -19.307 14.907 1.00 23.69 367 PRO E N 1
ATOM 12480 C CA . PRO D 1 367 ? -8.710 -18.034 14.181 1.00 23.51 367 PRO E CA 1
ATOM 12481 C C . PRO D 1 367 ? -10.061 -17.566 13.628 1.00 21.49 367 PRO E C 1
ATOM 12482 O O . PRO D 1 367 ? -10.938 -18.379 13.318 1.00 14.72 367 PRO E O 1
ATOM 12486 N N . ARG D 1 368 ? -10.222 -16.246 13.543 1.00 22.05 368 ARG E N 1
ATOM 12487 C CA . ARG D 1 368 ? -11.437 -15.657 12.960 1.00 22.40 368 ARG E CA 1
ATOM 12488 C C . ARG D 1 368 ? -11.677 -16.278 11.572 1.00 21.44 368 ARG E C 1
ATOM 12489 O O . ARG D 1 368 ? -10.732 -16.544 10.823 1.00 23.75 368 ARG E O 1
ATOM 12497 N N . GLY D 1 369 ? -12.937 -16.527 11.251 1.00 20.21 369 GLY E N 1
ATOM 12498 C CA . GLY D 1 369 ? -13.320 -17.127 9.955 1.00 22.00 369 GLY E CA 1
ATOM 12499 C C . GLY D 1 369 ? -13.145 -18.649 9.881 1.00 23.53 369 GLY E C 1
ATOM 12500 O O . GLY D 1 369 ? -13.464 -19.278 8.851 1.00 24.60 369 GLY E O 1
ATOM 12501 N N . THR D 1 370 ? -12.658 -19.255 10.970 1.00 22.30 370 THR E N 1
ATOM 12502 C CA . THR D 1 370 ? -12.501 -20.716 11.057 1.00 21.01 370 THR E CA 1
ATOM 12503 C C . THR D 1 370 ? -13.363 -21.281 12.204 1.00 22.87 370 THR E C 1
ATOM 12504 O O . THR D 1 370 ? -13.046 -22.326 12.766 1.00 25.30 370 THR E O 1
ATOM 12508 N N . GLU D 1 371 ? -14.461 -20.596 12.515 1.00 22.16 371 GLU E N 1
ATOM 12509 C CA . GLU D 1 371 ? -15.336 -20.990 13.654 1.00 21.77 371 GLU E CA 1
ATOM 12510 C C . GLU D 1 371 ? -15.977 -22.338 13.316 1.00 21.65 371 GLU E C 1
ATOM 12511 O O . GLU D 1 371 ? -16.267 -22.673 12.143 1.00 18.44 371 GLU E O 1
ATOM 12517 N N . ARG D 1 372 ? -16.184 -23.124 14.354 1.00 20.82 372 ARG E N 1
ATOM 12518 C CA . ARG D 1 372 ? -16.507 -24.521 14.127 1.00 18.80 372 ARG E CA 1
ATOM 12519 C C . ARG D 1 372 ? -17.150 -25.231 15.278 1.00 17.60 372 ARG E C 1
ATOM 12520 O O . ARG D 1 372 ? -17.157 -24.755 16.420 1.00 18.39 372 ARG E O 1
ATOM 12528 N N . LEU D 1 373 ? -17.679 -26.389 14.923 1.00 17.57 373 LEU E N 1
ATOM 12529 C CA . LEU D 1 373 ? -18.157 -27.392 15.863 1.00 19.30 373 LEU E CA 1
ATOM 12530 C C . LEU D 1 373 ? -17.073 -28.456 16.013 1.00 20.58 373 LEU E C 1
ATOM 12531 O O . LEU D 1 373 ? -16.553 -28.952 15.042 1.00 22.02 373 LEU E O 1
ATOM 12536 N N . ARG D 1 374 ? -16.774 -28.838 17.237 1.00 18.26 374 ARG E N 1
ATOM 12537 C CA . ARG D 1 374 ? -15.732 -29.819 17.466 1.00 17.83 374 ARG E CA 1
ATOM 12538 C C . ARG D 1 374 ? -16.256 -31.044 18.206 1.00 18.50 374 ARG E C 1
ATOM 12539 O O . ARG D 1 374 ? -16.427 -31.025 19.421 1.00 16.20 374 ARG E O 1
ATOM 12547 N N . PHE D 1 375 ? -16.463 -32.111 17.436 1.00 14.66 375 PHE E N 1
ATOM 12548 C CA . PHE D 1 375 ? -16.921 -33.386 17.947 1.00 15.96 375 PHE E CA 1
ATOM 12549 C C . PHE D 1 375 ? -15.763 -34.192 18.497 1.00 18.06 375 PHE E C 1
ATOM 12550 O O . PHE D 1 375 ? -14.671 -34.262 17.896 1.00 16.28 375 PHE E O 1
ATOM 12558 N N . THR D 1 376 ? -16.017 -34.782 19.659 1.00 15.69 376 THR E N 1
ATOM 12559 C CA . THR D 1 376 ? -15.035 -35.564 20.369 1.00 16.94 376 THR E CA 1
ATOM 12560 C C . THR D 1 376 ? -15.616 -36.940 20.673 1.00 17.56 376 THR E C 1
ATOM 12561 O O . THR D 1 376 ? -15.951 -37.231 21.815 1.00 19.50 376 THR E O 1
ATOM 12565 N N . PRO D 1 377 ? -15.735 -37.816 19.643 1.00 19.24 377 PRO E N 1
ATOM 12566 C CA . PRO D 1 377 ? -16.307 -39.157 19.893 1.00 20.03 377 PRO E CA 1
ATOM 12567 C C . PRO D 1 377 ? -15.439 -39.965 20.838 1.00 22.60 377 PRO E C 1
ATOM 12568 O O . PRO D 1 377 ? -14.222 -39.952 20.736 1.00 22.46 377 PRO E O 1
ATOM 12572 N N . SER D 1 378 ? -16.077 -40.664 21.750 1.00 21.07 378 SER E N 1
ATOM 12573 C CA . SER D 1 378 ? -15.392 -41.380 22.801 1.00 19.90 378 SER E CA 1
ATOM 12574 C C . SER D 1 378 ? -15.817 -42.845 22.767 1.00 16.05 378 SER E C 1
ATOM 12575 O O . SER D 1 378 ? -16.704 -43.197 21.998 1.00 17.11 378 SER E O 1
ATOM 12578 N N . PRO D 1 379 ? -15.197 -43.718 23.618 1.00 17.91 379 PRO E N 1
ATOM 12579 C CA . PRO D 1 379 ? -15.659 -45.103 23.678 1.00 15.84 379 PRO E CA 1
ATOM 12580 C C . PRO D 1 379 ? -17.094 -45.249 24.138 1.00 17.10 379 PRO E C 1
ATOM 12581 O O . PRO D 1 379 ? -17.692 -46.246 23.876 1.00 15.84 379 PRO E O 1
ATOM 12585 N N . VAL D 1 380 ? -17.617 -44.279 24.874 1.00 17.02 380 VAL E N 1
ATOM 12586 C CA . VAL D 1 380 ? -19.025 -44.331 25.325 1.00 18.99 380 VAL E CA 1
ATOM 12587 C C . VAL D 1 380 ? -20.054 -43.864 24.242 1.00 18.67 380 VAL E C 1
ATOM 12588 O O . VAL D 1 380 ? -21.250 -44.039 24.442 1.00 20.87 380 VAL E O 1
ATOM 12592 N N A HIS D 1 381 ? -19.572 -43.259 23.139 0.50 22.48 381 HIS E N 1
ATOM 12593 N N B HIS D 1 381 ? -19.581 -43.276 23.133 0.50 20.78 381 HIS E N 1
ATOM 12594 C CA A HIS D 1 381 ? -20.411 -42.881 21.992 0.50 23.67 381 HIS E CA 1
ATOM 12595 C CA B HIS D 1 381 ? -20.439 -42.876 22.018 0.50 21.01 381 HIS E CA 1
ATOM 12596 C C A HIS D 1 381 ? -20.529 -44.088 21.065 0.50 26.80 381 HIS E C 1
ATOM 12597 C C B HIS D 1 381 ? -20.558 -44.059 21.055 0.50 25.02 381 HIS E C 1
ATOM 12598 O O A HIS D 1 381 ? -19.798 -44.223 20.062 0.50 23.08 381 HIS E O 1
ATOM 12599 O O B HIS D 1 381 ? -19.860 -44.145 20.023 0.50 21.08 381 HIS E O 1
ATOM 12612 N N . ASP D 1 382 ? -21.462 -44.966 21.402 1.00 28.85 382 ASP E N 1
ATOM 12613 C CA . ASP D 1 382 ? -21.675 -46.178 20.613 1.00 31.37 382 ASP E CA 1
ATOM 12614 C C . ASP D 1 382 ? -22.160 -45.851 19.170 1.00 31.95 382 ASP E C 1
ATOM 12615 O O . ASP D 1 382 ? -22.477 -44.694 18.846 1.00 25.82 382 ASP E O 1
ATOM 12620 N N . LEU D 1 383 ? -22.209 -46.891 18.326 1.00 28.42 383 LEU E N 1
ATOM 12621 C CA . LEU D 1 383 ? -22.614 -46.758 16.905 1.00 31.44 383 LEU E CA 1
ATOM 12622 C C . LEU D 1 383 ? -24.050 -46.196 16.721 1.00 29.42 383 LEU E C 1
ATOM 12623 O O . LEU D 1 383 ? -24.326 -45.467 15.763 1.00 27.13 383 LEU E O 1
ATOM 12628 N N . LYS D 1 384 ? -24.913 -46.498 17.683 1.00 29.26 384 LYS E N 1
ATOM 12629 C CA . LYS D 1 384 ? -26.299 -46.002 17.732 1.00 33.27 384 LYS E CA 1
ATOM 12630 C C . LYS D 1 384 ? -26.397 -44.516 18.060 1.00 32.76 384 LYS E C 1
ATOM 12631 O O . LYS D 1 384 ? -27.341 -43.850 17.624 1.00 33.53 384 LYS E O 1
ATOM 12637 N N . GLN D 1 385 ? -25.468 -44.021 18.878 1.00 30.38 385 GLN E N 1
ATOM 12638 C CA . GLN D 1 385 ? -25.414 -42.588 19.212 1.00 27.98 385 GLN E CA 1
ATOM 12639 C C . GLN D 1 385 ? -24.843 -41.838 18.023 1.00 21.42 385 GLN E C 1
ATOM 12640 O O . GLN D 1 385 ? -25.253 -40.744 17.707 1.00 19.47 385 GLN E O 1
ATOM 12646 N N . ILE D 1 386 ? -23.861 -42.448 17.387 1.00 18.32 386 ILE E N 1
ATOM 12647 C CA . ILE D 1 386 ? -23.263 -41.869 16.194 1.00 20.72 386 ILE E CA 1
ATOM 12648 C C . ILE D 1 386 ? -24.330 -41.736 15.110 1.00 19.46 386 ILE E C 1
ATOM 12649 O O . ILE D 1 386 ? -24.393 -40.719 14.445 1.00 20.72 386 ILE E O 1
ATOM 12654 N N . ASP D 1 387 ? -25.171 -42.759 14.976 1.00 19.55 387 ASP E N 1
ATOM 12655 C CA . ASP D 1 387 ? -26.284 -42.780 14.004 1.00 21.97 387 ASP E CA 1
ATOM 12656 C C . ASP D 1 387 ? -27.303 -41.670 14.316 1.00 23.18 387 ASP E C 1
ATOM 12657 O O . ASP D 1 387 ? -27.730 -40.947 13.418 1.00 24.79 387 ASP E O 1
ATOM 12662 N N . GLY D 1 388 ? -27.655 -41.536 15.585 1.00 23.29 388 GLY E N 1
ATOM 12663 C CA . GLY D 1 388 ? -28.545 -40.471 16.040 1.00 23.72 388 GLY E CA 1
ATOM 12664 C C . GLY D 1 388 ? -27.994 -39.089 15.733 1.00 23.20 388 GLY E C 1
ATOM 12665 O O . GLY D 1 388 ? -28.731 -38.221 15.295 1.00 23.89 388 GLY E O 1
ATOM 12666 N N . LEU D 1 389 ? -26.708 -38.879 16.007 1.00 21.11 389 LEU E N 1
ATOM 12667 C CA . LEU D 1 389 ? -26.051 -37.606 15.714 1.00 18.96 389 LEU E CA 1
ATOM 12668 C C . LEU D 1 389 ? -26.091 -37.271 14.218 1.00 19.87 389 LEU E C 1
ATOM 12669 O O . LEU D 1 389 ? -26.485 -36.178 13.835 1.00 16.26 389 LEU E O 1
ATOM 12674 N N A VAL D 1 390 ? -25.641 -38.207 13.383 0.50 19.03 390 VAL E N 1
ATOM 12675 N N B VAL D 1 390 ? -25.662 -38.222 13.386 0.50 18.98 390 VAL E N 1
ATOM 12676 C CA A VAL D 1 390 ? -25.580 -37.950 11.937 0.50 22.23 390 VAL E CA 1
ATOM 12677 C CA B VAL D 1 390 ? -25.580 -37.982 11.943 0.50 22.13 390 VAL E CA 1
ATOM 12678 C C A VAL D 1 390 ? -26.967 -37.661 11.339 0.50 23.58 390 VAL E C 1
ATOM 12679 C C B VAL D 1 390 ? -26.966 -37.646 11.368 0.50 23.47 390 VAL E C 1
ATOM 12680 O O A VAL D 1 390 ? -27.104 -36.795 10.464 0.50 18.76 390 VAL E O 1
ATOM 12681 O O B VAL D 1 390 ? -27.097 -36.742 10.530 0.50 18.66 390 VAL E O 1
ATOM 12688 N N . HIS D 1 391 ? -27.989 -38.363 11.837 1.00 25.59 391 HIS E N 1
ATOM 12689 C CA . HIS D 1 391 ? -29.394 -38.093 11.452 1.00 28.34 391 HIS E CA 1
ATOM 12690 C C . HIS D 1 391 ? -29.881 -36.694 11.816 1.00 28.56 391 HIS E C 1
ATOM 12691 O O . HIS D 1 391 ? -30.533 -36.023 11.012 1.00 27.69 391 HIS E O 1
ATOM 12698 N N . ALA D 1 392 ? -29.574 -36.277 13.035 1.00 27.72 392 ALA E N 1
ATOM 12699 C CA . ALA D 1 392 ? -29.870 -34.910 13.501 1.00 26.41 392 ALA E CA 1
ATOM 12700 C C . ALA D 1 392 ? -29.201 -33.858 12.611 1.00 26.11 392 ALA E C 1
ATOM 12701 O O . ALA D 1 392 ? -29.802 -32.872 12.261 1.00 26.08 392 ALA E O 1
ATOM 12703 N N . MET D 1 393 ? -27.936 -34.096 12.271 1.00 27.01 393 MET E N 1
ATOM 12704 C CA . MET D 1 393 ? -27.155 -33.183 11.428 1.00 29.74 393 MET E CA 1
ATOM 12705 C C . MET D 1 393 ? -27.705 -33.086 9.995 1.00 30.72 393 MET E C 1
ATOM 12706 O O . MET D 1 393 ? -27.726 -32.010 9.390 1.00 31.35 393 MET E O 1
ATOM 12711 N N . ASP D 1 394 ? -28.134 -34.229 9.475 1.00 30.14 394 ASP E N 1
ATOM 12712 C CA . ASP D 1 394 ? -28.758 -34.331 8.138 1.00 31.32 394 ASP E CA 1
ATOM 12713 C C . ASP D 1 394 ? -30.082 -33.543 8.115 1.00 33.60 394 ASP E C 1
ATOM 12714 O O . ASP D 1 394 ? -30.330 -32.716 7.221 1.00 32.47 394 ASP E O 1
ATOM 12719 N N . LEU D 1 395 ? -30.924 -33.817 9.115 1.00 38.18 395 LEU E N 1
ATOM 12720 C CA . LEU D 1 395 ? -32.231 -33.126 9.299 1.00 43.53 395 LEU E CA 1
ATOM 12721 C C . LEU D 1 395 ? -32.055 -31.625 9.419 1.00 47.94 395 LEU E C 1
ATOM 12722 O O . LEU D 1 395 ? -32.841 -30.843 8.861 1.00 49.02 395 LEU E O 1
ATOM 12727 N N . LEU D 1 396 ? -31.013 -31.237 10.149 1.00 51.36 396 LEU E N 1
ATOM 12728 C CA . LEU D 1 396 ? -30.718 -29.836 10.386 1.00 53.02 396 LEU E CA 1
ATOM 12729 C C . LEU D 1 396 ? -30.330 -29.096 9.104 1.00 54.04 396 LEU E C 1
ATOM 12730 O O . LEU D 1 396 ? -30.708 -27.942 8.931 1.00 54.55 396 LEU E O 1
ATOM 12735 N N . TRP D 1 397 ? -29.616 -29.749 8.198 0.50 55.35 397 TRP E N 1
ATOM 12736 C CA . TRP D 1 397 ? -29.359 -29.167 6.876 0.50 56.57 397 TRP E CA 1
ATOM 12737 C C . TRP D 1 397 ? -30.588 -29.495 5.989 0.50 57.72 397 TRP E C 1
ATOM 12738 O O . TRP D 1 397 ? -30.634 -30.467 5.304 0.50 57.34 397 TRP E O 1
ATOM 12749 N N . ALA D 1 398 ? -31.699 -28.852 6.234 0.50 55.81 398 ALA E N 1
ATOM 12750 C CA . ALA D 1 398 ? -32.844 -29.055 5.369 0.50 55.39 398 ALA E CA 1
ATOM 12751 C C . ALA D 1 398 ? -33.425 -27.714 5.537 0.50 57.69 398 ALA E C 1
ATOM 12752 O O . ALA D 1 398 ? -33.285 -26.835 4.687 0.50 61.24 398 ALA E O 1
ATOM 12754 N N . ARG D 1 399 ? -34.002 -27.522 6.705 0.50 58.19 399 ARG E N 1
ATOM 12755 C CA . ARG D 1 399 ? -34.405 -26.215 7.086 0.50 58.97 399 ARG E CA 1
ATOM 12756 C C . ARG D 1 399 ? -35.534 -25.700 6.213 0.50 58.55 399 ARG E C 1
ATOM 12757 O O . ARG D 1 399 ? -36.468 -25.078 6.713 0.50 57.98 399 ARG E O 1
#

B-factor: mean 20.29, std 8.86, range [2.0, 70.8]

Organism: Rhodobacter capsulatus (strain ATCC BAA-309 / NBRC 16581 / SB1003) (NCBI:txid272942)

Sequence (1586 aa):
DYNLALDKAIQKLHDEGRYRTFIDIEREKGAFPKKAQWNRPDGGKQDITVWCGNDYLGMGQHPVVLAAMHEALEAVGAGSGGTRNISGTTAYHRRRLEAEIAGLHQKEAALVFSSAYNANDATLSTLRRVLFPGLIIYSDSLNHASMIEGIKRNAGPKKRIFRHNDVAHLRELIAADDPAAPKLIAFESVYSMDGDFGPIKEICDIAEEEFGALTYIDEVHAVGMYGPRGAGVAERDGLMMHRIDIFNGTLAKAYGVFGGYIAASARMVDAVRSYAPGFIFSTSLPPAIAAGAQASIAFLKTAEGQKLRDAQQMMHAKVLKMRLKALGMPIIIDHGSHIVPVVIGDPVHHTKAVSDMMLLSDYGVYVQPINFPTVPRGTERLRFTPSPVHDLLKQIDGLVHAMDLLWMDYNLALDKAIQKLHDEGRYRTFIIDIEREKGAFPKAQWNRPDGGKQDITVWCGNNDYLGMGQHPVVLAAMHEALEAVGAGSGGTRNISGTTAYHRRLEAEEIAGLHQKEAALVFSSAYNANDATLSTLRVLFPGLIIYSDSLNHHASMIEGIKRNAGPKRIFRRHNDVVAHLRRELIAADDPAAPKLIAFESVVYSMMDGDFGPIKEICDIAEEFGALTYIDEVHAVGMYGPRGAGVAERRDGLMHRIDIFNGTLAKAYGVFGGYIAASARMVDAVRSYAPGFIFSTSLPPAIAAGAQASIAFLKTAEGQKLRDAQQMMHAKVLKMRRLKALGMPIIDHGSHIVPVVVIGDPVHTKAVSDMLLSDYGVYVQQPINFPTVPRGTERLLRFTPSPVHDLLKQQIDGLVHAMDLMDYNLALDKAIQKKLHDEGRYRTFIDIEREKGAFPKKAQWNRPDGGKQQDITVWCGNDYLGMGQHPVVLAAMHEALEAVGAGSGGTRNISGTTAYHRRLEAEIAGLHQKEAALVFSSAYNANDDATLSTLRVLFPGLIIYSDSLNHASMIEGIKRNAGPKRRIFRRHNDVAHLRELIAADDPAAPKLLIAFESVYSMDGDFGPIKEEICDIAEEEFGALTYIDEVHAVGMYGPRGAGVAERDGLLMMHRIDIFNGTLLAKAYGVFGGYIAASARRMVDAVRSYAPGFIFSTSLPPAIAAGAQASIAFLKTAEGQKLLRDAQQMHAKKVLKMRLKALGGMMPIIIDHGSHIVPVVVIGDPVHHTKAVSDMLLSDDYGVYVQPINFPTVPRGTERLRFTPSPVHDLKQIDGLVHAMDLLWDYNLALDKAIQQKLHDEGRYRTFIDIEREKGAFPKKAQWNRPDGGKQDITVWCGNDYLGMGQHPVVLAAMHEALEEAVGAGSGGTRNISGTTAYHHRRLEAEEIAGLHHQKEAALVFSSAYNANDATLSTLRVLFPGLIIYSDSSLNHHASMIEGIKKRNAGPKKRIFRHNDVVAHLRELIAADDPAAPKLLIAFESVYSMDGDFGPIKEICDIAEEFGALTYIDEVHHAVGMYGPRGAGVAERDGLMHRIDIFNGTLAKAYGVFGGYIAASARMVDAVRSYAPGFIIFSTSLPPAIAAGAQASIAFLKTAEGQKLRDAQQMMHAKKVLKMMRLLKALGMPIIDHGSHIVPVVIGGDDPVHTKAVSDDMLLSDYGVYVQPINFPTVPRGTERLRFTPSPVHHDLKQIDGLVVHAMDLLWAR

Foldseek 3Di:
DVVVVVVVVQVVCVVQLNRDDDWDWAQDQPQPPWIWTCDPVRDTDIFGEFAAQLFLSLQNPPLLVVLLVVLCVVPHDFQPFACVPRRVDPLQQLLQVLLLVLLVFATKDWAQWLLLQQLQLLLLVCVVFPQEEEEEEPLDDPSNVNSPPVHDHHYHYAYHLPLVRVLVVLVPDDLPGEYEYEEEQARDALRAGRPLVSVLVSCVVSVYAYEYEQASQQLQAALQRSGDCNNVVNSVSHAKYKYGCCGNVPFGIIMMHHYPVSNVSSCVRGCSNGVDRDGGSSRSSSSSSSSVCCRDPNSVVFNVLLLVQLVVLQVLCVVLVFQWNCNRGSKTKGWPQGSNVLQVLQVCCCPVQSYHFGWAAPPNDDHRRITTMGRRGSSCDPVNSVSSSVSVNVSD/DPVVVVVVCVQVVCVVVVNDDDDWDWDDDAPQPQWIWTCDPVRDIDIFGEFAAQLFLVLLNDPLLVVLLVVLCVPPNDFQPFACPPRRVDVLQVLLQVLLLVLLVAATKHWAQWLLLVLLQQLLLVCVVFPQEEEEEEPLDDPSNVNSVPVHDHHYHYAYHLPLVSVLVVLVPDDLPGAYEYEEEQARAQLRAGRPVVSVLVSCVVSVYAYEYEQASQQLQDALLSSGPCNNVVNSVSHAKYKYGCCGNVNFGIIMIHHYPVSNVSSCVGGCSNGPDRDGGSSRSSSSSSSSVCSRDPNSVVFNVLLLVLLVVLQVLLVVVVWDWSDNRGSKTKTFDQAPVVQCVVQVCCCVPVSYHWDWAAPPSPDRGRTTTIGRGGSSCDPVNSVVVSVSVPD/DDPPVVVVVVQVVCVVQLNRDDDWDWADDQPQPPWIWTCDPVRDIDIFGEFAAQLQLSLLNPPLLVVLLVVLCVVPHDFQPFACVPRRVDPLQVLLQVLLLVLLVFATKDWAQWLLLQQLQQLLLVCVVFPQEEEEEEPLDDPSNVNSPVVHDHHYHYAYHLPLVRSLVVLVPDDLVGAYEYEEEQARDALRAGRPVVSVLVSCVVSVYAYEYEQASQALAAALQRSGDCNNVVNSVSHAKYKYGCCGNVNFGIIMMHHYPVSNVSSCVGGCSRGVDRDGGSSRSSSSSSSSVCCRDPNSVVFNVLLLVQQVVLQVLCVVQVFCWNCNRGSKTKGWPQGSNVLQVLQVCCCPVQSYHWGWAAPPNDDHRRITTIGRRGSSCDPVNSVSSSVSSNVSD/DVVVVVVVVQVVCVVQLNRDDDWDWACDQPQPPWIWTCDPVRDIDIFGEFAAQLFASLLNPPLLVVLLVVLCVVPHDFQPFACVPRNVDPLQVLLQVLLLVLLVFATKDWAQWLLLQQLQQLLVVCVVFPQEEEEEEPLDDPSNVNSPPVHDHHYHYAYHLPLVRVLVVLVPDDLVGAYEYEEEQARDALRAGRPVVSVLVSCVVSVYAYEYEQASQQLQAALQRSGDCNNVVNSVSHAKYKYFCCGNVPFGIIMMHHYPVSNVSSCVGGCSNGVDRDGGSSRSSSSSSSSVCSRDPNSVVFSVLLLVQQVVLVVLCVVLVFQWNCNRGSKTKGWPQRSNVLVVLQVCCCPVQSYHWGWAAPPNDDHRRITTIGRRGSSCDPVNSVSSSVSVSVSVPD

CATH classification: 3.90.1150.10 (+1 more: 3.40.640.10)

Solvent-accessible surface area: 51834 Å² total; per-residue (Å²): 138,45,71,99,27,0,60,146,13,20,92,103,3,89,108,59,20,19,58,26,68,30,25,14,0,30,22,72,55,60,34,14,13,73,0,56,19,29,76,133,114,64,21,143,42,96,6,26,10,2,0,12,6,11,1,4,6,0,0,35,34,95,62,0,5,58,20,3,40,127,1,1,86,48,5,0,0,2,2,4,5,21,12,12,48,3,0,6,4,0,28,0,118,99,0,21,69,29,0,7,42,6,1,126,38,134,18,7,4,7,8,12,6,10,19,17,0,1,11,12,0,0,8,3,0,19,86,8,0,101,48,2,7,0,0,1,1,47,67,6,38,17,0,0,60,27,0,3,112,22,47,83,29,51,88,58,87,0,100,49,43,42,24,64,18,0,118,80,40,2,61,91,23,89,120,75,15,8,3,0,0,0,0,4,0,1,5,16,28,32,0,13,47,7,30,5,108,83,0,4,55,12,3,141,126,58,37,12,10,2,0,0,5,0,11,9,0,1,0,4,17,9,88,120,0,0,0,2,0,19,112,72,47,18,16,141,64,3,60,0,0,1,0,4,0,3,19,1,0,2,0,2,1,0,0,0,0,0,41,49,102,8,13,30,0,0,20,23,47,0,37,17,10,22,76,13,11,8,4,0,1,2,1,0,14,0,0,41,24,0,0,39,40,0,54,60,77,92,0,56,129,41,4,80,30,0,61,114,20,2,146,33,0,18,106,65,0,105,83,61,62,34,73,23,62,57,94,48,2,0,3,1,0,2,35,51,30,63,24,96,103,0,76,44,25,4,54,92,0,5,59,92,85,13,10,1,0,2,19,0,9,63,48,28,3,67,123,48,45,6,7,0,0,0,4,0,4,22,40,7,47,102,159,48,0,70,40,2,10,107,4,9,73,104,48,115,92,84,29,75,84,14,1,58,131,12,22,95,60,6,93,108,66,66,73,67,98,97,52,25,15,0,36,23,77,56,60,36,15,18,81,0,64,23,12,77,122,112,54,21,122,49,85,7,31,12,4,3,14,20,13,1,4,6,0,0,35,33,95,60,0,5,54,24,3,41,124,1,1,82,46,4,0,0,2,3,3,0,13,16,6,8,2,0,0,5,11,30,0,108,115,0,19,67,34,0,10,31,0,1,132,39,135,19,6,6,7,8,12,7,8,15,19,0,2,10,9,0,0,6,5,0,16,81,6,3,102,49,2,8,0,0,3,1,52,96,10,56,22,1,0,53,32,0,5,104,35,49,86,37,51,57,69,89,0,59,48,47,43,43,63,12,0,100,98,37,2,51,39,16,36,104,89,19,34,4,0,0,0,0,9,0,1,8,25,45,38,0,11,46,6,31,4,105,85,0,3,52,8,5,136,109,55,45,12,10,2,0,0,5,0,9,14,0,1,0,3,16,9,93,71,0,0,0,1,0,23,111,70,48,19,13,146,60,2,57,0,0,0,0,3,0,5,23,1,0,2,0,1,1,0,0,0,0,0,40,50,97,9,11,30,0,0,25,15,35,0,38,16,11,15,26,14,10,8,4,0,2,1,2,0,11,0,0,48,20,0,0,36,44,0,42,63,79,86,0,57,126,39,5,83,29,0,60,96,13,1,135,28,0,16,102,80,0,98,90,73,67,49,73,24,42,62,89,50,3,0,2,0,0,0,32,44,31,42,60,112,108,0,87,52,42,5,65,85,3,16,76,81,118,5,10,6,1,32,24,12,32,43,71,54,9,85,108,44,40,5,4,0,9,0,3,0,5,24,39,7,59,78,147,53,0,54,41,4,5,122,4,10,90,194,101,86,29,70,89,17,0,57,115,8,24,91,120,3,97,107,42,22,25,56,24,70,29,21,15,0,33,21,72,55,61,37,15,11,73,0,52,18,27,76,130,113,63,21,141,46,92,6,34,10,3,0,12,5,12,1,4,7,0,0,34,36,95,64,0,6,48,22,4,38,125,1,1,84,46,6,0,0,1,3,3,0,12,19,5,8,2,0,9,5,2,27,0,124,99,0,20,65,35,0,9,32,0,1,128,37,132,20,9,7,7,8,12,7,9,18,15,0,1,17,9,0,0,6,3,0,17,85,8,4,105,48,2,10,0,0,1,1,48,68,10,42,21,1,0,35,29,0,4,102,28,44,84,39,50,65,77,65,0,55,48,46,44,28,68,14,0,100,100,42,1,24,58,18,37,87,80,18,33,4,0,0,0,0,5,0,1,5,16,28,32,1,11,48,7,26,5,116,91,1,3,58,6,4,142,110,39,44,12,11,2,0,0,6,0,8,10,0,2,0,3,16,11,90,70,0,0,0,1,0,24,112,66,45,23,9,139,67,3,54,0,0,0,0,4,0,4,16,1,1,2,0,1,1,0,0,0,0,0,40,50,102,8,12,31,0,0,24,14,42,0,36,17,10,14,23,13,10,8,3,0,1,3,2,0,10,0,0,39,18,0,0,37,40,0,44,63,78,85,0,57,126,43,5,80,30,0,39,68,20,2,131,35,0,14,131,83,0,106,87,53,62,31,73,23,66,60,86,48,2,0,3,0,0,3,37,48,30,64,22,98,105,0,75,44,23,4,51,90,0,5,63,92,76,13,9,2,0,4,18,0,9,56,49,28,4,50,45,47,46,6,8,0,1,0,4,0,4,20,40,8,48,89,166,51,0,72,42,2,5,115,5,10,77,113,37,109,138,45,73,96,26,0,54,133,14,20,90,117,3,91,106,56,20,22,58,24,67,50,25,16,0,34,23,72,58,58,36,16,14,77,0,52,20,24,76,130,109,65,22,143,41,89,6,30,10,3,0,12,6,12,1,4,8,0,0,33,35,96,66,0,5,43,19,3,43,119,1,1,87,47,5,0,0,1,3,3,0,13,12,6,8,2,0,0,5,11,28,1,98,114,0,17,67,32,0,7,35,0,1,133,39,134,20,7,7,7,9,12,7,10,21,17,0,1,14,10,0,0,6,4,0,18,86,7,0,103,48,2,9,0,0,1,2,50,64,8,42,18,1,0,57,25,0,4,111,28,41,89,35,49,83,76,88,0,105,47,45,41,30,71,18,0,97,85,39,2,62,88,22,87,118,75,18,9,3,0,0,0,0,3,0,2,6,14,30,36,2,11,44,7,25,4,115,92,0,3,50,7,4,133,112,56,39,12,11,2,0,0,4,0,10,8,0,2,0,2,14,11,90,64,0,0,0,1,0,21,121,67,48,21,10,145,60,2,54,0,0,0,0,4,0,3,17,1,1,1,1,2,1,0,0,0,0,0,40,50,97,8,13,32,0,0,21,13,47,0,35,18,9,15,25,12,10,9,4,0,2,3,3,0,10,0,0,37,24,0,0,40,41,0,47,60,77,92,0,55,128,41,5,83,32,0,45,109,23,1,112,30,0,8,125,84,0,106,86,66,64,16,67,23,70,61,93,40,2,0,3,0,1,0,32,38,28,64,27,98,98,1,75,40,7,4,56,64,0,6,62,96,78,13,10,2,0,3,18,1,11,60,48,29,3,66,126,47,43,4,7,0,0,0,5,0,5,21,41,4,57,109,173,46,1,58,41,2,2,104,6,0,78,111,13,109,72,236

Radius of gyration: 35.95 Å; Cα contacts (8 Å, |Δi|>4): 3859; chains: 4; bounding box: 92×100×91 Å

Nearest PDB structures (foldseek):
  2bwo-assembly2_D  TM=9.931E-01  e=1.529E-72  Rhodobacter capsulatus
  5qqr-assembly1_B  TM=9.815E-01  e=8.740E-50  Homo sapiens
  5qqt-assembly1_B  TM=9.813E-01  e=8.270E-50  Homo sapiens
  5qqq-assembly1_A  TM=9.835E-01  e=1.519E-49  Homo sapiens
  4bmk-assembly1_A  TM=9.282E-01  e=2.053E-36  Sphingomonas paucimobilis